Protein 7WO9 (pdb70)

Secondary structure (DSSP, 8-state):
------HHHHHHHHHHTTS-GGGS-HHHHHHHHHHHHH-SSTTTTTT----HHHHHHHHHHTS-TTT-HHHHH-SSHHHHHHHHHHHHHHHHHHHHHHHH-GGG-HHHHHHHHTTHHHHHHHHHHHHHHHHHTTTTTHHHHHH---S-SHHHHHHHHHHHHHHHHHHHHHHHHHHHHHHHTTTS---HHHHHHHHHHIIIIIHHHHHHHH------TT-SHHHHHHHHHHHHHHHHHHHHHHHHHTTEETTTTEE-TTSHHHH-TTHHHHHHHHHHHHHHT-TTSSS-SS-HHHHHHHHHHHHHHHHHSS----STTTHHHHHHHHHHTTHHHHHHHHHHHT-S-HHHHHHHHHHHHHHGGG----HHHHHHHHHHHTTS-HHHHHHHHT-HHHHHHHHHHHHT-SSTTTTHHHHHHHTTS-HHHHHHHHH-EEEEEEE-S-GGGS-EE---EEEESS-EEEPPTT--SS----EEE-SS-EEEEE-S--------EEEEEEEE-HHHHHHHHHHHHHHHHHHT-S---HHHHHHHHHHHHHHHHHT-TTS-HHHHHHHHHHHTSSS-S---SSSS--HHHHHHHHHHHHHHHT-HHHHHHHHHHHHHHTTT-HHHHHHHHHHSSSS--SS---HHHHHIIIIIHHH---HHHHHHHHHHHHHHHHHSSSTTTTS-HHHHHHHHHHHHHHHHHHHTTGGGS--SSHHHHHHHHHHHHHHHHHHHHHHHSB-TT-SS-STTHHHHHHHHHHHS--TT---HHHHHHHHHHTGGGSHHHHHHTSTTT-SHHHHHHHHHHHHHHHHHHHHHT-SSSPPPHHHHHHHHTTHHHHHHHT-TT--TTHHHHHHHHHHHHHS--SS----HHHHH-HHHHHHHHHHHHHHHS-SS--HHHHHHHHHHHHHHHHSS-HHHHHHHHHSS-TT-GGG-STT-S-GGG-HHHHHHHHHT-TTTS-HHHHHHHHHHHHHIIIII--S-STTSSTHHHHHHHHHHHH-GGGS-SSS---HHHHHHHHHHHHHHHHHHHHHHHHHHH-SSS-HHHHHHHTSTTHHHHHGGGG------HHHHHHHHHHHHHHSTT--GGGGBB----STT-TT-SSB-HHHHHHHTTT-HHHHS--TTS--HHHHHHHHHHHHHHHHHHHHHHHHHHHHHHHHHHH--SPP-HHHHHHHHHHHHHHHT-TTTT-S-THHHHHHHHHHHHHHHHHHHS-----HHHHHHHHHHHHHHHSSTT--STTSHHHHH-GGGTHHHHHHHHHHTTSS---STTHHHHHHHHHHHHHHHHHHHHHHHHHHHHHHHS-SSSS-----SS-SSTTTTHHHHTTTTHHHHHHHHHTT---HHHHHHHHHHHHHH--SHHHHHHHHHHHH--BTTB--THHHHHHHHHHHHTSHHHHHHHHTT-HHHHHHTSHHHHHHHT----TTTSHHHHHHHHHHHHHHHHHHHHHS-TTSHHHHHHHHHHTHHHHHHHHHHHHH------HHHHHHHHHHHHHTTHHHH----TTTSSHHHHHHHHHHHHHHTT-HHHHHHH----SHHHHHHHHTT-SHHHHHHHHHHHHHHHHHHHHHH-

B-factor: mean 76.67, std 68.31, range [7.1, 237.35]

Solvent-accessible surface area: 74498 Å² total; per-residue (Å²): 160,85,90,135,27,52,21,18,58,0,6,34,19,0,77,96,3,44,101,84,17,98,82,40,57,80,122,14,15,59,57,0,85,129,33,0,121,84,29,46,70,66,1,7,97,52,31,64,82,199,124,130,69,128,58,8,7,11,82,10,10,89,35,97,60,126,92,20,88,101,8,29,144,20,175,90,44,47,68,1,7,34,25,26,29,12,34,25,26,7,24,0,49,0,2,62,12,2,24,90,35,32,83,0,7,113,105,0,47,51,80,6,57,132,48,58,52,99,6,0,12,59,0,0,53,13,0,10,51,21,8,95,44,14,56,120,51,2,49,53,5,38,78,82,121,72,109,93,109,140,58,35,120,63,16,23,36,13,3,30,37,11,36,7,14,8,1,20,10,0,9,10,0,0,58,0,0,8,62,3,2,41,65,40,108,8,46,40,105,15,1,55,48,0,9,112,42,10,63,98,44,0,20,94,13,9,83,62,22,65,63,100,143,196,168,171,177,121,36,166,86,95,37,61,50,4,16,62,26,1,0,40,22,0,44,4,3,4,7,0,0,0,0,8,4,1,10,5,27,19,95,99,22,63,4,30,32,106,10,41,3,7,134,45,112,126,7,16,80,66,1,27,55,10,0,51,100,5,28,82,88,24,159,112,77,143,89,15,62,0,35,2,0,0,0,12,0,0,7,9,1,20,104,59,54,50,69,130,105,119,87,93,85,112,73,102,77,22,13,45,59,0,27,123,17,0,85,87,25,77,4,40,102,67,2,18,68,7,22,110,57,2,87,79,34,90,58,8,20,12,0,1,1,1,0,3,28,15,1,0,77,58,22,93,19,64,45,54,9,0,95,2,3,8,97,1,0,38,152,7,57,120,104,47,9,89,63,0,21,96,35,86,42,2,91,131,42,17,70,79,12,56,54,49,3,13,35,41,78,107,0,5,19,1,1,2,12,0,3,17,14,47,44,110,31,2,13,171,8,3,86,73,8,68,18,2,3,10,61,61,124,51,70,141,98,12,78,64,52,170,153,60,126,5,79,5,102,50,92,20,112,14,59,10,9,51,29,38,161,135,34,146,47,86,51,56,0,68,120,91,14,72,0,79,34,58,88,103,145,120,140,93,229,86,66,39,8,9,31,3,115,59,151,29,34,0,2,15,16,1,0,11,0,0,10,2,3,5,42,22,3,85,126,94,10,94,125,16,81,110,76,42,30,90,4,0,23,19,0,0,82,4,0,11,52,3,3,25,57,188,22,68,83,123,47,2,54,81,2,21,65,53,0,19,106,49,11,44,119,100,57,96,120,72,138,61,36,34,1,11,27,9,1,24,67,0,1,38,21,0,0,112,81,101,28,41,72,0,0,22,13,2,0,52,1,0,5,79,0,0,26,48,24,5,94,58,0,6,35,18,1,60,138,7,55,0,6,73,62,231,89,87,95,1,31,6,39,57,0,11,43,55,28,1,86,95,79,8,51,2,41,3,4,4,13,6,2,64,0,4,40,18,0,9,110,11,5,14,8,39,88,8,116,130,15,45,111,161,29,7,56,76,0,1,44,42,2,3,93,22,1,14,85,0,2,60,39,3,90,118,38,170,25,105,67,19,65,21,60,28,59,0,8,31,11,0,0,46,4,1,37,54,1,0,59,16,19,43,19,6,18,66,92,75,178,100,82,53,21,0,4,59,3,0,58,66,2,24,120,46,3,21,14,85,78,148,31,139,62,103,4,0,46,14,0,5,65,12,2,38,15,0,57,63,40,51,15,47,5,18,6,39,101,46,10,35,85,39,13,17,76,6,1,48,15,0,5,95,0,0,19,13,0,4,14,5,2,31,58,68,134,107,61,118,4,2,18,0,1,50,31,2,3,88,27,1,22,69,2,4,42,1,1,41,28,19,48,14,47,78,4,19,47,42,0,0,66,1,5,2,12,3,2,60,8,55,35,76,104,104,62,14,106,2,34,81,67,16,27,100,89,59,0,74,46,2,0,97,44,0,20,72,20,8,43,36,56,2,44,59,58,94,26,9,63,17,0,3,20,1,10,4,3,4,13,69,17,146,6,77,16,2,1,46,0,5,16,21,4,57,22,28,86,92,156,188,92,84,117,160,123,16,44,56,90,183,12,1,5,5,32,9,3,46,103,33,5,54,88,6,130,55,20,41,42,50,5,1,3,19,3,0,21,2,1,12,70,3,10,75,110,75,42,122,81,13,55,18,38,137,83,76,97,8,4,82,20,1,14,55,38,5,107,92,4,87,159,8,160,108,20,119,110,139,52,82,85,115,75,29,50,56,9,7,64,26,2,24,2,1,6,69,0,0,43,1,2,15,38,4,0,154,73,32,81,96,81,6,60,56,1,26,105,8,2,72,51,146,84,7,58,100,25,1,61,35,8,0,61,24,56,8,60,74,106,100,35,16,74,89,1,59,111,69,0,95,114,88,15,97,88,32,41,3,85,18,7,67,53,47,90,33,17,92,17,63,51,48,104,17,47,3,15,18,48,87,4,0,48,49,10,2,72,59,40,168,25,5,76,115,38,58,203,93,83,52,57,9,72,83,46,0,42,62,0,23,34,30,44,17,18,14,57,21,3,6,43,1,0,89,9,0,3,58,1,0,32,30,4,2,103,70,28,112,99,83,20,60,84,15,11,8,62,2,0,55,22,0,4,110,10,5,6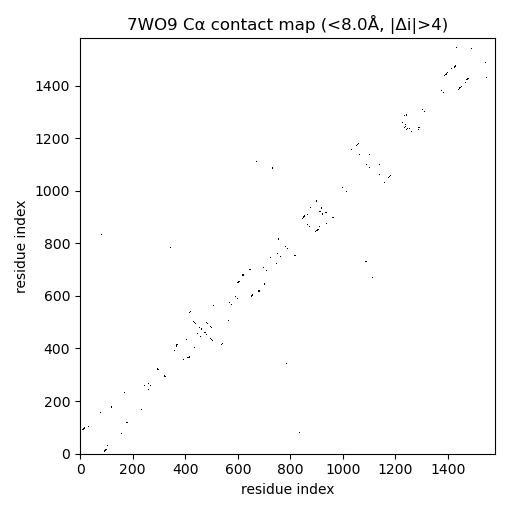2,77,102,22,6,81,79,112,30,98,49,61,3,11,61,34,10,4,60,4,5,19,41,0,8,85,18,4,54,144,23,61,25,176,9,132,51,98,28,3,15,90,3,24,40,35,3,14,71,10,3,108,61,40,63,11,28,18,56,142,20,116,4,13,48,146,67,38,81,32,7,49,10,6,7,76,3,6,26,16,4,34,83,31,81,63,26,25,112,177,96,96,119,98,25,32,72,60,27,29,105,9,12,42,18,1,8,9,72,13,44,104,49,14,12,28,59,26,32,19,36,21,58,105,49,82,121,202,20,114,74,69,88,110,114,45,80,130,108,32,57,11,18,65,47,12,12,51,94,16,14,25,33,9,41,92,58,8,71,123,37,138,34,67,119,104,21,4,85,74,16,7,46,22,24,84,151,57,14,49,18,131,14,20,39,51,28,41,44,0,3,29,96,19,65,67,137,131,68,43,55,23,22,49,34,9,28,48,41,30,29,50,34,12,79,34,94,33,22,1,31,92,17,15,124,81,22,17,17,59,64,38,17,138,16,97,54,8,83,53,25,32,107,1,81,40,50,4,124,137,26,20,110,18,9,8,62,61,5,19,7,26,8,40,20,5,24,51,12,1,94,80,16,43,141,137,1,19,82,50,1,32,67,10,12,60,127,19,11,112,4,14,49,16,32,29,136,24,69,57,114,67,164,18,12,32,12,74,24,17,29,105,17,54,62,20,19,21,106,9,12,31,66,6,48,110,70,160,95,18,122,9,13,60,55,70,126,17,11,124,146,34,45,41,30,3,78,138,29,36,92,105,55,170,72,11,46,84,87,17,97,53,32,15,97,110,16,75,92,65,42,140,99,169,35,11,64,106,120,20,23,143,27,17,36,151,46,21,86,38,23,16,92,44,12,144,162,87,139

Nearest PDB structures (foldseek):
  7wo9-assembly1_A  TM=1.001E+00  e=0.000E+00  Saccharomyces cerevisiae S288C
  7wot-assembly1_Q  TM=9.921E-01  e=0.000E+00  Saccharomyces cerevisiae
  8tj5-assembly1_P  TM=9.656E-01  e=0.000E+00  Saccharomyces cerevisiae
  8tj5-assembly1_N  TM=9.650E-01  e=0.000E+00  Saccharomyces cerevisiae
  7mvx-assembly1_A  TM=7.001E-01  e=2.450E-29  Thermochaetoides thermophila DSM 1495

Organism: Saccharomyces cerevisiae (strain ATCC 204508 / S288c) (NCBI:txid559292)

GO terms:
  GO:0005643 nuclear pore (C, IDA)
  GO:0044611 nuclear pore inner ring (C, IDA)
  GO:0017056 structural constituent of nuclear pore (F, IGI)
  GO:0006606 protein import into nucleus (P, IGI)
  GO:0006999 nuclear pore organization (P, IGI)
  GO:0000727 double-strand break repair via break-induced replication (P, IMP)
  GO:0031990 mRNA export from nucleus in response to heat stress (P, IMP)
  GO:0006999 nuclear pore organization (P, IMP)

Sequence (1581 aa):
SSPQLTFTHVANFMNDAAADVSAVDAKQLAQIRQFLKANKTNLIESLNTINKLRSTIANLLQINVDNDPFFAQSEDLSHAVEFFMSERSSRLHIVYSLLVNPDIDLETYSFIDNDRFNVVGKLISIISSVIQNYDIITASSLAHDYNNDQDMFTIVSLVQLKKFSDLKFILQILQILNLMILNTKVPVDIVNQWFLQYQNQFVEFCRNINSTDKYKFQNFQDLSYLSETLISRISSLFTITTILILGLNTSIAQFDIQSPLYMDTETFDTVNSALENDVATNIVNEDPIFHPMIHYSWSFILYYRRALQSSESFDDSDITKFALFAESHDVLQKLNTLSEILSFDPVYTTVITVFLEFSLNFIPITASTSRVFAKIISKAPEQFIENFLTNDTFEKKLSIIKAKLPLLNESLIPLINLALIDTEFANFELKDICSFAVTKSSLNDLDYDLPDLIELKSDLLVAPPLENENSNCLLSIPKSTKGKILTIKQQQQTSNLIIFLYKFNGWSLVGRILQNLLHSYMEKGTQLDDLQHELMISIIKLVTNVVDPKTSIEKSSEILSYLSNSLDTSASTINGASIIQVIFEIFEISLQRKDYTSIVQCCEFMTMLTPNYLHLVSSYLNKSDLLDKYGKTGLSNMILGSVELSTGDYTFTIQLLKLTKVFIRESLSLKNIHISKRSKIDIINKLILHAIHIFESYYNWKYNNFLQKFEIAFHLTLIFYDVLHDVFTINPHQKDQLIISSSANKLLQLFLTPMDSIDLAPNTLTNILISPLNTTTKILGDKILGNLYSKVMNNSFKLCTLLIAIRGSNRDLKPSNLEKLLFINSSKLVDVYTLPSYVHFKVQIIELLSYLVEAPWNDDYPFLLSFLGEAKSMAFLKEVLSDLSSPVQDWNLLRSLYIFFTTLLESKQDGLSILFLTGQFASNKKINDESSIDKKSSILTVLQKNSLLLDSTPEEVSCKLLETITYVLNTWTNSKIFIKDPKFVNSLLAKLKDSKKLFQKKENLTRDETVSLIKKYKLISRIVEIFALCIYNSTDSNSEILNFLNQEDLFELVHHFFQIDGFNKTFHDELNLKFKEKWPSLELQSFQKIPLSRINENENFGYDIPLLDIVLKADRSWNEPSKSQTNFKEEITDASLNLQYVNYEISTAKAWGALITTFVKRSTVPLNDGFVDLVEHFLKLNIDFGSDKQMFTQIYLERIELSFYILYSFKLSGKLLKEEKIIELMNKIFTIFKSGEIDFIKNIGKSLKNNFYRPLLRSVLVLLELVSSGDRFIELISDQLLEFFELVFSKGVYLILSEILCQINKCSTRGLSTDHTTQIVNLEDNTQDLLLLLSLFKKITNVNPSKNFNVILASSLNEVGTLKVILNLYSSAHLIRINDEPILGQITLTFISELCSIEPIAAKLINSGLYSVLLESPLSVAIQQGDIKPEFSPRLHNIWSNGLLSIVLLLLSQFGIKVLPETCLFVSYFGKQIKSTIYNWGDNKLAVSSSLIKETNQLVLLQKMLNLLNLVIGLDSEHDKKRLSAALSKFLTHPKYLNSRIIPTTLEEQQQLEDESSRLEFVKGISRDIKALQDSLFKDV

Foldseek 3Di:
DAPDDALLVLLVVLVVCLPPVVVDDPVLLVVSLVVCVVPQCCLQVVLDDPVVLLVLVCVVVVHDLVVDVCCNPPPDNVQSLLVVLSRNVSSLSVVVSCLVPVVSHVVSNVSCVVCVVVSLVSLLVSLQVLLVSLCPSLVVSLPDDDDDDVSNVVSVLSSLLSNLSSLLSLLSSLVSSCSRLAQDQHDLVSVVSLVVCLLVGPLVSLVCLCDVPVPDPPCPCLRSVSSNLSSLSSVLSSLVSNVSNQAQHLVVLERDCPHVCNVDPPSVVVVLVVVVVQLVPCPVDVATSHQLLVLCVVLVVVVVSQVVDDDDPDDCPRSCSSVVSSVVNPVLVVLLVSLVSPVFDQVVLSRSLSSVLHCLQVDQQFLSNLLSCLSRQLSHDPVSLVVSVPDPSNVVSLVVLLAAPQPQRRRPNSLLSNCSRDVVVVCVSFAWRFKYKDFDPDCVLADWACVFWIFFAAKDWAAGRLHDPPDPDTDIDGGRWIKGWDDDDDDPCDHTMIMTTHIDGRLQSLLQLLLSLLVCCVVVHPPDDPSSVVSNLSSLLSLLVLLAPVDDPVVSVVSQVSNFPNDDPPDVPDPGTGSLVSLLSQCQSCLVVVPPSSVLSSLSSLLRNCQNDPVVSLVSLVVAQQFDDPPRHGSVVVNCVPPCLPVQDDSNVLSLLSSLVSLLLNVLAAVPPVDDLVSSLVSNVRSLVVLVVCLLPVVPGHHPDPVVSLSSLLSSLVVLLVLLCLALWFQVPDHPPGSSRVSNVVSLDQCFDDQPDDRRNLVSLLCLQLVCVDPSCVSCVAPSNHPSSVSSNVSSLSSLLSSLLSQQLDPVRAHGNSLVSCLLCVLSLLVLCPRSSRPVCNLSSLSSLLSSQLRDHDPDDDASCVNNDDVSLLSSLVSLVSQLDHPDHDLSNLLSVLSSLLSCLPGPNVQSNCCQAAVDGCVPVVLPDPPRRDCVRHVVVSLLVVLLCCPVRDLSSNLSSLSSVLSCPPPPDPPCPNPPPVSNVVSLVVLLVVLCLCPCLDPPDDPVRLVVLLSSLSNLLSSLSVLLSVCQSDPCPPVVSVVQVQDPCVLVSCLVLLAQDLDDPVLVVVLQVVVCPVPVVDGQSRQFTDDSDCSPVVPRFFGDPVSVCSHCVPPCCQPPNDPPDDHSVVSRVVRRSSVSSSVSSVSSNVSSLSSLVSSLVSDQEDGDCSLLVSLLSLLVCVVVQSCPVPSVCVSVLSSLLSSLSSLQSCVSYPPDDDCVSLVVSLLSLLSSVPDGPQCQLVVPCVLPPVSNCPSSLSSNLSSCVPPQDCPDPVVVVLVSCLVSLLSRPLRVLVVLLLVLCCACAQRPVPGYNQDQDDDPDSSCCVPPVPVGSVSVLVSVVVSPDDPVSVVSVVVSCVVRDDPVSLLSVVVSLVRYADPNHSDPVLCSLVVVCSQCVDPPSVVVVVVVPPLVSVCPDPVNVVQLQAPDACLPPPPVVLSVLLSVLVSLVSCLVVDAPVCLVVSQVSCVSSLSRVVRVLVCVLVALGADDVSNVSSVLSVLVVPVSSVVRPHRPLPPDVVSVVSVVVVCVVPLVPLVVNQVSHDDSDPVQVVCCVPVGCSVVVSVSNVVSVVVSVVVVVVVD

Radius of gyration: 49.71 Å; Cα contacts (8 Å, |Δi|>4): 1632; chains: 1; bounding box: 59×87×171 Å

Structure (mmCIF, N/CA/C/O backbone):
data_7WO9
#
_entry.id   7WO9
#
_cell.length_a   1.00
_cell.length_b   1.00
_cell.length_c   1.00
_cell.angle_alpha   90.00
_cell.angle_beta   90.00
_cell.angle_gamma   90.00
#
_symmetry.space_group_name_H-M   'P 1'
#
loop_
_atom_site.group_PDB
_atom_site.id
_atom_site.type_symbol
_atom_site.label_atom_id
_atom_site.label_alt_id
_atom_site.label_comp_id
_atom_site.label_asym_id
_atom_site.label_entity_id
_atom_site.label_seq_id
_atom_site.pdbx_PDB_ins_code
_atom_site.Cartn_x
_atom_site.Cartn_y
_atom_site.Cartn_z
_atom_site.occupancy
_atom_site.B_iso_or_equiv
_atom_site.auth_seq_id
_atom_site.auth_comp_id
_atom_site.auth_asym_id
_atom_site.auth_atom_id
_atom_site.pdbx_PDB_model_num
ATOM 1 N N . SER A 1 9 ? 154.88600 123.44500 157.53300 1.000 141.15000 9 SER A N 1
ATOM 2 C CA . SER A 1 9 ? 153.94900 123.41600 158.65000 1.000 141.15000 9 SER A CA 1
ATOM 3 C C . SER A 1 9 ? 153.49000 124.82500 159.01600 1.000 141.15000 9 SER A C 1
ATOM 4 O O . SER A 1 9 ? 153.92700 125.80700 158.41500 1.000 141.15000 9 SER A O 1
ATOM 7 N N . SER A 1 10 ? 152.60800 124.91600 160.00400 1.000 128.58000 10 SER A N 1
ATOM 8 C CA . SER A 1 10 ? 152.10100 126.20700 160.44800 1.000 128.58000 10 SER A CA 1
ATOM 9 C C . SER A 1 10 ? 153.13600 126.89500 161.33000 1.000 128.58000 10 SER A C 1
ATOM 10 O O . SER A 1 10 ? 153.59100 126.29700 162.31200 1.000 128.58000 10 SER A O 1
ATOM 13 N N . PRO A 1 11 ? 153.54500 128.12900 161.01400 1.000 101.51000 11 PRO A N 1
ATOM 14 C CA . PRO A 1 11 ? 154.50300 128.82300 161.89100 1.000 101.51000 11 PRO A CA 1
ATOM 15 C C . PRO A 1 11 ? 153.99600 129.00400 163.31200 1.000 101.51000 11 PRO A C 1
ATOM 16 O O . PRO A 1 11 ? 154.79500 128.96500 164.25600 1.000 101.51000 11 PRO A O 1
ATOM 20 N N . GLN A 1 12 ? 152.68700 129.21800 163.48100 1.000 68.73000 12 GLN A N 1
ATOM 21 C CA . GLN A 1 12 ? 152.02300 129.32100 164.78000 1.000 68.73000 12 GLN A CA 1
ATOM 22 C C . GLN A 1 12 ? 152.42000 130.58800 165.53200 1.000 68.73000 12 GLN A C 1
ATOM 23 O O . GLN A 1 12 ? 153.54600 131.07800 165.40200 1.000 68.73000 12 GLN A O 1
ATOM 29 N N . LEU A 1 13 ? 151.49200 131.12700 166.31800 1.000 41.47000 13 LEU A N 1
ATOM 30 C CA . LEU A 1 13 ? 151.75100 132.33500 167.08500 1.000 41.47000 13 LEU A CA 1
ATOM 31 C C . LEU A 1 13 ? 152.58900 132.02700 168.32100 1.000 41.47000 13 LEU A C 1
ATOM 32 O O . LEU A 1 13 ? 152.54100 130.92600 168.87600 1.000 41.47000 13 LEU A O 1
ATOM 37 N N . THR A 1 14 ? 153.36300 133.02100 168.74900 1.000 26.28000 14 THR A N 1
ATOM 38 C CA . THR A 1 14 ? 154.13600 132.95300 169.97700 1.000 26.28000 14 THR A CA 1
ATOM 39 C C . THR A 1 14 ? 153.65100 134.02900 170.93800 1.000 26.28000 14 THR A C 1
ATOM 40 O O . THR A 1 14 ? 152.98400 134.98900 170.54100 1.000 26.28000 14 THR A O 1
ATOM 44 N N . PHE A 1 15 ? 153.99100 133.85800 172.21700 1.000 13.92000 15 PHE A N 1
ATOM 45 C CA . PHE A 1 15 ? 153.55100 134.81200 173.23000 1.000 13.92000 15 PHE A CA 1
ATOM 46 C C . PHE A 1 15 ? 154.17000 136.18700 173.02200 1.000 13.92000 15 PHE A C 1
ATOM 47 O O . PHE A 1 15 ? 153.54200 137.20000 173.34900 1.000 13.92000 15 PHE A O 1
ATOM 55 N N . THR A 1 16 ? 155.39300 136.24700 172.48700 1.000 18.22000 16 THR A N 1
ATOM 56 C CA . THR A 1 16 ? 156.05400 137.53200 172.28700 1.000 18.22000 16 THR A CA 1
ATOM 57 C C . THR A 1 16 ? 155.32900 138.37100 171.24200 1.000 18.22000 16 THR A C 1
ATOM 58 O O . THR A 1 16 ? 155.11100 139.57500 171.43700 1.000 18.22000 16 THR A O 1
ATOM 62 N N . HIS A 1 17 ? 154.94100 137.75400 170.12400 1.000 18.01000 17 HIS A N 1
ATOM 63 C CA . HIS A 1 17 ? 154.23900 138.49400 169.07900 1.000 18.01000 17 HIS A CA 1
ATOM 64 C C . HIS A 1 17 ? 152.86200 138.94300 169.55100 1.000 18.01000 17 HIS A C 1
ATOM 65 O O . HIS A 1 17 ? 152.42800 140.05800 169.23900 1.000 18.01000 17 HIS A O 1
ATOM 72 N N . VAL A 1 18 ? 152.16000 138.09000 170.29800 1.000 14.87000 18 VAL A N 1
ATOM 73 C CA . VAL A 1 18 ? 150.85400 138.46800 170.83000 1.000 14.87000 18 VAL A CA 1
ATOM 74 C C . VAL A 1 18 ? 150.99300 139.61400 171.82100 1.000 14.87000 18 VAL A C 1
ATOM 75 O O . VAL A 1 18 ? 150.17400 140.54200 171.83900 1.000 14.87000 18 VAL A O 1
ATOM 79 N N . ALA A 1 19 ? 152.02700 139.57100 172.66500 1.000 19.61000 19 ALA A N 1
ATOM 80 C CA . ALA A 1 19 ? 152.26500 140.66400 173.60200 1.000 19.61000 19 ALA A CA 1
ATOM 81 C C . ALA A 1 19 ? 152.56500 141.96300 172.86600 1.000 19.61000 19 ALA A C 1
ATOM 82 O O . ALA A 1 19 ? 152.07400 143.03000 173.25000 1.000 19.61000 19 ALA A O 1
ATOM 84 N N . ASN A 1 20 ? 153.37300 141.89400 171.80400 1.000 20.29000 20 ASN A N 1
ATOM 85 C CA . ASN A 1 20 ? 153.66000 143.08800 171.01300 1.000 20.29000 20 ASN A CA 1
ATOM 86 C C . ASN A 1 20 ? 152.39500 143.63900 170.36300 1.000 20.29000 20 ASN A C 1
ATOM 87 O O . ASN A 1 20 ? 152.17100 144.85700 170.35100 1.000 20.29000 20 ASN A O 1
ATOM 92 N N . PHE A 1 21 ? 151.55300 142.75700 169.81800 1.000 23.86000 21 PHE A N 1
ATOM 93 C CA . PHE A 1 21 ? 150.30300 143.19500 169.20600 1.000 23.86000 21 PHE A CA 1
ATOM 94 C C . PHE A 1 21 ? 149.39000 143.85600 170.23200 1.000 23.86000 21 PHE A C 1
ATOM 95 O O . PHE A 1 21 ? 148.78800 144.89900 169.95600 1.000 23.86000 21 PHE A O 1
ATOM 103 N N . MET A 1 22 ? 149.27400 143.26100 171.42100 1.000 24.43000 22 MET A N 1
ATOM 104 C CA . MET A 1 22 ? 148.42700 143.84200 172.45800 1.000 24.43000 22 MET A CA 1
ATOM 105 C C . MET A 1 22 ? 148.98400 145.16800 172.95600 1.000 24.43000 22 MET A C 1
ATOM 106 O O . MET A 1 22 ? 148.21300 146.06300 173.31800 1.000 24.43000 22 MET A O 1
ATOM 111 N N . ASN A 1 23 ? 150.31000 145.30800 172.99600 1.000 36.95000 23 ASN A N 1
ATOM 112 C CA . ASN A 1 23 ? 150.90700 146.60200 173.31000 1.000 36.95000 23 ASN A CA 1
ATOM 113 C C . ASN A 1 23 ? 150.55100 147.63600 172.25000 1.000 36.95000 23 ASN A C 1
ATOM 114 O O . ASN A 1 23 ? 150.24700 148.79000 172.57300 1.000 36.95000 23 ASN A O 1
ATOM 119 N N . ASP A 1 24 ? 150.59000 147.24000 170.97500 1.000 37.65000 24 ASP A N 1
ATOM 120 C CA . ASP A 1 24 ? 150.19900 148.15300 169.90400 1.000 37.65000 24 ASP A CA 1
ATOM 121 C C . ASP A 1 24 ? 148.72400 148.52600 170.00500 1.000 37.65000 24 ASP A C 1
ATOM 122 O O . ASP A 1 24 ? 148.35000 149.68100 169.77100 1.000 37.65000 24 ASP A O 1
ATOM 127 N N . ALA A 1 25 ? 147.87300 147.56300 170.34900 1.000 47.27000 25 ALA A N 1
ATOM 128 C CA . ALA A 1 25 ? 146.43300 147.76700 170.40900 1.000 47.27000 25 ALA A CA 1
ATOM 129 C C . ALA A 1 25 ? 145.94300 148.17900 171.79200 1.000 47.27000 25 ALA A C 1
ATOM 130 O O . ALA A 1 25 ? 144.73100 148.28000 172.00100 1.000 47.27000 25 ALA A O 1
ATOM 132 N N . ALA A 1 26 ? 146.85500 148.41300 172.74000 1.000 59.96000 26 ALA A N 1
ATOM 133 C CA . ALA A 1 26 ? 146.44600 148.78800 174.08800 1.000 59.96000 26 ALA A CA 1
ATOM 134 C C . ALA A 1 26 ? 145.81600 150.17400 174.14600 1.000 59.96000 26 ALA A C 1
ATOM 135 O O . ALA A 1 26 ? 145.02500 150.44100 175.05600 1.000 59.96000 26 ALA A O 1
ATOM 137 N N . ALA A 1 27 ? 146.14500 151.05700 173.20300 1.000 80.52000 27 ALA A N 1
ATOM 138 C CA . ALA A 1 27 ? 145.59200 152.40700 173.22400 1.000 80.52000 27 ALA A CA 1
ATOM 139 C C . ALA A 1 27 ? 144.15000 152.42200 172.72800 1.000 80.52000 27 ALA A C 1
ATOM 140 O O . ALA A 1 27 ? 143.23000 152.77900 173.47000 1.000 80.52000 27 ALA A O 1
ATOM 142 N N . ASP A 1 28 ? 143.93800 152.03200 171.47100 1.000 88.98000 28 ASP A N 1
ATOM 143 C CA . ASP A 1 28 ? 142.60800 151.98700 170.87000 1.000 88.98000 28 ASP A CA 1
ATOM 144 C C . ASP A 1 28 ? 142.40300 150.60100 170.27800 1.000 88.98000 28 ASP A C 1
ATOM 145 O O . ASP A 1 28 ? 143.01100 150.26300 169.25800 1.000 88.98000 28 ASP A O 1
ATOM 150 N N . VAL A 1 29 ? 141.54900 149.79900 170.91900 1.000 77.64000 29 VAL A N 1
ATOM 151 C CA . VAL A 1 29 ? 141.31500 148.43800 170.45000 1.000 77.64000 29 VAL A CA 1
ATOM 152 C C . VAL A 1 29 ? 140.59300 148.44200 169.10800 1.000 77.64000 29 VAL A C 1
ATOM 153 O O . VAL A 1 29 ? 140.88100 147.61000 168.23900 1.000 77.64000 29 VAL A O 1
ATOM 157 N N . SER A 1 30 ? 139.65600 149.37000 168.90900 1.000 89.50000 30 SER A N 1
ATOM 158 C CA . SER A 1 30 ? 138.90800 149.41800 167.65800 1.000 89.50000 30 SER A CA 1
ATOM 159 C C . SER A 1 30 ? 139.75600 149.89000 166.48400 1.000 89.50000 30 SER A C 1
ATOM 160 O O . SER A 1 30 ? 139.35500 149.69900 165.33100 1.000 89.50000 30 SER A O 1
ATOM 163 N N . ALA A 1 31 ? 140.91700 150.49500 166.74700 1.000 87.63000 31 ALA A N 1
ATOM 164 C CA . ALA A 1 31 ? 141.73100 151.03400 165.66100 1.000 87.63000 31 ALA A CA 1
ATOM 165 C C . ALA A 1 31 ? 142.44800 149.94000 164.88300 1.000 87.63000 31 ALA A C 1
ATOM 166 O O . ALA A 1 31 ? 142.85700 150.16500 163.73700 1.000 87.63000 31 ALA A O 1
ATOM 168 N N . VAL A 1 32 ? 142.61100 148.75800 165.47400 1.000 65.00000 32 VAL A N 1
ATOM 169 C CA . VAL A 1 32 ? 143.35300 147.69000 164.81300 1.000 65.00000 32 VAL A CA 1
ATOM 170 C C . VAL A 1 32 ? 142.41800 146.90700 163.89300 1.000 65.00000 32 VAL A C 1
ATOM 171 O O . VAL A 1 32 ? 141.19100 147.00300 163.97900 1.000 65.00000 32 VAL A O 1
ATOM 175 N N . ASP A 1 33 ? 143.01500 146.13400 162.98600 1.000 49.50000 33 ASP A N 1
ATOM 176 C CA . ASP A 1 33 ? 142.24800 145.34500 162.03200 1.000 49.50000 33 ASP A CA 1
ATOM 177 C C . ASP A 1 33 ? 141.32600 144.36700 162.75200 1.000 49.50000 33 ASP A C 1
ATOM 178 O O . ASP A 1 33 ? 141.70700 143.74100 163.74400 1.000 49.50000 33 ASP A O 1
ATOM 183 N N . ALA A 1 34 ? 140.10000 144.23900 162.23900 1.000 37.46000 34 ALA A N 1
ATOM 184 C CA . ALA A 1 34 ? 139.10300 143.39800 162.89200 1.000 37.46000 34 ALA A CA 1
ATOM 185 C C . ALA A 1 34 ? 139.44000 141.91900 162.76300 1.000 37.46000 34 ALA A C 1
ATOM 186 O O . ALA A 1 34 ? 139.24400 141.14900 163.71100 1.000 37.46000 34 ALA A O 1
ATOM 188 N N . LYS A 1 35 ? 139.93100 141.49600 161.59500 1.000 38.86000 35 LYS A N 1
ATOM 189 C CA . LYS A 1 35 ? 140.29700 140.09400 161.41600 1.000 38.86000 35 LYS A CA 1
ATOM 190 C C . LYS A 1 35 ? 141.46500 139.70800 162.31700 1.000 38.86000 35 LYS A C 1
ATOM 191 O O . LYS A 1 35 ? 141.45300 138.64000 162.94300 1.000 38.86000 35 LYS A O 1
ATOM 197 N N . GLN A 1 36 ? 142.48000 140.57100 162.39800 1.000 28.58000 36 GLN A N 1
ATOM 198 C CA . GLN A 1 36 ? 143.60800 140.30900 163.28600 1.000 28.58000 36 GLN A CA 1
ATOM 199 C C . GLN A 1 36 ? 143.16800 140.30000 164.74400 1.000 28.58000 36 GLN A C 1
ATOM 200 O O . GLN A 1 36 ? 143.63400 139.47300 165.53400 1.000 28.58000 36 GLN A O 1
ATOM 206 N N . LEU A 1 37 ? 142.27100 141.21500 165.11700 1.000 27.76000 37 LEU A N 1
ATOM 207 C CA . LEU A 1 37 ? 141.75700 141.23700 166.48400 1.000 27.76000 37 LEU A CA 1
ATOM 208 C C . LEU A 1 37 ? 140.99600 139.95900 166.81000 1.000 27.76000 37 LEU A C 1
ATOM 209 O O . LEU A 1 37 ? 141.14500 139.40000 167.90200 1.000 27.76000 37 LEU A O 1
ATOM 214 N N . ALA A 1 38 ? 140.17300 139.48300 165.87500 1.000 23.90000 38 ALA A N 1
ATOM 215 C CA . ALA A 1 38 ? 139.43500 138.24400 166.09500 1.000 23.90000 38 ALA A CA 1
ATOM 216 C C . ALA A 1 38 ? 140.37200 137.05100 166.21500 1.000 23.90000 38 ALA A C 1
ATOM 217 O O . ALA A 1 38 ? 140.15900 136.16700 167.05300 1.000 23.90000 38 ALA A O 1
ATOM 219 N N . GLN A 1 39 ? 141.42000 137.00500 165.38900 1.000 27.44000 39 GLN A N 1
ATOM 220 C CA . GLN A 1 39 ? 142.37800 135.90600 165.48500 1.000 27.44000 39 GLN A CA 1
ATOM 221 C C . GLN A 1 39 ? 143.15300 135.96100 166.79900 1.000 27.44000 39 GLN A C 1
ATOM 222 O O . GLN A 1 39 ? 143.44100 134.92200 167.40500 1.000 27.44000 39 GLN A O 1
ATOM 228 N N . ILE A 1 40 ? 143.48600 137.16800 167.26000 1.000 22.02000 40 ILE A N 1
ATOM 229 C CA . ILE A 1 40 ? 144.16700 137.31700 168.54300 1.000 22.02000 40 ILE A CA 1
ATOM 230 C C . ILE A 1 40 ? 143.26800 136.85700 169.68400 1.000 22.02000 40 ILE A C 1
ATOM 231 O O . ILE A 1 40 ? 143.72000 136.17300 170.61000 1.000 22.02000 40 ILE A O 1
ATOM 236 N N . ARG A 1 41 ? 141.98400 137.22200 169.64000 1.000 17.68000 41 ARG A N 1
ATOM 237 C CA . ARG A 1 41 ? 141.04700 136.75700 170.66000 1.000 17.68000 41 ARG A CA 1
ATOM 238 C C . ARG A 1 41 ? 140.86500 135.24500 170.61100 1.000 17.68000 41 ARG A C 1
ATOM 239 O O . ARG A 1 41 ? 140.68700 134.61000 171.65500 1.000 17.68000 41 ARG A O 1
ATOM 247 N N . GLN A 1 42 ? 140.89100 134.65500 169.41300 1.000 23.95000 42 GLN A N 1
ATOM 248 C CA . GLN A 1 42 ? 140.83700 133.20100 169.30200 1.000 23.95000 42 GLN A CA 1
ATOM 249 C C . GLN A 1 42 ? 142.06300 132.55500 169.93600 1.000 23.95000 42 GLN A C 1
ATOM 250 O O . GLN A 1 42 ? 141.95300 131.51800 170.60100 1.000 23.95000 42 GLN A O 1
ATOM 256 N N . PHE A 1 43 ? 143.24100 133.15000 169.73300 1.000 22.06000 43 PHE A N 1
ATOM 257 C CA . PHE A 1 43 ? 144.44400 132.65600 170.39700 1.000 22.06000 43 PHE A CA 1
ATOM 258 C C . PHE A 1 43 ? 144.32700 132.77800 171.91200 1.000 22.06000 43 PHE A C 1
ATOM 259 O O . PHE A 1 43 ? 144.70900 131.86100 172.64900 1.000 22.06000 43 PHE A O 1
ATOM 267 N N . LEU A 1 44 ? 143.80600 133.90900 172.39500 1.000 19.97000 44 LEU A N 1
ATOM 268 C CA . LEU A 1 44 ? 143.68200 134.12400 173.83600 1.000 19.97000 44 LEU A CA 1
ATOM 269 C C . LEU A 1 44 ? 142.70700 133.13800 174.46600 1.000 19.97000 44 LEU A C 1
ATOM 270 O O . LEU A 1 44 ? 142.96300 132.61300 175.55500 1.000 19.97000 44 LEU A O 1
ATOM 275 N N . LYS A 1 45 ? 141.57700 132.88200 173.80100 1.000 24.94000 45 LYS A N 1
ATOM 276 C CA . LYS A 1 45 ? 140.58700 131.96400 174.35400 1.000 24.94000 45 LYS A CA 1
ATOM 277 C C . LYS A 1 45 ? 141.14000 130.55100 174.48600 1.000 24.94000 45 LYS A C 1
ATOM 278 O O . LYS A 1 45 ? 140.74500 129.81400 175.39400 1.000 24.94000 45 LYS A O 1
ATOM 284 N N . ALA A 1 46 ? 142.04400 130.15400 173.59100 1.000 27.97000 46 ALA A N 1
ATOM 285 C CA . ALA A 1 46 ? 142.67300 128.84600 173.71300 1.000 27.97000 46 ALA A CA 1
ATOM 286 C C . ALA A 1 46 ? 143.70500 128.81100 174.83200 1.000 27.97000 46 ALA A C 1
ATOM 287 O O . ALA A 1 46 ? 143.82100 127.79900 175.53200 1.000 27.97000 46 ALA A O 1
ATOM 289 N N . ASN A 1 47 ? 144.46100 129.89200 175.01300 1.000 26.22000 47 ASN A N 1
ATOM 290 C CA . ASN A 1 47 ? 145.48000 129.98700 176.05400 1.000 26.22000 47 ASN A CA 1
ATOM 291 C C . ASN A 1 47 ? 144.92700 130.84500 177.18900 1.000 26.22000 47 ASN A C 1
ATOM 292 O O . ASN A 1 47 ? 145.20700 132.03900 177.29000 1.000 26.22000 47 ASN A O 1
ATOM 297 N N . LYS A 1 48 ? 144.13000 130.21800 178.05200 1.000 31.66000 48 LYS A N 1
ATOM 298 C CA . LYS A 1 48 ? 143.60700 130.86900 179.24500 1.000 31.66000 48 LYS A CA 1
ATOM 299 C C . LYS A 1 48 ? 144.29700 130.42800 180.52200 1.000 31.66000 48 LYS A C 1
ATOM 300 O O . LYS A 1 48 ? 144.51300 131.25300 181.41100 1.000 31.66000 48 LYS A O 1
ATOM 306 N N . THR A 1 49 ? 144.64300 129.14600 180.63300 1.000 39.30000 49 THR A N 1
ATOM 307 C CA . THR A 1 49 ? 145.35000 128.64000 181.79900 1.000 39.30000 49 THR A CA 1
ATOM 308 C C . THR A 1 49 ? 146.86200 128.71600 181.64600 1.000 39.30000 49 THR A C 1
ATOM 309 O O . THR A 1 49 ? 147.57500 128.81300 182.65100 1.000 39.30000 49 THR A O 1
ATOM 313 N N . ASN A 1 50 ? 147.36600 128.68500 180.41100 1.000 42.62000 50 ASN A N 1
ATOM 314 C CA . ASN A 1 50 ? 148.80400 128.70900 180.17100 1.000 42.62000 50 ASN A CA 1
ATOM 315 C C . ASN A 1 50 ? 149.44400 130.04400 180.52000 1.000 42.62000 50 ASN A C 1
ATOM 316 O O . ASN A 1 50 ? 150.67600 130.12700 180.55100 1.000 42.62000 50 ASN A O 1
ATOM 321 N N . LEU A 1 51 ? 148.64800 131.08600 180.76900 1.000 34.15000 51 LEU A N 1
ATOM 322 C CA . LEU A 1 51 ? 149.21800 132.39400 181.07300 1.000 34.15000 51 LEU A CA 1
ATOM 323 C C . LEU A 1 51 ? 149.98900 132.37700 182.38700 1.000 34.15000 51 LEU A C 1
ATOM 324 O O . LEU A 1 51 ? 151.08400 132.94200 182.47600 1.000 34.15000 51 LEU A O 1
ATOM 329 N N . ILE A 1 52 ? 149.43700 131.73500 183.41800 1.000 48.36000 52 ILE A N 1
ATOM 330 C CA . ILE A 1 52 ? 150.03000 131.72300 184.74700 1.000 48.36000 52 ILE A CA 1
ATOM 331 C C . ILE A 1 52 ? 150.36900 130.31300 185.20800 1.000 48.36000 52 ILE A C 1
ATOM 332 O O . ILE A 1 52 ? 151.43800 130.08500 185.78700 1.000 48.36000 52 ILE A O 1
ATOM 337 N N . GLU A 1 53 ? 149.48000 129.34700 184.96100 1.000 64.71000 53 GLU A N 1
ATOM 338 C CA . GLU A 1 53 ? 149.71000 127.98500 185.43300 1.000 64.71000 53 GLU A CA 1
ATOM 339 C C . GLU A 1 53 ? 150.94500 127.37100 184.78700 1.000 64.71000 53 GLU A C 1
ATOM 340 O O . GLU A 1 53 ? 151.69200 126.63100 185.43800 1.000 64.71000 53 GLU A O 1
ATOM 346 N N . SER A 1 54 ? 151.17500 127.65800 183.50300 1.000 75.76000 54 SER A N 1
ATOM 347 C CA . SER A 1 54 ? 152.35400 127.13200 182.82400 1.000 75.76000 54 SER A CA 1
ATOM 348 C C . SER A 1 54 ? 153.65000 127.68100 183.40500 1.000 75.76000 54 SER A C 1
ATOM 349 O O . SER A 1 54 ? 154.69300 127.03000 183.27900 1.000 75.76000 54 SER A O 1
ATOM 352 N N . LEU A 1 55 ? 153.61100 128.86300 184.02700 1.000 75.30000 55 LEU A N 1
ATOM 353 C CA . LEU A 1 55 ? 154.79800 129.38200 184.69800 1.000 75.30000 55 LEU A CA 1
ATOM 354 C C . LEU A 1 55 ? 155.19800 128.49200 185.87000 1.000 75.30000 55 LEU A C 1
ATOM 355 O O . LEU A 1 55 ? 156.38900 128.24400 186.09300 1.000 75.30000 55 LEU A O 1
ATOM 360 N N . ASN A 1 56 ? 154.21800 128.00800 186.62800 1.000 101.75000 56 ASN A N 1
ATOM 361 C CA . ASN A 1 56 ? 154.50000 127.12700 187.75200 1.000 101.75000 56 ASN A CA 1
ATOM 362 C C . ASN A 1 56 ? 155.04600 125.79000 187.26300 1.000 101.75000 56 ASN A C 1
ATOM 363 O O . ASN A 1 56 ? 154.55600 125.22000 186.28500 1.000 101.75000 56 ASN A O 1
ATOM 368 N N . THR A 1 57 ? 156.06700 125.29200 187.95600 1.000 128.16000 57 THR A N 1
ATOM 369 C CA . THR A 1 57 ? 156.68400 124.01300 187.61200 1.000 128.16000 57 THR A CA 1
ATOM 370 C C . THR A 1 57 ? 157.28600 123.43000 188.88300 1.000 128.16000 57 THR A C 1
ATOM 371 O O . THR A 1 57 ? 158.29900 123.93500 189.37800 1.000 128.16000 57 THR A O 1
ATOM 375 N N . ILE A 1 58 ? 156.66200 122.38300 189.41000 1.000 138.58000 58 ILE A N 1
ATOM 376 C CA . ILE A 1 58 ? 157.13500 121.74500 190.63200 1.000 138.58000 58 ILE A CA 1
ATOM 377 C C . ILE A 1 58 ? 157.70300 120.36600 190.31900 1.000 138.58000 58 ILE A C 1
ATOM 378 O O . ILE A 1 58 ? 156.95700 119.42500 190.04800 1.000 138.58000 58 ILE A O 1
ATOM 383 N N . ASN A 1 69 ? 177.88900 118.00800 176.25600 1.000 194.43000 69 ASN A N 1
ATOM 384 C CA . ASN A 1 69 ? 176.53900 117.75700 176.74700 1.000 194.43000 69 ASN A CA 1
ATOM 385 C C . ASN A 1 69 ? 176.42100 118.11700 178.22600 1.000 194.43000 69 ASN A C 1
ATOM 386 O O . ASN A 1 69 ? 175.32000 118.22100 178.76400 1.000 194.43000 69 ASN A O 1
ATOM 391 N N . LYS A 1 70 ? 177.57000 118.29300 178.88200 1.000 194.36000 70 LYS A N 1
ATOM 392 C CA . LYS A 1 70 ? 177.55900 118.70500 180.28100 1.000 194.36000 70 LYS A CA 1
ATOM 393 C C . LYS A 1 70 ? 177.03100 120.12700 180.43200 1.000 194.36000 70 LYS A C 1
ATOM 394 O O . LYS A 1 70 ? 176.27200 120.42100 181.36200 1.000 194.36000 70 LYS A O 1
ATOM 400 N N . LEU A 1 71 ? 177.42400 121.02400 179.52300 1.000 185.33000 71 LEU A N 1
ATOM 401 C CA . LEU A 1 71 ? 176.99300 122.41500 179.61800 1.000 185.33000 71 LEU A CA 1
ATOM 402 C C . LEU A 1 71 ? 175.49200 122.55400 179.39000 1.000 185.33000 71 LEU A C 1
ATOM 403 O O . LEU A 1 71 ? 174.82700 123.34700 180.06800 1.000 185.33000 71 LEU A O 1
ATOM 408 N N . ARG A 1 72 ? 174.93600 121.79500 178.44000 1.000 184.46000 72 ARG A N 1
ATOM 409 C CA . ARG A 1 72 ? 173.50100 121.88800 178.19100 1.000 184.46000 72 ARG A CA 1
ATOM 410 C C . ARG A 1 72 ? 172.70300 121.33300 179.36500 1.000 184.46000 72 ARG A C 1
ATOM 411 O O . ARG A 1 72 ? 171.65800 121.88400 179.72400 1.000 184.46000 72 ARG A O 1
ATOM 419 N N . SER A 1 73 ? 173.19000 120.26000 179.99300 1.000 184.11000 73 SER A N 1
ATOM 420 C CA . SER A 1 73 ? 172.53900 119.76000 181.20100 1.000 184.11000 73 SER A CA 1
ATOM 421 C C . SER A 1 73 ? 172.62600 120.77600 182.33300 1.000 184.11000 73 SER A C 1
ATOM 422 O O . SER A 1 73 ? 171.65600 120.97600 183.07600 1.000 184.11000 73 SER A O 1
ATOM 425 N N . THR A 1 74 ? 173.78400 121.42800 182.47800 1.000 181.22000 74 THR A N 1
ATOM 426 C CA . THR A 1 74 ? 173.94200 122.43800 183.51900 1.000 181.22000 74 THR A CA 1
ATOM 427 C C . THR A 1 74 ? 172.97700 123.59800 183.31700 1.000 181.22000 74 THR A C 1
ATOM 428 O O . THR A 1 74 ? 172.32900 124.05100 184.26800 1.000 181.22000 74 THR A O 1
ATOM 432 N N . ILE A 1 75 ? 172.84600 124.08200 182.08000 1.000 173.15000 75 ILE A N 1
ATOM 433 C CA . ILE A 1 75 ? 171.95100 125.21200 181.84600 1.000 173.15000 75 ILE A CA 1
ATOM 434 C C . ILE A 1 75 ? 170.48900 124.77700 181.90100 1.000 173.15000 75 ILE A C 1
ATOM 435 O O . ILE A 1 75 ? 169.60900 125.58200 182.22800 1.000 173.15000 75 ILE A O 1
ATOM 440 N N . ALA A 1 76 ? 170.19600 123.50800 181.59300 1.000 174.73000 76 ALA A N 1
ATOM 441 C CA . ALA A 1 76 ? 168.84000 123.00300 181.77200 1.000 174.73000 76 ALA A CA 1
ATOM 442 C C . ALA A 1 76 ? 168.46500 122.95800 183.24700 1.000 174.73000 76 ALA A C 1
ATOM 443 O O . ALA A 1 76 ? 167.33700 123.30600 183.61900 1.000 174.73000 76 ALA A O 1
ATOM 445 N N . ASN A 1 77 ? 169.39500 122.52700 184.10300 1.000 178.11000 77 ASN A N 1
ATOM 446 C CA . ASN A 1 77 ? 169.16200 122.60700 185.54200 1.000 178.11000 77 ASN A CA 1
ATOM 447 C C . ASN A 1 77 ? 169.07100 124.05400 186.00700 1.000 178.11000 77 ASN A C 1
ATOM 448 O O . ASN A 1 77 ? 168.33000 124.35700 186.95000 1.000 178.11000 77 ASN A O 1
ATOM 453 N N . LEU A 1 78 ? 169.82100 124.95200 185.36600 1.000 157.12000 78 LEU A N 1
ATOM 454 C CA . LEU A 1 78 ? 169.74100 126.37400 185.68700 1.000 157.12000 78 LEU A CA 1
ATOM 455 C C . LEU A 1 78 ? 168.34800 126.92300 185.40200 1.000 157.12000 78 LEU A C 1
ATOM 456 O O . LEU A 1 78 ? 167.78100 127.67000 186.20800 1.000 157.12000 78 LEU A O 1
ATOM 461 N N . LEU A 1 79 ? 167.77900 126.56200 184.25100 1.000 148.18000 79 LEU A N 1
ATOM 462 C CA . LEU A 1 79 ? 166.45100 127.02500 183.87000 1.000 148.18000 79 LEU A CA 1
ATOM 463 C C . LEU A 1 79 ? 165.33600 126.33100 184.64200 1.000 148.18000 79 LEU A C 1
ATOM 464 O O . LEU A 1 79 ? 164.19200 126.79700 184.58800 1.000 148.18000 79 LEU A O 1
ATOM 469 N N . GLN A 1 80 ? 165.64100 125.23700 185.34300 1.000 159.30000 80 GLN A N 1
ATOM 470 C CA . GLN A 1 80 ? 164.66300 124.49000 186.13700 1.000 159.30000 80 GLN A CA 1
ATOM 471 C C . GLN A 1 80 ? 163.50300 123.98500 185.28400 1.000 159.30000 80 GLN A C 1
ATOM 472 O O . GLN A 1 80 ? 162.38100 123.83000 185.77100 1.000 159.30000 80 GLN A O 1
ATOM 478 N N . ILE A 1 81 ? 163.76400 123.72300 184.00500 1.000 160.86000 81 ILE A N 1
ATOM 479 C CA . ILE A 1 81 ? 162.75500 123.21600 183.08300 1.000 160.86000 81 ILE A CA 1
ATOM 480 C C . ILE A 1 81 ? 163.37200 122.08500 182.27300 1.000 160.86000 81 ILE A C 1
ATOM 481 O O . ILE A 1 81 ? 164.54900 122.14100 181.90200 1.000 160.86000 81 ILE A O 1
ATOM 486 N N . ASN A 1 82 ? 162.58000 121.04500 182.01900 1.000 174.12000 82 ASN A N 1
ATOM 487 C CA . ASN A 1 82 ? 163.06800 119.90400 181.26200 1.000 174.12000 82 ASN A CA 1
ATOM 488 C C . ASN A 1 82 ? 163.27400 120.27900 179.79600 1.000 174.12000 82 ASN A C 1
ATOM 489 O O . ASN A 1 82 ? 162.69800 121.24200 179.28300 1.000 174.12000 82 ASN A O 1
ATOM 494 N N . VAL A 1 83 ? 164.12400 119.50100 179.12400 1.000 174.25000 83 VAL A N 1
ATOM 495 C CA . VAL A 1 83 ? 164.43400 119.76500 177.72200 1.000 174.25000 83 VAL A CA 1
ATOM 496 C C . VAL A 1 83 ? 163.19100 119.57900 176.85700 1.000 174.25000 83 VAL A C 1
ATOM 497 O O . VAL A 1 83 ? 162.82200 120.45700 176.06800 1.000 174.25000 83 VAL A O 1
ATOM 501 N N . ASP A 1 84 ? 162.51400 118.43700 177.01500 1.000 181.78000 84 ASP A N 1
ATOM 502 C CA . ASP A 1 84 ? 161.34800 118.13600 176.19300 1.000 181.78000 84 ASP A CA 1
ATOM 503 C C . ASP A 1 84 ? 160.20000 119.10700 176.43200 1.000 181.78000 84 ASP A C 1
ATOM 504 O O . ASP A 1 84 ? 159.30400 119.20700 175.58600 1.000 181.78000 84 ASP A O 1
ATOM 509 N N . ASN A 1 85 ? 160.20300 119.81900 177.56100 1.000 175.08000 85 ASN A N 1
ATOM 510 C CA . ASN A 1 85 ? 159.17900 120.82700 177.79900 1.000 175.08000 85 ASN A CA 1
ATOM 511 C C . ASN A 1 85 ? 159.33600 122.01800 176.86100 1.000 175.08000 85 ASN A C 1
ATOM 512 O O . ASN A 1 85 ? 158.35100 122.70200 176.56200 1.000 175.08000 85 ASN A O 1
ATOM 517 N N . ASP A 1 86 ? 160.55500 122.28100 176.39000 1.000 156.42000 86 ASP A N 1
ATOM 518 C CA . ASP A 1 86 ? 160.83300 123.40900 175.50200 1.000 156.42000 86 ASP A CA 1
ATOM 519 C C . ASP A 1 86 ? 161.56400 122.89300 174.27100 1.000 156.42000 86 ASP A C 1
ATOM 520 O O . ASP A 1 86 ? 162.80200 122.88100 174.23100 1.000 156.42000 86 ASP A O 1
ATOM 525 N N . PRO A 1 87 ? 160.82800 122.44100 173.25000 1.000 152.03000 87 PRO A N 1
ATOM 526 C CA . PRO A 1 87 ? 161.49800 121.96500 172.02700 1.000 152.03000 87 PRO A CA 1
ATOM 527 C C . PRO A 1 87 ? 162.35100 123.03000 171.35700 1.000 152.03000 87 PRO A C 1
ATOM 528 O O . PRO A 1 87 ? 163.41400 122.71000 170.80800 1.000 152.03000 87 PRO A O 1
ATOM 532 N N . PHE A 1 88 ? 161.91600 124.29300 171.39100 1.000 128.26000 88 PHE A N 1
ATOM 533 C CA . PHE A 1 88 ? 162.71600 125.36700 170.81200 1.000 128.26000 88 PHE A CA 1
ATOM 534 C C . PHE A 1 88 ? 164.06400 125.48100 171.51500 1.000 128.26000 88 PHE A C 1
ATOM 535 O O . PHE A 1 88 ? 165.10100 125.65200 170.86400 1.000 128.26000 88 PHE A O 1
ATOM 543 N N . PHE A 1 89 ? 164.06500 125.39000 172.84600 1.000 142.79000 89 PHE A N 1
ATOM 544 C CA . PHE A 1 89 ? 165.31900 125.34800 173.59000 1.000 142.79000 89 PHE A CA 1
ATOM 545 C C . PHE A 1 89 ? 166.08100 124.05600 173.32700 1.000 142.79000 89 PHE A C 1
ATOM 546 O O . PHE A 1 89 ? 167.31100 124.02500 173.46000 1.000 142.79000 89 PHE A O 1
ATOM 554 N N . ALA A 1 90 ? 165.37500 122.99000 172.94400 1.000 154.68000 90 ALA A N 1
ATOM 555 C CA . ALA A 1 90 ? 166.01300 121.68500 172.79700 1.000 154.68000 90 ALA A CA 1
ATOM 556 C C . ALA A 1 90 ? 166.97100 121.65600 171.61100 1.000 154.68000 90 ALA A C 1
ATOM 557 O O . ALA A 1 90 ? 168.11900 121.21500 171.73800 1.000 154.68000 90 ALA A O 1
ATOM 559 N N . GLN A 1 91 ? 166.51800 122.12400 170.44800 1.000 165.30000 91 GLN A N 1
ATOM 560 C CA . GLN A 1 91 ? 167.27100 121.98100 169.20700 1.000 165.30000 91 GLN A CA 1
ATOM 561 C C . GLN A 1 91 ? 167.88800 123.28700 168.72600 1.000 165.30000 91 GLN A C 1
ATOM 562 O O . GLN A 1 91 ? 168.36800 123.34800 167.58800 1.000 165.30000 91 GLN A O 1
ATOM 568 N N . SER A 1 92 ? 167.88700 124.33100 169.54900 1.000 164.12000 92 SER A N 1
ATOM 569 C CA . SER A 1 92 ? 168.49700 125.59100 169.14900 1.000 164.12000 92 SER A CA 1
ATOM 570 C C . SER A 1 92 ? 170.01200 125.44000 169.08100 1.000 164.12000 92 SER A C 1
ATOM 571 O O . SER A 1 92 ? 170.64700 124.99100 170.04100 1.000 164.12000 92 SER A O 1
ATOM 574 N N . GLU A 1 93 ? 170.59100 125.80900 167.93500 1.000 177.78000 93 GLU A N 1
ATOM 575 C CA . GLU A 1 93 ? 172.03600 125.68900 167.76700 1.000 177.78000 93 GLU A CA 1
ATOM 576 C C . GLU A 1 93 ? 172.78300 126.61600 168.71900 1.000 177.78000 93 GLU A C 1
ATOM 577 O O . GLU A 1 93 ? 173.78100 126.21800 169.33000 1.000 177.78000 93 GLU A O 1
ATOM 583 N N . ASP A 1 94 ? 172.31400 127.85400 168.85700 1.000 143.17000 94 ASP A N 1
ATOM 584 C CA . ASP A 1 94 ? 172.90300 128.82300 169.77300 1.000 143.17000 94 ASP A CA 1
ATOM 585 C C . ASP A 1 94 ? 172.10900 128.78600 171.07400 1.000 143.17000 94 ASP A C 1
ATOM 586 O O . ASP A 1 94 ? 170.93500 129.16800 171.10100 1.000 143.17000 94 ASP A O 1
ATOM 591 N N . LEU A 1 95 ? 172.75200 128.32200 172.14900 1.000 119.90000 95 LEU A N 1
ATOM 592 C CA . LEU A 1 95 ? 172.05500 128.19200 173.42400 1.000 119.90000 95 LEU A CA 1
ATOM 593 C C . LEU A 1 95 ? 171.68900 129.55000 174.00500 1.000 119.90000 95 LEU A C 1
ATOM 594 O O . LEU A 1 95 ? 170.69100 129.66700 174.72600 1.000 119.90000 95 LEU A O 1
ATOM 599 N N . SER A 1 96 ? 172.47800 130.58400 173.70200 1.000 89.20000 96 SER A N 1
ATOM 600 C CA . SER A 1 96 ? 172.13200 131.93200 174.14200 1.000 89.20000 96 SER A CA 1
ATOM 601 C C . SER A 1 96 ? 170.81600 132.38600 173.52600 1.000 89.20000 96 SER A C 1
ATOM 602 O O . SER A 1 96 ? 170.00200 133.03800 174.19100 1.000 89.20000 96 SER A O 1
ATOM 605 N N . HIS A 1 97 ? 170.58800 132.04600 172.25500 1.000 85.51000 97 HIS A N 1
ATOM 606 C CA . HIS A 1 97 ? 169.31800 132.36800 171.61600 1.000 85.51000 97 HIS A CA 1
ATOM 607 C C . HIS A 1 97 ? 168.15800 131.66200 172.30600 1.000 85.51000 97 HIS A C 1
ATOM 608 O O . HIS A 1 97 ? 167.09300 132.25600 172.51000 1.000 85.51000 97 HIS A O 1
ATOM 615 N N . ALA A 1 98 ? 168.34700 130.39300 172.67400 1.000 72.97000 98 ALA A N 1
ATOM 616 C CA . ALA A 1 98 ? 167.29800 129.65800 173.37300 1.000 72.97000 98 ALA A CA 1
ATOM 617 C C . ALA A 1 98 ? 167.00100 130.27600 174.73500 1.000 72.97000 98 ALA A C 1
ATOM 618 O O . ALA A 1 98 ? 165.83400 130.40400 175.12700 1.000 72.97000 98 ALA A O 1
ATOM 620 N N . VAL A 1 99 ? 168.04600 130.65900 175.47400 1.000 52.58000 99 VAL A N 1
ATOM 621 C CA . VAL A 1 99 ? 167.84200 131.28500 176.77800 1.000 52.58000 99 VAL A CA 1
ATOM 622 C C . VAL A 1 99 ? 167.10900 132.61300 176.62500 1.000 52.58000 99 VAL A C 1
ATOM 623 O O . VAL A 1 99 ? 166.18800 132.92300 177.39400 1.000 52.58000 99 VAL A O 1
ATOM 627 N N . GLU A 1 100 ? 167.50300 133.41500 175.63400 1.000 45.72000 100 GLU A N 1
ATOM 628 C CA . GLU A 1 100 ? 166.83100 134.69000 175.40100 1.000 45.72000 100 GLU A CA 1
ATOM 629 C C . GLU A 1 100 ? 165.37000 134.48000 175.02500 1.000 45.72000 100 GLU A C 1
ATOM 630 O O . GLU A 1 100 ? 164.49100 135.22300 175.48000 1.000 45.72000 100 GLU A O 1
ATOM 636 N N . PHE A 1 101 ? 165.09000 133.47000 174.20000 1.000 47.52000 101 PHE A N 1
ATOM 637 C CA . PHE A 1 101 ? 163.71100 133.16600 173.82800 1.000 47.52000 101 PHE A CA 1
ATOM 638 C C . PHE A 1 101 ? 162.89100 132.74000 175.03900 1.000 47.52000 101 PHE A C 1
ATOM 639 O O . PHE A 1 101 ? 161.72300 133.12500 175.17200 1.000 47.52000 101 PHE A O 1
ATOM 647 N N . PHE A 1 102 ? 163.47800 131.93300 175.92600 1.000 37.68000 102 PHE A N 1
ATOM 648 C CA . PHE A 1 102 ? 162.74700 131.48000 177.10700 1.000 37.68000 102 PHE A CA 1
ATOM 649 C C . PHE A 1 102 ? 162.45100 132.64600 178.05000 1.000 37.68000 102 PHE A C 1
ATOM 650 O O . PHE A 1 102 ? 161.33000 132.76700 178.56200 1.000 37.68000 102 PHE A O 1
ATOM 658 N N . MET A 1 103 ? 163.43700 133.52300 178.27400 1.000 27.36000 103 MET A N 1
ATOM 659 C CA . MET A 1 103 ? 163.18600 134.74100 179.04500 1.000 27.36000 103 MET A CA 1
ATOM 660 C C . MET A 1 103 ? 162.09500 135.59000 178.40500 1.000 27.36000 103 MET A C 1
ATOM 661 O O . MET A 1 103 ? 161.22400 136.12400 179.10300 1.000 27.36000 103 MET A O 1
ATOM 666 N N . SER A 1 104 ? 162.13300 135.73500 177.07800 1.000 22.25000 104 SER A N 1
ATOM 667 C CA . SER A 1 104 ? 161.14800 136.56500 176.39400 1.000 22.25000 104 SER A CA 1
ATOM 668 C C . SER A 1 104 ? 159.74400 135.99500 176.53900 1.000 22.25000 104 SER A C 1
ATOM 669 O O . SER A 1 104 ? 158.79100 136.74100 176.78100 1.000 22.25000 104 SER A O 1
ATOM 672 N N . GLU A 1 105 ? 159.59500 134.67800 176.39400 1.000 23.52000 105 GLU A N 1
ATOM 673 C CA . GLU A 1 105 ? 158.28000 134.05900 176.55600 1.000 23.52000 105 GLU A CA 1
ATOM 674 C C . GLU A 1 105 ? 157.77200 134.20400 177.98600 1.000 23.52000 105 GLU A C 1
ATOM 675 O O . GLU A 1 105 ? 156.59100 134.51300 178.21200 1.000 23.52000 105 GLU A O 1
ATOM 681 N N . ARG A 1 106 ? 158.65500 133.98300 178.96600 1.000 13.76000 106 ARG A N 1
ATOM 682 C CA . ARG A 1 106 ? 158.26100 134.11100 180.36600 1.000 13.76000 106 ARG A CA 1
ATOM 683 C C . ARG A 1 106 ? 157.80700 135.53000 180.68200 1.000 13.76000 106 ARG A C 1
ATOM 684 O O . ARG A 1 106 ? 156.82400 135.73000 181.40500 1.000 13.76000 106 ARG A O 1
ATOM 692 N N . SER A 1 107 ? 158.51100 136.53000 180.14800 1.000 13.82000 107 SER A N 1
ATOM 693 C CA . SER A 1 107 ? 158.10800 137.91600 180.36200 1.000 13.82000 107 SER A CA 1
ATOM 694 C C . SER A 1 107 ? 156.83400 138.26000 179.59400 1.000 13.82000 107 SER A C 1
ATOM 695 O O . SER A 1 107 ? 156.01100 139.05000 180.07700 1.000 13.82000 107 SER A O 1
ATOM 698 N N . SER A 1 108 ? 156.64800 137.67400 178.41000 1.000 14.53000 108 SER A N 1
ATOM 699 C CA . SER A 1 108 ? 155.51700 138.02000 177.56000 1.000 14.53000 108 SER A CA 1
ATOM 700 C C . SER A 1 108 ? 154.20400 137.46200 178.08700 1.000 14.53000 108 SER A C 1
ATOM 701 O O . SER A 1 108 ? 153.15200 138.06900 177.86900 1.000 14.53000 108 SER A O 1
ATOM 704 N N . ARG A 1 109 ? 154.23600 136.31600 178.77200 1.000 12.80000 109 ARG A N 1
ATOM 705 C CA . ARG A 1 109 ? 153.01300 135.82800 179.40600 1.000 12.80000 109 ARG A CA 1
ATOM 706 C C . ARG A 1 109 ? 152.47100 136.84800 180.40600 1.000 12.80000 109 ARG A C 1
ATOM 707 O O . ARG A 1 109 ? 151.27600 137.18100 180.39900 1.000 12.80000 109 ARG A O 1
ATOM 715 N N . LEU A 1 110 ? 153.34600 137.38300 181.26000 1.000 11.32000 110 LEU A N 1
ATOM 716 C CA . LEU A 1 110 ? 152.90100 138.39100 182.21600 1.000 11.32000 110 LEU A CA 1
ATOM 717 C C . LEU A 1 110 ? 152.59700 139.71800 181.54100 1.000 11.32000 110 LEU A C 1
ATOM 718 O O . LEU A 1 110 ? 151.75600 140.47300 182.03300 1.000 11.32000 110 LEU A O 1
ATOM 723 N N . HIS A 1 111 ? 153.26100 140.02800 180.42300 1.000 15.66000 111 HIS A N 1
ATOM 724 C CA . HIS A 1 111 ? 152.85800 141.20100 179.65000 1.000 15.66000 111 HIS A CA 1
ATOM 725 C C . HIS A 1 111 ? 151.42100 141.07100 179.16400 1.000 15.66000 111 HIS A C 1
ATOM 726 O O . HIS A 1 111 ? 150.64500 142.03200 179.23000 1.000 15.66000 111 HIS A O 1
ATOM 733 N N . ILE A 1 112 ? 151.05000 139.89000 178.66900 1.000 9.75000 112 ILE A N 1
ATOM 734 C CA . ILE A 1 112 ? 149.67900 139.66100 178.21900 1.000 9.75000 112 ILE A CA 1
ATOM 735 C C . ILE A 1 112 ? 148.70700 139.78200 179.38400 1.000 9.75000 112 ILE A C 1
ATOM 736 O O . ILE A 1 112 ? 147.63700 140.39400 179.26200 1.000 9.75000 112 ILE A O 1
ATOM 741 N N . VAL A 1 113 ? 149.06100 139.19900 180.53400 1.000 9.88000 113 VAL A N 1
ATOM 742 C CA . VAL A 1 113 ? 148.18600 139.28800 181.70500 1.000 9.88000 113 VAL A CA 1
ATOM 743 C C . VAL A 1 113 ? 147.99300 140.74300 182.12800 1.000 9.88000 113 VAL A C 1
ATOM 744 O O . VAL A 1 113 ? 146.87200 141.18000 182.41200 1.000 9.88000 113 VAL A O 1
ATOM 748 N N . TYR A 1 114 ? 149.08300 141.51300 182.16900 1.000 13.07000 114 TYR A N 1
ATOM 749 C CA . TYR A 1 114 ? 149.00000 142.91600 182.56200 1.000 13.07000 114 TYR A CA 1
ATOM 750 C C . TYR A 1 114 ? 148.18500 143.72700 181.56200 1.000 13.07000 114 TYR A C 1
ATOM 751 O O . TYR A 1 114 ? 147.41500 144.61100 181.95200 1.000 13.07000 114 TYR A O 1
ATOM 760 N N . SER A 1 115 ? 148.35000 143.44800 180.26500 1.000 14.49000 115 SER A N 1
ATOM 761 C CA . SER A 1 115 ? 147.57300 144.15500 179.25000 1.000 14.49000 115 SER A CA 1
ATOM 762 C C . SER A 1 115 ? 146.08700 143.85300 179.38500 1.000 14.49000 115 SER A C 1
ATOM 763 O O . SER A 1 115 ? 145.24800 144.75100 179.24500 1.000 14.49000 115 SER A O 1
ATOM 766 N N . LEU A 1 116 ? 145.74100 142.59100 179.64900 1.000 15.09000 116 LEU A N 1
ATOM 767 C CA . LEU A 1 116 ? 144.34000 142.24200 179.87000 1.000 15.09000 116 LEU A CA 1
ATOM 768 C C . LEU A 1 116 ? 143.79000 142.93700 181.11000 1.000 15.09000 116 LEU A C 1
ATOM 769 O O . LEU A 1 116 ? 142.65100 143.41700 181.10600 1.000 15.09000 116 LEU A O 1
ATOM 774 N N . LEU A 1 117 ? 144.58100 142.99400 182.18400 1.000 14.22000 117 LEU A N 1
ATOM 775 C CA . LEU A 1 117 ? 144.12300 143.64800 183.40500 1.000 14.22000 117 LEU A CA 1
ATOM 776 C C . LEU A 1 117 ? 143.90400 145.14100 183.19100 1.000 14.22000 117 LEU A C 1
ATOM 777 O O . LEU A 1 117 ? 142.91400 145.70500 183.67000 1.000 14.22000 117 LEU A O 1
ATOM 782 N N . VAL A 1 118 ? 144.82000 145.80100 182.48000 1.000 23.75000 118 VAL A N 1
ATOM 783 C CA . VAL A 1 118 ? 144.73600 147.24900 182.31400 1.000 23.75000 118 VAL A CA 1
ATOM 784 C C . VAL A 1 118 ? 143.56700 147.61900 181.40600 1.000 23.75000 118 VAL A C 1
ATOM 785 O O . VAL A 1 118 ? 142.79300 148.53500 181.70800 1.000 23.75000 118 VAL A O 1
ATOM 789 N N . ASN A 1 119 ? 143.42200 146.91600 180.28500 1.000 30.52000 119 ASN A N 1
ATOM 790 C CA . ASN A 1 119 ? 142.35700 147.18700 179.32100 1.000 30.52000 119 ASN A CA 1
ATOM 791 C C . ASN A 1 119 ? 141.60600 145.89600 179.02400 1.000 30.52000 119 ASN A C 1
ATOM 792 O O . ASN A 1 119 ? 142.04100 145.10300 178.16900 1.000 30.52000 119 ASN A O 1
ATOM 797 N N . PRO A 1 120 ? 140.48100 145.64600 179.70100 1.000 31.15000 120 PRO A N 1
ATOM 798 C CA . PRO A 1 120 ? 139.72800 144.40600 179.45800 1.000 31.15000 120 PRO A CA 1
ATOM 799 C C . PRO A 1 120 ? 139.06400 144.34300 178.09100 1.000 31.15000 120 PRO A C 1
ATOM 800 O O . PRO A 1 120 ? 138.62100 143.25900 177.69300 1.000 31.15000 120 PRO A O 1
ATOM 804 N N . ASP A 1 121 ? 138.97500 145.46100 177.36800 1.000 40.73000 121 ASP A N 1
ATOM 805 C CA . ASP A 1 121 ? 138.28900 145.49000 176.08100 1.000 40.73000 121 ASP A CA 1
ATOM 806 C C . ASP A 1 121 ? 138.99200 144.67300 175.00600 1.000 40.73000 121 ASP A C 1
ATOM 807 O O . ASP A 1 121 ? 138.37600 144.38800 173.97400 1.000 40.73000 121 ASP A O 1
ATOM 812 N N . ILE A 1 122 ? 140.25800 144.30100 175.20900 1.000 31.38000 122 ILE A N 1
ATOM 813 C CA . ILE A 1 122 ? 140.96300 143.49800 174.21500 1.000 31.38000 122 ILE A CA 1
ATOM 814 C C . ILE A 1 122 ? 140.31400 142.12600 174.07900 1.000 31.38000 122 ILE A C 1
ATOM 815 O O . ILE A 1 122 ? 140.12500 141.62200 172.96400 1.000 31.38000 122 ILE A O 1
ATOM 820 N N . ASP A 1 123 ? 139.96600 141.49700 175.20300 1.000 25.95000 123 ASP A N 1
ATOM 821 C CA . ASP A 1 123 ? 139.24100 140.22800 175.17500 1.000 25.95000 123 ASP A CA 1
ATOM 822 C C . ASP A 1 123 ? 138.48400 140.11200 176.49700 1.000 25.95000 123 ASP A C 1
ATOM 823 O O . ASP A 1 123 ? 139.07500 139.75200 177.51900 1.000 25.95000 123 ASP A O 1
ATOM 828 N N . LEU A 1 124 ? 137.18400 140.41400 176.46200 1.000 31.93000 124 LEU A N 1
ATOM 829 C CA . LEU A 1 124 ? 136.37700 140.38200 177.67500 1.000 31.93000 124 LEU A CA 1
ATOM 830 C C . LEU A 1 124 ? 136.12200 138.96300 178.16900 1.000 31.93000 124 LEU A C 1
ATOM 831 O O . LEU A 1 124 ? 135.78800 138.78300 179.34400 1.000 31.93000 124 LEU A O 1
ATOM 836 N N . GLU A 1 125 ? 136.26200 137.95900 177.30200 1.000 31.11000 125 GLU A N 1
ATOM 837 C CA . GLU A 1 125 ? 136.06800 136.58100 177.74000 1.000 31.11000 125 GLU A CA 1
ATOM 838 C C . GLU A 1 125 ? 137.24100 136.09500 178.58000 1.000 31.11000 125 GLU A C 1
ATOM 839 O O . GLU A 1 125 ? 137.04800 135.41100 179.59100 1.000 31.11000 125 GLU A O 1
ATOM 845 N N . THR A 1 126 ? 138.46900 136.43600 178.17600 1.000 28.12000 126 THR A N 1
ATOM 846 C CA . THR A 1 126 ? 139.63700 136.04600 178.95800 1.000 28.12000 126 THR A CA 1
ATOM 847 C C . THR A 1 126 ? 139.77300 136.88900 180.22000 1.000 28.12000 126 THR A C 1
ATOM 848 O O . THR A 1 126 ? 140.28700 136.40400 181.23400 1.000 28.12000 126 THR A O 1
ATOM 852 N N . TYR A 1 127 ? 139.32500 138.14500 180.17400 1.000 29.75000 127 TYR A N 1
ATOM 853 C CA . TYR A 1 127 ? 139.38400 138.99400 181.35800 1.000 29.75000 127 TYR A CA 1
ATOM 854 C C . TYR A 1 127 ? 138.51000 138.44100 182.47700 1.000 29.75000 127 TYR A C 1
ATOM 855 O O . TYR A 1 127 ? 138.90100 138.46700 183.65000 1.000 29.75000 127 TYR A O 1
ATOM 864 N N . SER A 1 128 ? 137.32000 137.94100 182.13600 1.000 28.64000 128 SER A N 1
ATOM 865 C CA . SER A 1 128 ? 136.43700 137.36000 183.14000 1.000 28.64000 128 SER A CA 1
ATOM 866 C C . SER A 1 128 ? 137.00900 136.08900 183.74700 1.000 28.64000 128 SER A C 1
ATOM 867 O O . SER A 1 128 ? 136.63100 135.72700 184.86600 1.000 28.64000 128 SER A O 1
ATOM 870 N N . PHE A 1 129 ? 137.90800 135.40200 183.04000 1.000 27.26000 129 PHE A N 1
ATOM 871 C CA . PHE A 1 129 ? 138.57500 134.23500 183.59900 1.000 27.26000 129 PHE A CA 1
ATOM 872 C C . PHE A 1 129 ? 139.52100 134.60200 184.73500 1.000 27.26000 129 PHE A C 1
ATOM 873 O O . PHE A 1 129 ? 139.93600 133.72000 185.49300 1.000 27.26000 129 PHE A O 1
ATOM 881 N N . ILE A 1 130 ? 139.86400 135.88200 184.87300 1.000 30.28000 130 ILE A N 1
ATOM 882 C CA . ILE A 1 130 ? 140.78100 136.34000 185.91000 1.000 30.28000 130 ILE A CA 1
ATOM 883 C C . ILE A 1 130 ? 139.98800 136.98200 187.04200 1.000 30.28000 130 ILE A C 1
ATOM 884 O O . ILE A 1 130 ? 140.37100 136.88800 188.21200 1.000 30.28000 130 ILE A O 1
ATOM 889 N N . ASP A 1 131 ? 138.88200 137.64800 186.69800 1.000 32.31000 131 ASP A N 1
ATOM 890 C CA . ASP A 1 131 ? 138.07000 138.31100 187.71400 1.000 32.31000 131 ASP A CA 1
ATOM 891 C C . ASP A 1 131 ? 137.42100 137.30700 188.65900 1.000 32.31000 131 ASP A C 1
ATOM 892 O O . ASP A 1 131 ? 137.36900 137.53700 189.87400 1.000 32.31000 131 ASP A O 1
ATOM 897 N N . ASN A 1 132 ? 136.91300 136.19500 188.12600 1.000 36.05000 132 ASN A N 1
ATOM 898 C CA . ASN A 1 132 ? 136.27600 135.18500 188.96300 1.000 36.05000 132 ASN A CA 1
ATOM 899 C C . ASN A 1 132 ? 137.27900 134.36000 189.75700 1.000 36.05000 132 ASN A C 1
ATOM 900 O O . ASN A 1 132 ? 136.91000 133.78000 190.78400 1.000 36.05000 132 ASN A O 1
ATOM 905 N N . ASP A 1 133 ? 138.52900 134.29400 189.31000 1.000 30.43000 133 ASP A N 1
ATOM 906 C CA . ASP A 1 133 ? 139.58400 133.54000 189.97300 1.000 30.43000 133 ASP A CA 1
ATOM 907 C C . ASP A 1 133 ? 140.68500 134.47500 190.45800 1.000 30.43000 133 ASP A C 1
ATOM 908 O O . ASP A 1 133 ? 141.87400 134.18800 190.32400 1.000 30.43000 133 ASP A O 1
ATOM 913 N N . ARG A 1 134 ? 140.29000 135.61400 191.03100 1.000 15.86000 134 ARG A N 1
ATOM 914 C CA . ARG A 1 134 ? 141.25200 136.66300 191.35600 1.000 15.86000 134 ARG A CA 1
ATOM 915 C C . ARG A 1 134 ? 142.22000 136.22500 192.44900 1.000 15.86000 134 ARG A C 1
ATOM 916 O O . ARG A 1 134 ? 143.44400 136.32600 192.28900 1.000 15.86000 134 ARG A O 1
ATOM 924 N N . PHE A 1 135 ? 141.69700 135.71900 193.56400 1.000 12.06000 135 PHE A N 1
ATOM 925 C CA . PHE A 1 135 ? 142.55200 135.45100 194.71100 1.000 12.06000 135 PHE A CA 1
ATOM 926 C C . PHE A 1 135 ? 143.28100 134.12200 194.60600 1.000 12.06000 135 PHE A C 1
ATOM 927 O O . PHE A 1 135 ? 144.35700 133.97300 195.19700 1.000 12.06000 135 PHE A O 1
ATOM 935 N N . ASN A 1 136 ? 142.75100 133.16600 193.84000 1.000 17.02000 136 ASN A N 1
ATOM 936 C CA . ASN A 1 136 ? 143.55000 131.99800 193.48700 1.000 17.02000 136 ASN A CA 1
ATOM 937 C C . ASN A 1 136 ? 144.76800 132.40700 192.66900 1.000 17.02000 136 ASN A C 1
ATOM 938 O O . ASN A 1 136 ? 145.87700 131.90500 192.89200 1.000 17.02000 136 ASN A O 1
ATOM 943 N N . VAL A 1 137 ? 144.58100 133.34200 191.73500 1.000 10.02000 137 VAL A N 1
ATOM 944 C CA . VAL A 1 137 ? 145.70000 133.86900 190.95900 1.000 10.02000 137 VAL A CA 1
ATOM 945 C C . VAL A 1 137 ? 146.67400 134.61300 191.86300 1.000 10.02000 137 VAL A C 1
ATOM 946 O O . VAL A 1 137 ? 147.89300 134.52900 191.68400 1.000 10.02000 137 VAL A O 1
ATOM 950 N N . VAL A 1 138 ? 146.15700 135.35100 192.84800 1.000 7.10000 138 VAL A N 1
ATOM 951 C CA . VAL A 1 138 ? 147.03400 136.07300 193.77200 1.000 7.10000 138 VAL A CA 1
ATOM 952 C C . VAL A 1 138 ? 147.88100 135.09800 194.59000 1.000 7.10000 138 VAL A C 1
ATOM 953 O O . VAL A 1 138 ? 149.09300 135.29700 194.76500 1.000 7.10000 138 VAL A O 1
ATOM 957 N N . GLY A 1 139 ? 147.25700 134.04000 195.10900 1.000 8.67000 139 GLY A N 1
ATOM 958 C CA . GLY A 1 139 ? 148.01400 133.02900 195.83000 1.000 8.67000 139 GLY A CA 1
ATOM 959 C C . GLY A 1 139 ? 149.04900 132.34700 194.95600 1.000 8.67000 139 GLY A C 1
ATOM 960 O O . GLY A 1 139 ? 150.16900 132.07400 195.39600 1.000 8.67000 139 GLY A O 1
ATOM 961 N N . LYS A 1 140 ? 148.68800 132.07300 193.69800 1.000 17.32000 140 LYS A N 1
ATOM 962 C CA . LYS A 1 140 ? 149.64800 131.49500 192.76300 1.000 17.32000 140 LYS A CA 1
ATOM 963 C C . LYS A 1 140 ? 150.81800 132.44200 192.52200 1.000 17.32000 140 LYS A C 1
ATOM 964 O O . LYS A 1 140 ? 151.96500 132.00300 192.41100 1.000 17.32000 140 LYS A O 1
ATOM 970 N N . LEU A 1 141 ? 150.54200 133.74400 192.43000 1.000 9.57000 141 LEU A N 1
ATOM 971 C CA . LEU A 1 141 ? 151.61000 134.72300 192.24300 1.000 9.57000 141 LEU A CA 1
ATOM 972 C C . LEU A 1 141 ? 152.55600 134.74500 193.43900 1.000 9.57000 141 LEU A C 1
ATOM 973 O O . LEU A 1 141 ? 153.78100 134.81000 193.27200 1.000 9.57000 141 LEU A O 1
ATOM 978 N N . ILE A 1 142 ? 152.00300 134.69500 194.65300 1.000 18.22000 142 ILE A N 1
ATOM 979 C CA . ILE A 1 142 ? 152.84900 134.66000 195.84700 1.000 18.22000 142 ILE A CA 1
ATOM 980 C C . ILE A 1 142 ? 153.70900 133.40100 195.85100 1.000 18.22000 142 ILE A C 1
ATOM 981 O O . ILE A 1 142 ? 154.90900 133.44700 196.16100 1.000 18.22000 142 ILE A O 1
ATOM 986 N N . SER A 1 143 ? 153.11200 132.25900 195.50300 1.000 14.72000 143 SER A N 1
ATOM 987 C CA . SER A 1 143 ? 153.86800 131.01100 195.45400 1.000 14.72000 143 SER A CA 1
ATOM 988 C C . SER A 1 143 ? 154.97000 131.06900 194.40300 1.000 14.72000 143 SER A C 1
ATOM 989 O O . SER A 1 143 ? 156.07100 130.54900 194.61700 1.000 14.72000 143 SER A O 1
ATOM 992 N N . ILE A 1 144 ? 154.69100 131.69200 193.25600 1.000 14.53000 144 ILE A N 1
ATOM 993 C CA . ILE A 1 144 ? 155.69700 131.81500 192.20500 1.000 14.53000 144 ILE A CA 1
ATOM 994 C C . ILE A 1 144 ? 156.84600 132.70400 192.66300 1.000 14.53000 144 ILE A C 1
ATOM 995 O O . ILE A 1 144 ? 158.01700 132.40900 192.39600 1.000 14.53000 144 ILE A O 1
ATOM 1000 N N . ILE A 1 145 ? 156.53800 133.80600 193.35300 1.000 8.67000 145 ILE A N 1
ATOM 1001 C CA . ILE A 1 145 ? 157.59500 134.66600 193.88500 1.000 8.67000 145 ILE A CA 1
ATOM 1002 C C . ILE A 1 145 ? 158.46700 133.88600 194.85900 1.000 8.67000 145 ILE A C 1
ATOM 1003 O O . ILE A 1 145 ? 159.70300 133.96200 194.81600 1.000 8.67000 145 ILE A O 1
ATOM 1008 N N . SER A 1 146 ? 157.83400 133.12200 195.75200 1.000 12.09000 146 SER A N 1
ATOM 1009 C CA . SER A 1 146 ? 158.59600 132.33800 196.71900 1.000 12.09000 146 SER A CA 1
ATOM 1010 C C . SER A 1 146 ? 159.47700 131.30400 196.02700 1.000 12.09000 146 SER A C 1
ATOM 1011 O O . SER A 1 146 ? 160.63400 131.10500 196.41600 1.000 12.09000 146 SER A O 1
ATOM 1014 N N . SER A 1 147 ? 158.94700 130.63900 194.99700 1.000 19.07000 147 SER A N 1
ATOM 1015 C CA . SER A 1 147 ? 159.72400 129.63300 194.28100 1.000 19.07000 147 SER A CA 1
ATOM 1016 C C . SER A 1 147 ? 160.89700 130.25600 193.53500 1.000 19.07000 147 SER A C 1
ATOM 1017 O O . SER A 1 147 ? 161.98900 129.67600 193.48600 1.000 19.07000 147 SER A O 1
ATOM 1020 N N . VAL A 1 148 ? 160.69100 131.42800 192.93000 1.000 17.79000 148 VAL A N 1
ATOM 1021 C CA . VAL A 1 148 ? 161.77900 132.10400 192.22800 1.000 17.79000 148 VAL A CA 1
ATOM 1022 C C . VAL A 1 148 ? 162.86600 132.52700 193.20800 1.000 17.79000 148 VAL A C 1
ATOM 1023 O O . VAL A 1 148 ? 164.06200 132.37400 192.93200 1.000 17.79000 148 VAL A O 1
ATOM 1027 N N . ILE A 1 149 ? 162.47200 133.06500 194.36600 1.000 16.39000 149 ILE A N 1
ATOM 1028 C CA . ILE A 1 149 ? 163.45500 133.45000 195.37600 1.000 16.39000 149 ILE A CA 1
ATOM 1029 C C . ILE A 1 149 ? 164.20900 132.22600 195.88300 1.000 16.39000 149 ILE A C 1
ATOM 1030 O O . ILE A 1 149 ? 165.41500 132.29000 196.15200 1.000 16.39000 149 ILE A O 1
ATOM 1035 N N . GLN A 1 150 ? 163.51600 131.09200 196.01100 1.000 39.42000 150 GLN A N 1
ATOM 1036 C CA . GLN A 1 150 ? 164.14700 129.88700 196.54100 1.000 39.42000 150 GLN A CA 1
ATOM 1037 C C . GLN A 1 150 ? 165.28000 129.39900 195.64300 1.000 39.42000 150 GLN A C 1
ATOM 1038 O O . GLN A 1 150 ? 166.34600 129.01200 196.13600 1.000 39.42000 150 GLN A O 1
ATOM 1044 N N . ASN A 1 151 ? 165.07300 129.40800 194.32800 1.000 54.13000 151 ASN A N 1
ATOM 1045 C CA . ASN A 1 151 ? 166.06000 128.90600 193.38000 1.000 54.13000 151 ASN A CA 1
ATOM 1046 C C . ASN A 1 151 ? 166.86700 130.01300 192.71500 1.000 54.13000 151 ASN A C 1
ATOM 1047 O O . ASN A 1 151 ? 167.52100 129.76100 191.70000 1.000 54.13000 151 ASN A O 1
ATOM 1052 N N . TYR A 1 152 ? 166.82900 131.23400 193.25700 1.000 51.59000 152 TYR A N 1
ATOM 1053 C CA . TYR A 1 152 ? 167.56000 132.33500 192.63900 1.000 51.59000 152 TYR A CA 1
ATOM 1054 C C . TYR A 1 152 ? 169.06400 132.09900 192.67700 1.000 51.59000 152 TYR A C 1
ATOM 1055 O O . TYR A 1 152 ? 169.76100 132.33800 191.68400 1.000 51.59000 152 TYR A O 1
ATOM 1064 N N . ASP A 1 153 ? 169.58400 131.63700 193.81400 1.000 90.25000 153 ASP A N 1
ATOM 1065 C CA . ASP A 1 153 ? 171.02100 131.46800 193.98200 1.000 90.25000 153 ASP A CA 1
ATOM 1066 C C . ASP A 1 153 ? 171.43400 130.10200 194.50500 1.000 90.25000 153 ASP A C 1
ATOM 1067 O O . ASP A 1 153 ? 172.63100 129.79300 194.47100 1.000 90.25000 153 ASP A O 1
ATOM 1072 N N . ILE A 1 154 ? 170.50100 129.28200 194.99100 1.000 120.50000 154 ILE A N 1
ATOM 1073 C CA . ILE A 1 154 ? 170.87200 127.99100 195.56500 1.000 120.50000 154 ILE A CA 1
ATOM 1074 C C . ILE A 1 154 ? 171.45500 127.07100 194.49800 1.000 120.50000 154 ILE A C 1
ATOM 1075 O O . ILE A 1 154 ? 172.47100 126.40400 194.72100 1.000 120.50000 154 ILE A O 1
ATOM 1080 N N . ILE A 1 155 ? 170.83100 127.02800 193.32200 1.000 138.31000 155 ILE A N 1
ATOM 1081 C CA . ILE A 1 155 ? 171.25200 126.10800 192.27200 1.000 138.31000 155 ILE A CA 1
ATOM 1082 C C . ILE A 1 155 ? 172.11100 126.83700 191.24700 1.000 138.31000 155 ILE A C 1
ATOM 1083 O O . ILE A 1 155 ? 173.01100 126.24400 190.64200 1.000 138.31000 155 ILE A O 1
ATOM 1088 N N . THR A 1 156 ? 171.85200 128.13400 191.05000 1.000 132.43000 156 THR A N 1
ATOM 1089 C CA . THR A 1 156 ? 172.59300 128.88800 190.04400 1.000 132.43000 156 THR A CA 1
ATOM 1090 C C . THR A 1 156 ? 174.05500 129.05900 190.43900 1.000 132.43000 156 THR A C 1
ATOM 1091 O O . THR A 1 156 ? 174.94800 128.95600 189.58900 1.000 132.43000 156 THR A O 1
ATOM 1095 N N . ALA A 1 157 ? 174.32100 129.32400 191.72000 1.000 146.41000 157 ALA A N 1
ATOM 1096 C CA . ALA A 1 157 ? 175.70100 129.45100 192.17500 1.000 146.41000 157 ALA A CA 1
ATOM 1097 C C . ALA A 1 157 ? 176.45200 128.13200 192.03000 1.000 146.41000 157 ALA A C 1
ATOM 1098 O O . ALA A 1 157 ? 177.62000 128.11500 191.62500 1.000 146.41000 157 ALA A O 1
ATOM 1100 N N . SER A 1 158 ? 175.79600 127.01700 192.36000 1.000 158.04000 158 SER A N 1
ATOM 1101 C CA . SER A 1 158 ? 176.42000 125.71100 192.18200 1.000 158.04000 158 SER A CA 1
ATOM 1102 C C . SER A 1 158 ? 176.69900 125.42900 190.71000 1.000 158.04000 158 SER A C 1
ATOM 1103 O O . SER A 1 158 ? 177.75200 124.88300 190.36300 1.000 158.04000 158 SER A O 1
ATOM 1106 N N . SER A 1 159 ? 175.76100 125.79400 189.83100 1.000 159.09000 159 SER A N 1
ATOM 1107 C CA . SER A 1 159 ? 175.97500 125.60800 188.39900 1.000 159.09000 159 SER A CA 1
ATOM 1108 C C . SER A 1 159 ? 177.15000 126.44200 187.90400 1.000 159.09000 159 SER A C 1
ATOM 1109 O O . SER A 1 159 ? 177.95300 125.97500 187.08700 1.000 159.09000 159 SER A O 1
ATOM 1112 N N . LEU A 1 160 ? 177.26400 127.68200 188.38500 1.000 155.04000 160 LEU A N 1
ATOM 1113 C CA . LEU A 1 160 ? 178.40100 128.51900 188.01500 1.000 155.04000 160 LEU A CA 1
ATOM 1114 C C . LEU A 1 160 ? 179.71200 127.95300 188.54800 1.000 155.04000 160 LEU A C 1
ATOM 1115 O O . LEU A 1 160 ? 180.74800 128.06000 187.88300 1.000 155.04000 160 LEU A O 1
ATOM 1120 N N . ALA A 1 161 ? 179.68600 127.34700 189.73800 1.000 167.94000 161 ALA A N 1
ATOM 1121 C CA . ALA A 1 161 ? 180.89700 126.80300 190.34200 1.000 167.94000 161 ALA A CA 1
ATOM 1122 C C . ALA A 1 161 ? 181.43900 125.58500 189.60400 1.000 167.94000 161 ALA A C 1
ATOM 1123 O O . ALA A 1 161 ? 182.56300 125.16200 189.89200 1.000 167.94000 161 ALA A O 1
ATOM 1125 N N . HIS A 1 162 ? 180.67700 125.01100 188.67600 1.000 181.86000 162 HIS A N 1
ATOM 1126 C CA . HIS A 1 162 ? 181.15200 123.86500 187.91600 1.000 181.86000 162 HIS A CA 1
ATOM 1127 C C . HIS A 1 162 ? 182.33400 124.25700 187.03500 1.000 181.86000 162 HIS A C 1
ATOM 1128 O O . HIS A 1 162 ? 182.41600 125.37700 186.52300 1.000 181.86000 162 HIS A O 1
ATOM 1135 N N . ASP A 1 163 ? 183.26000 123.31300 186.86300 1.000 205.29000 163 ASP A N 1
ATOM 1136 C CA . ASP A 1 163 ? 184.47500 123.56300 186.08500 1.000 205.29000 163 ASP A CA 1
ATOM 1137 C C . ASP A 1 163 ? 184.83200 122.27400 185.35000 1.000 205.29000 163 ASP A C 1
ATOM 1138 O O . ASP A 1 163 ? 185.36200 121.33900 185.95800 1.000 205.29000 163 ASP A O 1
ATOM 1143 N N . TYR A 1 164 ? 184.54100 122.23100 184.04800 1.000 205.46000 164 TYR A N 1
ATOM 1144 C CA . TYR A 1 164 ? 184.85400 121.07100 183.22200 1.000 205.46000 164 TYR A CA 1
ATOM 1145 C C . TYR A 1 164 ? 186.12500 121.27600 182.40000 1.000 205.46000 164 TYR A C 1
ATOM 1146 O O . TYR A 1 164 ? 187.09400 120.53000 182.56100 1.000 205.46000 164 TYR A O 1
ATOM 1155 N N . ASN A 1 165 ? 186.14200 122.29100 181.54000 1.000 200.37000 165 ASN A N 1
ATOM 1156 C CA . ASN A 1 165 ? 187.27400 122.56100 180.65700 1.000 200.37000 165 ASN A CA 1
ATOM 1157 C C . ASN A 1 165 ? 187.00700 123.87300 179.92700 1.000 200.37000 165 ASN A C 1
ATOM 1158 O O . ASN A 1 165 ? 185.95300 124.49500 180.09000 1.000 200.37000 165 ASN A O 1
ATOM 1163 N N . ASN A 1 166 ? 187.98900 124.29200 179.12100 1.000 184.85000 166 ASN A N 1
ATOM 1164 C CA . ASN A 1 166 ? 187.88900 125.44900 178.23600 1.000 184.85000 166 ASN A CA 1
ATOM 1165 C C . ASN A 1 166 ? 187.73700 126.75500 179.01300 1.000 184.85000 166 ASN A C 1
ATOM 1166 O O . ASN A 1 166 ? 187.59700 126.74600 180.24000 1.000 184.85000 166 ASN A O 1
ATOM 1171 N N . ASP A 1 167 ? 187.78400 127.88000 178.30700 1.000 181.13000 167 ASP A N 1
ATOM 1172 C CA . ASP A 1 167 ? 187.61800 129.20100 178.90700 1.000 181.13000 167 ASP A CA 1
ATOM 1173 C C . ASP A 1 167 ? 186.53300 130.02600 178.23600 1.000 181.13000 167 ASP A C 1
ATOM 1174 O O . ASP A 1 167 ? 185.82100 130.76500 178.92200 1.000 181.13000 167 ASP A O 1
ATOM 1179 N N . GLN A 1 168 ? 186.38900 129.92700 176.91200 1.000 179.51000 168 GLN A N 1
ATOM 1180 C CA . GLN A 1 168 ? 185.30800 130.63000 176.22900 1.000 179.51000 168 GLN A CA 1
ATOM 1181 C C . GLN A 1 168 ? 183.95000 130.11800 176.68900 1.000 179.51000 168 GLN A C 1
ATOM 1182 O O . GLN A 1 168 ? 183.01600 130.90500 176.89700 1.000 179.51000 168 GLN A O 1
ATOM 1188 N N . ASP A 1 169 ? 183.82300 128.80000 176.85800 1.000 177.87000 169 ASP A N 1
ATOM 1189 C CA . ASP A 1 169 ? 182.59000 128.23600 177.39000 1.000 177.87000 169 ASP A CA 1
ATOM 1190 C C . ASP A 1 169 ? 182.33100 128.73400 178.80500 1.000 177.87000 169 ASP A C 1
ATOM 1191 O O . ASP A 1 169 ? 181.18100 128.99900 179.17500 1.000 177.87000 169 ASP A O 1
ATOM 1196 N N . MET A 1 170 ? 183.38700 128.86800 179.60900 1.000 178.60000 170 MET A N 1
ATOM 1197 C CA . MET A 1 170 ? 183.22700 129.40000 180.95900 1.000 178.60000 170 MET A CA 1
ATOM 1198 C C . MET A 1 170 ? 182.72200 130.83700 180.93200 1.000 178.60000 170 MET A C 1
ATOM 1199 O O . MET A 1 170 ? 181.83700 131.20600 181.71200 1.000 178.60000 170 MET A O 1
ATOM 1204 N N . PHE A 1 171 ? 183.27500 131.66600 180.04200 1.000 167.26000 171 PHE A N 1
ATOM 1205 C CA . PHE A 1 171 ? 182.81400 133.04600 179.92800 1.000 167.26000 171 PHE A CA 1
ATOM 1206 C C . PHE A 1 171 ? 181.35900 133.10600 179.48100 1.000 167.26000 171 PHE A C 1
ATOM 1207 O O . PHE A 1 171 ? 180.56400 133.88900 180.02200 1.000 167.26000 171 PHE A O 1
ATOM 1215 N N . THR A 1 172 ? 180.99000 132.28100 178.49700 1.000 152.80000 172 THR A N 1
ATOM 1216 C CA . THR A 1 172 ? 179.60300 132.24900 178.04100 1.000 152.80000 172 THR A CA 1
ATOM 1217 C C . THR A 1 172 ? 178.66600 131.81600 179.16000 1.000 152.80000 172 THR A C 1
ATOM 1218 O O . THR A 1 172 ? 177.59300 132.40200 179.34500 1.000 152.80000 172 THR A O 1
ATOM 1222 N N . ILE A 1 173 ? 179.06100 130.79600 179.92600 1.000 137.99000 173 ILE A N 1
ATOM 1223 C CA . ILE A 1 173 ? 178.22800 130.30800 181.02000 1.000 137.99000 173 ILE A CA 1
ATOM 1224 C C . ILE A 1 173 ? 178.08100 131.37300 182.10100 1.000 137.99000 173 ILE A C 1
ATOM 1225 O O . ILE A 1 173 ? 176.99000 131.57200 182.64500 1.000 137.99000 173 ILE A O 1
ATOM 1230 N N . VAL A 1 174 ? 179.17000 132.07100 182.42900 1.000 124.89000 174 VAL A N 1
ATOM 1231 C CA . VAL A 1 174 ? 179.10400 133.11900 183.44600 1.000 124.89000 174 VAL A CA 1
ATOM 1232 C C . VAL A 1 174 ? 178.17900 134.24400 182.99700 1.000 124.89000 174 VAL A C 1
ATOM 1233 O O . VAL A 1 174 ? 177.34500 134.73500 183.77300 1.000 124.89000 174 VAL A O 1
ATOM 1237 N N . SER A 1 175 ? 178.30400 134.66700 181.73500 1.000 100.47000 175 SER A N 1
ATOM 1238 C CA . SER A 1 175 ? 177.43200 135.72100 181.22500 1.000 100.47000 175 SER A CA 1
ATOM 1239 C C . SER A 1 175 ? 175.97300 135.27900 181.23400 1.000 100.47000 175 SER A C 1
ATOM 1240 O O . SER A 1 175 ? 175.08300 136.05300 181.60800 1.000 100.47000 175 SER A O 1
ATOM 1243 N N . LEU A 1 176 ? 175.70900 134.03100 180.83300 1.000 88.98000 176 LEU A N 1
ATOM 1244 C CA . LEU A 1 176 ? 174.34000 133.52600 180.82900 1.000 88.98000 176 LEU A CA 1
ATOM 1245 C C . LEU A 1 176 ? 173.77300 133.44900 182.24100 1.000 88.98000 176 LEU A C 1
ATOM 1246 O O . LEU A 1 176 ? 172.59500 133.74700 182.45500 1.000 88.98000 176 LEU A O 1
ATOM 1251 N N . VAL A 1 177 ? 174.59300 133.04900 183.21500 1.000 78.51000 177 VAL A N 1
ATOM 1252 C CA . VAL A 1 177 ? 174.13000 132.97900 184.59800 1.000 78.51000 177 VAL A CA 1
ATOM 1253 C C . VAL A 1 177 ? 173.80300 134.37100 185.12700 1.000 78.51000 177 VAL A C 1
ATOM 1254 O O . VAL A 1 177 ? 172.79200 134.56800 185.81400 1.000 78.51000 177 VAL A O 1
ATOM 1258 N N . GLN A 1 178 ? 174.65300 135.35600 184.82700 1.000 65.98000 178 GLN A N 1
ATOM 1259 C CA . GLN A 1 178 ? 174.36400 136.72300 185.25400 1.000 65.98000 178 GLN A CA 1
ATOM 1260 C C . GLN A 1 178 ? 173.07800 137.23900 184.61500 1.000 65.98000 178 GLN A C 1
ATOM 1261 O O . GLN A 1 178 ? 172.24700 137.86800 185.28700 1.000 65.98000 178 GLN A O 1
ATOM 1267 N N . LEU A 1 179 ? 172.89300 136.97000 183.31900 1.000 50.50000 179 LEU A N 1
ATOM 1268 C CA . LEU A 1 179 ? 171.65300 137.36200 182.65400 1.000 50.50000 179 LEU A CA 1
ATOM 1269 C C . LEU A 1 179 ? 170.44900 136.68400 183.29000 1.000 50.50000 179 LEU A C 1
ATOM 1270 O O . LEU A 1 179 ? 169.40000 137.31100 183.46500 1.000 50.50000 179 LEU A O 1
ATOM 1275 N N . LYS A 1 180 ? 170.57900 135.40200 183.63600 1.000 38.49000 180 LYS A N 1
ATOM 1276 C CA . LYS A 1 180 ? 169.47400 134.68300 184.26000 1.000 38.49000 180 LYS A CA 1
ATOM 1277 C C . LYS A 1 180 ? 169.12500 135.27600 185.61800 1.000 38.49000 180 LYS A C 1
ATOM 1278 O O . LYS A 1 180 ? 167.94500 135.40800 185.95700 1.000 38.49000 180 LYS A O 1
ATOM 1284 N N . LYS A 1 181 ? 170.13500 135.63900 186.41100 1.000 35.15000 181 LYS A N 1
ATOM 1285 C CA . LYS A 1 181 ? 169.86500 136.23400 187.71700 1.000 35.15000 181 LYS A CA 1
ATOM 1286 C C . LYS A 1 181 ? 169.16700 137.58400 187.58300 1.000 35.15000 181 LYS A C 1
ATOM 1287 O O . LYS A 1 181 ? 168.18800 137.86700 188.29100 1.000 35.15000 181 LYS A O 1
ATOM 1293 N N . PHE A 1 182 ? 169.65200 138.43300 186.67400 1.000 25.40000 182 PHE A N 1
ATOM 1294 C CA . PHE A 1 182 ? 169.01100 139.73300 186.50300 1.000 25.40000 182 PHE A CA 1
ATOM 1295 C C . PHE A 1 182 ? 167.60700 139.59500 185.92400 1.000 25.40000 182 PHE A C 1
ATOM 1296 O O . PHE A 1 182 ? 166.70200 140.35500 186.29400 1.000 25.40000 182 PHE A O 1
ATOM 1304 N N . SER A 1 183 ? 167.39900 138.61700 185.03800 1.000 23.60000 183 SER A N 1
ATOM 1305 C CA . SER A 1 183 ? 166.06100 138.35200 184.52500 1.000 23.60000 183 SER A CA 1
ATOM 1306 C C . SER A 1 183 ? 165.14000 137.81500 185.61000 1.000 23.60000 183 SER A C 1
ATOM 1307 O O . SER A 1 183 ? 163.94200 138.10200 185.59200 1.000 23.60000 183 SER A O 1
ATOM 1310 N N . ASP A 1 184 ? 165.67100 137.03500 186.55600 1.000 21.00000 184 ASP A N 1
ATOM 1311 C CA . ASP A 1 184 ? 164.87100 136.59900 187.69600 1.000 21.00000 184 ASP A CA 1
ATOM 1312 C C . ASP A 1 184 ? 164.43700 137.78400 188.54700 1.000 21.00000 184 ASP A C 1
ATOM 1313 O O . ASP A 1 184 ? 163.29000 137.84600 189.00600 1.000 21.00000 184 ASP A O 1
ATOM 1318 N N . LEU A 1 185 ? 165.34800 138.73100 188.77800 1.000 18.22000 185 LEU A N 1
ATOM 1319 C CA . LEU A 1 185 ? 164.97500 139.92900 189.53000 1.000 18.22000 185 LEU A CA 1
ATOM 1320 C C . LEU A 1 185 ? 163.90400 140.73500 188.79600 1.000 18.22000 185 LEU A C 1
ATOM 1321 O O . LEU A 1 185 ? 162.94600 141.22700 189.41200 1.000 18.22000 185 LEU A O 1
ATOM 1326 N N . LYS A 1 186 ? 164.04300 140.87300 187.47500 1.000 18.22000 186 LYS A N 1
ATOM 1327 C CA . LYS A 1 186 ? 163.02800 141.58000 186.69500 1.000 18.22000 186 LYS A CA 1
ATOM 1328 C C . LYS A 1 186 ? 161.69600 140.83000 186.70500 1.000 18.22000 186 LYS A C 1
ATOM 1329 O O . LYS A 1 186 ? 160.62500 141.44600 186.71300 1.000 18.22000 186 LYS A O 1
ATOM 1335 N N . PHE A 1 187 ? 161.75300 139.49700 186.70300 1.000 18.22000 187 PHE A N 1
ATOM 1336 C CA . PHE A 1 187 ? 160.55400 138.67300 186.82500 1.000 18.22000 187 PHE A CA 1
ATOM 1337 C C . PHE A 1 187 ? 159.84600 138.93000 188.14700 1.000 18.22000 187 PHE A C 1
ATOM 1338 O O . PHE A 1 187 ? 158.61500 139.04600 188.19400 1.000 18.22000 187 PHE A O 1
ATOM 1346 N N . ILE A 1 188 ? 160.61300 139.01300 189.23600 1.000 18.22000 188 ILE A N 1
ATOM 1347 C CA . ILE A 1 188 ? 160.03400 139.32100 190.54200 1.000 18.22000 188 ILE A CA 1
ATOM 1348 C C . ILE A 1 188 ? 159.37900 140.69500 190.51900 1.000 18.22000 188 ILE A C 1
ATOM 1349 O O . ILE A 1 188 ? 158.28000 140.88400 191.05300 1.000 18.22000 188 ILE A O 1
ATOM 1354 N N . LEU A 1 189 ? 160.04100 141.67400 189.89700 1.000 18.22000 189 LEU A N 1
ATOM 1355 C CA . LEU A 1 189 ? 159.45100 143.00900 189.78900 1.000 18.22000 189 LEU A CA 1
ATOM 1356 C C . LEU A 1 189 ? 158.13200 142.97600 189.01700 1.000 18.22000 189 LEU A C 1
ATOM 1357 O O . LEU A 1 189 ? 157.15400 143.62700 189.40700 1.000 18.22000 189 LEU A O 1
ATOM 1362 N N . GLN A 1 190 ? 158.09300 142.21900 187.91800 1.000 18.22000 190 GLN A N 1
ATOM 1363 C CA . GLN A 1 190 ? 156.87700 142.10700 187.11400 1.000 18.22000 190 GLN A CA 1
ATOM 1364 C C . GLN A 1 190 ? 155.73900 141.47100 187.90800 1.000 18.22000 190 GLN A C 1
ATOM 1365 O O . GLN A 1 190 ? 154.59500 141.95200 187.88100 1.000 18.22000 190 GLN A O 1
ATOM 1371 N N . ILE A 1 191 ? 156.03500 140.37400 188.61100 1.000 18.22000 191 ILE A N 1
ATOM 1372 C CA . ILE A 1 191 ? 155.00800 139.70700 189.40600 1.000 18.22000 191 ILE A CA 1
ATOM 1373 C C . ILE A 1 191 ? 154.51100 140.62700 190.51000 1.000 18.22000 191 ILE A C 1
ATOM 1374 O O . ILE A 1 191 ? 153.31800 140.64600 190.83000 1.000 18.22000 191 ILE A O 1
ATOM 1379 N N . LEU A 1 192 ? 155.41800 141.39600 191.11800 1.000 18.22000 192 LEU A N 1
ATOM 1380 C CA . LEU A 1 192 ? 155.01100 142.33900 192.15300 1.000 18.22000 192 LEU A CA 1
ATOM 1381 C C . LEU A 1 192 ? 154.08100 143.40500 191.59200 1.000 18.22000 192 LEU A C 1
ATOM 1382 O O . LEU A 1 192 ? 153.08500 143.76700 192.22700 1.000 18.22000 192 LEU A O 1
ATOM 1387 N N . GLN A 1 193 ? 154.39100 143.91600 190.40000 1.000 18.22000 193 GLN A N 1
ATOM 1388 C CA . GLN A 1 193 ? 153.51800 144.89600 189.76000 1.000 18.22000 193 GLN A CA 1
ATOM 1389 C C . GLN A 1 193 ? 152.12700 144.32100 189.51800 1.000 18.22000 193 GLN A C 1
ATOM 1390 O O . GLN A 1 193 ? 151.11200 144.95700 189.83000 1.000 18.22000 193 GLN A O 1
ATOM 1396 N N . ILE A 1 194 ? 152.06400 143.10300 188.97400 1.000 18.22000 194 ILE A N 1
ATOM 1397 C CA . ILE A 1 194 ? 150.76900 142.48900 188.67800 1.000 18.22000 194 ILE A CA 1
ATOM 1398 C C . ILE A 1 194 ? 149.98600 142.23200 189.96200 1.000 18.22000 194 ILE A C 1
ATOM 1399 O O . ILE A 1 194 ? 148.77400 142.47700 190.02800 1.000 18.22000 194 ILE A O 1
ATOM 1404 N N . LEU A 1 195 ? 150.66200 141.73700 191.00000 1.000 13.95000 195 LEU A N 1
ATOM 1405 C CA . LEU A 1 195 ? 149.99100 141.44500 192.26300 1.000 13.95000 195 LEU A CA 1
ATOM 1406 C C . LEU A 1 195 ? 149.45700 142.71500 192.91300 1.000 13.95000 195 LEU A C 1
ATOM 1407 O O . LEU A 1 195 ? 148.33600 142.72500 193.44000 1.000 13.95000 195 LEU A O 1
ATOM 1412 N N . ASN A 1 196 ? 150.24500 143.79500 192.89300 1.000 13.75000 196 ASN A N 1
ATOM 1413 C CA . ASN A 1 196 ? 149.77600 145.06000 193.44800 1.000 13.75000 196 ASN A CA 1
ATOM 1414 C C . ASN A 1 196 ? 148.59100 145.59800 192.65900 1.000 13.75000 196 ASN A C 1
ATOM 1415 O O . ASN A 1 196 ? 147.66800 146.18200 193.23600 1.000 13.75000 196 ASN A O 1
ATOM 1420 N N . LEU A 1 197 ? 148.60500 145.41800 191.33600 1.000 17.46000 197 LEU A N 1
ATOM 1421 C CA . LEU A 1 197 ? 147.45100 145.80800 190.53200 1.000 17.46000 197 LEU A CA 1
ATOM 1422 C C . LEU A 1 197 ? 146.21400 145.00400 190.91500 1.000 17.46000 197 LEU A C 1
ATOM 1423 O O . LEU A 1 197 ? 145.10700 145.55100 190.99000 1.000 17.46000 197 LEU A O 1
ATOM 1428 N N . MET A 1 198 ? 146.38300 143.70400 191.15900 1.000 8.40000 198 MET A N 1
ATOM 1429 C CA . MET A 1 198 ? 145.23300 142.84400 191.42100 1.000 8.40000 198 MET A CA 1
ATOM 1430 C C . MET A 1 198 ? 144.63200 143.09000 192.80100 1.000 8.40000 198 MET A C 1
ATOM 1431 O O . MET A 1 198 ? 143.40600 143.14600 192.94300 1.000 8.40000 198 MET A O 1
ATOM 1436 N N . ILE A 1 199 ? 145.46700 143.23800 193.83000 1.000 10.47000 199 ILE A N 1
ATOM 1437 C CA . ILE A 1 199 ? 144.96100 143.26000 195.20300 1.000 10.47000 199 ILE A CA 1
ATOM 1438 C C . ILE A 1 199 ? 144.59800 144.67200 195.64900 1.000 10.47000 199 ILE A C 1
ATOM 1439 O O . ILE A 1 199 ? 144.30900 144.90200 196.82700 1.000 10.47000 199 ILE A O 1
ATOM 1444 N N . LEU A 1 200 ? 144.60000 145.62500 194.72400 1.000 11.07000 200 LEU A N 1
ATOM 1445 C CA . LEU A 1 200 ? 144.30600 147.00700 195.07900 1.000 11.07000 200 LEU A CA 1
ATOM 1446 C C . LEU A 1 200 ? 142.80000 147.22100 195.18200 1.000 11.07000 200 LEU A C 1
ATOM 1447 O O . LEU A 1 200 ? 142.05100 146.89200 194.25700 1.000 11.07000 200 LEU A O 1
ATOM 1452 N N . ASN A 1 201 ? 142.36500 147.77800 196.31500 1.000 18.22000 201 ASN A N 1
ATOM 1453 C CA . ASN A 1 201 ? 140.95600 148.08400 196.57400 1.000 18.22000 201 ASN A CA 1
ATOM 1454 C C . ASN A 1 201 ? 140.08000 146.83500 196.50800 1.000 18.22000 201 ASN A C 1
ATOM 1455 O O . ASN A 1 201 ? 138.97000 146.86000 195.97300 1.000 18.22000 201 ASN A O 1
ATOM 1460 N N . THR A 1 202 ? 140.58100 145.73100 197.05900 1.000 17.72000 202 THR A N 1
ATOM 1461 C CA . THR A 1 202 ? 139.83300 144.48400 197.14700 1.000 17.72000 202 THR A CA 1
ATOM 1462 C C . THR A 1 202 ? 139.90500 143.95300 198.57100 1.000 17.72000 202 THR A C 1
ATOM 1463 O O . THR A 1 202 ? 140.87800 144.19300 199.29200 1.000 17.72000 202 THR A O 1
ATOM 1467 N N . LYS A 1 203 ? 138.86500 143.22400 198.97100 1.000 18.22000 203 LYS A N 1
ATOM 1468 C CA . LYS A 1 203 ? 138.80500 142.63600 200.30600 1.000 18.22000 203 LYS A CA 1
ATOM 1469 C C . LYS A 1 203 ? 139.59200 141.33200 200.30500 1.000 18.22000 203 LYS A C 1
ATOM 1470 O O . LYS A 1 203 ? 139.15300 140.33200 199.73100 1.000 18.22000 203 LYS A O 1
ATOM 1476 N N . VAL A 1 204 ? 140.74900 141.34200 200.95300 1.000 18.22000 204 VAL A N 1
ATOM 1477 C CA . VAL A 1 204 ? 141.67000 140.20600 200.89600 1.000 18.22000 204 VAL A CA 1
ATOM 1478 C C . VAL A 1 204 ? 141.19500 139.13000 201.87000 1.000 18.22000 204 VAL A C 1
ATOM 1479 O O . VAL A 1 204 ? 140.94800 139.43600 203.04700 1.000 18.22000 204 VAL A O 1
ATOM 1483 N N . PRO A 1 205 ? 141.04800 137.88200 201.42500 1.000 18.22000 205 PRO A N 1
ATOM 1484 C CA . PRO A 1 205 ? 140.70200 136.80400 202.35600 1.000 18.22000 205 PRO A CA 1
ATOM 1485 C C . PRO A 1 205 ? 141.82300 136.54600 203.35000 1.000 18.22000 205 PRO A C 1
ATOM 1486 O O . PRO A 1 205 ? 142.99500 136.82600 203.09000 1.000 18.22000 205 PRO A O 1
ATOM 1490 N N . VAL A 1 206 ? 141.44400 135.99500 204.50600 1.000 18.03000 206 VAL A N 1
ATOM 1491 C CA . VAL A 1 206 ? 142.40700 135.77100 205.57800 1.000 18.03000 206 VAL A CA 1
ATOM 1492 C C . VAL A 1 206 ? 143.44700 134.71900 205.21300 1.000 18.03000 206 VAL A C 1
ATOM 1493 O O . VAL A 1 206 ? 144.50000 134.65200 205.85700 1.000 18.03000 206 VAL A O 1
ATOM 1497 N N . ASP A 1 207 ? 143.18400 133.88700 204.20200 1.000 18.22000 207 ASP A N 1
ATOM 1498 C CA . ASP A 1 207 ? 144.19000 132.92000 203.77400 1.000 18.22000 207 ASP A CA 1
ATOM 1499 C C . ASP A 1 207 ? 145.36000 133.61100 203.08300 1.000 18.22000 207 ASP A C 1
ATOM 1500 O O . ASP A 1 207 ? 146.52500 133.28000 203.34000 1.000 18.22000 207 ASP A O 1
ATOM 1505 N N . ILE A 1 208 ? 145.06600 134.57600 202.21100 1.000 15.36000 208 ILE A N 1
ATOM 1506 C CA . ILE A 1 208 ? 146.12300 135.32300 201.54000 1.000 15.36000 208 ILE A CA 1
ATOM 1507 C C . ILE A 1 208 ? 146.92200 136.13600 202.55100 1.000 15.36000 208 ILE A C 1
ATOM 1508 O O . ILE A 1 208 ? 148.15000 136.23600 202.45200 1.000 15.36000 208 ILE A O 1
ATOM 1513 N N . VAL A 1 209 ? 146.24100 136.71500 203.54300 1.000 10.51000 209 VAL A N 1
ATOM 1514 C CA . VAL A 1 209 ? 146.92900 137.48100 204.58000 1.000 10.51000 209 VAL A CA 1
ATOM 1515 C C . VAL A 1 209 ? 147.89900 136.58900 205.34700 1.000 10.51000 209 VAL A C 1
ATOM 1516 O O . VAL A 1 209 ? 149.05100 136.96200 205.59600 1.000 10.51000 209 VAL A O 1
ATOM 1520 N N . ASN A 1 210 ? 147.44200 135.39600 205.73400 1.000 10.49000 210 ASN A N 1
ATOM 1521 C CA . ASN A 1 210 ? 148.30100 134.47400 206.47000 1.000 10.49000 210 ASN A CA 1
ATOM 1522 C C . ASN A 1 210 ? 149.49500 134.04200 205.62800 1.000 10.49000 210 ASN A C 1
ATOM 1523 O O . ASN A 1 210 ? 150.63600 134.03100 206.10800 1.000 10.49000 210 ASN A O 1
ATOM 1528 N N . GLN A 1 211 ? 149.25200 133.69400 204.36100 1.000 8.96000 211 GLN A N 1
ATOM 1529 C CA . GLN A 1 211 ? 150.34700 133.26000 203.49800 1.000 8.96000 211 GLN A CA 1
ATOM 1530 C C . GLN A 1 211 ? 151.37000 134.36900 203.29900 1.000 8.96000 211 GLN A C 1
ATOM 1531 O O . GLN A 1 211 ? 152.58400 134.12500 203.35600 1.000 8.96000 211 GLN A O 1
ATOM 1537 N N . TRP A 1 212 ? 150.90200 135.59900 203.07300 1.000 8.51000 212 TRP A N 1
ATOM 1538 C CA . TRP A 1 212 ? 151.81900 136.71500 202.88200 1.000 8.51000 212 TRP A CA 1
ATOM 1539 C C . TRP A 1 212 ? 152.62700 136.98800 204.14000 1.000 8.51000 212 TRP A C 1
ATOM 1540 O O . TRP A 1 212 ? 153.85400 137.11500 204.08500 1.000 8.51000 212 TRP A O 1
ATOM 1551 N N . PHE A 1 213 ? 151.95500 137.09900 205.28900 1.000 8.89000 213 PHE A N 1
ATOM 1552 C CA . PHE A 1 213 ? 152.67300 137.41800 206.51700 1.000 8.89000 213 PHE A CA 1
ATOM 1553 C C . PHE A 1 213 ? 153.56000 136.27300 206.98200 1.000 8.89000 213 PHE A C 1
ATOM 1554 O O . PHE A 1 213 ? 154.44300 136.49400 207.81800 1.000 8.89000 213 PHE A O 1
ATOM 1562 N N . LEU A 1 214 ? 153.35300 135.06200 206.46500 1.000 12.15000 214 LEU A N 1
ATOM 1563 C CA . LEU A 1 214 ? 154.27100 133.97300 206.77600 1.000 12.15000 214 LEU A CA 1
ATOM 1564 C C . LEU A 1 214 ? 155.49800 134.01300 205.87300 1.000 12.15000 214 LEU A C 1
ATOM 1565 O O . LEU A 1 214 ? 156.63600 134.01900 206.36000 1.000 12.15000 214 LEU A O 1
ATOM 1570 N N . GLN A 1 215 ? 155.28700 134.05800 204.55500 1.000 15.11000 215 GLN A N 1
ATOM 1571 C CA . GLN A 1 215 ? 156.40800 133.98400 203.62800 1.000 15.11000 215 GLN A CA 1
ATOM 1572 C C . GLN A 1 215 ? 157.19600 135.28500 203.53100 1.000 15.11000 215 GLN A C 1
ATOM 1573 O O . GLN A 1 215 ? 158.32600 135.26900 203.03300 1.000 15.11000 215 GLN A O 1
ATOM 1579 N N . TYR A 1 216 ? 156.64000 136.40600 203.99500 1.000 9.34000 216 TYR A N 1
ATOM 1580 C CA . TYR A 1 216 ? 157.40500 137.64500 204.03900 1.000 9.34000 216 TYR A CA 1
ATOM 1581 C C . TYR A 1 216 ? 158.47800 137.58200 205.11800 1.000 9.34000 216 TYR A C 1
ATOM 1582 O O . TYR A 1 216 ? 159.63700 137.94000 204.88200 1.000 9.34000 216 TYR A O 1
ATOM 1591 N N . GLN A 1 217 ? 158.10600 137.12600 206.31500 1.000 14.84000 217 GLN A N 1
ATOM 1592 C CA . GLN A 1 217 ? 159.08400 136.99300 207.38900 1.000 14.84000 217 GLN A CA 1
ATOM 1593 C C . GLN A 1 217 ? 160.00900 135.80800 207.15100 1.000 14.84000 217 GLN A C 1
ATOM 1594 O O . GLN A 1 217 ? 161.19800 135.86600 207.48600 1.000 14.84000 217 GLN A O 1
ATOM 1600 N N . ASN A 1 218 ? 159.48600 134.72400 206.57300 1.000 18.77000 218 ASN A N 1
ATOM 1601 C CA . ASN A 1 218 ? 160.28500 133.51100 206.43600 1.000 18.77000 218 ASN A CA 1
ATOM 1602 C C . ASN A 1 218 ? 161.31100 133.59500 205.31100 1.000 18.77000 218 ASN A C 1
ATOM 1603 O O . ASN A 1 218 ? 162.41000 133.04900 205.44900 1.000 18.77000 218 ASN A O 1
ATOM 1608 N N . GLN A 1 219 ? 160.98700 134.26100 204.20200 1.000 15.79000 219 GLN A N 1
ATOM 1609 C CA . GLN A 1 219 ? 161.81100 134.11600 203.00600 1.000 15.79000 219 GLN A CA 1
ATOM 1610 C C . GLN A 1 219 ? 162.24400 135.43600 202.37400 1.000 15.79000 219 GLN A C 1
ATOM 1611 O O . GLN A 1 219 ? 163.32400 135.51100 201.78200 1.000 15.79000 219 GLN A O 1
ATOM 1617 N N . PHE A 1 220 ? 161.42500 136.48100 202.48900 1.000 10.21000 220 PHE A N 1
ATOM 1618 C CA . PHE A 1 220 ? 161.62600 137.65800 201.64700 1.000 10.21000 220 PHE A CA 1
ATOM 1619 C C . PHE A 1 220 ? 162.69100 138.59500 202.21000 1.000 10.21000 220 PHE A C 1
ATOM 1620 O O . PHE A 1 220 ? 163.63600 138.96600 201.50400 1.000 10.21000 220 PHE A O 1
ATOM 1628 N N . VAL A 1 221 ? 162.54800 138.99800 203.47600 1.000 21.12000 221 VAL A N 1
ATOM 1629 C CA . VAL A 1 221 ? 163.45200 139.99400 204.04600 1.000 21.12000 221 VAL A CA 1
ATOM 1630 C C . VAL A 1 221 ? 164.87500 139.45200 204.13600 1.000 21.12000 221 VAL A C 1
ATOM 1631 O O . VAL A 1 221 ? 165.84500 140.17700 203.88000 1.000 21.12000 221 VAL A O 1
ATOM 1635 N N . GLU A 1 222 ? 165.02700 138.17800 204.50600 1.000 27.60000 222 GLU A N 1
ATOM 1636 C CA . GLU A 1 222 ? 166.35900 137.59000 204.57600 1.000 27.60000 222 GLU A CA 1
ATOM 1637 C C . GLU A 1 222 ? 167.01200 137.54600 203.20100 1.000 27.60000 222 GLU A C 1
ATOM 1638 O O . GLU A 1 222 ? 168.20900 137.81900 203.06700 1.000 27.60000 222 GLU A O 1
ATOM 1644 N N . PHE A 1 223 ? 166.23700 137.21600 202.16400 1.000 23.42000 223 PHE A N 1
ATOM 1645 C CA . PHE A 1 223 ? 166.76900 137.21900 200.80500 1.000 23.42000 223 PHE A CA 1
ATOM 1646 C C . PHE A 1 223 ? 167.20700 138.61800 200.39100 1.000 23.42000 223 PHE A C 1
ATOM 1647 O O . PHE A 1 223 ? 168.28800 138.80100 199.82200 1.000 23.42000 223 PHE A O 1
ATOM 1655 N N . CYS A 1 224 ? 166.37300 139.62300 200.67600 1.000 29.39000 224 CYS A N 1
ATOM 1656 C CA . CYS A 1 224 ? 166.72600 140.99200 200.31100 1.000 29.39000 224 CYS A CA 1
ATOM 1657 C C . CYS A 1 224 ? 168.00300 141.43700 201.01000 1.000 29.39000 224 CYS A C 1
ATOM 1658 O O . CYS A 1 224 ? 168.89100 142.02700 200.38100 1.000 29.39000 224 CYS A O 1
ATOM 1661 N N . ARG A 1 225 ? 168.12200 141.14800 202.30800 1.000 42.97000 225 ARG A N 1
ATOM 1662 C CA . ARG A 1 225 ? 169.30900 141.56200 203.04900 1.000 42.97000 225 ARG A CA 1
ATOM 1663 C C . ARG A 1 225 ? 170.54900 140.80500 202.58900 1.000 42.97000 225 ARG A C 1
ATOM 1664 O O . ARG A 1 225 ? 171.63700 141.38400 202.50600 1.000 42.97000 225 ARG A O 1
ATOM 1672 N N . ASN A 1 226 ? 170.41000 139.51000 202.29300 1.000 49.75000 226 ASN A N 1
ATOM 1673 C CA . ASN A 1 226 ? 171.55300 138.73000 201.83100 1.000 49.75000 226 ASN A CA 1
ATOM 1674 C C . ASN A 1 226 ? 172.04600 139.21700 200.47500 1.000 49.75000 226 ASN A C 1
ATOM 1675 O O . ASN A 1 226 ? 173.25800 139.32400 200.25400 1.000 49.75000 226 ASN A O 1
ATOM 1680 N N . ILE A 1 227 ? 171.12900 139.51000 199.55100 1.000 48.86000 227 ILE A N 1
ATOM 1681 C CA . ILE A 1 227 ? 171.55600 139.99700 198.24300 1.000 48.86000 227 ILE A CA 1
ATOM 1682 C C . ILE A 1 227 ? 172.12000 141.40800 198.34900 1.000 48.86000 227 ILE A C 1
ATOM 1683 O O . ILE A 1 227 ? 173.06100 141.76100 197.62600 1.000 48.86000 227 ILE A O 1
ATOM 1688 N N . ASN A 1 228 ? 171.56800 142.23700 199.24200 1.000 56.62000 228 ASN A N 1
ATOM 1689 C CA . ASN A 1 228 ? 172.07700 143.59800 199.40000 1.000 56.62000 228 ASN A CA 1
ATOM 1690 C C . ASN A 1 228 ? 173.52700 143.60000 199.87200 1.000 56.62000 228 ASN A C 1
ATOM 1691 O O . ASN A 1 228 ? 174.34800 144.38100 199.37700 1.000 56.62000 228 ASN A O 1
ATOM 1696 N N . SER A 1 229 ? 173.86200 142.73800 200.82900 1.000 89.38000 229 SER A N 1
ATOM 1697 C CA . SER A 1 229 ? 175.21600 142.63900 201.36900 1.000 89.38000 229 SER A CA 1
ATOM 1698 C C . SER A 1 229 ? 175.77400 141.26700 201.00600 1.000 89.38000 229 SER A C 1
ATOM 1699 O O . SER A 1 229 ? 175.48400 140.27200 201.67700 1.000 89.38000 229 SER A O 1
ATOM 1702 N N . THR A 1 230 ? 176.58700 141.22000 199.94800 1.000 131.63000 230 THR A N 1
ATOM 1703 C CA . THR A 1 230 ? 177.18300 139.98000 199.46600 1.000 131.63000 230 THR A CA 1
ATOM 1704 C C . THR A 1 230 ? 178.52200 139.67500 200.12900 1.000 131.63000 230 THR A C 1
ATOM 1705 O O . THR A 1 230 ? 179.35700 138.97600 199.54200 1.000 131.63000 230 THR A O 1
ATOM 1709 N N . ASP A 1 231 ? 178.74900 140.18500 201.34100 1.000 154.20000 231 ASP A N 1
ATOM 1710 C CA . ASP A 1 231 ? 180.00100 139.94600 202.04800 1.000 154.20000 231 ASP A CA 1
ATOM 1711 C C . ASP A 1 231 ? 180.16200 138.50000 202.50000 1.000 154.20000 231 ASP A C 1
ATOM 1712 O O . ASP A 1 231 ? 181.25900 138.12500 202.92500 1.000 154.20000 231 ASP A O 1
ATOM 1717 N N . LYS A 1 232 ? 179.10800 137.69300 202.43000 1.000 146.47000 232 LYS A N 1
ATOM 1718 C CA . LYS A 1 232 ? 179.18200 136.29100 202.82400 1.000 146.47000 232 LYS A CA 1
ATOM 1719 C C . LYS A 1 232 ? 180.13100 135.51200 201.91600 1.000 146.47000 232 LYS A C 1
ATOM 1720 O O . LYS A 1 232 ? 180.35700 135.89100 200.76700 1.000 146.47000 232 LYS A O 1
ATOM 1726 N N . TYR A 1 242 ? 186.77700 134.73300 186.71100 1.000 199.25000 242 TYR A N 1
ATOM 1727 C CA . TYR A 1 242 ? 185.98900 135.84300 186.18500 1.000 199.25000 242 TYR A CA 1
ATOM 1728 C C . TYR A 1 242 ? 186.31200 137.14300 186.92300 1.000 199.25000 242 TYR A C 1
ATOM 1729 O O . TYR A 1 242 ? 186.11000 137.26200 188.13200 1.000 199.25000 242 TYR A O 1
ATOM 1738 N N . LYS A 1 243 ? 186.86700 138.10600 186.19000 1.000 198.89000 243 LYS A N 1
ATOM 1739 C CA . LYS A 1 243 ? 187.20000 139.41500 186.73700 1.000 198.89000 243 LYS A CA 1
ATOM 1740 C C . LYS A 1 243 ? 186.55400 140.55400 185.96600 1.000 198.89000 243 LYS A C 1
ATOM 1741 O O . LYS A 1 243 ? 185.95500 141.44900 186.57400 1.000 198.89000 243 LYS A O 1
ATOM 1747 N N . PHE A 1 244 ? 186.65800 140.54600 184.64000 1.000 189.63000 244 PHE A N 1
ATOM 1748 C CA . PHE A 1 244 ? 186.10300 141.62400 183.83600 1.000 189.63000 244 PHE A CA 1
ATOM 1749 C C . PHE A 1 244 ? 184.58400 141.52500 183.76800 1.000 189.63000 244 PHE A C 1
ATOM 1750 O O . PHE A 1 244 ? 184.00000 140.44700 183.90800 1.000 189.63000 244 PHE A O 1
ATOM 1758 N N . GLN A 1 245 ? 183.94700 142.67900 183.55500 1.000 168.30000 245 GLN A N 1
ATOM 1759 C CA . GLN A 1 245 ? 182.48800 142.79400 183.48800 1.000 168.30000 245 GLN A CA 1
ATOM 1760 C C . GLN A 1 245 ? 181.82300 142.30800 184.77300 1.000 168.30000 245 GLN A C 1
ATOM 1761 O O . GLN A 1 245 ? 180.68300 141.84300 184.75800 1.000 168.30000 245 GLN A O 1
ATOM 1767 N N . ASN A 1 246 ? 182.53800 142.41500 185.89500 1.000 167.28000 246 ASN A N 1
ATOM 1768 C CA . ASN A 1 246 ? 181.99700 142.08300 187.20700 1.000 167.28000 246 ASN A CA 1
ATOM 1769 C C . ASN A 1 246 ? 182.17500 143.23000 188.19300 1.000 167.28000 246 ASN A C 1
ATOM 1770 O O . ASN A 1 246 ? 181.90500 143.05500 189.38900 1.000 167.28000 246 ASN A O 1
ATOM 1775 N N . PHE A 1 247 ? 182.61900 144.39300 187.72100 1.000 146.62000 247 PHE A N 1
ATOM 1776 C CA . PHE A 1 247 ? 182.81800 145.57600 188.54700 1.000 146.62000 247 PHE A CA 1
ATOM 1777 C C . PHE A 1 247 ? 181.49400 146.29100 188.77800 1.000 146.62000 247 PHE A C 1
ATOM 1778 O O . PHE A 1 247 ? 180.42500 145.70100 188.58900 1.000 146.62000 247 PHE A O 1
ATOM 1786 N N . GLN A 1 248 ? 181.56100 147.55400 189.21200 1.000 119.01000 248 GLN A N 1
ATOM 1787 C CA . GLN A 1 248 ? 180.37200 148.36700 189.45600 1.000 119.01000 248 GLN A CA 1
ATOM 1788 C C . GLN A 1 248 ? 179.36200 148.30200 188.31400 1.000 119.01000 248 GLN A C 1
ATOM 1789 O O . GLN A 1 248 ? 178.17200 148.54800 188.53800 1.000 119.01000 248 GLN A O 1
ATOM 1795 N N . ASP A 1 249 ? 179.79900 147.96500 187.09800 1.000 120.68000 249 ASP A N 1
ATOM 1796 C CA . ASP A 1 249 ? 178.85400 147.74700 186.01000 1.000 120.68000 249 ASP A CA 1
ATOM 1797 C C . ASP A 1 249 ? 177.92200 146.57100 186.28000 1.000 120.68000 249 ASP A C 1
ATOM 1798 O O . ASP A 1 249 ? 176.87600 146.46200 185.63000 1.000 120.68000 249 ASP A O 1
ATOM 1803 N N . LEU A 1 250 ? 178.27200 145.69000 187.21800 1.000 87.12000 250 LEU A N 1
ATOM 1804 C CA . LEU A 1 250 ? 177.44500 144.54200 187.56900 1.000 87.12000 250 LEU A CA 1
ATOM 1805 C C . LEU A 1 250 ? 176.95500 144.57100 189.00700 1.000 87.12000 250 LEU A C 1
ATOM 1806 O O . LEU A 1 250 ? 175.78300 144.28000 189.25700 1.000 87.12000 250 LEU A O 1
ATOM 1811 N N . SER A 1 251 ? 177.82400 144.90300 189.96400 1.000 66.37000 251 SER A N 1
ATOM 1812 C CA . SER A 1 251 ? 177.41600 144.90600 191.36700 1.000 66.37000 251 SER A CA 1
ATOM 1813 C C . SER A 1 251 ? 176.37100 145.98200 191.64400 1.000 66.37000 251 SER A C 1
ATOM 1814 O O . SER A 1 251 ? 175.43000 145.75500 192.41200 1.000 66.37000 251 SER A O 1
ATOM 1817 N N . TYR A 1 252 ? 176.52100 147.15900 191.03500 1.000 44.29000 252 TYR A N 1
ATOM 1818 C CA . TYR A 1 252 ? 175.56800 148.24400 191.23800 1.000 44.29000 252 TYR A CA 1
ATOM 1819 C C . TYR A 1 252 ? 174.19300 147.92100 190.66700 1.000 44.29000 252 TYR A C 1
ATOM 1820 O O . TYR A 1 252 ? 173.20300 148.53900 191.07200 1.000 44.29000 252 TYR A O 1
ATOM 1829 N N . LEU A 1 253 ? 174.11000 146.95800 189.74500 1.000 39.76000 253 LEU A N 1
ATOM 1830 C CA . LEU A 1 253 ? 172.82300 146.57900 189.17300 1.000 39.76000 253 LEU A CA 1
ATOM 1831 C C . LEU A 1 253 ? 171.94800 145.88100 190.20800 1.000 39.76000 253 LEU A C 1
ATOM 1832 O O . LEU A 1 253 ? 170.76200 146.20800 190.36300 1.000 39.76000 253 LEU A O 1
ATOM 1837 N N . SER A 1 254 ? 172.52100 144.90800 190.92200 1.000 34.11000 254 SER A N 1
ATOM 1838 C CA . SER A 1 254 ? 171.75900 144.16400 191.91800 1.000 34.11000 254 SER A CA 1
ATOM 1839 C C . SER A 1 254 ? 171.29400 145.06700 193.05100 1.000 34.11000 254 SER A C 1
ATOM 1840 O O . SER A 1 254 ? 170.16400 144.93400 193.53400 1.000 34.11000 254 SER A O 1
ATOM 1843 N N . GLU A 1 255 ? 172.15900 145.97800 193.50300 1.000 34.78000 255 GLU A N 1
ATOM 1844 C CA . GLU A 1 255 ? 171.75600 146.91900 194.54300 1.000 34.78000 255 GLU A CA 1
ATOM 1845 C C . GLU A 1 255 ? 170.66200 147.85600 194.05100 1.000 34.78000 255 GLU A C 1
ATOM 1846 O O . GLU A 1 255 ? 169.86200 148.35000 194.85200 1.000 34.78000 255 GLU A O 1
ATOM 1852 N N . THR A 1 256 ? 170.61400 148.11500 192.74300 1.000 22.22000 256 THR A N 1
ATOM 1853 C CA . THR A 1 256 ? 169.55900 148.95400 192.19100 1.000 22.22000 256 THR A CA 1
ATOM 1854 C C . THR A 1 256 ? 168.23200 148.20600 192.13600 1.000 22.22000 256 THR A C 1
ATOM 1855 O O . THR A 1 256 ? 167.17700 148.78200 192.42300 1.000 22.22000 256 THR A O 1
ATOM 1859 N N . LEU A 1 257 ? 168.26600 146.92400 191.76600 1.000 17.67000 257 LEU A N 1
ATOM 1860 C CA . LEU A 1 257 ? 167.03100 146.15200 191.65300 1.000 17.67000 257 LEU A CA 1
ATOM 1861 C C . LEU A 1 257 ? 166.46600 145.76600 193.01900 1.000 17.67000 257 LEU A C 1
ATOM 1862 O O . LEU A 1 257 ? 165.24200 145.77000 193.21200 1.000 17.67000 257 LEU A O 1
ATOM 1867 N N . ILE A 1 258 ? 167.33800 145.42500 193.97300 1.000 19.30000 258 ILE A N 1
ATOM 1868 C CA . ILE A 1 258 ? 166.87700 144.95900 195.27600 1.000 19.30000 258 ILE A CA 1
ATOM 1869 C C . ILE A 1 258 ? 166.16800 146.06900 196.04200 1.000 19.30000 258 ILE A C 1
ATOM 1870 O O . ILE A 1 258 ? 165.21900 145.80600 196.78900 1.000 19.30000 258 ILE A O 1
ATOM 1875 N N . SER A 1 259 ? 166.60700 147.31900 195.88400 1.000 20.44000 259 SER A N 1
ATOM 1876 C CA . SER A 1 259 ? 165.91500 148.42600 196.54000 1.000 20.44000 259 SER A CA 1
ATOM 1877 C C . SER A 1 259 ? 164.48000 148.55100 196.04200 1.000 20.44000 259 SER A C 1
ATOM 1878 O O . SER A 1 259 ? 163.54800 148.73100 196.83700 1.000 20.44000 259 SER A O 1
ATOM 1881 N N . ARG A 1 260 ? 164.28400 148.44000 194.72500 1.000 14.11000 260 ARG A N 1
ATOM 1882 C CA . ARG A 1 260 ? 162.93600 148.45100 194.16600 1.000 14.11000 260 ARG A CA 1
ATOM 1883 C C . ARG A 1 260 ? 162.12000 147.27500 194.68200 1.000 14.11000 260 ARG A C 1
ATOM 1884 O O . ARG A 1 260 ? 160.93700 147.42400 195.00800 1.000 14.11000 260 ARG A O 1
ATOM 1892 N N . ILE A 1 261 ? 162.73700 146.09300 194.75600 1.000 18.22000 261 ILE A N 1
ATOM 1893 C CA . ILE A 1 261 ? 162.02100 144.90600 195.21600 1.000 18.22000 261 ILE A CA 1
ATOM 1894 C C . ILE A 1 261 ? 161.57200 145.07300 196.66600 1.000 18.22000 261 ILE A C 1
ATOM 1895 O O . ILE A 1 261 ? 160.44200 144.72200 197.02600 1.000 18.22000 261 ILE A O 1
ATOM 1900 N N . SER A 1 262 ? 162.44500 145.61300 197.51800 1.000 18.22000 262 SER A N 1
ATOM 1901 C CA . SER A 1 262 ? 162.08700 145.83700 198.91600 1.000 18.22000 262 SER A CA 1
ATOM 1902 C C . SER A 1 262 ? 160.99700 146.89500 199.05300 1.000 18.22000 262 SER A C 1
ATOM 1903 O O . SER A 1 262 ? 160.08200 146.75000 199.87400 1.000 18.22000 262 SER A O 1
ATOM 1906 N N . SER A 1 263 ? 161.07400 147.96600 198.25900 1.000 18.22000 263 SER A N 1
ATOM 1907 C CA . SER A 1 263 ? 160.01900 148.97400 198.28400 1.000 18.22000 263 SER A CA 1
ATOM 1908 C C . SER A 1 263 ? 158.68100 148.38000 197.85900 1.000 18.22000 263 SER A C 1
ATOM 1909 O O . SER A 1 263 ? 157.63200 148.70500 198.43200 1.000 18.22000 263 SER A O 1
ATOM 1912 N N . LEU A 1 264 ? 158.69900 147.50100 196.85600 1.000 18.22000 264 LEU A N 1
ATOM 1913 C CA . LEU A 1 264 ? 157.46200 146.88600 196.39000 1.000 18.22000 264 LEU A CA 1
ATOM 1914 C C . LEU A 1 264 ? 156.91000 145.89600 197.41000 1.000 18.22000 264 LEU A C 1
ATOM 1915 O O . LEU A 1 264 ? 155.69200 145.77900 197.56500 1.000 18.22000 264 LEU A O 1
ATOM 1920 N N . PHE A 1 265 ? 157.78800 145.17100 198.11400 1.000 18.22000 265 PHE A N 1
ATOM 1921 C CA . PHE A 1 265 ? 157.33200 144.36700 199.24800 1.000 18.22000 265 PHE A CA 1
ATOM 1922 C C . PHE A 1 265 ? 156.66800 145.22700 200.31400 1.000 18.22000 265 PHE A C 1
ATOM 1923 O O . PHE A 1 265 ? 155.63800 144.84000 200.88000 1.000 18.22000 265 PHE A O 1
ATOM 1931 N N . THR A 1 266 ? 157.24700 146.39000 200.61400 1.000 18.22000 266 THR A N 1
ATOM 1932 C CA . THR A 1 266 ? 156.63300 147.28200 201.59500 1.000 18.22000 266 THR A CA 1
ATOM 1933 C C . THR A 1 266 ? 155.24700 147.72700 201.14100 1.000 18.22000 266 THR A C 1
ATOM 1934 O O . THR A 1 266 ? 154.28900 147.71500 201.92700 1.000 18.22000 266 THR A O 1
ATOM 1938 N N . ILE A 1 267 ? 155.11700 148.10700 199.86900 1.000 18.22000 267 ILE A N 1
ATOM 1939 C CA . ILE A 1 267 ? 153.82500 148.55600 199.35800 1.000 18.22000 267 ILE A CA 1
ATOM 1940 C C . ILE A 1 267 ? 152.81100 147.41600 199.36700 1.000 18.22000 267 ILE A C 1
ATOM 1941 O O . ILE A 1 267 ? 151.63600 147.61800 199.69800 1.000 18.22000 267 ILE A O 1
ATOM 1946 N N . THR A 1 268 ? 153.24200 146.20500 199.00700 1.000 18.22000 268 THR A N 1
ATOM 1947 C CA . THR A 1 268 ? 152.34400 145.05600 199.04000 1.000 18.22000 268 THR A CA 1
ATOM 1948 C C . THR A 1 268 ? 151.86800 144.76300 200.45600 1.000 18.22000 268 THR A C 1
ATOM 1949 O O . THR A 1 268 ? 150.68800 144.46700 200.67500 1.000 18.22000 268 THR A O 1
ATOM 1953 N N . THR A 1 269 ? 152.77500 144.83600 201.43500 1.000 18.22000 269 THR A N 1
ATOM 1954 C CA . THR A 1 269 ? 152.37600 144.63200 202.82400 1.000 18.22000 269 THR A CA 1
ATOM 1955 C C . THR A 1 269 ? 151.38400 145.69700 203.26900 1.000 18.22000 269 THR A C 1
ATOM 1956 O O . THR A 1 269 ? 150.44100 145.40700 204.01300 1.000 18.22000 269 THR A O 1
ATOM 1960 N N . ILE A 1 270 ? 151.58500 146.93900 202.82600 1.000 18.22000 270 ILE A N 1
ATOM 1961 C CA . ILE A 1 270 ? 150.65500 148.00800 203.17900 1.000 18.22000 270 ILE A CA 1
ATOM 1962 C C . ILE A 1 270 ? 149.28300 147.75900 202.55700 1.000 18.22000 270 ILE A C 1
ATOM 1963 O O . ILE A 1 270 ? 148.24700 147.99600 203.19100 1.000 18.22000 270 ILE A O 1
ATOM 1968 N N . LEU A 1 271 ? 149.25300 147.27100 201.31300 1.000 18.22000 271 LEU A N 1
ATOM 1969 C CA . LEU A 1 271 ? 147.98000 147.07300 200.62200 1.000 18.22000 271 LEU A CA 1
ATOM 1970 C C . LEU A 1 271 ? 147.19200 145.91000 201.21300 1.000 18.22000 271 LEU A C 1
ATOM 1971 O O . LEU A 1 271 ? 145.95900 145.96700 201.29300 1.000 18.22000 271 LEU A O 1
ATOM 1976 N N . ILE A 1 272 ? 147.88100 144.84300 201.62100 1.000 12.24000 272 ILE A N 1
ATOM 1977 C CA . ILE A 1 272 ? 147.19600 143.68300 202.18000 1.000 12.24000 272 ILE A CA 1
ATOM 1978 C C . ILE A 1 272 ? 146.56600 144.01700 203.52600 1.000 12.24000 272 ILE A C 1
ATOM 1979 O O . ILE A 1 272 ? 145.51300 143.46900 203.88100 1.000 12.24000 272 ILE A O 1
ATOM 1984 N N . LEU A 1 273 ? 147.17100 144.93100 204.28700 1.000 12.08000 273 LEU A N 1
ATOM 1985 C CA . LEU A 1 273 ? 146.58800 145.34500 205.55900 1.000 12.08000 273 LEU A CA 1
ATOM 1986 C C . LEU A 1 273 ? 145.22500 146.00600 205.38300 1.000 12.08000 273 LEU A C 1
ATOM 1987 O O . LEU A 1 273 ? 144.46200 146.08800 206.35100 1.000 12.08000 273 LEU A O 1
ATOM 1992 N N . GLY A 1 274 ? 144.90600 146.48600 204.18300 1.000 12.50000 274 GLY A N 1
ATOM 1993 C CA . GLY A 1 274 ? 143.57400 146.98300 203.90400 1.000 12.50000 274 GLY A CA 1
ATOM 1994 C C . GLY A 1 274 ? 143.48000 148.45400 203.55800 1.000 12.50000 274 GLY A C 1
ATOM 1995 O O . GLY A 1 274 ? 142.45100 149.08500 203.81300 1.000 12.50000 274 GLY A O 1
ATOM 1996 N N . LEU A 1 275 ? 144.53400 149.01400 202.97200 1.000 10.87000 275 LEU A N 1
ATOM 1997 C CA . LEU A 1 275 ? 144.50200 150.41300 202.56500 1.000 10.87000 275 LEU A CA 1
ATOM 1998 C C . LEU A 1 275 ? 143.63100 150.58000 201.32500 1.000 10.87000 275 LEU A C 1
ATOM 1999 O O . LEU A 1 275 ? 143.76600 149.83200 200.35200 1.000 10.87000 275 LEU A O 1
ATOM 2004 N N . ASN A 1 276 ? 142.73800 151.56600 201.36300 1.000 14.66000 276 ASN A N 1
ATOM 2005 C CA . ASN A 1 276 ? 141.79100 151.82400 200.28500 1.000 14.66000 276 ASN A CA 1
ATOM 2006 C C . ASN A 1 276 ? 141.97800 153.25200 199.79600 1.000 14.66000 276 ASN A C 1
ATOM 2007 O O . ASN A 1 276 ? 141.91900 154.19600 200.59100 1.000 14.66000 276 ASN A O 1
ATOM 2012 N N . THR A 1 277 ? 142.19800 153.41000 198.49000 1.000 20.81000 277 THR A N 1
ATOM 2013 C CA . THR A 1 277 ? 142.35700 154.73700 197.90900 1.000 20.81000 277 THR A CA 1
ATOM 2014 C C . THR A 1 277 ? 141.03000 155.40000 197.56700 1.000 20.81000 277 THR A C 1
ATOM 2015 O O . THR A 1 277 ? 141.01400 156.6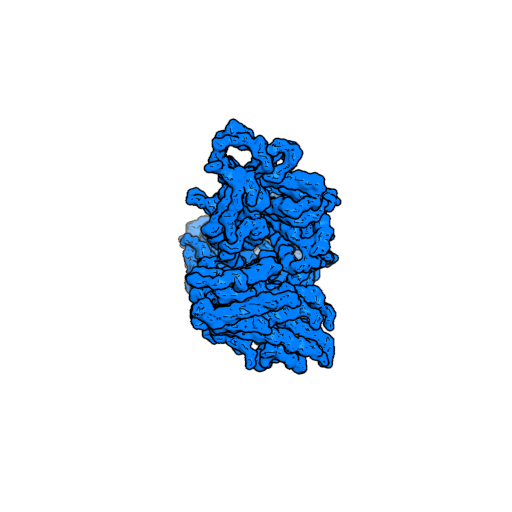0600 197.29500 1.000 20.81000 277 THR A O 1
ATOM 2019 N N . SER A 1 278 ? 139.92400 154.65400 197.57400 1.000 22.94000 278 SER A N 1
ATOM 2020 C CA . SER A 1 278 ? 138.62700 155.26200 197.29800 1.000 22.94000 278 SER A CA 1
ATOM 2021 C C . SER A 1 278 ? 138.14300 156.08900 198.48200 1.000 22.94000 278 SER A C 1
ATOM 2022 O O . SER A 1 278 ? 137.58500 157.17800 198.29800 1.000 22.94000 278 SER A O 1
ATOM 2025 N N . ILE A 1 279 ? 138.34700 155.59200 199.70400 1.000 21.62000 279 ILE A N 1
ATOM 2026 C CA . ILE A 1 279 ? 137.95100 156.30900 200.90800 1.000 21.62000 279 ILE A CA 1
ATOM 2027 C C . ILE A 1 279 ? 139.12900 156.96200 201.61300 1.000 21.62000 279 ILE A C 1
ATOM 2028 O O . ILE A 1 279 ? 138.92800 157.65500 202.62000 1.000 21.62000 279 ILE A O 1
ATOM 2033 N N . ALA A 1 280 ? 140.35100 156.76900 201.11100 1.000 19.13000 280 ALA A N 1
ATOM 2034 C CA . ALA A 1 280 ? 141.56100 157.33900 201.70900 1.000 19.13000 280 ALA A CA 1
ATOM 2035 C C . ALA A 1 280 ? 141.68000 156.96000 203.18200 1.000 19.13000 280 ALA A C 1
ATOM 2036 O O . ALA A 1 280 ? 142.00400 157.78600 204.03700 1.000 19.13000 280 ALA A O 1
ATOM 2038 N N . GLN A 1 281 ? 141.41600 155.69000 203.47700 1.000 17.84000 281 GLN A N 1
ATOM 2039 C CA . GLN A 1 281 ? 141.38100 155.20800 204.84900 1.000 17.84000 281 GLN A CA 1
ATOM 2040 C C . GLN A 1 281 ? 141.49300 153.69100 204.82600 1.000 17.84000 281 GLN A C 1
ATOM 2041 O O . GLN A 1 281 ? 141.13600 153.04100 203.84100 1.000 17.84000 281 GLN A O 1
ATOM 2047 N N . PHE A 1 282 ? 142.00700 153.13500 205.92100 1.000 14.03000 282 PHE A N 1
ATOM 2048 C CA . PHE A 1 282 ? 142.06600 151.68700 206.05600 1.000 14.03000 282 PHE A CA 1
ATOM 2049 C C . PHE A 1 282 ? 140.66300 151.11700 206.23000 1.000 14.03000 282 PHE A C 1
ATOM 2050 O O . PHE A 1 282 ? 139.82900 151.68200 206.94200 1.000 14.03000 282 PHE A O 1
ATOM 2058 N N . ASP A 1 283 ? 140.40500 149.98800 205.57300 1.000 26.14000 283 ASP A N 1
ATOM 2059 C CA . ASP A 1 283 ? 139.08700 149.35800 205.58700 1.000 26.14000 283 ASP A CA 1
ATOM 2060 C C . ASP A 1 283 ? 138.99200 148.45500 206.81100 1.000 26.14000 283 ASP A C 1
ATOM 2061 O O . ASP A 1 283 ? 139.56200 147.36200 206.83700 1.000 26.14000 283 ASP A O 1
ATOM 2066 N N . ILE A 1 284 ? 138.26500 148.91800 207.83000 1.000 33.63000 284 ILE A N 1
ATOM 2067 C CA . ILE A 1 284 ? 138.08700 148.13000 209.04600 1.000 33.63000 284 ILE A CA 1
ATOM 2068 C C . ILE A 1 284 ? 137.22600 146.90100 208.77800 1.000 33.63000 284 ILE A C 1
ATOM 2069 O O . ILE A 1 284 ? 137.45000 145.83600 209.36600 1.000 33.63000 284 ILE A O 1
ATOM 2074 N N . GLN A 1 285 ? 136.24500 147.01500 207.88600 1.000 34.96000 285 GLN A N 1
ATOM 2075 C CA . GLN A 1 285 ? 135.31300 145.92700 207.59500 1.000 34.96000 285 GLN A CA 1
ATOM 2076 C C . GLN A 1 285 ? 135.93300 144.80200 206.76900 1.000 34.96000 285 GLN A C 1
ATOM 2077 O O . GLN A 1 285 ? 135.18300 143.95100 206.27500 1.000 34.96000 285 GLN A O 1
ATOM 2083 N N . SER A 1 286 ? 137.25000 144.77300 206.59100 1.000 22.77000 286 SER A N 1
ATOM 2084 C CA . SER A 1 286 ? 137.89200 143.67900 205.88900 1.000 22.77000 286 SER A CA 1
ATOM 2085 C C . SER A 1 286 ? 137.84700 142.41000 206.73800 1.000 22.77000 286 SER A C 1
ATOM 2086 O O . SER A 1 286 ? 137.68200 142.47500 207.95800 1.000 22.77000 286 SER A O 1
ATOM 2089 N N . PRO A 1 287 ? 137.97800 141.23700 206.11100 1.000 21.51000 287 PRO A N 1
ATOM 2090 C CA . PRO A 1 287 ? 137.96700 139.98700 206.89000 1.000 21.51000 287 PRO A CA 1
ATOM 2091 C C . PRO A 1 287 ? 139.09000 139.88800 207.90700 1.000 21.51000 287 PRO A C 1
ATOM 2092 O O . PRO A 1 287 ? 138.97200 139.10600 208.85800 1.000 21.51000 287 PRO A O 1
ATOM 2096 N N . LEU A 1 288 ? 140.17800 140.64200 207.73200 1.000 20.70000 288 LEU A N 1
ATOM 2097 C CA . LEU A 1 288 ? 141.27000 140.61300 208.69900 1.000 20.70000 288 LEU A CA 1
ATOM 2098 C C . LEU A 1 288 ? 140.82200 141.10100 210.06900 1.000 20.70000 288 LEU A C 1
ATOM 2099 O O . LEU A 1 288 ? 141.12600 140.47100 211.08800 1.000 20.70000 288 LEU A O 1
ATOM 2104 N N . TYR A 1 289 ? 140.09500 142.21700 210.11500 1.000 27.22000 289 TYR A N 1
ATOM 2105 C CA . TYR A 1 289 ? 139.72300 142.82000 211.38900 1.000 27.22000 289 TYR A CA 1
ATOM 2106 C C . TYR A 1 289 ? 138.44900 142.22900 211.97600 1.000 27.22000 289 TYR A C 1
ATOM 2107 O O . TYR A 1 289 ? 138.18500 142.42700 213.16700 1.000 27.22000 289 TYR A O 1
ATOM 2116 N N . MET A 1 290 ? 137.65900 141.51100 211.18000 1.000 30.30000 290 MET A N 1
ATOM 2117 C CA . MET A 1 290 ? 136.51700 140.77500 211.70300 1.000 30.30000 290 MET A CA 1
ATOM 2118 C C . MET A 1 290 ? 136.89500 139.39200 212.21300 1.000 30.30000 290 MET A C 1
ATOM 2119 O O . MET A 1 290 ? 136.05800 138.72600 212.83100 1.000 30.30000 290 MET A O 1
ATOM 2124 N N . ASP A 1 291 ? 138.12400 138.95200 211.96900 1.000 31.76000 291 ASP A N 1
ATOM 2125 C CA . ASP A 1 291 ? 138.63600 137.69200 212.48800 1.000 31.76000 291 ASP A CA 1
ATOM 2126 C C . ASP A 1 291 ? 139.49800 137.98000 213.71000 1.000 31.76000 291 ASP A C 1
ATOM 2127 O O . ASP A 1 291 ? 140.36400 138.86000 213.66900 1.000 31.76000 291 ASP A O 1
ATOM 2132 N N . THR A 1 292 ? 139.25500 137.24600 214.79100 1.000 31.12000 292 THR A N 1
ATOM 2133 C CA . THR A 1 292 ? 139.98000 137.44200 216.03800 1.000 31.12000 292 THR A CA 1
ATOM 2134 C C . THR A 1 292 ? 141.23100 136.58000 216.14200 1.000 31.12000 292 THR A C 1
ATOM 2135 O O . THR A 1 292 ? 141.94600 136.67200 217.14400 1.000 31.12000 292 THR A O 1
ATOM 2139 N N . GLU A 1 293 ? 141.51100 135.75100 215.14000 1.000 26.76000 293 GLU A N 1
ATOM 2140 C CA . GLU A 1 293 ? 142.67800 134.87800 215.14800 1.000 26.76000 293 GLU A CA 1
ATOM 2141 C C . GLU A 1 293 ? 143.77300 135.32700 214.19700 1.000 26.76000 293 GLU A C 1
ATOM 2142 O O . GLU A 1 293 ? 144.95500 135.20400 214.52500 1.000 26.76000 293 GLU A O 1
ATOM 2148 N N . THR A 1 294 ? 143.41400 135.84200 213.02000 1.000 22.59000 294 THR A N 1
ATOM 2149 C CA . THR A 1 294 ? 144.42000 136.33800 212.08800 1.000 22.59000 294 THR A CA 1
ATOM 2150 C C . THR A 1 294 ? 144.96800 137.69000 212.52500 1.000 22.59000 294 THR A C 1
ATOM 2151 O O . THR A 1 294 ? 146.13700 137.99800 212.26500 1.000 22.59000 294 THR A O 1
ATOM 2155 N N . PHE A 1 295 ? 144.14300 138.50200 213.19100 1.000 24.79000 295 PHE A N 1
ATOM 2156 C CA . PHE A 1 295 ? 144.63300 139.73000 213.81100 1.000 24.79000 295 PHE A CA 1
ATOM 2157 C C . PHE A 1 295 ? 145.73900 139.42900 214.81600 1.000 24.79000 295 PHE A C 1
ATOM 2158 O O . PHE A 1 295 ? 146.72200 140.17500 214.92100 1.000 24.79000 295 PHE A O 1
ATOM 2166 N N . ASP A 1 296 ? 145.59500 138.32500 215.55500 1.000 28.38000 296 ASP A N 1
ATOM 2167 C CA . ASP A 1 296 ? 146.58300 137.96000 216.56200 1.000 28.38000 296 ASP A CA 1
ATOM 2168 C C . ASP A 1 296 ? 147.93900 137.66900 215.93500 1.000 28.38000 296 ASP A C 1
ATOM 2169 O O . ASP A 1 296 ? 148.97600 138.04800 216.48600 1.000 28.38000 296 ASP A O 1
ATOM 2174 N N . THR A 1 297 ? 147.95500 136.98600 214.78800 1.000 22.85000 297 THR A N 1
ATOM 2175 C CA . THR A 1 297 ? 149.22700 136.66200 214.14600 1.000 22.85000 297 THR A CA 1
ATOM 2176 C C . THR A 1 297 ? 149.96100 137.92200 213.69600 1.000 22.85000 297 THR A C 1
ATOM 2177 O O . THR A 1 297 ? 151.17600 138.04100 213.89300 1.000 22.85000 297 THR A O 1
ATOM 2181 N N . VAL A 1 298 ? 149.24200 138.87200 213.09600 1.000 19.17000 298 VAL A N 1
ATOM 2182 C CA . VAL A 1 298 ? 149.87100 140.11800 212.66000 1.000 19.17000 298 VAL A CA 1
ATOM 2183 C C . VAL A 1 298 ? 150.37800 140.90900 213.85800 1.000 19.17000 298 VAL A C 1
ATOM 2184 O O . VAL A 1 298 ? 151.50100 141.44000 213.84600 1.000 19.17000 298 VAL A O 1
ATOM 2188 N N . ASN A 1 299 ? 149.56200 141.00200 214.91200 1.000 25.37000 299 ASN A N 1
ATOM 2189 C CA . ASN A 1 299 ? 149.98600 141.72400 216.10700 1.000 25.37000 299 ASN A CA 1
ATOM 2190 C C . ASN A 1 299 ? 151.22400 141.08500 216.72300 1.000 25.37000 299 ASN A C 1
ATOM 2191 O O . ASN A 1 299 ? 152.15700 141.78700 217.12800 1.000 25.37000 299 ASN A O 1
ATOM 2196 N N . SER A 1 300 ? 151.25600 139.75200 216.79000 1.000 26.62000 300 SER A N 1
ATOM 2197 C CA . SER A 1 300 ? 152.40700 139.05400 217.34700 1.000 26.62000 300 SER A CA 1
ATOM 2198 C C . SER A 1 300 ? 153.64800 139.25300 216.48900 1.000 26.62000 300 SER A C 1
ATOM 2199 O O . SER A 1 300 ? 154.75300 139.40600 217.01900 1.000 26.62000 300 SER A O 1
ATOM 2202 N N . ALA A 1 301 ? 153.49400 139.24100 215.16300 1.000 23.66000 301 ALA A N 1
ATOM 2203 C CA . ALA A 1 301 ? 154.64000 139.45900 214.28500 1.000 23.66000 301 ALA A CA 1
ATOM 2204 C C . ALA A 1 301 ? 155.22800 140.85000 214.48700 1.000 23.66000 301 ALA A C 1
ATOM 2205 O O . ALA A 1 301 ? 156.45100 141.01400 214.59600 1.000 23.66000 301 ALA A O 1
ATOM 2207 N N . LEU A 1 302 ? 154.36600 141.86700 214.55800 1.000 24.17000 302 LEU A N 1
ATOM 2208 C CA . LEU A 1 302 ? 154.86500 143.22100 214.77100 1.000 24.17000 302 LEU A CA 1
ATOM 2209 C C . LEU A 1 302 ? 155.48900 143.37400 216.15700 1.000 24.17000 302 LEU A C 1
ATOM 2210 O O . LEU A 1 302 ? 156.50800 144.05900 216.31200 1.000 24.17000 302 LEU A O 1
ATOM 2215 N N . GLU A 1 303 ? 154.89900 142.73700 217.17200 1.000 31.74000 303 GLU A N 1
ATOM 2216 C CA . GLU A 1 303 ? 155.47400 142.79200 218.51300 1.000 31.74000 303 GLU A CA 1
ATOM 2217 C C . GLU A 1 303 ? 156.84000 142.12100 218.55700 1.000 31.74000 303 GLU A C 1
ATOM 2218 O O . GLU A 1 303 ? 157.76200 142.61500 219.21500 1.000 31.74000 303 GLU A O 1
ATOM 2224 N N . ASN A 1 304 ? 156.98400 140.98400 217.87300 1.000 39.44000 304 ASN A N 1
ATOM 2225 C CA . ASN A 1 304 ? 158.27200 140.30200 217.82100 1.000 39.44000 304 ASN A CA 1
ATOM 2226 C C . ASN A 1 304 ? 159.31000 141.14700 217.09600 1.000 39.44000 304 ASN A C 1
ATOM 2227 O O . ASN A 1 304 ? 160.48200 141.17200 217.49000 1.000 39.44000 304 ASN A O 1
ATOM 2232 N N . ASP A 1 305 ? 158.90200 141.83500 216.02700 1.000 33.21000 305 ASP A N 1
ATOM 2233 C CA . ASP A 1 305 ? 159.82200 142.74400 215.35000 1.000 33.21000 305 ASP A CA 1
ATOM 2234 C C . ASP A 1 305 ? 160.25200 143.88100 216.27100 1.000 33.21000 305 ASP A C 1
ATOM 2235 O O . ASP A 1 305 ? 161.42600 144.26600 216.28700 1.000 33.21000 305 ASP A O 1
ATOM 2240 N N . VAL A 1 306 ? 159.31300 144.43000 217.04300 1.000 34.02000 306 VAL A N 1
ATOM 2241 C CA . VAL A 1 306 ? 159.63800 145.54600 217.92900 1.000 34.02000 306 VAL A CA 1
ATOM 2242 C C . VAL A 1 306 ? 160.57200 145.09800 219.05100 1.000 34.02000 306 VAL A C 1
ATOM 2243 O O . VAL A 1 306 ? 161.54600 145.78700 219.37800 1.000 34.02000 306 VAL A O 1
ATOM 2247 N N . ALA A 1 307 ? 160.30200 143.93600 219.64700 1.000 44.27000 307 ALA A N 1
ATOM 2248 C CA . ALA A 1 307 ? 161.00900 143.50500 220.84700 1.000 44.27000 307 ALA A CA 1
ATOM 2249 C C . ALA A 1 307 ? 162.41500 142.97900 220.57700 1.000 44.27000 307 ALA A C 1
ATOM 2250 O O . ALA A 1 307 ? 163.19600 142.85200 221.52600 1.000 44.27000 307 ALA A O 1
ATOM 2252 N N . THR A 1 308 ? 162.75500 142.66900 219.33000 1.000 57.15000 308 THR A N 1
ATOM 2253 C CA . THR A 1 308 ? 164.06300 142.11900 218.97600 1.000 57.15000 308 THR A CA 1
ATOM 2254 C C . THR A 1 308 ? 164.71600 142.96600 217.89200 1.000 57.15000 308 THR A C 1
ATOM 2255 O O . THR A 1 308 ? 165.21900 142.46100 216.88600 1.000 57.15000 308 THR A O 1
ATOM 2259 N N . ASN A 1 309 ? 164.71300 144.28400 218.09000 1.000 73.97000 309 ASN A N 1
ATOM 2260 C CA . ASN A 1 309 ? 165.19500 145.21100 217.07500 1.000 73.97000 309 ASN A CA 1
ATOM 2261 C C . ASN A 1 309 ? 166.68500 145.51100 217.20600 1.000 73.97000 309 ASN A C 1
ATOM 2262 O O . ASN A 1 309 ? 167.40800 145.49300 216.20700 1.000 73.97000 309 ASN A O 1
ATOM 2267 N N . ILE A 1 310 ? 167.15600 145.78300 218.42600 1.000 102.95000 310 ILE A N 1
ATOM 2268 C CA . ILE A 1 310 ? 168.48900 146.33700 218.64000 1.000 102.95000 310 ILE A CA 1
ATOM 2269 C C . ILE A 1 310 ? 169.60000 145.47700 218.04600 1.000 102.95000 310 ILE A C 1
ATOM 2270 O O . ILE A 1 310 ? 170.70000 145.98400 217.80200 1.000 102.95000 310 ILE A O 1
ATOM 2275 N N . VAL A 1 311 ? 169.33900 144.19400 217.78900 1.000 111.33000 311 VAL A N 1
ATOM 2276 C CA . VAL A 1 311 ? 170.36400 143.33300 217.20500 1.000 111.33000 311 VAL A CA 1
ATOM 2277 C C . VAL A 1 311 ? 170.71700 143.79000 215.79200 1.000 111.33000 311 VAL A C 1
ATOM 2278 O O . VAL A 1 311 ? 171.88600 143.76000 215.39100 1.000 111.33000 311 VAL A O 1
ATOM 2282 N N . ASN A 1 312 ? 169.72100 144.21700 215.01700 1.000 108.92000 312 ASN A N 1
ATOM 2283 C CA . ASN A 1 312 ? 169.93000 144.69500 213.65600 1.000 108.92000 312 ASN A CA 1
ATOM 2284 C C . ASN A 1 312 ? 169.30200 146.07300 213.50900 1.000 108.92000 312 ASN A C 1
ATOM 2285 O O . ASN A 1 312 ? 168.10400 146.23900 213.75900 1.000 108.92000 312 ASN A O 1
ATOM 2290 N N . GLU A 1 313 ? 170.10200 147.05000 213.07600 1.000 98.13000 313 GLU A N 1
ATOM 2291 C CA . GLU A 1 313 ? 169.62700 148.42800 213.02300 1.000 98.13000 313 GLU A CA 1
ATOM 2292 C C . GLU A 1 313 ? 168.47900 148.61800 212.03800 1.000 98.13000 313 GLU A C 1
ATOM 2293 O O . GLU A 1 313 ? 167.74700 149.60700 212.14200 1.000 98.13000 313 GLU A O 1
ATOM 2299 N N . ASP A 1 314 ? 168.30100 147.69800 211.09000 1.000 71.21000 314 ASP A N 1
ATOM 2300 C CA . ASP A 1 314 ? 167.18700 147.76700 210.15600 1.000 71.21000 314 ASP A CA 1
ATOM 2301 C C . ASP A 1 314 ? 166.07700 146.84600 210.62600 1.000 71.21000 314 ASP A C 1
ATOM 2302 O O . ASP A 1 314 ? 166.29800 145.62900 210.72600 1.000 71.21000 314 ASP A O 1
ATOM 2307 N N . PRO A 1 315 ? 164.88700 147.36100 210.92900 1.000 41.44000 315 PRO A N 1
ATOM 2308 C CA . PRO A 1 315 ? 163.79500 146.49000 211.37400 1.000 41.44000 315 PRO A CA 1
ATOM 2309 C C . PRO A 1 315 ? 163.33300 145.55800 210.26300 1.000 41.44000 315 PRO A C 1
ATOM 2310 O O . PRO A 1 315 ? 163.51200 145.82100 209.07300 1.000 41.44000 315 PRO A O 1
ATOM 2314 N N . ILE A 1 316 ? 162.73600 144.43900 210.68300 1.000 29.53000 316 ILE A N 1
ATOM 2315 C CA . ILE A 1 316 ? 162.21800 143.46600 209.72500 1.000 29.53000 316 ILE A CA 1
ATOM 2316 C C . ILE A 1 316 ? 161.11900 144.09400 208.87500 1.000 29.53000 316 ILE A C 1
ATOM 2317 O O . ILE A 1 316 ? 161.08700 143.93500 207.65000 1.000 29.53000 316 ILE A O 1
ATOM 2322 N N . PHE A 1 317 ? 160.21000 144.82100 209.51400 1.000 15.79000 317 PHE A N 1
ATOM 2323 C CA . PHE A 1 317 ? 159.15600 145.54100 208.81700 1.000 15.79000 317 PHE A CA 1
ATOM 2324 C C . PHE A 1 317 ? 159.53500 147.00900 208.69900 1.000 15.79000 317 PHE A C 1
ATOM 2325 O O . PHE A 1 317 ? 160.15300 147.57800 209.60500 1.000 15.79000 317 PHE A O 1
ATOM 2333 N N . HIS A 1 318 ? 159.17100 147.61300 207.57400 1.000 10.58000 318 HIS A N 1
ATOM 2334 C CA . HIS A 1 318 ? 159.44500 149.02500 207.36200 1.000 10.58000 318 HIS A CA 1
ATOM 2335 C C . HIS A 1 318 ? 158.75100 149.84600 208.44700 1.000 10.58000 318 HIS A C 1
ATOM 2336 O O . HIS A 1 318 ? 157.67400 149.46200 208.92000 1.000 10.58000 318 HIS A O 1
ATOM 2343 N N . PRO A 1 319 ? 159.34200 150.96300 208.88000 1.000 18.08000 319 PRO A N 1
ATOM 2344 C CA . PRO A 1 319 ? 158.67300 151.79600 209.89300 1.000 18.08000 319 PRO A CA 1
ATOM 2345 C C . PRO A 1 319 ? 157.30700 152.29000 209.45600 1.000 18.08000 319 PRO A C 1
ATOM 2346 O O . PRO A 1 319 ? 156.49600 152.66200 210.31200 1.000 18.08000 319 PRO A O 1
ATOM 2350 N N . MET A 1 320 ? 157.02800 152.29900 208.15100 1.000 18.73000 320 MET A N 1
ATOM 2351 C CA . MET A 1 320 ? 155.68600 152.61000 207.67300 1.000 18.73000 320 MET A CA 1
ATOM 2352 C C . MET A 1 320 ? 154.66400 151.62200 208.22000 1.000 18.73000 320 MET A C 1
ATOM 2353 O O . MET A 1 320 ? 153.55600 152.01300 208.60400 1.000 18.73000 320 MET A O 1
ATOM 2358 N N . ILE A 1 321 ? 155.02600 150.34000 208.27800 1.000 13.11000 321 ILE A N 1
ATOM 2359 C CA . ILE A 1 321 ? 154.08300 149.31100 208.70700 1.000 13.11000 321 ILE A CA 1
ATOM 2360 C C . ILE A 1 321 ? 153.73900 149.47000 210.18500 1.000 13.11000 321 ILE A C 1
ATOM 2361 O O . ILE A 1 321 ? 152.56500 149.47000 210.56400 1.000 13.11000 321 ILE A O 1
ATOM 2366 N N . HIS A 1 322 ? 154.75800 149.61800 211.04100 1.000 16.43000 322 HIS A N 1
ATOM 2367 C CA . HIS A 1 322 ? 154.50600 149.85000 212.46300 1.000 16.43000 322 HIS A CA 1
ATOM 2368 C C . HIS A 1 322 ? 153.74500 151.15200 212.67500 1.000 16.43000 322 HIS A C 1
ATOM 2369 O O . HIS A 1 322 ? 152.81000 151.22300 213.48800 1.000 16.43000 322 HIS A O 1
ATOM 2376 N N . TYR A 1 323 ? 154.14400 152.19300 211.94900 1.000 25.25000 323 TYR A N 1
ATOM 2377 C CA . TYR A 1 323 ? 153.56300 153.51500 212.10500 1.000 25.25000 323 TYR A CA 1
ATOM 2378 C C . TYR A 1 323 ? 152.08400 153.51900 211.73800 1.000 25.25000 323 TYR A C 1
ATOM 2379 O O . TYR A 1 323 ? 151.28000 154.16400 212.42200 1.000 25.25000 323 TYR A O 1
ATOM 2388 N N . SER A 1 324 ? 151.70100 152.79100 210.68500 1.000 21.00000 324 SER A N 1
ATOM 2389 C CA . SER A 1 324 ? 150.29400 152.67200 210.31600 1.000 21.00000 324 SER A CA 1
ATOM 2390 C C . SER A 1 324 ? 149.53400 151.71200 211.22500 1.000 21.00000 324 SER A C 1
ATOM 2391 O O . SER A 1 324 ? 148.34100 151.91700 211.47600 1.000 21.00000 324 SER A O 1
ATOM 2394 N N . TRP A 1 325 ? 150.19600 150.65800 211.71400 1.000 18.90000 325 TRP A N 1
ATOM 2395 C CA . TRP A 1 325 ? 149.54600 149.75000 212.65000 1.000 18.90000 325 TRP A CA 1
ATOM 2396 C C . TRP A 1 325 ? 149.17400 150.45900 213.94000 1.000 18.90000 325 TRP A C 1
ATOM 2397 O O . TRP A 1 325 ? 148.17500 150.10600 214.57400 1.000 18.90000 325 TRP A O 1
ATOM 2408 N N . SER A 1 326 ? 149.96600 151.45000 214.34800 1.000 26.36000 326 SER A N 1
ATOM 2409 C CA . SER A 1 326 ? 149.60500 152.24100 215.52200 1.000 26.36000 326 SER A CA 1
ATOM 2410 C C . SER A 1 326 ? 148.24100 152.90200 215.33900 1.000 26.36000 326 SER A C 1
ATOM 2411 O O . SER A 1 326 ? 147.36500 152.80100 216.20800 1.000 26.36000 326 SER A O 1
ATOM 2414 N N . PHE A 1 327 ? 148.03300 153.57000 214.19800 1.000 24.28000 327 PHE A N 1
ATOM 2415 C CA . PHE A 1 327 ? 146.74400 154.21100 213.94900 1.000 24.28000 327 PHE A CA 1
ATOM 2416 C C . PHE A 1 327 ? 145.62900 153.19000 213.77000 1.000 24.28000 327 PHE A C 1
ATOM 2417 O O . PHE A 1 327 ? 144.49200 153.44100 214.18600 1.000 24.28000 327 PHE A O 1
ATOM 2425 N N . ILE A 1 328 ? 145.92500 152.05000 213.13900 1.000 20.88000 328 ILE A N 1
ATOM 2426 C CA . ILE A 1 328 ? 144.91100 151.01100 212.97400 1.000 20.88000 328 ILE A CA 1
ATOM 2427 C C . ILE A 1 328 ? 144.42900 150.52700 214.33500 1.000 20.88000 328 ILE A C 1
ATOM 2428 O O . ILE A 1 328 ? 143.22200 150.40400 214.58100 1.000 20.88000 328 ILE A O 1
ATOM 2433 N N . LEU A 1 329 ? 145.36900 150.25800 215.24400 1.000 26.86000 329 LEU A N 1
ATOM 2434 C CA . LEU A 1 329 ? 145.00800 149.83400 216.59200 1.000 26.86000 329 LEU A CA 1
ATOM 2435 C C . LEU A 1 329 ? 144.23400 150.92000 217.32500 1.000 26.86000 329 LEU A C 1
ATOM 2436 O O . LEU A 1 329 ? 143.26700 150.62800 218.03800 1.000 26.86000 329 LEU A O 1
ATOM 2441 N N . TYR A 1 330 ? 144.65100 152.18000 217.17000 1.000 42.60000 330 TYR A N 1
ATOM 2442 C CA . TYR A 1 330 ? 143.95300 153.26800 217.85100 1.000 42.60000 330 TYR A CA 1
ATOM 2443 C C . TYR A 1 330 ? 142.50200 153.35800 217.38900 1.000 42.60000 330 TYR A C 1
ATOM 2444 O O . TYR A 1 330 ? 141.58500 153.46800 218.21100 1.000 42.60000 330 TYR A O 1
ATOM 2453 N N . TYR A 1 331 ? 142.27600 153.30700 216.07500 1.000 49.29000 331 TYR A N 1
ATOM 2454 C CA . TYR A 1 331 ? 140.91000 153.37100 215.55900 1.000 49.29000 331 TYR A CA 1
ATOM 2455 C C . TYR A 1 331 ? 140.09500 152.15200 215.97200 1.000 49.29000 331 TYR A C 1
ATOM 2456 O O . TYR A 1 331 ? 138.91500 152.27900 216.32000 1.000 49.29000 331 TYR A O 1
ATOM 2465 N N . ARG A 1 332 ? 140.70100 150.96200 215.93800 1.000 51.46000 332 ARG A N 1
ATOM 2466 C CA . ARG A 1 332 ? 139.97700 149.75900 216.33600 1.000 51.46000 332 ARG A CA 1
ATOM 2467 C C . ARG A 1 332 ? 139.55700 149.83000 217.79800 1.000 51.46000 332 ARG A C 1
ATOM 2468 O O . ARG A 1 332 ? 138.44000 149.43700 218.15300 1.000 51.46000 332 ARG A O 1
ATOM 2476 N N . ARG A 1 333 ? 140.44200 150.33000 218.66400 1.000 83.51000 333 ARG A N 1
ATOM 2477 C CA . ARG A 1 333 ? 140.09200 150.48700 220.07200 1.000 83.51000 333 ARG A CA 1
ATOM 2478 C C . ARG A 1 333 ? 139.02400 151.55900 220.26300 1.000 83.51000 333 ARG A C 1
ATOM 2479 O O . ARG A 1 333 ? 138.10100 151.38300 221.06700 1.000 83.51000 333 ARG A O 1
ATOM 2487 N N . ALA A 1 334 ? 139.13000 152.67300 219.53300 1.000 83.43000 334 ALA A N 1
ATOM 2488 C CA . ALA A 1 334 ? 138.15700 153.75000 219.68000 1.000 83.43000 334 ALA A CA 1
ATOM 2489 C C . ALA A 1 334 ? 136.77300 153.33100 219.20600 1.000 83.43000 334 ALA A C 1
ATOM 2490 O O . ALA A 1 334 ? 135.76700 153.81700 219.73600 1.000 83.43000 334 ALA A O 1
ATOM 2492 N N . LEU A 1 335 ? 136.69900 152.44600 218.20900 1.000 89.52000 335 LEU A N 1
ATOM 2493 C CA . LEU A 1 335 ? 135.40000 151.94400 217.76700 1.000 89.52000 335 LEU A CA 1
ATOM 2494 C C . LEU A 1 335 ? 134.70000 151.17400 218.88000 1.000 89.52000 335 LEU A C 1
ATOM 2495 O O . LEU A 1 335 ? 133.48700 151.31300 219.07400 1.000 89.52000 335 LEU A O 1
ATOM 2500 N N . GLN A 1 336 ? 135.44700 150.35900 219.61900 1.000 107.12000 336 GLN A N 1
ATOM 2501 C CA . GLN A 1 336 ? 134.89200 149.63100 220.74700 1.000 107.12000 336 GLN A CA 1
ATOM 2502 C C . GLN A 1 336 ? 134.81900 150.53100 221.98000 1.000 107.12000 336 GLN A C 1
ATOM 2503 O O . GLN A 1 336 ? 135.36800 151.63600 222.01300 1.000 107.12000 336 GLN A O 1
ATOM 2509 N N . SER A 1 337 ? 134.12600 150.04100 223.00700 1.000 134.06000 337 SER A N 1
ATOM 2510 C CA . SER A 1 337 ? 133.92800 150.83100 224.22000 1.000 134.06000 337 SER A CA 1
ATOM 2511 C C . SER A 1 337 ? 135.13700 150.74900 225.14600 1.000 134.06000 337 SER A C 1
ATOM 2512 O O . SER A 1 337 ? 135.76400 151.76700 225.45800 1.000 134.06000 337 SER A O 1
ATOM 2515 N N . SER A 1 338 ? 135.47600 149.54400 225.59600 1.000 145.29000 338 SER A N 1
ATOM 2516 C CA . SER A 1 338 ? 136.56800 149.37400 226.54200 1.000 145.29000 338 SER A CA 1
ATOM 2517 C C . SER A 1 338 ? 137.91600 149.63800 225.87800 1.000 145.29000 338 SER A C 1
ATOM 2518 O O . SER A 1 338 ? 138.11900 149.35700 224.69300 1.000 145.29000 338 SER A O 1
ATOM 2521 N N . GLU A 1 339 ? 138.84300 150.18800 226.66000 1.000 152.60000 339 GLU A N 1
ATOM 2522 C CA . GLU A 1 339 ? 140.19300 150.47400 226.19500 1.000 152.60000 339 GLU A CA 1
ATOM 2523 C C . GLU A 1 339 ? 141.28000 149.79000 227.00800 1.000 152.60000 339 GLU A C 1
ATOM 2524 O O . GLU A 1 339 ? 142.30000 149.40100 226.43300 1.000 152.60000 339 GLU A O 1
ATOM 2530 N N . SER A 1 340 ? 141.09300 149.63200 228.31800 1.000 167.07000 340 SER A N 1
ATOM 2531 C CA . SER A 1 340 ? 142.05400 148.97000 229.21400 1.000 167.07000 340 SER A CA 1
ATOM 2532 C C . SER A 1 340 ? 143.38100 149.72100 229.11600 1.000 167.07000 340 SER A C 1
ATOM 2533 O O . SER A 1 340 ? 143.38500 150.95700 229.22600 1.000 167.07000 340 SER A O 1
ATOM 2536 N N . PHE A 1 341 ? 144.50800 149.04100 228.92200 1.000 156.15000 341 PHE A N 1
ATOM 2537 C CA . PHE A 1 341 ? 145.79200 149.71900 228.81000 1.000 156.15000 341 PHE A CA 1
ATOM 2538 C C . PHE A 1 341 ? 145.83300 150.58300 227.55600 1.000 156.15000 341 PHE A C 1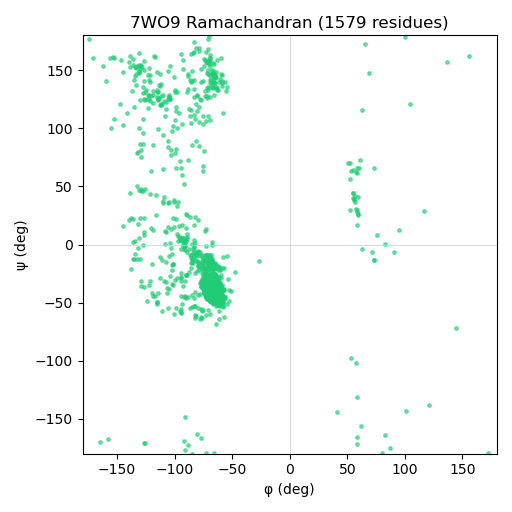
ATOM 2539 O O . PHE A 1 341 ? 145.34100 150.19100 226.49500 1.000 156.15000 341 PHE A O 1
ATOM 2547 N N . ASP A 1 342 ? 146.42400 151.76900 227.68200 1.000 146.10000 342 ASP A N 1
ATOM 2548 C CA . ASP A 1 342 ? 146.49400 152.73100 226.58800 1.000 146.10000 342 ASP A CA 1
ATOM 2549 C C . ASP A 1 342 ? 147.87800 152.82000 225.96300 1.000 146.10000 342 ASP A C 1
ATOM 2550 O O . ASP A 1 342 ? 148.01700 152.65600 224.74600 1.000 146.10000 342 ASP A O 1
ATOM 2555 N N . ASP A 1 343 ? 148.90900 153.07900 226.76200 1.000 134.13000 343 ASP A N 1
ATOM 2556 C CA . ASP A 1 343 ? 150.26600 153.22900 226.25600 1.000 134.13000 343 ASP A CA 1
ATOM 2557 C C . ASP A 1 343 ? 151.04900 151.92300 226.24300 1.000 134.13000 343 ASP A C 1
ATOM 2558 O O . ASP A 1 343 ? 152.18600 151.90600 225.76000 1.000 134.13000 343 ASP A O 1
ATOM 2563 N N . SER A 1 344 ? 150.47400 150.83500 226.76300 1.000 125.35000 344 SER A N 1
ATOM 2564 C CA . SER A 1 344 ? 151.20300 149.57200 226.81900 1.000 125.35000 344 SER A CA 1
ATOM 2565 C C . SER A 1 344 ? 151.45600 149.00900 225.42600 1.000 125.35000 344 SER A C 1
ATOM 2566 O O . SER A 1 344 ? 152.55400 148.51700 225.14000 1.000 125.35000 344 SER A O 1
ATOM 2569 N N . ASP A 1 345 ? 150.45900 149.07100 224.54700 1.000 76.25000 345 ASP A N 1
ATOM 2570 C CA . ASP A 1 345 ? 150.55100 148.45700 223.23000 1.000 76.25000 345 ASP A CA 1
ATOM 2571 C C . ASP A 1 345 ? 150.37000 149.42700 222.07400 1.000 76.25000 345 ASP A C 1
ATOM 2572 O O . ASP A 1 345 ? 150.95500 149.20800 221.01200 1.000 76.25000 345 ASP A O 1
ATOM 2577 N N . ILE A 1 346 ? 149.57000 150.48100 222.23900 1.000 60.69000 346 ILE A N 1
ATOM 2578 C CA . ILE A 1 346 ? 149.33300 151.40600 221.13500 1.000 60.69000 346 ILE A CA 1
ATOM 2579 C C . ILE A 1 346 ? 150.57800 152.24000 220.85100 1.000 60.69000 346 ILE A C 1
ATOM 2580 O O . ILE A 1 346 ? 150.97800 152.41500 219.69600 1.000 60.69000 346 ILE A O 1
ATOM 2585 N N . THR A 1 347 ? 151.21500 152.75800 221.90300 1.000 61.86000 347 THR A N 1
ATOM 2586 C CA . THR A 1 347 ? 152.27200 153.74500 221.72400 1.000 61.86000 347 THR A CA 1
ATOM 2587 C C . THR A 1 347 ? 153.64100 153.13400 221.45000 1.000 61.86000 347 THR A C 1
ATOM 2588 O O . THR A 1 347 ? 154.54100 153.85700 221.01100 1.000 61.86000 347 THR A O 1
ATOM 2592 N N . LYS A 1 348 ? 153.82700 151.83500 221.69700 1.000 43.21000 348 LYS A N 1
ATOM 2593 C CA . LYS A 1 348 ? 155.14200 151.24100 221.47100 1.000 43.21000 348 LYS A CA 1
ATOM 2594 C C . LYS A 1 348 ? 155.50300 151.23600 219.98900 1.000 43.21000 348 LYS A C 1
ATOM 2595 O O . LYS A 1 348 ? 156.64800 151.52300 219.62400 1.000 43.21000 348 LYS A O 1
ATOM 2601 N N . PHE A 1 349 ? 154.53800 150.92200 219.12000 1.000 29.25000 349 PHE A N 1
ATOM 2602 C CA . PHE A 1 349 ? 154.79900 150.94200 217.68400 1.000 29.25000 349 PHE A CA 1
ATOM 2603 C C . PHE A 1 349 ? 155.11200 152.35300 217.20000 1.000 29.25000 349 PHE A C 1
ATOM 2604 O O . PHE A 1 349 ? 156.00700 152.55000 216.36800 1.000 29.25000 349 PHE A O 1
ATOM 2612 N N . ALA A 1 350 ? 154.37600 153.34700 217.70500 1.000 30.63000 350 ALA A N 1
ATOM 2613 C CA . ALA A 1 350 ? 154.64400 154.73100 217.33000 1.000 30.63000 350 ALA A CA 1
ATOM 2614 C C . ALA A 1 350 ? 156.02800 155.17100 217.78500 1.000 30.63000 350 ALA A C 1
ATOM 2615 O O . ALA A 1 350 ? 156.75000 155.84100 217.03800 1.000 30.63000 350 ALA A O 1
ATOM 2617 N N . LEU A 1 351 ? 156.41600 154.80600 219.01000 1.000 32.77000 351 LEU A N 1
ATOM 2618 C CA . LEU A 1 351 ? 157.75000 155.14300 219.49500 1.000 32.77000 351 LEU A CA 1
ATOM 2619 C C . LEU A 1 351 ? 158.82600 154.46300 218.66000 1.000 32.77000 351 LEU A C 1
ATOM 2620 O O . LEU A 1 351 ? 159.85600 155.07200 218.34900 1.000 32.77000 351 LEU A O 1
ATOM 2625 N N . PHE A 1 352 ? 158.60400 153.20000 218.29400 1.000 30.12000 352 PHE A N 1
ATOM 2626 C CA . PHE A 1 352 ? 159.53700 152.48400 217.42900 1.000 30.12000 352 PHE A CA 1
ATOM 2627 C C . PHE A 1 352 ? 159.71600 153.20700 216.09900 1.000 30.12000 352 PHE A C 1
ATOM 2628 O O . PHE A 1 352 ? 160.84500 153.46600 215.65700 1.000 30.12000 352 PHE A O 1
ATOM 2636 N N . ALA A 1 353 ? 158.60000 153.55800 215.45400 1.000 28.23000 353 ALA A N 1
ATOM 2637 C CA . ALA A 1 353 ? 158.66800 154.22800 214.16000 1.000 28.23000 353 ALA A CA 1
ATOM 2638 C C . ALA A 1 353 ? 159.34900 155.58700 214.27000 1.000 28.23000 353 ALA A C 1
ATOM 2639 O O . ALA A 1 353 ? 160.17700 155.94300 213.42200 1.000 28.23000 353 ALA A O 1
ATOM 2641 N N . GLU A 1 354 ? 159.01600 156.36200 215.30500 1.000 35.00000 354 GLU A N 1
ATOM 2642 C CA . GLU A 1 354 ? 159.62700 157.67900 215.46500 1.000 35.00000 354 GLU A CA 1
ATOM 2643 C C . GLU A 1 354 ? 161.12100 157.57000 215.74300 1.000 35.00000 354 GLU A C 1
ATOM 2644 O O . GLU A 1 354 ? 161.91300 158.36200 215.21800 1.000 35.00000 354 GLU A O 1
ATOM 2650 N N . SER A 1 355 ? 161.52800 156.60100 216.56600 1.000 30.59000 355 SER A N 1
ATOM 2651 C CA . SER A 1 355 ? 162.94500 156.40400 216.83600 1.000 30.59000 355 SER A CA 1
ATOM 2652 C C . SER A 1 355 ? 163.69300 155.87700 215.62300 1.000 30.59000 355 SER A C 1
ATOM 2653 O O . SER A 1 355 ? 164.91700 156.02900 215.55400 1.000 30.59000 355 SER A O 1
ATOM 2656 N N . HIS A 1 356 ? 162.99500 155.26400 214.66700 1.000 34.07000 356 HIS A N 1
ATOM 2657 C CA . HIS A 1 356 ? 163.62900 154.78400 213.44600 1.000 34.07000 356 HIS A CA 1
ATOM 2658 C C . HIS A 1 356 ? 163.50500 155.77100 212.28700 1.000 34.07000 356 HIS A C 1
ATOM 2659 O O . HIS A 1 356 ? 163.72700 155.38900 211.13400 1.000 34.07000 356 HIS A O 1
ATOM 2666 N N . ASP A 1 357 ? 163.15900 157.02900 212.57200 1.000 35.59000 357 ASP A N 1
ATOM 2667 C CA . ASP A 1 357 ? 163.15000 158.11200 211.58400 1.000 35.59000 357 ASP A CA 1
ATOM 2668 C C . ASP A 1 357 ? 162.22400 157.77800 210.40900 1.000 35.59000 357 ASP A C 1
ATOM 2669 O O . ASP A 1 357 ? 162.65000 157.59400 209.26700 1.000 35.59000 357 ASP A O 1
ATOM 2674 N N . VAL A 1 358 ? 160.93200 157.70600 210.73300 1.000 28.68000 358 VAL A N 1
ATOM 2675 C CA . VAL A 1 358 ? 159.93600 157.26600 209.76100 1.000 28.68000 358 VAL A CA 1
ATOM 2676 C C . VAL A 1 358 ? 159.81200 158.24700 208.59300 1.000 28.68000 358 VAL A C 1
ATOM 2677 O O . VAL A 1 358 ? 159.58600 157.82700 207.45200 1.000 28.68000 358 VAL A O 1
ATOM 2681 N N . LEU A 1 359 ? 159.96600 159.55000 208.84200 1.000 28.45000 359 LEU A N 1
ATOM 2682 C CA . LEU A 1 359 ? 159.68600 160.54200 207.80400 1.000 28.45000 359 LEU A CA 1
ATOM 2683 C C . LEU A 1 359 ? 160.70400 160.48000 206.66600 1.000 28.45000 359 LEU A C 1
ATOM 2684 O O . LEU A 1 359 ? 160.33100 160.47900 205.48700 1.000 28.45000 359 LEU A O 1
ATOM 2689 N N . GLN A 1 360 ? 161.99800 160.44200 206.99500 1.000 27.11000 360 GLN A N 1
ATOM 2690 C CA . GLN A 1 360 ? 163.00000 160.39300 205.93400 1.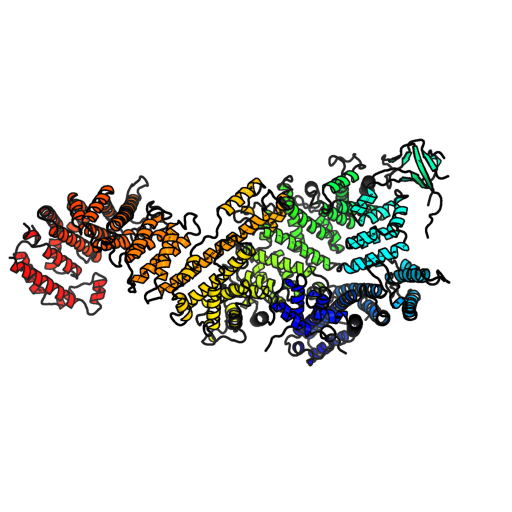000 27.11000 360 GLN A CA 1
ATOM 2691 C C . GLN A 1 360 ? 162.97200 159.05800 205.20100 1.000 27.11000 360 GLN A C 1
ATOM 2692 O O . GLN A 1 360 ? 163.21600 159.01200 203.98800 1.000 27.11000 360 GLN A O 1
ATOM 2698 N N . LYS A 1 361 ? 162.67100 157.96700 205.90900 1.000 20.12000 361 LYS A N 1
ATOM 2699 C CA . LYS A 1 361 ? 162.49200 156.68300 205.24500 1.000 20.12000 361 LYS A CA 1
ATOM 2700 C C . LYS A 1 361 ? 161.31100 156.73200 204.28200 1.000 20.12000 361 LYS A C 1
ATOM 2701 O O . LYS A 1 361 ? 161.36900 156.15800 203.18900 1.000 20.12000 361 LYS A O 1
ATOM 2707 N N . LEU A 1 362 ? 160.23400 157.41500 204.67400 1.000 16.51000 362 LEU A N 1
ATOM 2708 C CA . LEU A 1 362 ? 159.09000 157.58900 203.78400 1.000 16.51000 362 LEU A CA 1
ATOM 2709 C C . LEU A 1 362 ? 159.47000 158.39200 202.54700 1.000 16.51000 362 LEU A C 1
ATOM 2710 O O . LEU A 1 362 ? 159.04900 158.06700 201.43100 1.000 16.51000 362 LEU A O 1
ATOM 2715 N N . ASN A 1 363 ? 160.25300 159.45600 202.73100 1.000 16.59000 363 ASN A N 1
ATOM 2716 C CA . ASN A 1 363 ? 160.68700 160.26000 201.59000 1.000 16.59000 363 ASN A CA 1
ATOM 2717 C C . ASN A 1 363 ? 161.55400 159.43800 200.64100 1.000 16.59000 363 ASN A C 1
ATOM 2718 O O . ASN A 1 363 ? 161.39600 159.51100 199.41700 1.000 16.59000 363 ASN A O 1
ATOM 2723 N N . THR A 1 364 ? 162.47300 158.64000 201.19300 1.000 15.72000 364 THR A N 1
ATOM 2724 C CA . THR A 1 364 ? 163.29700 157.76800 200.36100 1.000 15.72000 364 THR A CA 1
ATOM 2725 C C . THR A 1 364 ? 162.44500 156.73900 199.62600 1.000 15.72000 364 THR A C 1
ATOM 2726 O O . THR A 1 364 ? 162.68000 156.45500 198.44500 1.000 15.72000 364 THR A O 1
ATOM 2730 N N . LEU A 1 365 ? 161.45000 156.16900 200.31300 1.000 12.15000 365 LEU A N 1
ATOM 2731 C CA . LEU A 1 365 ? 160.54700 155.21300 199.68300 1.000 12.15000 365 LEU A CA 1
ATOM 2732 C C . LEU A 1 365 ? 159.79600 155.85100 198.52200 1.000 12.15000 365 LEU A C 1
ATOM 2733 O O . LEU A 1 365 ? 159.64300 155.23900 197.45900 1.000 12.15000 365 LEU A O 1
ATOM 2738 N N . SER A 1 366 ? 159.32300 157.08300 198.71200 1.000 17.02000 366 SER A N 1
ATOM 2739 C CA . SER A 1 366 ? 158.63900 157.79300 197.63500 1.000 17.02000 366 SER A CA 1
ATOM 2740 C C . SER A 1 366 ? 159.58000 158.07100 196.47100 1.000 17.02000 366 SER A C 1
ATOM 2741 O O . SER A 1 366 ? 159.17200 158.01600 195.30600 1.000 17.02000 366 SER A O 1
ATOM 2744 N N . GLU A 1 367 ? 160.84400 158.38500 196.76600 1.000 18.22000 367 GLU A N 1
ATOM 2745 C CA . GLU A 1 367 ? 161.80100 158.66300 195.69900 1.000 18.22000 367 GLU A CA 1
ATOM 2746 C C . GLU A 1 367 ? 162.13200 157.40900 194.89400 1.000 18.22000 367 GLU A C 1
ATOM 2747 O O . GLU A 1 367 ? 162.28000 157.47600 193.66900 1.000 18.22000 367 GLU A O 1
ATOM 2753 N N . ILE A 1 368 ? 162.26200 156.26000 195.56200 1.000 13.84000 368 ILE A N 1
ATOM 2754 C CA . ILE A 1 368 ? 162.61500 155.03100 194.85400 1.000 13.84000 368 ILE A CA 1
ATOM 2755 C C . ILE A 1 368 ? 161.48400 154.57600 193.93500 1.000 13.84000 368 ILE A C 1
ATOM 2756 O O . ILE A 1 368 ? 161.73600 154.02600 192.85500 1.000 13.84000 368 ILE A O 1
ATOM 2761 N N . LEU A 1 369 ? 160.23300 154.80000 194.33000 1.000 11.24000 369 LEU A N 1
ATOM 2762 C CA . LEU A 1 369 ? 159.06500 154.30400 193.60200 1.000 11.24000 369 LEU A CA 1
ATOM 2763 C C . LEU A 1 369 ? 158.46800 155.36200 192.68300 1.000 11.24000 369 LEU A C 1
ATOM 2764 O O . LEU A 1 369 ? 157.24700 155.44400 192.52800 1.000 11.24000 369 LEU A O 1
ATOM 2769 N N . SER A 1 370 ? 159.30800 156.18900 192.06400 1.000 13.46000 370 SER A N 1
ATOM 2770 C CA . SER A 1 370 ? 158.82800 157.27700 191.22500 1.000 13.46000 370 SER A CA 1
ATOM 2771 C C . SER A 1 370 ? 158.44500 156.83800 189.81700 1.000 13.46000 370 SER A C 1
ATOM 2772 O O . SER A 1 370 ? 157.87300 157.64200 189.07300 1.000 13.46000 370 SER A O 1
ATOM 2775 N N . PHE A 1 371 ? 158.74200 155.59400 189.42900 1.000 18.22000 371 PHE A N 1
ATOM 2776 C CA . PHE A 1 371 ? 158.44500 155.16600 188.06500 1.000 18.22000 371 PHE A CA 1
ATOM 2777 C C . PHE A 1 371 ? 156.94700 155.00200 187.83000 1.000 18.22000 371 PHE A C 1
ATOM 2778 O O . PHE A 1 371 ? 156.46400 155.27600 186.72600 1.000 18.22000 371 PHE A O 1
ATOM 2786 N N . ASP A 1 372 ? 156.19600 154.56300 188.84500 1.000 19.35000 372 ASP A N 1
ATOM 2787 C CA . ASP A 1 372 ? 154.76500 154.36000 188.67400 1.000 19.35000 372 ASP A CA 1
ATOM 2788 C C . ASP A 1 372 ? 153.97300 155.37900 189.48500 1.000 19.35000 372 ASP A C 1
ATOM 2789 O O . ASP A 1 372 ? 154.33300 155.67500 190.63000 1.000 19.35000 372 ASP A O 1
ATOM 2794 N N . PRO A 1 373 ? 152.89600 155.93500 188.92000 1.000 18.22000 373 PRO A N 1
ATOM 2795 C CA . PRO A 1 373 ? 152.10900 156.94200 189.64800 1.000 18.22000 373 PRO A CA 1
ATOM 2796 C C . PRO A 1 373 ? 151.12900 156.37200 190.66100 1.000 18.22000 373 PRO A C 1
ATOM 2797 O O . PRO A 1 373 ? 150.55100 157.14900 191.43300 1.000 18.22000 373 PRO A O 1
ATOM 2801 N N . VAL A 1 374 ? 150.91100 155.05600 190.68200 1.000 18.22000 374 VAL A N 1
ATOM 2802 C CA . VAL A 1 374 ? 149.97200 154.47400 191.63900 1.000 18.22000 374 VAL A CA 1
ATOM 2803 C C . VAL A 1 374 ? 150.53000 154.55300 193.05400 1.000 18.22000 374 VAL A C 1
ATOM 2804 O O . VAL A 1 374 ? 149.80400 154.85700 194.01100 1.000 18.22000 374 VAL A O 1
ATOM 2808 N N . TYR A 1 375 ? 151.82600 154.27600 193.21200 1.000 18.22000 375 TYR A N 1
ATOM 2809 C CA . TYR A 1 375 ? 152.43400 154.29900 194.53700 1.000 18.22000 375 TYR A CA 1
ATOM 2810 C C . TYR A 1 375 ? 152.43100 155.70100 195.13000 1.000 18.22000 375 TYR A C 1
ATOM 2811 O O . TYR A 1 375 ? 152.33900 155.85600 196.35300 1.000 18.22000 375 TYR A O 1
ATOM 2820 N N . THR A 1 376 ? 152.51200 156.73100 194.28600 1.000 18.22000 376 THR A N 1
ATOM 2821 C CA . THR A 1 376 ? 152.34700 158.09500 194.77300 1.000 18.22000 376 THR A CA 1
ATOM 2822 C C . THR A 1 376 ? 150.96000 158.28800 195.37500 1.000 18.22000 376 THR A C 1
ATOM 2823 O O . THR A 1 376 ? 150.81400 158.91800 196.42900 1.000 18.22000 376 THR A O 1
ATOM 2827 N N . THR A 1 377 ? 149.93400 157.73500 194.72600 1.000 16.16000 377 THR A N 1
ATOM 2828 C CA . THR A 1 377 ? 148.58100 157.79200 195.26900 1.000 16.16000 377 THR A CA 1
ATOM 2829 C C . THR A 1 377 ? 148.48500 157.04900 196.59700 1.000 16.16000 377 THR A C 1
ATOM 2830 O O . THR A 1 377 ? 147.83400 157.52100 197.53900 1.000 16.16000 377 THR A O 1
ATOM 2834 N N . VAL A 1 378 ? 149.12800 155.88300 196.68900 1.000 11.09000 378 VAL A N 1
ATOM 2835 C CA . VAL A 1 378 ? 149.09800 155.10800 197.92900 1.000 11.09000 378 VAL A CA 1
ATOM 2836 C C . VAL A 1 378 ? 149.73100 155.90000 199.06900 1.000 11.09000 378 VAL A C 1
ATOM 2837 O O . VAL A 1 378 ? 149.17400 155.99600 200.17100 1.000 11.09000 378 VAL A O 1
ATOM 2841 N N . ILE A 1 379 ? 150.90200 156.48800 198.81900 1.000 10.04000 379 ILE A N 1
ATOM 2842 C CA . ILE A 1 379 ? 151.58000 157.24900 199.86500 1.000 10.04000 379 ILE A CA 1
ATOM 2843 C C . ILE A 1 379 ? 150.78800 158.50200 200.22000 1.000 10.04000 379 ILE A C 1
ATOM 2844 O O . ILE A 1 379 ? 150.74200 158.91300 201.38700 1.000 10.04000 379 ILE A O 1
ATOM 2849 N N . THR A 1 380 ? 150.14100 159.12500 199.23100 1.000 13.61000 380 THR A N 1
ATOM 2850 C CA . THR A 1 380 ? 149.33700 160.31200 199.50300 1.000 13.61000 380 THR A CA 1
ATOM 2851 C C . THR A 1 380 ? 148.14200 159.98900 200.39200 1.000 13.61000 380 THR A C 1
ATOM 2852 O O . THR A 1 380 ? 147.85300 160.72500 201.34600 1.000 13.61000 380 THR A O 1
ATOM 2856 N N . VAL A 1 381 ? 147.42900 158.89900 200.09800 1.000 23.31000 381 VAL A N 1
ATOM 2857 C CA . VAL A 1 381 ? 146.29100 158.54200 200.93900 1.000 23.31000 381 VAL A CA 1
ATOM 2858 C C . VAL A 1 381 ? 146.76400 158.09800 202.31900 1.000 23.31000 381 VAL A C 1
ATOM 2859 O O . VAL A 1 381 ? 146.08100 158.34000 203.32100 1.000 23.31000 381 VAL A O 1
ATOM 2863 N N . PHE A 1 382 ? 147.94200 157.46900 202.40500 1.000 18.22000 382 PHE A N 1
ATOM 2864 C CA . PHE A 1 382 ? 148.49800 157.14000 203.71400 1.000 18.22000 382 PHE A CA 1
ATOM 2865 C C . PHE A 1 382 ? 148.78500 158.39800 204.52700 1.000 18.22000 382 PHE A C 1
ATOM 2866 O O . PHE A 1 382 ? 148.49600 158.45000 205.72800 1.000 18.22000 382 PHE A O 1
ATOM 2874 N N . LEU A 1 383 ? 149.36300 159.42000 203.89100 1.000 15.85000 383 LEU A N 1
ATOM 2875 C CA . LEU A 1 383 ? 149.64000 160.67100 204.59400 1.000 15.85000 383 LEU A CA 1
ATOM 2876 C C . LEU A 1 383 ? 148.35000 161.35500 205.03200 1.000 15.85000 383 LEU A C 1
ATOM 2877 O O . LEU A 1 383 ? 148.26700 161.89600 206.14200 1.000 15.85000 383 LEU A O 1
ATOM 2882 N N . GLU A 1 384 ? 147.33400 161.34600 204.16700 1.000 21.11000 384 GLU A N 1
ATOM 2883 C CA . GLU A 1 384 ? 146.04900 161.93200 204.54000 1.000 21.11000 384 GLU A CA 1
ATOM 2884 C C . GLU A 1 384 ? 145.43200 161.19100 205.72000 1.000 21.11000 384 GLU A C 1
ATOM 2885 O O . GLU A 1 384 ? 144.84000 161.81100 206.61100 1.000 21.11000 384 GLU A O 1
ATOM 2891 N N . PHE A 1 385 ? 145.55200 159.86200 205.73800 1.000 19.42000 385 PHE A N 1
ATOM 2892 C CA . PHE A 1 385 ? 145.06500 159.08600 206.87400 1.000 19.42000 385 PHE A CA 1
ATOM 2893 C C . PHE A 1 385 ? 145.82800 159.43100 208.14900 1.000 19.42000 385 PHE A C 1
ATOM 2894 O O . PHE A 1 385 ? 145.22800 159.58600 209.21800 1.000 19.42000 385 PHE A O 1
ATOM 2902 N N . SER A 1 386 ? 147.15000 159.56200 208.05200 1.000 22.53000 386 SER A N 1
ATOM 2903 C CA . SER A 1 386 ? 147.99900 159.83200 209.20600 1.000 22.53000 386 SER A CA 1
ATOM 2904 C C . SER A 1 386 ? 147.93700 161.28100 209.67400 1.000 22.53000 386 SER A C 1
ATOM 2905 O O . SER A 1 386 ? 148.49800 161.59400 210.73000 1.000 22.53000 386 SER A O 1
ATOM 2908 N N . LEU A 1 387 ? 147.29600 162.16500 208.90800 1.000 27.59000 387 LEU A N 1
ATOM 2909 C CA . LEU A 1 387 ? 147.16100 163.56600 209.30300 1.000 27.59000 387 LEU A CA 1
ATOM 2910 C C . LEU A 1 387 ? 146.62100 163.75500 210.71600 1.000 27.59000 387 LEU A C 1
ATOM 2911 O O . LEU A 1 387 ? 147.09000 164.65500 211.42200 1.000 27.59000 387 LEU A O 1
ATOM 2916 N N . ASN A 1 388 ? 145.65100 162.95000 211.13900 1.000 35.80000 388 ASN A N 1
ATOM 2917 C CA . ASN A 1 388 ? 144.98700 163.12700 212.42300 1.000 35.80000 388 ASN A CA 1
ATOM 2918 C C . ASN A 1 388 ? 145.93700 162.94500 213.60500 1.000 35.80000 388 ASN A C 1
ATOM 2919 O O . ASN A 1 388 ? 145.71900 163.54600 214.65900 1.000 35.80000 388 ASN A O 1
ATOM 2924 N N . PHE A 1 389 ? 147.00700 162.16500 213.44200 1.000 32.86000 389 PHE A N 1
ATOM 2925 C CA . PHE A 1 389 ? 147.91600 161.87100 214.53900 1.000 32.86000 389 PHE A CA 1
ATOM 2926 C C . PHE A 1 389 ? 149.24600 162.60600 214.45200 1.000 32.86000 389 PHE A C 1
ATOM 2927 O O . PHE A 1 389 ? 150.18600 162.22700 215.15800 1.000 32.86000 389 PHE A O 1
ATOM 2935 N N . ILE A 1 390 ? 149.35900 163.62900 213.61400 1.000 35.01000 390 ILE A N 1
ATOM 2936 C CA . ILE A 1 390 ? 150.61500 164.34400 213.40200 1.000 35.01000 390 ILE A CA 1
ATOM 2937 C C . ILE A 1 390 ? 150.35200 165.83900 213.53300 1.000 35.01000 390 ILE A C 1
ATOM 2938 O O . ILE A 1 390 ? 149.47400 166.36400 212.83100 1.000 35.01000 390 ILE A O 1
ATOM 2943 N N . PRO A 1 391 ? 151.06500 166.55200 214.40700 1.000 35.07000 391 PRO A N 1
ATOM 2944 C CA . PRO A 1 391 ? 151.05400 168.02100 214.36000 1.000 35.07000 391 PRO A CA 1
ATOM 2945 C C . PRO A 1 391 ? 151.94600 168.49500 213.22200 1.000 35.07000 391 PRO A C 1
ATOM 2946 O O . PRO A 1 391 ? 153.01900 167.93300 212.98900 1.000 35.07000 391 PRO A O 1
ATOM 2950 N N . ILE A 1 392 ? 151.50400 169.52600 212.50800 1.000 32.31000 392 ILE A N 1
ATOM 2951 C CA . ILE A 1 392 ? 152.25300 169.99300 211.34700 1.000 32.31000 392 ILE A CA 1
ATOM 2952 C C . ILE A 1 392 ? 153.42100 170.84400 211.82100 1.000 32.31000 392 ILE A C 1
ATOM 2953 O O . ILE A 1 392 ? 153.23300 171.89200 212.44900 1.000 32.31000 392 ILE A O 1
ATOM 2958 N N . THR A 1 393 ? 154.64000 170.39400 211.51900 1.000 31.62000 393 THR A N 1
ATOM 2959 C CA . THR A 1 393 ? 155.84800 171.13000 211.87200 1.000 31.62000 393 THR A CA 1
ATOM 2960 C C . THR A 1 393 ? 156.69700 171.35500 210.62900 1.000 31.62000 393 THR A C 1
ATOM 2961 O O . THR A 1 393 ? 156.24700 171.08700 209.51100 1.000 31.62000 393 THR A O 1
ATOM 2965 N N . ALA A 1 394 ? 157.92200 171.85300 210.80900 1.000 32.67000 394 ALA A N 1
ATOM 2966 C CA . ALA A 1 394 ? 158.77300 172.16000 209.66300 1.000 32.67000 394 ALA A CA 1
ATOM 2967 C C . ALA A 1 394 ? 159.12800 170.90100 208.88200 1.000 32.67000 394 ALA A C 1
ATOM 2968 O O . ALA A 1 394 ? 158.96200 170.84900 207.65800 1.000 32.67000 394 ALA A O 1
ATOM 2970 N N . SER A 1 395 ? 159.61300 169.86900 209.57600 1.000 34.09000 395 SER A N 1
ATOM 2971 C CA . SER A 1 395 ? 160.03500 168.64900 208.89400 1.000 34.09000 395 SER A CA 1
ATOM 2972 C C . SER A 1 395 ? 158.85100 167.91300 208.27900 1.000 34.09000 395 SER A C 1
ATOM 2973 O O . SER A 1 395 ? 158.94100 167.41300 207.14900 1.000 34.09000 395 SER A O 1
ATOM 2976 N N . THR A 1 396 ? 157.73400 167.83200 209.00600 1.000 30.58000 396 THR A N 1
ATOM 2977 C CA . THR A 1 396 ? 156.55500 167.15900 208.46900 1.000 30.58000 396 THR A CA 1
ATOM 2978 C C . THR A 1 396 ? 156.01200 167.89000 207.24800 1.000 30.58000 396 THR A C 1
ATOM 2979 O O . THR A 1 396 ? 155.63800 167.25800 206.25500 1.000 30.58000 396 THR A O 1
ATOM 2983 N N . SER A 1 397 ? 155.96200 169.22400 207.30200 1.000 22.86000 397 SER A N 1
ATOM 2984 C CA . SER A 1 397 ? 155.49700 169.99100 206.15000 1.000 22.86000 397 SER A CA 1
ATOM 2985 C C . SER A 1 397 ? 156.44200 169.83200 204.96500 1.000 22.86000 397 SER A C 1
ATOM 2986 O O . SER A 1 397 ? 155.99700 169.75100 203.81500 1.000 22.86000 397 SER A O 1
ATOM 2989 N N . ARG A 1 398 ? 157.75000 169.78700 205.22600 1.000 30.77000 398 ARG A N 1
ATOM 2990 C CA . ARG A 1 398 ? 158.71700 169.56200 204.15700 1.000 30.77000 398 ARG A CA 1
ATOM 2991 C C . ARG A 1 398 ? 158.49300 168.21200 203.48600 1.000 30.77000 398 ARG A C 1
ATOM 2992 O O . ARG A 1 398 ? 158.47600 168.11100 202.25200 1.000 30.77000 398 ARG A O 1
ATOM 3000 N N . VAL A 1 399 ? 158.30300 167.16100 204.28800 1.000 27.14000 399 VAL A N 1
ATOM 3001 C CA . VAL A 1 399 ? 158.06000 165.83100 203.73100 1.000 27.14000 399 VAL A CA 1
ATOM 3002 C C . VAL A 1 399 ? 156.75800 165.81200 202.93800 1.000 27.14000 399 VAL A C 1
ATOM 3003 O O . VAL A 1 399 ? 156.68900 165.24100 201.83900 1.000 27.14000 399 VAL A O 1
ATOM 3007 N N . PHE A 1 400 ? 155.70700 166.43600 203.47800 1.000 22.69000 400 PHE A N 1
ATOM 3008 C CA . PHE A 1 400 ? 154.42000 166.46700 202.79000 1.000 22.69000 400 PHE A CA 1
ATOM 3009 C C . PHE A 1 400 ? 154.53700 167.17200 201.44600 1.000 22.69000 400 PHE A C 1
ATOM 3010 O O . PHE A 1 400 ? 154.01000 166.69700 200.43400 1.000 22.69000 400 PHE A O 1
ATOM 3018 N N . ALA A 1 401 ? 155.23000 168.31300 201.41800 1.000 19.46000 401 ALA A N 1
ATOM 3019 C CA . ALA A 1 401 ? 155.40900 169.04500 200.16800 1.000 19.46000 401 ALA A CA 1
ATOM 3020 C C . ALA A 1 401 ? 156.21600 168.23400 199.16600 1.000 19.46000 401 ALA A C 1
ATOM 3021 O O . ALA A 1 401 ? 155.91300 168.23700 197.96900 1.000 19.46000 401 ALA A O 1
ATOM 3023 N N . LYS A 1 402 ? 157.25400 167.54100 199.63600 1.000 21.29000 402 LYS A N 1
ATOM 3024 C CA . LYS A 1 402 ? 158.06100 166.72900 198.73100 1.000 21.29000 402 LYS A CA 1
ATOM 3025 C C . LYS A 1 402 ? 157.24600 165.59300 198.12500 1.000 21.29000 402 LYS A C 1
ATOM 3026 O O . LYS A 1 402 ? 157.37400 165.29900 196.93000 1.000 21.29000 402 LYS A O 1
ATOM 3032 N N . ILE A 1 403 ? 156.40200 164.94400 198.92600 1.000 18.51000 403 ILE A N 1
ATOM 3033 C CA . ILE A 1 403 ? 155.71400 163.73500 198.47800 1.000 18.51000 403 ILE A CA 1
ATOM 3034 C C . ILE A 1 403 ? 154.42300 164.06500 197.73600 1.000 18.51000 403 ILE A C 1
ATOM 3035 O O . ILE A 1 403 ? 154.22400 163.63400 196.59500 1.000 18.51000 403 ILE A O 1
ATOM 3040 N N . ILE A 1 404 ? 153.53900 164.82900 198.37900 1.000 17.63000 404 ILE A N 1
ATOM 3041 C CA . ILE A 1 404 ? 152.17200 164.97600 197.88500 1.000 17.63000 404 ILE A CA 1
ATOM 3042 C C . ILE A 1 404 ? 152.12800 165.75900 196.57700 1.000 17.63000 404 ILE A C 1
ATOM 3043 O O . ILE A 1 404 ? 151.23300 165.54600 195.75000 1.000 17.63000 404 ILE A O 1
ATOM 3048 N N . SER A 1 405 ? 153.09600 166.64900 196.34600 1.000 20.24000 405 SER A N 1
ATOM 3049 C CA . SER A 1 405 ? 153.04300 167.53500 195.18700 1.000 20.24000 405 SER A CA 1
ATOM 3050 C C . SER A 1 405 ? 153.05500 166.78600 193.85900 1.000 20.24000 405 SER A C 1
ATOM 3051 O O . SER A 1 405 ? 152.66300 167.36000 192.83700 1.000 20.24000 405 SER A O 1
ATOM 3054 N N . LYS A 1 406 ? 153.49300 165.52900 193.84300 1.000 21.74000 406 LYS A N 1
ATOM 3055 C CA . LYS A 1 406 ? 153.52400 164.73800 192.62000 1.000 21.74000 406 LYS A CA 1
ATOM 3056 C C . LYS A 1 406 ? 152.26500 163.90600 192.41200 1.000 21.74000 406 LYS A C 1
ATOM 3057 O O . LYS A 1 406 ? 152.16500 163.20500 191.39900 1.000 21.74000 406 LYS A O 1
ATOM 3063 N N . ALA A 1 407 ? 151.30800 163.96100 193.33500 1.000 23.43000 407 ALA A N 1
ATOM 3064 C CA . ALA A 1 407 ? 150.10100 163.16400 193.22300 1.000 23.43000 407 ALA A CA 1
ATOM 3065 C C . ALA A 1 407 ? 149.18000 163.72400 192.14000 1.000 23.43000 407 ALA A C 1
ATOM 3066 O O . ALA A 1 407 ? 149.29600 164.88700 191.75300 1.000 23.43000 407 ALA A O 1
ATOM 3068 N N . PRO A 1 408 ? 148.26600 162.90100 191.62200 1.000 28.77000 408 PRO A N 1
ATOM 3069 C CA . PRO A 1 408 ? 147.27100 163.40800 190.67000 1.000 28.77000 408 PRO A CA 1
ATOM 3070 C C . PRO A 1 408 ? 146.42000 164.51400 191.27800 1.000 28.77000 408 PRO A C 1
ATOM 3071 O O . PRO A 1 408 ? 146.32800 164.66900 192.49700 1.000 28.77000 408 PRO A O 1
ATOM 3075 N N . GLU A 1 409 ? 145.78500 165.28800 190.39500 1.000 34.88000 409 GLU A N 1
ATOM 3076 C CA . GLU A 1 409 ? 145.06800 166.48400 190.82600 1.000 34.88000 409 GLU A CA 1
ATOM 3077 C C . GLU A 1 409 ? 143.91000 166.14500 191.75700 1.000 34.88000 409 GLU A C 1
ATOM 3078 O O . GLU A 1 409 ? 143.65800 166.86600 192.73000 1.000 34.88000 409 GLU A O 1
ATOM 3084 N N . GLN A 1 410 ? 143.18500 165.06100 191.47000 1.000 29.79000 410 GLN A N 1
ATOM 3085 C CA . GLN A 1 410 ? 142.04300 164.69800 192.30200 1.000 29.79000 410 GLN A CA 1
ATOM 3086 C C . GLN A 1 410 ? 142.47400 164.37400 193.72700 1.000 29.79000 410 GLN A C 1
ATOM 3087 O O . GLN A 1 410 ? 141.83100 164.80500 194.69200 1.000 29.79000 410 GLN A O 1
ATOM 3093 N N . PHE A 1 411 ? 143.56900 163.62800 193.88200 1.000 25.01000 411 PHE A N 1
ATOM 3094 C CA . PHE A 1 411 ? 144.03800 163.28200 195.21900 1.000 25.01000 411 PHE A CA 1
ATOM 3095 C C . PHE A 1 411 ? 144.61000 164.49000 195.94900 1.000 25.01000 411 PHE A C 1
ATOM 3096 O O . PHE A 1 411 ? 144.45800 164.60300 197.17000 1.000 25.01000 411 PHE A O 1
ATOM 3104 N N . ILE A 1 412 ? 145.25700 165.40700 195.22600 1.000 22.95000 412 ILE A N 1
ATOM 3105 C CA . ILE A 1 412 ? 145.72000 166.64500 195.84300 1.000 22.95000 412 ILE A CA 1
ATOM 3106 C C . ILE A 1 412 ? 144.53900 167.46000 196.35100 1.000 22.95000 412 ILE A C 1
ATOM 3107 O O . ILE A 1 412 ? 144.57500 168.01400 197.45800 1.000 22.95000 412 ILE A O 1
ATOM 3112 N N . GLU A 1 413 ? 143.47200 167.55300 195.55000 1.000 28.88000 413 GLU A N 1
ATOM 3113 C CA . GLU A 1 413 ? 142.27500 168.26400 195.99000 1.000 28.88000 413 GLU A CA 1
ATOM 3114 C C . GLU A 1 413 ? 141.64100 167.58300 197.19600 1.000 28.88000 413 GLU A C 1
ATOM 3115 O O . GLU A 1 413 ? 141.16900 168.25700 198.12000 1.000 28.88000 413 GLU A O 1
ATOM 3121 N N . ASN A 1 414 ? 141.61200 166.24800 197.19900 1.000 29.54000 414 ASN A N 1
ATOM 3122 C CA . ASN A 1 414 ? 141.07500 165.52300 198.34600 1.000 29.54000 414 ASN A CA 1
ATOM 3123 C C . ASN A 1 414 ? 141.88100 165.80900 199.60700 1.000 29.54000 414 ASN A C 1
ATOM 3124 O O . ASN A 1 414 ? 141.30800 166.01400 200.68400 1.000 29.54000 414 ASN A O 1
ATOM 3129 N N . PHE A 1 415 ? 143.21200 165.82000 199.49400 1.000 22.60000 415 PHE A N 1
ATOM 3130 C CA . PHE A 1 415 ? 144.04900 166.13300 200.64800 1.000 22.60000 415 PHE A CA 1
ATOM 3131 C C . PHE A 1 415 ? 143.81900 167.56000 201.13000 1.000 22.60000 415 PHE A C 1
ATOM 3132 O O . PHE A 1 415 ? 143.70000 167.80300 202.33700 1.000 22.60000 415 PHE A O 1
ATOM 3140 N N . LEU A 1 416 ? 143.75500 168.51700 200.20300 1.000 25.01000 416 LEU A N 1
ATOM 3141 C CA . LEU A 1 416 ? 143.62600 169.91800 200.58600 1.000 25.01000 416 LEU A CA 1
ATOM 3142 C C . LEU A 1 416 ? 142.24200 170.25400 201.12300 1.000 25.01000 416 LEU A C 1
ATOM 3143 O O . LEU A 1 416 ? 142.10700 171.21300 201.89100 1.000 25.01000 416 LEU A O 1
ATOM 3148 N N . THR A 1 417 ? 141.21800 169.49600 200.74200 1.000 32.05000 417 THR A N 1
ATOM 3149 C CA . THR A 1 417 ? 139.85600 169.75000 201.19200 1.000 32.05000 417 THR A CA 1
ATOM 3150 C C . THR A 1 417 ? 139.48800 168.97500 202.44900 1.000 32.05000 417 THR A C 1
ATOM 3151 O O . THR A 1 417 ? 138.34000 169.06000 202.89800 1.000 32.05000 417 THR A O 1
ATOM 3155 N N . ASN A 1 418 ? 140.42400 168.22300 203.02500 1.000 35.59000 418 ASN A N 1
ATOM 3156 C CA . ASN A 1 418 ? 140.13900 167.47500 204.24100 1.000 35.59000 418 ASN A CA 1
ATOM 3157 C C . ASN A 1 418 ? 139.86500 168.42600 205.40000 1.000 35.59000 418 ASN A C 1
ATOM 3158 O O . ASN A 1 418 ? 140.46900 169.49800 205.50300 1.000 35.59000 418 ASN A O 1
ATOM 3163 N N . ASP A 1 419 ? 138.94100 168.02800 206.27600 1.000 37.62000 419 ASP A N 1
ATOM 3164 C CA . ASP A 1 419 ? 138.58700 168.87300 207.41300 1.000 37.62000 419 ASP A CA 1
ATOM 3165 C C . ASP A 1 419 ? 139.69600 168.89100 208.45900 1.000 37.62000 419 ASP A C 1
ATOM 3166 O O . ASP A 1 419 ? 139.96300 169.93200 209.07000 1.000 37.62000 419 ASP A O 1
ATOM 3171 N N . THR A 1 420 ? 140.34700 167.74600 208.68300 1.000 35.18000 420 THR A N 1
ATOM 3172 C CA . THR A 1 420 ? 141.45200 167.69900 209.63700 1.000 35.18000 420 THR A CA 1
ATOM 3173 C C . THR A 1 420 ? 142.60500 168.58500 209.18300 1.000 35.18000 420 THR A C 1
ATOM 3174 O O . THR A 1 420 ? 143.19900 169.30900 209.99300 1.000 35.18000 420 THR A O 1
ATOM 3178 N N . PHE A 1 421 ? 142.93300 168.54300 207.89000 1.000 29.66000 421 PHE A N 1
ATOM 3179 C CA . PHE A 1 421 ? 143.99800 169.39100 207.36800 1.000 29.66000 421 PHE A CA 1
ATOM 3180 C C . PHE A 1 421 ? 143.65100 170.86400 207.52200 1.000 29.66000 421 PHE A C 1
ATOM 3181 O O . PHE A 1 421 ? 144.51000 171.67600 207.88200 1.000 29.66000 421 PHE A O 1
ATOM 3189 N N . GLU A 1 422 ? 142.39600 171.23300 207.25100 1.000 36.31000 422 GLU A N 1
ATOM 3190 C CA . GLU A 1 422 ? 141.98100 172.62200 207.41700 1.000 36.31000 422 GLU A CA 1
ATOM 3191 C C . GLU A 1 422 ? 142.07600 173.05800 208.87400 1.000 36.31000 422 GLU A C 1
ATOM 3192 O O . GLU A 1 422 ? 142.53300 174.17100 209.17100 1.000 36.31000 422 GLU A O 1
ATOM 3198 N N . LYS A 1 423 ? 141.64400 172.19700 209.79800 1.000 35.15000 423 LYS A N 1
ATOM 3199 C CA . LYS A 1 423 ? 141.71000 172.54000 211.21500 1.000 35.15000 423 LYS A CA 1
ATOM 3200 C C . LYS A 1 423 ? 143.15200 172.70500 211.67600 1.000 35.15000 423 LYS A C 1
ATOM 3201 O O . LYS A 1 423 ? 143.46000 173.60800 212.46300 1.000 35.15000 423 LYS A O 1
ATOM 3207 N N . LYS A 1 424 ? 144.05200 171.84300 211.19800 1.000 34.09000 424 LYS A N 1
ATOM 3208 C CA . LYS A 1 424 ? 145.45600 171.97000 211.57500 1.000 34.09000 424 LYS A CA 1
ATOM 3209 C C . LYS A 1 424 ? 146.10700 173.18400 210.92200 1.000 34.09000 424 LYS A C 1
ATOM 3210 O O . LYS A 1 424 ? 147.02400 173.78000 211.50100 1.000 34.09000 424 LYS A O 1
ATOM 3216 N N . LEU A 1 425 ? 145.65500 173.56100 209.72400 1.000 39.73000 425 LEU A N 1
ATOM 3217 C CA . LEU A 1 425 ? 146.20000 174.73700 209.05300 1.000 39.73000 425 LEU A CA 1
ATOM 3218 C C . LEU A 1 425 ? 145.72700 176.03000 209.70300 1.000 39.73000 425 LEU A C 1
ATOM 3219 O O . LEU A 1 425 ? 146.44700 177.03500 209.67200 1.000 39.73000 425 LEU A O 1
ATOM 3224 N N . SER A 1 426 ? 144.51900 176.03100 210.27100 1.000 42.95000 426 SER A N 1
ATOM 3225 C CA . SER A 1 426 ? 144.01900 177.23300 210.93200 1.000 42.95000 426 SER A CA 1
ATOM 3226 C C . SER A 1 426 ? 144.88400 177.61100 212.12900 1.000 42.95000 426 SER A C 1
ATOM 3227 O O . SER A 1 426 ? 145.13000 178.79700 212.38100 1.000 42.95000 426 SER A O 1
ATOM 3230 N N . ILE A 1 427 ? 145.35800 176.61300 212.87900 1.000 50.30000 427 ILE A N 1
ATOM 3231 C CA . ILE A 1 427 ? 146.22800 176.88300 214.02100 1.000 50.30000 427 ILE A CA 1
ATOM 3232 C C . ILE A 1 427 ? 147.51800 177.54900 213.56000 1.000 50.30000 427 ILE A C 1
ATOM 3233 O O . ILE A 1 427 ? 148.00200 178.50000 214.18500 1.000 50.30000 427 ILE A O 1
ATOM 3238 N N . ILE A 1 428 ? 148.09700 177.05400 212.46300 1.000 49.93000 428 ILE A N 1
ATOM 3239 C CA . ILE A 1 428 ? 149.30700 177.66300 211.91400 1.000 49.93000 428 ILE A CA 1
ATOM 3240 C C . ILE A 1 428 ? 149.02700 179.09200 211.46700 1.000 49.93000 428 ILE A C 1
ATOM 3241 O O . ILE A 1 428 ? 149.79300 180.01800 211.76300 1.000 49.93000 428 ILE A O 1
ATOM 3246 N N . LYS A 1 429 ? 147.91800 179.29600 210.75400 1.000 54.93000 429 LYS A N 1
ATOM 3247 C CA . LYS A 1 429 ? 147.60600 180.61600 210.22200 1.000 54.93000 429 LYS A CA 1
ATOM 3248 C C . LYS A 1 429 ? 147.22800 181.61600 211.30800 1.000 54.93000 429 LYS A C 1
ATOM 3249 O O . LYS A 1 429 ? 147.25500 182.82500 211.05100 1.000 54.93000 429 LYS A O 1
ATOM 3255 N N . ALA A 1 430 ? 146.86500 181.14500 212.50300 1.000 69.50000 430 ALA A N 1
ATOM 3256 C CA . ALA A 1 430 ? 146.51100 182.06400 213.58200 1.000 69.50000 430 ALA A CA 1
ATOM 3257 C C . ALA A 1 430 ? 147.68500 182.96600 213.95000 1.000 69.50000 430 ALA A C 1
ATOM 3258 O O . ALA A 1 430 ? 147.62400 184.18800 213.78400 1.000 69.50000 430 ALA A O 1
ATOM 3260 N N . LYS A 1 431 ? 148.77000 182.37600 214.45300 1.000 80.42000 431 LYS A N 1
ATOM 3261 C CA . LYS A 1 431 ? 149.97700 183.12200 214.81000 1.000 80.42000 431 LYS A CA 1
ATOM 3262 C C . LYS A 1 431 ? 151.01600 182.89900 213.71500 1.000 80.42000 431 LYS A C 1
ATOM 3263 O O . LYS A 1 431 ? 151.96800 182.13300 213.86400 1.000 80.42000 431 LYS A O 1
ATOM 3269 N N . LEU A 1 432 ? 150.82500 183.59300 212.59700 1.000 78.45000 432 LEU A N 1
ATOM 3270 C CA . LEU A 1 432 ? 151.61300 183.33000 211.39700 1.000 78.45000 432 LEU A CA 1
ATOM 3271 C C . LEU A 1 432 ? 153.02900 183.90900 211.45500 1.000 78.45000 432 LEU A C 1
ATOM 3272 O O . LEU A 1 432 ? 153.99400 183.15500 211.27500 1.000 78.45000 432 LEU A O 1
ATOM 3277 N N . PRO A 1 433 ? 153.22000 185.22400 211.69900 1.000 99.86000 433 PRO A N 1
ATOM 3278 C CA . PRO A 1 433 ? 154.57500 185.79700 211.56200 1.000 99.86000 433 PRO A CA 1
ATOM 3279 C C . PRO A 1 433 ? 155.49700 185.42200 212.71900 1.000 99.86000 433 PRO A C 1
ATOM 3280 O O . PRO A 1 433 ? 155.96600 186.27500 213.47900 1.000 99.86000 433 PRO A O 1
ATOM 3284 N N . LEU A 1 434 ? 155.77200 184.12200 212.86000 1.000 89.36000 434 LEU A N 1
ATOM 3285 C CA . LEU A 1 434 ? 156.64100 183.63100 213.92400 1.000 89.36000 434 LEU A CA 1
ATOM 3286 C C . LEU A 1 434 ? 157.77800 182.76600 213.38800 1.000 89.36000 434 LEU A C 1
ATOM 3287 O O . LEU A 1 434 ? 158.32800 181.95200 214.13600 1.000 89.36000 434 LEU A O 1
ATOM 3292 N N . LEU A 1 435 ? 158.13600 182.92700 212.11300 1.000 65.55000 435 LEU A N 1
ATOM 3293 C CA . LEU A 1 435 ? 159.25200 182.21000 211.50200 1.000 65.55000 435 LEU A CA 1
ATOM 3294 C C . LEU A 1 435 ? 159.08900 180.69800 211.60200 1.000 65.55000 435 LEU A C 1
ATOM 3295 O O . LEU A 1 435 ? 158.33500 180.09300 210.83200 1.000 65.55000 435 LEU A O 1
ATOM 3300 N N . ASN A 1 436 ? 159.80000 180.08300 212.55200 1.000 66.59000 436 ASN A N 1
ATOM 3301 C CA . ASN A 1 436 ? 159.81000 178.62700 212.65700 1.000 66.59000 436 ASN A CA 1
ATOM 3302 C C . ASN A 1 436 ? 158.44000 178.07400 213.02800 1.000 66.59000 436 ASN A C 1
ATOM 3303 O O . ASN A 1 436 ? 158.08800 176.96500 212.61200 1.000 66.59000 436 ASN A O 1
ATOM 3308 N N . GLU A 1 437 ? 157.66400 178.82100 213.81400 1.000 69.25000 437 GLU A N 1
ATOM 3309 C CA . GLU A 1 437 ? 156.38800 178.30600 214.30000 1.000 69.25000 437 GLU A CA 1
ATOM 3310 C C . GLU A 1 437 ? 155.39000 178.11800 213.16400 1.000 69.25000 437 GLU A C 1
ATOM 3311 O O . GLU A 1 437 ? 154.78500 177.04700 213.03000 1.000 69.25000 437 GLU A O 1
ATOM 3317 N N . SER A 1 438 ? 155.20400 179.14300 212.33200 1.000 56.41000 438 SER A N 1
ATOM 3318 C CA . SER A 1 438 ? 154.14500 179.09300 211.33100 1.000 56.41000 438 SER A CA 1
ATOM 3319 C C . SER A 1 438 ? 154.62700 179.42500 209.92400 1.000 56.41000 438 SER A C 1
ATOM 3320 O O . SER A 1 438 ? 154.13400 178.85400 208.94700 1.000 56.41000 438 SER A O 1
ATOM 3323 N N . LEU A 1 439 ? 155.58100 180.35200 209.80700 1.000 43.44000 439 LEU A N 1
ATOM 3324 C CA . LEU A 1 439 ? 155.94900 180.87600 208.49400 1.000 43.44000 439 LEU A CA 1
ATOM 3325 C C . LEU A 1 439 ? 156.59400 179.80600 207.62100 1.000 43.44000 439 LEU A C 1
ATOM 3326 O O . LEU A 1 439 ? 156.20700 179.62100 206.46100 1.000 43.44000 439 LEU A O 1
ATOM 3331 N N . ILE A 1 440 ? 157.58900 179.09800 208.15700 1.000 30.14000 440 ILE A N 1
ATOM 3332 C CA . ILE A 1 440 ? 158.22800 178.02500 207.39200 1.000 30.14000 440 ILE A CA 1
ATOM 3333 C C . ILE A 1 440 ? 157.25700 176.89400 207.06600 1.000 30.14000 440 ILE A C 1
ATOM 3334 O O . ILE A 1 440 ? 157.25100 176.43000 205.91300 1.000 30.14000 440 ILE A O 1
ATOM 3339 N N . PRO A 1 441 ? 156.44800 176.38400 208.00800 1.000 28.37000 441 PRO A N 1
ATOM 3340 C CA . PRO A 1 441 ? 155.45800 175.36400 207.61800 1.000 28.37000 441 PRO A CA 1
ATOM 3341 C C . PRO A 1 441 ? 154.46100 175.84600 206.57800 1.000 28.37000 441 PRO A C 1
ATOM 3342 O O . PRO A 1 441 ? 154.07000 175.06300 205.70400 1.000 28.37000 441 PRO A O 1
ATOM 3346 N N . LEU A 1 442 ? 154.03300 177.11000 206.64100 1.000 21.58000 442 LEU A N 1
ATOM 3347 C CA . LEU A 1 442 ? 153.09800 177.61000 205.63700 1.000 21.58000 442 LEU A CA 1
ATOM 3348 C C . LEU A 1 442 ? 153.76100 177.73300 204.27200 1.000 21.58000 442 LEU A C 1
ATOM 3349 O O . LEU A 1 442 ? 153.13100 177.46100 203.24400 1.000 21.58000 442 LEU A O 1
ATOM 3354 N N . ILE A 1 443 ? 155.02700 178.15400 204.23900 1.000 18.72000 443 ILE A N 1
ATOM 3355 C CA . ILE A 1 443 ? 155.74900 178.22400 202.97300 1.000 18.72000 443 ILE A CA 1
ATOM 3356 C C . ILE A 1 443 ? 155.91500 176.82900 202.38300 1.000 18.72000 443 ILE A C 1
ATOM 3357 O O . ILE A 1 443 ? 155.76200 176.62700 201.17300 1.000 18.72000 443 ILE A O 1
ATOM 3362 N N . ASN A 1 444 ? 156.22500 175.84500 203.23000 1.000 16.67000 444 ASN A N 1
ATOM 3363 C CA . ASN A 1 444 ? 156.34400 174.47100 202.75100 1.000 16.67000 444 ASN A CA 1
ATOM 3364 C C . ASN A 1 444 ? 155.00800 173.93900 202.24600 1.000 16.67000 444 ASN A C 1
ATOM 3365 O O . ASN A 1 444 ? 154.95900 173.22900 201.23600 1.000 16.67000 444 ASN A O 1
ATOM 3370 N N . LEU A 1 445 ? 153.91400 174.26800 202.93700 1.000 15.49000 445 LEU A N 1
ATOM 3371 C CA . LEU A 1 445 ? 152.59800 173.80800 202.50400 1.000 15.49000 445 LEU A CA 1
ATOM 3372 C C . LEU A 1 445 ? 152.14800 174.50800 201.23000 1.000 15.49000 445 LEU A C 1
ATOM 3373 O O . LEU A 1 445 ? 151.35400 173.95100 200.46600 1.000 15.49000 445 LEU A O 1
ATOM 3378 N N . ALA A 1 446 ? 152.63900 175.72600 200.98400 1.000 13.34000 446 ALA A N 1
ATOM 3379 C CA . ALA A 1 446 ? 152.28500 176.45300 199.77200 1.000 13.34000 446 ALA A CA 1
ATOM 3380 C C . ALA A 1 446 ? 152.84500 175.80000 198.51800 1.000 13.34000 446 ALA A C 1
ATOM 3381 O O . ALA A 1 446 ? 152.40300 176.13000 197.41300 1.000 13.34000 446 ALA A O 1
ATOM 3383 N N . LEU A 1 447 ? 153.79900 174.88500 198.66000 1.000 18.22000 447 LEU A N 1
ATOM 3384 C CA . LEU A 1 447 ? 154.40100 174.19400 197.52900 1.000 18.22000 447 LEU A CA 1
ATOM 3385 C C . LEU A 1 447 ? 153.58000 173.00200 197.05700 1.000 18.22000 447 LEU A C 1
ATOM 3386 O O . LEU A 1 447 ? 154.10300 172.15400 196.32700 1.000 18.22000 447 LEU A O 1
ATOM 3391 N N . ILE A 1 448 ? 152.31200 172.92100 197.45500 1.000 15.16000 448 ILE A N 1
ATOM 3392 C CA . ILE A 1 448 ? 151.44200 171.81200 197.07800 1.000 15.16000 448 ILE A CA 1
ATOM 3393 C C . ILE A 1 448 ? 150.65000 172.19100 195.83400 1.000 15.16000 448 ILE A C 1
ATOM 3394 O O . ILE A 1 448 ? 150.69000 171.48700 194.81900 1.000 15.16000 448 ILE A O 1
ATOM 3399 N N . ASP A 1 449 ? 149.92700 173.30500 195.90500 1.000 23.81000 449 ASP A N 1
ATOM 3400 C CA . ASP A 1 449 ? 149.10800 173.78300 194.80200 1.000 23.81000 449 ASP A CA 1
ATOM 3401 C C . ASP A 1 449 ? 149.34000 175.27600 194.62900 1.000 23.81000 449 ASP A C 1
ATOM 3402 O O . ASP A 1 449 ? 149.55300 175.99800 195.60800 1.000 23.81000 449 ASP A O 1
ATOM 3407 N N . THR A 1 450 ? 149.30000 175.73600 193.37700 1.000 18.22000 450 THR A N 1
ATOM 3408 C CA . THR A 1 450 ? 149.53800 177.15000 193.10600 1.000 18.22000 450 THR A CA 1
ATOM 3409 C C . THR A 1 450 ? 148.34300 178.00000 193.51800 1.000 18.22000 450 THR A C 1
ATOM 3410 O O . THR A 1 450 ? 148.51200 179.07400 194.10700 1.000 18.22000 450 THR A O 1
ATOM 3414 N N . GLU A 1 451 ? 147.12700 177.53300 193.22900 1.000 18.22000 451 GLU A N 1
ATOM 3415 C CA . GLU A 1 451 ? 145.93700 178.28700 193.60900 1.000 18.22000 451 GLU A CA 1
ATOM 3416 C C . GLU A 1 451 ? 145.73100 178.27000 195.11900 1.000 18.22000 451 GLU A C 1
ATOM 3417 O O . GLU A 1 451 ? 145.29300 179.26800 195.70100 1.000 18.22000 451 GLU A O 1
ATOM 3423 N N . PHE A 1 452 ? 146.04500 177.14700 195.77000 1.000 16.84000 452 PHE A N 1
ATOM 3424 C CA . PHE A 1 452 ? 145.97800 177.09300 197.22700 1.000 16.84000 452 PHE A CA 1
ATOM 3425 C C . PHE A 1 452 ? 146.97700 178.05700 197.85900 1.000 16.84000 452 PHE A C 1
ATOM 3426 O O . PHE A 1 452 ? 146.64700 178.76400 198.82100 1.000 16.84000 452 PHE A O 1
ATOM 3434 N N . ALA A 1 453 ? 148.20100 178.09600 197.32700 1.000 15.83000 453 ALA A N 1
ATOM 3435 C CA . ALA A 1 453 ? 149.20100 179.03600 197.81900 1.000 15.83000 453 ALA A CA 1
ATOM 3436 C C . ALA A 1 453 ? 148.74500 180.47300 197.61900 1.000 15.83000 453 ALA A C 1
ATOM 3437 O O . ALA A 1 453 ? 148.90600 181.31500 198.51000 1.000 15.83000 453 ALA A O 1
ATOM 3439 N N . ASN A 1 454 ? 148.17100 180.76900 196.45300 1.000 17.10000 454 ASN A N 1
ATOM 3440 C CA . ASN A 1 454 ? 147.65300 182.10700 196.19300 1.000 17.10000 454 ASN A CA 1
ATOM 3441 C C . ASN A 1 454 ? 146.56400 182.47500 197.19200 1.000 17.10000 454 ASN A C 1
ATOM 3442 O O . ASN A 1 454 ? 146.56700 183.58000 197.74900 1.000 17.10000 454 ASN A O 1
ATOM 3447 N N . PHE A 1 455 ? 145.62900 181.55400 197.44000 1.000 29.62000 455 PHE A N 1
ATOM 3448 C CA . PHE A 1 455 ? 144.53200 181.83000 198.36000 1.000 29.62000 455 PHE A CA 1
ATOM 3449 C C . PHE A 1 455 ? 145.03900 182.07300 199.77500 1.000 29.62000 455 PHE A C 1
ATOM 3450 O O . PHE A 1 455 ? 144.56800 182.98900 200.46100 1.000 29.62000 455 PHE A O 1
ATOM 3458 N N . GLU A 1 456 ? 145.99700 181.26600 200.23400 1.000 20.72000 456 GLU A N 1
ATOM 3459 C CA . GLU A 1 456 ? 146.45700 181.40700 201.61200 1.000 20.72000 456 GLU A CA 1
ATOM 3460 C C . GLU A 1 456 ? 147.43300 182.56400 201.79600 1.000 20.72000 456 GLU A C 1
ATOM 3461 O O . GLU A 1 456 ? 147.58700 183.05400 202.92000 1.000 20.72000 456 GLU A O 1
ATOM 3467 N N . LEU A 1 457 ? 148.09600 183.01700 200.73000 1.000 19.44000 457 LEU A N 1
ATOM 3468 C CA . LEU A 1 457 ? 149.08700 184.07500 200.86600 1.000 19.44000 457 LEU A CA 1
ATOM 3469 C C . LEU A 1 457 ? 148.58600 185.45000 200.45000 1.000 19.44000 457 LEU A C 1
ATOM 3470 O O . LEU A 1 457 ? 149.21700 186.45000 200.80600 1.000 19.44000 457 LEU A O 1
ATOM 3475 N N . LYS A 1 458 ? 147.47600 185.53300 199.71400 1.000 35.31000 458 LYS A N 1
ATOM 3476 C CA . LYS A 1 458 ? 147.06500 186.82200 199.16800 1.000 35.31000 458 LYS A CA 1
ATOM 3477 C C . LYS A 1 458 ? 146.46500 187.74100 200.22900 1.000 35.31000 458 LYS A C 1
ATOM 3478 O O . LYS A 1 458 ? 146.71000 188.95300 200.20500 1.000 35.31000 458 LYS A O 1
ATOM 3484 N N . ASP A 1 459 ? 145.68900 187.20000 201.16200 1.000 66.91000 459 ASP A N 1
ATOM 3485 C CA . ASP A 1 459 ? 144.85300 188.01700 202.04000 1.000 66.91000 459 ASP A CA 1
ATOM 3486 C C . ASP A 1 459 ? 145.00800 187.59300 203.49600 1.000 66.91000 459 ASP A C 1
ATOM 3487 O O . ASP A 1 459 ? 144.03100 187.34600 204.20600 1.000 66.91000 459 ASP A O 1
ATOM 3492 N N . ILE A 1 460 ? 146.25600 187.48600 203.96100 1.000 74.24000 460 ILE A N 1
ATOM 3493 C CA . ILE A 1 460 ? 146.49800 187.21500 205.37400 1.000 74.24000 460 ILE A CA 1
ATOM 3494 C C . ILE A 1 460 ? 145.94200 188.36100 206.20700 1.000 74.24000 460 ILE A C 1
ATOM 3495 O O . ILE A 1 460 ? 146.17800 189.53900 205.91000 1.000 74.24000 460 ILE A O 1
ATOM 3500 N N . CYS A 1 461 ? 145.20300 188.02100 207.26000 1.000 101.88000 461 CYS A N 1
ATOM 3501 C CA . CYS A 1 461 ? 144.48700 189.00000 208.07500 1.000 101.88000 461 CYS A CA 1
ATOM 3502 C C . CYS A 1 461 ? 144.75800 188.77300 209.55800 1.000 101.88000 461 CYS A C 1
ATOM 3503 O O . CYS A 1 461 ? 143.84700 188.76600 210.38800 1.000 101.88000 461 CYS A O 1
ATOM 3506 N N . SER A 1 462 ? 146.02800 188.58800 209.91300 1.000 115.77000 462 SER A N 1
ATOM 3507 C CA . SER A 1 462 ? 146.40600 188.40300 211.30500 1.000 115.77000 462 SER A CA 1
ATOM 3508 C C . SER A 1 462 ? 147.88600 188.71300 211.46500 1.000 115.77000 462 SER A C 1
ATOM 3509 O O . SER A 1 462 ? 148.69300 188.36700 210.59900 1.000 115.77000 462 SER A O 1
ATOM 3512 N N . PHE A 1 463 ? 148.23400 189.36600 212.57300 1.000 132.91000 463 PHE A N 1
ATOM 3513 C CA . PHE A 1 463 ? 149.62100 189.68500 212.89300 1.000 132.91000 463 PHE A CA 1
ATOM 3514 C C . PHE A 1 463 ? 149.87000 189.36700 214.35800 1.000 132.91000 463 PHE A C 1
ATOM 3515 O O . PHE A 1 463 ? 149.25000 189.97000 215.23900 1.000 132.91000 463 PHE A O 1
ATOM 3523 N N . ALA A 1 464 ? 150.78200 188.43600 214.61900 1.000 132.05000 464 ALA A N 1
ATOM 3524 C CA . ALA A 1 464 ? 151.10400 188.00200 215.97200 1.000 132.05000 464 ALA A CA 1
ATOM 3525 C C . ALA A 1 464 ? 152.50200 188.47800 216.34100 1.000 132.05000 464 ALA A C 1
ATOM 3526 O O . ALA A 1 464 ? 153.45800 188.25200 215.59200 1.000 132.05000 464 ALA A O 1
ATOM 3528 N N . VAL A 1 465 ? 152.61500 189.13500 217.49500 1.000 148.45000 465 VAL A N 1
ATOM 3529 C CA . VAL A 1 465 ? 153.87200 189.69500 217.97400 1.000 148.45000 465 VAL A CA 1
ATOM 3530 C C . VAL A 1 465 ? 154.11800 189.19400 219.39000 1.000 148.45000 465 VAL A C 1
ATOM 3531 O O . VAL A 1 465 ? 153.19900 189.17900 220.21800 1.000 148.45000 465 VAL A O 1
ATOM 3535 N N . THR A 1 466 ? 155.35100 188.77700 219.66500 1.000 157.14000 466 THR A N 1
ATOM 3536 C CA . THR A 1 466 ? 155.77400 188.39600 221.00500 1.000 157.14000 466 THR A CA 1
ATOM 3537 C C . THR A 1 466 ? 156.80700 189.39800 221.50500 1.000 157.14000 466 THR A C 1
ATOM 3538 O O . THR A 1 466 ? 157.68500 189.82600 220.74800 1.000 157.14000 466 THR A O 1
ATOM 3542 N N . LYS A 1 467 ? 156.67700 189.79900 222.76800 1.000 161.19000 467 LYS A N 1
ATOM 3543 C CA . LYS A 1 467 ? 157.56600 190.78100 223.37200 1.000 161.19000 467 LYS A CA 1
ATOM 3544 C C . LYS A 1 467 ? 157.95000 190.32200 224.77100 1.000 161.19000 467 LYS A C 1
ATOM 3545 O O . LYS A 1 467 ? 157.08400 189.92800 225.55700 1.000 161.19000 467 LYS A O 1
ATOM 3551 N N . SER A 1 468 ? 159.25000 190.36900 225.07200 1.000 152.87000 468 SER A N 1
ATOM 3552 C CA . SER A 1 468 ? 159.71600 189.99500 226.40300 1.000 152.87000 468 SER A CA 1
ATOM 3553 C C . SER A 1 468 ? 159.19700 190.95900 227.46300 1.000 152.87000 468 SER A C 1
ATOM 3554 O O . SER A 1 468 ? 158.80100 190.53700 228.55500 1.000 152.87000 468 SER A O 1
ATOM 3557 N N . SER A 1 469 ? 159.19400 192.25400 227.16000 1.000 160.16000 469 SER A N 1
ATOM 3558 C CA . SER A 1 469 ? 158.73700 193.28400 228.08300 1.000 160.16000 469 SER A CA 1
ATOM 3559 C C . SER A 1 469 ? 157.48800 193.94900 227.52200 1.000 160.16000 469 SER A C 1
ATOM 3560 O O . SER A 1 469 ? 157.46000 194.34000 226.35000 1.000 160.16000 469 SER A O 1
ATOM 3563 N N . LEU A 1 470 ? 156.45900 194.07600 228.36000 1.000 169.10000 470 LEU A N 1
ATOM 3564 C CA . LEU A 1 470 ? 155.20300 194.68500 227.94000 1.000 169.10000 470 LEU A CA 1
ATOM 3565 C C . LEU A 1 470 ? 155.22900 196.20600 227.99600 1.000 169.10000 470 LEU A C 1
ATOM 3566 O O . LEU A 1 470 ? 154.28400 196.84000 227.51400 1.000 169.10000 470 LEU A O 1
ATOM 3571 N N . ASN A 1 471 ? 156.27700 196.80300 228.56800 1.000 173.01000 471 ASN A N 1
ATOM 3572 C CA . ASN A 1 471 ? 156.35900 198.25900 228.62100 1.000 173.01000 471 ASN A CA 1
ATOM 3573 C C . ASN A 1 471 ? 156.57800 198.86100 227.23900 1.000 173.01000 471 ASN A C 1
ATOM 3574 O O . ASN A 1 471 ? 156.16600 200.00000 226.98900 1.000 173.01000 471 ASN A O 1
ATOM 3579 N N . ASP A 1 472 ? 157.22300 198.12000 226.33500 1.000 181.06000 472 ASP A N 1
ATOM 3580 C CA . ASP A 1 472 ? 157.46000 198.62300 224.98700 1.000 181.06000 472 ASP A CA 1
ATOM 3581 C C . ASP A 1 472 ? 156.17600 198.75000 224.18000 1.000 181.06000 472 ASP A C 1
ATOM 3582 O O . ASP A 1 472 ? 156.15500 199.47800 223.18100 1.000 181.06000 472 ASP A O 1
ATOM 3587 N N . LEU A 1 473 ? 155.10900 198.06700 224.58500 1.000 193.42000 473 LEU A N 1
ATOM 3588 C CA . LEU A 1 473 ? 153.82400 198.12300 223.90400 1.000 193.42000 473 LEU A CA 1
ATOM 3589 C C . LEU A 1 473 ? 152.85700 198.96600 224.72300 1.000 193.42000 473 LEU A C 1
ATOM 3590 O O . LEU A 1 473 ? 152.67000 198.71900 225.91900 1.000 193.42000 473 LEU A O 1
ATOM 3595 N N . ASP A 1 474 ? 152.24800 199.96100 224.07600 1.000 210.84000 474 ASP A N 1
ATOM 3596 C CA . ASP A 1 474 ? 151.30500 200.86100 224.73700 1.000 210.84000 474 ASP A CA 1
ATOM 3597 C C . ASP A 1 474 ? 149.88800 200.38700 224.41400 1.000 210.84000 474 ASP A C 1
ATOM 3598 O O . ASP A 1 474 ? 149.21800 200.89400 223.51500 1.000 210.84000 474 ASP A O 1
ATOM 3603 N N . TYR A 1 475 ? 149.43400 199.39800 225.17700 1.000 203.57000 475 TYR A N 1
ATOM 3604 C CA . TYR A 1 475 ? 148.12300 198.79600 224.99100 1.000 203.57000 475 TYR A CA 1
ATOM 3605 C C . TYR A 1 475 ? 147.22900 199.11800 226.18000 1.000 203.57000 475 TYR A C 1
ATOM 3606 O O . TYR A 1 475 ? 147.69600 199.23400 227.31700 1.000 203.57000 475 TYR A O 1
ATOM 3615 N N . ASP A 1 476 ? 145.93600 199.26300 225.90600 1.000 200.48000 476 ASP A N 1
ATOM 3616 C CA . ASP A 1 476 ? 144.94300 199.58400 226.91900 1.000 200.48000 476 ASP A CA 1
ATOM 3617 C C . ASP A 1 476 ? 144.00300 198.40400 227.11900 1.000 200.48000 476 ASP A C 1
ATOM 3618 O O . ASP A 1 476 ? 143.55600 197.78200 226.15100 1.000 200.48000 476 ASP A O 1
ATOM 3623 N N . LEU A 1 477 ? 143.70800 198.10100 228.38000 1.000 195.94000 477 LEU A N 1
ATOM 3624 C CA . LEU A 1 477 ? 142.81500 196.99800 228.71400 1.000 195.94000 477 LEU A CA 1
ATOM 3625 C C . LEU A 1 477 ? 141.36700 197.34900 228.39000 1.000 195.94000 477 LEU A C 1
ATOM 3626 O O . LEU A 1 477 ? 141.04300 198.50600 228.12300 1.000 195.94000 477 LEU A O 1
ATOM 3631 N N . PRO A 1 494 ? 138.75100 189.21500 229.05000 1.000 160.82000 494 PRO A N 1
ATOM 3632 C CA . PRO A 1 494 ? 140.00500 189.72800 229.61000 1.000 160.82000 494 PRO A CA 1
ATOM 3633 C C . PRO A 1 494 ? 141.10100 189.86300 228.55900 1.000 160.82000 494 PRO A C 1
ATOM 3634 O O . PRO A 1 494 ? 142.10000 190.54300 228.79300 1.000 160.82000 494 PRO A O 1
ATOM 3638 N N . ASP A 1 495 ? 140.90900 189.21700 227.41200 1.000 157.91000 495 ASP A N 1
ATOM 3639 C CA . ASP A 1 495 ? 141.88400 189.23600 226.33200 1.000 157.91000 495 ASP A CA 1
ATOM 3640 C C . ASP A 1 495 ? 141.62900 190.34100 225.31600 1.000 157.91000 495 ASP A C 1
ATOM 3641 O O . ASP A 1 495 ? 142.38500 190.45400 224.34600 1.000 157.91000 495 ASP A O 1
ATOM 3646 N N . LEU A 1 496 ? 140.59500 191.15500 225.51100 1.000 158.99000 496 LEU A N 1
ATOM 3647 C CA . LEU A 1 496 ? 140.26300 192.22400 224.57700 1.000 158.99000 496 LEU A CA 1
ATOM 3648 C C . LEU A 1 496 ? 141.03900 193.48100 224.95600 1.000 158.99000 496 LEU A C 1
ATOM 3649 O O . LEU A 1 496 ? 140.83800 194.03800 226.04000 1.000 158.99000 496 LEU A O 1
ATOM 3654 N N . ILE A 1 497 ? 141.92400 193.92200 224.06100 1.000 164.72000 497 ILE A N 1
ATOM 3655 C CA . ILE A 1 497 ? 142.74000 195.11000 224.27600 1.000 164.72000 497 ILE A CA 1
ATOM 3656 C C . ILE A 1 497 ? 142.64500 196.00000 223.04400 1.000 164.72000 497 ILE A C 1
ATOM 3657 O O . ILE A 1 497 ? 142.20600 195.57900 221.97300 1.000 164.72000 497 ILE A O 1
ATOM 3662 N N . GLU A 1 498 ? 143.06900 197.25100 223.21500 1.000 176.04000 498 GLU A N 1
ATOM 3663 C CA . GLU A 1 498 ? 143.04300 198.23900 222.14700 1.000 176.04000 498 GLU A CA 1
ATOM 3664 C C . GLU A 1 498 ? 144.36900 198.98500 222.10400 1.000 176.04000 498 GLU A C 1
ATOM 3665 O O . GLU A 1 498 ? 145.06200 199.11200 223.11800 1.000 176.04000 498 GLU A O 1
ATOM 3671 N N . LEU A 1 499 ? 144.71300 199.47900 220.91800 1.000 187.21000 499 LEU A N 1
ATOM 3672 C CA . LEU A 1 499 ? 145.93600 200.24000 220.69800 1.000 187.21000 499 LEU A CA 1
ATOM 3673 C C . LEU A 1 499 ? 145.57100 201.70500 220.50200 1.000 187.21000 499 LEU A C 1
ATOM 3674 O O . LEU A 1 499 ? 144.79200 202.03900 219.60400 1.000 187.21000 499 LEU A O 1
ATOM 3679 N N . LYS A 1 500 ? 146.13200 202.57400 221.34000 1.000 202.88000 500 LYS A N 1
ATOM 3680 C CA . LYS A 1 500 ? 145.87500 204.00500 221.26600 1.000 202.88000 500 LYS A CA 1
ATOM 3681 C C . LYS A 1 500 ? 146.95000 204.76600 220.50200 1.000 202.88000 500 LYS A C 1
ATOM 3682 O O . LYS A 1 500 ? 146.87600 205.99600 220.41600 1.000 202.88000 500 LYS A O 1
ATOM 3688 N N . SER A 1 501 ? 147.94200 204.07200 219.94800 1.000 206.92000 501 SER A N 1
ATOM 3689 C CA . SER A 1 501 ? 149.01000 204.72600 219.20800 1.000 206.92000 501 SER A CA 1
ATOM 3690 C C . SER A 1 501 ? 149.56700 203.75800 218.17500 1.000 206.92000 501 SER A C 1
ATOM 3691 O O . SER A 1 501 ? 149.38500 202.54200 218.27200 1.000 206.92000 501 SER A O 1
ATOM 3694 N N . ASP A 1 502 ? 150.25000 204.31900 217.17900 1.000 206.57000 502 ASP A N 1
ATOM 3695 C CA . ASP A 1 502 ? 150.87200 203.50800 216.14400 1.000 206.57000 502 ASP A CA 1
ATOM 3696 C C . ASP A 1 502 ? 152.00800 202.67400 216.72900 1.000 206.57000 502 ASP A C 1
ATOM 3697 O O . ASP A 1 502 ? 152.71200 203.10000 217.64700 1.000 206.57000 502 ASP A O 1
ATOM 3702 N N . LEU A 1 503 ? 152.18000 201.47300 216.18400 1.000 193.83000 503 LEU A N 1
ATOM 3703 C CA . LEU A 1 503 ? 153.17600 200.52900 216.67000 1.000 193.83000 503 LEU A CA 1
ATOM 3704 C C . LEU A 1 503 ? 154.12800 200.15300 215.54300 1.000 193.83000 503 LEU A C 1
ATOM 3705 O O . LEU A 1 503 ? 153.71200 199.99300 214.39200 1.000 193.83000 503 LEU A O 1
ATOM 3710 N N . LEU A 1 504 ? 155.40900 200.02000 215.87700 1.000 173.75000 504 LEU A N 1
ATOM 3711 C CA . LEU A 1 504 ? 156.43600 199.61100 214.92700 1.000 173.75000 504 LEU A CA 1
ATOM 3712 C C . LEU A 1 504 ? 156.92200 198.21800 215.30200 1.000 173.75000 504 LEU A C 1
ATOM 3713 O O . LEU A 1 504 ? 157.41500 198.00800 216.41500 1.000 173.75000 504 LEU A O 1
ATOM 3718 N N . VAL A 1 505 ? 156.78200 197.27300 214.37500 1.000 152.48000 505 VAL A N 1
ATOM 3719 C CA . VAL A 1 505 ? 157.18500 195.88900 214.58700 1.000 152.48000 505 VAL A CA 1
ATOM 3720 C C . VAL A 1 505 ? 158.09800 195.47400 213.44300 1.000 152.48000 505 VAL A C 1
ATOM 3721 O O . VAL A 1 505 ? 157.77100 195.69200 212.27200 1.000 152.48000 505 VAL A O 1
ATOM 3725 N N . ALA A 1 506 ? 159.24400 194.89000 213.78300 1.000 124.23000 506 ALA A N 1
ATOM 3726 C CA . ALA A 1 506 ? 160.16800 194.42500 212.76300 1.000 124.23000 506 ALA A CA 1
ATOM 3727 C C . ALA A 1 506 ? 159.56700 193.24200 212.00800 1.000 124.23000 506 ALA A C 1
ATOM 3728 O O . ALA A 1 506 ? 158.99800 192.33500 212.62500 1.000 124.23000 506 ALA A O 1
ATOM 3730 N N . PRO A 1 507 ? 159.67300 193.22100 210.68300 1.000 101.29000 507 PRO A N 1
ATOM 3731 C CA . PRO A 1 507 ? 159.13800 192.09500 209.91000 1.000 101.29000 507 PRO A CA 1
ATOM 3732 C C . PRO A 1 507 ? 159.94600 190.83600 210.15600 1.000 101.29000 507 PRO A C 1
ATOM 3733 O O . PRO A 1 507 ? 161.08000 190.90500 210.65100 1.000 101.29000 507 PRO A O 1
ATOM 3737 N N . PRO A 1 508 ? 159.38200 189.66600 209.85800 1.000 70.79000 508 PRO A N 1
ATOM 3738 C CA . PRO A 1 508 ? 160.10700 188.41000 210.07600 1.000 70.79000 508 PRO A CA 1
ATOM 3739 C C . PRO A 1 508 ? 161.46400 188.39700 209.38600 1.000 70.79000 508 PRO A C 1
ATOM 3740 O O . PRO A 1 508 ? 161.59700 188.79900 208.22700 1.000 70.79000 508 PRO A O 1
ATOM 3744 N N . LEU A 1 509 ? 162.47700 187.92200 210.11500 1.000 73.86000 509 LEU A N 1
ATOM 3745 C CA . LEU A 1 509 ? 163.83500 187.75500 209.59300 1.000 73.86000 509 LEU A CA 1
ATOM 3746 C C . LEU A 1 509 ? 164.38200 189.05600 209.01200 1.000 73.86000 509 LEU A C 1
ATOM 3747 O O . LEU A 1 509 ? 165.04800 189.06500 207.97400 1.000 73.86000 509 LEU A O 1
ATOM 3752 N N . GLU A 1 510 ? 164.10200 190.16800 209.68500 1.000 98.85000 510 GLU A N 1
ATOM 3753 C CA . GLU A 1 510 ? 164.58100 191.46900 209.23900 1.000 98.85000 510 GLU A CA 1
ATOM 3754 C C . GLU A 1 510 ? 165.98700 191.72600 209.76400 1.000 98.85000 510 GLU A C 1
ATOM 3755 O O . GLU A 1 510 ? 166.30600 191.39900 210.91100 1.000 98.85000 510 GLU A O 1
ATOM 3761 N N . ASN A 1 511 ? 166.83000 192.30600 208.91200 1.000 122.14000 511 ASN A N 1
ATOM 3762 C CA . ASN A 1 511 ? 168.18300 192.65600 209.32100 1.000 122.14000 511 ASN A CA 1
ATOM 3763 C C . ASN A 1 511 ? 168.14900 193.67100 210.45700 1.000 122.14000 511 ASN A C 1
ATOM 3764 O O . ASN A 1 511 ? 167.33200 194.59700 210.46300 1.000 122.14000 511 ASN A O 1
ATOM 3769 N N . GLU A 1 512 ? 169.04200 193.48600 211.43100 1.000 157.46000 512 GLU A N 1
ATOM 3770 C CA . GLU A 1 512 ? 169.04900 194.35300 212.60700 1.000 157.46000 512 GLU A CA 1
ATOM 3771 C C . GLU A 1 512 ? 169.41100 195.79000 212.24300 1.000 157.46000 512 GLU A C 1
ATOM 3772 O O . GLU A 1 512 ? 168.84200 196.73800 212.79400 1.000 157.46000 512 GLU A O 1
ATOM 3778 N N . ASN A 1 513 ? 170.35700 195.97300 211.31800 1.000 160.98000 513 ASN A N 1
ATOM 3779 C CA . ASN A 1 513 ? 170.77400 197.31400 210.93100 1.000 160.98000 513 ASN A CA 1
ATOM 3780 C C . ASN A 1 513 ? 169.81500 197.97000 209.94500 1.000 160.98000 513 ASN A C 1
ATOM 3781 O O . ASN A 1 513 ? 169.89100 199.18900 209.75000 1.000 160.98000 513 ASN A O 1
ATOM 3786 N N . SER A 1 514 ? 168.92500 197.20100 209.32700 1.000 148.61000 514 SER A N 1
ATOM 3787 C CA . SER A 1 514 ? 167.99600 197.76100 208.35400 1.000 148.61000 514 SER A CA 1
ATOM 3788 C C . SER A 1 514 ? 166.96700 198.65400 209.03900 1.000 148.61000 514 SER A C 1
ATOM 3789 O O . SER A 1 514 ? 166.54300 198.39000 210.16800 1.000 148.61000 514 SER A O 1
ATOM 3792 N N . ASN A 1 515 ? 166.56600 199.71600 208.34500 1.000 152.25000 515 ASN A N 1
ATOM 3793 C CA . ASN A 1 515 ? 165.58500 200.66200 208.85700 1.000 152.25000 515 ASN A CA 1
ATOM 3794 C C . ASN A 1 515 ? 164.15400 200.30400 208.47400 1.000 152.25000 515 ASN A C 1
ATOM 3795 O O . ASN A 1 515 ? 163.22800 201.02200 208.86300 1.000 152.25000 515 ASN A O 1
ATOM 3800 N N . CYS A 1 516 ? 163.95200 199.22300 207.72400 1.000 135.83000 516 CYS A N 1
ATOM 3801 C CA . CYS A 1 516 ? 162.61000 198.84200 207.30700 1.000 135.83000 516 CYS A CA 1
ATOM 3802 C C . CYS A 1 516 ? 161.83300 198.26000 208.48300 1.000 135.83000 516 CYS A C 1
ATOM 3803 O O . CYS A 1 516 ? 162.30100 197.33700 209.15500 1.000 135.83000 516 CYS A O 1
ATOM 3806 N N . LEU A 1 517 ? 160.64200 198.80300 208.72600 1.000 151.12000 517 LEU A N 1
ATOM 3807 C CA . LEU A 1 517 ? 159.78900 198.35500 209.81600 1.000 151.12000 517 LEU A CA 1
ATOM 3808 C C . LEU A 1 517 ? 158.34400 198.32200 209.34200 1.000 151.12000 517 LEU A C 1
ATOM 3809 O O . LEU A 1 517 ? 157.96500 199.00300 208.38600 1.000 151.12000 517 LEU A O 1
ATOM 3814 N N . LEU A 1 518 ? 157.53600 197.51600 210.02600 1.000 165.66000 518 LEU A N 1
ATOM 3815 C CA . LEU A 1 518 ? 156.11600 197.38800 209.72900 1.000 165.66000 518 LEU A CA 1
ATOM 3816 C C . LEU A 1 518 ? 155.31600 198.24100 210.70200 1.000 165.66000 518 LEU A C 1
ATOM 3817 O O . LEU A 1 518 ? 155.55200 198.19800 211.91400 1.000 165.66000 518 LEU A O 1
ATOM 3822 N N . SER A 1 519 ? 154.37400 199.01600 210.17100 1.000 184.05000 519 SER A N 1
ATOM 3823 C CA . SER A 1 519 ? 153.58400 199.95400 210.95700 1.000 184.05000 519 SER A CA 1
ATOM 3824 C C . SER A 1 519 ? 152.17300 199.41500 211.14800 1.000 184.05000 519 SER A C 1
ATOM 3825 O O . SER A 1 519 ? 151.49000 199.09100 210.17000 1.000 184.05000 519 SER A O 1
ATOM 3828 N N . ILE A 1 520 ? 151.74400 199.32600 212.39900 1.000 196.05000 520 ILE A N 1
ATOM 3829 C CA . ILE A 1 520 ? 150.38600 198.94100 212.77000 1.000 196.05000 520 ILE A CA 1
ATOM 3830 C C . ILE A 1 520 ? 149.66900 200.19300 213.26200 1.000 196.05000 520 ILE A C 1
ATOM 3831 O O . ILE A 1 520 ? 150.08500 200.78300 214.26900 1.000 196.05000 520 ILE A O 1
ATOM 3836 N N . PRO A 1 521 ? 148.60800 200.63800 212.59200 1.000 201.99000 521 PRO A N 1
ATOM 3837 C CA . PRO A 1 521 ? 147.91700 201.85800 213.01900 1.000 201.99000 521 PRO A CA 1
ATOM 3838 C C . PRO A 1 521 ? 147.18200 201.66000 214.33600 1.000 201.99000 521 PRO A C 1
ATOM 3839 O O . PRO A 1 521 ? 146.92900 200.54000 214.78500 1.000 201.99000 521 PRO A O 1
ATOM 3843 N N . LYS A 1 522 ? 146.83800 202.78700 214.95600 1.000 199.29000 522 LYS A N 1
ATOM 3844 C CA . LYS A 1 522 ? 146.14100 202.77600 216.23300 1.000 199.29000 522 LYS A CA 1
ATOM 3845 C C . LYS A 1 522 ? 144.70400 202.28500 216.05100 1.000 199.29000 522 LYS A C 1
ATOM 3846 O O . LYS A 1 522 ? 144.25300 201.98200 214.94100 1.000 199.29000 522 LYS A O 1
ATOM 3852 N N . SER A 1 523 ? 143.97700 202.21700 217.16900 1.000 188.12000 523 SER A N 1
ATOM 3853 C CA . SER A 1 523 ? 142.59500 201.73300 217.19300 1.000 188.12000 523 SER A CA 1
ATOM 3854 C C . SER A 1 523 ? 142.48900 200.32500 216.61200 1.000 188.12000 523 SER A C 1
ATOM 3855 O O . SER A 1 523 ? 141.56200 200.01000 215.86300 1.000 188.12000 523 SER A O 1
ATOM 3858 N N . THR A 1 524 ? 143.44800 199.47300 216.95800 1.000 174.72000 524 THR A N 1
ATOM 3859 C CA . THR A 1 524 ? 143.50200 198.09800 216.47600 1.000 174.72000 524 THR A CA 1
ATOM 3860 C C . THR A 1 524 ? 143.16800 197.15700 217.62600 1.000 174.72000 524 THR A C 1
ATOM 3861 O O . THR A 1 524 ? 143.82200 197.19600 218.67500 1.000 174.72000 524 THR A O 1
ATOM 3865 N N . LYS A 1 525 ? 142.15500 196.31900 217.42700 1.000 157.65000 525 LYS A N 1
ATOM 3866 C CA . LYS A 1 525 ? 141.76300 195.35600 218.44600 1.000 157.65000 525 LYS A CA 1
ATOM 3867 C C . LYS A 1 525 ? 142.79800 194.24100 218.54400 1.000 157.65000 525 LYS A C 1
ATOM 3868 O O . LYS A 1 525 ? 143.25000 193.71000 217.52500 1.000 157.65000 525 LYS A O 1
ATOM 3874 N N . GLY A 1 526 ? 143.17200 193.88900 219.76600 1.000 149.89000 526 GLY A N 1
ATOM 3875 C CA . GLY A 1 526 ? 144.17200 192.86500 219.98700 1.000 149.89000 526 GLY A CA 1
ATOM 3876 C C . GLY A 1 526 ? 143.69400 191.81700 220.96800 1.000 149.89000 526 GLY A C 1
ATOM 3877 O O . GLY A 1 526 ? 142.83300 192.06800 221.81100 1.000 149.89000 526 GLY A O 1
ATOM 3878 N N . LYS A 1 527 ? 144.27100 190.62500 220.84100 1.000 148.35000 527 LYS A N 1
ATOM 3879 C CA . LYS A 1 527 ? 143.98300 189.50200 221.72300 1.000 148.35000 527 LYS A CA 1
ATOM 3880 C C . LYS A 1 527 ? 145.28700 189.00100 222.32600 1.000 148.35000 527 LYS A C 1
ATOM 3881 O O . LYS A 1 527 ? 146.27200 188.80400 221.60800 1.000 148.35000 527 LYS A O 1
ATOM 3887 N N . ILE A 1 528 ? 145.29100 188.78900 223.64000 1.000 151.19000 528 ILE A N 1
ATOM 3888 C CA . ILE A 1 528 ? 146.48000 188.37900 224.37600 1.000 151.19000 528 ILE A CA 1
ATOM 3889 C C . ILE A 1 528 ? 146.35500 186.90100 224.71600 1.000 151.19000 528 ILE A C 1
ATOM 3890 O O . ILE A 1 528 ? 145.35000 186.47200 225.29700 1.000 151.19000 528 ILE A O 1
ATOM 3895 N N . LEU A 1 529 ? 147.37500 186.12300 224.35200 1.000 151.30000 529 LEU A N 1
ATOM 3896 C CA . LEU A 1 529 ? 147.42300 184.69400 224.63200 1.000 151.30000 529 LEU A CA 1
ATOM 3897 C C . LEU A 1 529 ? 148.67300 184.40700 225.45200 1.000 151.30000 529 LEU A C 1
ATOM 3898 O O . LEU A 1 529 ? 149.78800 184.73200 225.02700 1.000 151.30000 529 LEU A O 1
ATOM 3903 N N . THR A 1 530 ? 148.48100 183.80100 226.63100 1.000 151.15000 530 THR A N 1
ATOM 3904 C CA . THR A 1 530 ? 149.58700 183.47600 227.52400 1.000 151.15000 530 THR A CA 1
ATOM 3905 C C . THR A 1 530 ? 149.44400 182.08700 228.13900 1.000 151.15000 530 THR A C 1
ATOM 3906 O O . THR A 1 530 ? 150.03100 181.82600 229.19600 1.000 151.15000 530 THR A O 1
ATOM 3910 N N . ILE A 1 531 ? 148.68300 181.19300 227.51100 1.000 163.25000 531 ILE A N 1
ATOM 3911 C CA . ILE A 1 531 ? 148.40900 179.87400 228.06500 1.000 163.25000 531 ILE A CA 1
ATOM 3912 C C . ILE A 1 531 ? 148.98200 178.81400 227.13200 1.000 163.25000 531 ILE A C 1
ATOM 3913 O O . ILE A 1 531 ? 149.27200 179.06900 225.96000 1.000 163.25000 531 ILE A O 1
ATOM 3918 N N . LYS A 1 532 ? 149.15500 177.61400 227.67700 1.000 180.29000 532 LYS A N 1
ATOM 3919 C CA . LYS A 1 532 ? 149.67500 176.49700 226.90200 1.000 180.29000 532 LYS A CA 1
ATOM 3920 C C . LYS A 1 532 ? 148.70000 176.10400 225.79900 1.000 180.29000 532 LYS A C 1
ATOM 3921 O O . LYS A 1 532 ? 147.48000 176.22600 225.94200 1.000 180.29000 532 LYS A O 1
ATOM 3927 N N . GLN A 1 533 ? 149.25500 175.63200 224.68400 1.000 193.59000 533 GLN A N 1
ATOM 3928 C CA . GLN A 1 533 ? 148.43000 175.21900 223.55600 1.000 193.59000 533 GLN A CA 1
ATOM 3929 C C . GLN A 1 533 ? 147.57300 174.01800 223.93000 1.000 193.59000 533 GLN A C 1
ATOM 3930 O O . GLN A 1 533 ? 148.02400 173.09700 224.61700 1.000 193.59000 533 GLN A O 1
ATOM 3936 N N . GLN A 1 534 ? 146.32000 174.03400 223.47700 1.000 190.32000 534 GLN A N 1
ATOM 3937 C CA . GLN A 1 534 ? 145.35900 172.98500 223.81200 1.000 190.32000 534 GLN A CA 1
ATOM 3938 C C . GLN A 1 534 ? 145.33400 171.92900 222.70700 1.000 190.32000 534 GLN A C 1
ATOM 3939 O O . GLN A 1 534 ? 144.38700 171.80700 221.93000 1.000 190.32000 534 GLN A O 1
ATOM 3945 N N . GLN A 1 535 ? 146.41700 171.15500 222.65300 1.000 184.16000 535 GLN A N 1
ATOM 3946 C CA . GLN A 1 535 ? 146.53700 170.06100 221.70300 1.000 184.16000 535 GLN A CA 1
ATOM 3947 C C . GLN A 1 535 ? 147.11600 168.84500 222.40900 1.000 184.16000 535 GLN A C 1
ATOM 3948 O O . GLN A 1 535 ? 147.81700 168.96100 223.41700 1.000 184.16000 535 GLN A O 1
ATOM 3954 N N . GLN A 1 536 ? 146.81200 167.67100 221.86600 1.000 178.07000 536 GLN A N 1
ATOM 3955 C CA . GLN A 1 536 ? 147.29700 166.41700 222.43000 1.000 178.07000 536 GLN A CA 1
ATOM 3956 C C . GLN A 1 536 ? 148.14000 165.65000 221.41500 1.000 178.07000 536 GLN A C 1
ATOM 3957 O O . GLN A 1 536 ? 147.60800 165.01800 220.50300 1.000 178.07000 536 GLN A O 1
ATOM 3963 N N . THR A 1 549 ? 154.29400 178.26300 224.66200 1.000 157.22000 549 THR A N 1
ATOM 3964 C CA . THR A 1 549 ? 154.31600 179.51300 223.91000 1.000 157.22000 549 THR A CA 1
ATOM 3965 C C . THR A 1 549 ? 154.53900 180.70200 224.84000 1.000 157.22000 549 THR A C 1
ATOM 3966 O O . THR A 1 549 ? 154.35300 180.60000 226.05300 1.000 157.22000 549 THR A O 1
ATOM 3970 N N . SER A 1 550 ? 154.94200 181.83100 224.26300 1.000 162.01000 550 SER A N 1
ATOM 3971 C CA . SER A 1 550 ? 155.22800 183.03400 225.02800 1.000 162.01000 550 SER A CA 1
ATOM 3972 C C . SER A 1 550 ? 153.97100 183.90100 225.11900 1.000 162.01000 550 SER A C 1
ATOM 3973 O O . SER A 1 550 ? 152.86600 183.47700 224.77100 1.000 162.01000 550 SER A O 1
ATOM 3976 N N . ASN A 1 551 ? 154.13300 185.13300 225.59600 1.000 165.55000 551 ASN A N 1
ATOM 3977 C CA . ASN A 1 551 ? 153.02700 186.08200 225.71900 1.000 165.55000 551 ASN A CA 1
ATOM 3978 C C . ASN A 1 551 ? 152.78300 186.72700 224.36000 1.000 165.55000 551 ASN A C 1
ATOM 3979 O O . ASN A 1 551 ? 153.33800 187.77500 224.02900 1.000 165.55000 551 ASN A O 1
ATOM 3984 N N . LEU A 1 552 ? 151.92800 186.09200 223.56000 1.000 159.24000 552 LEU A N 1
ATOM 3985 C CA . LEU A 1 552 ? 151.64800 186.56300 222.21100 1.000 159.24000 552 LEU A CA 1
ATOM 3986 C C . LEU A 1 552 ? 150.50100 187.56300 222.21700 1.000 159.24000 552 LEU A C 1
ATOM 3987 O O . LEU A 1 552 ? 149.56400 187.45100 223.01100 1.000 159.24000 552 LEU A O 1
ATOM 3992 N N . ILE A 1 553 ? 150.58700 188.55200 221.33100 1.000 153.67000 553 ILE A N 1
ATOM 3993 C CA . ILE A 1 553 ? 149.51100 189.50900 221.10500 1.000 153.67000 553 ILE A CA 1
ATOM 3994 C C . ILE A 1 553 ? 149.19200 189.48700 219.61800 1.000 153.67000 553 ILE A C 1
ATOM 3995 O O . ILE A 1 553 ? 150.08200 189.69900 218.78500 1.000 153.67000 553 ILE A O 1
ATOM 4000 N N . ILE A 1 554 ? 147.93200 189.22800 219.28800 1.000 146.86000 554 ILE A N 1
ATOM 4001 C CA . ILE A 1 554 ? 147.48800 189.08800 217.90700 1.000 146.86000 554 ILE A CA 1
ATOM 4002 C C . ILE A 1 554 ? 146.56300 190.25000 217.58300 1.000 146.86000 554 ILE A C 1
ATOM 4003 O O . ILE A 1 554 ? 145.52800 190.43200 218.23700 1.000 146.86000 554 ILE A O 1
ATOM 4008 N N . PHE A 1 555 ? 146.94200 191.04100 216.58600 1.000 148.40000 555 PHE A N 1
ATOM 4009 C CA . PHE A 1 555 ? 146.10200 192.10200 216.05000 1.000 148.40000 555 PHE A CA 1
ATOM 4010 C C . PHE A 1 555 ? 145.55400 191.68300 214.69300 1.000 148.40000 555 PHE A C 1
ATOM 4011 O O . PHE A 1 555 ? 146.19500 190.93900 213.94700 1.000 148.40000 555 PHE A O 1
ATOM 4019 N N . LEU A 1 556 ? 144.35700 192.17000 214.37900 1.000 148.84000 556 LEU A N 1
ATOM 4020 C CA . LEU A 1 556 ? 143.76700 191.94700 213.06200 1.000 148.84000 556 LEU A CA 1
ATOM 4021 C C . LEU A 1 556 ? 144.34200 192.99000 212.11100 1.000 148.84000 556 LEU A C 1
ATOM 4022 O O . LEU A 1 556 ? 144.08800 194.18900 212.24400 1.000 148.84000 556 LEU A O 1
ATOM 4027 N N . TYR A 1 557 ? 145.16400 192.53600 211.16700 1.000 136.90000 557 TYR A N 1
ATOM 4028 C CA . TYR A 1 557 ? 145.83200 193.41700 210.21900 1.000 136.90000 557 TYR A CA 1
ATOM 4029 C C . TYR A 1 557 ? 145.85800 192.73700 208.86000 1.000 136.90000 557 TYR A C 1
ATOM 4030 O O . TYR A 1 557 ? 146.53400 191.71800 208.68700 1.000 136.90000 557 TYR A O 1
ATOM 4039 N N . LYS A 1 558 ? 145.12800 193.29800 207.90300 1.000 107.74000 558 LYS A N 1
ATOM 4040 C CA . LYS A 1 558 ? 145.05600 192.74400 206.55700 1.000 107.74000 558 LYS A CA 1
ATOM 4041 C C . LYS A 1 558 ? 146.29500 193.17000 205.78000 1.000 107.74000 558 LYS A C 1
ATOM 4042 O O . LYS A 1 558 ? 146.49200 194.36300 205.52100 1.000 107.74000 558 LYS A O 1
ATOM 4048 N N . PHE A 1 559 ? 147.12800 192.19900 205.41500 1.000 76.05000 559 PHE A N 1
ATOM 4049 C CA . PHE A 1 559 ? 148.35300 192.48000 204.68300 1.000 76.05000 559 PHE A CA 1
ATOM 4050 C C . PHE A 1 559 ? 148.64400 191.32600 203.73600 1.000 76.05000 559 PHE A C 1
ATOM 4051 O O . PHE A 1 559 ? 148.16200 190.20700 203.92200 1.000 76.05000 559 PHE A O 1
ATOM 4059 N N . ASN A 1 560 ? 149.44100 191.61800 202.71200 1.000 29.01000 560 ASN A N 1
ATOM 4060 C CA . ASN A 1 560 ? 149.79400 190.63600 201.69700 1.000 29.01000 560 ASN A CA 1
ATOM 4061 C C . ASN A 1 560 ? 150.98300 189.80200 202.15600 1.000 29.01000 560 ASN A C 1
ATOM 4062 O O . ASN A 1 560 ? 151.92000 190.32000 202.76900 1.000 29.01000 560 ASN A O 1
ATOM 4067 N N . GLY A 1 561 ? 150.93700 188.50700 201.85500 1.000 15.42000 561 GLY A N 1
ATOM 4068 C CA . GLY A 1 561 ? 152.00700 187.60700 202.23700 1.000 15.42000 561 GLY A CA 1
ATOM 4069 C C . GLY A 1 561 ? 153.09500 187.48400 201.19300 1.000 15.42000 561 GLY A C 1
ATOM 4070 O O . GLY A 1 561 ? 154.24600 187.17300 201.51900 1.000 15.42000 561 GLY A O 1
ATOM 4071 N N . TRP A 1 562 ? 152.74200 187.72700 199.92800 1.000 8.33000 562 TRP A N 1
ATOM 4072 C CA . TRP A 1 562 ? 153.73400 187.66900 198.85800 1.000 8.33000 562 TRP A CA 1
ATOM 4073 C C . TRP A 1 562 ? 154.81200 188.72800 199.05400 1.000 8.33000 562 TRP A C 1
ATOM 4074 O O . TRP A 1 562 ? 156.00300 188.45700 198.85700 1.000 8.33000 562 TRP A O 1
ATOM 4085 N N . SER A 1 563 ? 154.41100 189.93900 199.44400 1.000 19.38000 563 SER A N 1
ATOM 4086 C CA . SER A 1 563 ? 155.38200 190.99700 199.70400 1.000 19.38000 563 SER A CA 1
ATOM 4087 C C . SER A 1 563 ? 156.29800 190.63100 200.86500 1.000 19.38000 563 SER A C 1
ATOM 4088 O O . SER A 1 563 ? 157.50500 190.89500 200.82100 1.000 19.38000 563 SER A O 1
ATOM 4091 N N . LEU A 1 564 ? 155.73700 190.02800 201.91500 1.000 18.22000 564 LEU A N 1
ATOM 4092 C CA . LEU A 1 564 ? 156.55100 189.60100 203.04700 1.000 18.22000 564 LEU A CA 1
ATOM 4093 C C . LEU A 1 564 ? 157.56600 188.54500 202.62900 1.000 18.22000 564 LEU A C 1
ATOM 4094 O O . LEU A 1 564 ? 158.73500 188.60200 203.02900 1.000 18.22000 564 LEU A O 1
ATOM 4099 N N . VAL A 1 565 ? 157.14000 187.57600 201.81500 1.000 11.33000 565 VAL A N 1
ATOM 4100 C CA . VAL A 1 565 ? 158.05600 186.53800 201.35600 1.000 11.33000 565 VAL A CA 1
ATOM 4101 C C . VAL A 1 565 ? 159.15100 187.13500 200.47700 1.000 11.33000 565 VAL A C 1
ATOM 4102 O O . VAL A 1 565 ? 160.32200 186.74600 200.57000 1.000 11.33000 565 VAL A O 1
ATOM 4106 N N . GLY A 1 566 ? 158.79800 188.09000 199.61600 1.000 16.83000 566 GLY A N 1
ATOM 4107 C CA . GLY A 1 566 ? 159.80700 188.73600 198.78800 1.000 16.83000 566 GLY A CA 1
ATOM 4108 C C . GLY A 1 566 ? 160.81600 189.52800 199.59900 1.000 16.83000 566 GLY A C 1
ATOM 4109 O O . GLY A 1 566 ? 162.02100 189.48600 199.32400 1.000 16.83000 566 GLY A O 1
ATOM 4110 N N . ARG A 1 567 ? 160.34100 190.26200 200.60800 1.000 23.05000 567 ARG A N 1
ATOM 4111 C CA . ARG A 1 567 ? 161.24900 190.99100 201.48700 1.000 23.05000 567 ARG A CA 1
ATOM 4112 C C . ARG A 1 567 ? 162.16800 190.03600 202.23900 1.000 23.05000 567 ARG A C 1
ATOM 4113 O O . ARG A 1 567 ? 163.36200 190.31100 202.40700 1.000 23.05000 567 ARG A O 1
ATOM 4121 N N . ILE A 1 568 ? 161.62600 188.90500 202.69900 1.000 15.77000 568 ILE A N 1
ATOM 4122 C CA . ILE A 1 568 ? 162.44300 187.90700 203.38300 1.000 15.77000 568 ILE A CA 1
ATOM 4123 C C . ILE A 1 568 ? 163.50500 187.35100 202.44300 1.000 15.77000 568 ILE A C 1
ATOM 4124 O O . ILE A 1 568 ? 164.65400 187.13100 202.84300 1.000 15.77000 568 ILE A O 1
ATOM 4129 N N . LEU A 1 569 ? 163.13900 187.11100 201.18200 1.000 12.30000 569 LEU A N 1
ATOM 4130 C CA . LEU A 1 569 ? 164.11100 186.60900 200.21400 1.000 12.30000 569 LEU A CA 1
ATOM 4131 C C . LEU A 1 569 ? 165.22200 187.62300 199.96800 1.000 12.30000 569 LEU A C 1
ATOM 4132 O O . LEU A 1 569 ? 166.39800 187.25500 199.86500 1.000 12.30000 569 LEU A O 1
ATOM 4137 N N . GLN A 1 570 ? 164.87000 188.90600 199.86200 1.000 20.34000 570 GLN A N 1
ATOM 4138 C CA . GLN A 1 570 ? 165.90200 189.92700 199.69700 1.000 20.34000 570 GLN A CA 1
ATOM 4139 C C . GLN A 1 570 ? 166.82000 189.98600 200.91400 1.000 20.34000 570 GLN A C 1
ATOM 4140 O O . GLN A 1 570 ? 168.04100 190.12700 200.77500 1.000 20.34000 570 GLN A O 1
ATOM 4146 N N . ASN A 1 571 ? 166.24600 189.88500 202.11700 1.000 26.60000 571 ASN A N 1
ATOM 4147 C CA . ASN A 1 571 ? 167.06300 189.87800 203.32700 1.000 26.60000 571 ASN A CA 1
ATOM 4148 C C . ASN A 1 571 ? 168.01200 188.68600 203.34500 1.000 26.60000 571 ASN A C 1
ATOM 4149 O O . ASN A 1 571 ? 169.17500 188.81200 203.74400 1.000 26.60000 571 ASN A O 1
ATOM 4154 N N . LEU A 1 572 ? 167.52900 187.51500 202.92700 1.000 15.67000 572 LEU A N 1
ATOM 4155 C CA . LEU A 1 572 ? 168.39000 186.34100 202.85900 1.000 15.67000 572 LEU A CA 1
ATOM 4156 C C . LEU A 1 572 ? 169.49600 186.53100 201.82900 1.000 15.67000 572 LEU A C 1
ATOM 4157 O O . LEU A 1 572 ? 170.62000 186.05600 202.02300 1.000 15.67000 572 LEU A O 1
ATOM 4162 N N . LEU A 1 573 ? 169.19300 187.20700 200.71700 1.000 18.11000 573 LEU A N 1
ATOM 4163 C CA . LEU A 1 573 ? 170.23200 187.52300 199.74200 1.000 18.11000 573 LEU A CA 1
ATOM 4164 C C . LEU A 1 573 ? 171.29000 188.44000 200.34200 1.000 18.11000 573 LEU A C 1
ATOM 4165 O O . LEU A 1 573 ? 172.48900 188.25700 200.10200 1.000 18.11000 573 LEU A O 1
ATOM 4170 N N . HIS A 1 574 ? 170.86500 189.43500 201.12500 1.000 33.14000 574 HIS A N 1
ATOM 4171 C CA . HIS A 1 574 ? 171.82100 190.35500 201.73400 1.000 33.14000 574 HIS A CA 1
ATOM 4172 C C . HIS A 1 574 ? 172.77700 189.62500 202.66900 1.000 33.14000 574 HIS A C 1
ATOM 4173 O O . HIS A 1 574 ? 173.98500 189.88700 202.65800 1.000 33.14000 574 HIS A O 1
ATOM 4180 N N . SER A 1 575 ? 172.25900 188.70600 203.48600 1.000 37.80000 575 SER A N 1
ATOM 4181 C CA . SER A 1 575 ? 173.12100 187.91700 204.35800 1.000 37.80000 575 SER A CA 1
ATOM 4182 C C . SER A 1 575 ? 173.89700 186.85200 203.59500 1.000 37.80000 575 SER A C 1
ATOM 4183 O O . SER A 1 575 ? 174.92500 186.37900 204.09000 1.000 37.80000 575 SER A O 1
ATOM 4186 N N . TYR A 1 576 ? 173.42700 186.46200 202.41000 1.000 29.03000 576 TYR A N 1
ATOM 4187 C CA . TYR A 1 576 ? 174.13600 185.45900 201.62300 1.000 29.03000 576 TYR A CA 1
ATOM 4188 C C . TYR A 1 576 ? 175.43900 186.01400 201.06300 1.000 29.03000 576 TYR A C 1
ATOM 4189 O O . TYR A 1 576 ? 176.44900 185.30300 201.00500 1.000 29.03000 576 TYR A O 1
ATOM 4198 N N . MET A 1 577 ? 175.43700 187.27500 200.63900 1.000 41.57000 577 MET A N 1
ATOM 4199 C CA . MET A 1 577 ? 176.62900 187.90800 200.09200 1.000 41.57000 577 MET A CA 1
ATOM 4200 C C . MET A 1 577 ? 177.42100 188.69100 201.13100 1.000 41.57000 577 MET A C 1
ATOM 4201 O O . MET A 1 577 ? 178.49100 189.21400 200.80700 1.000 41.57000 577 MET A O 1
ATOM 4206 N N . GLU A 1 578 ? 176.92700 188.78500 202.36600 1.000 58.99000 578 GLU A N 1
ATOM 4207 C CA . GLU A 1 578 ? 177.66500 189.44900 203.43600 1.000 58.99000 578 GLU A CA 1
ATOM 4208 C C . GLU A 1 578 ? 178.47600 188.44500 204.25100 1.000 58.99000 578 GLU A C 1
ATOM 4209 O O . GLU A 1 578 ? 179.70200 188.55400 204.34400 1.000 58.99000 578 GLU A O 1
ATOM 4215 N N . LYS A 1 579 ? 177.79800 187.46400 204.85000 1.000 77.13000 579 LYS A N 1
ATOM 4216 C CA . LYS A 1 579 ? 178.49700 186.44600 205.62700 1.000 77.13000 579 LYS A CA 1
ATOM 4217 C C . LYS A 1 579 ? 179.33800 185.55000 204.72700 1.000 77.13000 579 LYS A C 1
ATOM 4218 O O . LYS A 1 579 ? 180.49500 185.24500 205.04000 1.000 77.13000 579 LYS A O 1
ATOM 4224 N N . GLY A 1 580 ? 178.77200 185.12300 203.59600 1.000 77.30000 580 GLY A N 1
ATOM 4225 C CA . GLY A 1 580 ? 179.45100 184.24100 202.66700 1.000 77.30000 580 GLY A CA 1
ATOM 4226 C C . GLY A 1 580 ? 178.67100 182.94800 202.47100 1.000 77.30000 580 GLY A C 1
ATOM 4227 O O . GLY A 1 580 ? 177.44100 182.95900 202.35700 1.000 77.30000 580 GLY A O 1
ATOM 4228 N N . THR A 1 581 ? 179.39900 181.83600 202.43500 1.000 105.96000 581 THR A N 1
ATOM 4229 C CA . THR A 1 581 ? 178.80300 180.52000 202.25500 1.000 105.96000 581 THR A CA 1
ATOM 4230 C C . THR A 1 581 ? 178.53200 179.80500 203.57300 1.000 105.96000 581 THR A C 1
ATOM 4231 O O . THR A 1 581 ? 178.09700 178.65000 203.55500 1.000 105.96000 581 THR A O 1
ATOM 4235 N N . GLN A 1 582 ? 178.77400 180.46200 204.70800 1.000 106.89000 582 GLN A N 1
ATOM 4236 C CA . GLN A 1 582 ? 178.55000 179.87300 206.02000 1.000 106.89000 582 GLN A CA 1
ATOM 4237 C C . GLN A 1 582 ? 177.14100 180.12900 206.54800 1.000 106.89000 582 GLN A C 1
ATOM 4238 O O . GLN A 1 582 ? 176.93800 180.13700 207.76800 1.000 106.89000 582 GLN A O 1
ATOM 4244 N N . LEU A 1 583 ? 176.18800 180.32700 205.63100 1.000 81.12000 583 LEU A N 1
ATOM 4245 C CA . LEU A 1 583 ? 174.77100 180.59200 206.00400 1.000 81.12000 583 LEU A CA 1
ATOM 4246 C C . LEU A 1 583 ? 174.18600 179.36300 206.71000 1.000 81.12000 583 LEU A C 1
ATOM 4247 O O . LEU A 1 583 ? 174.55100 178.23100 206.33400 1.000 81.12000 583 LEU A O 1
ATOM 4252 N N . ASP A 1 584 ? 173.30200 179.59000 207.68800 1.000 71.95000 584 ASP A N 1
ATOM 4253 C CA . ASP A 1 584 ? 172.66100 178.48700 208.45200 1.000 71.95000 584 ASP A CA 1
ATOM 4254 C C . ASP A 1 584 ? 171.78900 177.65100 207.50900 1.000 71.95000 584 ASP A C 1
ATOM 4255 O O . ASP A 1 584 ? 171.17300 178.23600 206.59500 1.000 71.95000 584 ASP A O 1
ATOM 4260 N N . ASP A 1 585 ? 171.73700 176.33400 207.73700 1.000 61.26000 585 ASP A N 1
ATOM 4261 C CA . ASP A 1 585 ? 170.93100 175.41000 206.89200 1.000 61.26000 585 ASP A CA 1
ATOM 4262 C C . ASP A 1 585 ? 169.46900 175.87200 206.87700 1.000 61.26000 585 ASP A C 1
ATOM 4263 O O . ASP A 1 585 ? 168.87200 175.90500 205.78200 1.000 61.26000 585 ASP A O 1
ATOM 4268 N N . LEU A 1 586 ? 168.92600 176.21400 208.04900 1.000 50.11000 586 LEU A N 1
ATOM 4269 C CA . LEU A 1 586 ? 167.51600 176.67400 208.16900 1.000 50.11000 586 LEU A CA 1
ATOM 4270 C C . LEU A 1 586 ? 167.26700 177.83400 207.19600 1.000 50.11000 586 LEU A C 1
ATOM 4271 O O . LEU A 1 586 ? 166.25300 177.78900 206.47200 1.000 50.11000 586 LEU A O 1
ATOM 4276 N N . GLN A 1 587 ? 168.16000 178.82800 207.18900 1.000 35.33000 587 GLN A N 1
ATOM 4277 C CA . GLN A 1 587 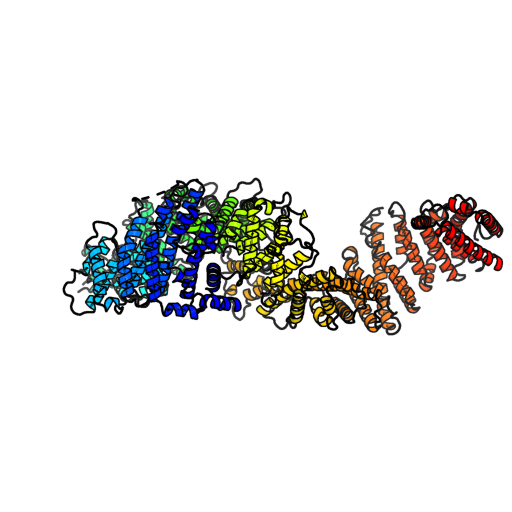? 168.02200 180.00800 206.29300 1.000 35.33000 587 GLN A CA 1
ATOM 4278 C C . GLN A 1 587 ? 168.23000 179.57900 204.83600 1.000 35.33000 587 GLN A C 1
ATOM 4279 O O . GLN A 1 587 ? 167.40700 179.97200 203.98500 1.000 35.33000 587 GLN A O 1
ATOM 4285 N N . HIS A 1 588 ? 169.28600 178.80500 204.56700 1.000 28.06000 588 HIS A N 1
ATOM 4286 C CA . HIS A 1 588 ? 169.57800 178.35200 203.21000 1.000 28.06000 588 HIS A CA 1
ATOM 4287 C C . HIS A 1 588 ? 168.39900 177.58600 202.62200 1.000 28.06000 588 HIS A C 1
ATOM 4288 O O . HIS A 1 588 ? 168.00700 177.81400 201.46700 1.000 28.06000 588 HIS A O 1
ATOM 4295 N N . GLU A 1 589 ? 167.79900 176.69000 203.41000 1.000 25.24000 589 GLU A N 1
ATOM 4296 C CA . GLU A 1 589 ? 166.64500 175.94700 202.91500 1.000 25.24000 589 GLU A CA 1
ATOM 4297 C C . GLU A 1 589 ? 165.41600 176.83500 202.77800 1.000 25.24000 589 GLU A C 1
ATOM 4298 O O . GLU A 1 589 ? 164.59700 176.61000 201.88300 1.000 25.24000 589 GLU A O 1
ATOM 4304 N N . LEU A 1 590 ? 165.27200 177.84900 203.63300 1.000 13.89000 590 LEU A N 1
ATOM 4305 C CA . LEU A 1 590 ? 164.18600 178.80700 203.44300 1.000 13.89000 590 LEU A CA 1
ATOM 4306 C C . LEU A 1 590 ? 164.35100 179.56700 202.13200 1.000 13.89000 590 LEU A C 1
ATOM 4307 O O . LEU A 1 590 ? 163.37500 179.78900 201.40200 1.000 13.89000 590 LEU A O 1
ATOM 4312 N N . MET A 1 591 ? 165.58400 179.96800 201.81400 1.000 13.27000 591 MET A N 1
ATOM 4313 C CA . MET A 1 591 ? 165.85800 180.64100 200.54800 1.000 13.27000 591 MET A CA 1
ATOM 4314 C C . MET A 1 591 ? 165.52400 179.74100 199.36300 1.000 13.27000 591 MET A C 1
ATOM 4315 O O . MET A 1 591 ? 164.89100 180.17400 198.39100 1.000 13.27000 591 MET A O 1
ATOM 4320 N N . ILE A 1 592 ? 165.94300 178.47500 199.43500 1.000 16.33000 592 ILE A N 1
ATOM 4321 C CA . ILE A 1 592 ? 165.66300 177.53900 198.34900 1.000 16.33000 592 ILE A CA 1
ATOM 4322 C C . ILE A 1 592 ? 164.16100 177.32600 198.19600 1.000 16.33000 592 ILE A C 1
ATOM 4323 O O . ILE A 1 592 ? 163.63800 177.25900 197.07500 1.000 16.33000 592 ILE A O 1
ATOM 4328 N N . SER A 1 593 ? 163.44200 177.21600 199.31600 1.000 18.44000 593 SER A N 1
ATOM 4329 C CA . SER A 1 593 ? 161.99600 177.02400 199.26200 1.000 18.44000 593 SER A CA 1
ATOM 4330 C C . SER A 1 593 ? 161.29500 178.23100 198.65100 1.000 18.44000 593 SER A C 1
ATOM 4331 O O . SER A 1 593 ? 160.34700 178.07500 197.87400 1.000 18.44000 593 SER A O 1
ATOM 4334 N N . ILE A 1 594 ? 161.73700 179.44200 198.99700 1.000 18.22000 594 ILE A N 1
ATOM 4335 C CA . ILE A 1 594 ? 161.13800 180.63800 198.40500 1.000 18.22000 594 ILE A CA 1
ATOM 4336 C C . ILE A 1 594 ? 161.40000 180.68100 196.90500 1.000 18.22000 594 ILE A C 1
ATOM 4337 O O . ILE A 1 594 ? 160.51600 181.03400 196.11100 1.000 18.22000 594 ILE A O 1
ATOM 4342 N N . ILE A 1 595 ? 162.61800 180.32200 196.48900 1.000 18.22000 595 ILE A N 1
ATOM 4343 C CA . ILE A 1 595 ? 162.92600 180.29900 195.06100 1.000 18.22000 595 ILE A CA 1
ATOM 4344 C C . ILE A 1 595 ? 162.04500 179.28200 194.34200 1.000 18.22000 595 ILE A C 1
ATOM 4345 O O . ILE A 1 595 ? 161.54200 179.54600 193.24300 1.000 18.22000 595 ILE A O 1
ATOM 4350 N N . LYS A 1 596 ? 161.83300 178.11400 194.95100 1.000 18.22000 596 LYS A N 1
ATOM 4351 C CA . LYS A 1 596 ? 160.97200 177.10100 194.33800 1.000 18.22000 596 LYS A CA 1
ATOM 4352 C C . LYS A 1 596 ? 159.52000 177.56700 194.27100 1.000 18.22000 596 LYS A C 1
ATOM 4353 O O . LYS A 1 596 ? 158.81000 177.27000 193.30100 1.000 18.22000 596 LYS A O 1
ATOM 4359 N N . LEU A 1 597 ? 159.05700 178.28400 195.29400 1.000 18.22000 597 LEU A N 1
ATOM 4360 C CA . LEU A 1 597 ? 157.70300 178.82300 195.26500 1.000 18.22000 597 LEU A CA 1
ATOM 4361 C C . LEU A 1 597 ? 157.53100 179.81800 194.12300 1.000 18.22000 597 LEU A C 1
ATOM 4362 O O . LEU A 1 597 ? 156.52200 179.78500 193.40700 1.000 18.22000 597 LEU A O 1
ATOM 4367 N N . VAL A 1 598 ? 158.51400 180.69900 193.92500 1.000 18.22000 598 VAL A N 1
ATOM 4368 C CA . VAL A 1 598 ? 158.43400 181.62900 192.79900 1.000 18.22000 598 VAL A CA 1
ATOM 4369 C C . VAL A 1 598 ? 158.52600 180.88500 191.46900 1.000 18.22000 598 VAL A C 1
ATOM 4370 O O . VAL A 1 598 ? 157.88400 181.27400 190.48400 1.000 18.22000 598 VAL A O 1
ATOM 4374 N N . THR A 1 599 ? 159.31900 179.80900 191.41300 1.000 18.22000 599 THR A N 1
ATOM 4375 C CA . THR A 1 599 ? 159.37800 178.98900 190.20700 1.000 18.22000 599 THR A CA 1
ATOM 4376 C C . THR A 1 599 ? 158.01000 178.41700 189.86500 1.000 18.22000 599 THR A C 1
ATOM 4377 O O . THR A 1 599 ? 157.59200 178.43300 188.70100 1.000 18.22000 599 THR A O 1
ATOM 4381 N N . ASN A 1 600 ? 157.30000 177.90300 190.86900 1.000 18.22000 600 ASN A N 1
ATOM 4382 C CA . ASN A 1 600 ? 155.94600 177.40400 190.63900 1.000 18.22000 600 ASN A CA 1
ATOM 4383 C C . ASN A 1 600 ? 155.00700 178.53300 190.23500 1.000 18.22000 600 ASN A C 1
ATOM 4384 O O . ASN A 1 600 ? 154.08200 178.32800 189.44300 1.000 18.22000 600 ASN A O 1
ATOM 4389 N N . VAL A 1 601 ? 155.22600 179.73000 190.78200 1.000 18.22000 601 VAL A N 1
ATOM 4390 C CA . VAL A 1 601 ? 154.39500 180.87800 190.42900 1.000 18.22000 601 VAL A CA 1
ATOM 4391 C C . VAL A 1 601 ? 154.53800 181.21100 188.94800 1.000 18.22000 601 VAL A C 1
ATOM 4392 O O . VAL A 1 601 ? 153.54600 181.44800 188.24800 1.000 18.22000 601 VAL A O 1
ATOM 4396 N N . VAL A 1 602 ? 155.77100 181.22000 188.44600 1.000 18.31000 602 VAL A N 1
ATOM 4397 C CA . VAL A 1 602 ? 156.04600 181.75700 187.11600 1.000 18.31000 602 VAL A CA 1
ATOM 4398 C C . VAL A 1 602 ? 155.91600 180.64500 186.07800 1.000 18.31000 602 VAL A C 1
ATOM 4399 O O . VAL A 1 602 ? 156.33200 180.79700 184.92300 1.000 18.31000 602 VAL A O 1
ATOM 4403 N N . ASP A 1 603 ? 155.32300 179.52700 186.48100 1.000 20.07000 603 ASP A N 1
ATOM 4404 C CA . ASP A 1 603 ? 155.13100 178.40600 185.57300 1.000 20.07000 603 ASP A CA 1
ATOM 4405 C C . ASP A 1 603 ? 154.26000 178.83000 184.39200 1.000 20.07000 603 ASP A C 1
ATOM 4406 O O . ASP A 1 603 ? 153.32300 179.62000 184.56600 1.000 20.07000 603 ASP A O 1
ATOM 4411 N N . PRO A 1 604 ? 154.54100 178.34100 183.18000 1.000 22.99000 604 PRO A N 1
ATOM 4412 C CA . PRO A 1 604 ? 153.68400 178.69500 182.03300 1.000 22.99000 604 PRO A CA 1
ATOM 4413 C C . PRO A 1 604 ? 152.25500 178.20200 182.16400 1.000 22.99000 604 PRO A C 1
ATOM 4414 O O . PRO A 1 604 ? 151.37100 178.72700 181.47800 1.000 22.99000 604 PRO A O 1
ATOM 4418 N N . LYS A 1 605 ? 151.99700 177.20500 183.01800 1.000 23.43000 605 LYS A N 1
ATOM 4419 C CA . LYS A 1 605 ? 150.63100 176.74500 183.24100 1.000 23.43000 605 LYS A CA 1
ATOM 4420 C C . LYS A 1 605 ? 149.74700 177.83300 183.83500 1.000 23.43000 605 LYS A C 1
ATOM 4421 O O . LYS A 1 605 ? 148.52000 177.75700 183.71200 1.000 23.43000 605 LYS A O 1
ATOM 4427 N N . THR A 1 606 ? 150.34200 178.83500 184.47400 1.000 24.90000 606 THR A N 1
ATOM 4428 C CA . THR A 1 606 ? 149.59300 179.97300 184.98200 1.000 24.90000 606 THR A CA 1
ATOM 4429 C C . THR A 1 606 ? 149.41000 181.01300 183.88200 1.000 24.90000 606 THR A C 1
ATOM 4430 O O . THR A 1 606 ? 150.24500 181.15600 182.98500 1.000 24.90000 606 THR A O 1
ATOM 4434 N N . SER A 1 607 ? 148.29400 181.73300 183.94900 1.000 28.19000 607 SER A N 1
ATOM 4435 C CA . SER A 1 607 ? 148.04500 182.81200 183.00300 1.000 28.19000 607 SER A CA 1
ATOM 4436 C C . SER A 1 607 ? 149.07200 183.92100 183.18900 1.000 28.19000 607 SER A C 1
ATOM 4437 O O . SER A 1 607 ? 149.48700 184.22300 184.31100 1.000 28.19000 607 SER A O 1
ATOM 4440 N N . ILE A 1 608 ? 149.48300 184.53000 182.07400 1.000 25.78000 608 ILE A N 1
ATOM 4441 C CA . ILE A 1 608 ? 150.50600 185.57000 182.12800 1.000 25.78000 608 ILE A CA 1
ATOM 4442 C C . ILE A 1 608 ? 150.02000 186.77700 182.91900 1.000 25.78000 608 ILE A C 1
ATOM 4443 O O . ILE A 1 608 ? 150.82500 187.51100 183.50300 1.000 25.78000 608 ILE A O 1
ATOM 4448 N N . GLU A 1 609 ? 148.70500 187.00400 182.95900 1.000 28.36000 609 GLU A N 1
ATOM 4449 C CA . GLU A 1 609 ? 148.17200 188.13100 183.71500 1.000 28.36000 609 GLU A CA 1
ATOM 4450 C C . GLU A 1 609 ? 148.34300 187.91800 185.21500 1.000 28.36000 609 GLU A C 1
ATOM 4451 O O . GLU A 1 609 ? 148.82400 188.80600 185.93100 1.000 28.36000 609 GLU A O 1
ATOM 4457 N N . LYS A 1 610 ? 147.96500 186.73900 185.71000 1.000 20.20000 610 LYS A N 1
ATOM 4458 C CA . LYS A 1 610 ? 148.02600 186.50000 187.14600 1.000 20.20000 610 LYS A CA 1
ATOM 4459 C C . LYS A 1 610 ? 149.45800 186.27000 187.61400 1.000 20.20000 610 LYS A C 1
ATOM 4460 O O . LYS A 1 610 ? 149.80600 186.65100 188.73700 1.000 20.20000 610 LYS A O 1
ATOM 4466 N N . SER A 1 611 ? 150.30100 185.66300 186.77500 1.000 18.92000 611 SER A N 1
ATOM 4467 C CA . SER A 1 611 ? 151.72000 185.57400 187.10000 1.000 18.92000 611 SER A CA 1
ATOM 4468 C C . SER A 1 611 ? 152.33300 186.96100 187.22900 1.000 18.92000 611 SER A C 1
ATOM 4469 O O . SER A 1 611 ? 153.10700 187.22300 188.15700 1.000 18.92000 611 SER A O 1
ATOM 4472 N N . SER A 1 612 ? 151.98900 187.86500 186.30900 1.000 19.90000 612 SER A N 1
ATOM 4473 C CA . SER A 1 612 ? 152.47700 189.23600 186.40000 1.000 19.90000 612 SER A CA 1
ATOM 4474 C C . SER A 1 612 ? 151.97000 189.92000 187.66100 1.000 19.90000 612 SER A C 1
ATOM 4475 O O . SER A 1 612 ? 152.72000 190.64200 188.32700 1.000 19.90000 612 SER A O 1
ATOM 4478 N N . GLU A 1 613 ? 150.69900 189.70000 188.01100 1.000 23.11000 613 GLU A N 1
ATOM 4479 C CA . GLU A 1 613 ? 150.16000 190.30100 189.22900 1.000 23.11000 613 GLU A CA 1
ATOM 4480 C C . GLU A 1 613 ? 150.88500 189.79300 190.47200 1.000 23.11000 613 GLU A C 1
ATOM 4481 O O . GLU A 1 613 ? 151.23100 190.57800 191.36300 1.000 23.11000 613 GLU A O 1
ATOM 4487 N N . ILE A 1 614 ? 151.12100 188.48200 190.55000 1.000 17.88000 614 ILE A N 1
ATOM 4488 C CA . ILE A 1 614 ? 151.80200 187.92500 191.71500 1.000 17.88000 614 ILE A CA 1
ATOM 4489 C C . ILE A 1 614 ? 153.23100 188.44500 191.79800 1.000 17.88000 614 ILE A C 1
ATOM 4490 O O . ILE A 1 614 ? 153.69700 188.84000 192.87500 1.000 17.88000 614 ILE A O 1
ATOM 4495 N N . LEU A 1 615 ? 153.94900 188.46100 190.67000 1.000 9.61000 615 LEU A N 1
ATOM 4496 C CA . LEU A 1 615 ? 155.30200 189.00700 190.66900 1.000 9.61000 615 LEU A CA 1
ATOM 4497 C C . LEU A 1 615 ? 155.30800 190.48000 191.05600 1.000 9.61000 615 LEU A C 1
ATOM 4498 O O . LEU A 1 615 ? 156.27200 190.95900 191.66000 1.000 9.61000 615 LEU A O 1
ATOM 4503 N N . SER A 1 616 ? 154.24700 191.21100 190.71300 1.000 17.33000 616 SER A N 1
ATOM 4504 C CA . SER A 1 616 ? 154.11100 192.58300 191.18900 1.000 17.33000 616 SER A CA 1
ATOM 4505 C C . SER A 1 616 ? 153.95900 192.62400 192.70300 1.000 17.33000 616 SER A C 1
ATOM 4506 O O . SER A 1 616 ? 154.53500 193.49000 193.37000 1.000 17.33000 616 SER A O 1
ATOM 4509 N N . TYR A 1 617 ? 153.18200 191.69300 193.26500 1.000 17.05000 617 TYR A N 1
ATOM 4510 C CA . TYR A 1 617 ? 153.02800 191.63900 194.71700 1.000 17.05000 617 TYR A CA 1
ATOM 4511 C C . TYR A 1 617 ? 154.34600 191.30600 195.40500 1.000 17.05000 617 TYR A C 1
ATOM 4512 O O . TYR A 1 617 ? 154.65400 191.85700 196.46800 1.000 17.05000 617 TYR A O 1
ATOM 4521 N N . LEU A 1 618 ? 155.13600 190.40500 194.81600 1.000 18.22000 618 LEU A N 1
ATOM 4522 C CA . LEU A 1 618 ? 156.37900 189.94500 195.42200 1.000 18.22000 618 LEU A CA 1
ATOM 4523 C C . LEU A 1 618 ? 157.45200 191.02500 195.49500 1.000 18.22000 618 LEU A C 1
ATOM 4524 O O . LEU A 1 618 ? 158.45000 190.82800 196.19600 1.000 18.22000 618 LEU A O 1
ATOM 4529 N N . SER A 1 619 ? 157.28000 192.15000 194.80000 1.000 17.38000 619 SER A N 1
ATOM 4530 C CA . SER A 1 619 ? 158.33200 193.15000 194.66900 1.000 17.38000 619 SER A CA 1
ATOM 4531 C C . SER A 1 619 ? 157.94100 194.49900 195.26200 1.000 17.38000 619 SER A C 1
ATOM 4532 O O . SER A 1 619 ? 158.62300 195.49900 195.01900 1.000 17.38000 619 SER A O 1
ATOM 4535 N N . ASN A 1 620 ? 156.85700 194.55400 196.03800 1.000 23.25000 620 ASN A N 1
ATOM 4536 C CA . ASN A 1 620 ? 156.41700 195.82500 196.60700 1.000 23.25000 620 ASN A CA 1
ATOM 4537 C C . ASN A 1 620 ? 157.33600 196.30500 197.72500 1.000 23.25000 620 ASN A C 1
ATOM 4538 O O . ASN A 1 620 ? 157.63400 197.50100 197.81100 1.000 23.25000 620 ASN A O 1
ATOM 4543 N N . SER A 1 621 ? 157.79100 195.39900 198.58800 1.000 26.27000 621 SER A N 1
ATOM 4544 C CA . SER A 1 621 ? 158.55800 195.76700 199.76900 1.000 26.27000 621 SER A CA 1
ATOM 4545 C C . SER A 1 621 ? 160.06300 195.67800 199.55600 1.000 26.27000 621 SER A C 1
ATOM 4546 O O . SER A 1 621 ? 160.82500 195.87900 200.50800 1.000 26.27000 621 SER A O 1
ATOM 4549 N N . LEU A 1 622 ? 160.51100 195.37800 198.34000 1.000 23.00000 622 LEU A N 1
ATOM 4550 C CA . LEU A 1 622 ? 161.94000 195.30900 198.06700 1.000 23.00000 622 LEU A CA 1
ATOM 4551 C C . LEU A 1 622 ? 162.57500 196.69100 198.16700 1.000 23.00000 622 LEU A C 1
ATOM 4552 O O . LEU A 1 622 ? 161.93700 197.71500 197.90800 1.000 23.00000 622 LEU A O 1
ATOM 4557 N N . ASP A 1 623 ? 163.85000 196.71300 198.55200 1.000 63.05000 623 ASP A N 1
ATOM 4558 C CA . ASP A 1 623 ? 164.57400 197.97000 198.68300 1.000 63.05000 623 ASP A CA 1
ATOM 4559 C C . ASP A 1 623 ? 164.81600 198.60600 197.32100 1.000 63.05000 623 ASP A C 1
ATOM 4560 O O . ASP A 1 623 ? 165.09500 197.92100 196.33400 1.000 63.05000 623 ASP A O 1
ATOM 4565 N N . THR A 1 624 ? 164.70900 199.93200 197.27400 1.000 108.52000 624 THR A N 1
ATOM 4566 C CA . THR A 1 624 ? 164.97600 200.69800 196.06500 1.000 108.52000 624 THR A CA 1
ATOM 4567 C C . THR A 1 624 ? 166.42100 201.17200 195.97500 1.000 108.52000 624 THR A C 1
ATOM 4568 O O . THR A 1 624 ? 166.76100 201.89500 195.03300 1.000 108.52000 624 THR A O 1
ATOM 4572 N N . SER A 1 625 ? 167.27000 200.79200 196.93200 1.000 137.32000 625 SER A N 1
ATOM 4573 C CA . SER A 1 625 ? 168.66600 201.22100 196.90200 1.000 137.32000 625 SER A CA 1
ATOM 4574 C C . SER A 1 625 ? 169.39500 200.65400 195.68900 1.000 137.32000 625 SER A C 1
ATOM 4575 O O . SER A 1 625 ? 170.21300 201.34500 195.07000 1.000 137.32000 625 SER A O 1
ATOM 4578 N N . ALA A 1 626 ? 169.12000 199.39900 195.34300 1.000 144.82000 626 ALA A N 1
ATOM 4579 C CA . ALA A 1 626 ? 169.73700 198.79700 194.16900 1.000 144.82000 626 ALA A CA 1
ATOM 4580 C C . ALA A 1 626 ? 169.29800 199.52400 192.90500 1.000 144.82000 626 ALA A C 1
ATOM 4581 O O . ALA A 1 626 ? 168.11900 199.83800 192.72600 1.000 144.82000 626 ALA A O 1
ATOM 4583 N N . SER A 1 627 ? 170.26300 199.79600 192.02100 1.000 145.53000 627 SER A N 1
ATOM 4584 C CA . SER A 1 627 ? 169.97000 200.54900 190.80800 1.000 145.53000 627 SER A CA 1
ATOM 4585 C C . SER A 1 627 ? 170.63100 199.95000 189.56900 1.000 145.53000 627 SER A C 1
ATOM 4586 O O . SER A 1 627 ? 170.83000 200.66600 188.57900 1.000 145.53000 627 SER A O 1
ATOM 4589 N N . THR A 1 628 ? 170.98100 198.66100 189.59400 1.000 135.81000 628 THR A N 1
ATOM 4590 C CA . THR A 1 628 ? 171.51000 198.02100 188.39200 1.000 135.81000 628 THR A CA 1
ATOM 4591 C C . THR A 1 628 ? 170.46700 197.99900 187.28200 1.000 135.81000 628 THR A C 1
ATOM 4592 O O . THR A 1 628 ? 170.78600 198.24300 186.11200 1.000 135.81000 628 THR A O 1
ATOM 4596 N N . ILE A 1 629 ? 169.21700 197.70800 187.63200 1.000 120.72000 629 ILE A N 1
ATOM 4597 C CA . ILE A 1 629 ? 168.09500 197.75200 186.70500 1.000 120.72000 629 ILE A CA 1
ATOM 4598 C C . ILE A 1 629 ? 167.02100 198.64100 187.31500 1.000 120.72000 629 ILE A C 1
ATOM 4599 O O . ILE A 1 629 ? 166.79800 198.61200 188.53100 1.000 120.72000 629 ILE A O 1
ATOM 4604 N N . ASN A 1 630 ? 166.37100 199.44500 186.47400 1.000 126.96000 630 ASN A N 1
ATOM 4605 C CA . ASN A 1 630 ? 165.35900 200.37600 186.95700 1.000 126.96000 630 ASN A CA 1
ATOM 4606 C C . ASN A 1 630 ? 164.23200 199.63600 187.66800 1.000 126.96000 630 ASN A C 1
ATOM 4607 O O . ASN A 1 630 ? 163.76000 198.59300 187.20200 1.000 126.96000 630 ASN A O 1
ATOM 4612 N N . GLY A 1 631 ? 163.80800 200.17700 188.80900 1.000 82.47000 631 GLY A N 1
ATOM 4613 C CA . GLY A 1 631 ? 162.79200 199.53900 189.61900 1.000 82.47000 631 GLY A CA 1
ATOM 4614 C C . GLY A 1 631 ? 163.35600 198.41300 190.46300 1.000 82.47000 631 GLY A C 1
ATOM 4615 O O . GLY A 1 631 ? 164.54900 198.10400 190.44900 1.000 82.47000 631 GLY A O 1
ATOM 4616 N N . ALA A 1 632 ? 162.46200 197.78500 191.22100 1.000 47.53000 632 ALA A N 1
ATOM 4617 C CA . ALA A 1 632 ? 162.79900 196.65500 192.07800 1.000 47.53000 632 ALA A CA 1
ATOM 4618 C C . ALA A 1 632 ? 162.00800 195.43800 191.62600 1.000 47.53000 632 ALA A C 1
ATOM 4619 O O . ALA A 1 632 ? 160.78400 195.51000 191.47200 1.000 47.53000 632 ALA A O 1
ATOM 4621 N N . SER A 1 633 ? 162.70600 194.32500 191.41400 1.000 18.12000 633 SER A N 1
ATOM 4622 C CA . SER A 1 633 ? 162.08400 193.10300 190.93000 1.000 18.12000 633 SER A CA 1
ATOM 4623 C C . SER A 1 633 ? 162.66300 191.90700 191.67100 1.000 18.12000 633 SER A C 1
ATOM 4624 O O . SER A 1 633 ? 163.80300 191.94100 192.14100 1.000 18.12000 633 SER A O 1
ATOM 4627 N N . ILE A 1 634 ? 161.85900 190.84800 191.77000 1.000 15.40000 634 ILE A N 1
ATOM 4628 C CA . ILE A 1 634 ? 162.32400 189.61300 192.39300 1.000 15.40000 634 ILE A CA 1
ATOM 4629 C C . ILE A 1 634 ? 163.16600 188.78800 191.42800 1.000 15.40000 634 ILE A C 1
ATOM 4630 O O . ILE A 1 634 ? 163.99100 187.97500 191.87000 1.000 15.40000 634 ILE A O 1
ATOM 4635 N N . ILE A 1 635 ? 162.99500 188.99200 190.11900 1.000 12.25000 635 ILE A N 1
ATOM 4636 C CA . ILE A 1 635 ? 163.80900 188.29000 189.13200 1.000 12.25000 635 ILE A CA 1
ATOM 4637 C C . ILE A 1 635 ? 165.26900 188.69400 189.26900 1.000 12.25000 635 ILE A C 1
ATOM 4638 O O . ILE A 1 635 ? 166.17400 187.85700 189.17100 1.000 12.25000 635 ILE A O 1
ATOM 4643 N N . GLN A 1 636 ? 165.52300 189.98600 189.49600 1.000 22.08000 636 GLN A N 1
ATOM 4644 C CA . GLN A 1 636 ? 166.88900 190.44800 189.71800 1.000 22.08000 636 GLN A CA 1
ATOM 4645 C C . GLN A 1 636 ? 167.47800 189.84100 190.98300 1.000 22.08000 636 GLN A C 1
ATOM 4646 O O . GLN A 1 636 ? 168.66400 189.49000 191.01700 1.000 22.08000 636 GLN A O 1
ATOM 4652 N N . VAL A 1 637 ? 166.66900 189.71600 192.03700 1.000 15.33000 637 VAL A N 1
ATOM 4653 C CA . VAL A 1 637 ? 167.14200 189.10500 193.27700 1.000 15.33000 637 VAL A CA 1
ATOM 4654 C C . VAL A 1 637 ? 167.55000 187.65700 193.03200 1.000 15.33000 637 VAL A C 1
ATOM 4655 O O . VAL A 1 637 ? 168.61400 187.20600 193.47800 1.000 15.33000 637 VAL A O 1
ATOM 4659 N N . ILE A 1 638 ? 166.71600 186.90900 192.30600 1.000 18.22000 638 ILE A N 1
ATOM 4660 C CA . ILE A 1 638 ? 167.03300 185.51200 192.03400 1.000 18.22000 638 ILE A CA 1
ATOM 4661 C C . ILE A 1 638 ? 168.25800 185.40200 191.13000 1.000 18.22000 638 ILE A C 1
ATOM 4662 O O . ILE A 1 638 ? 169.07300 184.48700 191.28000 1.000 18.22000 638 ILE A O 1
ATOM 4667 N N . PHE A 1 639 ? 168.41600 186.33400 190.18500 1.000 18.22000 639 PHE A N 1
ATOM 4668 C CA . PHE A 1 639 ? 169.60200 186.32800 189.32800 1.000 18.22000 639 PHE A CA 1
ATOM 4669 C C . PHE A 1 639 ? 170.87600 186.61100 190.11900 1.000 18.22000 639 PHE A C 1
ATOM 4670 O O . PHE A 1 639 ? 171.91700 185.98900 189.87300 1.000 18.22000 639 PHE A O 1
ATOM 4678 N N . GLU A 1 640 ? 170.82000 187.55400 191.06300 1.000 19.58000 640 GLU A N 1
ATOM 4679 C CA . GLU A 1 640 ? 171.97400 187.81300 191.91800 1.000 19.58000 640 GLU A CA 1
ATOM 4680 C C . GLU A 1 640 ? 172.29900 186.60300 192.78600 1.000 19.58000 640 GLU A C 1
ATOM 4681 O O . GLU A 1 640 ? 173.47400 186.26200 192.97800 1.000 19.58000 640 GLU A O 1
ATOM 4687 N N . ILE A 1 641 ? 171.26800 185.94600 193.32300 1.000 13.20000 641 ILE A N 1
ATOM 4688 C CA . ILE A 1 641 ? 171.48400 184.71800 194.08400 1.000 13.20000 641 ILE A CA 1
ATOM 4689 C C . ILE A 1 641 ? 172.15300 183.66700 193.21100 1.000 13.20000 641 ILE A C 1
ATOM 4690 O O . ILE A 1 641 ? 173.07500 182.96900 193.64800 1.000 13.20000 641 ILE A O 1
ATOM 4695 N N . PHE A 1 642 ? 171.69900 183.53800 191.96300 1.000 10.99000 642 PHE A N 1
ATOM 4696 C CA . PHE A 1 642 ? 172.28400 182.56600 191.04400 1.000 10.99000 642 PHE A CA 1
ATOM 4697 C C . PHE A 1 642 ? 173.74700 182.87400 190.76800 1.000 10.99000 642 PHE A C 1
ATOM 4698 O O . PHE A 1 642 ? 174.58300 181.96600 190.75100 1.000 10.99000 642 PHE A O 1
ATOM 4706 N N . GLU A 1 643 ? 174.07800 184.15000 190.55000 1.000 19.42000 643 GLU A N 1
ATOM 4707 C CA . GLU A 1 643 ? 175.46900 184.52000 190.29600 1.000 19.42000 643 GLU A CA 1
ATOM 4708 C C . GLU A 1 643 ? 176.35000 184.21500 191.50300 1.000 19.42000 643 GLU A C 1
ATOM 4709 O O . GLU A 1 643 ? 177.44300 183.64800 191.36600 1.000 19.42000 643 GLU A O 1
ATOM 4715 N N . ILE A 1 644 ? 175.87900 184.56800 192.70400 1.000 15.10000 644 ILE A N 1
ATOM 4716 C CA . ILE A 1 644 ? 176.65900 184.30800 193.91000 1.000 15.10000 644 ILE A CA 1
ATOM 4717 C C . ILE A 1 644 ? 176.85500 182.81000 194.10600 1.000 15.10000 644 ILE A C 1
ATOM 4718 O O . ILE A 1 644 ? 177.95100 182.35100 194.44400 1.000 15.10000 644 ILE A O 1
ATOM 4723 N N . SER A 1 645 ? 175.79700 182.02300 193.89200 1.000 11.15000 645 SER A N 1
ATOM 4724 C CA . SER A 1 645 ? 175.90400 180.57600 194.04200 1.000 11.15000 645 SER A CA 1
ATOM 4725 C C . SER A 1 645 ? 176.85200 179.98000 193.00900 1.000 11.15000 645 SER A C 1
ATOM 4726 O O . SER A 1 645 ? 177.57800 179.02400 193.30300 1.000 11.15000 645 SER A O 1
ATOM 4729 N N . LEU A 1 646 ? 176.84700 180.52100 191.78800 1.000 12.35000 646 LEU A N 1
ATOM 4730 C CA . LEU A 1 646 ? 177.78400 180.06100 190.77100 1.000 12.35000 646 LEU A CA 1
ATOM 4731 C C . LEU A 1 646 ? 179.22000 180.35100 191.18300 1.000 12.35000 646 LEU A C 1
ATOM 4732 O O . LEU A 1 646 ? 180.12000 179.53600 190.94800 1.000 12.35000 646 LEU A O 1
ATOM 4737 N N . GLN A 1 647 ? 179.45500 181.51400 191.79600 1.000 21.07000 647 GLN A N 1
ATOM 4738 C CA . GLN A 1 647 ? 180.80600 181.85100 192.23500 1.000 21.07000 647 GLN A CA 1
ATOM 4739 C C . GLN A 1 647 ? 181.27300 180.96800 193.38900 1.000 21.07000 647 GLN A C 1
ATOM 4740 O O . GLN A 1 647 ? 182.45700 180.62000 193.45600 1.000 21.07000 647 GLN A O 1
ATOM 4746 N N . ARG A 1 648 ? 180.37300 180.59700 194.29800 1.000 32.43000 648 ARG A N 1
ATOM 4747 C CA . ARG A 1 648 ? 180.73200 179.83100 195.48600 1.000 32.43000 648 ARG A CA 1
ATOM 4748 C C . ARG A 1 648 ? 180.63100 178.32300 195.29300 1.000 32.43000 648 ARG A C 1
ATOM 4749 O O . ARG A 1 648 ? 180.97200 177.57600 196.21500 1.000 32.43000 648 ARG A O 1
ATOM 4757 N N . LYS A 1 649 ? 180.17200 177.86100 194.12800 1.000 21.30000 649 LYS A N 1
ATOM 4758 C CA . LYS A 1 649 ? 179.99800 176.43600 193.83800 1.000 21.30000 649 LYS A CA 1
ATOM 4759 C C . LYS A 1 649 ? 179.05000 175.77800 194.84500 1.000 21.30000 649 LYS A C 1
ATOM 4760 O O . LYS A 1 649 ? 179.41800 174.86400 195.58600 1.000 21.30000 649 LYS A O 1
ATOM 4766 N N . ASP A 1 650 ? 177.80900 176.26200 194.85200 1.000 20.11000 650 ASP A N 1
ATOM 4767 C CA . ASP A 1 650 ? 176.74200 175.73000 195.69700 1.000 20.11000 650 ASP A CA 1
ATOM 4768 C C . ASP A 1 650 ? 175.76000 174.99100 194.79500 1.000 20.11000 650 ASP A C 1
ATOM 4769 O O . ASP A 1 650 ? 175.04500 175.61500 194.00800 1.000 20.11000 650 ASP A O 1
ATOM 4774 N N . TYR A 1 651 ? 175.71900 173.66200 194.91800 1.000 14.97000 651 TYR A N 1
ATOM 4775 C CA . TYR A 1 651 ? 175.02400 172.84400 193.92800 1.000 14.97000 651 TYR A CA 1
ATOM 4776 C C . TYR A 1 651 ? 173.50800 173.00800 194.01300 1.000 14.97000 651 TYR A C 1
ATOM 4777 O O . TYR A 1 651 ? 172.83400 173.17100 192.98800 1.000 14.97000 651 TYR A O 1
ATOM 4786 N N . THR A 1 652 ? 172.95000 172.94900 195.22200 1.000 12.01000 652 THR A N 1
ATOM 4787 C CA . THR A 1 652 ? 171.49700 173.00500 195.36100 1.000 12.01000 652 THR A CA 1
ATOM 4788 C C . THR A 1 652 ? 170.94400 174.34000 194.87300 1.000 12.01000 652 THR A C 1
ATOM 4789 O O . THR A 1 652 ? 169.92200 174.38100 194.17200 1.000 12.01000 652 THR A O 1
ATOM 4793 N N . SER A 1 653 ? 171.61100 175.43900 195.22800 1.000 11.79000 653 SER A N 1
ATOM 4794 C CA . SER A 1 653 ? 171.13500 176.75900 194.82900 1.000 11.79000 653 SER A CA 1
ATOM 4795 C C . SER A 1 653 ? 171.17800 176.93300 193.31800 1.000 11.79000 653 SER A C 1
ATOM 4796 O O . SER A 1 653 ? 170.22800 177.45500 192.72300 1.000 11.79000 653 SER A O 1
ATOM 4799 N N . ILE A 1 654 ? 172.26900 176.50600 192.67700 1.000 15.62000 654 ILE A N 1
ATOM 4800 C CA . ILE A 1 654 ? 172.36400 176.65700 191.22900 1.000 15.62000 654 ILE A CA 1
ATOM 4801 C C . ILE A 1 654 ? 171.35100 175.76100 190.53100 1.000 15.62000 654 ILE A C 1
ATOM 4802 O O . ILE A 1 654 ? 170.78000 176.14100 189.50500 1.000 15.62000 654 ILE A O 1
ATOM 4807 N N . VAL A 1 655 ? 171.09300 174.56800 191.07600 1.000 18.81000 655 VAL A N 1
ATOM 4808 C CA . VAL A 1 655 ? 170.09000 173.68700 190.47600 1.000 18.81000 655 VAL A CA 1
ATOM 4809 C C . VAL A 1 655 ? 168.70900 174.33000 190.53800 1.000 18.81000 655 VAL A C 1
ATOM 4810 O O . VAL A 1 655 ? 167.97200 174.36900 189.54200 1.000 18.81000 655 VAL A O 1
ATOM 4814 N N . GLN A 1 656 ? 168.34500 174.86400 191.70600 1.000 19.28000 656 GLN A N 1
ATOM 4815 C CA . GLN A 1 656 ? 167.03100 175.48700 191.85200 1.000 19.28000 656 GLN A CA 1
ATOM 4816 C C . GLN A 1 656 ? 166.90100 176.72900 190.97500 1.000 19.28000 656 GLN A C 1
ATOM 4817 O O . GLN A 1 656 ? 165.85400 176.95300 190.35200 1.000 19.28000 656 GLN A O 1
ATOM 4823 N N . CYS A 1 657 ? 167.95400 177.54400 190.90100 1.000 18.22000 657 CYS A N 1
ATOM 4824 C CA . CYS A 1 657 ? 167.89200 178.74900 190.07900 1.000 18.22000 657 CYS A CA 1
ATOM 4825 C C . CYS A 1 657 ? 167.87100 178.41900 188.59300 1.000 18.22000 657 CYS A C 1
ATOM 4826 O O . CYS A 1 657 ? 167.23400 179.13200 187.80800 1.000 18.22000 657 CYS A O 1
ATOM 4829 N N . CYS A 1 658 ? 168.55000 177.34500 188.18100 1.000 18.22000 658 CYS A N 1
ATOM 4830 C CA . CYS A 1 658 ? 168.48400 176.92600 186.78800 1.000 18.22000 658 CYS A CA 1
ATOM 4831 C C . CYS A 1 658 ? 167.09500 176.41200 186.44000 1.000 18.22000 658 CYS A C 1
ATOM 4832 O O . CYS A 1 658 ? 166.60600 176.64500 185.33200 1.000 18.22000 658 CYS A O 1
ATOM 4835 N N . GLU A 1 659 ? 166.43900 175.72000 187.37800 1.000 18.22000 659 GLU A N 1
ATOM 4836 C CA . GLU A 1 659 ? 165.04500 175.33800 187.15700 1.000 18.22000 659 GLU A CA 1
ATOM 4837 C C . GLU A 1 659 ? 164.14800 176.56600 187.03100 1.000 18.22000 659 GLU A C 1
ATOM 4838 O O . GLU A 1 659 ? 163.26200 176.61600 186.16500 1.000 18.22000 659 GLU A O 1
ATOM 4844 N N . PHE A 1 660 ? 164.36500 177.56600 187.88900 1.000 18.22000 660 PHE A N 1
ATOM 4845 C CA . PHE A 1 660 ? 163.58600 178.80000 187.80300 1.000 18.22000 660 PHE A CA 1
ATOM 4846 C C . PHE A 1 660 ? 163.75700 179.46400 186.44300 1.000 18.22000 660 PHE A C 1
ATOM 4847 O O . PHE A 1 660 ? 162.78000 179.88300 185.81500 1.000 18.22000 660 PHE A O 1
ATOM 4855 N N . MET A 1 661 ? 165.00100 179.57300 185.97700 1.000 18.22000 661 MET A N 1
ATOM 4856 C CA . MET A 1 661 ? 165.25700 180.24700 184.70900 1.000 18.22000 661 MET A CA 1
ATOM 4857 C C . MET A 1 661 ? 164.79800 179.41100 183.51900 1.000 18.22000 661 MET A C 1
ATOM 4858 O O . MET A 1 661 ? 164.45600 179.96700 182.47000 1.000 18.22000 661 MET A O 1
ATOM 4863 N N . THR A 1 662 ? 164.77300 178.08400 183.66100 1.000 18.22000 662 THR A N 1
ATOM 4864 C CA . THR A 1 662 ? 164.19400 177.23800 182.62300 1.000 18.22000 662 THR A CA 1
ATOM 4865 C C . THR A 1 662 ? 162.68900 177.44300 182.51700 1.000 18.22000 662 THR A C 1
ATOM 4866 O O . THR A 1 662 ? 162.13700 177.48000 181.41300 1.000 18.22000 662 THR A O 1
ATOM 4870 N N . MET A 1 663 ? 162.00500 177.57600 183.65200 1.000 18.22000 663 MET A N 1
ATOM 4871 C CA . MET A 1 663 ? 160.56200 177.77000 183.62900 1.000 18.22000 663 MET A CA 1
ATOM 4872 C C . MET A 1 663 ? 160.15300 179.21600 183.37500 1.000 18.22000 663 MET A C 1
ATOM 4873 O O . MET A 1 663 ? 158.97900 179.46900 183.08600 1.000 18.22000 663 MET A O 1
ATOM 4878 N N . LEU A 1 664 ? 161.08700 180.16300 183.47500 1.000 18.22000 664 LEU A N 1
ATOM 4879 C CA . LEU A 1 664 ? 160.80500 181.56700 183.19100 1.000 18.22000 664 LEU A CA 1
ATOM 4880 C C . LEU A 1 664 ? 160.77500 181.86900 181.69600 1.000 18.22000 664 LEU A C 1
ATOM 4881 O O . LEU A 1 664 ? 160.20400 182.88800 181.29500 1.000 18.22000 664 LEU A O 1
ATOM 4886 N N . THR A 1 665 ? 161.36000 181.00200 180.87300 1.000 18.82000 665 THR A N 1
ATOM 4887 C CA . THR A 1 665 ? 161.55300 181.30900 179.45500 1.000 18.82000 665 THR A CA 1
ATOM 4888 C C . THR A 1 665 ? 160.25800 181.50200 178.67000 1.000 18.82000 665 THR A C 1
ATOM 4889 O O . THR A 1 665 ? 160.15800 182.50300 177.94100 1.000 18.82000 665 THR A O 1
ATOM 4893 N N . PRO A 1 666 ? 159.25300 180.61200 178.74500 1.000 18.22000 666 PRO A N 1
ATOM 4894 C CA . PRO A 1 666 ? 158.13700 180.70300 177.78100 1.000 18.22000 666 PRO A CA 1
ATOM 4895 C C . PRO A 1 666 ? 157.40500 182.03500 177.76500 1.000 18.22000 666 PRO A C 1
ATOM 4896 O O . PRO A 1 666 ? 157.03000 182.50800 176.68500 1.000 18.22000 666 PRO A O 1
ATOM 4900 N N . ASN A 1 667 ? 157.19000 182.66200 178.92000 1.000 18.03000 667 ASN A N 1
ATOM 4901 C CA . ASN A 1 667 ? 156.43900 183.91000 178.96700 1.000 18.03000 667 ASN A CA 1
ATOM 4902 C C . ASN A 1 667 ? 157.31400 185.14700 179.11100 1.000 18.03000 667 ASN A C 1
ATOM 4903 O O . ASN A 1 667 ? 156.86000 186.24600 178.77200 1.000 18.03000 667 ASN A O 1
ATOM 4908 N N . TYR A 1 668 ? 158.54200 185.00300 179.60500 1.000 18.22000 668 TYR A N 1
ATOM 4909 C CA . TYR A 1 668 ? 159.45800 186.12700 179.81200 1.000 18.22000 668 TYR A CA 1
ATOM 4910 C C . TYR A 1 668 ? 160.79400 185.76400 179.17100 1.000 18.22000 668 TYR A C 1
ATOM 4911 O O . TYR A 1 668 ? 161.69000 185.24200 179.84000 1.000 18.22000 668 TYR A O 1
ATOM 4920 N N . LEU A 1 669 ? 160.92700 186.04200 177.87600 1.000 18.22000 669 LEU A N 1
ATOM 4921 C CA . LEU A 1 669 ? 162.16400 185.76300 177.15800 1.000 18.22000 669 LEU A CA 1
ATOM 4922 C C . LEU A 1 669 ? 163.08700 186.97200 177.09800 1.000 18.22000 669 LEU A C 1
ATOM 4923 O O . LEU A 1 669 ? 164.31100 186.80700 177.02800 1.000 18.22000 669 LEU A O 1
ATOM 4928 N N . HIS A 1 670 ? 162.52600 188.18300 177.14200 1.000 18.22000 670 HIS A N 1
ATOM 4929 C CA . HIS A 1 670 ? 163.32700 189.40000 177.14900 1.000 18.22000 670 HIS A CA 1
ATOM 4930 C C . HIS A 1 670 ? 164.14000 189.56300 178.42500 1.000 18.22000 670 HIS A C 1
ATOM 4931 O O . HIS A 1 670 ? 165.03700 190.41100 178.46200 1.000 18.22000 670 HIS A O 1
ATOM 4938 N N . LEU A 1 671 ? 163.84800 188.78300 179.46700 1.000 18.22000 671 LEU A N 1
ATOM 4939 C CA . LEU A 1 671 ? 164.65400 188.76700 180.68100 1.000 18.22000 671 LEU A CA 1
ATOM 4940 C C . LEU A 1 671 ? 165.70400 187.66500 180.65000 1.000 18.22000 671 LEU A C 1
ATOM 4941 O O . LEU A 1 671 ? 166.86400 187.90300 181.01300 1.000 18.22000 671 LEU A O 1
ATOM 4946 N N . VAL A 1 672 ? 165.31700 186.46400 180.22000 1.000 18.22000 672 VAL A N 1
ATOM 4947 C CA . VAL A 1 672 ? 166.25800 185.35000 180.14700 1.000 18.22000 672 VAL A CA 1
ATOM 4948 C C . VAL A 1 672 ? 167.36600 185.65000 179.14900 1.000 18.22000 672 VAL A C 1
ATOM 4949 O O . VAL A 1 672 ? 168.54700 185.40000 179.41700 1.000 18.22000 672 VAL A O 1
ATOM 4953 N N . SER A 1 673 ? 167.00700 186.18400 177.97800 1.000 25.38000 673 SER A N 1
ATOM 4954 C CA . SER A 1 673 ? 168.01800 186.51300 176.97900 1.000 25.38000 673 SER A CA 1
ATOM 4955 C C . SER A 1 673 ? 168.95600 187.60300 177.47800 1.000 25.38000 673 SER A C 1
ATOM 4956 O O . SER A 1 673 ? 170.17400 187.52700 177.27800 1.000 25.38000 673 SER A O 1
ATOM 4959 N N . SER A 1 674 ? 168.40700 188.62700 178.13800 1.000 19.78000 674 SER A N 1
ATOM 4960 C CA . SER A 1 674 ? 169.24300 189.69700 178.66900 1.000 19.78000 674 SER A CA 1
ATOM 4961 C C . SER A 1 674 ? 170.21200 189.17300 179.71900 1.000 19.78000 674 SER A C 1
ATOM 4962 O O . SER A 1 674 ? 171.39600 189.54000 179.72200 1.000 19.78000 674 SER A O 1
ATOM 4965 N N . TYR A 1 675 ? 169.73500 188.30900 180.61800 1.000 18.22000 675 TYR A N 1
ATOM 4966 C CA . TYR A 1 675 ? 170.62100 187.73500 181.62500 1.000 18.22000 675 TYR A CA 1
ATOM 4967 C C . TYR A 1 675 ? 171.70300 186.87900 180.98100 1.000 18.22000 675 TYR A C 1
ATOM 4968 O O . TYR A 1 675 ? 172.88300 186.98400 181.33400 1.000 18.22000 675 TYR A O 1
ATOM 4977 N N . LEU A 1 676 ? 171.32300 186.02700 180.02400 1.000 20.29000 676 LEU A N 1
ATOM 4978 C CA . LEU A 1 676 ? 172.30300 185.16100 179.38000 1.000 20.29000 676 LEU A CA 1
ATOM 4979 C C . LEU A 1 676 ? 173.32700 185.96700 178.59400 1.000 20.29000 676 LEU A C 1
ATOM 4980 O O . LEU A 1 676 ? 174.46300 185.51900 178.41200 1.000 20.29000 676 LEU A O 1
ATOM 4985 N N . ASN A 1 677 ? 172.94300 187.15100 178.11500 1.000 19.87000 677 ASN A N 1
ATOM 4986 C CA . ASN A 1 677 ? 173.91800 188.04900 177.50700 1.000 19.87000 677 ASN A CA 1
ATOM 4987 C C . ASN A 1 677 ? 174.85400 188.63300 178.55900 1.000 19.87000 677 ASN A C 1
ATOM 4988 O O . ASN A 1 677 ? 176.07500 188.65700 178.37500 1.000 19.87000 677 ASN A O 1
ATOM 4993 N N . LYS A 1 678 ? 174.29500 189.10400 179.67900 1.000 27.50000 678 LYS A N 1
ATOM 4994 C CA . LYS A 1 678 ? 175.10800 189.77200 180.69200 1.000 27.50000 678 LYS A CA 1
ATOM 4995 C C . LYS A 1 678 ? 175.91800 188.78900 181.53100 1.000 27.50000 678 LYS A C 1
ATOM 4996 O O . LYS A 1 678 ? 177.05700 189.08700 181.90600 1.000 27.50000 678 LYS A O 1
ATOM 5002 N N . SER A 1 679 ? 175.35500 187.62300 181.83800 1.000 25.74000 679 SER A N 1
ATOM 5003 C CA . SER A 1 679 ? 175.98200 186.71400 182.78700 1.000 25.74000 679 SER A CA 1
ATOM 5004 C C . SER A 1 679 ? 177.23600 186.07300 182.19100 1.000 25.74000 679 SER A C 1
ATOM 5005 O O . SER A 1 679 ? 177.50400 186.14800 180.98800 1.000 25.74000 679 SER A O 1
ATOM 5008 N N . ASP A 1 680 ? 178.00900 185.43000 183.06400 1.000 42.14000 680 ASP A N 1
ATOM 5009 C CA . ASP A 1 680 ? 179.23200 184.73800 182.68800 1.000 42.14000 680 ASP A CA 1
ATOM 5010 C C . ASP A 1 680 ? 179.05800 183.22600 182.61900 1.000 42.14000 680 ASP A C 1
ATOM 5011 O O . ASP A 1 680 ? 180.05500 182.50000 182.56200 1.000 42.14000 680 ASP A O 1
ATOM 5016 N N . LEU A 1 681 ? 177.81500 182.73600 182.63400 1.000 23.23000 681 LEU A N 1
ATOM 5017 C CA . LEU A 1 681 ? 177.58500 181.29700 182.56300 1.000 23.23000 681 LEU A CA 1
ATOM 5018 C C . LEU A 1 681 ? 178.01900 180.72000 181.22300 1.000 23.23000 681 LEU A C 1
ATOM 5019 O O . LEU A 1 681 ? 178.44800 179.56300 181.15600 1.000 23.23000 681 LEU A O 1
ATOM 5024 N N . LEU A 1 682 ? 177.91700 181.50000 180.15200 1.000 29.84000 682 LEU A N 1
ATOM 5025 C CA . LEU A 1 682 ? 178.32400 181.07500 178.82300 1.000 29.84000 682 LEU A CA 1
ATOM 5026 C C . LEU A 1 682 ? 179.65000 181.72500 178.44100 1.000 29.84000 682 LEU A C 1
ATOM 5027 O O . LEU A 1 682 ? 180.00800 182.79700 178.93500 1.000 29.84000 682 LEU A O 1
ATOM 5032 N N . ASP A 1 683 ? 180.38200 181.05100 177.55700 1.000 49.31000 683 ASP A N 1
ATOM 5033 C CA . ASP A 1 683 ? 181.69000 181.54200 177.14000 1.000 49.31000 683 ASP A CA 1
ATOM 5034 C C . ASP A 1 683 ? 181.56500 182.88100 176.42500 1.000 49.31000 683 ASP A C 1
ATOM 5035 O O . ASP A 1 683 ? 180.70100 183.06800 175.56500 1.000 49.31000 683 ASP A O 1
ATOM 5040 N N . LYS A 1 684 ? 182.44100 183.81800 176.78400 1.000 72.00000 684 LYS A N 1
ATOM 5041 C CA . LYS A 1 684 ? 182.43800 185.16900 176.22200 1.000 72.00000 684 LYS A CA 1
ATOM 5042 C C . LYS A 1 684 ? 183.85600 185.51700 175.77700 1.000 72.00000 684 LYS A C 1
ATOM 5043 O O . LYS A 1 684 ? 184.69600 185.88700 176.60300 1.000 72.00000 684 LYS A O 1
ATOM 5049 N N . TYR A 1 685 ? 184.11100 185.40000 174.47300 1.000 117.75000 685 TYR A N 1
ATOM 5050 C CA . TYR A 1 685 ? 185.36900 185.81700 173.85500 1.000 117.75000 685 TYR A CA 1
ATOM 5051 C C . TYR A 1 685 ? 186.56900 185.10300 174.48700 1.000 117.75000 685 TYR A C 1
ATOM 5052 O O . TYR A 1 685 ? 187.45500 185.71800 175.08200 1.000 117.75000 685 TYR A O 1
ATOM 5061 N N . GLY A 1 686 ? 186.57600 183.77900 174.34500 1.000 119.83000 686 GLY A N 1
ATOM 5062 C CA . GLY A 1 686 ? 187.70300 182.98700 174.79700 1.000 119.83000 686 GLY A CA 1
ATOM 5063 C C . GLY A 1 686 ? 187.79400 182.77700 176.29000 1.000 119.83000 686 GLY A C 1
ATOM 5064 O O . GLY A 1 686 ? 188.80300 182.24400 176.76300 1.000 119.83000 686 GLY A O 1
ATOM 5065 N N . LYS A 1 687 ? 186.77900 183.17600 177.04900 1.000 79.49000 687 LYS A N 1
ATOM 5066 C CA . LYS A 1 687 ? 186.77000 183.01300 178.49600 1.000 79.49000 687 LYS A CA 1
ATOM 5067 C C . LYS A 1 687 ? 185.84300 181.86400 178.86800 1.000 79.49000 687 LYS A C 1
ATOM 5068 O O . LYS A 1 687 ? 184.68100 181.83800 178.45000 1.000 79.49000 687 LYS A O 1
ATOM 5074 N N . THR A 1 688 ? 186.36100 180.91800 179.64600 1.000 56.86000 688 THR A N 1
ATOM 5075 C CA . THR A 1 688 ? 185.58000 179.75200 180.03600 1.000 56.86000 688 THR A CA 1
ATOM 5076 C C . THR A 1 688 ? 184.42600 180.16700 180.94200 1.000 56.86000 688 THR A C 1
ATOM 5077 O O . THR A 1 688 ? 184.60500 180.96100 181.87000 1.000 56.86000 688 THR A O 1
ATOM 5081 N N . GLY A 1 689 ? 183.23800 179.62900 180.66700 1.000 37.11000 689 GLY A N 1
ATOM 5082 C CA . GLY A 1 689 ? 182.06700 179.96800 181.44600 1.000 37.11000 689 GLY A CA 1
ATOM 5083 C C . GLY A 1 689 ? 182.01100 179.24100 182.77500 1.000 37.11000 689 GLY A C 1
ATOM 5084 O O . GLY A 1 689 ? 182.76400 178.30700 183.04400 1.000 37.11000 689 GLY A O 1
ATOM 5085 N N . LEU A 1 690 ? 181.08200 179.69300 183.62200 1.000 21.07000 690 LEU A N 1
ATOM 5086 C CA . LEU A 1 690 ? 180.92800 179.09000 184.94100 1.000 21.07000 690 LEU A CA 1
ATOM 5087 C C . LEU A 1 690 ? 180.35400 177.68100 184.85700 1.000 21.07000 690 LEU A C 1
ATOM 5088 O O . LEU A 1 690 ? 180.60600 176.85800 185.74400 1.000 21.07000 690 LEU A O 1
ATOM 5093 N N . SER A 1 691 ? 179.58400 177.38800 183.80600 1.000 18.91000 691 SER A N 1
ATOM 5094 C CA . SER A 1 691 ? 179.01800 176.05200 183.65300 1.000 18.91000 691 SER A CA 1
ATOM 5095 C C . SER A 1 691 ? 180.11200 175.00500 183.48100 1.000 18.91000 691 SER A C 1
ATOM 5096 O O . SER A 1 691 ? 180.05200 173.93000 184.09000 1.000 18.91000 691 SER A O 1
ATOM 5099 N N . ASN A 1 692 ? 181.12200 175.30200 182.66200 1.000 19.85000 692 ASN A N 1
ATOM 5100 C CA . ASN A 1 692 ? 182.23000 174.36800 182.48800 1.000 19.85000 692 ASN A CA 1
ATOM 5101 C C . ASN A 1 692 ? 183.05800 174.25300 183.76000 1.000 19.85000 692 ASN A C 1
ATOM 5102 O O . ASN A 1 692 ? 183.55900 173.17100 184.08800 1.000 19.85000 692 ASN A O 1
ATOM 5107 N N . MET A 1 693 ? 183.20900 175.36200 184.48900 1.000 18.22000 693 MET A N 1
ATOM 5108 C CA . MET A 1 693 ? 183.92000 175.32700 185.76200 1.000 18.22000 693 MET A CA 1
ATOM 5109 C C . MET A 1 693 ? 183.22200 174.40700 186.75600 1.000 18.22000 693 MET A C 1
ATOM 5110 O O . MET A 1 693 ? 183.87700 173.64300 187.47500 1.000 18.22000 693 MET A O 1
ATOM 5115 N N . ILE A 1 694 ? 181.89000 174.47000 186.81300 1.000 14.81000 694 ILE A N 1
ATOM 5116 C CA . ILE A 1 694 ? 181.14600 173.60400 187.72200 1.000 14.81000 694 ILE A CA 1
ATOM 5117 C C . ILE A 1 694 ? 181.19500 172.15400 187.25500 1.000 14.81000 694 ILE A C 1
ATOM 5118 O O . ILE A 1 694 ? 181.38400 171.23800 188.06200 1.000 14.81000 694 ILE A O 1
ATOM 5123 N N . LEU A 1 695 ? 181.02500 171.91900 185.95300 1.000 13.22000 695 LEU A N 1
ATOM 5124 C CA . LEU A 1 695 ? 181.02300 170.54900 185.45100 1.000 13.22000 695 LEU A CA 1
ATOM 5125 C C . LEU A 1 695 ? 182.36600 169.87200 185.69500 1.000 13.22000 695 LEU A C 1
ATOM 5126 O O . LEU A 1 695 ? 182.42200 168.72900 186.15900 1.000 13.22000 695 LEU A O 1
ATOM 5131 N N . GLY A 1 696 ? 183.46400 170.57200 185.40500 1.000 17.34000 696 GLY A N 1
ATOM 5132 C CA . GLY A 1 696 ? 184.77600 169.96400 185.55500 1.000 17.34000 696 GLY A CA 1
ATOM 5133 C C . GLY A 1 696 ? 185.13600 169.66500 187.00000 1.000 17.34000 696 GLY A C 1
ATOM 5134 O O . GLY A 1 696 ? 185.77000 168.64700 187.29100 1.000 17.34000 696 GLY A O 1
ATOM 5135 N N . SER A 1 697 ? 184.74200 170.54200 187.92000 1.000 16.96000 697 SER A N 1
ATOM 5136 C CA . SER A 1 697 ? 185.14000 170.41600 189.31900 1.000 16.96000 697 SER A CA 1
ATOM 5137 C C . SER A 1 697 ? 184.08600 169.69500 190.15700 1.000 16.96000 697 SER A C 1
ATOM 5138 O O . SER A 1 697 ? 184.37700 168.67000 190.78200 1.000 16.96000 697 SER A O 1
ATOM 5141 N N . VAL A 1 698 ? 182.86200 170.21900 190.18100 1.000 12.14000 698 VAL A N 1
ATOM 5142 C CA . VAL A 1 698 ? 181.85000 169.71500 191.10300 1.000 12.14000 698 VAL A CA 1
ATOM 5143 C C . VAL A 1 698 ? 181.22500 168.42600 190.58100 1.000 12.14000 698 VAL A C 1
ATOM 5144 O O . VAL A 1 698 ? 181.20000 167.40200 191.27600 1.000 12.14000 698 VAL A O 1
ATOM 5148 N N . GLU A 1 699 ? 180.70500 168.45800 189.35300 1.000 12.03000 699 GLU A N 1
ATOM 5149 C CA . GLU A 1 699 ? 179.90700 167.34000 188.85900 1.000 12.03000 699 GLU A CA 1
ATOM 5150 C C . GLU A 1 699 ? 180.77600 166.14400 188.49200 1.000 12.03000 699 GLU A C 1
ATOM 5151 O O . GLU A 1 699 ? 180.36800 164.99300 188.69000 1.000 12.03000 699 GLU A O 1
ATOM 5157 N N . LEU A 1 700 ? 181.97200 166.38600 187.95400 1.000 16.98000 700 LEU A N 1
ATOM 5158 C CA . LEU A 1 700 ? 182.84700 165.28100 187.58500 1.000 16.98000 700 LEU A CA 1
ATOM 5159 C C . LEU A 1 700 ? 183.45100 164.57700 188.79100 1.000 16.98000 700 LEU A C 1
ATOM 5160 O O . LEU A 1 700 ? 184.06800 163.52000 188.62400 1.000 16.98000 700 LEU A O 1
ATOM 5165 N N . SER A 1 701 ? 183.29200 165.13000 189.99000 1.000 18.22000 701 SER A N 1
ATOM 5166 C CA . SER A 1 701 ? 183.75200 164.49900 191.22000 1.000 18.22000 701 SER A CA 1
ATOM 5167 C C . SER A 1 701 ? 182.62200 163.93300 192.06200 1.000 18.22000 701 SER A C 1
ATOM 5168 O O . SER A 1 701 ? 182.76000 162.83600 192.60800 1.000 18.22000 701 SER A O 1
ATOM 5171 N N . THR A 1 702 ? 181.50300 164.65000 192.18300 1.000 18.29000 702 THR A N 1
ATOM 5172 C CA . THR A 1 702 ? 180.38600 164.14200 192.97400 1.000 18.29000 702 THR A CA 1
ATOM 5173 C C . THR A 1 702 ? 179.63300 163.04400 192.23400 1.000 18.29000 702 THR A C 1
ATOM 5174 O O . THR A 1 702 ? 179.17500 162.07600 192.85000 1.000 18.29000 702 THR A O 1
ATOM 5178 N N . GLY A 1 703 ? 179.49500 163.17300 190.91600 1.000 11.43000 703 GLY A N 1
ATOM 5179 C CA . GLY A 1 703 ? 178.76000 162.20600 190.12800 1.000 11.43000 703 GLY A CA 1
ATOM 5180 C C . GLY A 1 703 ? 177.31100 162.54700 189.86700 1.000 11.43000 703 GLY A C 1
ATOM 5181 O O . GLY A 1 703 ? 176.56100 161.67500 189.41400 1.000 11.43000 703 GLY A O 1
ATOM 5182 N N . ASP A 1 704 ? 176.89100 163.78100 190.13500 1.000 16.05000 704 ASP A N 1
ATOM 5183 C CA . ASP A 1 704 ? 175.52000 164.22200 189.92000 1.000 16.05000 704 ASP A CA 1
ATOM 5184 C C . ASP A 1 704 ? 175.51600 165.29500 188.84200 1.000 16.05000 704 ASP A C 1
ATOM 5185 O O . ASP A 1 704 ? 176.32400 166.22900 188.89000 1.000 16.05000 704 ASP A O 1
ATOM 5190 N N . TYR A 1 705 ? 174.61200 165.16300 187.87400 1.000 18.22000 705 TYR A N 1
ATOM 5191 C CA . TYR A 1 705 ? 174.54500 166.05400 186.71900 1.000 18.22000 705 TYR A CA 1
ATOM 5192 C C . TYR A 1 705 ? 173.14100 166.62000 186.55300 1.000 18.22000 705 TYR A C 1
ATOM 5193 O O . TYR A 1 705 ? 172.57700 166.64400 185.45900 1.000 18.22000 705 TYR A O 1
ATOM 5202 N N . THR A 1 706 ? 172.55200 167.08500 187.65600 1.000 18.22000 706 THR A N 1
ATOM 5203 C CA . THR A 1 706 ? 171.25600 167.75300 187.57300 1.000 18.22000 706 THR A CA 1
ATOM 5204 C C . THR A 1 706 ? 171.36800 169.08000 186.82900 1.000 18.22000 706 THR A C 1
ATOM 5205 O O . THR A 1 706 ? 170.47500 169.44300 186.05200 1.000 18.22000 706 THR A O 1
ATOM 5209 N N . PHE A 1 707 ? 172.46100 169.81300 187.05700 1.000 18.22000 707 PHE A N 1
ATOM 5210 C CA . PHE A 1 707 ? 172.65100 171.11000 186.41600 1.000 18.22000 707 PHE A CA 1
ATOM 5211 C C . PHE A 1 707 ? 172.79000 170.97200 184.90300 1.000 18.22000 707 PHE A C 1
ATOM 5212 O O . PHE A 1 707 ? 172.25100 171.79000 184.14900 1.000 18.22000 707 PHE A O 1
ATOM 5220 N N . THR A 1 708 ? 173.50600 169.94500 184.44000 1.000 18.22000 708 THR A N 1
ATOM 5221 C CA . THR A 1 708 ? 173.66300 169.73400 183.00500 1.000 18.22000 708 THR A CA 1
ATOM 5222 C C . THR A 1 708 ? 172.32700 169.43600 182.33300 1.000 18.22000 708 THR A C 1
ATOM 5223 O O . THR A 1 708 ? 172.02400 169.97700 181.26000 1.000 18.22000 708 THR A O 1
ATOM 5227 N N . ILE A 1 709 ? 171.50800 168.58500 182.95400 1.000 18.22000 709 ILE A N 1
ATOM 5228 C CA . ILE A 1 709 ? 170.20700 168.25300 182.37700 1.000 18.22000 709 ILE A CA 1
ATOM 5229 C C . ILE A 1 709 ? 169.28800 169.46800 182.39700 1.000 18.22000 709 ILE A C 1
ATOM 5230 O O . ILE A 1 709 ? 168.51600 169.69600 181.45800 1.000 18.22000 709 ILE A O 1
ATOM 5235 N N . GLN A 1 710 ? 169.36200 170.27300 183.45900 1.000 18.22000 710 GLN A N 1
ATOM 5236 C CA . GLN A 1 710 ? 168.58700 171.50800 183.49700 1.000 18.22000 710 GLN A CA 1
ATOM 5237 C C . GLN A 1 710 ? 169.01600 172.46200 182.38900 1.000 18.22000 710 GLN A C 1
ATOM 5238 O O . GLN A 1 710 ? 168.17900 173.13000 181.77200 1.000 18.22000 710 GLN A O 1
ATOM 5244 N N . LEU A 1 711 ? 170.32200 172.53700 182.11800 1.000 18.22000 711 LEU A N 1
ATOM 5245 C CA . LEU A 1 711 ? 170.81500 173.38000 181.03300 1.000 18.22000 711 LEU A CA 1
ATOM 5246 C C . LEU A 1 711 ? 170.32600 172.88500 179.67600 1.000 18.22000 711 LEU A C 1
ATOM 5247 O O . LEU A 1 711 ? 169.97700 173.68800 178.80300 1.000 18.22000 711 LEU A O 1
ATOM 5252 N N . LEU A 1 712 ? 170.30700 171.56600 179.47400 1.000 18.22000 712 LEU A N 1
ATOM 5253 C CA . LEU A 1 712 ? 169.77900 171.02200 178.22300 1.000 18.22000 712 LEU A CA 1
ATOM 5254 C C . LEU A 1 712 ? 168.29400 171.34200 178.06200 1.000 18.22000 712 LEU A C 1
ATOM 5255 O O . LEU A 1 712 ? 167.83800 171.69400 176.96300 1.000 18.22000 712 LEU A O 1
ATOM 5260 N N . LYS A 1 713 ? 167.52400 171.22500 179.14700 1.000 18.22000 713 LYS A N 1
ATOM 5261 C CA . LYS A 1 713 ? 166.11400 171.59700 179.09600 1.000 18.22000 713 LYS A CA 1
ATOM 5262 C C . LYS A 1 713 ? 165.94600 173.07200 178.75300 1.000 18.22000 713 LYS A C 1
ATOM 5263 O O . LYS A 1 713 ? 165.06300 173.44100 177.96300 1.000 18.22000 713 LYS A O 1
ATOM 5269 N N . LEU A 1 714 ? 166.77800 173.93000 179.34700 1.000 18.22000 714 LEU A N 1
ATOM 5270 C CA . LEU A 1 714 ? 166.75700 175.34700 179.00300 1.000 18.22000 714 LEU A CA 1
ATOM 5271 C C . LEU A 1 714 ? 167.05400 175.56300 177.52800 1.000 18.22000 714 LEU A C 1
ATOM 5272 O O . LEU A 1 714 ? 166.43900 176.41800 176.88700 1.000 18.22000 714 LEU A O 1
ATOM 5277 N N . THR A 1 715 ? 168.01500 174.81900 176.98100 1.000 18.22000 715 THR A N 1
ATOM 5278 C CA . THR A 1 715 ? 168.33400 174.94800 175.56200 1.000 18.22000 715 THR A CA 1
ATOM 5279 C C . THR A 1 715 ? 167.12300 174.61600 174.69700 1.000 18.22000 715 THR A C 1
ATOM 5280 O O . THR A 1 715 ? 166.78800 175.35800 173.76200 1.000 18.22000 715 THR A O 1
ATOM 5284 N N . LYS A 1 716 ? 166.43800 173.52300 175.04300 1.000 15.83000 716 LYS A N 1
ATOM 5285 C CA . LYS A 1 716 ? 165.24000 173.06600 174.28600 1.000 15.83000 716 LYS A CA 1
ATOM 5286 C C . LYS A 1 716 ? 164.13100 174.12400 174.35000 1.000 15.83000 716 LYS A C 1
ATOM 5287 O O . LYS A 1 716 ? 163.52000 174.39500 173.29800 1.000 15.83000 716 LYS A O 1
ATOM 5293 N N . VAL A 1 717 ? 163.88200 174.69300 175.53500 1.000 16.31000 717 VAL A N 1
ATOM 5294 C CA . VAL A 1 717 ? 162.82800 175.69000 175.70500 1.000 16.31000 717 VAL A CA 1
ATOM 5295 C C . VAL A 1 717 ? 163.19600 176.98800 174.99800 1.000 16.31000 717 VAL A C 1
ATOM 5296 O O . VAL A 1 717 ? 162.34900 177.62300 174.35600 1.000 16.31000 717 VAL A O 1
ATOM 5300 N N . PHE A 1 718 ? 164.46000 177.40300 175.10500 1.000 18.22000 718 PHE A N 1
ATOM 5301 C CA . PHE A 1 718 ? 164.89800 178.64200 174.47100 1.000 18.22000 718 PHE A CA 1
ATOM 5302 C C . PHE A 1 718 ? 164.77800 178.55800 172.95700 1.000 18.22000 718 PHE A C 1
ATOM 5303 O O . PHE A 1 718 ? 164.31300 179.50700 172.31600 1.000 18.22000 718 PHE A O 1
ATOM 5311 N N . ILE A 1 719 ? 165.17800 177.43100 172.36500 1.000 12.93000 719 ILE A N 1
ATOM 5312 C CA . ILE A 1 719 ? 165.07600 177.29600 170.91400 1.000 12.93000 719 ILE A CA 1
ATOM 5313 C C . ILE A 1 719 ? 163.61400 177.33500 170.47800 1.000 12.93000 719 ILE A C 1
ATOM 5314 O O . ILE A 1 719 ? 163.24700 178.05200 169.53500 1.000 12.93000 719 ILE A O 1
ATOM 5319 N N . ARG A 1 720 ? 162.75200 176.58300 171.17300 1.000 18.72000 720 ARG A N 1
ATOM 5320 C CA . ARG A 1 720 ? 161.34500 176.54900 170.77500 1.000 18.72000 720 ARG A CA 1
ATOM 5321 C C . ARG A 1 720 ? 160.68900 177.91700 170.91600 1.000 18.72000 720 ARG A C 1
ATOM 5322 O O . ARG A 1 720 ? 159.89400 178.31900 170.06000 1.000 18.72000 720 ARG A O 1
ATOM 5330 N N . GLU A 1 721 ? 161.00000 178.65000 171.98800 1.000 17.13000 721 GLU A N 1
ATOM 5331 C CA . GLU A 1 721 ? 160.41900 179.97600 172.16000 1.000 17.13000 721 GLU A CA 1
ATOM 5332 C C . GLU A 1 721 ? 161.02200 181.00500 171.21100 1.000 17.13000 721 GLU A C 1
ATOM 5333 O O . GLU A 1 721 ? 160.36200 182.00100 170.90000 1.000 17.13000 721 GLU A O 1
ATOM 5339 N N . SER A 1 722 ? 162.26000 180.79600 170.75500 1.000 10.89000 722 SER A N 1
ATOM 5340 C CA . SER A 1 722 ? 162.85200 181.70600 169.78300 1.000 10.89000 722 SER A CA 1
ATOM 5341 C C . SER A 1 722 ? 162.26700 181.49800 168.39400 1.000 10.89000 722 SER A C 1
ATOM 5342 O O . SER A 1 722 ? 162.14800 182.45700 167.62500 1.000 10.89000 722 SER A O 1
ATOM 5345 N N . LEU A 1 723 ? 161.89700 180.26000 168.05700 1.000 8.78000 723 LEU A N 1
ATOM 5346 C CA . LEU A 1 723 ? 161.26900 180.00100 166.76700 1.000 8.78000 723 LEU A CA 1
ATOM 5347 C C . LEU A 1 723 ? 159.86100 180.57800 166.66100 1.000 8.78000 723 LEU A C 1
ATOM 5348 O O . LEU A 1 723 ? 159.30500 180.59900 165.55900 1.000 8.78000 723 LEU A O 1
ATOM 5353 N N . SER A 1 724 ? 159.27900 181.04400 167.76300 1.000 10.24000 724 SER A N 1
ATOM 5354 C CA . SER A 1 724 ? 157.90800 181.53300 167.76100 1.000 10.24000 724 SER A CA 1
ATOM 5355 C C . SER A 1 724 ? 157.80600 182.86200 167.01700 1.000 10.24000 724 SER A C 1
ATOM 5356 O O . SER A 1 724 ? 158.79800 183.43600 166.56000 1.000 10.24000 724 SER A O 1
ATOM 5359 N N . LEU A 1 725 ? 156.57300 183.35900 166.90000 1.000 14.47000 725 LEU A N 1
ATOM 5360 C CA . LEU A 1 725 ? 156.29000 184.61200 166.21800 1.000 14.47000 725 LEU A CA 1
ATOM 5361 C C . LEU A 1 725 ? 155.92700 185.74600 167.16900 1.000 14.47000 725 LEU A C 1
ATOM 5362 O O . LEU A 1 725 ? 155.94400 186.90800 166.75400 1.000 14.47000 725 LEU A O 1
ATOM 5367 N N . LYS A 1 726 ? 155.60600 185.44500 168.42600 1.000 19.75000 726 LYS A N 1
ATOM 5368 C CA . LYS A 1 726 ? 155.30100 186.48800 169.39600 1.000 19.75000 726 LYS A CA 1
ATOM 5369 C C . LYS A 1 726 ? 156.54900 187.15000 169.96500 1.000 19.75000 726 LYS A C 1
ATOM 5370 O O . LYS A 1 726 ? 156.42800 188.13400 170.70100 1.000 19.75000 726 LYS A O 1
ATOM 5376 N N . ASN A 1 727 ? 157.73600 186.63900 169.64100 1.000 17.97000 727 ASN A N 1
ATOM 5377 C CA . ASN A 1 727 ? 159.00100 187.16200 170.15100 1.000 17.97000 727 ASN A CA 1
ATOM 5378 C C . ASN A 1 727 ? 159.75100 187.97000 169.10000 1.000 17.97000 727 ASN A C 1
ATOM 5379 O O . ASN A 1 727 ? 160.98100 187.91500 169.02500 1.000 17.97000 727 ASN A O 1
ATOM 5384 N N . ILE A 1 728 ? 159.03100 188.72300 168.26400 1.000 19.91000 728 ILE A N 1
ATOM 5385 C CA . ILE A 1 728 ? 159.69200 189.57600 167.28300 1.000 19.91000 728 ILE A CA 1
ATOM 5386 C C . ILE A 1 728 ? 160.30000 190.80100 167.95600 1.000 19.91000 728 ILE A C 1
ATOM 5387 O O . ILE A 1 728 ? 161.28000 191.37000 167.46200 1.000 19.91000 728 ILE A O 1
ATOM 5392 N N . HIS A 1 729 ? 159.75300 191.21200 169.10300 1.000 27.19000 729 HIS A N 1
ATOM 5393 C CA . HIS A 1 729 ? 160.27600 192.37800 169.80500 1.000 27.19000 729 HIS A CA 1
ATOM 5394 C C . HIS A 1 729 ? 161.69900 192.16300 170.30700 1.000 27.19000 729 HIS A C 1
ATOM 5395 O O . HIS A 1 729 ? 162.38300 193.14000 170.63300 1.000 27.19000 729 HIS A O 1
ATOM 5402 N N . ILE A 1 730 ? 162.15700 190.91900 170.37900 1.000 21.79000 730 ILE A N 1
ATOM 5403 C CA . ILE A 1 730 ? 163.53300 190.60500 170.74300 1.000 21.79000 730 ILE A CA 1
ATOM 5404 C C . ILE A 1 730 ? 164.38000 190.58900 169.48000 1.000 21.79000 730 ILE A C 1
ATOM 5405 O O . ILE A 1 730 ? 163.99100 190.00100 168.46400 1.000 21.79000 730 ILE A O 1
ATOM 5410 N N . SER A 1 731 ? 165.53800 191.24200 169.54000 1.000 27.54000 731 SER A N 1
ATOM 5411 C CA . SER A 1 731 ? 166.39800 191.35700 168.37100 1.000 27.54000 731 SER A CA 1
ATOM 5412 C C . SER A 1 731 ? 166.91100 189.98900 167.93400 1.000 27.54000 731 SER A C 1
ATOM 5413 O O . SER A 1 731 ? 167.10900 189.08300 168.74700 1.000 27.54000 731 SER A O 1
ATOM 5416 N N . LYS A 1 732 ? 167.11900 189.84600 166.62400 1.000 29.71000 732 LYS A N 1
ATOM 5417 C CA . LYS A 1 732 ? 167.58300 188.57500 166.07900 1.000 29.71000 732 LYS A CA 1
ATOM 5418 C C . LYS A 1 732 ? 169.01200 188.26300 166.49800 1.000 29.71000 732 LYS A C 1
ATOM 5419 O O . LYS A 1 732 ? 169.34600 187.09500 166.72100 1.000 29.71000 732 LYS A O 1
ATOM 5425 N N . ARG A 1 733 ? 169.86700 189.28300 166.60500 1.000 28.04000 733 ARG A N 1
ATOM 5426 C CA . ARG A 1 733 ? 171.28400 189.04600 166.87200 1.000 28.04000 733 ARG A CA 1
ATOM 5427 C C . ARG A 1 733 ? 171.49900 188.41000 168.24000 1.000 28.04000 733 ARG A C 1
ATOM 5428 O O . ARG A 1 733 ? 172.30100 187.47600 168.37500 1.000 28.04000 733 ARG A O 1
ATOM 5436 N N . SER A 1 734 ? 170.80200 188.90300 169.26500 1.000 23.01000 734 SER A N 1
ATOM 5437 C CA . SER A 1 734 ? 170.95100 188.34000 170.60400 1.000 23.01000 734 SER A CA 1
ATOM 5438 C C . SER A 1 734 ? 170.50900 186.88400 170.63700 1.000 23.01000 734 SER A C 1
ATOM 5439 O O . SER A 1 734 ? 171.18700 186.02700 171.21800 1.000 23.01000 734 SER A O 1
ATOM 5442 N N . LYS A 1 735 ? 169.37100 186.58700 170.00600 1.000 10.20000 735 LYS A N 1
ATOM 5443 C CA . LYS A 1 735 ? 168.88400 185.21400 169.96500 1.000 10.20000 735 LYS A CA 1
ATOM 5444 C C . LYS A 1 735 ? 169.85700 184.30900 169.22500 1.000 10.20000 735 LYS A C 1
ATOM 5445 O O . LYS A 1 735 ? 170.11400 183.18200 169.65700 1.000 10.20000 735 LYS A O 1
ATOM 5451 N N . ILE A 1 736 ? 170.41500 184.78700 168.11000 1.000 23.06000 736 ILE A N 1
ATOM 5452 C CA . ILE A 1 736 ? 171.37000 183.98200 167.35000 1.000 23.06000 736 ILE A CA 1
ATOM 5453 C C . ILE A 1 736 ? 172.61100 183.69600 168.18300 1.000 23.06000 736 ILE A C 1
ATOM 5454 O O . ILE A 1 736 ? 173.10500 182.56200 168.21700 1.000 23.06000 736 ILE A O 1
ATOM 5459 N N . ASP A 1 737 ? 173.13500 184.71400 168.87500 1.000 23.89000 737 ASP A N 1
ATOM 5460 C CA . ASP A 1 737 ? 174.32600 184.51300 169.69500 1.000 23.89000 737 ASP A CA 1
ATOM 5461 C C . ASP A 1 737 ? 174.06700 183.52000 170.82300 1.000 23.89000 737 ASP A C 1
ATOM 5462 O O . ASP A 1 737 ? 174.88000 182.61700 171.06900 1.000 23.89000 737 ASP A O 1
ATOM 5467 N N . ILE A 1 738 ? 172.93200 183.66200 171.51300 1.000 18.22000 738 ILE A N 1
ATOM 5468 C CA . ILE A 1 738 ? 172.62800 182.76400 172.62400 1.000 18.22000 738 ILE A CA 1
ATOM 5469 C C . ILE A 1 738 ? 172.40800 181.34100 172.12500 1.000 18.22000 738 ILE A C 1
ATOM 5470 O O . ILE A 1 738 ? 172.86800 180.37600 172.74700 1.000 18.22000 738 ILE A O 1
ATOM 5475 N N . ILE A 1 739 ? 171.70800 181.18600 170.99800 1.000 18.22000 739 ILE A N 1
ATOM 5476 C CA . ILE A 1 739 ? 171.47600 179.85500 170.44600 1.000 18.22000 739 ILE A CA 1
ATOM 5477 C C . ILE A 1 739 ? 172.79100 179.21400 170.02900 1.000 18.22000 739 ILE A C 1
ATOM 5478 O O . ILE A 1 739 ? 173.00900 178.01800 170.24800 1.000 18.22000 739 ILE A O 1
ATOM 5483 N N . ASN A 1 740 ? 173.69200 179.99500 169.42700 1.000 19.83000 740 ASN A N 1
ATOM 5484 C CA . ASN A 1 740 ? 174.99000 179.45400 169.03700 1.000 19.83000 740 ASN A CA 1
ATOM 5485 C C . ASN A 1 740 ? 175.78700 178.99500 170.25100 1.000 19.83000 740 ASN A C 1
ATOM 5486 O O . ASN A 1 740 ? 176.39600 177.92000 170.23300 1.000 19.83000 740 ASN A O 1
ATOM 5491 N N . LYS A 1 741 ? 175.79000 179.79700 171.32100 1.000 20.11000 741 LYS A N 1
ATOM 5492 C CA . LYS A 1 741 ? 176.51600 179.40200 172.52800 1.000 20.11000 741 LYS A CA 1
ATOM 5493 C C . LYS A 1 741 ? 175.91300 178.15000 173.15700 1.000 20.11000 741 LYS A C 1
ATOM 5494 O O . LYS A 1 741 ? 176.64200 177.25000 173.59800 1.000 20.11000 741 LYS A O 1
ATOM 5500 N N . LEU A 1 742 ? 174.58000 178.06900 173.20000 1.000 18.22000 742 LEU A N 1
ATOM 5501 C CA . LEU A 1 742 ? 173.92500 176.89200 173.76100 1.000 18.22000 742 LEU A CA 1
ATOM 5502 C C . LEU A 1 742 ? 174.20700 175.64600 172.93000 1.000 18.22000 742 LEU A C 1
ATOM 5503 O O . LEU A 1 742 ? 174.40500 174.55900 173.48100 1.000 18.22000 742 LEU A O 1
ATOM 5508 N N . ILE A 1 743 ? 174.22800 175.78000 171.60100 1.000 19.55000 743 ILE A N 1
ATOM 5509 C CA . ILE A 1 743 ? 174.52800 174.63600 170.74700 1.000 19.55000 743 ILE A CA 1
ATOM 5510 C C . ILE A 1 743 ? 175.98200 174.20900 170.90900 1.000 19.55000 743 ILE A C 1
ATOM 5511 O O . ILE A 1 743 ? 176.29400 173.01400 170.89300 1.000 19.55000 743 ILE A O 1
ATOM 5516 N N . LEU A 1 744 ? 176.89300 175.17400 171.07700 1.000 18.22000 744 LEU A N 1
ATOM 5517 C CA . LEU A 1 744 ? 178.28300 174.83000 171.36700 1.000 18.22000 744 LEU A CA 1
ATOM 5518 C C . LEU A 1 744 ? 178.39300 174.04000 172.66400 1.000 18.22000 744 LEU A C 1
ATOM 5519 O O . LEU A 1 744 ? 179.11000 173.03300 172.73100 1.000 18.22000 744 LEU A O 1
ATOM 5524 N N . HIS A 1 745 ? 177.68500 174.48200 173.70700 1.000 17.69000 745 HIS A N 1
ATOM 5525 C CA . HIS A 1 745 ? 177.70100 173.75600 174.97400 1.000 17.69000 745 HIS A CA 1
ATOM 5526 C C . HIS A 1 745 ? 177.12200 172.35500 174.81700 1.000 17.69000 745 HIS A C 1
ATOM 5527 O O . HIS A 1 745 ? 177.65600 171.38700 175.36900 1.000 17.69000 745 HIS A O 1
ATOM 5534 N N . ALA A 1 746 ? 176.02300 172.23200 174.06900 1.000 18.22000 746 ALA A N 1
ATOM 5535 C CA . ALA A 1 746 ? 175.40400 170.92700 173.85800 1.000 18.22000 746 ALA A CA 1
ATOM 5536 C C . ALA A 1 746 ? 176.33600 169.98300 173.10900 1.000 18.22000 746 ALA A C 1
ATOM 5537 O O . ALA A 1 746 ? 176.40800 168.79100 173.42400 1.000 18.22000 746 ALA A O 1
ATOM 5539 N N . ILE A 1 747 ? 177.04800 170.49400 172.10300 1.000 19.49000 747 ILE A N 1
ATOM 5540 C CA . ILE A 1 747 ? 177.99700 169.66400 171.36400 1.000 19.49000 747 ILE A CA 1
ATOM 5541 C C . ILE A 1 747 ? 179.16900 169.26400 172.25000 1.000 19.49000 747 ILE A C 1
ATOM 5542 O O . ILE A 1 747 ? 179.67900 168.14100 172.15700 1.000 19.49000 747 ILE A O 1
ATOM 5547 N N . HIS A 1 748 ? 179.62200 170.17200 173.11800 1.000 18.22000 748 HIS A N 1
ATOM 5548 C CA . HIS A 1 748 ? 180.68000 169.81600 174.05700 1.000 18.22000 748 HIS A CA 1
ATOM 5549 C C . HIS A 1 748 ? 180.22600 168.70800 175.00100 1.000 18.22000 748 HIS A C 1
ATOM 5550 O O . HIS A 1 748 ? 180.99400 167.78900 175.30700 1.000 18.22000 748 HIS A O 1
ATOM 5557 N N . ILE A 1 749 ? 178.98100 168.78100 175.46900 1.000 12.61000 749 ILE A N 1
ATOM 5558 C CA . ILE A 1 749 ? 178.44800 167.74900 176.35600 1.000 12.61000 749 ILE A CA 1
ATOM 5559 C C . ILE A 1 749 ? 178.28600 166.42400 175.61400 1.000 12.61000 749 ILE A C 1
ATOM 5560 O O . ILE A 1 749 ? 178.53500 165.34900 176.17200 1.000 12.61000 749 ILE A O 1
ATOM 5565 N N . PHE A 1 750 ? 177.87300 166.48300 174.34400 1.000 11.89000 750 PHE A N 1
ATOM 5566 C CA . PHE A 1 750 ? 177.54800 165.27100 173.59700 1.000 11.89000 750 PHE A CA 1
ATOM 5567 C C . PHE A 1 750 ? 178.77200 164.39100 173.37700 1.000 11.89000 750 PHE A C 1
ATOM 5568 O O . PHE A 1 750 ? 178.67000 163.16000 173.39100 1.000 11.89000 750 PHE A O 1
ATOM 5576 N N . GLU A 1 751 ? 179.93500 165.00100 173.16900 1.000 14.69000 751 GLU A N 1
ATOM 5577 C CA . GLU A 1 751 ? 181.13100 164.25300 172.79900 1.000 14.69000 751 GLU A CA 1
ATOM 5578 C C . GLU A 1 751 ? 181.85900 163.64000 173.99000 1.000 14.69000 751 GLU A C 1
ATOM 5579 O O . GLU A 1 751 ? 182.87800 162.97400 173.78700 1.000 14.69000 751 GLU A O 1
ATOM 5585 N N . SER A 1 752 ? 181.37600 163.84400 175.21600 1.000 14.13000 752 SER A N 1
ATOM 5586 C CA . SER A 1 752 ? 182.10100 163.35900 176.38300 1.000 14.13000 752 SER A CA 1
ATOM 5587 C C . SER A 1 752 ? 181.25000 162.66900 177.44100 1.000 14.13000 752 SER A C 1
ATOM 5588 O O . SER A 1 752 ? 181.82900 162.03300 178.32700 1.000 14.13000 752 SER A O 1
ATOM 5591 N N . TYR A 1 753 ? 179.91800 162.75400 177.39200 1.000 11.87000 753 TYR A N 1
ATOM 5592 C CA . TYR A 1 753 ? 179.10100 162.24000 178.48800 1.000 11.87000 753 TYR A CA 1
ATOM 5593 C C . TYR A 1 753 ? 179.17700 160.72300 178.60400 1.000 11.87000 753 TYR A C 1
ATOM 5594 O O . TYR A 1 753 ? 178.92500 160.18200 179.68500 1.000 11.87000 753 TYR A O 1
ATOM 5603 N N . TYR A 1 754 ? 179.50500 160.02800 177.51200 1.000 21.36000 754 TYR A N 1
ATOM 5604 C CA . TYR A 1 754 ? 179.41500 158.57500 177.48800 1.000 21.36000 754 TYR A CA 1
ATOM 5605 C C . TYR A 1 754 ? 180.48600 157.91100 178.34600 1.000 21.36000 754 TYR A C 1
ATOM 5606 O O . TYR A 1 754 ? 180.35200 156.72900 178.67900 1.000 21.36000 754 TYR A O 1
ATOM 5615 N N . ASN A 1 755 ? 181.53600 158.64100 178.71700 1.000 23.73000 755 ASN A N 1
ATOM 5616 C CA . ASN A 1 755 ? 182.62500 158.09700 179.51800 1.000 23.73000 755 ASN A CA 1
ATOM 5617 C C . ASN A 1 755 ? 182.62700 158.62900 180.94500 1.000 23.73000 755 ASN A C 1
ATOM 5618 O O . ASN A 1 755 ? 183.60600 158.42500 181.66900 1.000 23.73000 755 ASN A O 1
ATOM 5623 N N . TRP A 1 756 ? 181.56300 159.30700 181.36600 1.000 18.22000 756 TRP A N 1
ATOM 5624 C CA . TRP A 1 756 ? 181.47900 159.79000 182.73300 1.000 18.22000 756 TRP A CA 1
ATOM 5625 C C . TRP A 1 756 ? 181.08300 158.65700 183.67800 1.000 18.22000 756 TRP A C 1
ATOM 5626 O O . TRP A 1 756 ? 180.64100 157.58400 183.26100 1.000 18.22000 756 TRP A O 1
ATOM 5637 N N . LYS A 1 757 ? 181.24900 158.91000 184.97200 1.000 30.03000 757 LYS A N 1
ATOM 5638 C CA . LYS A 1 757 ? 180.83900 157.98300 186.01800 1.000 30.03000 757 LYS A CA 1
ATOM 5639 C C . LYS A 1 757 ? 179.55800 158.49900 186.65800 1.000 30.03000 757 LYS A C 1
ATOM 5640 O O . LYS A 1 757 ? 179.50900 159.64200 187.12400 1.000 30.03000 757 LYS A O 1
ATOM 5646 N N . TYR A 1 758 ? 178.52800 157.65900 186.67600 1.000 18.22000 758 TYR A N 1
ATOM 5647 C CA . TYR A 1 758 ? 177.19500 158.05700 187.11100 1.000 18.22000 758 TYR A CA 1
ATOM 5648 C C . TYR A 1 758 ? 176.82900 157.30200 188.37800 1.000 18.22000 758 TYR A C 1
ATOM 5649 O O . TYR A 1 758 ? 176.87600 156.06800 188.40500 1.000 18.22000 758 TYR A O 1
ATOM 5658 N N . ASN A 1 759 ? 176.46700 158.04400 189.42700 1.000 15.01000 759 ASN A N 1
ATOM 5659 C CA . ASN A 1 759 ? 175.88300 157.41600 190.60700 1.000 15.01000 759 ASN A CA 1
ATOM 5660 C C . ASN A 1 759 ? 174.47500 156.91600 190.32100 1.000 15.01000 759 ASN A C 1
ATOM 5661 O O . ASN A 1 759 ? 174.06100 155.88400 190.86200 1.000 15.01000 759 ASN A O 1
ATOM 5666 N N . ASN A 1 760 ? 173.73000 157.63500 189.48700 1.000 13.38000 760 ASN A N 1
ATOM 5667 C CA . ASN A 1 760 ? 172.40700 157.22900 189.03100 1.000 13.38000 760 ASN A CA 1
ATOM 5668 C C . ASN A 1 760 ? 172.49000 156.90400 187.54500 1.000 13.38000 760 ASN A C 1
ATOM 5669 O O . ASN A 1 760 ? 172.85700 157.76600 186.73900 1.000 13.38000 760 ASN A O 1
ATOM 5674 N N . PHE A 1 761 ? 172.15900 155.66100 187.18800 1.000 11.55000 761 PHE A N 1
ATOM 5675 C CA . PHE A 1 761 ? 172.24500 155.24300 185.79200 1.000 11.55000 761 PHE A CA 1
ATOM 5676 C C . PHE A 1 761 ? 171.22200 155.96900 184.92800 1.000 11.55000 761 PHE A C 1
ATOM 5677 O O . PHE A 1 761 ? 171.50900 156.32400 183.77800 1.000 11.55000 761 PHE A O 1
ATOM 5685 N N . LEU A 1 762 ? 170.02300 156.20800 185.47100 1.000 9.04000 762 LEU A N 1
ATOM 5686 C CA . LEU A 1 762 ? 168.96100 156.83800 184.69400 1.000 9.04000 762 LEU A CA 1
ATOM 5687 C C . LEU A 1 762 ? 169.37100 158.21200 184.18600 1.000 9.04000 762 LEU A C 1
ATOM 5688 O O . LEU A 1 762 ? 168.90300 158.64400 183.12600 1.000 9.04000 762 LEU A O 1
ATOM 5693 N N . GLN A 1 763 ? 170.25000 158.90300 184.91500 1.000 10.36000 763 GLN A N 1
ATOM 5694 C CA . GLN A 1 763 ? 170.71500 160.21400 184.47100 1.000 10.36000 763 GLN A CA 1
ATOM 5695 C C . GLN A 1 763 ? 171.42900 160.11600 183.13000 1.000 10.36000 763 GLN A C 1
ATOM 5696 O O . GLN A 1 763 ? 171.29400 161.00600 182.28300 1.000 10.36000 763 GLN A O 1
ATOM 5702 N N . LYS A 1 764 ? 172.18600 159.03600 182.91100 1.000 18.22000 764 LYS A N 1
ATOM 5703 C CA . LYS A 1 764 ? 172.82000 158.84700 181.61200 1.000 18.22000 764 LYS A CA 1
ATOM 5704 C C . LYS A 1 764 ? 171.78400 158.71400 180.50600 1.000 18.22000 764 LYS A C 1
ATOM 5705 O O . LYS A 1 764 ? 172.03300 159.13000 179.37000 1.000 18.22000 764 LYS A O 1
ATOM 5711 N N . PHE A 1 765 ? 170.62100 158.13700 180.81500 1.000 14.66000 765 PHE A N 1
ATOM 5712 C CA . PHE A 1 765 ? 169.53600 158.10900 179.84300 1.000 14.66000 765 PHE A CA 1
ATOM 5713 C C . PHE A 1 765 ? 168.88000 159.47600 179.70700 1.000 14.66000 765 PHE A C 1
ATOM 5714 O O . PHE A 1 765 ? 168.35800 159.80800 178.63700 1.000 14.66000 765 PHE A O 1
ATOM 5722 N N . GLU A 1 766 ? 168.89600 160.28000 180.77300 1.000 17.68000 766 GLU A N 1
ATOM 5723 C CA . GLU A 1 766 ? 168.26600 161.59400 180.72800 1.000 17.68000 766 GLU A CA 1
ATOM 5724 C C . GLU A 1 766 ? 169.09500 162.60700 179.95100 1.000 17.68000 766 GLU A C 1
ATOM 5725 O O . GLU A 1 766 ? 168.56000 163.63800 179.53300 1.000 17.68000 766 GLU A O 1
ATOM 5731 N N . ILE A 1 767 ? 170.38200 162.33800 179.75400 1.000 14.66000 767 ILE A N 1
ATOM 5732 C CA . ILE A 1 767 ? 171.23600 163.21600 178.96300 1.000 14.66000 767 ILE A CA 1
ATOM 5733 C C . ILE A 1 767 ? 171.12700 162.89500 177.48000 1.000 14.66000 767 ILE A C 1
ATOM 5734 O O . ILE A 1 767 ? 170.82000 163.76900 176.66500 1.000 14.66000 767 ILE A O 1
ATOM 5739 N N . ALA A 1 768 ? 171.35100 161.62900 177.11500 1.000 11.53000 768 ALA A N 1
ATOM 5740 C CA . ALA A 1 768 ? 171.29200 161.22900 175.71400 1.000 11.53000 768 ALA A CA 1
ATOM 5741 C C . ALA A 1 768 ? 169.90700 161.44400 175.12300 1.000 11.53000 768 ALA A C 1
ATOM 5742 O O . ALA A 1 768 ? 169.77600 161.65700 173.91300 1.000 11.53000 768 ALA A O 1
ATOM 5744 N N . PHE A 1 769 ? 168.86200 161.37700 175.95000 1.000 10.68000 769 PHE A N 1
ATOM 5745 C CA . PHE A 1 769 ? 167.52400 161.70300 175.47000 1.000 10.68000 769 PHE A CA 1
ATOM 5746 C C . PHE A 1 769 ? 167.42300 163.16900 175.07400 1.000 10.68000 769 PHE A C 1
ATOM 5747 O O . PHE A 1 769 ? 166.81500 163.50100 174.05000 1.000 10.68000 769 PHE A O 1
ATOM 5755 N N . HIS A 1 770 ? 168.01300 164.06100 175.86900 1.000 17.21000 770 HIS A N 1
ATOM 5756 C CA . HIS A 1 770 ? 167.90000 165.48700 175.58800 1.000 17.21000 770 HIS A CA 1
ATOM 5757 C C . HIS A 1 770 ? 168.81000 165.92500 174.44900 1.000 17.21000 770 HIS A C 1
ATOM 5758 O O . HIS A 1 770 ? 168.46600 166.85300 173.71200 1.000 17.21000 770 HIS A O 1
ATOM 5765 N N . LEU A 1 771 ? 169.96600 165.27900 174.29000 1.000 18.22000 771 LEU A N 1
ATOM 5766 C CA . LEU A 1 771 ? 170.89100 165.66900 173.23200 1.000 18.22000 771 LEU A CA 1
ATOM 5767 C C . LEU A 1 771 ? 170.34400 165.30800 171.85600 1.000 18.22000 771 LEU A C 1
ATOM 5768 O O . LEU A 1 771 ? 170.34100 166.13800 170.94200 1.000 18.22000 771 LEU A O 1
ATOM 5773 N N . THR A 1 772 ? 169.86500 164.07100 171.69200 1.000 18.22000 772 THR A N 1
ATOM 5774 C CA . THR A 1 772 ? 169.34800 163.63200 170.40100 1.000 18.22000 772 THR A CA 1
ATOM 5775 C C . THR A 1 772 ? 168.01600 164.27800 170.04500 1.000 18.22000 772 THR A C 1
ATOM 5776 O O . THR A 1 772 ? 167.58300 164.16200 168.89300 1.000 18.22000 772 THR A O 1
ATOM 5780 N N . LEU A 1 773 ? 167.40100 164.96500 171.01400 1.000 17.08000 773 LEU A N 1
ATOM 5781 C CA . LEU A 1 773 ? 166.08900 165.63400 170.79900 1.000 17.08000 773 LEU A CA 1
ATOM 5782 C C . LEU A 1 773 ? 166.31000 167.06100 170.28200 1.000 17.08000 773 LEU A C 1
ATOM 5783 O O . LEU A 1 773 ? 165.40600 167.58400 169.60300 1.000 17.08000 773 LEU A O 1
ATOM 5788 N N . ILE A 1 774 ? 167.46300 167.66100 170.59700 1.000 18.12000 774 ILE A N 1
ATOM 5789 C CA . ILE A 1 774 ? 167.76400 169.02100 170.15900 1.000 18.12000 774 ILE A CA 1
ATOM 5790 C C . ILE A 1 774 ? 168.34700 169.02900 168.75400 1.000 18.12000 774 ILE A C 1
ATOM 5791 O O . ILE A 1 774 ? 167.97100 169.86100 167.92500 1.000 18.12000 774 ILE A O 1
ATOM 5796 N N . PHE A 1 775 ? 169.27300 168.11000 168.47500 1.000 12.13000 775 PHE A N 1
ATOM 5797 C CA . PHE A 1 775 ? 169.89800 168.05800 167.15700 1.000 12.13000 775 PHE A CA 1
ATOM 5798 C C . PHE A 1 775 ? 168.87600 167.74100 166.07500 1.000 12.13000 775 PHE A C 1
ATOM 5799 O O . PHE A 1 775 ? 168.88300 168.35900 165.00000 1.000 12.13000 775 PHE A O 1
ATOM 5807 N N . TYR A 1 776 ? 167.98500 166.78100 166.34000 1.000 10.21000 776 TYR A N 1
ATOM 5808 C CA . TYR A 1 776 ? 167.02400 166.36400 165.32500 1.000 10.21000 776 TYR A CA 1
ATOM 5809 C C . TYR A 1 776 ? 166.07400 167.49500 164.95800 1.000 10.21000 776 TYR A C 1
ATOM 5810 O O . TYR A 1 776 ? 165.78800 167.70600 163.77600 1.000 10.21000 776 TYR A O 1
ATOM 5819 N N . ASP A 1 777 ? 165.57000 168.22700 165.95000 1.000 17.86000 777 ASP A N 1
ATOM 5820 C CA . ASP A 1 777 ? 164.64300 169.31700 165.65800 1.000 17.86000 777 ASP A CA 1
ATOM 5821 C C . ASP A 1 777 ? 165.31600 170.39900 164.82300 1.000 17.86000 777 ASP A C 1
ATOM 5822 O O . ASP A 1 777 ? 164.74800 170.88200 163.83400 1.000 17.86000 777 ASP A O 1
ATOM 5827 N N . VAL A 1 778 ? 166.53900 170.77700 165.19900 1.000 18.22000 778 VAL A N 1
ATOM 5828 C CA . VAL A 1 778 ? 167.24900 171.83700 164.49100 1.000 18.22000 778 VAL A CA 1
ATOM 5829 C C . VAL A 1 778 ? 167.54100 171.42000 163.05600 1.000 18.22000 778 VAL A C 1
ATOM 5830 O O . VAL A 1 778 ? 167.34500 172.19900 162.11700 1.000 18.22000 778 VAL A O 1
ATOM 5834 N N . LEU A 1 779 ? 168.00800 170.18500 162.86100 1.000 12.17000 779 LEU A N 1
ATOM 5835 C CA . LEU A 1 779 ? 168.30400 169.72300 161.50800 1.000 12.17000 779 LEU A CA 1
ATOM 5836 C C . LEU A 1 779 ? 167.03500 169.58800 160.67100 1.000 12.17000 779 LEU A C 1
ATOM 5837 O O . LEU A 1 779 ? 167.02200 169.94900 159.48700 1.000 12.17000 779 LEU A O 1
ATOM 5842 N N . HIS A 1 780 ? 165.95700 169.07100 161.26900 1.000 11.44000 780 HIS A N 1
ATOM 5843 C CA . HIS A 1 780 ? 164.72000 168.83300 160.53600 1.000 11.44000 780 HIS A CA 1
ATOM 5844 C C . HIS A 1 780 ? 164.06100 170.13900 160.10800 1.000 11.44000 780 HIS A C 1
ATOM 5845 O O . HIS A 1 780 ? 163.57700 170.25000 158.97700 1.000 11.44000 780 HIS A O 1
ATOM 5852 N N . ASP A 1 781 ? 164.03300 171.13700 160.99300 1.000 13.44000 781 ASP A N 1
ATOM 5853 C CA . ASP A 1 781 ? 163.35600 172.38700 160.67000 1.000 13.44000 781 ASP A CA 1
ATOM 5854 C C . ASP A 1 781 ? 164.06100 173.18600 159.58200 1.000 13.44000 781 ASP A C 1
ATOM 5855 O O . ASP A 1 781 ? 163.46900 174.13600 159.06000 1.000 13.44000 781 ASP A O 1
ATOM 5860 N N . VAL A 1 782 ? 165.28900 172.82500 159.22100 1.000 14.41000 782 VAL A N 1
ATOM 5861 C CA . VAL A 1 782 ? 166.09000 173.60500 158.29200 1.000 14.41000 782 VAL A CA 1
ATOM 5862 C C . VAL A 1 782 ? 166.34700 172.85500 156.99000 1.000 14.41000 782 VAL A C 1
ATOM 5863 O O . VAL A 1 782 ? 166.26100 173.44300 155.90900 1.000 14.41000 782 VAL A O 1
ATOM 5867 N N . PHE A 1 783 ? 166.64100 171.55800 157.06100 1.000 18.22000 783 PHE A N 1
ATOM 5868 C CA . PHE A 1 783 ? 167.06800 170.81000 155.88600 1.000 18.22000 783 PHE A CA 1
ATOM 5869 C C . PHE A 1 783 ? 165.94300 170.01600 155.23100 1.000 18.22000 783 PHE A C 1
ATOM 5870 O O . PHE A 1 783 ? 166.21200 169.20700 154.33900 1.000 18.22000 783 PHE A O 1
ATOM 5878 N N . THR A 1 784 ? 164.69600 170.22400 155.65000 1.000 15.83000 784 THR A N 1
ATOM 5879 C CA . THR A 1 784 ? 163.55900 169.55700 155.03400 1.000 15.83000 784 THR A CA 1
ATOM 5880 C C . THR A 1 784 ? 162.42900 170.51000 154.67400 1.000 15.83000 784 THR A C 1
ATOM 5881 O O . THR A 1 784 ? 161.36600 170.04800 154.24700 1.000 15.83000 784 THR A O 1
ATOM 5885 N N . ILE A 1 785 ? 162.62300 171.82000 154.83700 1.000 15.63000 785 ILE A N 1
ATOM 5886 C CA . ILE A 1 785 ? 161.58200 172.81700 154.63000 1.000 15.63000 785 ILE A CA 1
ATOM 5887 C C . ILE A 1 785 ? 162.20500 173.97700 153.85700 1.000 15.63000 785 ILE A C 1
ATOM 5888 O O . ILE A 1 785 ? 163.42700 174.13900 153.82600 1.000 15.63000 785 ILE A O 1
ATOM 5893 N N . ASN A 1 786 ? 161.34700 174.78700 153.21500 1.000 20.55000 786 ASN A N 1
ATOM 5894 C CA . ASN A 1 786 ? 161.75900 175.96900 152.46100 1.000 20.55000 786 ASN A CA 1
ATOM 5895 C C . ASN A 1 786 ? 162.68700 175.60000 151.30800 1.000 20.55000 786 ASN A C 1
ATOM 5896 O O . ASN A 1 786 ? 163.89600 175.84900 151.38000 1.000 20.55000 786 ASN A O 1
ATOM 5901 N N . PRO A 1 787 ? 162.16000 174.99300 150.24100 1.000 25.67000 787 PRO A N 1
ATOM 5902 C CA . PRO A 1 787 ? 163.03900 174.49600 149.16500 1.000 25.67000 787 PRO A CA 1
ATOM 5903 C C . PRO A 1 787 ? 163.87300 175.56800 148.48600 1.000 25.67000 787 PRO A C 1
ATOM 5904 O O . PRO A 1 787 ? 165.00100 175.28200 148.06700 1.000 25.67000 787 PRO A O 1
ATOM 5908 N N . HIS A 1 788 ? 163.36100 176.79100 148.35800 1.000 42.03000 788 HIS A N 1
ATOM 5909 C CA . HIS A 1 788 ? 164.03000 177.83200 147.59300 1.000 42.03000 788 HIS A CA 1
ATOM 5910 C C . HIS A 1 788 ? 164.90100 178.74600 148.45000 1.000 42.03000 788 HIS A C 1
ATOM 5911 O O . HIS A 1 788 ? 165.45500 179.71800 147.92900 1.000 42.03000 788 HIS A O 1
ATOM 5918 N N . GLN A 1 789 ? 165.03500 178.46100 149.74400 1.000 47.93000 789 GLN A N 1
ATOM 5919 C CA . GLN A 1 789 ? 165.88600 179.25300 150.62200 1.000 47.93000 789 GLN A CA 1
ATOM 5920 C C . GLN A 1 789 ? 166.64500 178.32800 151.56200 1.000 47.93000 789 GLN A C 1
ATOM 5921 O O . GLN A 1 789 ? 166.29100 177.16100 151.74300 1.000 47.93000 789 GLN A O 1
ATOM 5927 N N . LYS A 1 790 ? 167.71000 178.86500 152.15900 1.000 67.47000 790 LYS A N 1
ATOM 5928 C CA . LYS A 1 790 ? 168.57700 178.06700 153.01400 1.000 67.47000 790 LYS A CA 1
ATOM 5929 C C . LYS A 1 790 ? 168.91300 178.71400 154.35100 1.000 67.47000 790 LYS A C 1
ATOM 5930 O O . LYS A 1 790 ? 169.43700 178.02100 155.22800 1.000 67.47000 790 LYS A O 1
ATOM 5936 N N . ASP A 1 791 ? 168.63300 180.00800 154.54400 1.000 64.27000 791 ASP A N 1
ATOM 5937 C CA . ASP A 1 791 ? 169.12700 180.69600 155.72900 1.000 64.27000 791 ASP A CA 1
ATOM 5938 C C . ASP A 1 791 ? 168.10600 181.65200 156.34300 1.000 64.27000 791 ASP A C 1
ATOM 5939 O O . ASP A 1 791 ? 168.50200 182.56300 157.08300 1.000 64.27000 791 ASP A O 1
ATOM 5944 N N . GLN A 1 792 ? 166.80800 181.48800 156.07500 1.000 42.90000 792 GLN A N 1
ATOM 5945 C CA . GLN A 1 792 ? 165.83400 182.39500 156.67300 1.000 42.90000 792 GLN A CA 1
ATOM 5946 C C . GLN A 1 792 ? 165.61300 182.09200 158.15000 1.000 42.90000 792 GLN A C 1
ATOM 5947 O O . GLN A 1 792 ? 165.48700 183.01800 158.96100 1.000 42.90000 792 GLN A O 1
ATOM 5953 N N . LEU A 1 793 ? 165.55100 180.81700 158.52200 1.000 28.53000 793 LEU A N 1
ATOM 5954 C CA . LEU A 1 793 ? 165.29300 180.47200 159.91300 1.000 28.53000 793 LEU A CA 1
ATOM 5955 C C . LEU A 1 793 ? 166.44900 180.89800 160.80900 1.000 28.53000 793 LEU A C 1
ATOM 5956 O O . LEU A 1 793 ? 167.61700 180.88300 160.41300 1.000 28.53000 793 LEU A O 1
ATOM 5961 N N . ILE A 1 794 ? 166.10200 181.28000 162.03900 1.000 21.54000 794 ILE A N 1
ATOM 5962 C CA . ILE A 1 794 ? 167.07600 181.80800 162.98600 1.000 21.54000 794 ILE A CA 1
ATOM 5963 C C . ILE A 1 794 ? 168.05300 180.73200 163.45000 1.000 21.54000 794 ILE A C 1
ATOM 5964 O O . ILE A 1 794 ? 169.11800 181.05400 163.99000 1.000 21.54000 794 ILE A O 1
ATOM 5969 N N . ILE A 1 795 ? 167.73100 179.46100 163.23100 1.000 14.65000 795 ILE A N 1
ATOM 5970 C CA . ILE A 1 795 ? 168.57300 178.35600 163.66400 1.000 14.65000 795 ILE A CA 1
ATOM 5971 C C . ILE A 1 795 ? 169.39900 177.79000 162.50600 1.000 14.65000 795 ILE A C 1
ATOM 5972 O O . ILE A 1 795 ? 169.82300 176.63700 162.55500 1.000 14.65000 795 ILE A O 1
ATOM 5977 N N . SER A 1 796 ? 169.63300 178.58900 161.46200 1.000 20.62000 796 SER A N 1
ATOM 5978 C CA . SER A 1 796 ? 170.29800 178.07600 160.26700 1.000 20.62000 796 SER A CA 1
ATOM 5979 C C . SER A 1 796 ? 171.79100 177.87000 160.49300 1.000 20.62000 796 SER A C 1
ATOM 5980 O O . SER A 1 796 ? 172.36100 176.88100 160.01900 1.000 20.62000 796 SER A O 1
ATOM 5983 N N . SER A 1 797 ? 172.44500 178.79800 161.19700 1.000 18.22000 797 SER A N 1
ATOM 5984 C CA . SER A 1 797 ? 173.88000 178.66000 161.44100 1.000 18.22000 797 SER A CA 1
ATOM 5985 C C . SER A 1 797 ? 174.18000 177.44500 162.31100 1.000 18.22000 797 SER A C 1
ATOM 5986 O O . SER A 1 797 ? 175.12900 176.69500 162.04200 1.000 18.22000 797 SER A O 1
ATOM 5989 N N . SER A 1 798 ? 173.38400 177.23600 163.36000 1.000 13.98000 798 SER A N 1
ATOM 5990 C CA . SER A 1 798 ? 173.57000 176.06700 164.21200 1.000 13.98000 798 SER A CA 1
ATOM 5991 C C . SER A 1 798 ? 173.33300 174.78000 163.43600 1.000 13.98000 798 SER A C 1
ATOM 5992 O O . SER A 1 798 ? 174.05800 173.79400 163.61500 1.000 13.98000 798 SER A O 1
ATOM 5995 N N . ALA A 1 799 ? 172.31900 174.77000 162.56600 1.000 12.62000 799 ALA A N 1
ATOM 5996 C CA . ALA A 1 799 ? 172.06300 173.59600 161.74100 1.000 12.62000 799 ALA A CA 1
ATOM 5997 C C . ALA A 1 799 ? 173.22700 173.31800 160.80100 1.000 12.62000 799 ALA A C 1
ATOM 5998 O O . ALA A 1 799 ? 173.62200 172.16300 160.61400 1.000 12.62000 799 ALA A O 1
ATOM 6000 N N . ASN A 1 800 ? 173.79100 174.36900 160.19800 1.000 13.39000 800 ASN A N 1
ATOM 6001 C CA . ASN A 1 800 ? 174.93300 174.18600 159.30900 1.000 13.39000 800 ASN A CA 1
ATOM 6002 C C . ASN A 1 800 ? 176.13600 173.63300 160.06000 1.000 13.39000 800 ASN A C 1
ATOM 6003 O O . ASN A 1 800 ? 176.83000 172.73600 159.56500 1.000 13.39000 800 ASN A O 1
ATOM 6008 N N . LYS A 1 801 ? 176.40000 174.15400 161.26100 1.000 12.89000 801 LYS A N 1
ATOM 6009 C CA . LYS A 1 801 ? 177.54100 173.66100 162.02600 1.000 12.89000 801 LYS A CA 1
ATOM 6010 C C . LYS A 1 801 ? 177.32600 172.21700 162.47000 1.000 12.89000 801 LYS A C 1
ATOM 6011 O O . LYS A 1 801 ? 178.26100 171.40700 162.44400 1.000 12.89000 801 LYS A O 1
ATOM 6017 N N . LEU A 1 802 ? 176.10000 171.87400 162.87500 1.000 9.94000 802 LEU A N 1
ATOM 6018 C CA . LEU A 1 802 ? 175.79500 170.49200 163.23400 1.000 9.94000 802 LEU A CA 1
ATOM 6019 C C . LEU A 1 802 ? 175.96800 169.56300 162.04100 1.000 9.94000 802 LEU A C 1
ATOM 6020 O O . LEU A 1 802 ? 176.47000 168.44300 162.18500 1.000 9.94000 802 LEU A O 1
ATOM 6025 N N . LEU A 1 803 ? 175.54600 170.00800 160.85600 1.000 11.43000 803 LEU A N 1
ATOM 6026 C CA . LEU A 1 803 ? 175.72000 169.19600 159.65500 1.000 11.43000 803 LEU A CA 1
ATOM 6027 C C . LEU A 1 803 ? 177.19500 169.00000 159.33500 1.000 11.43000 803 LEU A C 1
ATOM 6028 O O . LEU A 1 803 ? 177.61300 167.90500 158.94300 1.000 11.43000 803 LEU A O 1
ATOM 6033 N N . GLN A 1 804 ? 177.99600 170.05800 159.48200 1.000 14.98000 804 GLN A N 1
ATOM 6034 C CA . GLN A 1 804 ? 179.43100 169.93500 159.24200 1.000 14.98000 804 GLN A CA 1
ATOM 6035 C C . GLN A 1 804 ? 180.07300 168.96700 160.22600 1.000 14.98000 804 GLN A C 1
ATOM 6036 O O . GLN A 1 804 ? 180.94700 168.17700 159.85300 1.000 14.98000 804 GLN A O 1
ATOM 6042 N N . LEU A 1 805 ? 179.66200 169.02300 161.49500 1.000 11.94000 805 LEU A N 1
ATOM 6043 C CA . LEU A 1 805 ? 180.26700 168.16000 162.50300 1.000 11.94000 805 LEU A CA 1
ATOM 6044 C C . LEU A 1 805 ? 179.85400 166.70300 162.32400 1.000 11.94000 805 LEU A C 1
ATOM 6045 O O . LEU A 1 805 ? 180.68600 165.79800 162.45200 1.000 11.94000 805 LEU A O 1
ATOM 6050 N N . PHE A 1 806 ? 178.57600 166.45100 162.03200 1.000 18.22000 806 PHE A N 1
ATOM 6051 C CA . PHE A 1 806 ? 178.10600 165.07600 161.90200 1.000 18.22000 806 PHE A CA 1
ATOM 6052 C C . PHE A 1 806 ? 178.56900 164.43200 160.60200 1.000 18.22000 806 PHE A C 1
ATOM 6053 O O . PHE A 1 806 ? 178.94400 163.25400 160.59100 1.000 18.22000 806 PHE A O 1
ATOM 6061 N N . LEU A 1 807 ? 178.55400 165.17900 159.49900 1.000 18.30000 807 LEU A N 1
ATOM 6062 C CA . LEU A 1 807 ? 178.98000 164.67000 158.20100 1.000 18.30000 807 LEU A CA 1
ATOM 6063 C C . LEU A 1 807 ? 180.40400 165.14300 157.94000 1.000 18.30000 807 LEU A C 1
ATOM 6064 O O . LEU A 1 807 ? 180.63200 166.32600 157.66200 1.000 18.30000 807 LEU A O 1
ATOM 6069 N N . THR A 1 808 ? 181.35600 164.22200 158.02500 1.000 36.54000 808 THR A N 1
ATOM 6070 C CA . THR A 1 808 ? 182.76800 164.51500 157.86000 1.000 36.54000 808 THR A CA 1
ATOM 6071 C C . THR A 1 808 ? 183.38100 163.53800 156.86900 1.000 36.54000 808 THR A C 1
ATOM 6072 O O . THR A 1 808 ? 182.88700 162.41900 156.71400 1.000 36.54000 808 THR A O 1
ATOM 6076 N N . PRO A 1 809 ? 184.46400 163.93200 156.18800 1.000 59.64000 809 PRO A N 1
ATOM 6077 C CA . PRO A 1 809 ? 185.04400 163.05700 155.15600 1.000 59.64000 809 PRO A CA 1
ATOM 6078 C C . PRO A 1 809 ? 185.62300 161.76000 155.69900 1.000 59.64000 809 PRO A C 1
ATOM 6079 O O . PRO A 1 809 ? 185.58000 161.49500 156.90500 1.000 59.64000 809 PRO A O 1
ATOM 6083 N N . MET A 1 810 ? 186.17200 160.94500 154.79400 1.000 74.25000 810 MET A N 1
ATOM 6084 C CA . MET A 1 810 ? 186.60500 159.59700 155.15000 1.000 74.25000 810 MET A CA 1
ATOM 6085 C C . MET A 1 810 ? 187.72200 159.61600 156.18800 1.000 74.25000 810 MET A C 1
ATOM 6086 O O . MET A 1 810 ? 187.71100 158.82300 157.13800 1.000 74.25000 810 MET A O 1
ATOM 6091 N N . ASP A 1 811 ? 188.69500 160.51300 156.02400 1.000 117.27000 811 ASP A N 1
ATOM 6092 C CA . ASP A 1 811 ? 189.86000 160.54200 156.90100 1.000 117.27000 811 ASP A CA 1
ATOM 6093 C C . ASP A 1 811 ? 189.55400 161.08800 158.29000 1.000 117.27000 811 ASP A C 1
ATOM 6094 O O . ASP A 1 811 ? 190.42100 161.01100 159.16700 1.000 117.27000 811 ASP A O 1
ATOM 6099 N N . SER A 1 812 ? 188.36100 161.63100 158.50900 1.000 84.98000 812 SER A N 1
ATOM 6100 C CA . SER A 1 812 ? 188.04200 162.24900 159.78700 1.000 84.98000 812 SER A CA 1
ATOM 6101 C C . SER A 1 812 ? 187.92900 161.20100 160.89200 1.000 84.98000 812 SER A C 1
ATOM 6102 O O . SER A 1 812 ? 187.70200 160.01300 160.64600 1.000 84.98000 812 SER A O 1
ATOM 6105 N N . ILE A 1 813 ? 188.10400 161.66400 162.12900 1.000 72.22000 813 ILE A N 1
ATOM 6106 C CA . ILE A 1 813 ? 188.04600 160.80900 163.30800 1.000 72.22000 813 ILE A CA 1
ATOM 6107 C C . ILE A 1 813 ? 187.14700 161.46300 164.35300 1.000 72.22000 813 ILE A C 1
ATOM 6108 O O . ILE A 1 813 ? 187.17700 161.10200 165.53600 1.000 72.22000 813 ILE A O 1
ATOM 6113 N N . ASP A 1 814 ? 186.32600 162.42000 163.91700 1.000 57.23000 814 ASP A N 1
ATOM 6114 C CA . ASP A 1 814 ? 185.51000 163.20200 164.83800 1.000 57.23000 814 ASP A CA 1
ATOM 6115 C C . ASP A 1 814 ? 184.58300 162.30300 165.65000 1.000 57.23000 814 ASP A C 1
ATOM 6116 O O . ASP A 1 814 ? 184.09700 161.27500 165.17100 1.000 57.23000 814 ASP A O 1
ATOM 6121 N N . LEU A 1 815 ? 184.34600 162.70600 166.90000 1.000 28.32000 815 LEU A N 1
ATOM 6122 C CA . LEU A 1 815 ? 183.72200 161.82800 167.88000 1.000 28.32000 815 LEU A CA 1
ATOM 6123 C C . LEU A 1 815 ? 182.19900 161.80600 167.81000 1.000 28.32000 815 LEU A C 1
ATOM 6124 O O . LEU A 1 815 ? 181.59100 160.90700 168.39600 1.000 28.32000 815 LEU A O 1
ATOM 6129 N N . ALA A 1 816 ? 181.56700 162.77300 167.13900 1.000 16.43000 816 ALA A N 1
ATOM 6130 C CA . ALA A 1 816 ? 180.10400 162.76300 167.06800 1.000 16.43000 816 ALA A CA 1
ATOM 6131 C C . ALA A 1 816 ? 179.56400 161.56000 166.29900 1.000 16.43000 816 ALA A C 1
ATOM 6132 O O . ALA A 1 816 ? 178.64000 160.89500 166.80700 1.000 16.43000 816 ALA A O 1
ATOM 6134 N N . PRO A 1 817 ? 180.05200 161.23200 165.09300 1.000 12.94000 817 PRO A N 1
ATOM 6135 C CA . PRO A 1 817 ? 179.56900 160.00200 164.44200 1.000 12.94000 817 PRO A CA 1
ATOM 6136 C C . PRO A 1 817 ? 179.86200 158.75000 165.24500 1.000 12.94000 817 PRO A C 1
ATOM 6137 O O . PRO A 1 817 ? 179.05000 157.81700 165.25100 1.000 12.94000 817 PRO A O 1
ATOM 6141 N N . ASN A 1 818 ? 181.00500 158.70800 165.93000 1.000 17.01000 818 ASN A N 1
ATOM 6142 C CA . ASN A 1 818 ? 181.33300 157.55200 166.75700 1.000 17.01000 818 ASN A CA 1
ATOM 6143 C C . ASN A 1 818 ? 180.35100 157.40400 167.91100 1.000 17.01000 818 ASN A C 1
ATOM 6144 O O . ASN A 1 818 ? 179.90500 156.29300 168.21200 1.000 17.01000 818 ASN A O 1
ATOM 6149 N N . THR A 1 819 ? 180.00200 158.51300 168.56400 1.000 15.62000 819 THR A N 1
ATOM 6150 C CA . THR A 1 819 ? 179.02500 158.46000 169.64600 1.000 15.62000 819 THR A CA 1
ATOM 6151 C C . THR A 1 819 ? 177.66200 158.01500 169.13300 1.000 15.62000 819 THR A C 1
ATOM 6152 O O . THR A 1 819 ? 176.98200 157.20600 169.77800 1.000 15.62000 819 THR A O 1
ATOM 6156 N N . LEU A 1 820 ? 177.24500 158.53100 167.97400 1.000 18.22000 820 LEU A N 1
ATOM 6157 C CA . LEU A 1 820 ? 175.95500 158.12800 167.41600 1.000 18.22000 820 LEU A CA 1
ATOM 6158 C C . LEU A 1 820 ? 175.93700 156.63600 167.09200 1.000 18.22000 820 LEU A C 1
ATOM 6159 O O . LEU A 1 820 ? 174.97400 155.92600 167.41100 1.000 18.22000 820 LEU A O 1
ATOM 6164 N N . THR A 1 821 ? 177.01000 156.14100 166.47000 1.000 18.89000 821 THR A N 1
ATOM 6165 C CA . THR A 1 821 ? 177.09300 154.72000 166.15000 1.000 18.89000 821 THR A CA 1
ATOM 6166 C C . THR A 1 821 ? 177.10200 153.87100 167.41400 1.000 18.89000 821 THR A C 1
ATOM 6167 O O . THR A 1 821 ? 176.47300 152.80800 167.46200 1.000 18.89000 821 THR A O 1
ATOM 6171 N N . ASN A 1 822 ? 177.80300 154.32900 168.45500 1.000 18.22000 822 ASN A N 1
ATOM 6172 C CA . ASN A 1 822 ? 177.83100 153.59900 169.71800 1.000 18.22000 822 ASN A CA 1
ATOM 6173 C C . ASN A 1 822 ? 176.44800 153.54200 170.35200 1.000 18.22000 822 ASN A C 1
ATOM 6174 O O . ASN A 1 822 ? 176.07300 152.52800 170.95200 1.000 18.22000 822 ASN A O 1
ATOM 6179 N N . ILE A 1 823 ? 175.68100 154.62900 170.24400 1.000 18.22000 823 ILE A N 1
ATOM 6180 C CA . ILE A 1 823 ? 174.29900 154.60700 170.71600 1.000 18.22000 823 ILE A CA 1
ATOM 6181 C C . ILE A 1 823 ? 173.48300 153.59300 169.92400 1.000 18.22000 823 ILE A C 1
ATOM 6182 O O . ILE A 1 823 ? 172.65200 152.86800 170.48500 1.000 18.22000 823 ILE A O 1
ATOM 6187 N N . LEU A 1 824 ? 173.70800 153.52500 168.60900 1.000 18.22000 824 LEU A N 1
ATOM 6188 C CA . LEU A 1 824 ? 172.87900 152.67200 167.76000 1.000 18.22000 824 LEU A CA 1
ATOM 6189 C C . LEU A 1 824 ? 173.01800 151.19500 168.11900 1.000 18.22000 824 LEU A C 1
ATOM 6190 O O . LEU A 1 824 ? 172.03000 150.45100 168.09200 1.000 18.22000 824 LEU A O 1
ATOM 6195 N N . ILE A 1 825 ? 174.22500 150.74700 168.45200 1.000 21.17000 825 ILE A N 1
ATOM 6196 C CA . ILE A 1 825 ? 174.47400 149.33700 168.73600 1.000 21.17000 825 ILE A CA 1
ATOM 6197 C C . ILE A 1 825 ? 174.48200 149.05600 170.24100 1.000 21.17000 825 ILE A C 1
ATOM 6198 O O . ILE A 1 825 ? 175.05300 148.06000 170.68100 1.000 21.17000 825 ILE A O 1
ATOM 6203 N N . SER A 1 826 ? 173.85900 149.92500 171.03500 1.000 21.12000 826 SER A N 1
ATOM 6204 C CA . SER A 1 826 ? 173.80200 149.71300 172.47900 1.000 21.12000 826 SER A CA 1
ATOM 6205 C C . SER A 1 826 ? 173.09300 148.42800 172.91600 1.000 21.12000 826 SER A C 1
ATOM 6206 O O . SER A 1 826 ? 173.57900 147.79800 173.87200 1.000 21.12000 826 SER A O 1
ATOM 6209 N N . PRO A 1 827 ? 171.97700 147.98800 172.31400 1.000 18.22000 827 PRO A N 1
ATOM 6210 C CA . PRO A 1 827 ? 171.23700 146.84600 172.88600 1.000 18.22000 827 PRO A CA 1
ATOM 6211 C C . PRO A 1 827 ? 172.04200 145.56600 173.04000 1.000 18.22000 827 PRO A C 1
ATOM 6212 O O . PRO A 1 827 ? 171.55200 144.63300 173.68600 1.000 18.22000 827 PRO A O 1
ATOM 6216 N N . LEU A 1 828 ? 173.23800 145.47700 172.47100 1.000 19.74000 828 LEU A N 1
ATOM 6217 C CA . LEU A 1 828 ? 174.05700 144.28200 172.60800 1.000 19.74000 828 LEU A CA 1
ATOM 6218 C C . LEU A 1 828 ? 174.88100 144.27400 173.88900 1.000 19.74000 828 LEU A C 1
ATOM 6219 O O . LEU A 1 828 ? 175.62400 143.31700 174.12500 1.000 19.74000 828 LEU A O 1
ATOM 6224 N N . ASN A 1 829 ? 174.76800 145.31000 174.71400 1.000 18.22000 829 ASN A N 1
ATOM 6225 C CA . ASN A 1 829 ? 175.46700 145.37600 175.98700 1.000 18.22000 829 ASN A CA 1
ATOM 6226 C C . ASN A 1 829 ? 174.62800 144.73700 177.08700 1.000 18.22000 829 ASN A C 1
ATOM 6227 O O . ASN A 1 829 ? 173.39700 144.79600 177.06900 1.000 18.22000 829 ASN A O 1
ATOM 6232 N N . THR A 1 830 ? 175.31400 144.12200 178.05100 1.000 25.14000 830 THR A N 1
ATOM 6233 C CA . THR A 1 830 ? 174.62000 143.46800 179.15700 1.000 25.14000 830 THR A CA 1
ATOM 6234 C C . THR A 1 830 ? 173.93200 144.48900 180.05600 1.000 25.14000 830 THR A C 1
ATOM 6235 O O . THR A 1 830 ? 172.75100 144.33900 180.39600 1.000 25.14000 830 THR A O 1
ATOM 6239 N N . THR A 1 831 ? 174.65800 145.53800 180.45200 1.000 15.63000 831 THR A N 1
ATOM 6240 C CA . THR A 1 831 ? 174.05900 146.57400 181.28600 1.000 15.63000 831 THR A CA 1
ATOM 6241 C C . THR A 1 831 ? 172.95100 147.31300 180.54900 1.000 15.63000 831 THR A C 1
ATOM 6242 O O . THR A 1 831 ? 171.96200 147.72000 181.16800 1.000 15.63000 831 THR A O 1
ATOM 6246 N N . THR A 1 832 ? 173.09000 147.49000 179.23300 1.000 18.03000 832 THR A N 1
ATOM 6247 C CA . THR A 1 832 ? 172.02200 148.09900 178.45300 1.000 18.03000 832 THR A CA 1
ATOM 6248 C C . THR A 1 832 ? 170.82400 147.16600 178.32200 1.000 18.03000 832 THR A C 1
ATOM 6249 O O . THR A 1 832 ? 169.67800 147.62700 178.33700 1.000 18.03000 832 THR A O 1
ATOM 6253 N N . LYS A 1 833 ? 171.07000 145.86000 178.19600 1.000 13.18000 833 LYS A N 1
ATOM 6254 C CA . LYS A 1 833 ? 169.97400 144.90000 178.14400 1.000 13.18000 833 LYS A CA 1
ATOM 6255 C C . LYS A 1 833 ? 169.18700 144.88800 179.44900 1.000 13.18000 833 LYS A C 1
ATOM 6256 O O . LYS A 1 833 ? 167.95400 144.80600 179.44000 1.000 13.18000 833 LYS A O 1
ATOM 6262 N N . ILE A 1 834 ? 169.88200 144.96800 180.58300 1.000 15.57000 834 ILE A N 1
ATOM 6263 C CA . ILE A 1 834 ? 169.20600 144.90900 181.87700 1.000 15.57000 834 ILE A CA 1
ATOM 6264 C C . ILE A 1 834 ? 168.52300 146.23600 182.19600 1.000 15.57000 834 ILE A C 1
ATOM 6265 O O . ILE A 1 834 ? 167.31000 146.28500 182.43300 1.000 15.57000 834 ILE A O 1
ATOM 6270 N N . LEU A 1 835 ? 169.29100 147.32900 182.20600 1.000 18.55000 835 LEU A N 1
ATOM 6271 C CA . LEU A 1 835 ? 168.73500 148.62500 182.59200 1.000 18.55000 835 LEU A CA 1
ATOM 6272 C C . LEU A 1 835 ? 167.76600 149.17100 181.55400 1.000 18.55000 835 LEU A C 1
ATOM 6273 O O . LEU A 1 835 ? 166.80600 149.86600 181.91100 1.000 18.55000 835 LEU A O 1
ATOM 6278 N N . GLY A 1 836 ? 167.99600 148.88400 180.27800 1.000 20.60000 836 GLY A N 1
ATOM 6279 C CA . GLY A 1 836 ? 167.15400 149.40200 179.22400 1.000 20.60000 836 GLY A CA 1
ATOM 6280 C C . GLY A 1 836 ? 165.87400 148.64200 178.97700 1.000 20.60000 836 GLY A C 1
ATOM 6281 O O . GLY A 1 836 ? 165.11900 149.00400 178.07000 1.000 20.60000 836 GLY A O 1
ATOM 6282 N N . ASP A 1 837 ? 165.60600 147.59300 179.75300 1.000 26.41000 837 ASP A N 1
ATOM 6283 C CA . ASP A 1 837 ? 164.40800 146.79500 179.55200 1.000 26.41000 837 ASP A CA 1
ATOM 6284 C C . ASP A 1 837 ? 163.16300 147.61100 179.88900 1.000 26.41000 837 ASP A C 1
ATOM 6285 O O . ASP A 1 837 ? 163.17600 148.47600 180.76700 1.000 26.41000 837 ASP A O 1
ATOM 6290 N N . LYS A 1 838 ? 162.07400 147.31700 179.17200 1.000 20.53000 838 LYS A N 1
ATOM 6291 C CA . LYS A 1 838 ? 160.84500 148.09100 179.30100 1.000 20.53000 838 LYS A CA 1
ATOM 6292 C C . LYS A 1 838 ? 160.21100 147.94800 180.68000 1.000 20.53000 838 LYS A C 1
ATOM 6293 O O . LYS A 1 838 ? 159.41600 148.80700 181.07700 1.000 20.53000 838 LYS A O 1
ATOM 6299 N N . ILE A 1 839 ? 160.55300 146.89100 181.42100 1.000 21.58000 839 ILE A N 1
ATOM 6300 C CA . ILE A 1 839 ? 160.01400 146.71600 182.76900 1.000 21.58000 839 ILE A CA 1
ATOM 6301 C C . ILE A 1 839 ? 160.43900 147.87000 183.66900 1.000 21.58000 839 ILE A C 1
ATOM 6302 O O . ILE A 1 839 ? 159.62400 148.43300 184.40900 1.000 21.58000 839 ILE A O 1
ATOM 6307 N N . LEU A 1 840 ? 161.72000 148.24400 183.61600 1.000 16.06000 840 LEU A N 1
ATOM 6308 C CA . LEU A 1 840 ? 162.20600 149.34900 184.43500 1.000 16.06000 840 LEU A CA 1
ATOM 6309 C C . LEU A 1 840 ? 161.66700 150.69200 183.95700 1.000 16.06000 840 LEU A C 1
ATOM 6310 O O . LEU A 1 840 ? 161.39200 151.57300 184.77800 1.000 16.06000 840 LEU A O 1
ATOM 6315 N N . GLY A 1 841 ? 161.51700 150.87000 182.65200 1.000 21.83000 841 GLY A N 1
ATOM 6316 C CA . GLY A 1 841 ? 161.02700 152.12500 182.11900 1.000 21.83000 841 GLY A CA 1
ATOM 6317 C C . GLY A 1 841 ? 161.13300 152.14000 180.60900 1.000 21.83000 841 GLY A C 1
ATOM 6318 O O . GLY A 1 841 ? 161.58400 151.17700 179.98300 1.000 21.83000 841 GLY A O 1
ATOM 6319 N N . ASN A 1 842 ? 160.71100 153.26700 180.03400 1.000 18.22000 842 ASN A N 1
ATOM 6320 C CA . ASN A 1 842 ? 160.66300 153.42700 178.58500 1.000 18.22000 842 ASN A CA 1
ATOM 6321 C C . ASN A 1 842 ? 161.52600 154.58500 178.09300 1.000 18.22000 842 ASN A C 1
ATOM 6322 O O . ASN A 1 842 ? 161.38100 155.01600 176.94500 1.000 18.22000 842 ASN A O 1
ATOM 6327 N N . LEU A 1 843 ? 162.42200 155.10300 178.93600 1.000 12.21000 843 LEU A N 1
ATOM 6328 C CA . LEU A 1 843 ? 163.28900 156.19800 178.51300 1.000 12.21000 843 LEU A CA 1
ATOM 6329 C C . LEU A 1 843 ? 164.30400 155.73300 177.47600 1.000 12.21000 843 LEU A C 1
ATOM 6330 O O . LEU A 1 843 ? 164.62500 156.47100 176.53400 1.000 12.21000 843 LEU A O 1
ATOM 6335 N N . TYR A 1 844 ? 164.82000 154.51300 177.63200 1.000 11.60000 844 TYR A N 1
ATOM 6336 C CA . TYR A 1 844 ? 165.80200 153.98900 176.69000 1.000 11.60000 844 TYR A CA 1
ATOM 6337 C C . TYR A 1 844 ? 165.20200 153.79600 175.30100 1.000 11.60000 844 TYR A C 1
ATOM 6338 O O . TYR A 1 844 ? 165.87100 154.04200 174.29100 1.000 11.60000 844 TYR A O 1
ATOM 6347 N N . SER A 1 845 ? 163.94600 153.34900 175.22700 1.000 8.78000 845 SER A N 1
ATOM 6348 C CA . SER A 1 845 ? 163.29500 153.19100 173.93100 1.000 8.78000 845 SER A CA 1
ATOM 6349 C C . SER A 1 845 ? 163.11400 154.53400 173.23200 1.000 8.78000 845 SER A C 1
ATOM 6350 O O . SER A 1 845 ? 163.28400 154.63400 172.00900 1.000 8.78000 845 SER A O 1
ATOM 6353 N N . LYS A 1 846 ? 162.76100 155.57400 173.99100 1.000 9.25000 846 LYS A N 1
ATOM 6354 C CA . LYS A 1 846 ? 162.67700 156.91300 173.41900 1.000 9.25000 846 LYS A CA 1
ATOM 6355 C C . LYS A 1 846 ? 164.03700 157.38600 172.92700 1.000 9.25000 846 LYS A C 1
ATOM 6356 O O . LYS A 1 846 ? 164.14600 157.96700 171.84000 1.000 9.25000 846 LYS A O 1
ATOM 6362 N N . VAL A 1 847 ? 165.08800 157.13600 173.71300 1.000 8.69000 847 VAL A N 1
ATOM 6363 C CA . VAL A 1 847 ? 166.44400 157.47100 173.28600 1.000 8.69000 847 VAL A CA 1
ATOM 6364 C C . VAL A 1 847 ? 166.75700 156.80000 171.95500 1.000 8.69000 847 VAL A C 1
ATOM 6365 O O . VAL A 1 847 ? 167.27800 157.42700 171.02300 1.000 8.69000 847 VAL A O 1
ATOM 6369 N N . MET A 1 848 ? 166.43000 155.51100 171.84600 1.000 11.57000 848 MET A N 1
ATOM 6370 C CA . MET A 1 848 ? 166.77900 154.75700 170.64800 1.000 11.57000 848 MET A CA 1
ATOM 6371 C C . MET A 1 848 ? 165.99300 155.22100 169.42900 1.000 11.57000 848 MET A C 1
ATOM 6372 O O . MET A 1 848 ? 166.54800 155.30900 168.32800 1.000 11.57000 848 MET A O 1
ATOM 6377 N N . ASN A 1 849 ? 164.69800 155.50800 169.58800 1.000 13.60000 849 ASN A N 1
ATOM 6378 C CA . ASN A 1 849 ? 163.94400 155.96400 168.42500 1.000 13.60000 849 ASN A CA 1
ATOM 6379 C C . ASN A 1 849 ? 164.39400 157.35700 167.99200 1.000 13.60000 849 ASN A C 1
ATOM 6380 O O . ASN A 1 849 ? 164.45200 157.65000 166.79100 1.000 13.60000 849 ASN A O 1
ATOM 6385 N N . ASN A 1 850 ? 164.75600 158.21700 168.95300 1.000 11.09000 850 ASN A N 1
ATOM 6386 C CA . ASN A 1 850 ? 165.33100 159.51200 168.59900 1.000 11.09000 850 ASN A CA 1
ATOM 6387 C C . ASN A 1 850 ? 166.63500 159.34400 167.82700 1.000 11.09000 850 ASN A C 1
ATOM 6388 O O . ASN A 1 850 ? 166.87100 160.04000 166.83100 1.000 11.09000 850 ASN A O 1
ATOM 6393 N N . SER A 1 851 ? 167.49600 158.42800 168.27400 1.000 11.95000 851 SER A N 1
ATOM 6394 C CA . SER A 1 851 ? 168.76900 158.21200 167.59300 1.000 11.95000 851 SER A CA 1
ATOM 6395 C C . SER A 1 851 ? 168.56300 157.67300 166.18100 1.000 11.95000 851 SER A C 1
ATOM 6396 O O . SER A 1 851 ? 169.24800 158.09300 165.23900 1.000 11.95000 851 SER A O 1
ATOM 6399 N N . PHE A 1 852 ? 167.62600 156.73400 166.01800 1.000 18.22000 852 PHE A N 1
ATOM 6400 C CA . PHE A 1 852 ? 167.33400 156.20100 164.69000 1.000 18.22000 852 PHE A CA 1
ATOM 6401 C C . PHE A 1 852 ? 166.80900 157.29000 163.76600 1.000 18.22000 852 PHE A C 1
ATOM 6402 O O . PHE A 1 852 ? 167.22000 157.38100 162.60000 1.000 18.22000 852 PHE A O 1
ATOM 6410 N N . LYS A 1 853 ? 165.90600 158.13600 164.27200 1.000 18.22000 853 LYS A N 1
ATOM 6411 C CA . LYS A 1 853 ? 165.39700 159.24300 163.47100 1.000 18.22000 853 LYS A CA 1
ATOM 6412 C C . LYS A 1 853 ? 166.51900 160.18800 163.05800 1.000 18.22000 853 LYS A C 1
ATOM 6413 O O . LYS A 1 853 ? 166.58400 160.61900 161.90100 1.000 18.22000 853 LYS A O 1
ATOM 6419 N N . LEU A 1 854 ? 167.41400 160.51500 163.99300 1.000 14.37000 854 LEU A N 1
ATOM 6420 C CA . LEU A 1 854 ? 168.50900 161.43100 163.68800 1.000 14.37000 854 LEU A CA 1
ATOM 6421 C C . LEU A 1 854 ? 169.43500 160.85300 162.62300 1.000 14.37000 854 LEU A C 1
ATOM 6422 O O . LEU A 1 854 ? 169.82700 161.55200 161.68100 1.000 14.37000 854 LEU A O 1
ATOM 6427 N N . CYS A 1 855 ? 169.79300 159.57400 162.75500 1.000 17.88000 855 CYS A N 1
ATOM 6428 C CA . CYS A 1 855 ? 170.68900 158.95900 161.77900 1.000 17.88000 855 CYS A CA 1
ATOM 6429 C C . CYS A 1 855 ? 170.04400 158.88900 160.39700 1.000 17.88000 855 CYS A C 1
ATOM 6430 O O . CYS A 1 855 ? 170.69800 159.17700 159.38200 1.000 17.88000 855 CYS A O 1
ATOM 6433 N N . THR A 1 856 ? 168.76400 158.51200 160.34000 1.000 16.57000 856 THR A N 1
ATOM 6434 C CA . THR A 1 856 ? 168.06000 158.47300 159.06200 1.000 16.57000 856 THR A CA 1
ATOM 6435 C C . THR A 1 856 ? 167.99900 159.85200 158.41900 1.000 16.57000 856 THR A C 1
ATOM 6436 O O . THR A 1 856 ? 168.22300 159.99400 157.20900 1.000 16.57000 856 THR A O 1
ATOM 6440 N N . LEU A 1 857 ? 167.70700 160.88400 159.21500 1.000 14.23000 857 LEU A N 1
ATOM 6441 C CA . LEU A 1 857 ? 167.64100 162.23700 158.67600 1.000 14.23000 857 LEU A CA 1
ATOM 6442 C C . LEU A 1 857 ? 169.00100 162.69700 158.16600 1.000 14.23000 857 LEU A C 1
ATOM 6443 O O . LEU A 1 857 ? 169.08700 163.36300 157.12800 1.000 14.23000 857 LEU A O 1
ATOM 6448 N N . LEU A 1 858 ? 170.07600 162.35300 158.88000 1.000 13.63000 858 LEU A N 1
ATOM 6449 C CA . LEU A 1 858 ? 171.41200 162.73400 158.42800 1.000 13.63000 858 LEU A CA 1
ATOM 6450 C C . LEU A 1 858 ? 171.76100 162.06700 157.10400 1.000 13.63000 858 LEU A C 1
ATOM 6451 O O . LEU A 1 858 ? 172.30500 162.71400 156.19700 1.000 13.63000 858 LEU A O 1
ATOM 6456 N N . ILE A 1 859 ? 171.46000 160.77100 156.97400 1.000 18.22000 859 ILE A N 1
ATOM 6457 C CA . ILE A 1 859 ? 171.73100 160.07900 155.71200 1.000 18.22000 859 ILE A CA 1
ATOM 6458 C C . ILE A 1 859 ? 170.91300 160.69400 154.58200 1.000 18.22000 859 ILE A C 1
ATOM 6459 O O . ILE A 1 859 ? 171.41500 160.89700 153.46800 1.000 18.22000 859 ILE A O 1
ATOM 6464 N N . ALA A 1 860 ? 169.64300 161.00900 154.85300 1.000 15.59000 860 ALA A N 1
ATOM 6465 C CA . ALA A 1 860 ? 168.79500 161.62700 153.83800 1.000 15.59000 860 ALA A CA 1
ATOM 6466 C C . ALA A 1 860 ? 169.35600 162.97200 153.39700 1.000 15.59000 860 ALA A C 1
ATOM 6467 O O . ALA A 1 860 ? 169.39500 163.28000 152.20000 1.000 15.59000 860 ALA A O 1
ATOM 6469 N N . ILE A 1 861 ? 169.79100 163.79200 154.35700 1.000 16.49000 861 ILE A N 1
ATOM 6470 C CA . ILE A 1 861 ? 170.32200 165.11100 154.03000 1.000 16.49000 861 ILE A CA 1
ATOM 6471 C C . ILE A 1 861 ? 171.58300 164.98500 153.18700 1.000 16.49000 861 ILE A C 1
ATOM 6472 O O . ILE A 1 861 ? 171.75400 165.69700 152.19100 1.000 16.49000 861 ILE A O 1
ATOM 6477 N N . ARG A 1 862 ? 172.49000 164.08300 153.57300 1.000 18.67000 862 ARG A N 1
ATOM 6478 C CA . ARG A 1 862 ? 173.71700 163.92300 152.79800 1.000 18.67000 862 ARG A CA 1
ATOM 6479 C C . ARG A 1 862 ? 173.41300 163.43900 151.38500 1.000 18.67000 862 ARG A C 1
ATOM 6480 O O . ARG A 1 862 ? 174.02600 163.90600 150.41700 1.000 18.67000 862 ARG A O 1
ATOM 6488 N N . GLY A 1 863 ? 172.47000 162.50300 151.24300 1.000 19.95000 863 GLY A N 1
ATOM 6489 C CA . GLY A 1 863 ? 172.17200 161.96300 149.92600 1.000 19.95000 863 GLY A CA 1
ATOM 6490 C C . GLY A 1 863 ? 171.57600 162.98000 148.97300 1.000 19.95000 863 GLY A C 1
ATOM 6491 O O . GLY A 1 863 ? 171.63100 162.79900 147.75300 1.000 19.95000 863 GLY A O 1
ATOM 6492 N N . SER A 1 864 ? 171.00200 164.06000 149.50500 1.000 23.96000 864 SER A N 1
ATOM 6493 C CA . SER A 1 864 ? 170.36800 165.07200 148.66800 1.000 23.96000 864 SER A CA 1
ATOM 6494 C C . SER A 1 864 ? 171.35800 166.06300 148.07100 1.000 23.96000 864 SER A C 1
ATOM 6495 O O . SER A 1 864 ? 170.95400 166.89100 147.24900 1.000 23.96000 864 SER A O 1
ATOM 6498 N N . ASN A 1 865 ? 172.62900 166.01000 148.46100 1.000 33.89000 865 ASN A N 1
ATOM 6499 C CA . ASN A 1 865 ? 173.64400 166.93300 147.97100 1.000 33.89000 865 ASN A CA 1
ATOM 6500 C C . ASN A 1 865 ? 174.72300 166.14600 147.24500 1.000 33.89000 865 ASN A C 1
ATOM 6501 O O . ASN A 1 865 ? 175.34700 165.25500 147.83100 1.000 33.89000 865 ASN A O 1
ATOM 6506 N N . ARG A 1 866 ? 174.94200 166.47600 145.97100 1.000 42.24000 866 ARG A N 1
ATOM 6507 C CA . ARG A 1 866 ? 175.98300 165.82000 145.19100 1.000 42.24000 866 ARG A CA 1
ATOM 6508 C C . ARG A 1 866 ? 177.37400 166.32900 145.55300 1.000 42.24000 866 ARG A C 1
ATOM 6509 O O . ARG A 1 866 ? 178.35200 165.58100 145.44300 1.000 42.24000 866 ARG A O 1
ATOM 6517 N N . ASP A 1 867 ? 177.48000 167.58700 145.98600 1.000 36.33000 867 ASP A N 1
ATOM 6518 C CA . ASP A 1 867 ? 178.78500 168.14800 146.32400 1.000 36.33000 867 ASP A CA 1
ATOM 6519 C C . ASP A 1 867 ? 179.39600 167.48000 147.55000 1.000 36.33000 867 ASP A C 1
ATOM 6520 O O . ASP A 1 867 ? 180.62300 167.35400 147.63600 1.000 36.33000 867 ASP A O 1
ATOM 6525 N N . LEU A 1 868 ? 178.57100 167.05400 148.50400 1.000 28.50000 868 LEU A N 1
ATOM 6526 C CA . LEU A 1 868 ? 179.08600 166.41600 149.70800 1.000 28.50000 868 LEU A CA 1
ATOM 6527 C C . LEU A 1 868 ? 179.61000 165.02100 149.38800 1.000 28.50000 868 LEU A C 1
ATOM 6528 O O . LEU A 1 868 ? 178.90500 164.20300 148.79000 1.000 28.50000 868 LEU A O 1
ATOM 6533 N N . LYS A 1 869 ? 180.84800 164.75600 149.78700 1.000 28.67000 869 LYS A N 1
ATOM 6534 C CA . LYS A 1 869 ? 181.44700 163.44300 149.62900 1.000 28.67000 869 LYS A CA 1
ATOM 6535 C C . LYS A 1 869 ? 180.86300 162.47300 150.65100 1.000 28.67000 869 LYS A C 1
ATOM 6536 O O . LYS A 1 869 ? 180.29400 162.89300 151.66100 1.000 28.67000 869 LYS A O 1
ATOM 6542 N N . PRO A 1 870 ? 180.96900 161.16500 150.40100 1.000 28.25000 870 PRO A N 1
ATOM 6543 C CA . PRO A 1 870 ? 180.47800 160.19300 151.38500 1.000 28.25000 870 PRO A CA 1
ATOM 6544 C C . PRO A 1 870 ? 181.11400 160.41300 152.75000 1.000 28.25000 870 PRO A C 1
ATOM 6545 O O . PRO A 1 870 ? 182.33100 160.55900 152.87500 1.000 28.25000 870 PRO A O 1
ATOM 6549 N N . SER A 1 871 ? 180.27000 160.43500 153.77500 1.000 19.63000 871 SER A N 1
ATOM 6550 C CA . SER A 1 871 ? 180.69700 160.75400 155.12800 1.000 19.63000 871 SER A CA 1
ATOM 6551 C C . SER A 1 871 ? 181.26500 159.52200 155.82600 1.000 19.63000 871 SER A C 1
ATOM 6552 O O . SER A 1 871 ? 181.11200 158.38600 155.37300 1.000 19.63000 871 SER A O 1
ATOM 6555 N N . ASN A 1 872 ? 181.94400 159.76500 156.94900 1.000 20.88000 872 ASN A N 1
ATOM 6556 C CA . ASN A 1 872 ? 182.48300 158.68000 157.75700 1.000 20.88000 872 ASN A CA 1
ATOM 6557 C C . ASN A 1 872 ? 181.41400 157.98100 158.58400 1.000 20.88000 872 ASN A C 1
ATOM 6558 O O . ASN A 1 872 ? 181.62000 156.83500 158.99300 1.000 20.88000 872 ASN A O 1
ATOM 6563 N N . LEU A 1 873 ? 180.28200 158.64200 158.83700 1.000 15.29000 873 LEU A N 1
ATOM 6564 C CA . LEU A 1 873 ? 179.19300 157.99400 159.56000 1.000 15.29000 873 LEU A CA 1
ATOM 6565 C C . LEU A 1 873 ? 178.62500 156.82200 158.76900 1.000 15.29000 873 LEU A C 1
ATOM 6566 O O . LEU A 1 873 ? 178.32600 155.76400 159.33700 1.000 15.29000 873 LEU A O 1
ATOM 6571 N N . GLU A 1 874 ? 178.47300 156.98800 157.45500 1.000 18.61000 874 GLU A N 1
ATOM 6572 C CA . GLU A 1 874 ? 177.97300 155.89800 156.62600 1.000 18.61000 874 GLU A CA 1
ATOM 6573 C C . GLU A 1 874 ? 178.96800 154.74600 156.56100 1.000 18.61000 874 GLU A C 1
ATOM 6574 O O . GLU A 1 874 ? 178.56800 153.57700 156.55000 1.000 18.61000 874 GLU A O 1
ATOM 6580 N N . LYS A 1 875 ? 180.26500 155.05100 156.52300 1.000 20.11000 875 LYS A N 1
ATOM 6581 C CA . LYS A 1 875 ? 181.26600 153.99000 156.56700 1.000 20.11000 875 LYS A CA 1
ATOM 6582 C C . LYS A 1 875 ? 181.23900 153.26200 157.90700 1.000 20.11000 875 LYS A C 1
ATOM 6583 O O . LYS A 1 875 ? 181.41500 152.04000 157.96300 1.000 20.11000 875 LYS A O 1
ATOM 6589 N N . LEU A 1 876 ? 181.02800 154.00100 158.99800 1.000 18.22000 876 LEU A N 1
ATOM 6590 C CA . LEU A 1 876 ? 180.88800 153.37100 160.30700 1.000 18.22000 876 LEU A CA 1
ATOM 6591 C C . LEU A 1 876 ? 179.67400 152.45400 160.34400 1.000 18.22000 876 LEU A C 1
ATOM 6592 O O . LEU A 1 876 ? 179.73400 151.35000 160.89700 1.000 18.22000 876 LEU A O 1
ATOM 6597 N N . LEU A 1 877 ? 178.55800 152.90400 159.76600 1.000 12.00000 877 LEU A N 1
ATOM 6598 C CA . LEU A 1 877 ? 177.36200 152.07000 159.70200 1.000 12.00000 877 LEU A CA 1
ATOM 6599 C C . LEU A 1 877 ? 177.60300 150.81900 158.86700 1.000 12.00000 877 LEU A C 1
ATOM 6600 O O . LEU A 1 877 ? 177.12400 149.73200 159.21100 1.000 12.00000 877 LEU A O 1
ATOM 6605 N N . PHE A 1 878 ? 178.33000 150.95500 157.75600 1.000 15.20000 878 PHE A N 1
ATOM 6606 C CA . PHE A 1 878 ? 178.65000 149.79000 156.93500 1.000 15.20000 878 PHE A CA 1
ATOM 6607 C C . PHE A 1 878 ? 179.53400 148.80400 157.68800 1.000 15.20000 878 PHE A C 1
ATOM 6608 O O . PHE A 1 878 ? 179.33200 147.58800 157.59800 1.000 15.20000 878 PHE A O 1
ATOM 6616 N N . ILE A 1 879 ? 180.52600 149.30500 158.42600 1.000 18.22000 879 ILE A N 1
ATOM 6617 C CA . ILE A 1 879 ? 181.36900 148.41900 159.22800 1.000 18.22000 879 ILE A CA 1
ATOM 6618 C C . ILE A 1 879 ? 180.54300 147.75700 160.32600 1.000 18.22000 879 ILE A C 1
ATOM 6619 O O . ILE A 1 879 ? 180.64500 146.54800 160.56100 1.000 18.22000 879 ILE A O 1
ATOM 6624 N N . ASN A 1 880 ? 179.71200 148.53900 161.00800 1.000 19.48000 880 ASN A N 1
ATOM 6625 C CA . ASN A 1 880 ? 178.83400 148.02000 162.05500 1.000 19.48000 880 ASN A CA 1
ATOM 6626 C C . ASN A 1 880 ? 177.47000 147.62500 161.49400 1.000 19.48000 880 ASN A C 1
ATOM 6627 O O . ASN A 1 880 ? 176.42600 148.04000 161.99300 1.000 19.48000 880 ASN A O 1
ATOM 6632 N N . SER A 1 881 ? 177.47700 146.81100 160.44100 1.000 17.90000 881 SER A N 1
ATOM 6633 C CA . SER A 1 881 ? 176.24700 146.32200 159.83300 1.000 17.90000 881 SER A CA 1
ATOM 6634 C C . SER A 1 881 ? 175.87200 144.92500 160.29700 1.000 17.90000 881 SER A C 1
ATOM 6635 O O . SER A 1 881 ? 174.68300 144.59400 160.33000 1.000 17.90000 881 SER A O 1
ATOM 6638 N N . SER A 1 882 ? 176.85500 144.09700 160.65600 1.000 18.22000 882 SER A N 1
ATOM 6639 C CA . SER A 1 882 ? 176.55200 142.80000 161.24300 1.000 18.22000 882 SER A CA 1
ATOM 6640 C C . SER A 1 882 ? 176.07100 142.92400 162.68100 1.000 18.22000 882 SER A C 1
ATOM 6641 O O . SER A 1 882 ? 175.48200 141.97600 163.21000 1.000 18.22000 882 SER A O 1
ATOM 6644 N N . LYS A 1 883 ? 176.31200 144.06600 163.32200 1.000 18.62000 883 LYS A N 1
ATOM 6645 C CA . LYS A 1 883 ? 175.81600 144.32600 164.66600 1.000 18.62000 883 LYS A CA 1
ATOM 6646 C C . LYS A 1 883 ? 174.38700 144.84700 164.67700 1.000 18.62000 883 LYS A C 1
ATOM 6647 O O . LYS A 1 883 ? 173.76900 144.89200 165.74400 1.000 18.62000 883 LYS A O 1
ATOM 6653 N N . LEU A 1 884 ? 173.85100 145.24400 163.52200 1.000 15.83000 884 LEU A N 1
ATOM 6654 C CA . LEU A 1 884 ? 172.45200 145.64000 163.42300 1.000 15.83000 884 LEU A CA 1
ATOM 6655 C C . LEU A 1 884 ? 171.54800 144.46700 163.07600 1.000 15.83000 884 LEU A C 1
ATOM 6656 O O . LEU A 1 884 ? 170.38800 144.43900 163.50200 1.000 15.83000 884 LEU A O 1
ATOM 6661 N N . VAL A 1 885 ? 172.06100 143.49600 162.31900 1.000 15.96000 885 VAL A N 1
ATOM 6662 C CA . VAL A 1 885 ? 171.32700 142.25700 162.09300 1.000 15.96000 885 VAL A CA 1
ATOM 6663 C C . VAL A 1 885 ? 171.15600 141.50100 163.40300 1.000 15.96000 885 VAL A C 1
ATOM 6664 O O . VAL A 1 885 ? 170.12300 140.86000 163.63100 1.000 15.96000 885 VAL A O 1
ATOM 6668 N N . ASP A 1 886 ? 172.15500 141.57000 164.28600 1.000 14.61000 886 ASP A N 1
ATOM 6669 C CA . ASP A 1 886 ? 172.03100 140.94700 165.60000 1.000 14.61000 886 ASP A CA 1
ATOM 6670 C C . ASP A 1 886 ? 170.89300 141.56800 166.40100 1.000 14.61000 886 ASP A C 1
ATOM 6671 O O . ASP A 1 886 ? 170.13400 140.85600 167.06600 1.000 14.61000 886 ASP A O 1
ATOM 6676 N N . VAL A 1 887 ? 170.76600 142.89500 166.35700 1.000 9.57000 887 VAL A N 1
ATOM 6677 C CA . VAL A 1 887 ? 169.64300 143.55200 167.01600 1.000 9.57000 887 VAL A CA 1
ATOM 6678 C C . VAL A 1 887 ? 168.33200 143.17900 166.33700 1.000 9.57000 887 VAL A C 1
ATOM 6679 O O . VAL A 1 887 ? 167.29400 143.05100 167.00000 1.000 9.57000 887 VAL A O 1
ATOM 6683 N N . TYR A 1 888 ? 168.35100 143.00400 165.01200 1.000 18.22000 888 TYR A N 1
ATOM 6684 C CA . TYR A 1 888 ? 167.13400 142.64800 164.28900 1.000 18.22000 888 TYR A CA 1
ATOM 6685 C C . TYR A 1 888 ? 166.61200 141.27800 164.71000 1.000 18.22000 888 TYR A C 1
ATOM 6686 O O . TYR A 1 888 ? 165.39800 141.08000 164.83200 1.000 18.22000 888 TYR A O 1
ATOM 6695 N N . THR A 1 889 ? 167.50900 140.32300 164.93900 1.000 12.88000 889 THR A N 1
ATOM 6696 C CA . THR A 1 889 ? 167.13000 138.95000 165.24300 1.000 12.88000 889 THR A CA 1
ATOM 6697 C C . THR A 1 889 ? 167.00500 138.67700 166.73800 1.000 12.88000 889 THR A C 1
ATOM 6698 O O . THR A 1 889 ? 166.80000 137.52200 167.12500 1.000 12.88000 889 THR A O 1
ATOM 6702 N N . LEU A 1 890 ? 167.12300 139.69600 167.58100 1.000 12.82000 890 LEU A N 1
ATOM 6703 C CA . LEU A 1 890 ? 167.00200 139.49800 169.02100 1.000 12.82000 890 LEU A CA 1
ATOM 6704 C C . LEU A 1 890 ? 165.53500 139.34000 169.40200 1.000 12.82000 890 LEU A C 1
ATOM 6705 O O . LEU A 1 890 ? 164.72700 140.22000 169.08600 1.000 12.82000 890 LEU A O 1
ATOM 6710 N N . PRO A 1 891 ? 165.15000 138.24800 170.06900 1.000 11.72000 891 PRO A N 1
ATOM 6711 C CA . PRO A 1 891 ? 163.73100 138.06200 170.42100 1.000 11.72000 891 PRO A CA 1
ATOM 6712 C C . PRO A 1 891 ? 163.17700 139.14800 171.32200 1.000 11.72000 891 PRO A C 1
ATOM 6713 O O . PRO A 1 891 ? 161.99400 139.49600 171.20400 1.000 11.72000 891 PRO A O 1
ATOM 6717 N N . SER A 1 892 ? 163.99100 139.69600 172.22400 1.000 12.60000 892 SER A N 1
ATOM 6718 C CA . SER A 1 892 ? 163.51500 140.71300 173.15300 1.000 12.60000 892 SER A CA 1
ATOM 6719 C C . SER A 1 892 ? 163.32300 142.07400 172.50100 1.000 12.60000 892 SER A C 1
ATOM 6720 O O . SER A 1 892 ? 162.70800 142.95100 173.11500 1.000 12.60000 892 SER A O 1
ATOM 6723 N N . TYR A 1 893 ? 163.83100 142.27500 171.28800 1.000 14.59000 893 TYR A N 1
ATOM 6724 C CA . TYR A 1 893 ? 163.69700 143.53900 170.56700 1.000 14.59000 893 TYR A CA 1
ATOM 6725 C C . TYR A 1 893 ? 162.93700 143.27100 169.27200 1.000 14.59000 893 TYR A C 1
ATOM 6726 O O . TYR A 1 893 ? 163.53100 143.05400 168.21600 1.000 14.59000 893 TYR A O 1
ATOM 6735 N N . VAL A 1 894 ? 161.60900 143.28900 169.36500 1.000 17.53000 894 VAL A N 1
ATOM 6736 C CA . VAL A 1 894 ? 160.74500 143.20500 168.19200 1.000 17.53000 894 VAL A CA 1
ATOM 6737 C C . VAL A 1 894 ? 160.12000 144.54100 167.84300 1.000 17.53000 894 VAL A C 1
ATOM 6738 O O . VAL A 1 894 ? 159.50600 144.65900 166.77000 1.000 17.53000 894 VAL A O 1
ATOM 6742 N N . HIS A 1 895 ? 160.25200 145.54600 168.70500 1.000 11.81000 895 HIS A N 1
ATOM 6743 C CA . HIS A 1 895 ? 159.81500 146.90400 168.42100 1.000 11.81000 895 HIS A CA 1
ATOM 6744 C C . HIS A 1 895 ? 160.90500 147.73400 167.75200 1.000 11.81000 895 HIS A C 1
ATOM 6745 O O . HIS A 1 895 ? 160.71200 148.93400 167.54000 1.000 11.81000 895 HIS A O 1
ATOM 6752 N N . PHE A 1 896 ? 162.04100 147.11800 167.42300 1.000 18.22000 896 PHE A N 1
ATOM 6753 C CA . PHE A 1 896 ? 163.14000 147.79300 166.74600 1.000 18.22000 896 PHE A CA 1
ATOM 6754 C C . PHE A 1 896 ? 163.40800 147.22600 165.35700 1.000 18.22000 896 PHE A C 1
ATOM 6755 O O . PHE A 1 896 ? 164.53700 147.32700 164.86600 1.000 18.22000 896 PHE A O 1
ATOM 6763 N N . LYS A 1 897 ? 162.40500 146.62700 164.71100 1.000 18.22000 897 LYS A N 1
ATOM 6764 C CA . LYS A 1 897 ? 162.63000 146.00600 163.40800 1.000 18.22000 897 LYS A CA 1
ATOM 6765 C C . LYS A 1 897 ? 162.36800 146.98500 162.27000 1.000 18.22000 897 LYS A C 1
ATOM 6766 O O . LYS A 1 897 ? 163.14800 147.05700 161.31200 1.000 18.22000 897 LYS A O 1
ATOM 6772 N N . VAL A 1 898 ? 161.26900 147.73800 162.35500 1.000 18.22000 898 VAL A N 1
ATOM 6773 C CA . VAL A 1 898 ? 160.92000 148.68600 161.30200 1.000 18.22000 898 VAL A CA 1
ATOM 6774 C C . VAL A 1 898 ? 162.00200 149.74500 161.15800 1.000 18.22000 898 VAL A C 1
ATOM 6775 O O . VAL A 1 898 ? 162.40100 150.10200 160.04100 1.000 18.22000 898 VAL A O 1
ATOM 6779 N N . GLN A 1 899 ? 162.50000 150.26200 162.28400 1.000 18.22000 899 GLN A N 1
ATOM 6780 C CA . GLN A 1 899 ? 163.53300 151.29300 162.24400 1.000 18.22000 899 GLN A CA 1
ATOM 6781 C C . GLN A 1 899 ? 164.83300 150.76100 161.65000 1.000 18.22000 899 GLN A C 1
ATOM 6782 O O . GLN A 1 899 ? 165.48800 151.45500 160.86500 1.000 18.22000 899 GLN A O 1
ATOM 6788 N N . ILE A 1 900 ? 165.21700 149.53300 162.00600 1.000 18.22000 900 ILE A N 1
ATOM 6789 C CA . ILE A 1 900 ? 166.43500 148.94800 161.44800 1.000 18.22000 900 ILE A CA 1
ATOM 6790 C C . ILE A 1 900 ? 166.29500 148.74400 159.94500 1.000 18.22000 900 ILE A C 1
ATOM 6791 O O . ILE A 1 900 ? 167.22300 149.02500 159.17600 1.000 18.22000 900 ILE A O 1
ATOM 6796 N N . ILE A 1 901 ? 165.13700 148.24900 159.50100 1.000 18.22000 901 ILE A N 1
ATOM 6797 C CA . ILE A 1 901 ? 164.93300 148.02300 158.07200 1.000 18.22000 901 ILE A CA 1
ATOM 6798 C C . ILE A 1 901 ? 164.94900 149.34500 157.31100 1.000 18.22000 901 ILE A C 1
ATOM 6799 O O . ILE A 1 901 ? 165.53800 149.44600 156.22400 1.000 18.22000 901 ILE A O 1
ATOM 6804 N N . GLU A 1 902 ? 164.31400 150.37900 157.86600 1.000 18.22000 902 GLU A N 1
ATOM 6805 C CA . GLU A 1 902 ? 164.32900 151.69100 157.22900 1.000 18.22000 902 GLU A CA 1
ATOM 6806 C C . GLU A 1 902 ? 165.74400 152.25500 157.15400 1.000 18.22000 902 GLU A C 1
ATOM 6807 O O . GLU A 1 902 ? 166.13700 152.83500 156.13200 1.000 18.22000 902 GLU A O 1
ATOM 6813 N N . LEU A 1 903 ? 166.52300 152.09400 158.22700 1.000 18.22000 903 LEU A N 1
ATOM 6814 C CA . LEU A 1 903 ? 167.90900 152.55100 158.21400 1.000 18.22000 903 LEU A CA 1
ATOM 6815 C C . LEU A 1 903 ? 168.71800 151.82400 157.15000 1.000 18.22000 903 LEU A C 1
ATOM 6816 O O . LEU A 1 903 ? 169.51000 152.44600 156.43400 1.000 18.22000 903 LEU A O 1
ATOM 6821 N N . LEU A 1 904 ? 168.53700 150.50800 157.03600 1.000 18.22000 904 LEU A N 1
ATOM 6822 C CA . LEU A 1 904 ? 169.26800 149.74300 156.03100 1.000 18.22000 904 LEU A CA 1
ATOM 6823 C C . LEU A 1 904 ? 168.89300 150.18100 154.62100 1.000 18.22000 904 LEU A C 1
ATOM 6824 O O . LEU A 1 904 ? 169.76100 150.29900 153.74700 1.000 18.22000 904 LEU A O 1
ATOM 6829 N N . SER A 1 905 ? 167.60200 150.42500 154.37900 1.000 18.22000 905 SER A N 1
ATOM 6830 C CA . SER A 1 905 ? 167.17400 150.87800 153.05900 1.000 18.22000 905 SER A CA 1
ATOM 6831 C C . SER A 1 905 ? 167.75900 152.24700 152.72600 1.000 18.22000 905 SER A C 1
ATOM 6832 O O . SER A 1 905 ? 168.23000 152.47400 151.60400 1.000 18.22000 905 SER A O 1
ATOM 6835 N N . TYR A 1 906 ? 167.74700 153.16900 153.69200 1.000 15.91000 906 TYR A N 1
ATOM 6836 C CA . TYR A 1 906 ? 168.33200 154.48800 153.46100 1.000 15.91000 906 TYR A CA 1
ATOM 6837 C C . TYR A 1 906 ? 169.82900 154.39100 153.20400 1.000 15.91000 906 TYR A C 1
ATOM 6838 O O . TYR A 1 906 ? 170.36800 155.09600 152.34200 1.000 15.91000 906 TYR A O 1
ATOM 6847 N N . LEU A 1 907 ? 170.52300 153.53100 153.95200 1.000 12.61000 907 LEU A N 1
ATOM 6848 C CA . LEU A 1 907 ? 171.95700 153.35300 153.75600 1.000 12.61000 907 LEU A CA 1
ATOM 6849 C C . LEU A 1 907 ? 172.25900 152.78700 152.37500 1.000 12.61000 907 LEU A C 1
ATOM 6850 O O . LEU A 1 907 ? 173.21600 153.21100 151.71800 1.000 12.61000 907 LEU A O 1
ATOM 6855 N N . VAL A 1 908 ? 171.45500 151.82300 151.91900 1.000 17.29000 908 VAL A N 1
ATOM 6856 C CA . VAL A 1 908 ? 171.67800 151.22300 150.60700 1.000 17.29000 908 VAL A CA 1
ATOM 6857 C C . VAL A 1 908 ? 171.38800 152.23000 149.49800 1.000 17.29000 908 VAL A C 1
ATOM 6858 O O . VAL A 1 908 ? 172.09300 152.27700 148.48300 1.000 17.29000 908 VAL A O 1
ATOM 6862 N N . GLU A 1 909 ? 170.35800 153.06200 149.67700 1.000 18.24000 909 GLU A N 1
ATOM 6863 C CA . GLU A 1 909 ? 169.96900 154.00900 148.63800 1.000 18.24000 909 GLU A CA 1
ATOM 6864 C C . GLU A 1 909 ? 171.00100 155.11000 148.41300 1.000 18.24000 909 GLU A C 1
ATOM 6865 O O . GLU A 1 909 ? 170.99600 155.73200 147.34500 1.000 18.24000 909 GLU A O 1
ATOM 6871 N N . ALA A 1 910 ? 171.88200 155.36300 149.37900 1.000 21.20000 910 ALA A N 1
ATOM 6872 C CA . ALA A 1 910 ? 172.79100 156.49900 149.28500 1.000 21.20000 910 ALA A CA 1
ATOM 6873 C C . ALA A 1 910 ? 173.78000 156.31000 148.13500 1.000 21.20000 910 ALA A C 1
ATOM 6874 O O . ALA A 1 910 ? 174.27800 155.20100 147.91600 1.000 21.20000 910 ALA A O 1
ATOM 6876 N N . PRO A 1 911 ? 174.08600 157.37500 147.38200 1.000 28.28000 911 PRO A N 1
ATOM 6877 C CA . PRO A 1 911 ? 175.00000 157.24300 146.24000 1.000 28.28000 911 PRO A CA 1
ATOM 6878 C C . PRO A 1 911 ? 176.46300 157.45600 146.59800 1.000 28.28000 911 PRO A C 1
ATOM 6879 O O . PRO A 1 911 ? 176.81300 158.43600 147.26300 1.000 28.28000 911 PRO A O 1
ATOM 6883 N N . TRP A 1 912 ? 177.32600 156.54600 146.15400 1.000 33.36000 912 TRP A N 1
ATOM 6884 C CA . TRP A 1 912 ? 178.76600 156.66100 146.33000 1.000 33.36000 912 TRP A CA 1
ATOM 6885 C C . TRP A 1 912 ? 179.41900 156.80700 144.96300 1.000 33.36000 912 TRP A C 1
ATOM 6886 O O . TRP A 1 912 ? 179.12800 156.02900 144.04700 1.000 33.36000 912 TRP A O 1
ATOM 6897 N N . ASN A 1 913 ? 180.29900 157.79700 144.82800 1.000 51.89000 913 ASN A N 1
ATOM 6898 C CA . ASN A 1 913 ? 180.87000 158.13300 143.52800 1.000 51.89000 913 ASN A CA 1
ATOM 6899 C C . ASN A 1 913 ? 182.19400 157.42500 143.26100 1.000 51.89000 913 ASN A C 1
ATOM 6900 O O . ASN A 1 913 ? 182.36300 156.80100 142.20900 1.000 51.89000 913 ASN A O 1
ATOM 6905 N N . ASP A 1 914 ? 183.14400 157.50800 144.19400 1.000 56.01000 914 ASP A N 1
ATOM 6906 C CA . ASP A 1 914 ? 184.47200 156.95500 143.94900 1.000 56.01000 914 ASP A CA 1
ATOM 6907 C C . ASP A 1 914 ? 184.51000 155.45000 144.20100 1.000 56.01000 914 ASP A C 1
ATOM 6908 O O . ASP A 1 914 ? 184.78100 154.66300 143.28900 1.000 56.01000 914 ASP A O 1
ATOM 6913 N N . ASP A 1 915 ? 184.23800 155.03200 145.43400 1.000 54.20000 915 ASP A N 1
ATOM 6914 C CA . ASP A 1 915 ? 184.25200 153.62900 145.81300 1.000 54.20000 915 ASP A CA 1
ATOM 6915 C C . ASP A 1 915 ? 182.88700 153.23200 146.35500 1.000 54.20000 915 ASP A C 1
ATOM 6916 O O . ASP A 1 915 ? 182.20300 154.03000 147.00100 1.000 54.20000 915 ASP A O 1
ATOM 6921 N N . TYR A 1 916 ? 182.49300 151.99000 146.08300 1.000 36.23000 916 TYR A N 1
ATOM 6922 C CA . TYR A 1 916 ? 181.20300 151.48200 146.52900 1.000 36.23000 916 TYR A CA 1
ATOM 6923 C C . TYR A 1 916 ? 181.40800 150.36100 147.53500 1.000 36.23000 916 TYR A C 1
ATOM 6924 O O . TYR A 1 916 ? 182.09900 149.37900 147.22500 1.000 36.23000 916 TYR A O 1
ATOM 6933 N N . PRO A 1 917 ? 180.84400 150.46200 148.73700 1.000 27.52000 917 PRO A N 1
ATOM 6934 C CA . PRO A 1 917 ? 180.92600 149.35500 149.69500 1.000 27.52000 917 PRO A CA 1
ATOM 6935 C C . PRO A 1 917 ? 179.80500 148.34900 149.49500 1.000 27.52000 917 PRO A C 1
ATOM 6936 O O . PRO A 1 917 ? 178.65800 148.69900 149.20300 1.000 27.52000 917 PRO A O 1
ATOM 6940 N N . PHE A 1 918 ? 180.14500 147.07500 149.65800 1.000 25.08000 918 PHE A N 1
ATOM 6941 C CA . PHE A 1 918 ? 179.21200 145.98000 149.44000 1.000 25.08000 918 PHE A CA 1
ATOM 6942 C C . PHE A 1 918 ? 178.74900 145.41900 150.77800 1.000 25.08000 918 PHE A C 1
ATOM 6943 O O . PHE A 1 918 ? 179.57300 145.03900 151.61600 1.000 25.08000 918 PHE A O 1
ATOM 6951 N N . LEU A 1 919 ? 177.42800 145.36700 150.96900 1.000 17.87000 919 LEU A N 1
ATOM 6952 C CA . LEU A 1 919 ? 176.87600 144.87200 152.22700 1.000 17.87000 919 LEU A CA 1
ATOM 6953 C C . LEU A 1 919 ? 177.19400 143.39900 152.43500 1.000 17.87000 919 LEU A C 1
ATOM 6954 O O . LEU A 1 919 ? 177.42300 142.96000 153.56600 1.000 17.87000 919 LEU A O 1
ATOM 6959 N N . LEU A 1 920 ? 177.18800 142.61300 151.35500 1.000 17.78000 920 LEU A N 1
ATOM 6960 C CA . LEU A 1 920 ? 177.48800 141.19000 151.47500 1.000 17.78000 920 LEU A CA 1
ATOM 6961 C C . LEU A 1 920 ? 178.92400 140.95300 151.92100 1.000 17.78000 920 LEU A C 1
ATOM 6962 O O . LEU A 1 920 ? 179.21100 139.94700 152.58000 1.000 17.78000 920 LEU A O 1
ATOM 6967 N N . SER A 1 921 ? 179.84000 141.85700 151.56900 1.000 24.89000 921 SER A N 1
ATOM 6968 C CA . SER A 1 921 ? 181.22800 141.71500 151.99400 1.000 24.89000 921 SER A CA 1
ATOM 6969 C C . SER A 1 921 ? 181.41000 142.05000 153.46900 1.000 24.89000 921 SER A C 1
ATOM 6970 O O . SER A 1 921 ? 182.31300 141.50700 154.11500 1.000 24.89000 921 SER A O 1
ATOM 6973 N N . PHE A 1 922 ? 180.57400 142.93500 154.01400 1.000 22.74000 922 PHE A N 1
ATOM 6974 C CA . PHE A 1 922 ? 180.67600 143.28500 155.42600 1.000 22.74000 922 PHE A CA 1
ATOM 6975 C C . PHE A 1 922 ? 179.95700 142.26800 156.30400 1.000 22.74000 922 PHE A C 1
ATOM 6976 O O . PHE A 1 922 ? 180.49700 141.82500 157.32300 1.000 22.74000 922 PHE A O 1
ATOM 6984 N N . LEU A 1 923 ? 178.73400 141.88700 155.92300 1.000 13.82000 923 LEU A N 1
ATOM 6985 C CA . LEU A 1 923 ? 177.96300 140.94500 156.72600 1.000 13.82000 923 LEU A CA 1
ATOM 6986 C C . LEU A 1 923 ? 178.62600 139.57500 156.76200 1.000 13.82000 923 LEU A C 1
ATOM 6987 O O . LEU A 1 923 ? 178.79800 138.98500 157.83400 1.000 13.82000 923 LEU A O 1
ATOM 6992 N N . GLY A 1 924 ? 179.01400 139.05800 155.60400 1.000 25.95000 924 GLY A N 1
ATOM 6993 C CA . GLY A 1 924 ? 179.58900 137.73000 155.50500 1.000 25.95000 924 GLY A CA 1
ATOM 6994 C C . GLY A 1 924 ? 178.57200 136.70900 155.03200 1.000 25.95000 924 GLY A C 1
ATOM 6995 O O . GLY A 1 924 ? 177.39600 137.00200 154.79500 1.000 25.95000 924 GLY A O 1
ATOM 6996 N N . GLU A 1 925 ? 179.05500 135.47400 154.89200 1.000 37.63000 925 GLU A N 1
ATOM 6997 C CA . GLU A 1 925 ? 178.20000 134.39200 154.41700 1.000 37.63000 925 GLU A CA 1
ATOM 6998 C C . GLU A 1 925 ? 177.25400 133.89600 155.50400 1.000 37.63000 925 GLU A C 1
ATOM 6999 O O . GLU A 1 925 ? 176.12200 133.49600 155.20800 1.000 37.63000 925 GLU A O 1
ATOM 7005 N N . ALA A 1 926 ? 177.69400 133.91300 156.76200 1.000 30.99000 926 ALA A N 1
ATOM 7006 C CA . ALA A 1 926 ? 176.86400 133.38800 157.84100 1.000 30.99000 926 ALA A CA 1
ATOM 7007 C C . ALA A 1 926 ? 175.83500 134.40700 158.31400 1.000 30.99000 926 ALA A C 1
ATOM 7008 O O . ALA A 1 926 ? 174.68300 134.04900 158.58400 1.000 30.99000 926 ALA A O 1
ATOM 7010 N N . LYS A 1 927 ? 176.22800 135.67700 158.42500 1.000 17.68000 927 LYS A N 1
ATOM 7011 C CA . LYS A 1 927 ? 175.30800 136.70100 158.90200 1.000 17.68000 927 LYS A CA 1
ATOM 7012 C C . LYS A 1 927 ? 174.25000 137.05800 157.86700 1.000 17.68000 927 LYS A C 1
ATOM 7013 O O . LYS A 1 927 ? 173.16300 137.51000 158.23900 1.000 17.68000 927 LYS A O 1
ATOM 7019 N N . SER A 1 928 ? 174.53900 136.86100 156.57800 1.000 21.84000 928 SER A N 1
ATOM 7020 C CA . SER A 1 928 ? 173.55400 137.17200 155.54700 1.000 21.84000 928 SER A CA 1
ATOM 7021 C C . SER A 1 928 ? 172.43600 136.13700 155.51600 1.000 21.84000 928 SER A C 1
ATOM 7022 O O . SER A 1 928 ? 171.26800 136.48300 155.30800 1.000 21.84000 928 SER A O 1
ATOM 7025 N N . MET A 1 929 ? 172.77700 134.86100 155.71200 1.000 26.88000 929 MET A N 1
ATOM 7026 C CA . MET A 1 929 ? 171.76000 133.81400 155.69600 1.000 26.88000 929 MET A CA 1
ATOM 7027 C C . MET A 1 929 ? 170.80700 133.94600 156.87900 1.000 26.88000 929 MET A C 1
ATOM 7028 O O . MET A 1 929 ? 169.60300 133.70000 156.74100 1.000 26.88000 929 MET A O 1
ATOM 7033 N N . ALA A 1 930 ? 171.32600 134.32200 158.04900 1.000 19.98000 930 ALA A N 1
ATOM 7034 C CA . ALA A 1 930 ? 170.46200 134.53500 159.20700 1.000 19.98000 930 ALA A CA 1
ATOM 7035 C C . ALA A 1 930 ? 169.48200 135.67600 158.96100 1.000 19.98000 930 ALA A C 1
ATOM 7036 O O . ALA A 1 930 ? 168.30900 135.59400 159.34300 1.000 19.98000 930 ALA A O 1
ATOM 7038 N N . PHE A 1 931 ? 169.95200 136.75100 158.32500 1.000 16.19000 931 PHE A N 1
ATOM 7039 C CA . PHE A 1 931 ? 169.06800 137.85500 157.97300 1.000 16.19000 931 PHE A CA 1
ATOM 7040 C C . PHE A 1 931 ? 167.97000 137.39400 157.02200 1.000 16.19000 931 PHE A C 1
ATOM 7041 O O . PHE A 1 931 ? 166.80400 137.77500 157.17700 1.000 16.19000 931 PHE A O 1
ATOM 7049 N N . LEU A 1 932 ? 168.32500 136.57000 156.03300 1.000 16.41000 932 LEU A N 1
ATOM 7050 C CA . LEU A 1 932 ? 167.33100 136.05600 155.09700 1.000 16.41000 932 LEU A CA 1
ATOM 7051 C C . LEU A 1 932 ? 166.30800 135.17300 155.80300 1.000 16.41000 932 LEU A C 1
ATOM 7052 O O . LEU A 1 932 ? 165.10500 135.27000 155.53200 1.000 16.41000 932 LEU A O 1
ATOM 7057 N N . LYS A 1 933 ? 166.76700 134.30800 156.71100 1.000 17.01000 933 LYS A N 1
ATOM 7058 C CA . LYS A 1 933 ? 165.84000 133.46200 157.45900 1.000 17.01000 933 LYS A CA 1
ATOM 7059 C C . LYS A 1 933 ? 164.89100 134.29400 158.31100 1.000 17.01000 933 LYS A C 1
ATOM 7060 O O . LYS A 1 933 ? 163.68600 134.01700 158.36000 1.000 17.01000 933 LYS A O 1
ATOM 7066 N N . GLU A 1 934 ? 165.41400 135.31600 158.99200 1.000 13.05000 934 GLU A N 1
ATOM 7067 C CA . GLU A 1 934 ? 164.55700 136.15800 159.82100 1.000 13.05000 934 GLU A CA 1
ATOM 7068 C C . GLU A 1 934 ? 163.55300 136.93000 158.97500 1.000 13.05000 934 GLU A C 1
ATOM 7069 O O . GLU A 1 934 ? 162.38700 137.07400 159.36100 1.000 13.05000 934 GLU A O 1
ATOM 7075 N N . VAL A 1 935 ? 163.98400 137.43200 157.81500 1.000 18.16000 935 VAL A N 1
ATOM 7076 C CA . VAL A 1 935 ? 163.07600 138.15600 156.93100 1.000 18.16000 935 VAL A CA 1
ATOM 7077 C C . VAL A 1 935 ? 161.98400 137.22900 156.41100 1.000 18.16000 935 VAL A C 1
ATOM 7078 O O . VAL A 1 935 ? 160.80900 137.60900 156.34500 1.000 18.16000 935 VAL A O 1
ATOM 7082 N N . LEU A 1 936 ? 162.34900 136.00100 156.03400 1.000 12.63000 936 LEU A N 1
ATOM 7083 C CA . LEU A 1 936 ? 161.35400 135.04100 155.57100 1.000 12.63000 936 LEU A CA 1
ATOM 7084 C C . LEU A 1 936 ? 160.36300 134.69300 156.67300 1.000 12.63000 936 LEU A C 1
ATOM 7085 O O . LEU A 1 936 ? 159.16100 134.56800 156.41800 1.000 12.63000 936 LEU A O 1
ATOM 7090 N N . SER A 1 937 ? 160.85100 134.52300 157.90500 1.000 19.86000 937 SER A N 1
ATOM 7091 C CA . SER A 1 937 ? 159.95500 134.24900 159.02200 1.000 19.86000 937 SER A CA 1
ATOM 7092 C C . SER A 1 937 ? 159.00200 135.41200 159.26500 1.000 19.86000 937 SER A C 1
ATOM 7093 O O . SER A 1 937 ? 157.81600 135.20400 159.54900 1.000 19.86000 937 SER A O 1
ATOM 7096 N N . ASP A 1 938 ? 159.50400 136.64500 159.16900 1.000 18.92000 938 ASP A N 1
ATOM 7097 C CA . ASP A 1 938 ? 158.64100 137.80900 159.33900 1.000 18.92000 938 ASP A CA 1
ATOM 7098 C C . ASP A 1 938 ? 157.59500 137.89200 158.23300 1.000 18.92000 938 ASP A C 1
ATOM 7099 O O . ASP A 1 938 ? 156.43700 138.24200 158.48800 1.000 18.92000 938 ASP A O 1
ATOM 7104 N N . LEU A 1 939 ? 157.98900 137.58600 156.99400 1.000 17.40000 939 LEU A N 1
ATOM 7105 C CA . LEU A 1 939 ? 157.07000 137.70500 155.86600 1.000 17.40000 939 LEU A CA 1
ATOM 7106 C C . LEU A 1 939 ? 155.90400 136.73100 155.98400 1.000 17.40000 939 LEU A C 1
ATOM 7107 O O . LEU A 1 939 ? 154.75100 137.10000 155.73100 1.000 17.40000 939 LEU A O 1
ATOM 7112 N N . SER A 1 940 ? 156.18000 135.48600 156.36700 1.000 18.22000 940 SER A N 1
ATOM 7113 C CA . SER A 1 940 ? 155.16400 134.43800 156.43400 1.000 18.22000 940 SER A CA 1
ATOM 7114 C C . SER A 1 940 ? 154.82100 134.18700 157.89700 1.000 18.22000 940 SER A C 1
ATOM 7115 O O . SER A 1 940 ? 155.42000 133.34100 158.56100 1.000 18.22000 940 SER A O 1
ATOM 7118 N N . SER A 1 941 ? 153.84400 134.93400 158.40200 1.000 24.10000 941 SER A N 1
ATOM 7119 C CA . SER A 1 941 ? 153.33200 134.75200 159.74900 1.000 24.10000 941 SER A CA 1
ATOM 7120 C C . SER A 1 941 ? 151.81100 134.75500 159.72100 1.000 24.10000 941 SER A C 1
ATOM 7121 O O . SER A 1 941 ? 151.20400 135.43600 158.88900 1.000 24.10000 941 SER A O 1
ATOM 7124 N N . PRO A 1 942 ? 151.16900 133.98500 160.60700 1.000 27.66000 942 PRO A N 1
ATOM 7125 C CA . PRO A 1 942 ? 149.69600 134.00100 160.64500 1.000 27.66000 942 PRO A CA 1
ATOM 7126 C C . PRO A 1 942 ? 149.12000 135.37700 160.92300 1.000 27.66000 942 PRO A C 1
ATOM 7127 O O . PRO A 1 942 ? 148.10200 135.75200 160.32900 1.000 27.66000 942 PRO A O 1
ATOM 7131 N N . VAL A 1 943 ? 149.74900 136.14200 161.81000 1.000 25.36000 943 VAL A N 1
ATOM 7132 C CA . VAL A 1 943 ? 149.39600 137.53300 162.06100 1.000 25.36000 943 VAL A CA 1
ATOM 7133 C C . VAL A 1 943 ? 150.64500 138.37100 161.83000 1.000 25.36000 943 VAL A C 1
ATOM 7134 O O . VAL A 1 943 ? 151.70700 138.07300 162.38600 1.000 25.36000 943 VAL A O 1
ATOM 7138 N N . GLN A 1 944 ? 150.51700 139.41000 161.01000 1.000 25.03000 944 GLN A N 1
ATOM 7139 C CA . GLN A 1 944 ? 151.65800 140.21000 160.59700 1.000 25.03000 944 GLN A CA 1
ATOM 7140 C C . GLN A 1 944 ? 151.35800 141.68900 160.78300 1.000 25.03000 944 GLN A C 1
ATOM 7141 O O . GLN A 1 944 ? 150.20800 142.12800 160.68500 1.000 25.03000 944 GLN A O 1
ATOM 7147 N N . ASP A 1 945 ? 152.41000 142.45400 161.06000 1.000 23.25000 945 ASP A N 1
ATOM 7148 C CA . ASP A 1 945 ? 152.29600 143.90000 161.15800 1.000 23.25000 945 ASP A CA 1
ATOM 7149 C C . ASP A 1 945 ? 152.36600 144.51900 159.77000 1.000 23.25000 945 ASP A C 1
ATOM 7150 O O . ASP A 1 945 ? 153.21900 144.15800 158.95500 1.000 23.25000 945 ASP A O 1
ATOM 7155 N N . TRP A 1 946 ? 151.45400 145.45400 159.49900 1.000 18.98000 946 TRP A N 1
ATOM 7156 C CA . TRP A 1 946 ? 151.42100 146.08900 158.18700 1.000 18.98000 946 TRP A CA 1
ATOM 7157 C C . TRP A 1 946 ? 152.64000 146.97700 157.96900 1.000 18.98000 946 TRP A C 1
ATOM 7158 O O . TRP A 1 946 ? 153.17800 147.04000 156.85600 1.000 18.98000 946 TRP A O 1
ATOM 7169 N N . ASN A 1 947 ? 153.08700 147.67100 159.01900 1.000 19.25000 947 ASN A N 1
ATOM 7170 C CA . ASN A 1 947 ? 154.25400 148.53800 158.89600 1.000 19.25000 947 ASN A CA 1
ATOM 7171 C C . ASN A 1 947 ? 155.50400 147.73600 158.55500 1.000 19.25000 947 ASN A C 1
ATOM 7172 O O . ASN A 1 947 ? 156.31400 148.16400 157.72400 1.000 19.25000 947 ASN A O 1
ATOM 7177 N N . LEU A 1 948 ? 155.67700 146.57200 159.18300 1.000 17.47000 948 LEU A N 1
ATOM 7178 C CA . LEU A 1 948 ? 156.83400 145.73700 158.88400 1.000 17.47000 948 LEU A CA 1
ATOM 7179 C C . LEU A 1 948 ? 156.79800 145.23500 157.44700 1.000 17.47000 948 LEU A C 1
ATOM 7180 O O . LEU A 1 948 ? 157.82800 145.21400 156.76400 1.000 17.47000 948 LEU A O 1
ATOM 7185 N N . LEU A 1 949 ? 155.62000 144.82500 156.96700 1.000 18.22000 949 LEU A N 1
ATOM 7186 C CA . LEU A 1 949 ? 155.50000 144.37600 155.58200 1.000 18.22000 949 LEU A CA 1
ATOM 7187 C C . LEU A 1 949 ? 155.82200 145.49900 154.60800 1.000 18.22000 949 LEU A C 1
ATOM 7188 O O . LEU A 1 949 ? 156.54500 145.29200 153.62500 1.000 18.22000 949 LEU A O 1
ATOM 7193 N N . ARG A 1 950 ? 155.28900 146.69500 154.86200 1.000 18.22000 950 ARG A N 1
ATOM 7194 C CA . ARG A 1 950 ? 155.56300 147.83300 153.99500 1.000 18.22000 950 ARG A CA 1
ATOM 7195 C C . ARG A 1 950 ? 157.04900 148.17100 153.98200 1.000 18.22000 950 ARG A C 1
ATOM 7196 O O . ARG A 1 950 ? 157.62900 148.42900 152.91800 1.000 18.22000 950 ARG A O 1
ATOM 7204 N N . SER A 1 951 ? 157.68500 148.16000 155.15700 1.000 18.22000 951 SER A N 1
ATOM 7205 C CA . SER A 1 951 ? 159.11300 148.45000 155.23400 1.000 18.22000 951 SER A CA 1
ATOM 7206 C C . SER A 1 951 ? 159.93300 147.39900 154.49800 1.000 18.22000 951 SER A C 1
ATOM 7207 O O . SER A 1 951 ? 160.90700 147.73100 153.81800 1.000 18.22000 951 SER A O 1
ATOM 7210 N N . LEU A 1 952 ? 159.55800 146.12400 154.62800 1.000 18.22000 952 LEU A N 1
ATOM 7211 C CA . LEU A 1 952 ? 160.29400 145.07000 153.93700 1.000 18.22000 952 LEU A CA 1
ATOM 7212 C C . LEU A 1 952 ? 160.14000 145.18400 152.42400 1.000 18.22000 952 LEU A C 1
ATOM 7213 O O . LEU A 1 952 ? 161.10000 144.95800 151.67900 1.000 18.22000 952 LEU A O 1
ATOM 7218 N N . TYR A 1 953 ? 158.94200 145.53200 151.95000 1.000 18.22000 953 TYR A N 1
ATOM 7219 C CA . TYR A 1 953 ? 158.75000 145.73100 150.51600 1.000 18.22000 953 TYR A CA 1
ATOM 7220 C C . TYR A 1 953 ? 159.56900 146.91000 150.00400 1.000 18.22000 953 TYR A C 1
ATOM 7221 O O . TYR A 1 953 ? 160.18200 146.82900 148.93300 1.000 18.22000 953 TYR A O 1
ATOM 7230 N N . ILE A 1 954 ? 159.59400 148.01300 150.75700 1.000 18.22000 954 ILE A N 1
ATOM 7231 C CA . ILE A 1 954 ? 160.41000 149.16200 150.36300 1.000 18.22000 954 ILE A CA 1
ATOM 7232 C C . ILE A 1 954 ? 161.88700 148.78600 150.34600 1.000 18.22000 954 ILE A C 1
ATOM 7233 O O . ILE A 1 954 ? 162.63700 149.19700 149.45400 1.000 18.22000 954 ILE A O 1
ATOM 7238 N N . PHE A 1 955 ? 162.32800 148.00700 151.33700 1.000 18.22000 955 PHE A N 1
ATOM 7239 C CA . PHE A 1 955 ? 163.71900 147.57400 151.38400 1.000 18.22000 955 PHE A CA 1
ATOM 7240 C C . PHE A 1 955 ? 164.06800 146.70200 150.18700 1.000 18.22000 955 PHE A C 1
ATOM 7241 O O . PHE A 1 955 ? 165.14500 146.85000 149.59900 1.000 18.22000 955 PHE A O 1
ATOM 7249 N N . PHE A 1 956 ? 163.17400 145.78200 149.81500 1.000 18.22000 956 PHE A N 1
ATOM 7250 C CA . PHE A 1 956 ? 163.41600 144.95100 148.63900 1.000 18.22000 956 PHE A CA 1
ATOM 7251 C C . PHE A 1 956 ? 163.49300 145.79600 147.37400 1.000 18.22000 956 PHE A C 1
ATOM 7252 O O . PHE A 1 956 ? 164.37300 145.58700 146.52900 1.000 18.22000 956 PHE A O 1
ATOM 7260 N N . THR A 1 957 ? 162.58100 146.76100 147.23100 1.000 18.22000 957 THR A N 1
ATOM 7261 C CA . THR A 1 957 ? 162.60400 147.63400 146.06200 1.000 18.22000 957 THR A CA 1
ATOM 7262 C C . THR A 1 957 ? 163.90800 148.41800 145.98700 1.000 18.22000 957 THR A C 1
ATOM 7263 O O . THR A 1 957 ? 164.53700 148.49800 144.92600 1.000 18.22000 957 THR A O 1
ATOM 7267 N N . THR A 1 958 ? 164.33600 148.99500 147.11200 1.000 16.89000 958 THR A N 1
ATOM 7268 C CA . THR A 1 958 ? 165.57900 149.76300 147.13400 1.000 16.89000 958 THR A CA 1
ATOM 7269 C C . THR A 1 958 ? 166.78300 148.88100 146.83200 1.000 16.89000 958 THR A C 1
ATOM 7270 O O . THR A 1 958 ? 167.68800 149.28400 146.09200 1.000 16.89000 958 THR A O 1
ATOM 7274 N N . LEU A 1 959 ? 166.81400 147.67300 147.39600 1.000 14.10000 959 LEU A N 1
ATOM 7275 C CA . LEU A 1 959 ? 167.92900 146.76600 147.15500 1.000 14.10000 959 LEU A CA 1
ATOM 7276 C C . LEU A 1 959 ? 167.97300 146.30200 145.70700 1.000 14.10000 959 LEU A C 1
ATOM 7277 O O . LEU A 1 959 ? 169.05100 145.98200 145.19400 1.000 14.10000 959 LEU A O 1
ATOM 7282 N N . LEU A 1 960 ? 166.82000 146.25500 145.03300 1.000 16.20000 960 LEU A N 1
ATOM 7283 C CA . LEU A 1 960 ? 166.80600 145.83200 143.63500 1.000 16.20000 960 LEU A CA 1
ATOM 7284 C C . LEU A 1 960 ? 167.40000 146.89000 142.71300 1.000 16.20000 960 LEU A C 1
ATOM 7285 O O . LEU A 1 960 ? 168.06400 146.54600 141.72800 1.000 16.20000 960 LEU A O 1
ATOM 7290 N N . GLU A 1 961 ? 167.17400 148.17400 143.00500 1.000 18.12000 961 GLU A N 1
ATOM 7291 C CA . GLU A 1 961 ? 167.71000 149.23600 142.15800 1.000 18.12000 961 GLU A CA 1
ATOM 7292 C C . GLU A 1 961 ? 169.21100 149.41500 142.34600 1.000 18.12000 961 GLU A C 1
ATOM 7293 O O . GLU A 1 961 ? 169.91600 149.76200 141.39200 1.000 18.12000 961 GLU A O 1
ATOM 7299 N N . SER A 1 962 ? 169.71400 149.18800 143.55600 1.000 16.91000 962 SER A N 1
ATOM 7300 C CA . SER A 1 962 ? 171.08400 149.52800 143.90400 1.000 16.91000 962 SER A CA 1
ATOM 7301 C C . SER A 1 962 ? 172.07300 148.57000 143.24100 1.000 16.91000 962 SER A C 1
ATOM 7302 O O . SER A 1 962 ? 171.70200 147.64700 142.51200 1.000 16.91000 962 SER A O 1
ATOM 7305 N N . LYS A 1 963 ? 173.35800 148.80000 143.50500 1.000 26.38000 963 LYS A N 1
ATOM 7306 C CA . LYS A 1 963 ? 174.43800 147.99900 142.94700 1.000 26.38000 963 LYS A CA 1
ATOM 7307 C C . LYS A 1 963 ? 174.83000 146.83000 143.83800 1.000 26.38000 963 LYS A C 1
ATOM 7308 O O . LYS A 1 963 ? 175.77800 146.10900 143.50700 1.000 26.38000 963 LYS A O 1
ATOM 7314 N N . GLN A 1 964 ? 174.13400 146.62400 144.95700 1.000 21.71000 964 GLN A N 1
ATOM 7315 C CA . GLN A 1 964 ? 174.39500 145.48600 145.83600 1.000 21.71000 964 GLN A CA 1
ATOM 7316 C C . GLN A 1 964 ? 173.83700 144.23500 145.16400 1.000 21.71000 964 GLN A C 1
ATOM 7317 O O . GLN A 1 964 ? 172.74400 143.75400 145.46900 1.000 21.71000 964 GLN A O 1
ATOM 7323 N N . ASP A 1 965 ? 174.61600 143.70300 144.22000 1.000 18.22000 965 ASP A N 1
ATOM 7324 C CA . ASP A 1 965 ? 174.14700 142.57500 143.42600 1.000 18.22000 965 ASP A CA 1
ATOM 7325 C C . ASP A 1 965 ? 174.16100 141.27300 144.21600 1.000 18.22000 965 ASP A C 1
ATOM 7326 O O . ASP A 1 965 ? 173.28200 140.42600 144.01900 1.000 18.22000 965 ASP A O 1
ATOM 7331 N N . GLY A 1 966 ? 175.14200 141.08800 145.10000 1.000 19.54000 966 GLY A N 1
ATOM 7332 C CA . GLY A 1 966 ? 175.22200 139.84200 145.84900 1.000 19.54000 966 GLY A CA 1
ATOM 7333 C C . GLY A 1 966 ? 174.03900 139.63800 146.77400 1.000 19.54000 966 GLY A C 1
ATOM 7334 O O . GLY A 1 966 ? 173.44000 138.55900 146.80900 1.000 19.54000 966 GLY A O 1
ATOM 7335 N N . LEU A 1 967 ? 173.67800 140.67600 147.53000 1.000 16.93000 967 LEU A N 1
ATOM 7336 C CA . LEU A 1 967 ? 172.53900 140.57200 148.43600 1.000 16.93000 967 LEU A CA 1
ATOM 7337 C C . LEU A 1 967 ? 171.23600 140.38400 147.66800 1.000 16.93000 967 LEU A C 1
ATOM 7338 O O . LEU A 1 967 ? 170.37600 139.59500 148.07800 1.000 16.93000 967 LEU A O 1
ATOM 7343 N N . SER A 1 968 ? 171.07200 141.10100 146.55400 1.000 23.56000 968 SER A N 1
ATOM 7344 C CA . SER A 1 968 ? 169.86500 140.95400 145.74700 1.000 23.56000 968 SER A CA 1
ATOM 7345 C C . SER A 1 968 ? 169.75000 139.54500 145.17800 1.000 23.56000 968 SER A C 1
ATOM 7346 O O . SER A 1 968 ? 168.66400 138.95300 145.18200 1.000 23.56000 968 SER A O 1
ATOM 7349 N N . ILE A 1 969 ? 170.86000 138.99200 144.68600 1.000 24.14000 969 ILE A N 1
ATOM 7350 C CA . ILE A 1 969 ? 170.84500 137.63300 144.15100 1.000 24.14000 969 ILE A CA 1
ATOM 7351 C C . ILE A 1 969 ? 170.53200 136.62900 145.25300 1.000 24.14000 969 ILE A C 1
ATOM 7352 O O . ILE A 1 969 ? 169.74700 135.69400 145.05500 1.000 24.14000 969 ILE A O 1
ATOM 7357 N N . LEU A 1 970 ? 171.13400 136.81000 146.43200 1.000 24.62000 970 LEU A N 1
ATOM 7358 C CA . LEU A 1 970 ? 170.85500 135.91600 147.55100 1.000 24.62000 970 LEU A CA 1
ATOM 7359 C C . LEU A 1 970 ? 169.38400 135.95700 147.94000 1.000 24.62000 970 LEU A C 1
ATOM 7360 O O . LEU A 1 970 ? 168.77600 134.91600 148.21300 1.000 24.62000 970 LEU A O 1
ATOM 7365 N N . PHE A 1 971 ? 168.79500 137.15300 147.98100 1.000 20.95000 971 PHE A N 1
ATOM 7366 C CA . PHE A 1 971 ? 167.39000 137.26500 148.35100 1.000 20.95000 971 PHE A CA 1
ATOM 7367 C C . PHE A 1 971 ? 166.48100 136.66200 147.28600 1.000 20.95000 971 PHE A C 1
ATOM 7368 O O . PHE A 1 971 ? 165.50400 135.97900 147.61300 1.000 20.95000 971 PHE A O 1
ATOM 7376 N N . LEU A 1 972 ? 166.78700 136.89400 146.00800 1.000 24.84000 972 LEU A N 1
ATOM 7377 C CA . LEU A 1 972 ? 165.91500 136.41600 144.93900 1.000 24.84000 972 LEU A CA 1
ATOM 7378 C C . LEU A 1 972 ? 165.98400 134.90000 144.79400 1.000 24.84000 972 LEU A C 1
ATOM 7379 O O . LEU A 1 972 ? 164.94900 134.22900 144.70100 1.000 24.84000 972 LEU A O 1
ATOM 7384 N N . THR A 1 973 ? 167.19200 134.33800 144.77300 1.000 36.24000 973 THR A N 1
ATOM 7385 C CA . THR A 1 973 ? 167.36800 132.92900 144.44900 1.000 36.24000 973 THR A CA 1
ATOM 7386 C C . THR A 1 973 ? 167.58100 132.03700 145.66400 1.000 36.24000 973 THR A C 1
ATOM 7387 O O . THR A 1 973 ? 167.43100 130.81600 145.54500 1.000 36.24000 973 THR A O 1
ATOM 7391 N N . GLY A 1 974 ? 167.92000 132.60300 146.81900 1.000 36.48000 974 GLY A N 1
ATOM 7392 C CA . GLY A 1 974 ? 168.20600 131.80800 147.99200 1.000 36.48000 974 GLY A CA 1
ATOM 7393 C C . GLY A 1 974 ? 169.61300 131.26300 148.07100 1.000 36.48000 974 GLY A C 1
ATOM 7394 O O . GLY A 1 974 ? 169.93400 130.56200 149.03800 1.000 36.48000 974 GLY A O 1
ATOM 7395 N N . GLN A 1 975 ? 170.46100 131.55900 147.09000 1.000 46.76000 975 GLN A N 1
ATOM 7396 C CA . GLN A 1 975 ? 171.84800 131.11900 147.08600 1.000 46.76000 975 GLN A CA 1
ATOM 7397 C C . GLN A 1 975 ? 172.74900 132.30800 146.78700 1.000 46.76000 975 GLN A C 1
ATOM 7398 O O . GLN A 1 975 ? 172.33200 133.27900 146.14900 1.000 46.76000 975 GLN A O 1
ATOM 7404 N N . PHE A 1 976 ? 173.98900 132.22300 147.25700 1.000 48.48000 976 PHE A N 1
ATOM 7405 C CA . PHE A 1 976 ? 174.92000 133.33400 147.12000 1.000 48.48000 976 PHE A CA 1
ATOM 7406 C C . PHE A 1 976 ? 175.35800 133.51200 145.67100 1.000 48.48000 976 PHE A C 1
ATOM 7407 O O . PHE A 1 976 ? 175.42600 132.55500 144.89400 1.000 48.48000 976 PHE A O 1
ATOM 7415 N N . ALA A 1 977 ? 175.65900 134.76200 145.31300 1.000 75.13000 977 ALA A N 1
ATOM 7416 C CA . ALA A 1 977 ? 176.07000 135.08300 143.95300 1.000 75.13000 977 ALA A CA 1
ATOM 7417 C C . ALA A 1 977 ? 177.44200 134.51900 143.60700 1.000 75.13000 977 ALA A C 1
ATOM 7418 O O . ALA A 1 977 ? 177.80700 134.49600 142.42700 1.000 75.13000 977 ALA A O 1
ATOM 7420 N N . SER A 1 978 ? 178.21000 134.07400 144.60500 1.000 97.79000 978 SER A N 1
ATOM 7421 C CA . SER A 1 978 ? 179.51600 133.48600 144.32600 1.000 97.79000 978 SER A CA 1
ATOM 7422 C C . SER A 1 978 ? 179.39300 132.22000 143.49000 1.000 97.79000 978 SER A C 1
ATOM 7423 O O . SER A 1 978 ? 180.28400 131.91500 142.68800 1.000 97.79000 978 SER A O 1
ATOM 7426 N N . ASN A 1 979 ? 178.30500 131.47300 143.66100 1.000 112.80000 979 ASN A N 1
ATOM 7427 C CA . ASN A 1 979 ? 178.04300 130.28100 142.85300 1.000 112.80000 979 ASN A CA 1
ATOM 7428 C C . ASN A 1 979 ? 177.17400 130.64000 141.64600 1.000 112.80000 979 ASN A C 1
ATOM 7429 O O . ASN A 1 979 ? 176.06700 130.13600 141.45900 1.000 112.80000 979 ASN A O 1
ATOM 7434 N N . LYS A 1 980 ? 177.70500 131.54100 140.81800 1.000 128.73000 980 LYS A N 1
ATOM 7435 C CA . LYS A 1 980 ? 176.97700 132.00900 139.64300 1.000 128.73000 980 LYS A CA 1
ATOM 7436 C C . LYS A 1 980 ? 176.81600 130.93400 138.57900 1.000 128.73000 980 LYS A C 1
ATOM 7437 O O . LYS A 1 980 ? 175.98100 131.09900 137.68200 1.000 128.73000 980 LYS A O 1
ATOM 7443 N N . LYS A 1 981 ? 177.58900 129.84800 138.64800 1.000 137.72000 981 LYS A N 1
ATOM 7444 C CA . LYS A 1 981 ? 177.41700 128.75500 137.69600 1.000 137.72000 981 LYS A CA 1
ATOM 7445 C C . LYS A 1 981 ? 176.08600 128.04200 137.89900 1.000 137.72000 981 LYS A C 1
ATOM 7446 O O . LYS A 1 981 ? 175.53900 127.46900 136.95000 1.000 137.72000 981 LYS A O 1
ATOM 7452 N N . ILE A 1 982 ? 175.55000 128.07100 139.12300 1.000 131.83000 982 ILE A N 1
ATOM 7453 C CA . ILE A 1 982 ? 174.28600 127.40800 139.41200 1.000 131.83000 982 ILE A CA 1
ATOM 7454 C C . ILE A 1 982 ? 173.12500 128.04300 138.65400 1.000 131.83000 982 ILE A C 1
ATOM 7455 O O . ILE A 1 982 ? 172.12500 127.36800 138.38300 1.000 131.83000 982 ILE A O 1
ATOM 7460 N N . ASN A 1 983 ? 173.23300 129.32400 138.29700 1.000 138.10000 983 ASN A N 1
ATOM 7461 C CA . ASN A 1 983 ? 172.16500 130.02500 137.59400 1.000 138.10000 983 ASN A CA 1
ATOM 7462 C C . ASN A 1 983 ? 171.80800 129.33000 136.28400 1.000 138.10000 983 ASN A C 1
ATOM 7463 O O . ASN A 1 983 ? 172.61600 129.29000 135.35100 1.000 138.10000 983 ASN A O 1
ATOM 7468 N N . ASP A 1 984 ? 170.60100 128.78600 136.21600 1.000 140.67000 984 ASP A N 1
ATOM 7469 C CA . ASP A 1 984 ? 170.10900 128.04100 135.06000 1.000 140.67000 984 ASP A CA 1
ATOM 7470 C C . ASP A 1 984 ? 168.59600 127.91800 135.21100 1.000 140.67000 984 ASP A C 1
ATOM 7471 O O . ASP A 1 984 ? 167.98900 128.57500 136.06700 1.000 140.67000 984 ASP A O 1
ATOM 7476 N N . GLU A 1 985 ? 167.98200 127.09200 134.37200 1.000 138.34000 985 GLU A N 1
ATOM 7477 C CA . GLU A 1 985 ? 166.55200 126.84300 134.48700 1.000 138.34000 985 GLU A CA 1
ATOM 7478 C C . GLU A 1 985 ? 166.24200 126.13700 135.80200 1.000 138.34000 985 GLU A C 1
ATOM 7479 O O . GLU A 1 985 ? 166.92800 125.18900 136.19300 1.000 138.34000 985 GLU A O 1
ATOM 7485 N N . SER A 1 986 ? 165.19500 126.61100 136.48300 1.000 131.32000 986 SER A N 1
ATOM 7486 C CA . SER A 1 986 ? 164.77800 126.07100 137.77900 1.000 131.32000 986 SER A CA 1
ATOM 7487 C C . SER A 1 986 ? 165.92400 126.08900 138.78800 1.000 131.32000 986 SER A C 1
ATOM 7488 O O . SER A 1 986 ? 166.15400 125.11800 139.51400 1.000 131.32000 986 SER A O 1
ATOM 7491 N N . SER A 1 987 ? 166.65300 127.20400 138.83300 1.000 119.18000 987 SER A N 1
ATOM 7492 C CA . SER A 1 987 ? 167.77300 127.37900 139.74900 1.000 119.18000 987 SER A CA 1
ATOM 7493 C C . SER A 1 987 ? 167.43700 128.31500 140.90600 1.000 119.18000 987 SER A C 1
ATOM 7494 O O . SER A 1 987 ? 168.29700 129.08100 141.35600 1.000 119.18000 987 SER A O 1
ATOM 7497 N N . ILE A 1 988 ? 166.20100 128.27400 141.39300 1.000 85.39000 988 ILE A N 1
ATOM 7498 C CA . ILE A 1 988 ? 165.76000 129.09600 142.51400 1.000 85.39000 988 ILE A CA 1
ATOM 7499 C C . ILE A 1 988 ? 165.28800 128.17000 143.62500 1.000 85.39000 988 ILE A C 1
ATOM 7500 O O . ILE A 1 988 ? 164.46100 127.28200 143.39200 1.000 85.39000 988 ILE A O 1
ATOM 7505 N N . ASP A 1 989 ? 165.81700 128.37700 144.82900 1.000 74.39000 989 ASP A N 1
ATOM 7506 C CA . ASP A 1 989 ? 165.42600 127.58900 145.99500 1.000 74.39000 989 ASP A CA 1
ATOM 7507 C C . ASP A 1 989 ? 164.05300 128.06700 146.45100 1.000 74.39000 989 ASP A C 1
ATOM 7508 O O . ASP A 1 989 ? 163.92300 129.12700 147.06700 1.000 74.39000 989 ASP A O 1
ATOM 7513 N N . LYS A 1 990 ? 163.01800 127.27900 146.14200 1.000 75.04000 990 LYS A N 1
ATOM 7514 C CA . LYS A 1 990 ? 161.65400 127.66800 146.48700 1.000 75.04000 990 LYS A CA 1
ATOM 7515 C C . LYS A 1 990 ? 161.46800 127.80400 147.99200 1.000 75.04000 990 LYS A C 1
ATOM 7516 O O . LYS A 1 990 ? 160.61100 128.57000 148.44600 1.000 75.04000 990 LYS A O 1
ATOM 7522 N N . LYS A 1 991 ? 162.25200 127.07000 148.78100 1.000 70.03000 991 LYS A N 1
ATOM 7523 C CA . LYS A 1 991 ? 162.09000 127.09300 150.22900 1.000 70.03000 991 LYS A CA 1
ATOM 7524 C C . LYS A 1 991 ? 162.63500 128.36800 150.85700 1.000 70.03000 991 LYS A C 1
ATOM 7525 O O . LYS A 1 991 ? 162.11500 128.81600 151.88500 1.000 70.03000 991 LYS A O 1
ATOM 7531 N N . SER A 1 992 ? 163.66800 128.96500 150.26800 1.000 51.85000 992 SER A N 1
ATOM 7532 C CA . SER A 1 992 ? 164.39300 130.07500 150.88200 1.000 51.85000 992 SER A CA 1
ATOM 7533 C C . SER A 1 992 ? 164.52700 131.24300 149.91400 1.000 51.85000 992 SER A C 1
ATOM 7534 O O . SER A 1 992 ? 165.60300 131.82000 149.74500 1.000 51.85000 992 SER A O 1
ATOM 7537 N N . SER A 1 993 ? 163.42900 131.62400 149.26800 1.000 33.02000 993 SER A N 1
ATOM 7538 C CA . SER A 1 993 ? 163.43700 132.73600 148.33100 1.000 33.02000 993 SER A CA 1
ATOM 7539 C C . SER A 1 993 ? 162.29200 133.69100 148.63800 1.000 33.02000 993 SER A C 1
ATOM 7540 O O . SER A 1 993 ? 161.22700 133.28200 149.10800 1.000 33.02000 993 SER A O 1
ATOM 7543 N N . ILE A 1 994 ? 162.53000 134.97600 148.37000 1.000 27.11000 994 ILE A N 1
ATOM 7544 C CA . ILE A 1 994 ? 161.48400 135.97900 148.52700 1.000 27.11000 994 ILE A CA 1
ATOM 7545 C C . ILE A 1 994 ? 160.43100 135.85600 147.43400 1.000 27.11000 994 ILE A C 1
ATOM 7546 O O . ILE A 1 994 ? 159.29500 136.30600 147.62000 1.000 27.11000 994 ILE A O 1
ATOM 7551 N N . LEU A 1 995 ? 160.77800 135.24800 146.29800 1.000 28.65000 995 LEU A N 1
ATOM 7552 C CA . LEU A 1 995 ? 159.83500 135.15000 145.18700 1.000 28.65000 995 LEU A CA 1
ATOM 7553 C C . LEU A 1 995 ? 158.62600 134.30000 145.55300 1.000 28.65000 995 LEU A C 1
ATOM 7554 O O . LEU A 1 995 ? 157.49900 134.60800 145.14900 1.000 28.65000 995 LEU A O 1
ATOM 7559 N N . THR A 1 996 ? 158.83800 133.21800 146.30600 1.000 27.71000 996 THR A N 1
ATOM 7560 C CA . THR A 1 996 ? 157.72400 132.37100 146.72000 1.000 27.71000 996 THR A CA 1
ATOM 7561 C C . THR A 1 996 ? 156.73900 133.14300 147.59100 1.000 27.71000 996 THR A C 1
ATOM 7562 O O . THR A 1 996 ? 155.51900 133.05800 147.40100 1.000 27.71000 996 THR A O 1
ATOM 7566 N N . VAL A 1 997 ? 157.25400 133.91700 148.54800 1.000 23.94000 997 VAL A N 1
ATOM 7567 C CA . VAL A 1 997 ? 156.38700 134.70300 149.41800 1.000 23.94000 997 VAL A CA 1
ATOM 7568 C C . VAL A 1 997 ? 155.69700 135.80800 148.62800 1.000 23.94000 997 VAL A C 1
ATOM 7569 O O . VAL A 1 997 ? 154.53800 136.14500 148.89200 1.000 23.94000 997 VAL A O 1
ATOM 7573 N N . LEU A 1 998 ? 156.39900 136.39800 147.65600 1.000 26.46000 998 LEU A N 1
ATOM 7574 C CA . LEU A 1 998 ? 155.77800 137.40300 146.79800 1.000 26.46000 998 LEU A CA 1
ATOM 7575 C C . LEU A 1 998 ? 154.60700 136.80700 146.02800 1.000 26.46000 998 LEU A C 1
ATOM 7576 O O . LEU A 1 998 ? 153.53100 137.41100 145.94200 1.000 26.46000 998 LEU A O 1
ATOM 7581 N N . GLN A 1 999 ? 154.80000 135.60800 145.47000 1.000 32.94000 999 GLN A N 1
ATOM 7582 C CA . GLN A 1 999 ? 153.71700 134.93300 144.75900 1.000 32.94000 999 GLN A CA 1
ATOM 7583 C C . GLN A 1 999 ? 152.55200 134.63000 145.69100 1.000 32.94000 999 GLN A C 1
ATOM 7584 O O . GLN A 1 999 ? 151.38800 134.81600 145.32000 1.000 32.94000 999 GLN A O 1
ATOM 7590 N N . LYS A 1 1000 ? 152.84700 134.15700 146.90300 1.000 28.08000 1000 LYS A N 1
ATOM 7591 C CA . LYS A 1 1000 ? 151.78400 133.84000 147.85200 1.000 28.08000 1000 LYS A CA 1
ATOM 7592 C C . LYS A 1 1000 ? 150.98300 135.08000 148.23000 1.000 28.08000 1000 LYS A C 1
ATOM 7593 O O . LYS A 1 1000 ? 149.74800 135.04000 148.27000 1.000 28.08000 1000 LYS A O 1
ATOM 7599 N N . ASN A 1 1001 ? 151.66500 136.19100 148.50900 1.000 24.02000 1001 ASN A N 1
ATOM 7600 C CA . ASN A 1 1001 ? 150.98500 137.39800 148.96500 1.000 24.02000 1001 ASN A CA 1
ATOM 7601 C C . ASN A 1 1001 ? 150.36900 138.20900 147.83400 1.000 24.02000 1001 ASN A C 1
ATOM 7602 O O . ASN A 1 1001 ? 149.56100 139.10100 148.10800 1.000 24.02000 1001 ASN A O 1
ATOM 7607 N N . SER A 1 1002 ? 150.72900 137.93100 146.57800 1.000 28.89000 1002 SER A N 1
ATOM 7608 C CA . SER A 1 1002 ? 150.13700 138.66700 145.46700 1.000 28.89000 1002 SER A CA 1
ATOM 7609 C C . SER A 1 1002 ? 148.67400 138.31100 145.23600 1.000 28.89000 1002 SER A C 1
ATOM 7610 O O . SER A 1 1002 ? 147.96000 139.08000 144.58600 1.000 28.89000 1002 SER A O 1
ATOM 7613 N N . LEU A 1 1003 ? 148.21500 137.17200 145.74400 1.000 30.53000 1003 LEU A N 1
ATOM 7614 C CA . LEU A 1 1003 ? 146.83900 136.73100 145.54200 1.000 30.53000 1003 LEU A CA 1
ATOM 7615 C C . LEU A 1 1003 ? 145.88500 137.23800 146.61700 1.000 30.53000 1003 LEU A C 1
ATOM 7616 O O . LEU A 1 1003 ? 144.67200 137.03800 146.49000 1.000 30.53000 1003 LEU A O 1
ATOM 7621 N N . LEU A 1 1004 ? 146.39300 137.88800 147.66100 1.000 27.27000 1004 LEU A N 1
ATOM 7622 C CA . LEU A 1 1004 ? 145.57500 138.39100 148.76500 1.000 27.27000 1004 LEU A CA 1
ATOM 7623 C C . LEU A 1 1004 ? 145.30300 139.88300 148.63200 1.000 27.27000 1004 LEU A C 1
ATOM 7624 O O . LEU A 1 1004 ? 145.25900 140.60500 149.63300 1.000 27.27000 1004 LEU A O 1
ATOM 7629 N N . LEU A 1 1005 ? 145.11600 140.37200 147.40500 1.000 30.13000 1005 LEU A N 1
ATOM 7630 C CA . LEU A 1 1005 ? 144.95300 141.80600 147.18800 1.000 30.13000 1005 LEU A CA 1
ATOM 7631 C C . LEU A 1 1005 ? 143.68500 142.34500 147.83900 1.000 30.13000 1005 LEU A C 1
ATOM 7632 O O . LEU A 1 1005 ? 143.64200 143.52000 148.22200 1.000 30.13000 1005 LEU A O 1
ATOM 7637 N N . ASP A 1 1006 ? 142.64600 141.51700 147.96900 1.000 34.62000 1006 ASP A N 1
ATOM 7638 C CA . ASP A 1 1006 ? 141.40400 141.98900 148.57400 1.000 34.62000 1006 ASP A CA 1
ATOM 7639 C C . ASP A 1 1006 ? 141.55400 142.18700 150.07900 1.000 34.62000 1006 ASP A C 1
ATOM 7640 O O . ASP A 1 1006 ? 141.08100 143.19000 150.62700 1.000 34.62000 1006 ASP A O 1
ATOM 7645 N N . SER A 1 1007 ? 142.20700 141.24600 150.76200 1.000 33.31000 1007 SER A N 1
ATOM 7646 C CA . SER A 1 1007 ? 142.38700 141.35400 152.20500 1.000 33.31000 1007 SER A CA 1
ATOM 7647 C C . SER A 1 1007 ? 143.47900 142.35500 152.57100 1.000 33.31000 1007 SER A C 1
ATOM 7648 O O . SER A 1 1007 ? 143.36500 143.06100 153.57900 1.000 33.31000 1007 SER A O 1
ATOM 7651 N N . THR A 1 1008 ? 144.53700 142.42400 151.77000 1.000 29.52000 1008 THR A N 1
ATOM 7652 C CA . THR A 1 1008 ? 145.67400 143.27200 152.09300 1.000 29.52000 1008 THR A CA 1
ATOM 7653 C C . THR A 1 1008 ? 145.28100 144.74700 152.00200 1.000 29.52000 1008 THR A C 1
ATOM 7654 O O . THR A 1 1008 ? 144.50400 145.12900 151.12200 1.000 29.52000 1008 THR A O 1
ATOM 7658 N N . PRO A 1 1009 ? 145.78500 145.59300 152.90200 1.000 24.76000 1009 PRO A N 1
ATOM 7659 C CA . PRO A 1 1009 ? 145.58000 147.03700 152.74700 1.000 24.76000 1009 PRO A CA 1
ATOM 7660 C C . PRO A 1 1009 ? 146.23500 147.55500 151.47600 1.000 24.76000 1009 PRO A C 1
ATOM 7661 O O . PRO A 1 1009 ? 147.14200 146.93700 150.91200 1.000 24.76000 1009 PRO A O 1
ATOM 7665 N N . GLU A 1 1010 ? 145.75700 148.71500 151.02400 1.000 28.76000 1010 GLU A N 1
ATOM 7666 C CA . GLU A 1 1010 ? 146.10500 149.18600 149.68700 1.000 28.76000 1010 GLU A CA 1
ATOM 7667 C C . GLU A 1 1010 ? 147.55400 149.65800 149.60200 1.000 28.76000 1010 GLU A C 1
ATOM 7668 O O . GLU A 1 1010 ? 148.19500 149.50700 148.55600 1.000 28.76000 1010 GLU A O 1
ATOM 7674 N N . GLU A 1 1011 ? 148.09500 150.22600 150.68400 1.000 26.00000 1011 GLU A N 1
ATOM 7675 C CA . GLU A 1 1011 ? 149.49800 150.63800 150.67100 1.000 26.00000 1011 GLU A CA 1
ATOM 7676 C C . GLU A 1 1011 ? 150.42300 149.43300 150.54100 1.000 26.00000 1011 GLU A C 1
ATOM 7677 O O . GLU A 1 1011 ? 151.36000 149.43400 149.73000 1.000 26.00000 1011 GLU A O 1
ATOM 7683 N N . VAL A 1 1012 ? 150.17400 148.39300 151.33800 1.000 18.90000 1012 VAL A N 1
ATOM 7684 C CA . VAL A 1 1012 ? 151.01500 147.20400 151.29600 1.000 18.90000 1012 VAL A CA 1
ATOM 7685 C C . VAL A 1 1012 ? 150.93300 146.54400 149.92600 1.000 18.90000 1012 VAL A C 1
ATOM 7686 O O . VAL A 1 1012 ? 151.95100 146.12900 149.35900 1.000 18.90000 1012 VAL A O 1
ATOM 7690 N N . SER A 1 1013 ? 149.72400 146.45000 149.36400 1.000 18.67000 1013 SER A N 1
ATOM 7691 C CA . SER A 1 1013 ? 149.56500 145.82700 148.05400 1.000 18.67000 1013 SER A CA 1
ATOM 7692 C C . SER A 1 1013 ? 150.22200 146.65700 146.95600 1.000 18.67000 1013 SER A C 1
ATOM 7693 O O . SER A 1 1013 ? 150.82300 146.09900 146.03100 1.000 18.67000 1013 SER A O 1
ATOM 7696 N N . CYS A 1 1014 ? 150.11900 147.98600 147.03100 1.000 17.64000 1014 CYS A N 1
ATOM 7697 C CA . CYS A 1 1014 ? 150.73500 148.81500 145.99900 1.000 17.64000 1014 CYS A CA 1
ATOM 7698 C C . CYS A 1 1014 ? 152.25500 148.71100 146.04600 1.000 17.64000 1014 CYS A C 1
ATOM 7699 O O . CYS A 1 1014 ? 152.90800 148.64700 144.99900 1.000 17.64000 1014 CYS A O 1
ATOM 7702 N N . LYS A 1 1015 ? 152.83900 148.66200 147.24700 1.000 18.22000 1015 LYS A N 1
ATOM 7703 C CA . LYS A 1 1015 ? 154.28800 148.49600 147.32800 1.000 18.22000 1015 LYS A CA 1
ATOM 7704 C C . LYS A 1 1015 ? 154.72700 147.08500 146.94900 1.000 18.22000 1015 LYS A C 1
ATOM 7705 O O . LYS A 1 1015 ? 155.82000 146.90500 146.39000 1.000 18.22000 1015 LYS A O 1
ATOM 7711 N N . LEU A 1 1016 ? 153.88700 146.08400 147.21100 1.000 18.22000 1016 LEU A N 1
ATOM 7712 C CA . LEU A 1 1016 ? 154.13200 144.74700 146.68100 1.000 18.22000 1016 LEU A CA 1
ATOM 7713 C C . LEU A 1 1016 ? 154.15600 144.76500 145.15800 1.000 18.22000 1016 LEU A C 1
ATOM 7714 O O . LEU A 1 1016 ? 154.99500 144.10600 144.53200 1.000 18.22000 1016 LEU A O 1
ATOM 7719 N N . LEU A 1 1017 ? 153.24100 145.51900 144.54700 1.000 14.03000 1017 LEU A N 1
ATOM 7720 C CA . LEU A 1 1017 ? 153.22000 145.63200 143.09300 1.000 14.03000 1017 LEU A CA 1
ATOM 7721 C C . LEU A 1 1017 ? 154.44600 146.37500 142.57400 1.000 14.03000 1017 LEU A C 1
ATOM 7722 O O . LEU A 1 1017 ? 154.95800 146.05400 141.49700 1.000 14.03000 1017 LEU A O 1
ATOM 7727 N N . GLU A 1 1018 ? 154.92500 147.37600 143.31600 1.000 11.58000 1018 GLU A N 1
ATOM 7728 C CA . GLU A 1 1018 ? 156.17700 148.03600 142.94100 1.000 11.58000 1018 GLU A CA 1
ATOM 7729 C C . GLU A 1 1018 ? 157.33900 147.05100 142.94500 1.000 11.58000 1018 GLU A C 1
ATOM 7730 O O . GLU A 1 1018 ? 158.15600 147.02500 142.01500 1.000 11.58000 1018 GLU A O 1
ATOM 7736 N N . THR A 1 1019 ? 157.43100 146.23000 143.99300 1.000 15.50000 1019 THR A N 1
ATOM 7737 C CA . THR A 1 1019 ? 158.48500 145.22200 144.04800 1.000 15.50000 1019 THR A CA 1
ATOM 7738 C C . THR A 1 1019 ? 158.36000 144.23000 142.89700 1.000 15.50000 1019 THR A C 1
ATOM 7739 O O . THR A 1 1019 ? 159.36600 143.83300 142.29300 1.000 15.50000 1019 THR A O 1
ATOM 7743 N N . ILE A 1 1020 ? 157.13000 143.82200 142.57600 1.000 20.89000 1020 ILE A N 1
ATOM 7744 C CA . ILE A 1 1020 ? 156.90800 142.88700 141.47400 1.000 20.89000 1020 ILE A CA 1
ATOM 7745 C C . ILE A 1 1020 ? 157.33500 143.50600 140.14900 1.000 20.89000 1020 ILE A C 1
ATOM 7746 O O . ILE A 1 1020 ? 157.96700 142.84600 139.31400 1.000 20.89000 1020 ILE A O 1
ATOM 7751 N N . THR A 1 1021 ? 156.99600 144.77900 139.93200 1.000 16.22000 1021 THR A N 1
ATOM 7752 C CA . THR A 1 1021 ? 157.39200 145.45600 138.70000 1.000 16.22000 1021 THR A CA 1
ATOM 7753 C C . THR A 1 1021 ? 158.90700 145.55500 138.58800 1.000 16.22000 1021 THR A C 1
ATOM 7754 O O . THR A 1 1021 ? 159.47400 145.33300 137.51200 1.000 16.22000 1021 THR A O 1
ATOM 7758 N N . TYR A 1 1022 ? 159.58200 145.89000 139.69200 1.000 15.79000 1022 TYR A N 1
ATOM 7759 C CA . TYR A 1 1022 ? 161.04000 145.97900 139.66000 1.000 15.79000 1022 TYR A CA 1
ATOM 7760 C C . TYR A 1 1022 ? 161.68400 144.61700 139.42600 1.000 15.79000 1022 TYR A C 1
ATOM 7761 O O . TYR A 1 1022 ? 162.73500 144.53600 138.78000 1.000 15.79000 1022 TYR A O 1
ATOM 7770 N N . VAL A 1 1023 ? 161.08800 143.54700 139.95000 1.000 19.90000 1023 VAL A N 1
ATOM 7771 C CA . VAL A 1 1023 ? 161.58100 142.20400 139.64700 1.000 19.90000 1023 VAL A CA 1
ATOM 7772 C C . VAL A 1 1023 ? 161.39600 141.89200 138.16800 1.000 19.90000 1023 VAL A C 1
ATOM 7773 O O . VAL A 1 1023 ? 162.29300 141.34200 137.51500 1.000 19.90000 1023 VAL A O 1
ATOM 7777 N N . LEU A 1 1024 ? 160.23400 142.24300 137.61600 1.000 26.67000 1024 LEU A N 1
ATOM 7778 C CA . LEU A 1 1024 ? 159.89200 141.83100 136.25800 1.000 26.67000 1024 LEU A CA 1
ATOM 7779 C C . LEU A 1 1024 ? 160.71500 142.57600 135.21400 1.000 26.67000 1024 LEU A C 1
ATOM 7780 O O . LEU A 1 1024 ? 161.23900 141.96500 134.27400 1.000 26.67000 1024 LEU A O 1
ATOM 7785 N N . ASN A 1 1025 ? 160.83500 143.90000 135.35200 1.000 34.06000 1025 ASN A N 1
ATOM 7786 C CA . ASN A 1 1025 ? 161.32500 144.71000 134.23900 1.000 34.06000 1025 ASN A CA 1
ATOM 7787 C C . ASN A 1 1025 ? 162.78200 144.40500 133.90000 1.000 34.06000 1025 ASN A C 1
ATOM 7788 O O . ASN A 1 1025 ? 163.13500 144.28800 132.72100 1.000 34.06000 1025 ASN A O 1
ATOM 7793 N N . THR A 1 1026 ? 163.64100 144.26900 134.90800 1.000 40.67000 1026 THR A N 1
ATOM 7794 C CA . THR A 1 1026 ? 165.07500 144.17300 134.66300 1.000 40.67000 1026 THR A CA 1
ATOM 7795 C C . THR A 1 1026 ? 165.68800 142.86800 135.14300 1.000 40.67000 1026 THR A C 1
ATOM 7796 O O . THR A 1 1026 ? 166.49700 142.27000 134.42400 1.000 40.67000 1026 THR A O 1
ATOM 7800 N N . TRP A 1 1027 ? 165.33200 142.40500 136.34200 1.000 47.07000 1027 TRP A N 1
ATOM 7801 C CA . TRP A 1 1027 ? 166.11400 141.34900 136.97900 1.000 47.07000 1027 TRP A CA 1
ATOM 7802 C C . TRP A 1 1027 ? 165.88200 139.99000 136.33000 1.000 47.07000 1027 TRP A C 1
ATOM 7803 O O . TRP A 1 1027 ? 166.83200 139.22200 136.14200 1.000 47.07000 1027 TRP A O 1
ATOM 7814 N N . THR A 1 1028 ? 164.64100 139.66800 135.98000 1.000 65.21000 1028 THR A N 1
ATOM 7815 C CA . THR A 1 1028 ? 164.32500 138.34700 135.46100 1.000 65.21000 1028 THR A CA 1
ATOM 7816 C C . THR A 1 1028 ? 163.44700 138.45000 134.22200 1.000 65.21000 1028 THR A C 1
ATOM 7817 O O . THR A 1 1028 ? 162.68500 139.40600 134.05200 1.000 65.21000 1028 THR A O 1
ATOM 7821 N N . ASN A 1 1029 ? 163.57000 137.44400 133.35700 1.000 106.93000 1029 ASN A N 1
ATOM 7822 C CA . ASN A 1 1029 ? 162.74000 137.31100 132.16800 1.000 106.93000 1029 ASN A CA 1
ATOM 7823 C C . ASN A 1 1029 ? 161.74200 136.16700 132.25700 1.000 106.93000 1029 ASN A C 1
ATOM 7824 O O . ASN A 1 1029 ? 160.65800 136.26500 131.67900 1.000 106.93000 1029 ASN A O 1
ATOM 7829 N N . SER A 1 1030 ? 162.07900 135.09300 132.96600 1.000 108.46000 1030 SER A N 1
ATOM 7830 C CA . SER A 1 1030 ? 161.15700 133.97900 133.15800 1.000 108.46000 1030 SER A CA 1
ATOM 7831 C C . SER A 1 1030 ? 160.04300 134.41400 134.10200 1.000 108.46000 1030 SER A C 1
ATOM 7832 O O . SER A 1 1030 ? 160.27600 134.62000 135.29700 1.000 108.46000 1030 SER A O 1
ATOM 7835 N N . LYS A 1 1031 ? 158.83000 134.55300 133.56900 1.000 83.56000 1031 LYS A N 1
ATOM 7836 C CA . LYS A 1 1031 ? 157.69500 135.06500 134.33600 1.000 83.56000 1031 LYS A CA 1
ATOM 7837 C C . LYS A 1 1031 ? 157.05800 133.91700 135.10600 1.000 83.56000 1031 LYS A C 1
ATOM 7838 O O . LYS A 1 1031 ? 156.10200 133.28700 134.65300 1.000 83.56000 1031 LYS A O 1
ATOM 7844 N N . ILE A 1 1032 ? 157.59900 133.64500 136.29600 1.000 74.63000 1032 ILE A N 1
ATOM 7845 C CA . ILE A 1 1032 ? 157.00500 132.65300 137.18200 1.000 74.63000 1032 ILE A CA 1
ATOM 7846 C C . ILE A 1 1032 ? 155.67600 133.14700 137.74000 1.000 74.63000 1032 ILE A C 1
ATOM 7847 O O . ILE A 1 1032 ? 154.86500 132.34400 138.21900 1.000 74.63000 1032 ILE A O 1
ATOM 7852 N N . PHE A 1 1033 ? 155.42500 134.45600 137.68000 1.000 63.24000 1033 PHE A N 1
ATOM 7853 C CA . PHE A 1 1033 ? 154.20000 135.02000 138.23300 1.000 63.24000 1033 PHE A CA 1
ATOM 7854 C C . PHE A 1 1033 ? 152.96700 134.63400 137.42500 1.000 63.24000 1033 PHE A C 1
ATOM 7855 O O . PHE A 1 1033 ? 151.89000 134.44300 138.00000 1.000 63.24000 1033 PHE A O 1
ATOM 7863 N N . ILE A 1 1034 ? 153.09700 134.51800 136.09700 1.000 75.29000 1034 ILE A N 1
ATOM 7864 C CA . ILE A 1 1034 ? 151.94100 134.28300 135.23600 1.000 75.29000 1034 ILE A CA 1
ATOM 7865 C C . ILE A 1 1034 ? 151.66600 132.80500 135.00000 1.000 75.29000 1034 ILE A C 1
ATOM 7866 O O . ILE A 1 1034 ? 150.74900 132.47400 134.23600 1.000 75.29000 1034 ILE A O 1
ATOM 7871 N N . LYS A 1 1035 ? 152.43700 131.90500 135.61500 1.000 77.65000 1035 LYS A N 1
ATOM 7872 C CA . LYS A 1 1035 ? 152.16000 130.47900 135.46500 1.000 77.65000 1035 LYS A CA 1
ATOM 7873 C C . LYS A 1 1035 ? 150.79300 130.12500 136.03400 1.000 77.65000 1035 LYS A C 1
ATOM 7874 O O . LYS A 1 1035 ? 150.05400 129.32600 135.44700 1.000 77.65000 1035 LYS A O 1
ATOM 7880 N N . ASP A 1 1036 ? 150.44000 130.70800 137.17700 1.000 72.88000 1036 ASP A N 1
ATOM 7881 C CA . ASP A 1 1036 ? 149.10500 130.56000 137.73500 1.000 72.88000 1036 ASP A CA 1
ATOM 7882 C C . ASP A 1 1036 ? 148.28600 131.78500 137.36500 1.000 72.88000 1036 ASP A C 1
ATOM 7883 O O . ASP A 1 1036 ? 148.61500 132.89300 137.81900 1.000 72.88000 1036 ASP A O 1
ATOM 7888 N N . PRO A 1 1037 ? 147.23100 131.65000 136.55600 1.000 60.32000 1037 PRO A N 1
ATOM 7889 C CA . PRO A 1 1037 ? 146.46200 132.83000 136.13200 1.000 60.32000 1037 PRO A CA 1
ATOM 7890 C C . PRO A 1 1037 ? 145.69300 133.50900 137.25300 1.000 60.32000 1037 PRO A C 1
ATOM 7891 O O . PRO A 1 1037 ? 144.98000 134.48500 136.98600 1.000 60.32000 1037 PRO A O 1
ATOM 7895 N N . LYS A 1 1038 ? 145.81000 133.02800 138.49300 1.000 49.39000 1038 LYS A N 1
ATOM 7896 C CA . LYS A 1 1038 ? 145.10600 133.65400 139.60500 1.000 49.39000 1038 LYS A CA 1
ATOM 7897 C C . LYS A 1 1038 ? 145.58000 135.08700 139.82300 1.000 49.39000 1038 LYS A C 1
ATOM 7898 O O . LYS A 1 1038 ? 144.77300 135.97400 140.11600 1.000 49.39000 1038 LYS A O 1
ATOM 7904 N N . PHE A 1 1039 ? 146.88500 135.33200 139.68200 1.000 38.92000 1039 PHE A N 1
ATOM 7905 C CA . PHE A 1 1039 ? 147.41600 136.68000 139.87200 1.000 38.92000 1039 PHE A CA 1
ATOM 7906 C C . PHE A 1 1039 ? 146.83700 137.65100 138.84900 1.000 38.92000 1039 PHE A C 1
ATOM 7907 O O . PHE A 1 1039 ? 146.37900 138.74700 139.20100 1.000 38.92000 1039 PHE A O 1
ATOM 7915 N N . VAL A 1 1040 ? 146.84400 137.26100 137.57300 1.000 43.76000 1040 VAL A N 1
ATOM 7916 C CA . VAL A 1 1040 ? 146.33200 138.14100 136.52900 1.000 43.76000 1040 VAL A CA 1
ATOM 7917 C C . VAL A 1 1040 ? 144.82800 138.32700 136.67500 1.000 43.76000 1040 VAL A C 1
ATOM 7918 O O . VAL A 1 1040 ? 144.30000 139.42000 136.44000 1.000 43.76000 1040 VAL A O 1
ATOM 7922 N N . ASN A 1 1041 ? 144.11300 137.26700 137.06100 1.000 41.17000 1041 ASN A N 1
ATOM 7923 C CA . ASN A 1 1041 ? 142.67600 137.39400 137.28000 1.000 41.17000 1041 ASN A CA 1
ATOM 7924 C C . ASN A 1 1041 ? 142.37400 138.34100 138.43500 1.000 41.17000 1041 ASN A C 1
ATOM 7925 O O . ASN A 1 1041 ? 141.43800 139.14300 138.36000 1.000 41.17000 1041 ASN A O 1
ATOM 7930 N N . SER A 1 1042 ? 143.15500 138.26200 139.51500 1.000 36.89000 1042 SER A N 1
ATOM 7931 C CA . SER A 1 1042 ? 142.97600 139.17800 140.63600 1.000 36.89000 1042 SER A CA 1
ATOM 7932 C C . SER A 1 1042 ? 143.26000 140.61600 140.22200 1.000 36.89000 1042 SER A C 1
ATOM 7933 O O . SER A 1 1042 ? 142.53400 141.53900 140.61400 1.000 36.89000 1042 SER A O 1
ATOM 7936 N N . LEU A 1 1043 ? 144.31700 140.82500 139.43300 1.000 31.81000 1043 LEU A N 1
ATOM 7937 C CA . LEU A 1 1043 ? 144.62600 142.16600 138.94500 1.000 31.81000 1043 LEU A CA 1
ATOM 7938 C C . LEU A 1 1043 ? 143.49100 142.71400 138.09000 1.000 31.81000 1043 LEU A C 1
ATOM 7939 O O . LEU A 1 1043 ? 143.08000 143.87200 138.24500 1.000 31.81000 1043 LEU A O 1
ATOM 7944 N N . LEU A 1 1044 ? 142.96300 141.88700 137.18500 1.000 36.86000 1044 LEU A N 1
ATOM 7945 C CA . LEU A 1 1044 ? 141.86600 142.32200 136.32700 1.000 36.86000 1044 LEU A CA 1
ATOM 7946 C C . LEU A 1 1044 ? 140.61100 142.61300 137.13800 1.000 36.86000 1044 LEU A C 1
ATOM 7947 O O . LEU A 1 1044 ? 139.89200 143.57700 136.85600 1.000 36.86000 1044 LEU A O 1
ATOM 7952 N N . ALA A 1 1045 ? 140.32600 141.78700 138.14800 1.000 41.02000 1045 ALA A N 1
ATOM 7953 C CA . ALA A 1 1045 ? 139.16100 142.02200 138.99400 1.000 41.02000 1045 ALA A CA 1
ATOM 7954 C C . ALA A 1 1045 ? 139.29700 143.32500 139.76900 1.000 41.02000 1045 ALA A C 1
ATOM 7955 O O . ALA A 1 1045 ? 138.32700 144.08500 139.89300 1.000 41.02000 1045 ALA A O 1
ATOM 7957 N N . LYS A 1 1046 ? 140.48800 143.59700 140.30600 1.000 40.54000 1046 LYS A N 1
ATOM 7958 C CA . LYS A 1 1046 ? 140.71300 144.85800 141.00600 1.000 40.54000 1046 LYS A CA 1
ATOM 7959 C C . LYS A 1 1046 ? 140.54600 146.04300 140.06300 1.000 40.54000 1046 LYS A C 1
ATOM 7960 O O . LYS A 1 1046 ? 139.92300 147.05100 140.42100 1.000 40.54000 1046 LYS A O 1
ATOM 7966 N N . LEU A 1 1047 ? 141.08200 145.93000 138.84600 1.000 40.93000 1047 LEU A N 1
ATOM 7967 C CA . LEU A 1 1047 ? 140.93200 147.00400 137.86900 1.000 40.93000 1047 LEU A CA 1
ATOM 7968 C C . LEU A 1 1047 ? 139.46700 147.22900 137.51100 1.000 40.93000 1047 LEU A C 1
ATOM 7969 O O . LEU A 1 1047 ? 139.02500 148.37300 137.36000 1.000 40.93000 1047 LEU A O 1
ATOM 7974 N N . LYS A 1 1048 ? 138.69800 146.14600 137.37600 1.000 52.00000 1048 LYS A N 1
ATOM 7975 C CA . LYS A 1 1048 ? 137.30800 146.27300 136.94800 1.000 52.00000 1048 LYS A CA 1
ATOM 7976 C C . LYS A 1 1048 ? 136.42200 146.82000 138.06100 1.000 52.00000 1048 LYS A C 1
ATOM 7977 O O . LYS A 1 1048 ? 135.54400 147.65200 137.80400 1.000 52.00000 1048 LYS A O 1
ATOM 7983 N N . ASP A 1 1049 ? 136.62600 146.37400 139.30000 1.000 54.19000 1049 ASP A N 1
ATOM 7984 C CA . ASP A 1 1049 ? 135.81900 146.85300 140.41500 1.000 54.19000 1049 ASP A CA 1
ATOM 7985 C C . ASP A 1 1049 ? 136.40800 148.09400 141.07600 1.000 54.19000 1049 ASP A C 1
ATOM 7986 O O . ASP A 1 1049 ? 135.89700 148.53300 142.11100 1.000 54.19000 1049 ASP A O 1
ATOM 7991 N N . SER A 1 1050 ? 137.46900 148.66400 140.50100 1.000 63.78000 1050 SER A N 1
ATOM 7992 C CA . SER A 1 1050 ? 138.03700 149.92400 140.95900 1.000 63.78000 1050 SER A CA 1
ATOM 7993 C C . SER A 1 1050 ? 137.29700 151.14000 140.40700 1.000 63.78000 1050 SER A C 1
ATOM 7994 O O . SER A 1 1050 ? 137.88000 152.22600 140.33000 1.000 63.78000 1050 SER A O 1
ATOM 7997 N N . LYS A 1 1051 ? 136.02800 150.97800 140.03100 1.000 77.09000 1051 LYS A N 1
ATOM 7998 C CA . LYS A 1 1051 ? 135.17800 151.99700 139.41900 1.000 77.09000 1051 LYS A CA 1
ATOM 7999 C C . LYS A 1 1051 ? 134.72600 153.07500 140.40600 1.000 77.09000 1051 LYS A C 1
ATOM 8000 O O . LYS A 1 1051 ? 133.80900 153.84500 140.08700 1.000 77.09000 1051 LYS A O 1
ATOM 8006 N N . LYS A 1 1052 ? 135.32700 153.15800 141.59400 1.000 79.64000 1052 LYS A N 1
ATOM 8007 C CA . LYS A 1 1052 ? 135.01500 154.21300 142.55200 1.000 79.64000 1052 LYS A CA 1
ATOM 8008 C C . LYS A 1 1052 ? 135.46800 155.57800 142.04300 1.000 79.64000 1052 LYS A C 1
ATOM 8009 O O . LYS A 1 1052 ? 135.27300 156.59600 142.71500 1.000 79.64000 1052 LYS A O 1
ATOM 8015 N N . LEU A 1 1053 ? 136.07200 155.60600 140.85600 1.000 66.44000 1053 LEU A N 1
ATOM 8016 C CA . LEU A 1 1053 ? 136.54700 156.82300 140.21200 1.000 66.44000 1053 LEU A CA 1
ATOM 8017 C C . LEU A 1 1053 ? 135.46900 157.51900 139.39400 1.000 66.44000 1053 LEU A C 1
ATOM 8018 O O . LEU A 1 1053 ? 135.79800 158.25900 138.46100 1.000 66.44000 1053 LEU A O 1
ATOM 8023 N N . PHE A 1 1054 ? 134.19200 157.29500 139.70600 1.000 92.51000 1054 PHE A N 1
ATOM 8024 C CA . PHE A 1 1054 ? 133.12300 157.83600 138.87500 1.000 92.51000 1054 PHE A CA 1
ATOM 8025 C C . PHE A 1 1054 ? 132.92100 159.32800 139.11800 1.000 92.51000 1054 PHE A C 1
ATOM 8026 O O . PHE A 1 1054 ? 133.09900 160.14300 138.20500 1.000 92.51000 1054 PHE A O 1
ATOM 8034 N N . GLN A 1 1055 ? 132.53900 159.70200 140.33800 1.000 107.25000 1055 GLN A N 1
ATOM 8035 C CA . GLN A 1 1055 ? 132.23300 161.09500 140.63800 1.000 107.25000 1055 GLN A CA 1
ATOM 8036 C C . GLN A 1 1055 ? 133.45700 161.99300 140.49600 1.000 107.25000 1055 GLN A C 1
ATOM 8037 O O . GLN A 1 1055 ? 133.51200 162.83800 139.59600 1.000 107.25000 1055 GLN A O 1
ATOM 8043 N N . LYS A 1 1056 ? 134.42900 161.82300 141.39400 1.000 86.69000 1056 LYS A N 1
ATOM 8044 C CA . LYS A 1 1056 ? 135.71100 162.52500 141.36400 1.000 86.69000 1056 LYS A CA 1
ATOM 8045 C C . LYS A 1 1056 ? 135.57000 164.03700 141.52000 1.000 86.69000 1056 LYS A C 1
ATOM 8046 O O . LYS A 1 1056 ? 136.57600 164.75000 141.58500 1.000 86.69000 1056 LYS A O 1
ATOM 8052 N N . LYS A 1 1057 ? 134.33600 164.54000 141.57600 1.000 105.38000 1057 LYS A N 1
ATOM 8053 C CA . LYS A 1 1057 ? 134.10400 165.97700 141.69200 1.000 105.38000 1057 LYS A CA 1
ATOM 8054 C C . LYS A 1 1057 ? 133.00300 166.36200 142.66700 1.000 105.38000 1057 LYS A C 1
ATOM 8055 O O . LYS A 1 1057 ? 133.00600 167.50300 143.14300 1.000 105.38000 1057 LYS A O 1
ATOM 8061 N N . GLU A 1 1058 ? 132.07100 165.46700 142.99900 1.000 121.40000 1058 GLU A N 1
ATOM 8062 C CA . GLU A 1 1058 ? 130.86100 165.82800 143.73900 1.000 121.40000 1058 GLU A CA 1
ATOM 8063 C C . GLU A 1 1058 ? 131.19100 166.07000 145.21400 1.000 121.40000 1058 GLU A C 1
ATOM 8064 O O . GLU A 1 1058 ? 130.78000 165.33500 146.11300 1.000 121.40000 1058 GLU A O 1
ATOM 8070 N N . ASN A 1 1059 ? 131.94300 167.14500 145.44600 1.000 113.37000 1059 ASN A N 1
ATOM 8071 C CA . ASN A 1 1059 ? 132.26100 167.63600 146.78700 1.000 113.37000 1059 ASN A CA 1
ATOM 8072 C C . ASN A 1 1059 ? 132.86800 166.53200 147.65300 1.000 113.37000 1059 ASN A C 1
ATOM 8073 O O . ASN A 1 1059 ? 132.30600 166.11300 148.66700 1.000 113.37000 1059 ASN A O 1
ATOM 8078 N N . LEU A 1 1060 ? 134.03600 166.06200 147.22600 1.000 71.35000 1060 LEU A N 1
ATOM 8079 C CA . LEU A 1 1060 ? 134.71800 164.99300 147.94300 1.000 71.35000 1060 LEU A CA 1
ATOM 8080 C C . LEU A 1 1060 ? 135.15200 165.46100 149.32700 1.000 71.35000 1060 LEU A C 1
ATOM 8081 O O . LEU A 1 1060 ? 135.54100 166.61500 149.51900 1.000 71.35000 1060 LEU A O 1
ATOM 8086 N N . THR A 1 1061 ? 135.08000 164.55200 150.29400 1.000 49.14000 1061 THR A N 1
ATOM 8087 C CA . THR A 1 1061 ? 135.54300 164.82100 151.64500 1.000 49.14000 1061 THR A CA 1
ATOM 8088 C C . THR A 1 1061 ? 137.02900 164.47700 151.74500 1.000 49.14000 1061 THR A C 1
ATOM 8089 O O . THR A 1 1061 ? 137.68800 164.18500 150.74500 1.000 49.14000 1061 THR A O 1
ATOM 8093 N N . ARG A 1 1062 ? 137.57600 164.51200 152.96000 1.000 38.18000 1062 ARG A N 1
ATOM 8094 C CA . ARG A 1 1062 ? 138.98400 164.17500 153.14400 1.000 38.18000 1062 ARG A CA 1
ATOM 8095 C C . ARG A 1 1062 ? 139.22500 162.68600 152.92500 1.000 38.18000 1062 ARG A C 1
ATOM 8096 O O . ARG A 1 1062 ? 140.14600 162.29300 152.19700 1.000 38.18000 1062 ARG A O 1
ATOM 8104 N N . ASP A 1 1063 ? 138.39500 161.84000 153.54200 1.000 37.74000 1063 ASP A N 1
ATOM 8105 C CA . ASP A 1 1063 ? 138.57100 160.39700 153.41600 1.000 37.74000 1063 ASP A CA 1
ATOM 8106 C C . ASP A 1 1063 ? 138.35200 159.93400 151.98100 1.000 37.74000 1063 ASP A C 1
ATOM 8107 O O . ASP A 1 1063 ? 139.04400 159.02700 151.50300 1.000 37.74000 1063 ASP A O 1
ATOM 8112 N N . GLU A 1 1064 ? 137.39200 160.54300 151.28100 1.000 41.11000 1064 GLU A N 1
ATOM 8113 C CA . GLU A 1 1064 ? 137.17000 160.19600 149.88200 1.000 41.11000 1064 GLU A CA 1
ATOM 8114 C C . GLU A 1 1064 ? 138.38400 160.53900 149.03000 1.000 41.11000 1064 GLU A C 1
ATOM 8115 O O . GLU A 1 1064 ? 138.77800 159.76000 148.15400 1.000 41.11000 1064 GLU A O 1
ATOM 8121 N N . THR A 1 1065 ? 139.00200 161.69800 149.27600 1.000 33.50000 1065 THR A N 1
ATOM 8122 C CA . THR A 1 1065 ? 140.20700 162.06400 148.53900 1.000 33.50000 1065 THR A CA 1
ATOM 8123 C C . THR A 1 1065 ? 141.36200 161.11900 148.85100 1.000 33.50000 1065 THR A C 1
ATOM 8124 O O . THR A 1 1065 ? 142.12700 160.75000 147.95300 1.000 33.50000 1065 THR A O 1
ATOM 8128 N N . VAL A 1 1066 ? 141.50900 160.72000 150.11700 1.000 28.87000 1066 VAL A N 1
ATOM 8129 C CA . VAL A 1 1066 ? 142.57300 159.78200 150.47500 1.000 28.87000 1066 VAL A CA 1
ATOM 8130 C C . VAL A 1 1066 ? 142.35700 158.44000 149.78300 1.000 28.87000 1066 VAL A C 1
ATOM 8131 O O . VAL A 1 1066 ? 143.30400 157.82400 149.26800 1.000 28.87000 1066 VAL A O 1
ATOM 8135 N N . SER A 1 1067 ? 141.11000 157.96400 149.76100 1.000 28.06000 1067 SER A N 1
ATOM 8136 C CA . SER A 1 1067 ? 140.80100 156.71600 149.07300 1.000 28.06000 1067 SER A CA 1
ATOM 8137 C C . SER A 1 1067 ? 141.07100 156.82900 147.57800 1.000 28.06000 1067 SER A C 1
ATOM 8138 O O . SER A 1 1067 ? 141.57300 155.88400 146.95800 1.000 28.06000 1067 SER A O 1
ATOM 8141 N N . LEU A 1 1068 ? 140.74300 157.97800 146.98300 1.000 28.91000 1068 LEU A N 1
ATOM 8142 C CA . LEU A 1 1068 ? 141.03600 158.19400 145.57000 1.000 28.91000 1068 LEU A CA 1
ATOM 8143 C C . LEU A 1 1068 ? 142.53600 158.16100 145.30800 1.000 28.91000 1068 LEU A C 1
ATOM 8144 O O . LEU A 1 1068 ? 142.98800 157.60200 144.30200 1.000 28.91000 1068 LEU A O 1
ATOM 8149 N N . ILE A 1 1069 ? 143.32100 158.76900 146.20000 1.000 19.05000 1069 ILE A N 1
ATOM 8150 C CA . ILE A 1 1069 ? 144.77600 158.76800 146.05200 1.000 19.05000 1069 ILE A CA 1
ATOM 8151 C C . ILE A 1 1069 ? 145.31100 157.34100 146.09100 1.000 19.05000 1069 ILE A C 1
ATOM 8152 O O . ILE A 1 1069 ? 146.13200 156.94000 145.25500 1.000 19.05000 1069 ILE A O 1
ATOM 8157 N N . LYS A 1 1070 ? 144.84700 156.55300 147.06100 1.000 22.52000 1070 LYS A N 1
ATOM 8158 C CA . LYS A 1 1070 ? 145.29700 155.16600 147.15500 1.000 22.52000 1070 LYS A CA 1
ATOM 8159 C C . LYS A 1 1070 ? 144.88300 154.36200 145.92700 1.000 22.52000 1070 LYS A C 1
ATOM 8160 O O . LYS A 1 1070 ? 145.65100 153.52700 145.42800 1.000 22.52000 1070 LYS A O 1
ATOM 8166 N N . LYS A 1 1071 ? 143.66600 154.59600 145.42900 1.000 24.60000 1071 LYS A N 1
ATOM 8167 C CA . LYS A 1 1071 ? 143.19500 153.88200 144.24600 1.000 24.60000 1071 LYS A CA 1
ATOM 8168 C C . LYS A 1 1071 ? 144.03600 154.22700 143.02300 1.000 24.60000 1071 LYS A C 1
ATOM 8169 O O . LYS A 1 1071 ? 144.36200 153.34700 142.22000 1.000 24.60000 1071 LYS A O 1
ATOM 8175 N N . TYR A 1 1072 ? 144.39200 155.50300 142.86300 1.000 15.99000 1072 TYR A N 1
ATOM 8176 C CA . TYR A 1 1072 ? 145.26600 155.89600 141.76200 1.000 15.99000 1072 TYR A CA 1
ATOM 8177 C C . TYR A 1 1072 ? 146.63100 155.23400 141.88000 1.000 15.99000 1072 TYR A C 1
ATOM 8178 O O . TYR A 1 1072 ? 147.18400 154.74500 140.88500 1.000 15.99000 1072 TYR A O 1
ATOM 8187 N N . LYS A 1 1073 ? 147.18600 155.20300 143.09600 1.000 13.09000 1073 LYS A N 1
ATOM 8188 C CA . LYS A 1 1073 ? 148.48200 154.56200 143.30200 1.000 13.09000 1073 LYS A CA 1
ATOM 8189 C C . LYS A 1 1073 ? 148.43200 153.08300 142.94200 1.000 13.09000 1073 LYS A C 1
ATOM 8190 O O . LYS A 1 1073 ? 149.38800 152.54200 142.37500 1.000 13.09000 1073 LYS A O 1
ATOM 8196 N N . LEU A 1 1074 ? 147.33000 152.40700 143.27400 1.000 10.69000 1074 LEU A N 1
ATOM 8197 C CA . LEU A 1 1074 ? 147.21300 150.98900 142.94700 1.000 10.69000 1074 LEU A CA 1
ATOM 8198 C C . LEU A 1 1074 ? 147.02600 150.77000 141.44700 1.000 10.69000 1074 LEU A C 1
ATOM 8199 O O . LEU A 1 1074 ? 147.64600 149.87100 140.86000 1.000 10.69000 1074 LEU A O 1
ATOM 8204 N N . ILE A 1 1075 ? 146.17900 151.58200 140.81200 1.000 12.69000 1075 ILE A N 1
ATOM 8205 C CA . ILE A 1 1075 ? 145.87200 151.38900 139.39900 1.000 12.69000 1075 ILE A CA 1
ATOM 8206 C C . ILE A 1 1075 ? 147.09800 151.66100 138.53800 1.000 12.69000 1075 ILE A C 1
ATOM 8207 O O . ILE A 1 1075 ? 147.31800 150.98900 137.52300 1.000 12.69000 1075 ILE A O 1
ATOM 8212 N N . SER A 1 1076 ? 147.91600 152.64600 138.92200 1.000 12.76000 1076 SER A N 1
ATOM 8213 C CA . SER A 1 1076 ? 149.13300 152.92600 138.16300 1.000 12.76000 1076 SER A CA 1
ATOM 8214 C C . SER A 1 1076 ? 150.04500 151.70500 138.11800 1.000 12.76000 1076 SER A C 1
ATOM 8215 O O . SER A 1 1076 ? 150.53400 151.31500 137.04900 1.000 12.76000 1076 SER A O 1
ATOM 8218 N N . ARG A 1 1077 ? 150.26500 151.07100 139.27000 1.000 11.34000 1077 ARG A N 1
ATOM 8219 C CA . ARG A 1 1077 ? 151.11400 149.88700 139.31300 1.000 11.34000 1077 ARG A CA 1
ATOM 8220 C C . ARG A 1 1077 ? 150.48200 148.72200 138.56200 1.000 11.34000 1077 ARG A C 1
ATOM 8221 O O . ARG A 1 1077 ? 151.18500 147.95100 137.89600 1.000 11.34000 1077 ARG A O 1
ATOM 8229 N N . ILE A 1 1078 ? 149.15600 148.57900 138.65300 1.000 10.20000 1078 ILE A N 1
ATOM 8230 C CA . ILE A 1 1078 ? 148.48200 147.48800 137.94900 1.000 10.20000 1078 ILE A CA 1
ATOM 8231 C C . ILE A 1 1078 ? 148.67200 147.62800 136.44300 1.000 10.20000 1078 ILE A C 1
ATOM 8232 O O . ILE A 1 1078 ? 149.01200 146.66200 135.74600 1.000 10.20000 1078 ILE A O 1
ATOM 8237 N N . VAL A 1 1079 ? 148.46200 148.83700 135.91300 1.000 9.71000 1079 VAL A N 1
ATOM 8238 C CA . VAL A 1 1079 ? 148.58300 149.01700 134.46900 1.000 9.71000 1079 VAL A CA 1
ATOM 8239 C C . VAL A 1 1079 ? 150.04200 148.94200 134.03100 1.000 9.71000 1079 VAL A C 1
ATOM 8240 O O . VAL A 1 1079 ? 150.32800 148.51400 132.90900 1.000 9.71000 1079 VAL A O 1
ATOM 8244 N N . GLU A 1 1080 ? 150.98800 149.33600 134.89000 1.000 14.41000 1080 GLU A N 1
ATOM 8245 C CA . GLU A 1 1080 ? 152.39600 149.12400 134.55600 1.000 14.41000 1080 GLU A CA 1
ATOM 8246 C C . GLU A 1 1080 ? 152.71800 147.63800 134.43500 1.000 14.41000 1080 GLU A C 1
ATOM 8247 O O . GLU A 1 1080 ? 153.40900 147.21400 133.49700 1.000 14.41000 1080 GLU A O 1
ATOM 8253 N N . ILE A 1 1081 ? 152.21900 146.82900 135.37400 1.000 16.58000 1081 ILE A N 1
ATOM 8254 C CA . ILE A 1 1081 ? 152.43100 145.38500 135.29900 1.000 16.58000 1081 ILE A CA 1
ATOM 8255 C C . ILE A 1 1081 ? 151.80500 144.82100 134.03000 1.000 16.58000 1081 ILE A C 1
ATOM 8256 O O . ILE A 1 1081 ? 152.39700 143.97200 133.34900 1.000 16.58000 1081 ILE A O 1
ATOM 8261 N N . PHE A 1 1082 ? 150.59800 145.28300 133.69200 1.000 20.23000 1082 PHE A N 1
ATOM 8262 C CA . PHE A 1 1082 ? 149.94600 144.82700 132.46900 1.000 20.23000 1082 PHE A CA 1
ATOM 8263 C C . PHE A 1 1082 ? 150.75400 145.20500 131.23400 1.000 20.23000 1082 PHE A C 1
ATOM 8264 O O . PHE A 1 1082 ? 150.86000 144.41600 130.28700 1.000 20.23000 1082 PHE A O 1
ATOM 8272 N N . ALA A 1 1083 ? 151.31600 146.41700 131.21600 1.000 24.15000 1083 ALA A N 1
ATOM 8273 C CA . ALA A 1 1083 ? 152.12800 146.85000 130.08400 1.000 24.15000 1083 ALA A CA 1
ATOM 8274 C C . ALA A 1 1083 ? 153.35200 145.96200 129.91400 1.000 24.15000 1083 ALA A C 1
ATOM 8275 O O . ALA A 1 1083 ? 153.67100 145.53100 128.80000 1.000 24.15000 1083 ALA A O 1
ATOM 8277 N N . LEU A 1 1084 ? 154.04500 145.66400 131.01500 1.000 38.66000 1084 LEU A N 1
ATOM 8278 C CA . LEU A 1 1084 ? 155.18600 144.75200 130.92900 1.000 38.66000 1084 LEU A CA 1
ATOM 8279 C C . LEU A 1 1084 ? 154.76000 143.37500 130.42900 1.000 38.66000 1084 LEU A C 1
ATOM 8280 O O . LEU A 1 1084 ? 155.40300 142.79800 129.54100 1.000 38.66000 1084 LEU A O 1
ATOM 8285 N N . CYS A 1 1085 ? 153.66500 142.83900 130.97400 1.000 54.45000 1085 CYS A N 1
ATOM 8286 C CA . CYS A 1 1085 ? 153.22900 141.49900 130.58900 1.000 54.45000 1085 CYS A CA 1
ATOM 8287 C C . CYS A 1 1085 ? 152.86000 141.43400 129.11200 1.000 54.45000 1085 CYS A C 1
ATOM 8288 O O . CYS A 1 1085 ? 153.21000 140.46800 128.42300 1.000 54.45000 1085 CYS A O 1
ATOM 8291 N N . ILE A 1 1086 ? 152.15100 142.44600 128.61000 1.000 53.24000 1086 ILE A N 1
ATOM 8292 C CA . ILE A 1 1086 ? 151.76200 142.44200 127.20300 1.000 53.24000 1086 ILE A CA 1
ATOM 8293 C C . ILE A 1 1086 ? 152.97000 142.68000 126.30200 1.000 53.24000 1086 ILE A C 1
ATOM 8294 O O . ILE A 1 1086 ? 153.02400 142.15900 125.18300 1.000 53.24000 1086 ILE A O 1
ATOM 8299 N N . TYR A 1 1087 ? 153.95600 143.45800 126.76100 1.000 60.37000 1087 TYR A N 1
ATOM 8300 C CA . TYR A 1 1087 ? 155.11100 143.74400 125.91600 1.000 60.37000 1087 TYR A CA 1
ATOM 8301 C C . TYR A 1 1087 ? 156.01900 142.52800 125.78100 1.000 60.37000 1087 TYR A C 1
ATOM 8302 O O . TYR A 1 1087 ? 156.46300 142.19800 124.67400 1.000 60.37000 1087 TYR A O 1
ATOM 8311 N N . ASN A 1 1088 ? 156.31900 141.85100 126.89500 1.000 77.18000 1088 ASN A N 1
ATOM 8312 C CA . ASN A 1 1088 ? 157.28200 140.75500 126.83600 1.000 77.18000 1088 ASN A CA 1
ATOM 8313 C C . ASN A 1 1088 ? 156.77400 139.59500 125.98700 1.000 77.18000 1088 ASN A C 1
ATOM 8314 O O . ASN A 1 1088 ? 157.52800 139.02700 125.18800 1.000 77.18000 1088 ASN A O 1
ATOM 8319 N N . SER A 1 1089 ? 155.50400 139.22600 126.13900 1.000 112.43000 1089 SER A N 1
ATOM 8320 C CA . SER A 1 1089 ? 154.93100 138.10100 125.41400 1.000 112.43000 1089 SER A CA 1
ATOM 8321 C C . SER A 1 1089 ? 153.78700 138.58800 124.53800 1.000 112.43000 1089 SER A C 1
ATOM 8322 O O . SER A 1 1089 ? 152.91400 139.32900 125.00300 1.000 112.43000 1089 SER A O 1
ATOM 8325 N N . THR A 1 1090 ? 153.79300 138.16300 123.27300 1.000 132.49000 1090 THR A N 1
ATOM 8326 C CA . THR A 1 1090 ? 152.81600 138.67100 122.31300 1.000 132.49000 1090 THR A CA 1
ATOM 8327 C C . THR A 1 1090 ? 151.41900 138.12200 122.58200 1.000 132.49000 1090 THR A C 1
ATOM 8328 O O . THR A 1 1090 ? 150.44000 138.87500 122.59200 1.000 132.49000 1090 THR A O 1
ATOM 8332 N N . ASP A 1 1091 ? 151.30400 136.81000 122.80700 1.000 148.75000 1091 ASP A N 1
ATOM 8333 C CA . ASP A 1 1091 ? 149.99800 136.16800 122.85800 1.000 148.75000 1091 ASP A CA 1
ATOM 8334 C C . ASP A 1 1091 ? 149.78200 135.25100 124.05700 1.000 148.75000 1091 ASP A C 1
ATOM 8335 O O . ASP A 1 1091 ? 148.68200 134.70600 124.19800 1.000 148.75000 1091 ASP A O 1
ATOM 8340 N N . SER A 1 1092 ? 150.78500 135.06000 124.91700 1.000 148.87000 1092 SER A N 1
ATOM 8341 C CA . SER A 1 1092 ? 150.59300 134.19500 126.07700 1.000 148.87000 1092 SER A CA 1
ATOM 8342 C C . SER A 1 1092 ? 149.55000 134.77300 127.02800 1.000 148.87000 1092 SER A C 1
ATOM 8343 O O . SER A 1 1092 ? 148.73400 134.03300 127.58900 1.000 148.87000 1092 SER A O 1
ATOM 8346 N N . ASN A 1 1093 ? 149.56400 136.09000 127.22000 1.000 112.27000 1093 ASN A N 1
ATOM 8347 C CA . ASN A 1 1093 ? 148.58200 136.75900 128.07500 1.000 112.27000 1093 ASN A CA 1
ATOM 8348 C C . ASN A 1 1093 ? 147.35300 137.12400 127.24100 1.000 112.27000 1093 ASN A C 1
ATOM 8349 O O . ASN A 1 1093 ? 147.08900 138.28300 126.91700 1.000 112.27000 1093 ASN A O 1
ATOM 8354 N N . SER A 1 1094 ? 146.59000 136.08500 126.89400 1.000 102.04000 1094 SER A N 1
ATOM 8355 C CA . SER A 1 1094 ? 145.40200 136.27700 126.06900 1.000 102.04000 1094 SER A CA 1
ATOM 8356 C C . SER A 1 1094 ? 144.30100 137.01500 126.82200 1.000 102.04000 1094 SER A C 1
ATOM 8357 O O . SER A 1 1094 ? 143.45300 137.65900 126.19600 1.000 102.04000 1094 SER A O 1
ATOM 8360 N N . GLU A 1 1095 ? 144.29600 136.93400 128.15200 1.000 76.97000 1095 GLU A N 1
ATOM 8361 C CA . GLU A 1 1095 ? 143.25400 137.58700 128.93500 1.000 76.97000 1095 GLU A CA 1
ATOM 8362 C C . GLU A 1 1095 ? 143.42400 139.10300 128.98700 1.000 76.97000 1095 GLU A C 1
ATOM 8363 O O . GLU A 1 1095 ? 142.42800 139.83400 128.92300 1.000 76.97000 1095 GLU A O 1
ATOM 8369 N N . ILE A 1 1096 ? 144.66000 139.59400 129.07900 1.000 68.50000 1096 ILE A N 1
ATOM 8370 C CA . ILE A 1 1096 ? 144.88700 141.03400 128.97900 1.000 68.50000 1096 ILE A CA 1
ATOM 8371 C C . ILE A 1 1096 ? 144.48900 141.53600 127.59700 1.000 68.50000 1096 ILE A C 1
ATOM 8372 O O . ILE A 1 1096 ? 143.89300 142.61000 127.45400 1.000 68.50000 1096 ILE A O 1
ATOM 8377 N N . LEU A 1 1097 ? 144.81400 140.76200 126.55700 1.000 74.49000 1097 LEU A N 1
ATOM 8378 C CA . LEU A 1 1097 ? 144.41200 141.12200 125.20200 1.000 74.49000 1097 LEU A CA 1
ATOM 8379 C C . LEU A 1 1097 ? 142.89400 141.17700 125.07400 1.000 74.49000 1097 LEU A C 1
ATOM 8380 O O . LEU A 1 1097 ? 142.34800 142.09100 124.44600 1.000 74.49000 1097 LEU A O 1
ATOM 8385 N N . ASN A 1 1098 ? 142.19800 140.20100 125.66200 1.000 67.17000 1098 ASN A N 1
ATOM 8386 C CA . ASN A 1 1098 ? 140.73900 140.20100 125.62800 1.000 67.17000 1098 ASN A CA 1
ATOM 8387 C C . ASN A 1 1098 ? 140.17100 141.40700 126.36300 1.000 67.17000 1098 ASN A C 1
ATOM 8388 O O . ASN A 1 1098 ? 139.19100 142.01100 125.91300 1.000 67.17000 1098 ASN A O 1
ATOM 8393 N N . PHE A 1 1099 ? 140.76400 141.76300 127.50400 1.000 55.24000 1099 PHE A N 1
ATOM 8394 C CA . PHE A 1 1099 ? 140.31100 142.94300 128.23300 1.000 55.24000 1099 PHE A CA 1
ATOM 8395 C C . PHE A 1 1099 ? 140.51400 144.20900 127.40900 1.000 55.24000 1099 PHE A C 1
ATOM 8396 O O . PHE A 1 1099 ? 139.66200 145.10600 127.41700 1.000 55.24000 1099 PHE A O 1
ATOM 8404 N N . LEU A 1 1100 ? 141.63800 144.30400 126.69600 1.000 54.53000 1100 LEU A N 1
ATOM 8405 C CA . LEU A 1 1100 ? 141.90100 145.47500 125.87100 1.000 54.53000 1100 LEU A CA 1
ATOM 8406 C C . LEU A 1 1100 ? 141.10200 145.47700 124.57500 1.000 54.53000 1100 LEU A C 1
ATOM 8407 O O . LEU A 1 1100 ? 140.95800 146.53600 123.95500 1.000 54.53000 1100 LEU A O 1
ATOM 8412 N N . ASN A 1 1101 ? 140.58100 144.32600 124.15400 1.000 68.08000 1101 ASN A N 1
ATOM 8413 C CA . ASN A 1 1101 ? 139.81400 144.22100 122.92000 1.000 68.08000 1101 ASN A CA 1
ATOM 8414 C C . ASN A 1 1101 ? 138.30900 144.31300 123.13800 1.000 68.08000 1101 ASN A C 1
ATOM 8415 O O . ASN A 1 1101 ? 137.55000 144.14000 122.18000 1.000 68.08000 1101 ASN A O 1
ATOM 8420 N N . GLN A 1 1102 ? 137.86000 144.57800 124.36200 1.000 78.41000 1102 GLN A N 1
ATOM 8421 C CA . GLN A 1 1102 ? 136.43100 144.63500 124.62900 1.000 78.41000 1102 GLN A CA 1
ATOM 8422 C C . GLN A 1 1102 ? 135.81600 145.89300 124.02000 1.000 78.41000 1102 GLN A C 1
ATOM 8423 O O . GLN A 1 1102 ? 136.49300 146.89500 123.77100 1.000 78.41000 1102 GLN A O 1
ATOM 8429 N N . GLU A 1 1103 ? 134.50700 145.82100 123.77300 1.000 97.71000 1103 GLU A N 1
ATOM 8430 C CA . GLU A 1 1103 ? 133.80700 146.91700 123.10900 1.000 97.71000 1103 GLU A CA 1
ATOM 8431 C C . GLU A 1 1103 ? 133.79600 148.18000 123.96200 1.000 97.71000 1103 GLU A C 1
ATOM 8432 O O . GLU A 1 1103 ? 133.97000 149.28800 123.43900 1.000 97.71000 1103 GLU A O 1
ATOM 8438 N N . ASP A 1 1104 ? 133.59400 148.03900 125.27300 1.000 83.96000 1104 ASP A N 1
ATOM 8439 C CA . ASP A 1 1104 ? 133.41300 149.17800 126.16500 1.000 83.96000 1104 ASP A CA 1
ATOM 8440 C C . ASP A 1 1104 ? 134.69600 149.55800 126.90000 1.000 83.96000 1104 ASP A C 1
ATOM 8441 O O . ASP A 1 1104 ? 134.64000 150.00700 128.05100 1.000 83.96000 1104 ASP A O 1
ATOM 8446 N N . LEU A 1 1105 ? 135.85400 149.38300 126.26000 1.000 57.96000 1105 LEU A N 1
ATOM 8447 C CA . LEU A 1 1105 ? 137.10400 149.82900 126.86800 1.000 57.96000 1105 LEU A CA 1
ATOM 8448 C C . LEU A 1 1105 ? 137.18500 151.35000 126.91300 1.000 57.96000 1105 LEU A C 1
ATOM 8449 O O . LEU A 1 1105 ? 137.68000 151.92300 127.89200 1.000 57.96000 1105 LEU A O 1
ATOM 8454 N N . PHE A 1 1106 ? 136.69800 152.01700 125.86100 1.000 50.55000 1106 PHE A N 1
ATOM 8455 C CA . PHE A 1 1106 ? 136.84800 153.46400 125.75100 1.000 50.55000 1106 PHE A CA 1
ATOM 8456 C C . PHE A 1 1106 ? 136.17200 154.18400 126.91100 1.000 50.55000 1106 PHE A C 1
ATOM 8457 O O . PHE A 1 1106 ? 136.74300 155.10900 127.49800 1.000 50.55000 1106 PHE A O 1
ATOM 8465 N N . GLU A 1 1107 ? 134.95100 153.76900 127.25900 1.000 50.12000 1107 GLU A N 1
ATOM 8466 C CA . GLU A 1 1107 ? 134.24400 154.41300 128.36200 1.000 50.12000 1107 GLU A CA 1
ATOM 8467 C C . GLU A 1 1107 ? 134.99200 154.24200 129.67700 1.000 50.12000 1107 GLU A C 1
ATOM 8468 O O . GLU A 1 1107 ? 134.93700 155.12200 130.54500 1.000 50.12000 1107 GLU A O 1
ATOM 8474 N N . LEU A 1 1108 ? 135.70200 153.12500 129.84000 1.000 47.46000 1108 LEU A N 1
ATOM 8475 C CA . LEU A 1 1108 ? 136.44700 152.88500 131.06900 1.000 47.46000 1108 LEU A CA 1
ATOM 8476 C C . LEU A 1 1108 ? 137.75900 153.66300 131.10900 1.000 47.46000 1108 LEU A C 1
ATOM 8477 O O . LEU A 1 1108 ? 138.18500 154.08400 132.19000 1.000 47.46000 1108 LEU A O 1
ATOM 8482 N N . VAL A 1 1109 ? 138.41100 153.86900 129.96400 1.000 40.01000 1109 VAL A N 1
ATOM 8483 C CA . VAL A 1 1109 ? 139.75700 154.43600 129.94000 1.000 40.01000 1109 VAL A CA 1
ATOM 8484 C C . VAL A 1 1109 ? 139.77700 155.90500 129.55500 1.000 40.01000 1109 VAL A C 1
ATOM 8485 O O . VAL A 1 1109 ? 140.83900 156.53800 129.65000 1.000 40.01000 1109 VAL A O 1
ATOM 8489 N N . HIS A 1 1110 ? 138.65100 156.47600 129.12200 1.000 43.74000 1110 HIS A N 1
ATOM 8490 C CA . HIS A 1 1110 ? 138.69200 157.82400 128.56300 1.000 43.74000 1110 HIS A CA 1
ATOM 8491 C C . HIS A 1 1110 ? 138.93800 158.88500 129.62900 1.000 43.74000 1110 HIS A C 1
ATOM 8492 O O . HIS A 1 1110 ? 139.45800 159.96000 129.31700 1.000 43.74000 1110 HIS A O 1
ATOM 8499 N N . HIS A 1 1111 ? 138.57800 158.61100 130.88300 1.000 36.91000 1111 HIS A N 1
ATOM 8500 C CA . HIS A 1 1111 ? 138.73100 159.59800 131.94200 1.000 36.91000 1111 HIS A CA 1
ATOM 8501 C C . HIS A 1 1111 ? 140.11400 159.59100 132.57800 1.000 36.91000 1111 HIS A C 1
ATOM 8502 O O . HIS A 1 1111 ? 140.43400 160.51400 133.33300 1.000 36.91000 1111 HIS A O 1
ATOM 8509 N N . PHE A 1 1112 ? 140.93700 158.58000 132.29400 1.000 24.62000 1112 PHE A N 1
ATOM 8510 C CA . PHE A 1 1112 ? 142.27000 158.51000 132.87500 1.000 24.62000 1112 PHE A CA 1
ATOM 8511 C C . PHE A 1 1112 ? 143.26500 159.43800 132.19300 1.000 24.62000 1112 PHE A C 1
ATOM 8512 O O . PHE A 1 1112 ? 144.32300 159.71900 132.76600 1.000 24.62000 1112 PHE A O 1
ATOM 8520 N N . PHE A 1 1113 ? 142.95400 159.91700 130.99000 1.000 25.34000 1113 PHE A N 1
ATOM 8521 C CA . PHE A 1 1113 ? 143.85600 160.76900 130.22900 1.000 25.34000 1113 PHE A CA 1
ATOM 8522 C C . PHE A 1 1113 ? 143.57400 162.25200 130.41500 1.000 25.34000 1113 PHE A C 1
ATOM 8523 O O . PHE A 1 1113 ? 144.21900 163.07800 129.76300 1.000 25.34000 1113 PHE A O 1
ATOM 8531 N N . GLN A 1 1114 ? 142.63400 162.61300 131.28200 1.000 36.90000 1114 GLN A N 1
ATOM 8532 C CA . GLN A 1 1114 ? 142.29000 164.00200 131.54000 1.000 36.90000 1114 GLN A CA 1
ATOM 8533 C C . GLN A 1 1114 ? 142.64700 164.35200 132.97800 1.000 36.90000 1114 GLN A C 1
ATOM 8534 O O . GLN A 1 1114 ? 142.20900 163.67400 133.91200 1.000 36.90000 1114 GLN A O 1
ATOM 8540 N N . ILE A 1 1115 ? 143.44000 165.40600 133.14900 1.000 33.78000 1115 ILE A N 1
ATOM 8541 C CA . ILE A 1 1115 ? 143.87300 165.86600 134.46300 1.000 33.78000 1115 ILE A CA 1
ATOM 8542 C C . ILE A 1 1115 ? 143.00600 167.06800 134.81900 1.000 33.78000 1115 ILE A C 1
ATOM 8543 O O . ILE A 1 1115 ? 143.23000 168.17800 134.33000 1.000 33.78000 1115 ILE A O 1
ATOM 8548 N N . ASP A 1 1116 ? 142.01000 166.84800 135.67800 1.000 47.25000 1116 ASP A N 1
ATOM 8549 C CA . ASP A 1 1116 ? 141.07400 167.89900 136.05900 1.000 47.25000 1116 ASP A CA 1
ATOM 8550 C C . ASP A 1 1116 ? 140.90300 168.02300 137.56800 1.000 47.25000 1116 ASP A C 1
ATOM 8551 O O . ASP A 1 1116 ? 139.87400 168.53600 138.02000 1.000 47.25000 1116 ASP A O 1
ATOM 8556 N N . GLY A 1 1117 ? 141.87600 167.57400 138.35600 1.000 42.29000 1117 GLY A N 1
ATOM 8557 C CA . GLY A 1 1117 ? 141.74800 167.62300 139.79900 1.000 42.29000 1117 GLY A CA 1
ATOM 8558 C C . GLY A 1 1117 ? 142.66100 168.63000 140.46500 1.000 42.29000 1117 GLY A C 1
ATOM 8559 O O . GLY A 1 1117 ? 143.19300 168.37000 141.55000 1.000 42.29000 1117 GLY A O 1
ATOM 8560 N N . PHE A 1 1118 ? 142.85400 169.78300 139.83000 1.000 54.94000 1118 PHE A N 1
ATOM 8561 C CA . PHE A 1 1118 ? 143.68500 170.85000 140.37200 1.000 54.94000 1118 PHE A CA 1
ATOM 8562 C C . PHE A 1 1118 ? 142.87400 172.13500 140.41500 1.000 54.94000 1118 PHE A C 1
ATOM 8563 O O . PHE A 1 1118 ? 142.24100 172.50700 139.42300 1.000 54.94000 1118 PHE A O 1
ATOM 8571 N N . ASN A 1 1119 ? 142.89900 172.81000 141.56000 1.000 57.09000 1119 ASN A N 1
ATOM 8572 C CA . ASN A 1 1119 ? 142.16700 174.05700 141.76700 1.000 57.09000 1119 ASN A CA 1
ATOM 8573 C C . ASN A 1 1119 ? 143.19100 175.18500 141.87000 1.000 57.09000 1119 ASN A C 1
ATOM 8574 O O . ASN A 1 1119 ? 143.73200 175.45500 142.94400 1.000 57.09000 1119 ASN A O 1
ATOM 8579 N N . LYS A 1 1120 ? 143.45700 175.83900 140.73800 1.000 62.26000 1120 LYS A N 1
ATOM 8580 C CA . LYS A 1 1120 ? 144.41400 176.94000 140.72600 1.000 62.26000 1120 LYS A CA 1
ATOM 8581 C C . LYS A 1 1120 ? 143.92200 178.11300 141.56600 1.000 62.26000 1120 LYS A C 1
ATOM 8582 O O . LYS A 1 1120 ? 144.70700 178.73900 142.28900 1.000 62.26000 1120 LYS A O 1
ATOM 8588 N N . THR A 1 1121 ? 142.62700 178.42700 141.47900 1.000 62.14000 1121 THR A N 1
ATOM 8589 C CA . THR A 1 1121 ? 142.08300 179.53900 142.25200 1.000 62.14000 1121 THR A CA 1
ATOM 8590 C C . THR A 1 1121 ? 142.19400 179.27600 143.74800 1.000 62.14000 1121 THR A C 1
ATOM 8591 O O . THR A 1 1121 ? 142.53100 180.18000 144.52100 1.000 62.14000 1121 THR A O 1
ATOM 8595 N N . PHE A 1 1122 ? 141.90700 178.04400 144.17700 1.000 47.95000 1122 PHE A N 1
ATOM 8596 C CA . PHE A 1 1122 ? 142.03100 177.70500 145.59100 1.000 47.95000 1122 PHE A CA 1
ATOM 8597 C C . PHE A 1 1122 ? 143.47900 177.79100 146.05500 1.000 47.95000 1122 PHE A C 1
ATOM 8598 O O . PHE A 1 1122 ? 143.76100 178.31300 147.14000 1.000 47.95000 1122 PHE A O 1
ATOM 8606 N N . HIS A 1 1123 ? 144.41300 177.28700 145.24600 1.000 41.67000 1123 HIS A N 1
ATOM 8607 C CA . HIS A 1 1123 ? 145.82100 177.31200 145.62100 1.000 41.67000 1123 HIS A CA 1
ATOM 8608 C C . HIS A 1 1123 ? 146.41600 178.71200 145.56700 1.000 41.67000 1123 HIS A C 1
ATOM 8609 O O . HIS A 1 1123 ? 147.45200 178.95400 146.19300 1.000 41.67000 1123 HIS A O 1
ATOM 8616 N N . ASP A 1 1124 ? 145.79400 179.63300 144.83200 1.000 51.23000 1124 ASP A N 1
ATOM 8617 C CA . ASP A 1 1124 ? 146.29000 181.00100 144.74800 1.000 51.23000 1124 ASP A CA 1
ATOM 8618 C C . ASP A 1 1124 ? 145.63700 181.94600 145.74400 1.000 51.23000 1124 ASP A C 1
ATOM 8619 O O . ASP A 1 1124 ? 146.28500 182.89900 146.18700 1.000 51.23000 1124 ASP A O 1
ATOM 8624 N N . GLU A 1 1125 ? 144.37300 181.71800 146.10300 1.000 50.09000 1125 GLU A N 1
ATOM 8625 C CA . GLU A 1 1125 ? 143.74600 182.55200 147.12100 1.000 50.09000 1125 GLU A CA 1
ATOM 8626 C C . GLU A 1 1125 ? 144.21700 182.18300 148.52000 1.000 50.09000 1125 GLU A C 1
ATOM 8627 O O . GLU A 1 1125 ? 144.16800 183.02100 149.42600 1.000 50.09000 1125 GLU A O 1
ATOM 8633 N N . LEU A 1 1126 ? 144.67000 180.94200 148.71600 1.000 34.77000 1126 LEU A N 1
ATOM 8634 C CA . LEU A 1 1126 ? 145.20800 180.55300 150.01500 1.000 34.77000 1126 LEU A CA 1
ATOM 8635 C C . LEU A 1 1126 ? 146.56900 181.19000 150.25800 1.000 34.77000 1126 LEU A C 1
ATOM 8636 O O . LEU A 1 1126 ? 146.84300 181.68000 151.35900 1.000 34.77000 1126 LEU A O 1
ATOM 8641 N N . ASN A 1 1127 ? 147.43400 181.19200 149.24100 1.000 31.36000 1127 ASN A N 1
ATOM 8642 C CA . ASN A 1 1127 ? 148.73400 181.84000 149.37700 1.000 31.36000 1127 ASN A CA 1
ATOM 8643 C C . ASN A 1 1127 ? 148.57800 183.33700 149.60600 1.000 31.36000 1127 ASN A C 1
ATOM 8644 O O . ASN A 1 1127 ? 149.30300 183.92700 150.41500 1.000 31.36000 1127 ASN A O 1
ATOM 8649 N N . LEU A 1 1128 ? 147.64300 183.96800 148.89500 1.000 34.97000 1128 LEU A N 1
ATOM 8650 C CA . LEU A 1 1128 ? 147.41000 185.39500 149.08100 1.000 34.97000 1128 LEU A CA 1
ATOM 8651 C C . LEU A 1 1128 ? 146.90700 185.68700 150.48700 1.000 34.97000 1128 LEU A C 1
ATOM 8652 O O . LEU A 1 1128 ? 147.48500 186.50900 151.20400 1.000 34.97000 1128 LEU A O 1
ATOM 8657 N N . LYS A 1 1129 ? 145.84700 184.99200 150.91400 1.000 35.49000 1129 LYS A N 1
ATOM 8658 C CA . LYS A 1 1129 ? 145.22100 185.27900 152.20200 1.000 35.49000 1129 LYS A CA 1
ATOM 8659 C C . LYS A 1 1129 ? 146.12800 184.96600 153.38400 1.000 35.49000 1129 LYS A C 1
ATOM 8660 O O . LYS A 1 1129 ? 145.86000 185.43800 154.49300 1.000 35.49000 1129 LYS A O 1
ATOM 8666 N N . PHE A 1 1130 ? 147.18300 184.18000 153.17800 1.000 23.61000 1130 PHE A N 1
ATOM 8667 C CA . PHE A 1 1130 ? 148.14700 183.90400 154.23300 1.000 23.61000 1130 PHE A CA 1
ATOM 8668 C C . PHE A 1 1130 ? 149.09200 185.07200 154.48500 1.000 23.61000 1130 PHE A C 1
ATOM 8669 O O . PHE A 1 1130 ? 149.81000 185.06000 155.49000 1.000 23.61000 1130 PHE A O 1
ATOM 8677 N N . LYS A 1 1131 ? 149.10000 186.08200 153.61500 1.000 26.17000 1131 LYS A N 1
ATOM 8678 C CA . LYS A 1 1131 ? 150.05200 187.17900 153.71000 1.000 26.17000 1131 LYS A CA 1
ATOM 8679 C C . LYS A 1 1131 ? 149.42800 188.49600 154.15300 1.000 26.17000 1131 LYS A C 1
ATOM 8680 O O . LYS A 1 1131 ? 150.14400 189.49800 154.24100 1.000 26.17000 1131 LYS A O 1
ATOM 8686 N N . GLU A 1 1132 ? 148.12300 188.53700 154.42100 1.000 32.84000 1132 GLU A N 1
ATOM 8687 C CA . GLU A 1 1132 ? 147.54300 189.68200 155.11400 1.000 32.84000 1132 GLU A CA 1
ATOM 8688 C C . GLU A 1 1132 ? 147.28300 189.41000 156.58500 1.000 32.84000 1132 GLU A C 1
ATOM 8689 O O . GLU A 1 1132 ? 147.41200 190.32500 157.40400 1.000 32.84000 1132 GLU A O 1
ATOM 8695 N N . LYS A 1 1133 ? 146.91000 188.17800 156.93700 1.000 28.27000 1133 LYS A N 1
ATOM 8696 C CA . LYS A 1 1133 ? 146.79000 187.82400 158.34600 1.000 28.27000 1133 LYS A CA 1
ATOM 8697 C C . LYS A 1 1133 ? 148.14400 187.87700 159.03800 1.000 28.27000 1133 LYS A C 1
ATOM 8698 O O . LYS A 1 1133 ? 148.25900 188.39600 160.15400 1.000 28.27000 1133 LYS A O 1
ATOM 8704 N N . TRP A 1 1134 ? 149.18200 187.35300 158.38800 1.000 19.70000 1134 TRP A N 1
ATOM 8705 C CA . TRP A 1 1134 ? 150.54000 187.32000 158.92900 1.000 19.70000 1134 TRP A CA 1
ATOM 8706 C C . TRP A 1 1134 ? 151.49100 187.82800 157.85500 1.000 19.70000 1134 TRP A C 1
ATOM 8707 O O . TRP A 1 1134 ? 152.15700 187.03700 157.17300 1.000 19.70000 1134 TRP A O 1
ATOM 8718 N N . PRO A 1 1135 ? 151.57700 189.14900 157.67600 1.000 21.20000 1135 PRO A N 1
ATOM 8719 C CA . PRO A 1 1135 ? 152.38200 189.69200 156.56800 1.000 21.20000 1135 PRO A CA 1
ATOM 8720 C C . PRO A 1 1135 ? 153.86500 189.38700 156.66600 1.000 21.20000 1135 PRO A C 1
ATOM 8721 O O . PRO A 1 1135 ? 154.56300 189.46500 155.64700 1.000 21.20000 1135 PRO A O 1
ATOM 8725 N N . SER A 1 1136 ? 154.37400 189.04800 157.84900 1.000 22.43000 1136 SER A N 1
ATOM 8726 C CA . SER A 1 1136 ? 155.79200 188.75100 158.00100 1.000 22.43000 1136 SER A CA 1
ATOM 8727 C C . SER A 1 1136 ? 156.16400 187.35900 157.50900 1.000 22.43000 1136 SER A C 1
ATOM 8728 O O . SER A 1 1136 ? 157.35800 187.04800 157.43000 1.000 22.43000 1136 SER A O 1
ATOM 8731 N N . LEU A 1 1137 ? 155.18500 186.52300 157.17700 1.000 19.70000 1137 LEU A N 1
ATOM 8732 C CA . LEU A 1 1137 ? 155.42800 185.15900 156.73700 1.000 19.70000 1137 LEU A CA 1
ATOM 8733 C C . LEU A 1 1137 ? 154.83000 184.93800 155.35400 1.000 19.70000 1137 LEU A C 1
ATOM 8734 O O . LEU A 1 1137 ? 153.84800 185.58200 154.97400 1.000 19.70000 1137 LEU A O 1
ATOM 8739 N N . GLU A 1 1138 ? 155.43500 184.02100 154.60500 1.000 18.70000 1138 GLU A N 1
ATOM 8740 C CA . GLU A 1 1138 ? 154.91000 183.57200 153.32600 1.000 18.70000 1138 GLU A CA 1
ATOM 8741 C C . GLU A 1 1138 ? 154.67200 182.07000 153.38800 1.000 18.70000 1138 GLU A C 1
ATOM 8742 O O . GLU A 1 1138 ? 155.46300 181.33000 153.98100 1.000 18.70000 1138 GLU A O 1
ATOM 8748 N N . LEU A 1 1139 ? 153.56500 181.62600 152.79200 1.000 14.58000 1139 LEU A N 1
ATOM 8749 C CA . LEU A 1 1139 ? 153.17100 180.22600 152.89200 1.000 14.58000 1139 LEU A CA 1
ATOM 8750 C C . LEU A 1 1139 ? 154.15900 179.28800 152.21200 1.000 14.58000 1139 LEU A C 1
ATOM 8751 O O . LEU A 1 1139 ? 154.24200 178.11600 152.59400 1.000 14.58000 1139 LEU A O 1
ATOM 8756 N N . GLN A 1 1140 ? 154.91400 179.77000 151.22500 1.000 18.48000 1140 GLN A N 1
ATOM 8757 C CA . GLN A 1 1140 ? 155.88300 178.92800 150.53600 1.000 18.48000 1140 GLN A CA 1
ATOM 8758 C C . GLN A 1 1140 ? 157.11900 178.63300 151.37300 1.000 18.48000 1140 GLN A C 1
ATOM 8759 O O . GLN A 1 1140 ? 157.89300 177.74200 151.01000 1.000 18.48000 1140 GLN A O 1
ATOM 8765 N N . SER A 1 1141 ? 157.32300 179.35600 152.47700 1.000 13.41000 1141 SER A N 1
ATOM 8766 C CA . SER A 1 1141 ? 158.45400 179.06900 153.35400 1.000 13.41000 1141 SER A CA 1
ATOM 8767 C C . SER A 1 1141 ? 158.30100 177.72500 154.05100 1.000 13.41000 1141 SER A C 1
ATOM 8768 O O . SER A 1 1141 ? 159.30200 177.10500 154.42400 1.000 13.41000 1141 SER A O 1
ATOM 8771 N N . PHE A 1 1142 ? 157.06700 177.26300 154.23600 1.000 9.82000 1142 PHE A N 1
ATOM 8772 C CA . PHE A 1 1142 ? 156.78500 176.02900 154.95400 1.000 9.82000 1142 PHE A CA 1
ATOM 8773 C C . PHE A 1 1142 ? 156.59800 174.83700 154.02500 1.000 9.82000 1142 PHE A C 1
ATOM 8774 O O . PHE A 1 1142 ? 156.22000 173.75800 154.49000 1.000 9.82000 1142 PHE A O 1
ATOM 8782 N N . GLN A 1 1143 ? 156.85300 175.00800 152.73200 1.000 14.72000 1143 GLN A N 1
ATOM 8783 C CA . GLN A 1 1143 ? 156.72100 173.91100 151.78700 1.000 14.72000 1143 GLN A CA 1
ATOM 8784 C C . GLN A 1 1143 ? 157.77800 172.84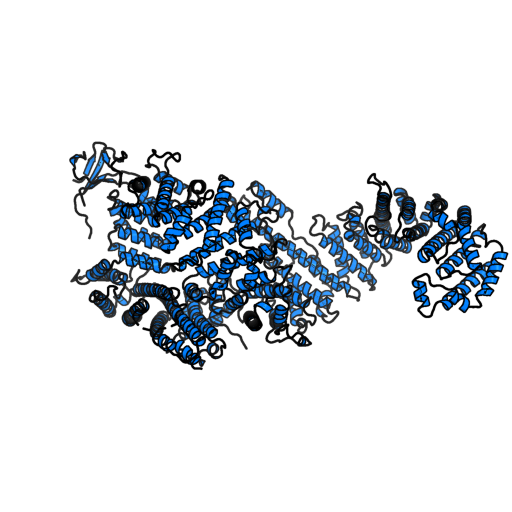400 152.05200 1.000 14.72000 1143 GLN A C 1
ATOM 8785 O O . GLN A 1 1143 ? 158.93600 173.15200 152.34100 1.000 14.72000 1143 GLN A O 1
ATOM 8791 N N . LYS A 1 1144 ? 157.36900 171.58300 151.94500 1.000 14.76000 1144 LYS A N 1
ATOM 8792 C CA . LYS A 1 1144 ? 158.26600 170.47200 152.21700 1.000 14.76000 1144 LYS A CA 1
ATOM 8793 C C . LYS A 1 1144 ? 159.29500 170.31400 151.10100 1.000 14.76000 1144 LYS A C 1
ATOM 8794 O O . LYS A 1 1144 ? 159.09600 170.74900 149.96300 1.000 14.76000 1144 LYS A O 1
ATOM 8800 N N . ILE A 1 1145 ? 160.40900 169.68100 151.44500 1.000 16.22000 1145 ILE A N 1
ATOM 8801 C CA . ILE A 1 1145 ? 161.48000 169.35700 150.50800 1.000 16.22000 1145 ILE A CA 1
ATOM 8802 C C . ILE A 1 1145 ? 161.50600 167.84200 150.33700 1.000 16.22000 1145 ILE A C 1
ATOM 8803 O O . ILE A 1 1145 ? 161.66200 167.11800 151.32900 1.000 16.22000 1145 ILE A O 1
ATOM 8808 N N . PRO A 1 1146 ? 161.33700 167.31900 149.12400 1.000 18.22000 1146 PRO A N 1
ATOM 8809 C CA . PRO A 1 1146 ? 161.50100 165.87300 148.92100 1.000 18.22000 1146 PRO A CA 1
ATOM 8810 C C . PRO A 1 1146 ? 162.96500 165.46100 148.91400 1.000 18.22000 1146 PRO A C 1
ATOM 8811 O O . PRO A 1 1146 ? 163.69900 165.79200 147.97800 1.000 18.22000 1146 PRO A O 1
ATOM 8815 N N . LEU A 1 1147 ? 163.40400 164.74300 149.94800 1.000 19.75000 1147 LEU A N 1
ATOM 8816 C CA . LEU A 1 1147 ? 164.79100 164.29800 150.02100 1.000 19.75000 1147 LEU A CA 1
ATOM 8817 C C . LEU A 1 1147 ? 165.00200 162.89400 149.47600 1.000 19.75000 1147 LEU A C 1
ATOM 8818 O O . LEU A 1 1147 ? 166.09700 162.58900 148.99100 1.000 19.75000 1147 LEU A O 1
ATOM 8823 N N . SER A 1 1148 ? 163.99100 162.03100 149.54200 1.000 26.98000 1148 SER A N 1
ATOM 8824 C CA . SER A 1 1148 ? 164.16300 160.65100 149.11100 1.000 26.98000 1148 SER A CA 1
ATOM 8825 C C . SER A 1 1148 ? 162.81300 160.06800 148.72800 1.000 26.98000 1148 SER A C 1
ATOM 8826 O O . SER A 1 1148 ? 161.75900 160.57300 149.12500 1.000 26.98000 1148 SER A O 1
ATOM 8829 N N . ARG A 1 1149 ? 162.86500 158.99000 147.94400 1.000 31.70000 1149 ARG A N 1
ATOM 8830 C CA . ARG A 1 1149 ? 161.66100 158.26300 147.56000 1.000 31.70000 1149 ARG A CA 1
ATOM 8831 C C . ARG A 1 1149 ? 161.16800 157.32600 148.65400 1.000 31.70000 1149 ARG A C 1
ATOM 8832 O O . ARG A 1 1149 ? 160.00600 156.91000 148.61400 1.000 31.70000 1149 ARG A O 1
ATOM 8840 N N . ILE A 1 1150 ? 162.02400 156.97700 149.61700 1.000 21.99000 1150 ILE A N 1
ATOM 8841 C CA . ILE A 1 1150 ? 161.59900 156.11700 150.71900 1.000 21.99000 1150 ILE A CA 1
ATOM 8842 C C . ILE A 1 1150 ? 160.54900 156.81500 151.57200 1.000 21.99000 1150 ILE A C 1
ATOM 8843 O O . ILE A 1 1150 ? 159.71900 156.15800 152.21200 1.000 21.99000 1150 ILE A O 1
ATOM 8848 N N . ASN A 1 1151 ? 160.55300 158.14600 151.58800 1.000 30.08000 1151 ASN A N 1
ATOM 8849 C CA . ASN A 1 1151 ? 159.56600 158.94700 152.30900 1.000 30.08000 1151 ASN A CA 1
ATOM 8850 C C . ASN A 1 1151 ? 158.62400 159.64300 151.33100 1.000 30.08000 1151 ASN A C 1
ATOM 8851 O O . ASN A 1 1151 ? 158.28100 160.81600 151.49000 1.000 30.08000 1151 ASN A O 1
ATOM 8856 N N . GLU A 1 1152 ? 158.21200 158.92600 150.28200 1.000 34.36000 1152 GLU A N 1
ATOM 8857 C CA . GLU A 1 1152 ? 157.46800 159.54200 149.18800 1.000 34.36000 1152 GLU A CA 1
ATOM 8858 C C . GLU A 1 1152 ? 156.09300 160.03000 149.63100 1.000 34.36000 1152 GLU A C 1
ATOM 8859 O O . GLU A 1 1152 ? 155.59700 161.03100 149.10500 1.000 34.36000 1152 GLU A O 1
ATOM 8865 N N . ASN A 1 1153 ? 155.46600 159.34300 150.58700 1.000 31.73000 1153 ASN A N 1
ATOM 8866 C CA . ASN A 1 1153 ? 154.13300 159.74000 151.03000 1.000 31.73000 1153 ASN A CA 1
ATOM 8867 C C . ASN A 1 1153 ? 154.15400 161.11600 151.68700 1.000 31.73000 1153 ASN A C 1
ATOM 8868 O O . ASN A 1 1153 ? 153.28100 161.95200 151.42400 1.000 31.73000 1153 ASN A O 1
ATOM 8873 N N . GLU A 1 1154 ? 155.13800 161.36800 152.54500 1.000 33.89000 1154 GLU A N 1
ATOM 8874 C CA . GLU A 1 1154 ? 155.23900 162.64200 153.25700 1.000 33.89000 1154 GLU A CA 1
ATOM 8875 C C . GLU A 1 1154 ? 156.24200 163.55600 152.55300 1.000 33.89000 1154 GLU A C 1
ATOM 8876 O O . GLU A 1 1154 ? 157.29500 163.90900 153.08300 1.000 33.89000 1154 GLU A O 1
ATOM 8882 N N . ASN A 1 1155 ? 155.88200 163.94600 151.33000 1.000 19.28000 1155 ASN A N 1
ATOM 8883 C CA . ASN A 1 1155 ? 156.72400 164.81000 150.51700 1.000 19.28000 1155 ASN A CA 1
ATOM 8884 C C . ASN A 1 1155 ? 155.96700 165.94700 149.84700 1.000 19.28000 1155 ASN A C 1
ATOM 8885 O O . ASN A 1 1155 ? 156.57800 166.70800 149.08800 1.000 19.28000 1155 ASN A O 1
ATOM 8890 N N . PHE A 1 1156 ? 154.66900 166.08800 150.09800 1.000 14.90000 1156 PHE A N 1
ATOM 8891 C CA . PHE A 1 1156 ? 153.84900 167.10300 149.45400 1.000 14.90000 1156 PHE A CA 1
ATOM 8892 C C . PHE A 1 1156 ? 153.17600 167.97800 150.50200 1.000 14.90000 1156 PHE A C 1
ATOM 8893 O O . PHE A 1 1156 ? 152.80600 167.51000 151.58200 1.000 14.90000 1156 PHE A O 1
ATOM 8901 N N . GLY A 1 1157 ? 153.02000 169.25600 150.17000 1.000 12.83000 1157 GLY A N 1
ATOM 8902 C CA . GLY A 1 1157 ? 152.26600 170.16200 151.00900 1.000 12.83000 1157 GLY A CA 1
ATOM 8903 C C . GLY A 1 1157 ? 153.10400 171.06500 151.88800 1.000 12.83000 1157 GLY A C 1
ATOM 8904 O O . GLY A 1 1157 ? 154.17400 171.52700 151.48400 1.000 12.83000 1157 GLY A O 1
ATOM 8905 N N . TYR A 1 1158 ? 152.61700 171.32300 153.09700 1.000 14.54000 1158 TYR A N 1
ATOM 8906 C CA . TYR A 1 1158 ? 153.26300 172.22300 154.03700 1.000 14.54000 1158 TYR A CA 1
ATOM 8907 C C . TYR A 1 1158 ? 153.45900 171.51000 155.36500 1.000 14.54000 1158 TYR A C 1
ATOM 8908 O O . TYR A 1 1158 ? 152.76800 170.53800 155.68100 1.000 14.54000 1158 TYR A O 1
ATOM 8917 N N . ASP A 1 1159 ? 154.41600 172.00400 156.14600 1.000 14.72000 1159 ASP A N 1
ATOM 8918 C CA . ASP A 1 1159 ? 154.73700 171.41900 157.44200 1.000 14.72000 1159 ASP A CA 1
ATOM 8919 C C . ASP A 1 1159 ? 153.81600 172.00700 158.50300 1.000 14.72000 1159 ASP A C 1
ATOM 8920 O O . ASP A 1 1159 ? 153.86200 173.21000 158.77900 1.000 14.72000 1159 ASP A O 1
ATOM 8925 N N . ILE A 1 1160 ? 152.98300 171.15500 159.09400 1.000 18.60000 1160 ILE A N 1
ATOM 8926 C CA . ILE A 1 1160 ? 152.04100 171.55700 160.13600 1.000 18.60000 1160 ILE A CA 1
ATOM 8927 C C . ILE A 1 1160 ? 152.74400 171.72300 161.48100 1.000 18.60000 1160 ILE A C 1
ATOM 8928 O O . ILE A 1 1160 ? 152.43800 172.68400 162.19900 1.000 18.60000 1160 ILE A O 1
ATOM 8933 N N . PRO A 1 1161 ? 153.65700 170.82700 161.89400 1.000 14.77000 1161 PRO A N 1
ATOM 8934 C CA . PRO A 1 1161 ? 154.35900 171.06600 163.16900 1.000 14.77000 1161 PRO A CA 1
ATOM 8935 C C . PRO A 1 1161 ? 155.11100 172.38700 163.22500 1.000 14.77000 1161 PRO A C 1
ATOM 8936 O O . PRO A 1 1161 ? 155.09100 173.05900 164.26300 1.000 14.77000 1161 PRO A O 1
ATOM 8940 N N . LEU A 1 1162 ? 155.77300 172.78400 162.13600 1.000 9.55000 1162 LEU A N 1
ATOM 8941 C CA . LEU A 1 1162 ? 156.50600 174.04800 162.14700 1.000 9.55000 1162 LEU A CA 1
ATOM 8942 C C . LEU A 1 1162 ? 155.55600 175.23500 162.23500 1.000 9.55000 1162 LEU A C 1
ATOM 8943 O O . LEU A 1 1162 ? 155.84500 176.21900 162.92700 1.000 9.55000 1162 LEU A O 1
ATOM 8948 N N . LEU A 1 1163 ? 154.41900 175.16300 161.54000 1.000 18.22000 1163 LEU A N 1
ATOM 8949 C CA . LEU A 1 1163 ? 153.41800 176.21700 161.64800 1.000 18.22000 1163 LEU A CA 1
ATOM 8950 C C . LEU A 1 1163 ? 152.85100 176.29000 163.05900 1.000 18.22000 1163 LEU A C 1
ATOM 8951 O O . LEU A 1 1163 ? 152.56600 177.38000 163.56800 1.000 18.22000 1163 LEU A O 1
ATOM 8956 N N . ASP A 1 1164 ? 152.67100 175.13400 163.70200 1.000 21.24000 1164 ASP A N 1
ATOM 8957 C CA . ASP A 1 1164 ? 152.22100 175.11500 165.09000 1.000 21.24000 1164 ASP A CA 1
ATOM 8958 C C . ASP A 1 1164 ? 153.24500 175.76800 166.00900 1.000 21.24000 1164 ASP A C 1
ATOM 8959 O O . ASP A 1 1164 ? 152.88400 176.52500 166.91700 1.000 21.24000 1164 ASP A O 1
ATOM 8964 N N . ILE A 1 1165 ? 154.53000 175.47800 165.79200 1.000 9.46000 1165 ILE A N 1
ATOM 8965 C CA . ILE A 1 1165 ? 155.58300 176.08100 166.60800 1.000 9.46000 1165 ILE A CA 1
ATOM 8966 C C . ILE A 1 1165 ? 155.60500 177.59300 166.42000 1.000 9.46000 1165 ILE A C 1
ATOM 8967 O O . ILE A 1 1165 ? 155.71000 178.35700 167.38700 1.000 9.46000 1165 ILE A O 1
ATOM 8972 N N . VAL A 1 1166 ? 155.50700 178.04800 165.17000 1.000 7.37000 1166 VAL A N 1
ATOM 8973 C CA . VAL A 1 1166 ? 155.61600 179.47600 164.88800 1.000 7.37000 1166 VAL A CA 1
ATOM 8974 C C . VAL A 1 1166 ? 154.39200 180.23200 165.39900 1.000 7.37000 1166 VAL A C 1
ATOM 8975 O O . VAL A 1 1166 ? 154.51700 181.31800 165.97700 1.000 7.37000 1166 VAL A O 1
ATOM 8979 N N . LEU A 1 1167 ? 153.19600 179.67200 165.21000 1.000 12.96000 1167 LEU A N 1
ATOM 8980 C CA . LEU A 1 1167 ? 151.94900 180.36100 165.52200 1.000 12.96000 1167 LEU A CA 1
ATOM 8981 C C . LEU A 1 1167 ? 151.22900 179.75200 166.72200 1.000 12.96000 1167 LEU A C 1
ATOM 8982 O O . LEU A 1 1167 ? 149.99800 179.71300 166.75900 1.000 12.96000 1167 LEU A O 1
ATOM 8987 N N . LYS A 1 1168 ? 151.98400 179.28000 167.71800 1.000 21.93000 1168 LYS A N 1
ATOM 8988 C CA . LYS A 1 1168 ? 151.37000 178.64600 168.88000 1.000 21.93000 1168 LYS A CA 1
ATOM 8989 C C . LYS A 1 1168 ? 150.58800 179.64000 169.73100 1.000 21.93000 1168 LYS A C 1
ATOM 8990 O O . LYS A 1 1168 ? 149.59500 179.26300 170.36300 1.000 21.93000 1168 LYS A O 1
ATOM 8996 N N . ALA A 1 1169 ? 151.01400 180.89900 169.76700 1.000 30.65000 1169 ALA A N 1
ATOM 8997 C CA . ALA A 1 1169 ? 150.41000 181.90200 170.63300 1.000 30.65000 1169 ALA A CA 1
ATOM 8998 C C . ALA A 1 1169 ? 149.34400 182.73500 169.93500 1.000 30.65000 1169 ALA A C 1
ATOM 8999 O O . ALA A 1 1169 ? 148.84600 183.69800 170.52600 1.000 30.65000 1169 ALA A O 1
ATOM 9001 N N . ASP A 1 1170 ? 148.98000 182.39300 168.70200 1.000 35.24000 1170 ASP A N 1
ATOM 9002 C CA . ASP A 1 1170 ? 148.01300 183.16300 167.93400 1.000 35.24000 1170 ASP A CA 1
ATOM 9003 C C . ASP A 1 1170 ? 146.63200 182.52900 168.03800 1.000 35.24000 1170 ASP A C 1
ATOM 9004 O O . ASP A 1 1170 ? 146.47800 181.31600 167.85700 1.000 35.24000 1170 ASP A O 1
ATOM 9009 N N . ARG A 1 1171 ? 145.62700 183.35600 168.33700 1.000 45.31000 1171 ARG A N 1
ATOM 9010 C CA . ARG A 1 1171 ? 144.27200 182.84300 168.50500 1.000 45.31000 1171 ARG A CA 1
ATOM 9011 C C . ARG A 1 1171 ? 143.62600 182.50900 167.16400 1.000 45.31000 1171 ARG A C 1
ATOM 9012 O O . ARG A 1 1171 ? 142.85100 181.55200 167.06700 1.000 45.31000 1171 ARG A O 1
ATOM 9020 N N . SER A 1 1172 ? 143.92900 183.28800 166.12300 1.000 36.74000 1172 SER A N 1
ATOM 9021 C CA . SER A 1 1172 ? 143.34600 183.02400 164.81200 1.000 36.74000 1172 SER A CA 1
ATOM 9022 C C . SER A 1 1172 ? 143.77600 181.66900 164.27200 1.000 36.74000 1172 SER A C 1
ATOM 9023 O O . SER A 1 1172 ? 143.01000 181.01000 163.55900 1.000 36.74000 1172 SER A O 1
ATOM 9026 N N . TRP A 1 1173 ? 144.99600 181.23800 164.59000 1.000 17.56000 1173 TRP A N 1
ATOM 9027 C CA . TRP A 1 1173 ? 145.47000 179.93100 164.14900 1.000 17.56000 1173 TRP A CA 1
ATOM 9028 C C . TRP A 1 1173 ? 144.85900 178.80200 164.97300 1.000 17.56000 1173 TRP A C 1
ATOM 9029 O O . TRP A 1 1173 ? 144.56800 177.72800 164.43500 1.000 17.56000 1173 TRP A O 1
ATOM 9040 N N . ASN A 1 1174 ? 144.65600 179.02600 166.27100 1.000 42.52000 1174 ASN A N 1
ATOM 9041 C CA . ASN A 1 1174 ? 144.23600 177.96000 167.17300 1.000 42.52000 1174 ASN A CA 1
ATOM 9042 C C . ASN A 1 1174 ? 142.72100 177.87400 167.31400 1.000 42.52000 1174 ASN A C 1
ATOM 9043 O O . ASN A 1 1174 ? 142.15500 176.77800 167.26800 1.000 42.52000 1174 ASN A O 1
ATOM 9048 N N . GLU A 1 1175 ? 142.04900 179.01000 167.48800 1.000 67.59000 1175 GLU A N 1
ATOM 9049 C CA . GLU A 1 1175 ? 140.60100 179.05300 167.68900 1.000 67.59000 1175 GLU A CA 1
ATOM 9050 C C . GLU A 1 1175 ? 139.98700 180.04700 166.71300 1.000 67.59000 1175 GLU A C 1
ATOM 9051 O O . GLU A 1 1175 ? 139.61600 181.16400 167.09600 1.000 67.59000 1175 GLU A O 1
ATOM 9057 N N . PRO A 1 1176 ? 139.87000 179.67500 165.44000 1.000 79.98000 1176 PRO A N 1
ATOM 9058 C CA . PRO A 1 1176 ? 139.21700 180.56500 164.47400 1.000 79.98000 1176 PRO A CA 1
ATOM 9059 C C . PRO A 1 1176 ? 137.73700 180.72500 164.78100 1.000 79.98000 1176 PRO A C 1
ATOM 9060 O O . PRO A 1 1176 ? 137.08600 179.82400 165.31400 1.000 79.98000 1176 PRO A O 1
ATOM 9064 N N . SER A 1 1177 ? 137.21000 181.89600 164.43500 1.000 124.37000 1177 SER A N 1
ATOM 9065 C CA . SER A 1 1177 ? 135.80000 182.18400 164.64900 1.000 124.37000 1177 SER A CA 1
ATOM 9066 C C . SER A 1 1177 ? 134.96900 181.64600 163.48500 1.000 124.37000 1177 SER A C 1
ATOM 9067 O O . SER A 1 1177 ? 135.48700 181.05600 162.53300 1.000 124.37000 1177 SER A O 1
ATOM 9070 N N . LYS A 1 1178 ? 133.65300 181.85200 163.56400 1.000 139.00000 1178 LYS A N 1
ATOM 9071 C CA . LYS A 1 1178 ? 132.77100 181.38000 162.50300 1.000 139.00000 1178 LYS A CA 1
ATOM 9072 C C . LYS A 1 1178 ? 132.87100 182.25100 161.25600 1.000 139.00000 1178 LYS A C 1
ATOM 9073 O O . LYS A 1 1178 ? 132.68100 181.75500 160.13900 1.000 139.00000 1178 LYS A O 1
ATOM 9079 N N . SER A 1 1179 ? 133.16700 183.53800 161.42000 1.000 134.25000 1179 SER A N 1
ATOM 9080 C CA . SER A 1 1179 ? 133.27500 184.46400 160.30100 1.000 134.25000 1179 SER A CA 1
ATOM 9081 C C . SER A 1 1179 ? 134.68900 184.56000 159.74600 1.000 134.25000 1179 SER A C 1
ATOM 9082 O O . SER A 1 1179 ? 134.92500 185.35000 158.82500 1.000 134.25000 1179 SER A O 1
ATOM 9085 N N . GLN A 1 1180 ? 135.62900 183.78400 160.27700 1.000 103.41000 1180 GLN A N 1
ATOM 9086 C CA . GLN A 1 1180 ? 137.01100 183.79800 159.83000 1.000 103.41000 1180 GLN A CA 1
ATOM 9087 C C . GLN A 1 1180 ? 137.37200 182.44700 159.22500 1.000 103.41000 1180 GLN A C 1
ATOM 9088 O O . GLN A 1 1180 ? 136.84400 181.40800 159.62700 1.000 103.41000 1180 GLN A O 1
ATOM 9094 N N . THR A 1 1181 ? 138.27500 182.47800 158.25000 1.000 55.48000 1181 THR A N 1
ATOM 9095 C CA . THR A 1 1181 ? 138.71600 181.25300 157.60000 1.000 55.48000 1181 THR A CA 1
ATOM 9096 C C . THR A 1 1181 ? 139.54200 180.39800 158.55500 1.000 55.48000 1181 THR A C 1
ATOM 9097 O O . THR A 1 1181 ? 140.16700 180.89900 159.49600 1.000 55.48000 1181 THR A O 1
ATOM 9101 N N . ASN A 1 1182 ? 139.52800 179.09100 158.31200 1.000 35.54000 1182 ASN A N 1
ATOM 9102 C CA . ASN A 1 1182 ? 140.27900 178.12700 159.11200 1.000 35.54000 1182 ASN A CA 1
ATOM 9103 C C . ASN A 1 1182 ? 141.52400 177.74600 158.32000 1.000 35.54000 1182 ASN A C 1
ATOM 9104 O O . ASN A 1 1182 ? 141.47400 176.88300 157.44100 1.000 35.54000 1182 ASN A O 1
ATOM 9109 N N . PHE A 1 1183 ? 142.64800 178.39300 158.63900 1.000 20.71000 1183 PHE A N 1
ATOM 9110 C CA . PHE A 1 1183 ? 143.86900 178.18600 157.87000 1.000 20.71000 1183 PHE A CA 1
ATOM 9111 C C . PHE A 1 1183 ? 144.41700 176.77400 158.03300 1.000 20.71000 1183 PHE A C 1
ATOM 9112 O O . PHE A 1 1183 ? 145.01300 176.23500 157.09600 1.000 20.71000 1183 PHE A O 1
ATOM 9120 N N . LYS A 1 1184 ? 144.23500 176.16600 159.20600 1.000 21.91000 1184 LYS A N 1
ATOM 9121 C CA . LYS A 1 1184 ? 144.73900 174.81300 159.42600 1.000 21.91000 1184 LYS A CA 1
ATOM 9122 C C . LYS A 1 1184 ? 144.07500 173.81800 158.48200 1.000 21.91000 1184 LYS A C 1
ATOM 9123 O O . LYS A 1 1184 ? 144.75300 173.02700 157.81300 1.000 21.91000 1184 LYS A O 1
ATOM 9129 N N . GLU A 1 1185 ? 142.74200 173.85600 158.40300 1.000 25.55000 1185 GLU A N 1
ATOM 9130 C CA . GLU A 1 1185 ? 142.02200 172.92200 157.54600 1.000 25.55000 1185 GLU A CA 1
ATOM 9131 C C . GLU A 1 1185 ? 142.28300 173.20400 156.07200 1.000 25.55000 1185 GLU A C 1
ATOM 9132 O O . GLU A 1 1185 ? 142.38200 172.27200 155.26600 1.000 25.55000 1185 GLU A O 1
ATOM 9138 N N . GLU A 1 1186 ? 142.38700 174.48100 155.69600 1.000 21.82000 1186 GLU A N 1
ATOM 9139 C CA . GLU A 1 1186 ? 142.68300 174.81900 154.30800 1.000 21.82000 1186 GLU A CA 1
ATOM 9140 C C . GLU A 1 1186 ? 144.07100 174.34000 153.90100 1.000 21.82000 1186 GLU A C 1
ATOM 9141 O O . GLU A 1 1186 ? 144.25600 173.83400 152.78900 1.000 21.82000 1186 GLU A O 1
ATOM 9147 N N . ILE A 1 1187 ? 145.06000 174.49900 154.78400 1.000 18.37000 1187 ILE A N 1
ATOM 9148 C CA . ILE A 1 1187 ? 146.40800 174.03000 154.48100 1.000 18.37000 1187 ILE A CA 1
ATOM 9149 C C . ILE A 1 1187 ? 146.45100 172.50900 154.43800 1.000 18.37000 1187 ILE A C 1
ATOM 9150 O O . ILE A 1 1187 ? 147.17600 171.92400 153.62300 1.000 18.37000 1187 ILE A O 1
ATOM 9155 N N . THR A 1 1188 ? 145.68200 171.83900 155.30000 1.000 21.32000 1188 THR A N 1
ATOM 9156 C CA . THR A 1 1188 ? 145.59400 170.38300 155.22400 1.000 21.32000 1188 THR A CA 1
ATOM 9157 C C . THR A 1 1188 ? 144.96200 169.93700 153.91100 1.000 21.32000 1188 THR A C 1
ATOM 9158 O O . THR A 1 1188 ? 145.39000 168.94300 153.31200 1.000 21.32000 1188 THR A O 1
ATOM 9162 N N . ASP A 1 1189 ? 143.93400 170.65700 153.45300 1.000 23.79000 1189 ASP A N 1
ATOM 9163 C CA . ASP A 1 1189 ? 143.30300 170.33600 152.17500 1.000 23.79000 1189 ASP A CA 1
ATOM 9164 C C . ASP A 1 1189 ? 144.24900 170.58600 151.00800 1.000 23.79000 1189 ASP A C 1
ATOM 9165 O O . ASP A 1 1189 ? 144.30800 169.78300 150.07000 1.000 23.79000 1189 ASP A O 1
ATOM 9170 N N . ALA A 1 1190 ? 144.98600 171.69800 151.04400 1.000 18.22000 1190 ALA A N 1
ATOM 9171 C CA . ALA A 1 1190 ? 145.87500 172.03900 149.93900 1.000 18.22000 1190 ALA A CA 1
ATOM 9172 C C . ALA A 1 1190 ? 147.01300 171.03800 149.79100 1.000 18.22000 1190 ALA A C 1
ATOM 9173 O O . ALA A 1 1190 ? 147.56000 170.88400 148.69500 1.000 18.22000 1190 ALA A O 1
ATOM 9175 N N . SER A 1 1191 ? 147.38600 170.35700 150.87500 1.000 16.48000 1191 SER A N 1
ATOM 9176 C CA . SER A 1 1191 ? 148.44900 169.36200 150.80500 1.000 16.48000 1191 SER A CA 1
ATOM 9177 C C . SER A 1 1191 ? 147.98700 168.07800 150.12800 1.000 16.48000 1191 SER A C 1
ATOM 9178 O O . SER A 1 1191 ? 148.80000 167.37700 149.51700 1.000 16.48000 1191 SER A O 1
ATOM 9181 N N . LEU A 1 1192 ? 146.69800 167.75100 150.23600 1.000 18.21000 1192 LEU A N 1
ATOM 9182 C CA . LEU A 1 1192 ? 146.16200 166.56300 149.58200 1.000 18.21000 1192 LEU A CA 1
ATOM 9183 C C . LEU A 1 1192 ? 145.96500 166.77300 148.08700 1.000 18.21000 1192 LEU A C 1
ATOM 9184 O O . LEU A 1 1192 ? 146.09600 165.82100 147.31000 1.000 18.21000 1192 LEU A O 1
ATOM 9189 N N . ASN A 1 1193 ? 145.64700 168.00100 147.67200 1.000 19.75000 1193 ASN A N 1
ATOM 9190 C CA . ASN A 1 1193 ? 145.43200 168.27800 146.25600 1.000 19.75000 1193 ASN A CA 1
ATOM 9191 C C . ASN A 1 1193 ? 146.70100 168.05000 145.44500 1.000 19.75000 1193 ASN A C 1
ATOM 9192 O O . ASN A 1 1193 ? 146.64100 167.56600 144.31000 1.000 19.75000 1193 ASN A O 1
ATOM 9197 N N . LEU A 1 1194 ? 147.85900 168.40400 146.00500 1.000 18.22000 1194 LEU A N 1
ATOM 9198 C CA . LEU A 1 1194 ? 149.11600 168.20500 145.29100 1.000 18.22000 1194 LEU A CA 1
ATOM 9199 C C . LEU A 1 1194 ? 149.39500 166.72300 145.06600 1.000 18.22000 1194 LEU A C 1
ATOM 9200 O O . LEU A 1 1194 ? 149.79400 166.31900 143.96600 1.000 18.22000 1194 LEU A O 1
ATOM 9205 N N . GLN A 1 1195 ? 149.17800 165.89800 146.09300 1.000 18.78000 1195 GLN A N 1
ATOM 9206 C CA . GLN A 1 1195 ? 149.33700 164.45400 145.94000 1.000 18.78000 1195 GLN A CA 1
ATOM 9207 C C . GLN A 1 1195 ? 148.34000 163.89300 144.93400 1.000 18.78000 1195 GLN A C 1
ATOM 9208 O O . GLN A 1 1195 ? 148.68300 163.02400 144.11900 1.000 18.78000 1195 GLN A O 1
ATOM 9214 N N . TYR A 1 1196 ? 147.09900 164.38100 144.98300 1.000 21.27000 1196 TYR A N 1
ATOM 9215 C CA . TYR A 1 1196 ? 146.07100 163.93900 144.04600 1.000 21.27000 1196 TYR A CA 1
ATOM 9216 C C . TYR A 1 1196 ? 146.48000 164.23500 142.60800 1.000 21.27000 1196 TYR A C 1
ATOM 9217 O O . TYR A 1 1196 ? 146.37600 163.37100 141.73000 1.000 21.27000 1196 TYR A O 1
ATOM 9226 N N . VAL A 1 1197 ? 146.96800 165.45100 142.35500 1.000 22.99000 1197 VAL A N 1
ATOM 9227 C CA . VAL A 1 1197 ? 147.39500 165.82900 141.01000 1.000 22.99000 1197 VAL A CA 1
ATOM 9228 C C . VAL A 1 1197 ? 148.59700 165.00000 140.57000 1.000 22.99000 1197 VAL A C 1
ATOM 9229 O O . VAL A 1 1197 ? 148.66900 164.54600 139.42000 1.000 22.99000 1197 VAL A O 1
ATOM 9233 N N . ASN A 1 1198 ? 149.56000 164.79300 141.47400 1.000 18.22000 1198 ASN A N 1
ATOM 9234 C CA . ASN A 1 1198 ? 150.74200 164.00500 141.13800 1.000 18.22000 1198 ASN A CA 1
ATOM 9235 C C . ASN A 1 1198 ? 150.35900 162.59200 140.71300 1.000 18.22000 1198 ASN A C 1
ATOM 9236 O O . ASN A 1 1198 ? 150.82800 162.08600 139.68200 1.000 18.22000 1198 ASN A O 1
ATOM 9241 N N . TYR A 1 1199 ? 149.48500 161.94300 141.48600 1.000 18.32000 1199 TYR A N 1
ATOM 9242 C CA . TYR A 1 1199 ? 149.11200 160.57200 141.15300 1.000 18.32000 1199 TYR A CA 1
ATOM 9243 C C . TYR A 1 1199 ? 148.19600 160.50900 139.93800 1.000 18.32000 1199 TYR A C 1
ATOM 9244 O O . TYR A 1 1199 ? 148.24000 159.52900 139.18800 1.000 18.32000 1199 TYR A O 1
ATOM 9253 N N . GLU A 1 1200 ? 147.38100 161.54100 139.71000 1.000 19.45000 1200 GLU A N 1
ATOM 9254 C CA . GLU A 1 1200 ? 146.58600 161.59500 138.48900 1.000 19.45000 1200 GLU A CA 1
ATOM 9255 C C . GLU A 1 1200 ? 147.48600 161.65100 137.25900 1.000 19.45000 1200 GLU A C 1
ATOM 9256 O O . GLU A 1 1200 ? 147.25700 160.94200 136.27000 1.000 19.45000 1200 GLU A O 1
ATOM 9262 N N . ILE A 1 1201 ? 148.53000 162.47900 137.31300 1.000 18.17000 1201 ILE A N 1
ATOM 9263 C CA . ILE A 1 1201 ? 149.46700 162.57100 136.19700 1.000 18.17000 1201 ILE A CA 1
ATOM 9264 C C . ILE A 1 1201 ? 150.21200 161.25400 136.00800 1.000 18.17000 1201 ILE A C 1
ATOM 9265 O O . ILE A 1 1201 ? 150.41900 160.79900 134.87300 1.000 18.17000 1201 ILE A O 1
ATOM 9270 N N . SER A 1 1202 ? 150.62600 160.61800 137.10700 1.000 14.01000 1202 SER A N 1
ATOM 9271 C CA . SER A 1 1202 ? 151.32000 159.33700 136.99500 1.000 14.01000 1202 SER A CA 1
ATOM 9272 C C . SER A 1 1202 ? 150.42800 158.27300 136.36300 1.000 14.01000 1202 SER A C 1
ATOM 9273 O O . SER A 1 1202 ? 150.87700 157.49300 135.51300 1.000 14.01000 1202 SER A O 1
ATOM 9276 N N . THR A 1 1203 ? 149.15600 158.22100 136.77200 1.000 18.61000 1203 THR A N 1
ATOM 9277 C CA . THR A 1 1203 ? 148.22800 157.25300 136.19800 1.000 18.61000 1203 THR A CA 1
ATOM 9278 C C . THR A 1 1203 ? 147.99000 157.52900 134.71800 1.000 18.61000 1203 THR A C 1
ATOM 9279 O O . THR A 1 1203 ? 147.90600 156.59400 133.91500 1.000 18.61000 1203 THR A O 1
ATOM 9283 N N . ALA A 1 1204 ? 147.87700 158.80600 134.34200 1.000 18.22000 1204 ALA A N 1
ATOM 9284 C CA . ALA A 1 1204 ? 147.72200 159.14300 132.92900 1.000 18.22000 1204 ALA A CA 1
ATOM 9285 C C . ALA A 1 1204 ? 148.92600 158.68100 132.12000 1.000 18.22000 1204 ALA A C 1
ATOM 9286 O O . ALA A 1 1204 ? 148.77300 158.12300 131.02700 1.000 18.22000 1204 ALA A O 1
ATOM 9288 N N . LYS A 1 1205 ? 150.13400 158.89800 132.64800 1.000 15.64000 1205 LYS A N 1
ATOM 9289 C CA . LYS A 1 1205 ? 151.34000 158.45200 131.95600 1.000 15.64000 1205 LYS A CA 1
ATOM 9290 C C . LYS A 1 1205 ? 151.35400 156.93700 131.78900 1.000 15.64000 1205 LYS A C 1
ATOM 9291 O O . LYS A 1 1205 ? 151.67300 156.41900 130.71100 1.000 15.64000 1205 LYS A O 1
ATOM 9297 N N . ALA A 1 1206 ? 151.01400 156.20900 132.85500 1.000 13.80000 1206 ALA A N 1
ATOM 9298 C CA . ALA A 1 1206 ? 151.04000 154.75000 132.78900 1.000 13.80000 1206 ALA A CA 1
ATOM 9299 C C . ALA A 1 1206 ? 150.00300 154.21400 131.80700 1.000 13.80000 1206 ALA A C 1
ATOM 9300 O O . ALA A 1 1206 ? 150.28500 153.28300 131.04000 1.000 13.80000 1206 ALA A O 1
ATOM 9302 N N . TRP A 1 1207 ? 148.79800 154.78900 131.81400 1.000 17.01000 1207 TRP A N 1
ATOM 9303 C CA . TRP A 1 1207 ? 147.76900 154.36100 130.87200 1.000 17.01000 1207 TRP A CA 1
ATOM 9304 C C . TRP A 1 1207 ? 148.17800 154.66400 129.43800 1.000 17.01000 1207 TRP A C 1
ATOM 9305 O O . TRP A 1 1207 ? 147.95100 153.84700 128.53600 1.000 17.01000 1207 TRP A O 1
ATOM 9316 N N . GLY A 1 1208 ? 148.77400 155.83400 129.20200 1.000 15.96000 1208 GLY A N 1
ATOM 9317 C CA . GLY A 1 1208 ? 149.26000 156.14500 127.87100 1.000 15.96000 1208 GLY A CA 1
ATOM 9318 C C . GLY A 1 1208 ? 150.32200 155.17200 127.40200 1.000 15.96000 1208 GLY A C 1
ATOM 9319 O O . GLY A 1 1208 ? 150.31200 154.74100 126.24800 1.000 15.96000 1208 GLY A O 1
ATOM 9320 N N . ALA A 1 1209 ? 151.24400 154.80300 128.29500 1.000 15.99000 1209 ALA A N 1
ATOM 9321 C CA . ALA A 1 1209 ? 152.27600 153.83500 127.93400 1.000 15.99000 1209 ALA A CA 1
ATOM 9322 C C . ALA A 1 1209 ? 151.67300 152.47500 127.60200 1.000 15.99000 1209 ALA A C 1
ATOM 9323 O O . ALA A 1 1209 ? 152.07900 151.82800 126.62600 1.000 15.99000 1209 ALA A O 1
ATOM 9325 N N . LEU A 1 1210 ? 150.70500 152.02000 128.40200 1.000 17.52000 1210 LEU A N 1
ATOM 9326 C CA . LEU A 1 1210 ? 150.07600 150.73000 128.13100 1.000 17.52000 1210 LEU A CA 1
ATOM 9327 C C . LEU A 1 1210 ? 149.32300 150.74200 126.80500 1.000 17.52000 1210 LEU A C 1
ATOM 9328 O O . LEU A 1 1210 ? 149.42900 149.79900 126.01300 1.000 17.52000 1210 LEU A O 1
ATOM 9333 N N . ILE A 1 1211 ? 148.56100 151.80600 126.54200 1.000 24.75000 1211 ILE A N 1
ATOM 9334 C CA . ILE A 1 1211 ? 147.82000 151.88400 125.28600 1.000 24.75000 1211 ILE A CA 1
ATOM 9335 C C . ILE A 1 1211 ? 148.77900 151.95400 124.10500 1.000 24.75000 1211 ILE A C 1
ATOM 9336 O O . ILE A 1 1211 ? 148.54700 151.33000 123.06100 1.000 24.75000 1211 ILE A O 1
ATOM 9341 N N . THR A 1 1212 ? 149.87400 152.70400 124.24600 1.000 25.90000 1212 THR A N 1
ATOM 9342 C CA . THR A 1 1212 ? 150.85600 152.79700 123.17400 1.000 25.90000 1212 THR A CA 1
ATOM 9343 C C . THR A 1 1212 ? 151.46900 151.43600 122.87000 1.000 25.90000 1212 THR A C 1
ATOM 9344 O O . THR A 1 1212 ? 151.54400 151.02800 121.70600 1.000 25.90000 1212 THR A O 1
ATOM 9348 N N . THR A 1 1213 ? 151.91100 150.71500 123.90500 1.000 33.58000 1213 THR A N 1
ATOM 9349 C CA . THR A 1 1213 ? 152.52500 149.41400 123.67100 1.000 33.58000 1213 THR A CA 1
ATOM 9350 C C . THR A 1 1213 ? 151.51600 148.37700 123.19800 1.000 33.58000 1213 THR A C 1
ATOM 9351 O O . THR A 1 1213 ? 151.91100 147.38700 122.57500 1.000 33.58000 1213 THR A O 1
ATOM 9355 N N . PHE A 1 1214 ? 150.22400 148.57600 123.47900 1.000 42.17000 1214 PHE A N 1
ATOM 9356 C CA . PHE A 1 1214 ? 149.21000 147.69700 122.91100 1.000 42.17000 1214 PHE A CA 1
ATOM 9357 C C . PHE A 1 1214 ? 149.01000 147.97700 121.42600 1.000 42.17000 1214 PHE A C 1
ATOM 9358 O O . PHE A 1 1214 ? 148.89800 147.04500 120.62100 1.000 42.17000 1214 PHE A O 1
ATOM 9366 N N . VAL A 1 1215 ? 148.96400 149.25600 121.04600 1.000 46.73000 1215 VAL A N 1
ATOM 9367 C CA . VAL A 1 1215 ? 148.71200 149.61300 119.65400 1.000 46.73000 1215 VAL A CA 1
ATOM 9368 C C . VAL A 1 1215 ? 149.91500 149.27700 118.77800 1.000 46.73000 1215 VAL A C 1
ATOM 9369 O O . VAL A 1 1215 ? 149.76100 148.91900 117.60400 1.000 46.73000 1215 VAL A O 1
ATOM 9373 N N . LYS A 1 1216 ? 151.13000 149.37900 119.32900 1.000 56.93000 1216 LYS A N 1
ATOM 9374 C CA . LYS A 1 1216 ? 152.33000 149.09400 118.54000 1.000 56.93000 1216 LYS A CA 1
ATOM 9375 C C . LYS A 1 1216 ? 152.31200 147.67100 117.99300 1.000 56.93000 1216 LYS A C 1
ATOM 9376 O O . LYS A 1 1216 ? 152.61100 147.44300 116.81600 1.000 56.93000 1216 LYS A O 1
ATOM 9382 N N . ARG A 1 1217 ? 151.95900 146.70000 118.83400 1.000 70.72000 1217 ARG A N 1
ATOM 9383 C CA . ARG A 1 1217 ? 152.08100 145.29400 118.47400 1.000 70.72000 1217 ARG A CA 1
ATOM 9384 C C . ARG A 1 1217 ? 150.86400 144.73900 117.74700 1.000 70.72000 1217 ARG A C 1
ATOM 9385 O O . ARG A 1 1217 ? 150.99700 143.74800 117.01900 1.000 70.72000 1217 ARG A O 1
ATOM 9393 N N . SER A 1 1218 ? 149.69100 145.34100 117.92300 1.000 68.29000 1218 SER A N 1
ATOM 9394 C CA . SER A 1 1218 ? 148.47400 144.80200 117.32500 1.000 68.29000 1218 SER A CA 1
ATOM 9395 C C . SER A 1 1218 ? 148.52800 144.91000 115.80500 1.000 68.29000 1218 SER A C 1
ATOM 9396 O O . SER A 1 1218 ? 148.91500 145.94500 115.25600 1.000 68.29000 1218 SER A O 1
ATOM 9399 N N . THR A 1 1219 ? 148.13400 143.83100 115.12700 1.000 96.51000 1219 THR A N 1
ATOM 9400 C CA . THR A 1 1219 ? 148.11300 143.78100 113.67100 1.000 96.51000 1219 THR A CA 1
ATOM 9401 C C . THR A 1 1219 ? 146.71400 143.69700 113.08300 1.000 96.51000 1219 THR A C 1
ATOM 9402 O O . THR A 1 1219 ? 146.50400 144.16000 111.96000 1.000 96.51000 1219 THR A O 1
ATOM 9406 N N . VAL A 1 1220 ? 145.76100 143.11500 113.80600 1.000 112.95000 1220 VAL A N 1
ATOM 9407 C CA . VAL A 1 1220 ? 144.38200 142.99600 113.33900 1.000 112.95000 1220 VAL A CA 1
ATOM 9408 C C . VAL A 1 1220 ? 143.74400 144.38200 113.33900 1.000 112.95000 1220 VAL A C 1
ATOM 9409 O O . VAL A 1 1220 ? 144.19800 145.26600 114.08000 1.000 112.95000 1220 VAL A O 1
ATOM 9413 N N . PRO A 1 1221 ? 142.71800 144.62400 112.52200 1.000 123.50000 1221 PRO A N 1
ATOM 9414 C CA . PRO A 1 1221 ? 142.06900 145.94200 112.53100 1.000 123.50000 1221 PRO A CA 1
ATOM 9415 C C . PRO A 1 1221 ? 141.50700 146.27900 113.90400 1.000 123.50000 1221 PRO A C 1
ATOM 9416 O O . PRO A 1 1221 ? 140.94800 145.42600 114.59600 1.000 123.50000 1221 PRO A O 1
ATOM 9420 N N . LEU A 1 1222 ? 141.65800 147.54200 114.28900 1.000 109.59000 1222 LEU A N 1
ATOM 9421 C CA . LEU A 1 1222 ? 141.20700 148.00300 115.59100 1.000 109.59000 1222 LEU A CA 1
ATOM 9422 C C . LEU A 1 1222 ? 139.72300 148.35400 115.55400 1.000 109.59000 1222 LEU A C 1
ATOM 9423 O O . LEU A 1 1222 ? 139.11800 148.51600 114.49000 1.000 109.59000 1222 LEU A O 1
ATOM 9428 N N . ASN A 1 1223 ? 139.13900 148.47500 116.74300 1.000 94.50000 1223 ASN A N 1
ATOM 9429 C CA . ASN A 1 1223 ? 137.71900 148.75800 116.87700 1.000 94.50000 1223 ASN A CA 1
ATOM 9430 C C . ASN A 1 1223 ? 137.46100 150.25800 116.74900 1.000 94.50000 1223 ASN A C 1
ATOM 9431 O O . ASN A 1 1223 ? 138.38200 151.07200 116.65400 1.000 94.50000 1223 ASN A O 1
ATOM 9436 N N . ASP A 1 1224 ? 136.17800 150.62900 116.74400 1.000 83.49000 1224 ASP A N 1
ATOM 9437 C CA . ASP A 1 1224 ? 135.79400 152.03600 116.71500 1.000 83.49000 1224 ASP A CA 1
ATOM 9438 C C . ASP A 1 1224 ? 136.07200 152.74400 118.03400 1.000 83.49000 1224 ASP A C 1
ATOM 9439 O O . ASP A 1 1224 ? 136.05000 153.98300 118.07300 1.000 83.49000 1224 ASP A O 1
ATOM 9444 N N . GLY A 1 1225 ? 136.32700 151.99300 119.10700 1.000 65.96000 1225 GLY A N 1
ATOM 9445 C CA . GLY A 1 1225 ? 136.66500 152.61200 120.37400 1.000 65.96000 1225 GLY A CA 1
ATOM 9446 C C . GLY A 1 1225 ? 137.92100 153.45400 120.30000 1.000 65.96000 1225 GLY A C 1
ATOM 9447 O O . GLY A 1 1225 ? 138.00800 154.50200 120.94000 1.000 65.96000 1225 GLY A O 1
ATOM 9448 N N . PHE A 1 1226 ? 138.90300 153.02600 119.50500 1.000 59.38000 1226 PHE A N 1
ATOM 9449 C CA . PHE A 1 1226 ? 140.11500 153.82400 119.35400 1.000 59.38000 1226 PHE A CA 1
ATOM 9450 C C . PHE A 1 1226 ? 139.87400 155.06700 118.50500 1.000 59.38000 1226 PHE A C 1
ATOM 9451 O O . PHE A 1 1226 ? 140.51600 156.09800 118.73000 1.000 59.38000 1226 PHE A O 1
ATOM 9459 N N . VAL A 1 1227 ? 138.95800 155.00000 117.53800 1.000 58.51000 1227 VAL A N 1
ATOM 9460 C CA . VAL A 1 1227 ? 138.56100 156.20900 116.82000 1.000 58.51000 1227 VAL A CA 1
ATOM 9461 C C . VAL A 1 1227 ? 137.91200 157.20000 117.77800 1.000 58.51000 1227 VAL A C 1
ATOM 9462 O O . VAL A 1 1227 ? 138.19700 158.40600 117.74600 1.000 58.51000 1227 VAL A O 1
ATOM 9466 N N . ASP A 1 1228 ? 137.04200 156.70200 118.66200 1.000 59.73000 1228 ASP A N 1
ATOM 9467 C CA . ASP A 1 1228 ? 136.44900 157.56400 119.68000 1.000 59.73000 1228 ASP A CA 1
ATOM 9468 C C . ASP A 1 1228 ? 137.51500 158.13100 120.61100 1.000 59.73000 1228 ASP A C 1
ATOM 9469 O O . ASP A 1 1228 ? 137.43900 159.29400 121.02000 1.000 59.73000 1228 ASP A O 1
ATOM 9474 N N . LEU A 1 1229 ? 138.51400 157.31700 120.96200 1.000 46.53000 1229 LEU A N 1
ATOM 9475 C CA . LEU A 1 1229 ? 139.60100 157.78200 121.81900 1.000 46.53000 1229 LEU A CA 1
ATOM 9476 C C . LEU A 1 1229 ? 140.40900 158.88700 121.15000 1.000 46.53000 1229 LEU A C 1
ATOM 9477 O O . LEU A 1 1229 ? 140.79700 159.86400 121.80000 1.000 46.53000 1229 LEU A O 1
ATOM 9482 N N . VAL A 1 1230 ? 140.68800 158.74200 119.85200 1.000 50.13000 1230 VAL A N 1
ATOM 9483 C CA . VAL A 1 1230 ? 141.41400 159.77700 119.12200 1.000 50.13000 1230 VAL A CA 1
ATOM 9484 C C . VAL A 1 1230 ? 140.59700 161.06000 119.06300 1.000 50.13000 1230 VAL A C 1
ATOM 9485 O O . VAL A 1 1230 ? 141.13400 162.16300 119.23000 1.000 50.13000 1230 VAL A O 1
ATOM 9489 N N . GLU A 1 1231 ? 139.28800 160.93900 118.82300 1.000 54.46000 1231 GLU A N 1
ATOM 9490 C CA . GLU A 1 1231 ? 138.42700 162.11800 118.84600 1.000 54.46000 1231 GLU A CA 1
ATOM 9491 C C . GLU A 1 1231 ? 138.44900 162.78700 120.21700 1.000 54.46000 1231 GLU A C 1
ATOM 9492 O O . GLU A 1 1231 ? 138.49800 164.01900 120.31900 1.000 54.46000 1231 GLU A O 1
ATOM 9498 N N . HIS A 1 1232 ? 138.41900 161.98300 121.28200 1.000 46.17000 1232 HIS A N 1
ATOM 9499 C CA . HIS A 1 1232 ? 138.47200 162.52200 122.63800 1.000 46.17000 1232 HIS A CA 1
ATOM 9500 C C . HIS A 1 1232 ? 139.78500 163.25200 122.89300 1.000 46.17000 1232 HIS A C 1
ATOM 9501 O O . HIS A 1 1232 ? 139.79200 164.33900 123.48100 1.000 46.17000 1232 HIS A O 1
ATOM 9508 N N . PHE A 1 1233 ? 140.90600 162.66900 122.46000 1.000 38.34000 1233 PHE A N 1
ATOM 9509 C CA . PHE A 1 1233 ? 142.20400 163.31500 122.64100 1.000 38.34000 1233 PHE A CA 1
ATOM 9510 C C . PHE A 1 1233 ? 142.27300 164.63300 121.88200 1.000 38.34000 1233 PHE A C 1
ATOM 9511 O O . PHE A 1 1233 ? 142.75900 165.64400 122.41000 1.000 38.34000 1233 PHE A O 1
ATOM 9519 N N . LEU A 1 1234 ? 141.79000 164.64200 120.63700 1.000 51.38000 1234 LEU A N 1
ATOM 9520 C CA . LEU A 1 1234 ? 141.81800 165.87300 119.85600 1.000 51.38000 1234 LEU A CA 1
ATOM 9521 C C . LEU A 1 1234 ? 140.93700 166.94500 120.48000 1.000 51.38000 1234 LEU A C 1
ATOM 9522 O O . LEU A 1 1234 ? 141.32900 168.11300 120.53100 1.000 51.38000 1234 LEU A O 1
ATOM 9527 N N . LYS A 1 1235 ? 139.75500 166.57500 120.98100 1.000 56.27000 1235 LYS A N 1
ATOM 9528 C CA . LYS A 1 1235 ? 138.90600 167.55800 121.65200 1.000 56.27000 1235 LYS A CA 1
ATOM 9529 C C . LYS A 1 1235 ? 139.55300 168.06700 122.93700 1.000 56.27000 1235 LYS A C 1
ATOM 9530 O O . LYS A 1 1235 ? 139.45200 169.25700 123.26800 1.000 56.27000 1235 LYS A O 1
ATOM 9536 N N . LEU A 1 1236 ? 140.21400 167.17500 123.68000 1.000 53.87000 1236 LEU A N 1
ATOM 9537 C CA . LEU A 1 1236 ? 140.93100 167.58700 124.88100 1.000 53.87000 1236 LEU A CA 1
ATOM 9538 C C . LEU A 1 1236 ? 142.00600 168.61000 124.54700 1.000 53.87000 1236 LEU A C 1
ATOM 9539 O O . LEU A 1 1236 ? 142.23200 169.55900 125.30500 1.000 53.87000 1236 LEU A O 1
ATOM 9544 N N . ASN A 1 1237 ? 142.68800 168.42600 123.41700 1.000 58.75000 1237 ASN A N 1
ATOM 9545 C CA . ASN A 1 1237 ? 143.65000 169.43100 122.98100 1.000 58.75000 1237 ASN A CA 1
ATOM 9546 C C . ASN A 1 1237 ? 142.95700 170.69100 122.46200 1.000 58.75000 1237 ASN A C 1
ATOM 9547 O O . ASN A 1 1237 ? 143.53700 171.78100 122.52300 1.000 58.75000 1237 ASN A O 1
ATOM 9552 N N . ILE A 1 1238 ? 141.73300 170.56100 121.94500 1.000 76.96000 1238 ILE A N 1
ATOM 9553 C CA . ILE A 1 1238 ? 140.95500 171.73500 121.55000 1.000 76.96000 1238 ILE A CA 1
ATOM 9554 C C . ILE A 1 1238 ? 140.68200 172.62500 122.75500 1.000 76.96000 1238 ILE A C 1
ATOM 9555 O O . ILE A 1 1238 ? 140.81800 173.85200 122.67800 1.000 76.96000 1238 ILE A O 1
ATOM 9560 N N . ASP A 1 1239 ? 140.31000 172.02800 123.88600 1.000 86.27000 1239 ASP A N 1
ATOM 9561 C CA . ASP A 1 1239 ? 139.92400 172.82300 125.04700 1.000 86.27000 1239 ASP A CA 1
ATOM 9562 C C . ASP A 1 1239 ? 141.12100 173.35600 125.83200 1.000 86.27000 1239 ASP A C 1
ATOM 9563 O O . ASP A 1 1239 ? 140.96800 173.68800 127.01500 1.000 86.27000 1239 ASP A O 1
ATOM 9568 N N . PHE A 1 1240 ? 142.29200 173.44000 125.20000 1.000 108.95000 1240 PHE A N 1
ATOM 9569 C CA . PHE A 1 1240 ? 143.49000 174.04400 125.78200 1.000 108.95000 1240 PHE A CA 1
ATOM 9570 C C . PHE A 1 1240 ? 143.91200 173.30900 127.05900 1.000 108.95000 1240 PHE A C 1
ATOM 9571 O O . PHE A 1 1240 ? 143.86700 173.83700 128.17100 1.000 108.95000 1240 PHE A O 1
ATOM 9579 N N . GLY A 1 1241 ? 144.32000 172.05900 126.86000 1.000 112.21000 1241 GLY A N 1
ATOM 9580 C CA . GLY A 1 1241 ? 144.86600 171.27400 127.94800 1.000 112.21000 1241 GLY A CA 1
ATOM 9581 C C . GLY A 1 1241 ? 146.25500 171.67600 128.39000 1.000 112.21000 1241 GLY A C 1
ATOM 9582 O O . GLY A 1 1241 ? 146.79000 171.07500 129.32700 1.000 112.21000 1241 GLY A O 1
ATOM 9583 N N . SER A 1 1242 ? 146.85900 172.67600 127.74000 1.000 124.85000 1242 SER A N 1
ATOM 9584 C CA . SER A 1 1242 ? 148.17000 173.17700 128.12600 1.000 124.85000 1242 SER A CA 1
ATOM 9585 C C . SER A 1 1242 ? 148.17700 174.68600 128.34500 1.000 124.85000 1242 SER A C 1
ATOM 9586 O O . SER A 1 1242 ? 149.25900 175.27500 128.46500 1.000 124.85000 1242 SER A O 1
ATOM 9589 N N . ASP A 1 1243 ? 147.00600 175.32800 128.39100 1.000 130.23000 1243 ASP A N 1
ATOM 9590 C CA . ASP A 1 1243 ? 146.96100 176.76700 128.63700 1.000 130.23000 1243 ASP A CA 1
ATOM 9591 C C . ASP A 1 1243 ? 147.49300 177.10400 130.02500 1.000 130.23000 1243 ASP A C 1
ATOM 9592 O O . ASP A 1 1243 ? 148.18300 178.11400 130.20700 1.000 130.23000 1243 ASP A O 1
ATOM 9597 N N . LYS A 1 1244 ? 147.18400 176.26900 131.01400 1.000 122.81000 1244 LYS A N 1
ATOM 9598 C CA . LYS A 1 1244 ? 147.69600 176.43200 132.36700 1.000 122.81000 1244 LYS A CA 1
ATOM 9599 C C . LYS A 1 1244 ? 149.09000 175.84300 132.53900 1.000 122.81000 1244 LYS A C 1
ATOM 9600 O O . LYS A 1 1244 ? 149.61200 175.85200 133.65900 1.000 122.81000 1244 LYS A O 1
ATOM 9606 N N . GLN A 1 1245 ? 149.69400 175.33800 131.46000 1.000 124.72000 1245 GLN A N 1
ATOM 9607 C CA . GLN A 1 1245 ? 150.99100 174.66000 131.51300 1.000 124.72000 1245 GLN A CA 1
ATOM 9608 C C . GLN A 1 1245 ? 150.95900 173.49600 132.49800 1.000 124.72000 1245 GLN A C 1
ATOM 9609 O O . GLN A 1 1245 ? 151.92600 173.23800 133.21800 1.000 124.72000 1245 GLN A O 1
ATOM 9615 N N . MET A 1 1246 ? 149.83100 172.78400 132.52800 1.000 98.57000 1246 MET A N 1
ATOM 9616 C CA . MET A 1 1246 ? 149.66000 171.64000 133.42000 1.000 98.57000 1246 MET A CA 1
ATOM 9617 C C . MET A 1 1246 ? 150.39200 170.45400 132.79800 1.000 98.57000 1246 MET A C 1
ATOM 9618 O O . MET A 1 1246 ? 149.82900 169.63600 132.06500 1.000 98.57000 1246 MET A O 1
ATOM 9623 N N . PHE A 1 1247 ? 151.69600 170.39600 133.07100 1.000 82.79000 1247 PHE A N 1
ATOM 9624 C CA . PHE A 1 1247 ? 152.54600 169.26500 132.69500 1.000 82.79000 1247 PHE A CA 1
ATOM 9625 C C . PHE A 1 1247 ? 152.37600 168.91800 131.21300 1.000 82.79000 1247 PHE A C 1
ATOM 9626 O O . PHE A 1 1247 ? 151.79900 167.89900 130.83700 1.000 82.79000 1247 PHE A O 1
ATOM 9634 N N . THR A 1 1248 ? 152.89400 169.82100 130.38100 1.000 76.71000 1248 THR A N 1
ATOM 9635 C CA . THR A 1 1248 ? 152.70200 169.77600 128.93500 1.000 76.71000 1248 THR A CA 1
ATOM 9636 C C . THR A 1 1248 ? 153.10000 168.45300 128.28200 1.000 76.71000 1248 THR A C 1
ATOM 9637 O O . THR A 1 1248 ? 152.81900 168.25300 127.09500 1.000 76.71000 1248 THR A O 1
ATOM 9641 N N . GLN A 1 1249 ? 153.75700 167.54600 129.01200 1.000 62.53000 1249 GLN A N 1
ATOM 9642 C CA . GLN A 1 1249 ? 153.96400 166.22300 128.42900 1.000 62.53000 1249 GLN A CA 1
ATOM 9643 C C . GLN A 1 1249 ? 152.67700 165.41300 128.33700 1.000 62.53000 1249 GLN A C 1
ATOM 9644 O O . GLN A 1 1249 ? 152.64600 164.42600 127.59600 1.000 62.53000 1249 GLN A O 1
ATOM 9650 N N . ILE A 1 1250 ? 151.61800 165.79800 129.05300 1.000 52.40000 1250 ILE A N 1
ATOM 9651 C CA . ILE A 1 1250 ? 150.30200 165.21500 128.79300 1.000 52.40000 1250 ILE A CA 1
ATOM 9652 C C . ILE A 1 1250 ? 149.82700 165.59500 127.39700 1.000 52.40000 1250 ILE A C 1
ATOM 9653 O O . ILE A 1 1250 ? 149.29200 164.76000 126.65500 1.000 52.40000 1250 ILE A O 1
ATOM 9658 N N . TYR A 1 1251 ? 150.01700 166.85900 127.02000 1.000 59.47000 1251 TYR A N 1
ATOM 9659 C CA . TYR A 1 1251 ? 149.72000 167.30200 125.66100 1.000 59.47000 1251 TYR A CA 1
ATOM 9660 C C . TYR A 1 1251 ? 150.50400 166.48500 124.63900 1.000 59.47000 1251 TYR A C 1
ATOM 9661 O O . TYR A 1 1251 ? 149.94900 166.00500 123.64100 1.000 59.47000 1251 TYR A O 1
ATOM 9670 N N . LEU A 1 1252 ? 151.80200 166.30000 124.89000 1.000 51.87000 1252 LEU A N 1
ATOM 9671 C CA . LEU A 1 1252 ? 152.64900 165.56700 123.95700 1.000 51.87000 1252 LEU A CA 1
ATOM 9672 C C . LEU A 1 1252 ? 152.22800 164.10600 123.84900 1.000 51.87000 1252 LEU A C 1
ATOM 967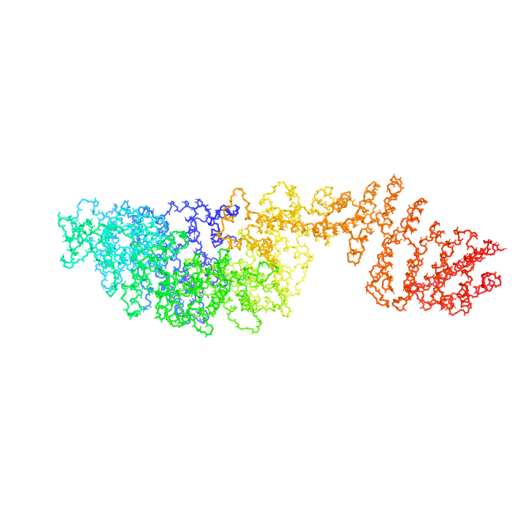3 O O . LEU A 1 1252 ? 152.20400 163.54600 122.74700 1.000 51.87000 1252 LEU A O 1
ATOM 9678 N N . GLU A 1 1253 ? 151.90300 163.46800 124.97700 1.000 46.83000 1253 GLU A N 1
ATOM 9679 C CA . GLU A 1 1253 ? 151.50600 162.06700 124.92100 1.000 46.83000 1253 GLU A CA 1
ATOM 9680 C C . GLU A 1 1253 ? 150.15300 161.89800 124.24300 1.000 46.83000 1253 GLU A C 1
ATOM 9681 O O . GLU A 1 1253 ? 149.94900 160.91900 123.52100 1.000 46.83000 1253 GLU A O 1
ATOM 9687 N N . ARG A 1 1254 ? 149.22800 162.84300 124.44200 1.000 36.79000 1254 ARG A N 1
ATOM 9688 C CA . ARG A 1 1254 ? 147.96800 162.78700 123.71000 1.000 36.79000 1254 ARG A CA 1
ATOM 9689 C C . ARG A 1 1254 ? 148.20000 162.91800 122.21000 1.000 36.79000 1254 ARG A C 1
ATOM 9690 O O . ARG A 1 1254 ? 147.60500 162.17900 121.41400 1.000 36.79000 1254 ARG A O 1
ATOM 9698 N N . ILE A 1 1255 ? 149.07300 163.84700 121.80700 1.000 52.60000 1255 ILE A N 1
ATOM 9699 C CA . ILE A 1 1255 ? 149.36000 164.02300 120.38400 1.000 52.60000 1255 ILE A CA 1
ATOM 9700 C C . ILE A 1 1255 ? 149.98600 162.76100 119.80400 1.000 52.60000 1255 ILE A C 1
ATOM 9701 O O . ILE A 1 1255 ? 149.60600 162.30300 118.71900 1.000 52.60000 1255 ILE A O 1
ATOM 9706 N N . GLU A 1 1256 ? 150.95400 162.17800 120.51700 1.000 59.19000 1256 GLU A N 1
ATOM 9707 C CA . GLU A 1 1256 ? 151.61700 160.97200 120.02700 1.000 59.19000 1256 GLU A CA 1
ATOM 9708 C C . GLU A 1 1256 ? 150.64600 159.80000 119.93900 1.000 59.19000 1256 GLU A C 1
ATOM 9709 O O . GLU A 1 1256 ? 150.68500 159.02400 118.97500 1.000 59.19000 1256 GLU A O 1
ATOM 9715 N N . LEU A 1 1257 ? 149.77200 159.65000 120.93800 1.000 48.07000 1257 LEU A N 1
ATOM 9716 C CA . LEU A 1 1257 ? 148.78800 158.57400 120.91000 1.000 48.07000 1257 LEU A CA 1
ATOM 9717 C C . LEU A 1 1257 ? 147.84200 158.73100 119.73000 1.000 48.07000 1257 LEU A C 1
ATOM 9718 O O . LEU A 1 1257 ? 147.56500 157.76600 119.01000 1.000 48.07000 1257 LEU A O 1
ATOM 9723 N N . SER A 1 1258 ? 147.34100 159.94900 119.50800 1.000 47.69000 1258 SER A N 1
ATOM 9724 C CA . SER A 1 1258 ? 146.45700 160.18300 118.37100 1.000 47.69000 1258 SER A CA 1
ATOM 9725 C C . SER A 1 1258 ? 147.16800 159.87400 117.06300 1.000 47.69000 1258 SER A C 1
ATOM 9726 O O . SER A 1 1258 ? 146.62000 159.19000 116.18600 1.000 47.69000 1258 SER A O 1
ATOM 9729 N N . PHE A 1 1259 ? 148.41300 160.34300 116.92900 1.000 61.60000 1259 PHE A N 1
ATOM 9730 C CA . PHE A 1 1259 ? 149.16300 160.12100 115.70000 1.000 61.60000 1259 PHE A CA 1
ATOM 9731 C C . PHE A 1 1259 ? 149.35700 158.63600 115.43300 1.000 61.60000 1259 PHE A C 1
ATOM 9732 O O . PHE A 1 1259 ? 149.13400 158.16600 114.31300 1.000 61.60000 1259 PHE A O 1
ATOM 9740 N N . TYR A 1 1260 ? 149.76200 157.87300 116.45000 1.000 66.85000 1260 TYR A N 1
ATOM 9741 C CA . TYR A 1 1260 ? 150.06600 156.47400 116.17800 1.000 66.85000 1260 TYR A CA 1
ATOM 9742 C C . TYR A 1 1260 ? 148.81000 155.63000 116.01000 1.000 66.85000 1260 TYR A C 1
ATOM 9743 O O . TYR A 1 1260 ? 148.81900 154.67500 115.22400 1.000 66.85000 1260 TYR A O 1
ATOM 9752 N N . ILE A 1 1261 ? 147.72400 155.94900 116.71900 1.000 62.62000 1261 ILE A N 1
ATOM 9753 C CA . ILE A 1 1261 ? 146.47200 155.23600 116.47800 1.000 62.62000 1261 ILE A CA 1
ATOM 9754 C C . ILE A 1 1261 ? 145.98200 155.50000 115.06000 1.000 62.62000 1261 ILE A C 1
ATOM 9755 O O . ILE A 1 1261 ? 145.50700 154.58700 114.37400 1.000 62.62000 1261 ILE A O 1
ATOM 9760 N N . LEU A 1 1262 ? 146.09600 156.74800 114.59000 1.000 66.73000 1262 LEU A N 1
ATOM 9761 C CA . LEU A 1 1262 ? 145.72200 157.04000 113.21100 1.000 66.73000 1262 LEU A CA 1
ATOM 9762 C C . LEU A 1 1262 ? 146.63600 156.32600 112.22100 1.000 66.73000 1262 LEU A C 1
ATOM 9763 O O . LEU A 1 1262 ? 146.18000 155.84000 111.18100 1.000 66.73000 1262 LEU A O 1
ATOM 9768 N N . TYR A 1 1263 ? 147.93400 156.25500 112.52900 1.000 79.98000 1263 TYR A N 1
ATOM 9769 C CA . TYR A 1 1263 ? 148.88800 155.61900 111.62700 1.000 79.98000 1263 TYR A CA 1
ATOM 9770 C C . TYR A 1 1263 ? 148.67000 154.11500 111.53400 1.000 79.98000 1263 TYR A C 1
ATOM 9771 O O . TYR A 1 1263 ? 148.86700 153.52800 110.46300 1.000 79.98000 1263 TYR A O 1
ATOM 9780 N N . SER A 1 1264 ? 148.27400 153.47400 112.63500 1.000 88.79000 1264 SER A N 1
ATOM 9781 C CA . SER A 1 1264 ? 148.06600 152.02900 112.62700 1.000 88.79000 1264 SER A CA 1
ATOM 9782 C C . SER A 1 1264 ? 146.97300 151.60400 111.65700 1.000 88.79000 1264 SER A C 1
ATOM 9783 O O . SER A 1 1264 ? 146.92500 150.43100 111.27200 1.000 88.79000 1264 SER A O 1
ATOM 9786 N N . PHE A 1 1265 ? 146.09400 152.52600 111.25600 1.000 98.93000 1265 PHE A N 1
ATOM 9787 C CA . PHE A 1 1265 ? 145.04000 152.18900 110.30800 1.000 98.93000 1265 PHE A CA 1
ATOM 9788 C C . PHE A 1 1265 ? 145.58000 151.94600 108.90400 1.000 98.93000 1265 PHE A C 1
ATOM 9789 O O . PHE A 1 1265 ? 144.86400 151.38700 108.06700 1.000 98.93000 1265 PHE A O 1
ATOM 9797 N N . LYS A 1 1266 ? 146.81800 152.36000 108.62600 1.000 104.67000 1266 LYS A N 1
ATOM 9798 C CA . LYS A 1 1266 ? 147.40900 152.10400 107.31600 1.000 104.67000 1266 LYS A CA 1
ATOM 9799 C C . LYS A 1 1266 ? 147.77200 150.63400 107.14400 1.000 104.67000 1266 LYS A C 1
ATOM 9800 O O . LYS A 1 1266 ? 147.55300 150.05800 106.07200 1.000 104.67000 1266 LYS A O 1
ATOM 9806 N N . LEU A 1 1267 ? 148.33600 150.01500 108.18300 1.000 108.16000 1267 LEU A N 1
ATOM 9807 C CA . LEU A 1 1267 ? 148.73900 148.61500 108.08000 1.000 108.16000 1267 LEU A CA 1
ATOM 9808 C C . LEU A 1 1267 ? 147.53400 147.70600 107.87400 1.000 108.16000 1267 LEU A C 1
ATOM 9809 O O . LEU A 1 1267 ? 147.58800 146.76100 107.08000 1.000 108.16000 1267 LEU A O 1
ATOM 9814 N N . SER A 1 1268 ? 146.43900 147.97500 108.57900 1.000 114.71000 1268 SER A N 1
ATOM 9815 C CA . SER A 1 1268 ? 145.20800 147.22400 108.40500 1.000 114.71000 1268 SER A CA 1
ATOM 9816 C C . SER A 1 1268 ? 144.33100 147.90500 107.35500 1.000 114.71000 1268 SER A C 1
ATOM 9817 O O . SER A 1 1268 ? 144.71500 148.89900 106.73400 1.000 114.71000 1268 SER A O 1
ATOM 9820 N N . GLY A 1 1269 ? 143.13700 147.36000 107.14500 1.000 130.24000 1269 GLY A N 1
ATOM 9821 C CA . GLY A 1 1269 ? 142.20400 147.95400 106.20800 1.000 130.24000 1269 GLY A CA 1
ATOM 9822 C C . GLY A 1 1269 ? 141.50300 149.16800 106.78100 1.000 130.24000 1269 GLY A C 1
ATOM 9823 O O . GLY A 1 1269 ? 141.68500 150.28700 106.29200 1.000 130.24000 1269 GLY A O 1
ATOM 9824 N N . LYS A 1 1270 ? 140.70600 148.95200 107.82800 1.000 134.88000 1270 LYS A N 1
ATOM 9825 C CA . LYS A 1 1270 ? 140.00100 150.01700 108.54400 1.000 134.88000 1270 LYS A CA 1
ATOM 9826 C C . LYS A 1 1270 ? 139.14700 150.85600 107.58800 1.000 134.88000 1270 LYS A C 1
ATOM 9827 O O . LYS A 1 1270 ? 139.38200 152.04900 107.37800 1.000 134.88000 1270 LYS A O 1
ATOM 9833 N N . LEU A 1 1271 ? 138.15100 150.20300 106.99800 1.000 166.01000 1271 LEU A N 1
ATOM 9834 C CA . LEU A 1 1271 ? 137.18500 150.89900 106.15300 1.000 166.01000 1271 LEU A CA 1
AT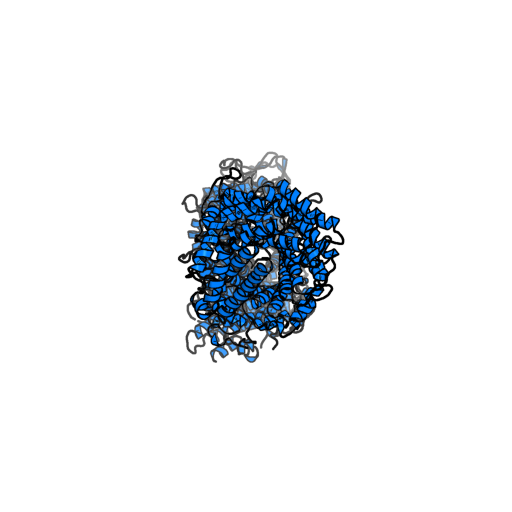OM 9835 C C . LEU A 1 1271 ? 136.31600 151.79200 107.02900 1.000 166.01000 1271 LEU A C 1
ATOM 9836 O O . LEU A 1 1271 ? 135.45400 151.30300 107.76600 1.000 166.01000 1271 LEU A O 1
ATOM 9841 N N . LEU A 1 1272 ? 136.54100 153.10200 106.95500 1.000 170.47000 1272 LEU A N 1
ATOM 9842 C CA . LEU A 1 1272 ? 135.86400 154.05500 107.82000 1.000 170.47000 1272 LEU A CA 1
ATOM 9843 C C . LEU A 1 1272 ? 135.20200 155.13400 106.97700 1.000 170.47000 1272 LEU A C 1
ATOM 9844 O O . LEU A 1 1272 ? 135.67400 155.47200 105.88800 1.000 170.47000 1272 LEU A O 1
ATOM 9849 N N . LYS A 1 1273 ? 134.10000 155.66900 107.49500 1.000 174.08000 1273 LYS A N 1
ATOM 9850 C CA . LYS A 1 1273 ? 133.33600 156.67800 106.78000 1.000 174.08000 1273 LYS A CA 1
ATOM 9851 C C . LYS A 1 1273 ? 134.10700 157.99300 106.70600 1.000 174.08000 1273 LYS A C 1
ATOM 9852 O O . LYS A 1 1273 ? 135.03900 158.24500 107.47300 1.000 174.08000 1273 LYS A O 1
ATOM 9858 N N . GLU A 1 1274 ? 133.70200 158.83700 105.75600 1.000 163.92000 1274 GLU A N 1
ATOM 9859 C CA . GLU A 1 1274 ? 134.39400 160.09700 105.51900 1.000 163.92000 1274 GLU A CA 1
ATOM 9860 C C . GLU A 1 1274 ? 134.02100 161.18500 106.51900 1.000 163.92000 1274 GLU A C 1
ATOM 9861 O O . GLU A 1 1274 ? 134.76600 162.16100 106.64500 1.000 163.92000 1274 GLU A O 1
ATOM 9867 N N . GLU A 1 1275 ? 132.89500 161.04900 107.22400 1.000 155.84000 1275 GLU A N 1
ATOM 9868 C CA . GLU A 1 1275 ? 132.48100 162.10400 108.14600 1.000 155.84000 1275 GLU A CA 1
ATOM 9869 C C . GLU A 1 1275 ? 133.43000 162.21400 109.33500 1.000 155.84000 1275 GLU A C 1
ATOM 9870 O O . GLU A 1 1275 ? 133.81000 163.32300 109.73300 1.000 155.84000 1275 GLU A O 1
ATOM 9876 N N . LYS A 1 1276 ? 133.84300 161.07900 109.90700 1.000 150.46000 1276 LYS A N 1
ATOM 9877 C CA . LYS A 1 1276 ? 134.81700 161.12600 110.98900 1.000 150.46000 1276 LYS A CA 1
ATOM 9878 C C . LYS A 1 1276 ? 136.18000 161.58800 110.48900 1.000 150.46000 1276 LYS A C 1
ATOM 9879 O O . LYS A 1 1276 ? 136.91000 162.26300 111.22300 1.000 150.46000 1276 LYS A O 1
ATOM 9885 N N . ILE A 1 1277 ? 136.52800 161.24900 109.24500 1.000 141.27000 1277 ILE A N 1
ATOM 9886 C CA . ILE A 1 1277 ? 137.75600 161.76400 108.64600 1.000 141.27000 1277 ILE A CA 1
ATOM 9887 C C . ILE A 1 1277 ? 137.71500 163.28400 108.56900 1.000 141.27000 1277 ILE A C 1
ATOM 9888 O O . ILE A 1 1277 ? 138.69200 163.96400 108.90000 1.000 141.27000 1277 ILE A O 1
ATOM 9893 N N . ILE A 1 1278 ? 136.58000 163.83900 108.13700 1.000 134.30000 1278 ILE A N 1
ATOM 9894 C CA . ILE A 1 1278 ? 136.43400 165.29100 108.06500 1.000 134.30000 1278 ILE A CA 1
ATOM 9895 C C . ILE A 1 1278 ? 136.52400 165.90900 109.45100 1.000 134.30000 1278 ILE A C 1
ATOM 9896 O O . ILE A 1 1278 ? 137.15800 166.95400 109.64100 1.000 134.30000 1278 ILE A O 1
ATOM 9901 N N . GLU A 1 1279 ? 135.87600 165.28700 110.43900 1.000 123.39000 1279 GLU A N 1
ATOM 9902 C CA . GLU A 1 1279 ? 135.93000 165.81500 111.80000 1.000 123.39000 1279 GLU A CA 1
ATOM 9903 C C . GLU A 1 1279 ? 137.36300 165.85100 112.31600 1.000 123.39000 1279 GLU A C 1
ATOM 9904 O O . GLU A 1 1279 ? 137.81700 166.86600 112.86300 1.000 123.39000 1279 GLU A O 1
ATOM 9910 N N . LEU A 1 1280 ? 138.10000 164.75100 112.13400 1.000 106.33000 1280 LEU A N 1
ATOM 9911 C CA . LEU A 1 1280 ? 139.48500 164.69900 112.59100 1.000 106.33000 1280 LEU A CA 1
ATOM 9912 C C . LEU A 1 1280 ? 140.34900 165.71200 111.85000 1.000 106.33000 1280 LEU A C 1
ATOM 9913 O O . LEU A 1 1280 ? 141.21100 166.36100 112.45300 1.000 106.33000 1280 LEU A O 1
ATOM 9918 N N . MET A 1 1281 ? 140.13200 165.86000 110.54100 1.000 111.86000 1281 MET A N 1
ATOM 9919 C CA . MET A 1 1281 ? 140.92300 166.80200 109.75600 1.000 111.86000 1281 MET A CA 1
ATOM 9920 C C . MET A 1 1281 ? 140.67700 168.23600 110.21000 1.000 111.86000 1281 MET A C 1
ATOM 9921 O O . MET A 1 1281 ? 141.61900 169.02500 110.36600 1.000 111.86000 1281 MET A O 1
ATOM 9926 N N . ASN A 1 1282 ? 139.41000 168.59000 110.44200 1.000 106.20000 1282 ASN A N 1
ATOM 9927 C CA . ASN A 1 1282 ? 139.09100 169.93200 110.91400 1.000 106.20000 1282 ASN A CA 1
ATOM 9928 C C . ASN A 1 1282 ? 139.67100 170.18300 112.29700 1.000 106.20000 1282 ASN A C 1
ATOM 9929 O O . ASN A 1 1282 ? 140.19600 171.27200 112.56700 1.000 106.20000 1282 ASN A O 1
ATOM 9934 N N . LYS A 1 1283 ? 139.59200 169.19300 113.18600 1.000 93.58000 1283 LYS A N 1
ATOM 9935 C CA . LYS A 1 1283 ? 140.14200 169.38000 114.52400 1.000 93.58000 1283 LYS A CA 1
ATOM 9936 C C . LYS A 1 1283 ? 141.65900 169.51500 114.48800 1.000 93.58000 1283 LYS A C 1
ATOM 9937 O O . LYS A 1 1283 ? 142.23300 170.28900 115.26200 1.000 93.58000 1283 LYS A O 1
ATOM 9943 N N . ILE A 1 1284 ? 142.33200 168.78100 113.59900 1.000 101.27000 1284 ILE A N 1
ATOM 9944 C CA . ILE A 1 1284 ? 143.78300 168.91100 113.52500 1.000 101.27000 1284 ILE A CA 1
ATOM 9945 C C . ILE A 1 1284 ? 144.17600 170.25600 112.91500 1.000 101.27000 1284 ILE A C 1
ATOM 9946 O O . ILE A 1 1284 ? 145.19100 170.84400 113.30700 1.000 101.27000 1284 ILE A O 1
ATOM 9951 N N . PHE A 1 1285 ? 143.38500 170.77900 111.97100 1.000 108.36000 1285 PHE A N 1
ATOM 9952 C CA . PHE A 1 1285 ? 143.61800 172.14700 111.50600 1.000 108.36000 1285 PHE A CA 1
ATOM 9953 C C . PHE A 1 1285 ? 143.44000 173.16000 112.63300 1.000 108.36000 1285 PHE A C 1
ATOM 9954 O O . PHE A 1 1285 ? 144.25100 174.08000 112.78600 1.000 108.36000 1285 PHE A O 1
ATOM 9962 N N . THR A 1 1286 ? 142.38300 173.01000 113.43300 1.000 102.14000 1286 THR A N 1
ATOM 9963 C CA . THR A 1 1286 ? 142.16300 173.94900 114.53000 1.000 102.14000 1286 THR A CA 1
ATOM 9964 C C . THR A 1 1286 ? 143.25700 173.85700 115.58900 1.000 102.14000 1286 THR A C 1
ATOM 9965 O O . THR A 1 1286 ? 143.60700 174.87100 116.20300 1.000 102.14000 1286 THR A O 1
ATOM 9969 N N . ILE A 1 1287 ? 143.79200 172.65900 115.83200 1.000 99.34000 1287 ILE A N 1
ATOM 9970 C CA . ILE A 1 1287 ? 144.95300 172.52900 116.71100 1.000 99.34000 1287 ILE A CA 1
ATOM 9971 C C . ILE A 1 1287 ? 146.16300 173.23100 116.11000 1.000 99.34000 1287 ILE A C 1
ATOM 9972 O O . ILE A 1 1287 ? 146.86800 173.98300 116.79400 1.000 99.34000 1287 ILE A O 1
ATOM 9977 N N . PHE A 1 1288 ? 146.42000 173.00200 114.82200 1.000 121.39000 1288 PHE A N 1
ATOM 9978 C CA . PHE A 1 1288 ? 147.63000 173.52100 114.20300 1.000 121.39000 1288 PHE A CA 1
ATOM 9979 C C . PHE A 1 1288 ? 147.59900 175.03700 114.04500 1.000 121.39000 1288 PHE A C 1
ATOM 9980 O O . PHE A 1 1288 ? 148.65800 175.65600 113.90900 1.000 121.39000 1288 PHE A O 1
ATOM 9988 N N . LYS A 1 1289 ? 146.41600 175.64600 114.07700 1.000 119.04000 1289 LYS A N 1
ATOM 9989 C CA . LYS A 1 1289 ? 146.26700 177.08900 113.95600 1.000 119.04000 1289 LYS A CA 1
ATOM 9990 C C . LYS A 1 1289 ? 145.98000 177.67300 115.33500 1.000 119.04000 1289 LYS A C 1
ATOM 9991 O O . LYS A 1 1289 ? 145.03200 177.24900 116.00600 1.000 119.04000 1289 LYS A O 1
ATOM 9997 N N . SER A 1 1290 ? 146.80300 178.63800 115.75200 1.000 124.58000 1290 SER A N 1
ATOM 9998 C CA . SER A 1 1290 ? 146.66700 179.30000 117.04800 1.000 124.58000 1290 SER A CA 1
ATOM 9999 C C . SER A 1 1290 ? 146.75200 178.30400 118.19900 1.000 124.58000 1290 SER A C 1
ATOM 10000 O O . SER A 1 1290 ? 147.16200 177.15600 118.00800 1.000 124.58000 1290 SER A O 1
ATOM 10003 N N . GLY A 1 1291 ? 146.36100 178.73200 119.39500 1.000 134.40000 1291 GLY A N 1
ATOM 10004 C CA . GLY A 1 1291 ? 146.43100 177.86400 120.55300 1.000 134.40000 1291 GLY A CA 1
ATOM 10005 C C . GLY A 1 1291 ? 147.81700 177.84000 121.17600 1.000 134.40000 1291 GLY A C 1
ATOM 10006 O O . GLY A 1 1291 ? 148.67100 178.69500 120.91900 1.000 134.40000 1291 GLY A O 1
ATOM 10007 N N . GLU A 1 1292 ? 148.03500 176.82600 122.01700 1.000 139.36000 1292 GLU A N 1
ATOM 10008 C CA . GLU A 1 1292 ? 149.30100 176.68500 122.72600 1.000 139.36000 1292 GLU A CA 1
ATOM 10009 C C . GLU A 1 1292 ? 150.46500 176.34400 121.80700 1.000 139.36000 1292 GLU A C 1
ATOM 10010 O O . GLU A 1 1292 ? 151.61800 176.52100 122.21100 1.000 139.36000 1292 GLU A O 1
ATOM 10016 N N . ILE A 1 1293 ? 150.20100 175.86100 120.59800 1.000 145.26000 1293 ILE A N 1
ATOM 10017 C CA . ILE A 1 1293 ? 151.26500 175.56700 119.64700 1.000 145.26000 1293 ILE A CA 1
ATOM 10018 C C . ILE A 1 1293 ? 151.83700 176.87900 119.12800 1.000 145.26000 1293 ILE A C 1
ATOM 10019 O O . ILE A 1 1293 ? 151.12500 177.88600 119.01400 1.000 145.26000 1293 ILE A O 1
ATOM 10024 N N . ASP A 1 1294 ? 153.13400 176.88200 118.82900 1.000 160.53000 1294 ASP A N 1
ATOM 10025 C CA . ASP A 1 1294 ? 153.85100 178.09100 118.43900 1.000 160.53000 1294 ASP A CA 1
ATOM 10026 C C . ASP A 1 1294 ? 154.47900 177.95300 117.05400 1.000 160.53000 1294 ASP A C 1
ATOM 10027 O O . ASP A 1 1294 ? 155.62600 178.34200 116.83000 1.000 160.53000 1294 ASP A O 1
ATOM 10032 N N . PHE A 1 1295 ? 153.73000 177.38700 116.10500 1.000 152.97000 1295 PHE A N 1
ATOM 10033 C CA . PHE A 1 1295 ? 154.25400 177.23500 114.75100 1.000 152.97000 1295 PHE A CA 1
ATOM 10034 C C . PHE A 1 1295 ? 154.31300 178.57400 114.02600 1.000 152.97000 1295 PHE A C 1
ATOM 10035 O O . PHE A 1 1295 ? 155.30800 178.88200 113.35900 1.000 152.97000 1295 PHE A O 1
ATOM 10043 N N . ILE A 1 1296 ? 153.25500 179.38000 114.14100 1.000 166.24000 1296 ILE A N 1
ATOM 10044 C CA . ILE A 1 1296 ? 153.19400 180.64800 113.41900 1.000 166.24000 1296 ILE A CA 1
ATOM 10045 C C . ILE A 1 1296 ? 154.26800 181.60800 113.91600 1.000 166.24000 1296 ILE A C 1
ATOM 10046 O O . ILE A 1 1296 ? 154.95600 182.25800 113.12000 1.000 166.24000 1296 ILE A O 1
ATOM 10051 N N . LYS A 1 1297 ? 154.43500 181.70900 115.23700 1.000 170.04000 1297 LYS A N 1
ATOM 10052 C CA . LYS A 1 1297 ? 155.38600 182.65100 115.81500 1.000 170.04000 1297 LYS A CA 1
ATOM 10053 C C . LYS A 1 1297 ? 156.83600 182.29600 115.51200 1.000 170.04000 1297 LYS A C 1
ATOM 10054 O O . LYS A 1 1297 ? 157.71700 183.12900 115.75400 1.000 170.04000 1297 LYS A O 1
ATOM 10060 N N . ASN A 1 1298 ? 157.10000 181.07700 115.03400 1.000 168.37000 1298 ASN A N 1
ATOM 10061 C CA . ASN A 1 1298 ? 158.41500 180.63100 114.57800 1.000 168.37000 1298 ASN A CA 1
ATOM 10062 C C . ASN A 1 1298 ? 159.39000 180.43100 115.73300 1.000 168.37000 1298 ASN A C 1
ATOM 10063 O O . ASN A 1 1298 ? 160.51000 179.95300 115.52500 1.000 168.37000 1298 ASN A O 1
ATOM 10068 N N . ILE A 1 1299 ? 158.98400 180.79600 116.94800 1.000 166.90000 1299 ILE A N 1
ATOM 10069 C CA . ILE A 1 1299 ? 159.81300 180.51000 118.11400 1.000 166.90000 1299 ILE A CA 1
ATOM 10070 C C . ILE A 1 1299 ? 159.75500 179.02600 118.45400 1.000 166.90000 1299 ILE A C 1
ATOM 10071 O O . ILE A 1 1299 ? 160.77100 178.41500 118.81000 1.000 166.90000 1299 ILE A O 1
ATOM 10076 N N . GLY A 1 1300 ? 158.57000 178.42500 118.34300 1.000 160.48000 1300 GLY A N 1
ATOM 10077 C CA . GLY A 1 1300 ? 158.41500 177.03000 118.72200 1.000 160.48000 1300 GLY A CA 1
ATOM 10078 C C . GLY A 1 1300 ? 159.16900 176.07300 117.81700 1.000 160.48000 1300 GLY A C 1
ATOM 10079 O O . GLY A 1 1300 ? 159.69800 175.06000 118.28100 1.000 160.48000 1300 GLY A O 1
ATOM 10080 N N . LYS A 1 1301 ? 159.22200 176.37300 116.51600 1.000 160.02000 1301 LYS A N 1
ATOM 10081 C CA . LYS A 1 1301 ? 159.83900 175.44600 115.57100 1.000 160.02000 1301 LYS A CA 1
ATOM 10082 C C . LYS A 1 1301 ? 161.32100 175.24600 115.85900 1.000 160.02000 1301 LYS A C 1
ATOM 10083 O O . LYS A 1 1301 ? 161.86400 174.16700 115.59500 1.000 160.02000 1301 LYS A O 1
ATOM 10089 N N . SER A 1 1302 ? 161.99200 176.26700 116.39800 1.000 162.65000 1302 SER A N 1
ATOM 10090 C CA . SER A 1 1302 ? 163.42300 176.16100 116.65400 1.000 162.65000 1302 SER A CA 1
ATOM 10091 C C . SER A 1 1302 ? 163.73000 175.31600 117.88500 1.000 162.65000 1302 SER A C 1
ATOM 10092 O O . SER A 1 1302 ? 164.76000 174.63400 117.91700 1.000 162.65000 1302 SER A O 1
ATOM 10095 N N . LEU A 1 1303 ? 162.86200 175.34200 118.89500 1.000 158.24000 1303 LEU A N 1
ATOM 10096 C CA . LEU A 1 1303 ? 163.11000 174.64400 120.15100 1.000 158.24000 1303 LEU A CA 1
ATOM 10097 C C . LEU A 1 1303 ? 162.18000 173.45400 120.35000 1.000 158.24000 1303 LEU A C 1
ATOM 10098 O O . LEU A 1 1303 ? 162.64900 172.32600 120.52000 1.000 158.24000 1303 LEU A O 1
ATOM 10103 N N . LYS A 1 1304 ? 160.86400 173.67400 120.33100 1.000 145.60000 1304 LYS A N 1
ATOM 10104 C CA . LYS A 1 1304 ? 159.89200 172.60500 120.55500 1.000 145.60000 1304 LYS A CA 1
ATOM 10105 C C . LYS A 1 1304 ? 159.36500 172.12600 119.20500 1.000 145.60000 1304 LYS A C 1
ATOM 10106 O O . LYS A 1 1304 ? 158.27000 172.47900 118.76700 1.000 145.60000 1304 LYS A O 1
ATOM 10112 N N . ASN A 1 1305 ? 160.17100 171.30100 118.53900 1.000 133.47000 1305 ASN A N 1
ATOM 10113 C CA . ASN A 1 1305 ? 159.77600 170.71800 117.26400 1.000 133.47000 1305 ASN A CA 1
ATOM 10114 C C . ASN A 1 1305 ? 158.92100 169.46700 117.42200 1.000 133.47000 1305 ASN A C 1
ATOM 10115 O O . ASN A 1 1305 ? 158.41400 168.95500 116.41800 1.000 133.47000 1305 ASN A O 1
ATOM 10120 N N . ASN A 1 1306 ? 158.75500 168.96600 118.64600 1.000 121.09000 1306 ASN A N 1
ATOM 10121 C CA . ASN A 1 1306 ? 157.95200 167.77400 118.88700 1.000 121.09000 1306 ASN A CA 1
ATOM 10122 C C . ASN A 1 1306 ? 156.46500 168.07000 119.02000 1.000 121.09000 1306 ASN A C 1
ATOM 10123 O O . ASN A 1 1306 ? 155.66300 167.13100 119.01800 1.000 121.09000 1306 ASN A O 1
ATOM 10128 N N . PHE A 1 1307 ? 156.07900 169.33800 119.13300 1.000 113.27000 1307 PHE A N 1
ATOM 10129 C CA . PHE A 1 1307 ? 154.68500 169.70600 119.33100 1.000 113.27000 1307 PHE A CA 1
ATOM 10130 C C . PHE A 1 1307 ? 153.90500 169.84800 118.03200 1.000 113.27000 1307 PHE A C 1
ATOM 10131 O O . PHE A 1 1307 ? 152.67800 169.98900 118.07900 1.000 113.27000 1307 PHE A O 1
ATOM 10139 N N . TYR A 1 1308 ? 154.57300 169.81900 116.87800 1.000 117.91000 1308 TYR A N 1
ATOM 10140 C CA . TYR A 1 1308 ? 153.89200 169.94800 115.59500 1.000 117.91000 1308 TYR A CA 1
ATOM 10141 C C . TYR A 1 1308 ? 154.33300 168.94200 114.54500 1.000 117.91000 1308 TYR A C 1
ATOM 10142 O O . TYR A 1 1308 ? 153.70000 168.88000 113.48500 1.000 117.91000 1308 TYR A O 1
ATOM 10151 N N . ARG A 1 1309 ? 155.38700 168.15900 114.78900 1.000 106.78000 1309 ARG A N 1
ATOM 10152 C CA . ARG A 1 1309 ? 155.80300 167.17500 113.79000 1.000 106.78000 1309 ARG A CA 1
ATOM 10153 C C . ARG A 1 1309 ? 154.93300 165.92400 113.83600 1.000 106.78000 1309 ARG A C 1
ATOM 10154 O O . ARG A 1 1309 ? 154.55900 165.41800 112.75900 1.000 106.78000 1309 ARG A O 1
ATOM 10162 N N . PRO A 1 1310 ? 154.58900 165.36000 115.00400 1.000 88.66000 1310 PRO A N 1
ATOM 10163 C CA . PRO A 1 1310 ? 153.52900 164.34300 115.02200 1.000 88.66000 1310 PRO A CA 1
ATOM 10164 C C . PRO A 1 1310 ? 152.24800 164.80200 114.35200 1.000 88.66000 1310 PRO A C 1
ATOM 10165 O O . PRO A 1 1310 ? 151.60600 164.01300 113.65100 1.000 88.66000 1310 PRO A O 1
ATOM 10169 N N . LEU A 1 1311 ? 151.86200 166.06800 114.54200 1.000 88.90000 1311 LEU A N 1
ATOM 10170 C CA . LEU A 1 1311 ? 150.67600 166.58800 113.86900 1.000 88.90000 1311 LEU A CA 1
ATOM 10171 C C . LEU A 1 1311 ? 150.85600 166.58800 112.35500 1.000 88.90000 1311 LEU A C 1
ATOM 10172 O O . LEU A 1 1311 ? 149.92100 166.27100 111.61000 1.000 88.90000 1311 LEU A O 1
ATOM 10177 N N . LEU A 1 1312 ? 152.05100 166.94800 111.88400 1.000 96.61000 1312 LEU A N 1
ATOM 10178 C CA . LEU A 1 1312 ? 152.30600 166.96000 110.44700 1.000 96.61000 1312 LEU A CA 1
ATOM 10179 C C . LEU A 1 1312 ? 152.21300 165.55900 109.85900 1.000 96.61000 1312 LEU A C 1
ATOM 10180 O O . LEU A 1 1312 ? 151.58000 165.35500 108.81600 1.000 96.61000 1312 LEU A O 1
ATOM 10185 N N . ARG A 1 1313 ? 152.82200 164.56900 110.52100 1.000 91.24000 1313 ARG A N 1
ATOM 10186 C CA . ARG A 1 1313 ? 152.69000 163.20800 110.00800 1.000 91.24000 1313 ARG A CA 1
ATOM 10187 C C . ARG A 1 1313 ? 151.25900 162.69800 110.12000 1.000 91.24000 1313 ARG A C 1
ATOM 10188 O O . ARG A 1 1313 ? 150.81800 161.91500 109.27300 1.000 91.24000 1313 ARG A O 1
ATOM 10196 N N . SER A 1 1314 ? 150.52200 163.11300 111.15300 1.000 89.14000 1314 SER A N 1
ATOM 10197 C CA . SER A 1 1314 ? 149.12500 162.70800 111.27000 1.000 89.14000 1314 SER A CA 1
ATOM 10198 C C . SER A 1 1314 ? 148.30100 163.25000 110.11000 1.000 89.14000 1314 SER A C 1
ATOM 10199 O O . SER A 1 1314 ? 147.47800 162.53100 109.53300 1.000 89.14000 1314 SER A O 1
ATOM 10202 N N . VAL A 1 1315 ? 148.51500 164.51700 109.75000 1.000 98.25000 1315 VAL A N 1
ATOM 10203 C CA . VAL A 1 1315 ? 147.82600 165.08900 108.59500 1.000 98.25000 1315 VAL A CA 1
ATOM 10204 C C . VAL A 1 1315 ? 148.23600 164.36300 107.32200 1.000 98.25000 1315 VAL A C 1
ATOM 10205 O O . VAL A 1 1315 ? 147.40100 164.07500 106.45500 1.000 98.25000 1315 VAL A O 1
ATOM 10209 N N . LEU A 1 1316 ? 149.52900 164.05400 107.18800 1.000 102.84000 1316 LEU A N 1
ATOM 10210 C CA . LEU A 1 1316 ? 150.02000 163.40700 105.97600 1.000 102.84000 1316 LEU A CA 1
ATOM 10211 C C . LEU A 1 1316 ? 149.41600 162.01700 105.79500 1.000 102.84000 1316 LEU A C 1
ATOM 10212 O O . LEU A 1 1316 ? 148.97100 161.66200 104.69800 1.000 102.84000 1316 LEU A O 1
ATOM 10217 N N . VAL A 1 1317 ? 149.38500 161.21500 106.86300 1.000 102.26000 1317 VAL A N 1
ATOM 10218 C CA . VAL A 1 1317 ? 148.93000 159.83400 106.73800 1.000 102.26000 1317 VAL A CA 1
ATOM 10219 C C . VAL A 1 1317 ? 147.41800 159.69700 106.84600 1.000 102.26000 1317 VAL A C 1
ATOM 10220 O O . VAL A 1 1317 ? 146.86600 158.68600 106.39500 1.000 102.26000 1317 VAL A O 1
ATOM 10224 N N . LEU A 1 1318 ? 146.72300 160.67500 107.43300 1.000 106.08000 1318 LEU A N 1
ATOM 10225 C CA . LEU A 1 1318 ? 145.27100 160.58000 107.50400 1.000 106.08000 1318 LEU A CA 1
ATOM 10226 C C . LEU A 1 1318 ? 144.63900 160.87100 106.14900 1.000 106.08000 1318 LEU A C 1
ATOM 10227 O O . LEU A 1 1318 ? 143.57200 160.33300 105.83300 1.000 106.08000 1318 LEU A O 1
ATOM 10232 N N . LEU A 1 1319 ? 145.28900 161.70600 105.33500 1.000 113.79000 1319 LEU A N 1
ATOM 10233 C CA . LEU A 1 1319 ? 144.81300 161.97300 103.98300 1.000 113.79000 1319 LEU A CA 1
ATOM 10234 C C . LEU A 1 1319 ? 145.04000 160.78600 103.05500 1.000 113.79000 1319 LEU A C 1
ATOM 10235 O O . LEU A 1 1319 ? 144.43600 160.72900 101.97900 1.000 113.79000 1319 LEU A O 1
ATOM 10240 N N . GLU A 1 1320 ? 145.87500 159.82500 103.45800 1.000 117.78000 1320 GLU A N 1
ATOM 10241 C CA . GLU A 1 1320 ? 146.11900 158.63400 102.65300 1.000 117.78000 1320 GLU A CA 1
ATOM 10242 C C . GLU A 1 1320 ? 144.90600 157.71800 102.58000 1.000 117.78000 1320 GLU A C 1
ATOM 10243 O O . GLU A 1 1320 ? 144.92100 156.75800 101.80300 1.000 117.78000 1320 GLU A O 1
ATOM 10249 N N . LEU A 1 1321 ? 143.86700 157.98800 103.36500 1.000 131.21000 1321 LEU A N 1
ATOM 10250 C CA . LEU A 1 1321 ? 142.62800 157.22500 103.31400 1.000 131.21000 1321 LEU A CA 1
ATOM 10251 C C . LEU A 1 1321 ? 141.82300 157.66800 102.09400 1.000 131.21000 1321 LEU A C 1
ATOM 10252 O O . LEU A 1 1321 ? 142.33900 158.32600 101.18400 1.000 131.21000 1321 LEU A O 1
ATOM 10257 N N . VAL A 1 1322 ? 140.54400 157.28500 102.04900 1.000 147.49000 1322 VAL A N 1
ATOM 10258 C CA . VAL A 1 1322 ? 139.68900 157.66700 100.93100 1.000 147.49000 1322 VAL A CA 1
ATOM 10259 C C . VAL A 1 1322 ? 139.67000 159.18500 100.78900 1.000 147.49000 1322 VAL A C 1
ATOM 10260 O O . VAL A 1 1322 ? 139.65200 159.92600 101.78000 1.000 147.49000 1322 VAL A O 1
ATOM 10264 N N . SER A 1 1323 ? 139.71100 159.65300 99.54200 1.000 152.44000 1323 SER A N 1
ATOM 10265 C CA . SER A 1 1323 ? 139.81200 161.08100 99.27800 1.000 152.44000 1323 SER A CA 1
ATOM 10266 C C . SER A 1 1323 ? 138.56000 161.80800 99.75400 1.000 152.44000 1323 SER A C 1
ATOM 10267 O O . SER A 1 1323 ? 137.43700 161.42400 99.42000 1.000 152.44000 1323 SER A O 1
ATOM 10270 N N . SER A 1 1324 ? 138.76300 162.86200 100.53800 1.000 150.15000 1324 SER A N 1
ATOM 10271 C CA . SER A 1 1324 ? 137.68000 163.67400 101.08600 1.000 150.15000 1324 SER A CA 1
ATOM 10272 C C . SER A 1 1324 ? 137.64400 164.99100 100.31500 1.000 150.15000 1324 SER A C 1
ATOM 10273 O O . SER A 1 1324 ? 138.21900 165.99500 100.74200 1.000 150.15000 1324 SER A O 1
ATOM 10276 N N . GLY A 1 1325 ? 136.96700 164.98100 99.17000 1.000 155.94000 1325 GLY A N 1
ATOM 10277 C CA . GLY A 1 1325 ? 136.82800 166.17800 98.36500 1.000 155.94000 1325 GLY A CA 1
ATOM 10278 C C . GLY A 1 1325 ? 135.49200 166.27700 97.66100 1.000 155.94000 1325 GLY A C 1
ATOM 10279 O O . GLY A 1 1325 ? 135.33100 167.07100 96.72800 1.000 155.94000 1325 GLY A O 1
ATOM 10280 N N . ASP A 1 1326 ? 134.52000 165.47400 98.09400 1.000 171.59000 1326 ASP A N 1
ATOM 10281 C CA . ASP A 1 1326 ? 133.23700 165.37400 97.40900 1.000 171.59000 1326 ASP A CA 1
ATOM 10282 C C . ASP A 1 1326 ? 132.07100 165.86200 98.25300 1.000 171.59000 1326 ASP A C 1
ATOM 10283 O O . ASP A 1 1326 ? 131.27500 166.68400 97.78400 1.000 171.59000 1326 ASP A O 1
ATOM 10288 N N . ARG A 1 1327 ? 131.94200 165.37800 99.49100 1.000 186.77000 1327 ARG A N 1
ATOM 10289 C CA . ARG A 1 1327 ? 130.76300 165.69000 100.29200 1.000 186.77000 1327 ARG A CA 1
ATOM 10290 C C . ARG A 1 1327 ? 130.78700 167.13300 100.78000 1.000 186.77000 1327 ARG A C 1
ATOM 10291 O O . ARG A 1 1327 ? 129.89400 167.92700 100.46200 1.000 186.77000 1327 ARG A O 1
ATOM 10299 N N . PHE A 1 1328 ? 131.80600 167.49300 101.55800 1.000 175.84000 1328 PHE A N 1
ATOM 10300 C CA . PHE A 1 1328 ? 131.93000 168.82300 102.15100 1.000 175.84000 1328 PHE A CA 1
ATOM 10301 C C . PHE A 1 1328 ? 132.89500 169.70300 101.37000 1.000 175.84000 1328 PHE A C 1
ATOM 10302 O O . PHE A 1 1328 ? 133.64800 170.48200 101.96200 1.000 175.84000 1328 PHE A O 1
ATOM 10310 N N . ILE A 1 1329 ? 132.87800 169.59600 100.03700 1.000 166.85000 1329 ILE A N 1
ATOM 10311 C CA . ILE A 1 1329 ? 133.90600 170.20300 99.18900 1.000 166.85000 1329 ILE A CA 1
ATOM 10312 C C . ILE A 1 1329 ? 134.08100 171.69000 99.47000 1.000 166.85000 1329 ILE A C 1
ATOM 10313 O O . ILE A 1 1329 ? 135.18600 172.22400 99.33400 1.000 166.85000 1329 ILE A O 1
ATOM 10318 N N . GLU A 1 1330 ? 133.01900 172.37700 99.89500 1.000 161.61000 1330 GLU A N 1
ATOM 10319 C CA . GLU A 1 1330 ? 133.14600 173.79200 100.23600 1.000 161.61000 1330 GLU A CA 1
ATOM 10320 C C . GLU A 1 1330 ? 133.98200 173.97600 101.49800 1.000 161.61000 1330 GLU A C 1
ATOM 10321 O O . GLU A 1 1330 ? 135.02700 174.64300 101.47800 1.000 161.61000 1330 GLU A O 1
ATOM 10327 N N . LEU A 1 1331 ? 133.53300 173.39000 102.61000 1.000 157.99000 1331 LEU A N 1
ATOM 10328 C CA . LEU A 1 1331 ? 134.29100 173.47200 103.85400 1.000 157.99000 1331 LEU A CA 1
ATOM 10329 C C . LEU A 1 1331 ? 135.64500 172.79000 103.71700 1.000 157.99000 1331 LEU A C 1
ATOM 10330 O O . LEU A 1 1331 ? 136.64900 173.26900 104.25900 1.000 157.99000 1331 LEU A O 1
ATOM 10335 N N . ILE A 1 1332 ? 135.68900 171.66300 103.00100 1.000 157.75000 1332 ILE A N 1
ATOM 10336 C CA . ILE A 1 1332 ? 136.95600 170.97500 102.76800 1.000 157.75000 1332 ILE A CA 1
ATOM 10337 C C . ILE A 1 1332 ? 137.94200 171.90600 102.07900 1.000 157.75000 1332 ILE A C 1
ATOM 10338 O O . ILE A 1 1332 ? 139.08600 172.05900 102.51900 1.000 157.75000 1332 ILE A O 1
ATOM 10343 N N . SER A 1 1333 ? 137.50600 172.55200 100.99500 1.000 154.58000 1333 SER A N 1
ATOM 10344 C CA . SER A 1 1333 ? 138.39000 173.44300 100.25300 1.000 154.58000 1333 SER A CA 1
ATOM 10345 C C . SER A 1 1333 ? 138.82500 174.62700 101.10600 1.000 154.58000 1333 SER A C 1
ATOM 10346 O O . SER A 1 1333 ? 140.00400 174.99700 101.10500 1.000 154.58000 1333 SER A O 1
ATOM 10349 N N . ASP A 1 1334 ? 137.89200 175.22500 101.85300 1.000 151.22000 1334 ASP A N 1
ATOM 10350 C CA . ASP A 1 1334 ? 138.24000 176.38500 102.67000 1.000 151.22000 1334 ASP A CA 1
ATOM 10351 C C . ASP A 1 1334 ? 139.27600 176.02400 103.73000 1.000 151.22000 1334 ASP A C 1
ATOM 10352 O O . ASP A 1 1334 ? 140.31900 176.68300 103.84900 1.000 151.22000 1334 ASP A O 1
ATOM 10357 N N . GLN A 1 1335 ? 139.00500 174.97300 104.51000 1.000 142.18000 1335 GLN A N 1
ATOM 10358 C CA . GLN A 1 1335 ? 139.92600 174.58100 105.57000 1.000 142.18000 1335 GLN A CA 1
ATOM 10359 C C . GLN A 1 1335 ? 141.26300 174.12300 105.00300 1.000 142.18000 1335 GLN A C 1
ATOM 10360 O O . GLN A 1 1335 ? 142.32300 174.43900 105.55900 1.000 142.18000 1335 GLN A O 1
ATOM 10366 N N . LEU A 1 1336 ? 141.23700 173.36900 103.89900 1.000 144.04000 1336 LEU A N 1
ATOM 10367 C CA . LEU A 1 1336 ? 142.47700 172.89800 103.29600 1.000 144.04000 1336 LEU A CA 1
ATOM 10368 C C . LEU A 1 1336 ? 143.31800 174.06000 102.79300 1.000 144.04000 1336 LEU A C 1
ATOM 10369 O O . LEU A 1 1336 ? 144.53500 174.07700 102.99400 1.000 144.04000 1336 LEU A O 1
ATOM 10374 N N . LEU A 1 1337 ? 142.69100 175.04500 102.14500 1.000 148.97000 1337 LEU A N 1
ATOM 10375 C CA . LEU A 1 1337 ? 143.43100 176.21200 101.67900 1.000 148.97000 1337 LEU A CA 1
ATOM 10376 C C . LEU A 1 1337 ? 144.02200 176.99200 102.84500 1.000 148.97000 1337 LEU A C 1
ATOM 10377 O O . LEU A 1 1337 ? 145.18900 177.40400 102.79900 1.000 148.97000 1337 LEU A O 1
ATOM 10382 N N . GLU A 1 1338 ? 143.23300 177.19800 103.90400 1.000 142.61000 1338 GLU A N 1
ATOM 10383 C CA . GLU A 1 1338 ? 143.73000 177.93700 105.06000 1.000 142.61000 1338 GLU A CA 1
ATOM 10384 C C . GLU A 1 1338 ? 144.93000 177.23600 105.68600 1.000 142.61000 1338 GLU A C 1
ATOM 10385 O O . GLU A 1 1338 ? 145.98300 177.85000 105.89600 1.000 142.61000 1338 GLU A O 1
ATOM 10391 N N . PHE A 1 1339 ? 144.79200 175.93800 105.97200 1.000 133.34000 1339 PHE A N 1
ATOM 10392 C CA . PHE A 1 1339 ? 145.89300 175.19300 106.57600 1.000 133.34000 1339 PHE A CA 1
ATOM 10393 C C . PHE A 1 1339 ? 147.10000 175.14900 105.65200 1.000 133.34000 1339 PHE A C 1
ATOM 10394 O O . PHE A 1 1339 ? 148.24000 175.33000 106.10000 1.000 133.34000 1339 PHE A O 1
ATOM 10402 N N . PHE A 1 1340 ? 146.86800 174.92300 104.35500 1.000 146.50000 1340 PHE A N 1
ATOM 10403 C CA . PHE A 1 1340 ? 147.94700 174.85100 103.37700 1.000 146.50000 1340 PHE A CA 1
ATOM 10404 C C . PHE A 1 1340 ? 148.76700 176.13000 103.37200 1.000 146.50000 1340 PHE A C 1
ATOM 10405 O O . PHE A 1 1340 ? 149.99500 176.09300 103.51700 1.000 146.50000 1340 PHE A O 1
ATOM 10413 N N . GLU A 1 1341 ? 148.10500 177.27700 103.20600 1.000 146.58000 1341 GLU A N 1
ATOM 10414 C CA . GLU A 1 1341 ? 148.84200 178.53300 103.17000 1.000 146.58000 1341 GLU A CA 1
ATOM 10415 C C . GLU A 1 1341 ? 149.53700 178.78500 104.50200 1.000 146.58000 1341 GLU A C 1
ATOM 10416 O O . GLU A 1 1341 ? 150.74000 179.07600 104.53600 1.000 146.58000 1341 GLU A O 1
ATOM 10422 N N . LEU A 1 1342 ? 148.81800 178.57000 105.61400 1.000 144.78000 1342 LEU A N 1
ATOM 10423 C CA . LEU A 1 1342 ? 149.34800 178.90600 106.93000 1.000 144.78000 1342 LEU A CA 1
ATOM 10424 C C . LEU A 1 1342 ? 150.60900 178.11400 107.24300 1.000 144.78000 1342 LEU A C 1
ATOM 10425 O O . LEU A 1 1342 ? 151.56900 178.66200 107.79700 1.000 144.78000 1342 LEU A O 1
ATOM 10430 N N . VAL A 1 1343 ? 150.63300 176.82500 106.90700 1.000 144.57000 1343 VAL A N 1
ATOM 10431 C CA . VAL A 1 1343 ? 151.84200 176.04600 107.15000 1.000 144.57000 1343 VAL A CA 1
ATOM 10432 C C . VAL A 1 1343 ? 152.91800 176.39400 106.12700 1.000 144.57000 1343 VAL A C 1
ATOM 10433 O O . VAL A 1 1343 ? 154.01200 176.83900 106.49100 1.000 144.57000 1343 VAL A O 1
ATOM 10437 N N . PHE A 1 1344 ? 152.60700 176.26400 104.83500 1.000 150.46000 1344 PHE A N 1
ATOM 10438 C CA . PHE A 1 1344 ? 153.65600 176.27700 103.82400 1.000 150.46000 1344 PHE A CA 1
ATOM 10439 C C . PHE A 1 1344 ? 154.26300 177.66200 103.65700 1.000 150.46000 1344 PHE A C 1
ATOM 10440 O O . PHE A 1 1344 ? 155.48200 177.82700 103.78200 1.000 150.46000 1344 PHE A O 1
ATOM 10448 N N . SER A 1 1345 ? 153.43700 178.67200 103.36700 1.000 150.69000 1345 SER A N 1
ATOM 10449 C CA . SER A 1 1345 ? 153.99200 179.98900 103.08100 1.000 150.69000 1345 SER A CA 1
ATOM 10450 C C . SER A 1 1345 ? 154.77800 180.51100 104.27600 1.000 150.69000 1345 SER A C 1
ATOM 10451 O O . SER A 1 1345 ? 155.93400 180.93000 104.14200 1.000 150.69000 1345 SER A O 1
ATOM 10454 N N . LYS A 1 1346 ? 154.18200 180.43400 105.46600 1.000 152.42000 1346 LYS A N 1
ATOM 10455 C CA . LYS A 1 1346 ? 154.82500 180.97700 106.65700 1.000 152.42000 1346 LYS A CA 1
ATOM 10456 C C . LYS A 1 1346 ? 156.09300 180.20800 107.00700 1.000 152.42000 1346 LYS A C 1
ATOM 10457 O O . LYS A 1 1346 ? 157.14000 180.81500 107.25600 1.000 152.42000 1346 LYS A O 1
ATOM 10463 N N . GLY A 1 1347 ? 156.02900 178.87200 107.02800 1.000 157.29000 1347 GLY A N 1
ATOM 10464 C CA . GLY A 1 1347 ? 157.20300 178.10100 107.40000 1.000 157.29000 1347 GLY A CA 1
ATOM 10465 C C . GLY A 1 1347 ? 158.34400 178.26700 106.41800 1.000 157.29000 1347 GLY A C 1
ATOM 10466 O O . GLY A 1 1347 ? 159.49700 178.45400 106.81600 1.000 157.29000 1347 GLY A O 1
ATOM 10467 N N . VAL A 1 1348 ? 158.04000 178.20500 105.11800 1.000 159.49000 1348 VAL A N 1
ATOM 10468 C CA . VAL A 1 1348 ? 159.08000 178.36300 104.10600 1.000 159.49000 1348 VAL A CA 1
ATOM 10469 C C . VAL A 1 1348 ? 159.69900 179.75200 104.19400 1.000 159.49000 1348 VAL A C 1
ATOM 10470 O O . VAL A 1 1348 ? 160.92800 179.90500 104.18800 1.000 159.49000 1348 VAL A O 1
ATOM 10474 N N . TYR A 1 1349 ? 158.85600 180.78700 104.29700 1.000 164.68000 1349 TYR A N 1
ATOM 10475 C CA . TYR A 1 1349 ? 159.37200 182.14800 104.35600 1.000 164.68000 1349 TYR A CA 1
ATOM 10476 C C . TYR A 1 1349 ? 160.23800 182.35600 105.59000 1.000 164.68000 1349 TYR A C 1
ATOM 10477 O O . TYR A 1 1349 ? 161.31000 182.96300 105.50600 1.000 164.68000 1349 TYR A O 1
ATOM 10486 N N . LEU A 1 1350 ? 159.80400 181.84100 106.74400 1.000 164.19000 1350 LEU A N 1
ATOM 10487 C CA . LEU A 1 1350 ? 160.57200 182.02900 107.97100 1.000 164.19000 1350 LEU A CA 1
ATOM 10488 C C . LEU A 1 1350 ? 161.88700 181.25700 107.93500 1.000 164.19000 1350 LEU A C 1
ATOM 10489 O O . LEU A 1 1350 ? 162.92900 181.78100 108.34700 1.000 164.19000 1350 LEU A O 1
ATOM 10494 N N . ILE A 1 1351 ? 161.86600 180.01600 107.43700 1.000 164.64000 1351 ILE A N 1
ATOM 10495 C CA . ILE A 1 1351 ? 163.09100 179.22700 107.36300 1.000 164.64000 1351 ILE A CA 1
ATOM 10496 C C . ILE A 1 1351 ? 164.09700 179.89100 106.43200 1.000 164.64000 1351 ILE A C 1
ATOM 10497 O O . ILE A 1 1351 ? 165.28900 180.00400 106.75100 1.000 164.64000 1351 ILE A O 1
ATOM 10502 N N . LEU A 1 1352 ? 163.63500 180.35900 105.27100 1.000 164.67000 1352 LEU A N 1
ATOM 10503 C CA . LEU A 1 1352 ? 164.56400 180.96500 104.32500 1.000 164.67000 1352 LEU A CA 1
ATOM 10504 C C . LEU A 1 1352 ? 165.00400 182.35400 104.77300 1.000 164.67000 1352 LEU A C 1
ATOM 10505 O O . LEU A 1 1352 ? 166.12300 182.77300 104.46200 1.000 164.67000 1352 LEU A O 1
ATOM 10510 N N . SER A 1 1353 ? 164.16800 183.06800 105.53200 1.000 169.60000 1353 SER A N 1
ATOM 10511 C CA . SER A 1 1353 ? 164.61800 184.31100 106.15000 1.000 169.60000 1353 SER A CA 1
ATOM 10512 C C . SER A 1 1353 ? 165.70200 184.04500 107.18600 1.000 169.60000 1353 SER A C 1
ATOM 10513 O O . SER A 1 1353 ? 166.67600 184.80300 107.28400 1.000 169.60000 1353 SER A O 1
ATOM 10516 N N . GLU A 1 1354 ? 165.55800 182.97100 107.96400 1.000 172.69000 1354 GLU A N 1
ATOM 10517 C CA . GLU A 1 1354 ? 166.61900 182.58500 108.88700 1.000 172.69000 1354 GLU A CA 1
ATOM 10518 C C . GLU A 1 1354 ? 167.90100 182.25200 108.13300 1.000 172.69000 1354 GLU A C 1
ATOM 10519 O O . GLU A 1 1354 ? 168.99700 182.65000 108.55100 1.000 172.69000 1354 GLU A O 1
ATOM 10525 N N . ILE A 1 1355 ? 167.78400 181.52500 107.02000 1.000 177.48000 1355 ILE A N 1
ATOM 10526 C CA . ILE A 1 1355 ? 168.95700 181.20200 106.20900 1.000 177.48000 1355 ILE A CA 1
ATOM 10527 C C . ILE A 1 1355 ? 169.62100 182.47700 105.70200 1.000 177.48000 1355 ILE A C 1
ATOM 10528 O O . ILE A 1 1355 ? 170.85300 182.61200 105.72700 1.000 177.48000 1355 ILE A O 1
ATOM 10533 N N . LEU A 1 1356 ? 168.81300 183.43500 105.23700 1.000 185.43000 1356 LEU A N 1
ATOM 10534 C CA . LEU A 1 1356 ? 169.34000 184.74100 104.85700 1.000 185.43000 1356 LEU A CA 1
ATOM 10535 C C . LEU A 1 1356 ? 170.06800 185.39500 106.02300 1.000 185.43000 1356 LEU A C 1
ATOM 10536 O O . LEU A 1 1356 ? 171.10300 186.04600 105.83400 1.000 185.43000 1356 LEU A O 1
ATOM 10541 N N . CYS A 1 1357 ? 169.53900 185.23500 107.23600 1.000 191.42000 1357 CYS A N 1
ATOM 10542 C CA . CYS A 1 1357 ? 170.20900 185.77500 108.41400 1.000 191.42000 1357 CYS A CA 1
ATOM 10543 C C . CYS A 1 1357 ? 171.57800 185.13500 108.61400 1.000 191.42000 1357 CYS A C 1
ATOM 10544 O O . CYS A 1 1357 ? 172.55400 185.82800 108.92900 1.000 191.42000 1357 CYS A O 1
ATOM 10547 N N . GLN A 1 1358 ? 171.67700 183.81400 108.44300 1.000 192.06000 1358 GLN A N 1
ATOM 10548 C CA . GLN A 1 1358 ? 172.99500 183.19800 108.58600 1.000 192.06000 1358 GLN A CA 1
ATOM 10549 C C . GLN A 1 1358 ? 173.92200 183.46900 107.40600 1.000 192.06000 1358 GLN A C 1
ATOM 10550 O O . GLN A 1 1358 ? 175.12600 183.22200 107.52900 1.000 192.06000 1358 GLN A O 1
ATOM 10556 N N . ILE A 1 1359 ? 173.41500 183.95500 106.27100 1.000 196.02000 1359 ILE A N 1
ATOM 10557 C CA . ILE A 1 1359 ? 174.28700 184.28700 105.15400 1.000 196.02000 1359 ILE A CA 1
ATOM 10558 C C . ILE A 1 1359 ? 174.49600 185.79200 104.99800 1.000 196.02000 1359 ILE A C 1
ATOM 10559 O O . ILE A 1 1359 ? 175.54100 186.20600 104.48200 1.000 196.02000 1359 ILE A O 1
ATOM 10564 N N . ASN A 1 1360 ? 173.54700 186.62200 105.42300 1.000 200.73000 1360 ASN A N 1
ATOM 10565 C CA . ASN A 1 1360 ? 173.65900 188.06700 105.25200 1.000 200.73000 1360 ASN A CA 1
ATOM 10566 C C . ASN A 1 1360 ? 172.76200 188.74900 106.28100 1.000 200.73000 1360 ASN A C 1
ATOM 10567 O O . ASN A 1 1360 ? 172.29000 188.12000 107.23200 1.000 200.73000 1360 ASN A O 1
ATOM 10572 N N . LYS A 1 1361 ? 172.53700 190.04800 106.09300 1.000 204.92000 1361 LYS A N 1
ATOM 10573 C CA . LYS A 1 1361 ? 171.68100 190.83000 106.97700 1.000 204.92000 1361 LYS A CA 1
ATOM 10574 C C . LYS A 1 1361 ? 170.24000 190.71200 106.49300 1.000 204.92000 1361 LYS A C 1
ATOM 10575 O O . LYS A 1 1361 ? 169.88800 191.24100 105.43400 1.000 204.92000 1361 LYS A O 1
ATOM 10581 N N . CYS A 1 1362 ? 169.40700 190.01600 107.26700 1.000 205.32000 1362 CYS A N 1
ATOM 10582 C CA . CYS A 1 1362 ? 168.00100 189.84200 106.91500 1.000 205.32000 1362 CYS A CA 1
ATOM 10583 C C . CYS A 1 1362 ? 167.12100 190.89400 107.58600 1.000 205.32000 1362 CYS A C 1
ATOM 10584 O O . CYS A 1 1362 ? 166.41800 191.65100 106.90800 1.000 205.32000 1362 CYS A O 1
ATOM 10587 N N . SER A 1 1363 ? 167.15100 190.95000 108.91300 1.000 204.55000 1363 SER A N 1
ATOM 10588 C CA . SER A 1 1363 ? 166.37100 191.90300 109.69700 1.000 204.55000 1363 SER A CA 1
ATOM 10589 C C . SER A 1 1363 ? 167.26900 192.62200 110.69400 1.000 204.55000 1363 SER A C 1
ATOM 10590 O O . SER A 1 1363 ? 166.94700 192.76400 111.87600 1.000 204.55000 1363 SER A O 1
ATOM 10593 N N . THR A 1 1364 ? 168.42800 193.07700 110.21400 1.000 203.42000 1364 THR A N 1
ATOM 10594 C CA . THR A 1 1364 ? 169.44300 193.76400 111.01400 1.000 203.42000 1364 THR A CA 1
ATOM 10595 C C . THR A 1 1364 ? 169.94500 192.91000 112.17600 1.000 203.42000 1364 THR A C 1
ATOM 10596 O O . THR A 1 1364 ? 170.55500 193.43400 113.11500 1.000 203.42000 1364 THR A O 1
ATOM 10600 N N . ARG A 1 1365 ? 169.69600 191.60000 112.13400 1.000 200.99000 1365 ARG A N 1
ATOM 10601 C CA . ARG A 1 1365 ? 170.20200 190.71500 113.17700 1.000 200.99000 1365 ARG A CA 1
ATOM 10602 C C . ARG A 1 1365 ? 171.72200 190.61900 113.12800 1.000 200.99000 1365 ARG A C 1
ATOM 10603 O O . ARG A 1 1365 ? 172.38300 190.59400 114.17300 1.000 200.99000 1365 ARG A O 1
ATOM 10611 N N . GLY A 1 1366 ? 172.28800 190.56900 111.93500 1.000 194.71000 1366 GLY A N 1
ATOM 10612 C CA . GLY A 1 1366 ? 173.72200 190.45500 111.74700 1.000 194.71000 1366 GLY A CA 1
ATOM 10613 C C . GLY A 1 1366 ? 174.03800 189.44000 110.66700 1.000 194.71000 1366 GLY A C 1
ATOM 10614 O O . GLY A 1 1366 ? 173.24700 188.54900 110.35100 1.000 194.71000 1366 GLY A O 1
ATOM 10615 N N . LEU A 1 1367 ? 175.22400 189.57900 110.08300 1.000 189.33000 1367 LEU A N 1
ATOM 10616 C CA . LEU A 1 1367 ? 175.69500 188.67200 109.04500 1.000 189.33000 1367 LEU A CA 1
ATOM 10617 C C . LEU A 1 1367 ? 176.74600 187.73700 109.63100 1.000 189.33000 1367 LEU A C 1
ATOM 10618 O O . LEU A 1 1367 ? 177.69100 188.18800 110.28800 1.000 189.33000 1367 LEU A O 1
ATOM 10623 N N . SER A 1 1368 ? 176.55700 186.43900 109.42100 1.000 190.19000 1368 SER A N 1
ATOM 10624 C CA . SER A 1 1368 ? 177.45500 185.41700 109.95200 1.000 190.19000 1368 SER A CA 1
ATOM 10625 C C . SER A 1 1368 ? 177.69600 184.33800 108.90400 1.000 190.19000 1368 SER A C 1
ATOM 10626 O O . SER A 1 1368 ? 177.65000 183.14000 109.18900 1.000 190.19000 1368 SER A O 1
ATOM 10629 N N . THR A 1 1369 ? 177.94400 184.75900 107.66500 1.000 202.78000 1369 THR A N 1
ATOM 10630 C CA . THR A 1 1369 ? 178.17300 183.80600 106.58800 1.000 202.78000 1369 THR A CA 1
ATOM 10631 C C . THR A 1 1369 ? 179.42800 182.97900 106.85800 1.000 202.78000 1369 THR A C 1
ATOM 10632 O O . THR A 1 1369 ? 180.47900 183.51600 107.22300 1.000 202.78000 1369 THR A O 1
ATOM 10636 N N . ASP A 1 1370 ? 179.30300 181.66600 106.69300 1.000 231.48000 1370 ASP A N 1
ATOM 10637 C CA . ASP A 1 1370 ? 180.39100 180.73400 106.95600 1.000 231.48000 1370 ASP A CA 1
ATOM 10638 C C . ASP A 1 1370 ? 179.98200 179.36200 106.44300 1.000 231.48000 1370 ASP A C 1
ATOM 10639 O O . ASP A 1 1370 ? 178.79700 179.08900 106.23000 1.000 231.48000 1370 ASP A O 1
ATOM 10644 N N . HIS A 1 1371 ? 180.98300 178.50300 106.24300 1.000 237.35000 1371 HIS A N 1
ATOM 10645 C CA . HIS A 1 1371 ? 180.70900 177.14200 105.79400 1.000 237.35000 1371 HIS A CA 1
ATOM 10646 C C . HIS A 1 1371 ? 179.96600 176.34600 106.86000 1.000 237.35000 1371 HIS A C 1
ATOM 10647 O O . HIS A 1 1371 ? 179.04600 175.58200 106.54500 1.000 237.35000 1371 HIS A O 1
ATOM 10654 N N . THR A 1 1372 ? 180.34600 176.51300 108.12400 1.000 227.20000 1372 THR A N 1
ATOM 10655 C CA . THR A 1 1372 ? 179.75100 175.78100 109.23500 1.000 227.20000 1372 THR A CA 1
ATOM 10656 C C . THR A 1 1372 ? 178.99200 176.74400 110.13800 1.000 227.20000 1372 THR A C 1
ATOM 10657 O O . THR A 1 1372 ? 179.55500 177.73900 110.60600 1.000 227.20000 1372 THR A O 1
ATOM 10661 N N . THR A 1 1373 ? 177.71800 176.44200 110.37700 1.000 194.53000 1373 THR A N 1
ATOM 10662 C CA . THR A 1 1373 ? 176.88600 177.23500 111.27000 1.000 194.53000 1373 THR A CA 1
ATOM 10663 C C . THR A 1 1373 ? 175.79100 176.34200 111.83200 1.000 194.53000 1373 THR A C 1
ATOM 10664 O O . THR A 1 1373 ? 175.50000 175.27500 111.28800 1.000 194.53000 1373 THR A O 1
ATOM 10668 N N . GLN A 1 1374 ? 175.18900 176.80000 112.93700 1.000 176.61000 1374 GLN A N 1
ATOM 10669 C CA . GLN A 1 1374 ? 174.10300 176.11500 113.64200 1.000 176.61000 1374 GLN A CA 1
ATOM 10670 C C . GLN A 1 1374 ? 174.32700 174.60600 113.74300 1.000 176.61000 1374 GLN A C 1
ATOM 10671 O O . GLN A 1 1374 ? 175.46600 174.16200 113.91400 1.000 176.61000 1374 GLN A O 1
ATOM 10677 N N . ILE A 1 1375 ? 173.26300 173.80800 113.65100 1.000 169.52000 1375 ILE A N 1
ATOM 10678 C CA . ILE A 1 1375 ? 173.40600 172.36600 113.83400 1.000 169.52000 1375 ILE A CA 1
ATOM 10679 C C . ILE A 1 1375 ? 172.41200 171.58300 112.97800 1.000 169.52000 1375 ILE A C 1
ATOM 10680 O O . ILE A 1 1375 ? 171.19400 171.75200 113.09600 1.000 169.52000 1375 ILE A O 1
ATOM 10685 N N . VAL A 1 1376 ? 172.94700 170.72800 112.10200 1.000 168.75000 1376 VAL A N 1
ATOM 10686 C CA . VAL A 1 1376 ? 172.18200 169.81100 111.25900 1.000 168.75000 1376 VAL A CA 1
ATOM 10687 C C . VAL A 1 1376 ? 171.10300 170.58800 110.51000 1.000 168.75000 1376 VAL A C 1
ATOM 10688 O O . VAL A 1 1376 ? 169.90600 170.30100 110.63100 1.000 168.75000 1376 VAL A O 1
ATOM 10692 N N . ASN A 1 1377 ? 171.52400 171.60900 109.75700 1.000 171.32000 1377 ASN A N 1
ATOM 10693 C CA . ASN A 1 1377 ? 170.63200 172.39000 108.89500 1.000 171.32000 1377 ASN A CA 1
ATOM 10694 C C . ASN A 1 1377 ? 169.41200 172.91300 109.65000 1.000 171.32000 1377 ASN A C 1
ATOM 10695 O O . ASN A 1 1377 ? 168.34200 173.10600 109.06600 1.000 171.32000 1377 ASN A O 1
ATOM 10700 N N . LEU A 1 1378 ? 169.57100 173.15200 110.95600 1.000 172.83000 1378 LEU A N 1
ATOM 10701 C CA . LEU A 1 1378 ? 168.46500 173.52900 111.82800 1.000 172.83000 1378 LEU A CA 1
ATOM 10702 C C . LEU A 1 1378 ? 167.32500 172.52600 111.70200 1.000 172.83000 1378 LEU A C 1
ATOM 10703 O O . LEU A 1 1378 ? 167.34800 171.46500 112.33400 1.000 172.83000 1378 LEU A O 1
ATOM 10708 N N . GLU A 1 1379 ? 166.32500 172.85500 110.88500 1.000 167.97000 1379 GLU A N 1
ATOM 10709 C CA . GLU A 1 1379 ? 165.23100 171.94200 110.59600 1.000 167.97000 1379 GLU A CA 1
ATOM 10710 C C . GLU A 1 1379 ? 165.00500 171.73400 109.10400 1.000 167.97000 1379 GLU A C 1
ATOM 10711 O O . GLU A 1 1379 ? 164.11000 170.96800 108.73400 1.000 167.97000 1379 GLU A O 1
ATOM 10717 N N . ASP A 1 1380 ? 165.78800 172.38900 108.24100 1.000 165.83000 1380 ASP A N 1
ATOM 10718 C CA . ASP A 1 1380 ? 165.60400 172.23200 106.80200 1.000 165.83000 1380 ASP A CA 1
ATOM 10719 C C . ASP A 1 1380 ? 165.86600 170.80200 106.35000 1.000 165.83000 1380 ASP A C 1
ATOM 10720 O O . ASP A 1 1380 ? 165.28000 170.34600 105.36100 1.000 165.83000 1380 ASP A O 1
ATOM 10725 N N . ASN A 1 1381 ? 166.73700 170.08000 107.05800 1.000 162.23000 1381 ASN A N 1
ATOM 10726 C CA . ASN A 1 1381 ? 167.05100 168.70800 106.67300 1.000 162.23000 1381 ASN A CA 1
ATOM 10727 C C . ASN A 1 1381 ? 165.82500 167.80700 106.77500 1.000 162.23000 1381 ASN A C 1
ATOM 10728 O O . ASN A 1 1381 ? 165.64000 166.90300 105.95300 1.000 162.23000 1381 ASN A O 1
ATOM 10733 N N . THR A 1 1382 ? 164.97600 168.03900 107.77500 1.000 155.72000 1382 THR A N 1
ATOM 10734 C CA . THR A 1 1382 ? 163.80700 167.20000 108.00700 1.000 155.72000 1382 THR A CA 1
ATOM 10735 C C . THR A 1 1382 ? 162.49400 167.94400 107.81700 1.000 155.72000 1382 THR A C 1
ATOM 10736 O O . THR A 1 1382 ? 161.61000 167.45700 107.10200 1.000 155.72000 1382 THR A O 1
ATOM 10740 N N . GLN A 1 1383 ? 162.33900 169.11900 108.43100 1.000 149.38000 1383 GLN A N 1
ATOM 10741 C CA . GLN A 1 1383 ? 161.05300 169.80700 108.40900 1.000 149.38000 1383 GLN A CA 1
ATOM 10742 C C . GLN A 1 1383 ? 160.71800 170.41800 107.05500 1.000 149.38000 1383 GLN A C 1
ATOM 10743 O O . GLN A 1 1383 ? 159.58400 170.87700 106.87200 1.000 149.38000 1383 GLN A O 1
ATOM 10749 N N . ASP A 1 1384 ? 161.65600 170.44000 106.11000 1.000 159.43000 1384 ASP A N 1
ATOM 10750 C CA . ASP A 1 1384 ? 161.41600 171.06100 104.81500 1.000 159.43000 1384 ASP A CA 1
ATOM 10751 C C . ASP A 1 1384 ? 161.24900 170.07600 103.67000 1.000 159.43000 1384 ASP A C 1
ATOM 10752 O O . ASP A 1 1384 ? 160.49600 170.36600 102.73800 1.000 159.43000 1384 ASP A O 1
ATOM 10757 N N . LEU A 1 1385 ? 161.92200 168.92400 103.70600 1.000 162.02000 1385 LEU A N 1
ATOM 10758 C CA . LEU A 1 1385 ? 161.86300 167.98500 102.59500 1.000 162.02000 1385 LEU A CA 1
ATOM 10759 C C . LEU A 1 1385 ? 161.30900 166.61300 102.95700 1.000 162.02000 1385 LEU A C 1
ATOM 10760 O O . LEU A 1 1385 ? 160.93900 165.86600 102.04500 1.000 162.02000 1385 LEU A O 1
ATOM 10765 N N . LEU A 1 1386 ? 161.24500 166.25500 104.24000 1.000 156.32000 1386 LEU A N 1
ATOM 10766 C CA . LEU A 1 1386 ? 160.59800 165.00200 104.61600 1.000 156.32000 1386 LEU A CA 1
ATOM 10767 C C . LEU A 1 1386 ? 159.07800 165.10400 104.58100 1.000 156.32000 1386 LEU A C 1
ATOM 10768 O O . LEU A 1 1386 ? 158.40500 164.11800 104.26000 1.000 156.32000 1386 LEU A O 1
ATOM 10773 N N . LEU A 1 1387 ? 158.52300 166.27000 104.90400 1.000 144.07000 1387 LEU A N 1
ATOM 10774 C CA . LEU A 1 1387 ? 157.08700 166.42300 105.10700 1.000 144.07000 1387 LEU A CA 1
ATOM 10775 C C . LEU A 1 1387 ? 156.42000 167.33300 104.08700 1.000 144.07000 1387 LEU A C 1
ATOM 10776 O O . LEU A 1 1387 ? 155.39200 166.96100 103.51200 1.000 144.07000 1387 LEU A O 1
ATOM 10781 N N . LEU A 1 1388 ? 156.97100 168.52600 103.85200 1.000 148.07000 1388 LEU A N 1
ATOM 10782 C CA . LEU A 1 1388 ? 156.25900 169.53300 103.07000 1.000 148.07000 1388 LEU A CA 1
ATOM 10783 C C . LEU A 1 1388 ? 156.02600 169.07300 101.63400 1.000 148.07000 1388 LEU A C 1
ATOM 10784 O O . LEU A 1 1388 ? 154.90100 169.14100 101.12500 1.000 148.07000 1388 LEU A O 1
ATOM 10789 N N . LEU A 1 1389 ? 157.07800 168.59700 100.96200 1.000 155.09000 1389 LEU A N 1
ATOM 10790 C CA . LEU A 1 1389 ? 156.91300 168.15900 99.58000 1.000 155.09000 1389 LEU A CA 1
ATOM 10791 C C . LEU A 1 1389 ? 156.07700 166.88900 99.49000 1.000 155.09000 1389 LEU A C 1
ATOM 10792 O O . LEU A 1 1389 ? 155.35900 166.68900 98.50300 1.000 155.09000 1389 LEU A O 1
ATOM 10797 N N . SER A 1 1390 ? 156.14700 166.02500 100.50700 1.000 152.23000 1390 SER A N 1
ATOM 10798 C CA . SER A 1 1390 ? 155.29600 164.84100 100.52100 1.000 152.23000 1390 SER A CA 1
ATOM 10799 C C . SER A 1 1390 ? 153.82300 165.22600 100.56500 1.000 152.23000 1390 SER A C 1
ATOM 10800 O O . SER A 1 1390 ? 152.99800 164.64600 99.85000 1.000 152.23000 1390 SER A O 1
ATOM 10803 N N . LEU A 1 1391 ? 153.47400 166.21900 101.38600 1.000 151.23000 1391 LEU A N 1
ATOM 10804 C CA . LEU A 1 1391 ? 152.08500 166.65500 101.46000 1.000 151.23000 1391 LEU A CA 1
ATOM 10805 C C . LEU A 1 1391 ? 151.68500 167.43000 100.20700 1.000 151.23000 1391 LEU A C 1
ATOM 10806 O O . LEU A 1 1391 ? 150.52400 167.36300 99.78200 1.000 151.23000 1391 LEU A O 1
ATOM 10811 N N . PHE A 1 1392 ? 152.63000 168.15100 99.59700 1.000 154.50000 1392 PHE A N 1
ATOM 10812 C CA . PHE A 1 1392 ? 152.40200 168.72600 98.27200 1.000 154.50000 1392 PHE A CA 1
ATOM 10813 C C . PHE A 1 1392 ? 151.98600 167.65000 97.27700 1.000 154.50000 1392 PHE A C 1
ATOM 10814 O O . PHE A 1 1392 ? 150.97900 167.78500 96.57100 1.000 154.50000 1392 PHE A O 1
ATOM 10822 N N . LYS A 1 1393 ? 152.76600 166.56900 97.21100 1.000 159.54000 1393 LYS A N 1
ATOM 10823 C CA . LYS A 1 1393 ? 152.46100 165.47700 96.29300 1.000 159.54000 1393 LYS A CA 1
ATOM 10824 C C . LYS A 1 1393 ? 151.12600 164.82700 96.63500 1.000 159.54000 1393 LYS A C 1
ATOM 10825 O O . LYS A 1 1393 ? 150.36600 164.44200 95.73900 1.000 159.54000 1393 LYS A O 1
ATOM 10831 N N . LYS A 1 1394 ? 150.82800 164.69300 97.93000 1.000 154.63000 1394 LYS A N 1
ATOM 10832 C CA . LYS A 1 1394 ? 149.55600 164.10700 98.34000 1.000 154.63000 1394 LYS A CA 1
ATOM 10833 C C . LYS A 1 1394 ? 148.38000 164.95100 97.86800 1.000 154.63000 1394 LYS A C 1
ATOM 10834 O O . LYS A 1 1394 ? 147.36400 164.41300 97.41100 1.000 154.63000 1394 LYS A O 1
ATOM 10840 N N . ILE A 1 1395 ? 148.48900 166.27700 97.97800 1.000 158.07000 1395 ILE A N 1
ATOM 10841 C CA . ILE A 1 1395 ? 147.43100 167.14000 97.46000 1.000 158.07000 1395 ILE A CA 1
ATOM 10842 C C . ILE A 1 1395 ? 147.33300 167.02300 95.94300 1.000 158.07000 1395 ILE A C 1
ATOM 10843 O O . ILE A 1 1395 ? 146.23300 166.91600 95.38600 1.000 158.07000 1395 ILE A O 1
ATOM 10848 N N . THR A 1 1396 ? 148.47500 167.04300 95.24700 1.000 157.62000 1396 THR A N 1
ATOM 10849 C CA . THR A 1 1396 ? 148.43800 166.92500 93.79200 1.000 157.62000 1396 THR A CA 1
ATOM 10850 C C . THR A 1 1396 ? 147.90400 165.56600 93.35800 1.000 157.62000 1396 THR A C 1
ATOM 10851 O O . THR A 1 1396 ? 147.29000 165.45300 92.29000 1.000 157.62000 1396 THR A O 1
ATOM 10855 N N . ASN A 1 1397 ? 148.12400 164.52800 94.16400 1.000 156.34000 1397 ASN A N 1
ATOM 10856 C CA . ASN A 1 1397 ? 147.57200 163.20900 93.88500 1.000 156.34000 1397 ASN A CA 1
ATOM 10857 C C . ASN A 1 1397 ? 146.11500 163.07900 94.30600 1.000 156.34000 1397 ASN A C 1
ATOM 10858 O O . ASN A 1 1397 ? 145.48100 162.06900 93.98400 1.000 156.34000 1397 ASN A O 1
ATOM 10863 N N . VAL A 1 1398 ? 145.60800 164.12000 94.96700 1.000 155.83000 1398 VAL A N 1
ATOM 10864 C CA . VAL A 1 1398 ? 144.23200 164.19000 95.51500 1.000 155.83000 1398 VAL A CA 1
ATOM 10865 C C . VAL A 1 1398 ? 143.28000 164.84600 94.51200 1.000 155.83000 1398 VAL A C 1
ATOM 10866 O O . VAL A 1 1398 ? 142.19700 165.25900 94.95600 1.000 155.83000 1398 VAL A O 1
ATOM 10870 N N . ASN A 1 1399 ? 143.67100 164.94100 93.23600 1.000 162.10000 1399 ASN A N 1
ATOM 10871 C CA . ASN A 1 1399 ? 142.87800 165.56200 92.17900 1.000 162.10000 1399 ASN A CA 1
ATOM 10872 C C . ASN A 1 1399 ? 142.43200 166.96700 92.57100 1.000 162.10000 1399 ASN A C 1
ATOM 10873 O O . ASN A 1 1399 ? 141.24000 167.19300 92.81800 1.000 162.10000 1399 ASN A O 1
ATOM 10878 N N . PRO A 1 1400 ? 143.34600 167.93100 92.64300 1.000 170.55000 1400 PRO A N 1
ATOM 10879 C CA . PRO A 1 1400 ? 142.94500 169.30300 92.96800 1.000 170.55000 1400 PRO A CA 1
ATOM 10880 C C . PRO A 1 1400 ? 142.17600 169.94600 91.82200 1.000 170.55000 1400 PRO A C 1
ATOM 10881 O O . PRO A 1 1400 ? 142.29300 169.55800 90.65700 1.000 170.55000 1400 PRO A O 1
ATOM 10885 N N . SER A 1 1401 ? 141.37800 170.94600 92.17500 1.000 181.34000 1401 SER A N 1
ATOM 10886 C CA . SER A 1 1401 ? 140.56100 171.67500 91.21500 1.000 181.34000 1401 SER A CA 1
ATOM 10887 C C . SER A 1 1401 ? 141.28100 172.93200 90.73800 1.000 181.34000 1401 SER A C 1
ATOM 10888 O O . SER A 1 1401 ? 142.25100 173.39300 91.34500 1.000 181.34000 1401 SER A O 1
ATOM 10891 N N . LYS A 1 1402 ? 140.78300 173.48600 89.62800 1.000 184.33000 1402 LYS A N 1
ATOM 10892 C CA . LYS A 1 1402 ? 141.39500 174.68000 89.05300 1.000 184.33000 1402 LYS A CA 1
ATOM 10893 C C . LYS A 1 1402 ? 141.23100 175.88900 89.96500 1.000 184.33000 1402 LYS A C 1
ATOM 10894 O O . LYS A 1 1402 ? 142.15000 176.70800 90.09000 1.000 184.33000 1402 LYS A O 1
ATOM 10900 N N . ASN A 1 1403 ? 140.06600 176.02600 90.60400 1.000 187.97000 1403 ASN A N 1
ATOM 10901 C CA . ASN A 1 1403 ? 139.85800 177.13100 91.53500 1.000 187.97000 1403 ASN A CA 1
ATOM 10902 C C . ASN A 1 1403 ? 140.80800 177.03000 92.72200 1.000 187.97000 1403 ASN A C 1
ATOM 10903 O O . ASN A 1 1403 ? 141.30200 178.04700 93.22500 1.000 187.97000 1403 ASN A O 1
ATOM 10908 N N . PHE A 1 1404 ? 141.07100 175.80500 93.18600 1.000 178.26000 1404 PHE A N 1
ATOM 10909 C CA . PHE A 1 1404 ? 142.04700 175.61000 94.25200 1.000 178.26000 1404 PHE A CA 1
ATOM 10910 C C . PHE A 1 1404 ? 143.42300 176.10400 93.82700 1.000 178.26000 1404 PHE A C 1
ATOM 10911 O O . PHE A 1 1404 ? 144.11200 176.78400 94.59600 1.000 178.26000 1404 PHE A O 1
ATOM 10919 N N . ASN A 1 1405 ? 143.83300 175.78700 92.59600 1.000 175.46000 1405 ASN A N 1
ATOM 10920 C CA . ASN A 1 1405 ? 145.12100 176.25600 92.09700 1.000 175.46000 1405 ASN A CA 1
ATOM 10921 C C . ASN A 1 1405 ? 145.14500 177.77400 91.96100 1.000 175.46000 1405 ASN A C 1
ATOM 10922 O O . ASN A 1 1405 ? 146.17200 178.40800 92.22800 1.000 175.46000 1405 ASN A O 1
ATOM 10927 N N . VAL A 1 1406 ? 144.02900 178.37200 91.54000 1.000 170.74000 1406 VAL A N 1
ATOM 10928 C CA . VAL A 1 1406 ? 143.97300 179.82600 91.39600 1.000 170.74000 1406 VAL A CA 1
ATOM 10929 C C . VAL A 1 1406 ? 144.12800 180.50200 92.75200 1.000 170.74000 1406 VAL A C 1
ATOM 10930 O O . VAL A 1 1406 ? 144.88300 181.47200 92.90100 1.000 170.74000 1406 VAL A O 1
ATOM 10934 N N . ILE A 1 1407 ? 143.41800 179.99800 93.76400 1.000 165.11000 1407 ILE A N 1
ATOM 10935 C CA . ILE A 1 1407 ? 143.53500 180.57100 95.10300 1.000 165.11000 1407 ILE A CA 1
ATOM 10936 C C . ILE A 1 1407 ? 144.93600 180.34500 95.65900 1.000 165.11000 1407 ILE A C 1
ATOM 10937 O O . ILE A 1 1407 ? 145.49700 181.20900 96.34500 1.000 165.11000 1407 ILE A O 1
ATOM 10942 N N . LEU A 1 1408 ? 145.52600 179.18200 95.37100 1.000 160.09000 1408 LEU A N 1
ATOM 10943 C CA . LEU A 1 1408 ? 146.89400 178.90600 95.79500 1.000 160.09000 1408 LEU A CA 1
ATOM 10944 C C . LEU A 1 1408 ? 147.86400 179.90900 95.18400 1.000 160.09000 1408 LEU A C 1
ATOM 10945 O O . LEU A 1 1408 ? 148.74800 180.43900 95.86800 1.000 160.09000 1408 LEU A O 1
ATOM 10950 N N . ALA A 1 1409 ? 147.71000 180.18100 93.88700 1.000 154.85000 1409 ALA A N 1
ATOM 10951 C CA . ALA A 1 1409 ? 148.57800 181.14200 93.21400 1.000 154.85000 1409 ALA A CA 1
ATOM 10952 C C . ALA A 1 1409 ? 148.38100 182.54700 93.77000 1.000 154.85000 1409 ALA A C 1
ATOM 10953 O O . ALA A 1 1409 ? 149.34800 183.30100 93.92800 1.000 154.85000 1409 ALA A O 1
ATOM 10955 N N . SER A 1 1410 ? 147.13300 182.92000 94.06500 1.000 150.15000 1410 SER A N 1
ATOM 10956 C CA . SER A 1 1410 ? 146.87700 184.23400 94.65000 1.000 150.15000 1410 SER A CA 1
ATOM 10957 C C . SER A 1 1410 ? 147.53800 184.36700 96.01600 1.000 150.15000 1410 SER A C 1
ATOM 10958 O O . SER A 1 1410 ? 148.14900 185.39900 96.32300 1.000 150.15000 1410 SER A O 1
ATOM 10961 N N . SER A 1 1411 ? 147.43100 183.33000 96.85000 1.000 149.07000 1411 SER A N 1
ATOM 10962 C CA . SER A 1 1411 ? 148.07500 183.36700 98.16000 1.000 149.07000 1411 SER A CA 1
ATOM 10963 C C . SER A 1 1411 ? 149.59200 183.42400 98.02600 1.000 149.07000 1411 SER A C 1
ATOM 10964 O O . SER A 1 1411 ? 150.26600 184.13900 98.77900 1.000 149.07000 1411 SER A O 1
ATOM 10967 N N . LEU A 1 1412 ? 150.14900 182.67300 97.07200 1.000 149.32000 1412 LEU A N 1
ATOM 10968 C CA . LEU A 1 1412 ? 151.59000 182.70400 96.85000 1.000 149.32000 1412 LEU A CA 1
ATOM 10969 C C . LEU A 1 1412 ? 152.05100 184.08600 96.40300 1.000 149.32000 1412 LEU A C 1
ATOM 10970 O O . LEU A 1 1412 ? 153.09800 184.57300 96.84300 1.000 149.32000 1412 LEU A O 1
ATOM 10975 N N . ASN A 1 1413 ? 151.28000 184.73100 95.52200 1.000 147.10000 1413 ASN A N 1
ATOM 10976 C CA . ASN A 1 1413 ? 151.60500 186.09300 95.11100 1.000 147.10000 1413 ASN A CA 1
ATOM 10977 C C . ASN A 1 1413 ? 151.53300 187.05200 96.29200 1.000 147.10000 1413 ASN A C 1
ATOM 10978 O O . ASN A 1 1413 ? 152.38000 187.94200 96.43100 1.000 147.10000 1413 ASN A O 1
ATOM 10983 N N . GLU A 1 1414 ? 150.52200 186.89000 97.14900 1.000 142.68000 1414 GLU A N 1
ATOM 10984 C CA . GLU A 1 1414 ? 150.42700 187.72400 98.34200 1.000 142.68000 1414 GLU A CA 1
ATOM 10985 C C . GLU A 1 1414 ? 151.61500 187.51000 99.27000 1.000 142.68000 1414 GLU A C 1
ATOM 10986 O O . GLU A 1 1414 ? 152.04800 188.44500 99.95300 1.000 142.68000 1414 GLU A O 1
ATOM 10992 N N . VAL A 1 1415 ? 152.15300 186.29300 99.31000 1.000 142.62000 1415 VAL A N 1
ATOM 10993 C CA . VAL A 1 1415 ? 153.30800 186.00200 100.15500 1.000 142.62000 1415 VAL A CA 1
ATOM 10994 C C . VAL A 1 1415 ? 154.61900 186.27200 99.42500 1.000 142.62000 1415 VAL A C 1
ATOM 10995 O O . VAL A 1 1415 ? 155.53100 186.88700 99.98300 1.000 142.62000 1415 VAL A O 1
ATOM 10999 N N . GLY A 1 1416 ? 154.73500 185.83200 98.17300 1.000 146.11000 1416 GLY A N 1
ATOM 11000 C CA . GLY A 1 1416 ? 155.96300 185.99600 97.42100 1.000 146.11000 1416 GLY A CA 1
ATOM 11001 C C . GLY A 1 1416 ? 156.73900 184.70100 97.31000 1.000 146.11000 1416 GLY A C 1
ATOM 11002 O O . GLY A 1 1416 ? 157.11200 184.11000 98.33000 1.000 146.11000 1416 GLY A O 1
ATOM 11003 N N . THR A 1 1417 ? 156.99400 184.24300 96.08600 1.000 161.36000 1417 THR A N 1
ATOM 11004 C CA . THR A 1 1417 ? 157.58600 182.93200 95.86200 1.000 161.36000 1417 THR A CA 1
ATOM 11005 C C . THR A 1 1417 ? 158.73300 183.00500 94.86500 1.000 161.36000 1417 THR A C 1
ATOM 11006 O O . THR A 1 1417 ? 158.79600 183.90200 94.01700 1.000 161.36000 1417 THR A O 1
ATOM 11010 N N . LEU A 1 1418 ? 159.65200 182.04800 95.01200 1.000 173.58000 1418 LEU A N 1
ATOM 11011 C CA . LEU A 1 1418 ? 160.80100 181.78600 94.14600 1.000 173.58000 1418 LEU A CA 1
ATOM 11012 C C . LEU A 1 1418 ? 161.90600 182.82400 94.30700 1.000 173.58000 1418 LEU A C 1
ATOM 11013 O O . LEU A 1 1418 ? 163.05700 182.56400 93.94200 1.000 173.58000 1418 LEU A O 1
ATOM 11018 N N . LYS A 1 1419 ? 161.61200 183.94400 94.97000 1.000 179.51000 1419 LYS A N 1
ATOM 11019 C CA . LYS A 1 1419 ? 162.68800 184.84700 95.35200 1.000 179.51000 1419 LYS A CA 1
ATOM 11020 C C . LYS A 1 1419 ? 163.50400 184.24500 96.48500 1.000 179.51000 1419 LYS A C 1
ATOM 11021 O O . LYS A 1 1419 ? 164.74100 184.25900 96.45200 1.000 179.51000 1419 LYS A O 1
ATOM 11027 N N . VAL A 1 1420 ? 162.82300 183.66600 97.47400 1.000 178.38000 1420 VAL A N 1
ATOM 11028 C CA . VAL A 1 1420 ? 163.50900 182.92300 98.52200 1.000 178.38000 1420 VAL A CA 1
ATOM 11029 C C . VAL A 1 1420 ? 164.15600 181.66600 97.95400 1.000 178.38000 1420 VAL A C 1
ATOM 11030 O O . VAL A 1 1420 ? 165.16100 181.18700 98.48800 1.000 178.38000 1420 VAL A O 1
ATOM 11034 N N . ILE A 1 1421 ? 163.61200 181.11700 96.86500 1.000 179.92000 1421 ILE A N 1
ATOM 11035 C CA . ILE A 1 1421 ? 164.23300 179.95700 96.23000 1.000 179.92000 1421 ILE A CA 1
ATOM 11036 C C . ILE A 1 1421 ? 165.57300 180.34000 95.60900 1.000 179.92000 1421 ILE A C 1
ATOM 11037 O O . ILE A 1 1421 ? 166.58300 179.64600 95.78900 1.000 179.92000 1421 ILE A O 1
ATOM 11042 N N . LEU A 1 1422 ? 165.60800 181.45100 94.87100 1.000 180.51000 1422 LEU A N 1
ATOM 11043 C CA . LEU A 1 1422 ? 166.88300 181.93300 94.34700 1.000 180.51000 1422 LEU A CA 1
ATOM 11044 C C . LEU A 1 1422 ? 167.83200 182.31700 95.47700 1.000 180.51000 1422 LEU A C 1
ATOM 11045 O O . LEU A 1 1422 ? 169.05000 182.11600 95.37300 1.000 180.51000 1422 LEU A O 1
ATOM 11050 N N . ASN A 1 1423 ? 167.29200 182.85900 96.57100 1.000 182.61000 1423 ASN A N 1
ATOM 11051 C CA . ASN A 1 1423 ? 168.12700 183.19700 97.71900 1.000 182.61000 1423 ASN A CA 1
ATOM 11052 C C . ASN A 1 1423 ? 168.76800 181.95400 98.33000 1.000 182.61000 1423 ASN A C 1
ATOM 11053 O O . ASN A 1 1423 ? 169.95700 181.96000 98.66300 1.000 182.61000 1423 ASN A O 1
ATOM 11058 N N . LEU A 1 1424 ? 168.00100 180.86900 98.47900 1.000 179.96000 1424 LEU A N 1
ATOM 11059 C CA . LEU A 1 1424 ? 168.57500 179.64500 99.03100 1.000 179.96000 1424 LEU A CA 1
ATOM 11060 C C . LEU A 1 1424 ? 169.52000 178.98100 98.03800 1.000 179.96000 1424 LEU A C 1
ATOM 11061 O O . LEU A 1 1424 ? 170.44800 178.27500 98.44400 1.000 179.96000 1424 LEU A O 1
ATOM 11066 N N . TYR A 1 1425 ? 169.30200 179.18800 96.73800 1.000 180.86000 1425 TYR A N 1
ATOM 11067 C CA . TYR A 1 1425 ? 170.25500 178.69400 95.74800 1.000 180.86000 1425 TYR A CA 1
ATOM 11068 C C . TYR A 1 1425 ? 171.58800 179.43000 95.87000 1.000 180.86000 1425 TYR A C 1
ATOM 11069 O O . TYR A 1 1425 ? 172.66200 178.81700 95.80500 1.000 180.86000 1425 TYR A O 1
ATOM 11078 N N . SER A 1 1426 ? 171.53500 180.74700 96.08900 1.000 183.28000 1426 SER A N 1
ATOM 11079 C CA . SER A 1 1426 ? 172.75100 181.49700 96.38900 1.000 183.28000 1426 SER A CA 1
ATOM 11080 C C . SER A 1 1426 ? 173.37200 181.03800 97.70500 1.000 183.28000 1426 SER A C 1
ATOM 11081 O O . SER A 1 1426 ? 174.60100 181.01900 97.85200 1.000 183.28000 1426 SER A O 1
ATOM 11084 N N . SER A 1 1427 ? 172.53700 180.67900 98.68100 1.000 187.43000 1427 SER A N 1
ATOM 11085 C CA . SER A 1 1427 ? 173.04400 180.12900 99.93400 1.000 187.43000 1427 SER A CA 1
ATOM 11086 C C . SER A 1 1427 ? 173.81600 178.84000 99.68700 1.000 187.43000 1427 SER A C 1
ATOM 11087 O O . SER A 1 1427 ? 174.90600 178.63600 100.23300 1.000 187.43000 1427 SER A O 1
ATOM 11090 N N . ALA A 1 1428 ? 173.25500 177.95600 98.85900 1.000 188.68000 1428 ALA A N 1
ATOM 11091 C CA . ALA A 1 1428 ? 173.95300 176.73700 98.46900 1.000 188.68000 1428 ALA A CA 1
ATOM 11092 C C . ALA A 1 1428 ? 175.25800 177.05200 97.75700 1.000 188.68000 1428 ALA A C 1
ATOM 11093 O O . ALA A 1 1428 ? 176.23900 176.31400 97.90200 1.000 188.68000 1428 ALA A O 1
ATOM 11095 N N . HIS A 1 1429 ? 175.28400 178.13600 96.97800 1.000 184.88000 1429 HIS A N 1
ATOM 11096 C CA . HIS A 1 1429 ? 176.55300 178.61500 96.43700 1.000 184.88000 1429 HIS A CA 1
ATOM 11097 C C . HIS A 1 1429 ? 177.53400 178.95000 97.55500 1.000 184.88000 1429 HIS A C 1
ATOM 11098 O O . HIS A 1 1429 ? 178.71900 178.61100 97.47600 1.000 184.88000 1429 HIS A O 1
ATOM 11105 N N . LEU A 1 1430 ? 177.05400 179.61500 98.60500 1.000 193.73000 1430 LEU A N 1
ATOM 11106 C CA . LEU A 1 1430 ? 177.91300 180.11600 99.67000 1.000 193.73000 1430 LEU A CA 1
ATOM 11107 C C . LEU A 1 1430 ? 178.09400 179.13600 100.82500 1.000 193.73000 1430 LEU A C 1
ATOM 11108 O O . LEU A 1 1430 ? 178.80800 179.46100 101.77800 1.000 193.73000 1430 LEU A O 1
ATOM 11113 N N . ILE A 1 1431 ? 177.47600 177.95800 100.77200 1.000 201.10000 1431 ILE A N 1
ATOM 11114 C CA . ILE A 1 1431 ? 177.55400 176.98000 101.85100 1.000 201.10000 1431 ILE A CA 1
ATOM 11115 C C . ILE A 1 1431 ? 178.11300 175.67800 101.29500 1.000 201.10000 1431 ILE A C 1
ATOM 11116 O O . ILE A 1 1431 ? 177.61000 175.16000 100.29100 1.000 201.10000 1431 ILE A O 1
ATOM 11121 N N . ARG A 1 1432 ? 179.14500 175.15000 101.95100 1.000 211.62000 1432 ARG A N 1
ATOM 11122 C CA . ARG A 1 1432 ? 179.76000 173.88300 101.58200 1.000 211.62000 1432 ARG A CA 1
ATOM 11123 C C . ARG A 1 1432 ? 179.48000 172.85700 102.67200 1.000 211.62000 1432 ARG A C 1
ATOM 11124 O O . ARG A 1 1432 ? 179.74100 173.11300 103.85100 1.000 211.62000 1432 ARG A O 1
ATOM 11132 N N . ILE A 1 1433 ? 178.95400 171.70000 102.27600 1.000 214.52000 1433 ILE A N 1
ATOM 11133 C CA . ILE A 1 1433 ? 178.72200 170.58200 103.18500 1.000 214.52000 1433 ILE A CA 1
ATOM 11134 C C . ILE A 1 1433 ? 179.44800 169.36400 102.63400 1.000 214.52000 1433 ILE A C 1
ATOM 11135 O O . ILE A 1 1433 ? 179.22000 168.96900 101.48600 1.000 214.52000 1433 ILE A O 1
ATOM 11140 N N . ASN A 1 1434 ? 180.31100 168.76800 103.45900 1.000 215.80000 1434 ASN A N 1
ATOM 11141 C CA . ASN A 1 1434 ? 181.15000 167.64000 103.05000 1.000 215.80000 1434 ASN A CA 1
ATOM 11142 C C . ASN A 1 1434 ? 181.99900 168.00300 101.83200 1.000 215.80000 1434 ASN A C 1
ATOM 11143 O O . ASN A 1 1434 ? 182.23700 167.17700 100.94900 1.000 215.80000 1434 ASN A O 1
ATOM 11148 N N . ASP A 1 1435 ? 182.45500 169.25600 101.79200 1.000 218.86000 1435 ASP A N 1
ATOM 11149 C CA . ASP A 1 1435 ? 183.29500 169.79300 100.72100 1.000 218.86000 1435 ASP A CA 1
ATOM 11150 C C . ASP A 1 1435 ? 182.62400 169.70000 99.35100 1.000 218.86000 1435 ASP A C 1
ATOM 11151 O O . ASP A 1 1435 ? 183.30800 169.63900 98.32500 1.000 218.86000 1435 ASP A O 1
ATOM 11156 N N . GLU A 1 1436 ? 181.29500 169.69000 99.31300 1.000 216.26000 1436 GLU A N 1
ATOM 11157 C CA . GLU A 1 1436 ? 180.54000 169.64300 98.07200 1.000 216.26000 1436 GLU A CA 1
ATOM 11158 C C . GLU A 1 1436 ? 179.27300 170.47300 98.21900 1.000 216.26000 1436 GLU A C 1
ATOM 11159 O O . GLU A 1 1436 ? 178.71500 170.56600 99.31900 1.000 216.26000 1436 GLU A O 1
ATOM 11165 N N . PRO A 1 1437 ? 178.79900 171.09000 97.13400 1.000 207.60000 1437 PRO A N 1
ATOM 11166 C CA . PRO A 1 1437 ? 177.50000 171.77600 97.17200 1.000 207.60000 1437 PRO A CA 1
ATOM 11167 C C . PRO A 1 1437 ? 176.36200 170.77500 97.04900 1.000 207.60000 1437 PRO A C 1
ATOM 11168 O O . PRO A 1 1437 ? 176.07900 170.26300 95.96100 1.000 207.60000 1437 PRO A O 1
ATOM 11172 N N . ILE A 1 1438 ? 175.68900 170.50900 98.16700 1.000 191.77000 1438 ILE A N 1
ATOM 11173 C CA . ILE A 1 1438 ? 174.66600 169.46800 98.22300 1.000 191.77000 1438 ILE A CA 1
ATOM 11174 C C . ILE A 1 1438 ? 173.26100 170.01900 98.40000 1.000 191.77000 1438 ILE A C 1
ATOM 11175 O O . ILE A 1 1438 ? 172.29200 169.26300 98.21800 1.000 191.77000 1438 ILE A O 1
ATOM 11180 N N . LEU A 1 1439 ? 173.10900 171.29800 98.74700 1.000 177.60000 1439 LEU A N 1
ATOM 11181 C CA . LEU A 1 1439 ? 171.77800 171.86300 98.94200 1.000 177.60000 1439 LEU A CA 1
ATOM 11182 C C . LEU A 1 1439 ? 171.01100 172.03200 97.63800 1.000 177.60000 1439 LEU A C 1
ATOM 11183 O O . LEU A 1 1439 ? 169.80300 172.29300 97.68100 1.000 177.60000 1439 LEU A O 1
ATOM 11188 N N . GLY A 1 1440 ? 171.67300 171.89400 96.48900 1.000 168.89000 1440 GLY A N 1
ATOM 11189 C CA . GLY A 1 1440 ? 171.00000 172.01400 95.20900 1.000 168.89000 1440 GLY A CA 1
ATOM 11190 C C . GLY A 1 1440 ? 170.22600 170.79100 94.77000 1.000 168.89000 1440 GLY A C 1
ATOM 11191 O O . GLY A 1 1440 ? 169.53500 170.85000 93.74900 1.000 168.89000 1440 GLY A O 1
ATOM 11192 N N . GLN A 1 1441 ? 170.32300 169.68800 95.51400 1.000 174.96000 1441 GLN A N 1
ATOM 11193 C CA . GLN A 1 1441 ? 169.59800 168.47600 95.14700 1.000 174.96000 1441 GLN A CA 1
ATOM 11194 C C . GLN A 1 1441 ? 168.10000 168.59700 95.39300 1.000 174.96000 1441 GLN A C 1
ATOM 11195 O O . GLN A 1 1441 ? 167.32600 167.84800 94.78900 1.000 174.96000 1441 GLN A O 1
ATOM 11201 N N . ILE A 1 1442 ? 167.67800 169.51600 96.25800 1.000 167.86000 1442 ILE A N 1
ATOM 11202 C CA . ILE A 1 1442 ? 166.26100 169.72000 96.53000 1.000 167.86000 1442 ILE A CA 1
ATOM 11203 C C . ILE A 1 1442 ? 165.69700 170.94200 95.81300 1.000 167.86000 1442 ILE A C 1
ATOM 11204 O O . ILE A 1 1442 ? 164.46600 171.04200 95.67700 1.000 167.86000 1442 ILE A O 1
ATOM 11209 N N . THR A 1 1443 ? 166.54400 171.86500 95.35400 1.000 166.77000 1443 THR A N 1
ATOM 11210 C CA . THR A 1 1443 ? 166.05200 173.01400 94.60200 1.000 166.77000 1443 THR A CA 1
ATOM 11211 C C . THR A 1 1443 ? 165.35400 172.56900 93.32400 1.000 166.77000 1443 THR A C 1
ATOM 11212 O O . THR A 1 1443 ? 164.27300 173.06700 92.98900 1.000 166.77000 1443 THR A O 1
ATOM 11216 N N . LEU A 1 1444 ? 165.95600 171.62000 92.60300 1.000 169.19000 1444 LEU A N 1
ATOM 11217 C CA . LEU A 1 1444 ? 165.34500 171.11900 91.37700 1.000 169.19000 1444 LEU A CA 1
ATOM 11218 C C . LEU A 1 1444 ? 164.05800 170.35900 91.67000 1.000 169.19000 1444 LEU A C 1
ATOM 11219 O O . LEU A 1 1444 ? 163.10100 170.43700 90.89500 1.000 169.19000 1444 LEU A O 1
ATOM 11224 N N . THR A 1 1445 ? 164.01600 169.61700 92.78000 1.000 167.04000 1445 THR A N 1
ATOM 11225 C CA . THR A 1 1445 ? 162.78700 168.91800 93.14800 1.000 167.04000 1445 THR A CA 1
ATOM 11226 C C . THR A 1 1445 ? 161.66100 169.90500 93.43400 1.000 167.04000 1445 THR A C 1
ATOM 11227 O O . THR A 1 1445 ? 160.52700 169.71400 92.97900 1.000 167.04000 1445 THR A O 1
ATOM 11231 N N . PHE A 1 1446 ? 161.95900 170.97100 94.18100 1.000 165.59000 1446 PHE A N 1
ATOM 11232 C CA . PHE A 1 1446 ? 160.94600 171.98700 94.45200 1.000 165.59000 1446 PHE A CA 1
ATOM 11233 C C . PHE A 1 1446 ? 160.50800 172.68600 93.16900 1.000 165.59000 1446 PHE A C 1
ATOM 11234 O O . PHE A 1 1446 ? 159.31500 172.95600 92.97700 1.000 165.59000 1446 PHE A O 1
ATOM 11242 N N . ILE A 1 1447 ? 161.45900 172.98200 92.27900 1.000 167.54000 1447 ILE A N 1
ATOM 11243 C CA . ILE A 1 1447 ? 161.12200 173.63600 91.01700 1.000 167.54000 1447 ILE A CA 1
ATOM 11244 C C . ILE A 1 1447 ? 160.21700 172.74400 90.17700 1.000 167.54000 1447 ILE A C 1
ATOM 11245 O O . ILE A 1 1447 ? 159.22200 173.20700 89.60600 1.000 167.54000 1447 ILE A O 1
ATOM 11250 N N . SER A 1 1448 ? 160.54100 171.45200 90.09200 1.000 170.29000 1448 SER A N 1
ATOM 11251 C CA . SER A 1 1448 ? 159.71900 170.52200 89.32600 1.000 170.29000 1448 SER A CA 1
ATOM 11252 C C . SER A 1 1448 ? 158.33400 170.36900 89.94300 1.000 170.29000 1448 SER A C 1
ATOM 11253 O O . SER A 1 1448 ? 157.33400 170.28200 89.22200 1.000 170.29000 1448 SER A O 1
ATOM 11256 N N . GLU A 1 1449 ? 158.25600 170.32500 91.27700 1.000 173.98000 1449 GLU A N 1
ATOM 11257 C CA . GLU A 1 1449 ? 156.95600 170.22900 91.93300 1.000 173.98000 1449 GLU A CA 1
ATOM 11258 C C . GLU A 1 1449 ? 156.10600 171.46100 91.65100 1.000 173.98000 1449 GLU A C 1
ATOM 11259 O O . GLU A 1 1449 ? 154.89800 171.35000 91.41200 1.000 173.98000 1449 GLU A O 1
ATOM 11265 N N . LEU A 1 1450 ? 156.71900 172.64500 91.67800 1.000 176.58000 1450 LEU A N 1
ATOM 11266 C CA . LEU A 1 1450 ? 155.98000 173.86700 91.37300 1.000 176.58000 1450 LEU A CA 1
ATOM 11267 C C . LEU A 1 1450 ? 155.54900 173.90500 89.91000 1.000 176.58000 1450 LEU A C 1
ATOM 11268 O O . LEU A 1 1450 ? 154.43500 174.34500 89.59700 1.000 176.58000 1450 LEU A O 1
ATOM 11273 N N . CYS A 1 1451 ? 156.41000 173.44800 89.00300 1.000 175.03000 1451 CYS A N 1
ATOM 11274 C CA . CYS A 1 1451 ? 156.13500 173.50600 87.57300 1.000 175.03000 1451 CYS A CA 1
ATOM 11275 C C . CYS A 1 1451 ? 155.30300 172.33700 87.06800 1.000 175.03000 1451 CYS A C 1
ATOM 11276 O O . CYS A 1 1451 ? 154.95100 172.31800 85.88300 1.000 175.03000 1451 CYS A O 1
ATOM 11279 N N . SER A 1 1452 ? 154.98700 171.36400 87.92700 1.000 172.14000 1452 SER A N 1
ATOM 11280 C CA . SER A 1 1452 ? 154.21100 170.21100 87.48400 1.000 172.14000 1452 SER A CA 1
ATOM 11281 C C . SER A 1 1452 ? 152.81900 170.62000 87.01800 1.000 172.14000 1452 SER A C 1
ATOM 11282 O O . SER A 1 1452 ? 152.31000 170.08900 86.02500 1.000 172.14000 1452 SER A O 1
ATOM 11285 N N . ILE A 1 1453 ? 152.19000 171.55700 87.71900 1.000 172.34000 1453 ILE A N 1
ATOM 11286 C CA . ILE A 1 1453 ? 150.84100 171.99800 87.38900 1.000 172.34000 1453 ILE A CA 1
ATOM 11287 C C . ILE A 1 1453 ? 150.92600 173.20700 86.46800 1.000 172.34000 1453 ILE A C 1
ATOM 11288 O O . ILE A 1 1453 ? 151.89600 173.97400 86.49000 1.000 172.34000 1453 ILE A O 1
ATOM 11293 N N . GLU A 1 1454 ? 149.90300 173.36100 85.62600 1.000 172.04000 1454 GLU A N 1
ATOM 11294 C CA . GLU A 1 1454 ? 149.91200 174.42100 84.61800 1.000 172.04000 1454 GLU A CA 1
ATOM 11295 C C . GLU A 1 1454 ? 149.89600 175.83000 85.20200 1.000 172.04000 1454 GLU A C 1
ATOM 11296 O O . GLU A 1 1454 ? 150.72000 176.65600 84.77000 1.000 172.04000 1454 GLU A O 1
ATOM 11302 N N . PRO A 1 1455 ? 149.01000 176.18700 86.14500 1.000 169.74000 1455 PRO A N 1
ATOM 11303 C CA . PRO A 1 1455 ? 148.93900 177.60500 86.55400 1.000 169.74000 1455 PRO A CA 1
ATOM 11304 C C . PRO A 1 1455 ? 150.20000 178.11700 87.22700 1.000 169.74000 1455 PRO A C 1
ATOM 11305 O O . PRO A 1 1455 ? 150.67300 179.21400 86.89800 1.000 169.74000 1455 PRO A O 1
ATOM 11309 N N . ILE A 1 1456 ? 150.76000 177.35400 88.17100 1.000 170.10000 1456 ILE A N 1
ATOM 11310 C CA . ILE A 1 1456 ? 151.95900 177.80500 88.87200 1.000 170.10000 1456 ILE A CA 1
ATOM 11311 C C . ILE A 1 1456 ? 153.12600 177.94300 87.90500 1.000 170.10000 1456 ILE A C 1
ATOM 11312 O O . ILE A 1 1456 ? 153.87700 178.92700 87.94900 1.000 170.10000 1456 ILE A O 1
ATOM 11317 N N . ALA A 1 1457 ? 153.30100 176.95900 87.01800 1.000 169.83000 1457 ALA A N 1
ATOM 11318 C CA . ALA A 1 1457 ? 154.38500 177.02300 86.04300 1.000 169.83000 1457 ALA A CA 1
ATOM 11319 C C . ALA A 1 1457 ? 154.22200 178.21500 85.11200 1.000 169.83000 1457 ALA A C 1
ATOM 11320 O O . ALA A 1 1457 ? 155.19300 178.92600 84.82500 1.000 169.83000 1457 ALA A O 1
ATOM 11322 N N . ALA A 1 1458 ? 152.99700 178.45200 84.63300 1.000 168.25000 1458 ALA A N 1
ATOM 11323 C CA . ALA A 1 1458 ? 152.75500 179.58500 83.74700 1.000 168.25000 1458 ALA A CA 1
ATOM 11324 C C . ALA A 1 1458 ? 153.03100 180.90400 84.45300 1.000 168.25000 1458 ALA A C 1
ATOM 11325 O O . ALA A 1 1458 ? 153.60100 181.82700 83.85900 1.000 168.25000 1458 ALA A O 1
ATOM 11327 N N . LYS A 1 1459 ? 152.63300 181.01300 85.72200 1.000 165.23000 1459 LYS A N 1
ATOM 11328 C CA . LYS A 1 1459 ? 152.86400 182.24900 86.46000 1.000 165.23000 1459 LYS A CA 1
ATOM 11329 C C . LYS A 1 1459 ? 154.34800 182.47700 86.72000 1.000 165.23000 1459 LYS A C 1
ATOM 11330 O O . LYS A 1 1459 ? 154.83200 183.61100 86.62800 1.000 165.23000 1459 LYS A O 1
ATOM 11336 N N . LEU A 1 1460 ? 155.09200 181.41400 87.04500 1.000 166.46000 1460 LEU A N 1
ATOM 11337 C CA . LEU A 1 1460 ? 156.50500 181.59500 87.36100 1.000 166.46000 1460 LEU A CA 1
ATOM 11338 C C . LEU A 1 1460 ? 157.35300 181.82900 86.11500 1.000 166.46000 1460 LEU A C 1
ATOM 11339 O O . LEU A 1 1460 ? 158.34100 182.56800 86.18100 1.000 166.46000 1460 LEU A O 1
ATOM 11344 N N . ILE A 1 1461 ? 156.99000 181.22400 84.97800 1.000 163.94000 1461 ILE A N 1
ATOM 11345 C CA . ILE A 1 1461 ? 157.77700 181.41200 83.76100 1.000 163.94000 1461 ILE A CA 1
ATOM 11346 C C . ILE A 1 1461 ? 157.75500 182.87000 83.31700 1.000 163.94000 1461 ILE A C 1
ATOM 11347 O O . ILE A 1 1461 ? 158.73100 183.36600 82.73900 1.000 163.94000 1461 ILE A O 1
ATOM 11352 N N . ASN A 1 1462 ? 156.66600 183.58700 83.60800 1.000 157.27000 1462 ASN A N 1
ATOM 11353 C CA . ASN A 1 1462 ? 156.58400 184.99800 83.24100 1.000 157.27000 1462 ASN A CA 1
ATOM 11354 C C . ASN A 1 1462 ? 157.69700 185.81700 83.88500 1.000 157.27000 1462 ASN A C 1
ATOM 11355 O O . ASN A 1 1462 ? 158.09100 186.85700 83.34500 1.000 157.27000 1462 ASN A O 1
ATOM 11360 N N . SER A 1 1463 ? 158.21400 185.37200 85.03100 1.000 152.50000 1463 SER A N 1
ATOM 11361 C CA . SER A 1 1463 ? 159.30400 186.07500 85.69500 1.000 152.50000 1463 SER A CA 1
ATOM 11362 C C . SER A 1 1463 ? 160.67500 185.71100 85.13800 1.000 152.50000 1463 SER A C 1
ATOM 11363 O O . SER A 1 1463 ? 161.67000 186.32300 85.54300 1.000 152.50000 1463 SER A O 1
ATOM 11366 N N . GLY A 1 1464 ? 160.75500 184.74000 84.23100 1.000 156.68000 1464 GLY A N 1
ATOM 11367 C CA . GLY A 1 1464 ? 162.01200 184.40300 83.59000 1.000 156.68000 1464 GLY A CA 1
ATOM 11368 C C . GLY A 1 1464 ? 162.99100 183.66200 84.47600 1.000 156.68000 1464 GLY A C 1
ATOM 11369 O O . GLY A 1 1464 ? 164.05800 184.18900 84.80700 1.000 156.68000 1464 GLY A O 1
ATOM 11370 N N . LEU A 1 1465 ? 162.64300 182.43400 84.86900 1.000 167.17000 1465 LEU A N 1
ATOM 11371 C CA . LEU A 1 1465 ? 163.53500 181.64700 85.71500 1.000 167.17000 1465 LEU A CA 1
ATOM 11372 C C . LEU A 1 1465 ? 164.80600 181.24700 84.97600 1.000 167.17000 1465 LEU A C 1
ATOM 11373 O O . LEU A 1 1465 ? 165.86500 181.10200 85.59600 1.000 167.17000 1465 LEU A O 1
ATOM 11378 N N . TYR A 1 1466 ? 164.71900 181.06000 83.65600 1.000 174.76000 1466 TYR A N 1
ATOM 11379 C CA . TYR A 1 1466 ? 165.83300 180.50100 82.89400 1.000 174.76000 1466 TYR A CA 1
ATOM 11380 C C . TYR A 1 1466 ? 167.10100 181.33000 83.06200 1.000 174.76000 1466 TYR A C 1
ATOM 11381 O O . TYR A 1 1466 ? 168.11500 180.84300 83.57600 1.000 174.76000 1466 TYR A O 1
ATOM 11390 N N . SER A 1 1467 ? 167.06000 182.59200 82.62800 1.000 174.93000 1467 SER A N 1
ATOM 11391 C CA . SER A 1 1467 ? 168.25100 183.43400 82.68000 1.000 174.93000 1467 SER A CA 1
ATOM 11392 C C . SER A 1 1467 ? 168.69100 183.68900 84.11600 1.000 174.93000 1467 SER A C 1
ATOM 11393 O O . SER A 1 1467 ? 169.89300 183.75800 84.40200 1.000 174.93000 1467 SER A O 1
ATOM 11396 N N . VAL A 1 1468 ? 167.73200 183.83500 85.03200 1.000 174.77000 1468 VAL A N 1
ATOM 11397 C CA . VAL A 1 1468 ? 168.06900 184.11900 86.42500 1.000 174.77000 1468 VAL A CA 1
ATOM 11398 C C . VAL A 1 1468 ? 168.86400 182.96900 87.03000 1.000 174.77000 1468 VAL A C 1
ATOM 11399 O O . VAL A 1 1468 ? 169.87300 183.18600 87.71400 1.000 174.77000 1468 VAL A O 1
ATOM 11403 N N . LEU A 1 1469 ? 168.43500 181.72700 86.78600 1.000 177.33000 1469 LEU A N 1
ATOM 11404 C CA . LEU A 1 1469 ? 169.17900 180.59000 87.31900 1.000 177.33000 1469 LEU A CA 1
ATOM 11405 C C . LEU A 1 1469 ? 170.46500 180.34600 86.53900 1.000 177.33000 1469 LEU A C 1
ATOM 11406 O O . LEU A 1 1469 ? 171.43800 179.83300 87.10000 1.000 177.33000 1469 LEU A O 1
ATOM 11411 N N . LEU A 1 1470 ? 170.49300 180.70200 85.25100 1.000 180.03000 1470 LEU A N 1
ATOM 11412 C CA . LEU A 1 1470 ? 171.70500 180.51300 84.46300 1.000 180.03000 1470 LEU A CA 1
ATOM 11413 C C . LEU A 1 1470 ? 172.79400 181.51300 84.82400 1.000 180.03000 1470 LEU A C 1
ATOM 11414 O O . LEU A 1 1470 ? 173.97800 181.22000 84.62500 1.000 180.03000 1470 LEU A O 1
ATOM 11419 N N . GLU A 1 1471 ? 172.42600 182.68500 85.34700 1.000 181.71000 1471 GLU A N 1
ATOM 11420 C CA . GLU A 1 1471 ? 173.41500 183.68200 85.73900 1.000 181.71000 1471 GLU A CA 1
ATOM 11421 C C . GLU A 1 1471 ? 174.22100 183.26900 86.96300 1.000 181.71000 1471 GLU A C 1
ATOM 11422 O O . GLU A 1 1471 ? 175.23200 183.91500 87.26000 1.000 181.71000 1471 GLU A O 1
ATOM 11428 N N . SER A 1 1472 ? 173.80400 182.22700 87.67400 1.000 176.02000 1472 SER A N 1
ATOM 11429 C CA . SER A 1 1472 ? 174.53200 181.79500 88.85800 1.000 176.02000 1472 SER A CA 1
ATOM 11430 C C . SER A 1 1472 ? 175.88900 181.21600 88.46200 1.000 176.02000 1472 SER A C 1
ATOM 11431 O O . SER A 1 1472 ? 176.01800 180.61000 87.39400 1.000 176.02000 1472 SER A O 1
ATOM 11434 N N . PRO A 1 1473 ? 176.92000 181.39500 89.29500 1.000 171.49000 1473 PRO A N 1
ATOM 11435 C CA . PRO A 1 1473 ? 178.24400 180.85400 88.94400 1.000 171.49000 1473 PRO A CA 1
ATOM 11436 C C . PRO A 1 1473 ? 178.26700 179.34400 88.78500 1.000 171.49000 1473 PRO A C 1
ATOM 11437 O O . PRO A 1 1473 ? 179.02000 178.83200 87.94400 1.000 171.49000 1473 PRO A O 1
ATOM 11441 N N . LEU A 1 1474 ? 177.46900 178.60900 89.56300 1.000 171.55000 1474 LEU A N 1
ATOM 11442 C CA . LEU A 1 1474 ? 177.42000 177.16000 89.40400 1.000 171.55000 1474 LEU A CA 1
ATOM 11443 C C . LEU A 1 1474 ? 176.82800 176.77500 88.05400 1.000 171.55000 1474 LEU A C 1
ATOM 11444 O O . LEU A 1 1474 ? 177.26200 175.79700 87.43400 1.000 171.55000 1474 LEU A O 1
ATOM 11449 N N . SER A 1 1475 ? 175.83400 177.53300 87.58400 1.000 170.78000 1475 SER A N 1
ATOM 11450 C CA . SER A 1 1475 ? 175.27600 177.27700 86.26100 1.000 170.78000 1475 SER A CA 1
ATOM 11451 C C . SER A 1 1475 ? 176.32600 177.47400 85.17600 1.000 170.78000 1475 SER A C 1
ATOM 11452 O O . SER A 1 1475 ? 176.41100 176.68100 84.23400 1.000 170.78000 1475 SER A O 1
ATOM 11455 N N . VAL A 1 1476 ? 177.14300 178.52400 85.29700 1.000 168.84000 1476 VAL A N 1
ATOM 11456 C CA . VAL A 1 1476 ? 178.21700 178.74700 84.33400 1.000 168.84000 1476 VAL A CA 1
ATOM 11457 C C . VAL A 1 1476 ? 179.24900 177.62800 84.41300 1.000 168.84000 1476 VAL A C 1
ATOM 11458 O O . VAL A 1 1476 ? 179.77100 177.17200 83.38600 1.000 168.84000 1476 VAL A O 1
ATOM 11462 N N . ALA A 1 1477 ? 179.56300 177.17000 85.62800 1.000 167.35000 1477 ALA A N 1
ATOM 11463 C CA . ALA A 1 1477 ? 180.51900 176.07800 85.78400 1.000 167.35000 1477 ALA A CA 1
ATOM 11464 C C . ALA A 1 1477 ? 180.01000 174.80100 85.12600 1.000 167.35000 1477 ALA A C 1
ATOM 11465 O O . ALA A 1 1477 ? 180.78100 174.06900 84.49400 1.000 167.35000 1477 ALA A O 1
ATOM 11467 N N . ILE A 1 1478 ? 178.71500 174.51200 85.27200 1.000 173.39000 1478 ILE A N 1
ATOM 11468 C CA . ILE A 1 1478 ? 178.13800 173.34800 84.60600 1.000 173.39000 1478 ILE A CA 1
ATOM 11469 C C . ILE A 1 1478 ? 178.14000 173.54100 83.09400 1.000 173.39000 1478 ILE A C 1
ATOM 11470 O O . ILE A 1 1478 ? 178.41800 172.60400 82.33400 1.000 173.39000 1478 ILE A O 1
ATOM 11475 N N . GLN A 1 1479 ? 177.84000 174.75700 82.62900 1.000 175.07000 1479 GLN A N 1
ATOM 11476 C CA . GLN A 1 1479 ? 177.86400 175.04900 81.20000 1.000 175.07000 1479 GLN A CA 1
ATOM 11477 C C . GLN A 1 1479 ? 179.26600 174.98200 80.61500 1.000 175.07000 1479 GLN A C 1
ATOM 11478 O O . GLN A 1 1479 ? 179.40800 174.86200 79.39300 1.000 175.07000 1479 GLN A O 1
ATOM 11484 N N . GLN A 1 1480 ? 180.30200 175.06500 81.45300 1.000 170.15000 1480 GLN A N 1
ATOM 11485 C CA . GLN A 1 1480 ? 181.67300 174.98700 80.96300 1.000 170.15000 1480 GLN A CA 1
ATOM 11486 C C . GLN A 1 1480 ? 181.96400 173.66000 80.27200 1.000 170.15000 1480 GLN A C 1
ATOM 11487 O O . GLN A 1 1480 ? 182.89600 173.58500 79.46200 1.000 170.15000 1480 GLN A O 1
ATOM 11493 N N . GLY A 1 1481 ? 181.18800 172.62000 80.56400 1.000 167.11000 1481 GLY A N 1
ATOM 11494 C CA . GLY A 1 1481 ? 181.36200 171.33900 79.91100 1.000 167.11000 1481 GLY A CA 1
ATOM 11495 C C . GLY A 1 1481 ? 182.38200 170.45700 80.59900 1.000 167.11000 1481 GLY A C 1
ATOM 11496 O O . GLY A 1 1481 ? 182.91900 170.76500 81.66700 1.000 167.11000 1481 GLY A O 1
ATOM 11497 N N . ASP A 1 1482 ? 182.64100 169.31700 79.95800 1.000 167.58000 1482 ASP A N 1
ATOM 11498 C CA . ASP A 1 1482 ? 183.58200 168.30600 80.43500 1.000 167.58000 1482 ASP A CA 1
ATOM 11499 C C . ASP A 1 1482 ? 183.20500 167.76500 81.81100 1.000 167.58000 1482 ASP A C 1
ATOM 11500 O O . ASP A 1 1482 ? 184.07000 167.28800 82.55100 1.000 167.58000 1482 ASP A O 1
ATOM 11505 N N . ILE A 1 1483 ? 181.92600 167.82800 82.16700 1.000 173.11000 1483 ILE A N 1
ATOM 11506 C CA . ILE A 1 1483 ? 181.45700 167.28300 83.43500 1.000 173.11000 1483 ILE A CA 1
ATOM 11507 C C . ILE A 1 1483 ? 181.21200 165.79000 83.26600 1.000 173.11000 1483 ILE A C 1
ATOM 11508 O O . ILE A 1 1483 ? 180.49200 165.36500 82.35300 1.000 173.11000 1483 ILE A O 1
ATOM 11513 N N . LYS A 1 1484 ? 181.80800 164.99200 84.14400 1.000 175.81000 1484 LYS A N 1
ATOM 11514 C CA . LYS A 1 1484 ? 181.73400 163.54500 84.05700 1.000 175.81000 1484 LYS A CA 1
ATOM 11515 C C . LYS A 1 1484 ? 181.28300 162.96400 85.38700 1.000 175.81000 1484 LYS A C 1
ATOM 11516 O O . LYS A 1 1484 ? 181.50400 163.56900 86.44200 1.000 175.81000 1484 LYS A O 1
ATOM 11522 N N . PRO A 1 1485 ? 180.63900 161.79100 85.36800 1.000 176.69000 1485 PRO A N 1
ATOM 11523 C CA . PRO A 1 1485 ? 180.21500 161.16900 86.63300 1.000 176.69000 1485 PRO A CA 1
ATOM 11524 C C . PRO A 1 1485 ? 181.36900 160.75700 87.52900 1.000 176.69000 1485 PRO A C 1
ATOM 11525 O O . PRO A 1 1485 ? 181.14000 160.49600 88.71600 1.000 176.69000 1485 PRO A O 1
ATOM 11529 N N . GLU A 1 1486 ? 182.59500 160.67700 87.00700 1.000 175.83000 1486 GLU A N 1
ATOM 11530 C CA . GLU A 1 1486 ? 183.72200 160.25500 87.83400 1.000 175.83000 1486 GLU A CA 1
ATOM 11531 C C . GLU A 1 1486 ? 183.98200 161.22300 88.98100 1.000 175.83000 1486 GLU A C 1
ATOM 11532 O O . GLU A 1 1486 ? 184.48500 160.81500 90.03400 1.000 175.83000 1486 GLU A O 1
ATOM 11538 N N . PHE A 1 1487 ? 183.64800 162.50200 88.80400 1.000 176.38000 1487 PHE A N 1
ATOM 11539 C CA . PHE A 1 1487 ? 183.92300 163.49400 89.84000 1.000 176.38000 1487 PHE A CA 1
ATOM 11540 C C . PHE A 1 1487 ? 182.84100 163.49400 90.91800 1.000 176.38000 1487 PHE A C 1
ATOM 11541 O O . PHE A 1 1487 ? 183.11200 163.19200 92.08700 1.000 176.38000 1487 PHE A O 1
ATOM 11549 N N . SER A 1 1488 ? 181.60800 163.82800 90.54300 1.000 184.80000 1488 SER A N 1
ATOM 11550 C CA . SER A 1 1488 ? 180.47600 163.89700 91.46800 1.000 184.80000 1488 SER A CA 1
ATOM 11551 C C . SER A 1 1488 ? 179.29900 163.16600 90.83800 1.000 184.80000 1488 SER A C 1
ATOM 11552 O O . SER A 1 1488 ? 178.37200 163.79600 90.30900 1.000 184.80000 1488 SER A O 1
ATOM 11555 N N . PRO A 1 1489 ? 179.29400 161.83000 90.88900 1.000 191.03000 1489 PRO A N 1
ATOM 11556 C CA . PRO A 1 1489 ? 178.29600 161.06000 90.13400 1.000 191.03000 1489 PRO A CA 1
ATOM 11557 C C . PRO A 1 1489 ? 176.86000 161.33300 90.55200 1.000 191.03000 1489 PRO A C 1
ATOM 11558 O O . PRO A 1 1489 ? 176.03600 161.74900 89.73000 1.000 191.03000 1489 PRO A O 1
ATOM 11562 N N . ARG A 1 1490 ? 176.56400 161.11600 91.83600 1.000 199.45000 1490 ARG A N 1
ATOM 11563 C CA . ARG A 1 1490 ? 175.18800 161.22100 92.31100 1.000 199.45000 1490 ARG A CA 1
ATOM 11564 C C . ARG A 1 1490 ? 174.64100 162.62300 92.09000 1.000 199.45000 1490 ARG A C 1
ATOM 11565 O O . ARG A 1 1490 ? 173.59000 162.80400 91.46700 1.000 199.45000 1490 ARG A O 1
ATOM 11573 N N . LEU A 1 1491 ? 175.36500 163.63400 92.57300 1.000 199.21000 1491 LEU A N 1
ATOM 11574 C CA . LEU A 1 1491 ? 174.88200 165.00700 92.48500 1.000 199.21000 1491 LEU A CA 1
ATOM 11575 C C . LEU A 1 1491 ? 174.79600 165.47800 91.03800 1.000 199.21000 1491 LEU A C 1
ATOM 11576 O O . LEU A 1 1491 ? 173.81800 166.12800 90.64900 1.000 199.21000 1491 LEU A O 1
ATOM 11581 N N . HIS A 1 1492 ? 175.81600 165.16700 90.23000 1.000 193.57000 1492 HIS A N 1
ATOM 11582 C CA . HIS A 1 1492 ? 175.81500 165.59800 88.83700 1.000 193.57000 1492 HIS A CA 1
ATOM 11583 C C . HIS A 1 1492 ? 174.63500 165.00200 88.08400 1.000 193.57000 1492 HIS A C 1
ATOM 11584 O O . HIS A 1 1492 ? 173.91300 165.71400 87.37300 1.000 193.57000 1492 HIS A O 1
ATOM 11591 N N . ASN A 1 1493 ? 174.41400 163.69200 88.24000 1.000 194.91000 1493 ASN A N 1
ATOM 11592 C CA . ASN A 1 1493 ? 173.25700 163.07000 87.61400 1.000 194.91000 1493 ASN A CA 1
ATOM 11593 C C . ASN A 1 1493 ? 171.96400 163.66700 88.14700 1.000 194.91000 1493 ASN A C 1
ATOM 11594 O O . ASN A 1 1493 ? 170.99600 163.83200 87.39800 1.000 194.91000 1493 ASN A O 1
ATOM 11599 N N . ILE A 1 1494 ? 171.93800 164.02600 89.43400 1.000 196.14000 1494 ILE A N 1
ATOM 11600 C CA . ILE A 1 1494 ? 170.72500 164.58700 90.02000 1.000 196.14000 1494 ILE A CA 1
ATOM 11601 C C . ILE A 1 1494 ? 170.36700 165.90900 89.35000 1.000 196.14000 1494 ILE A C 1
ATOM 11602 O O . ILE A 1 1494 ? 169.23300 166.09900 88.89200 1.000 196.14000 1494 ILE A O 1
ATOM 11607 N N . TRP A 1 1495 ? 171.32900 166.83600 89.25200 1.000 190.77000 1495 TRP A N 1
ATOM 11608 C CA . TRP A 1 1495 ? 170.96300 168.12200 88.65500 1.000 190.77000 1495 TRP A CA 1
ATOM 11609 C C . TRP A 1 1495 ? 170.73000 167.98700 87.15400 1.000 190.77000 1495 TRP A C 1
ATOM 11610 O O . TRP A 1 1495 ? 169.85900 168.66900 86.60100 1.000 190.77000 1495 TRP A O 1
ATOM 11621 N N . SER A 1 1496 ? 171.48500 167.11600 86.47700 1.000 185.97000 1496 SER A N 1
ATOM 11622 C CA . SER A 1 1496 ? 171.26200 166.92300 85.04700 1.000 185.97000 1496 SER A CA 1
ATOM 11623 C C . SER A 1 1496 ? 169.85600 166.39900 84.77900 1.000 185.97000 1496 SER A C 1
ATOM 11624 O O . SER A 1 1496 ? 169.13600 166.92300 83.91900 1.000 185.97000 1496 SER A O 1
ATOM 11627 N N . ASN A 1 1497 ? 169.43900 165.37400 85.52800 1.000 181.82000 1497 ASN A N 1
ATOM 11628 C CA . ASN A 1 1497 ? 168.10100 164.82300 85.35300 1.000 181.82000 1497 ASN A CA 1
ATOM 11629 C C . ASN A 1 1497 ? 167.03500 165.84200 85.72600 1.000 181.82000 1497 ASN A C 1
ATOM 11630 O O . ASN A 1 1497 ? 166.00300 165.93700 85.05300 1.000 181.82000 1497 ASN A O 1
ATOM 11635 N N . GLY A 1 1498 ? 167.26200 166.61800 86.78900 1.000 167.12000 1498 GLY A N 1
ATOM 11636 C CA . GLY A 1 1498 ? 166.28100 167.62100 87.17200 1.000 167.12000 1498 GLY A CA 1
ATOM 11637 C C . GLY A 1 1498 ? 166.08300 168.67900 86.10300 1.000 167.12000 1498 GLY A C 1
ATOM 11638 O O . GLY A 1 1498 ? 164.94700 169.01200 85.74400 1.000 167.12000 1498 GLY A O 1
ATOM 11639 N N . LEU A 1 1499 ? 167.18500 169.21600 85.57200 1.000 166.73000 1499 LEU A N 1
ATOM 11640 C CA . LEU A 1 1499 ? 167.06800 170.24100 84.53900 1.000 166.73000 1499 LEU A CA 1
ATOM 11641 C C . LEU A 1 1499 ? 166.44800 169.67300 83.26700 1.000 166.73000 1499 LEU A C 1
ATOM 11642 O O . LEU A 1 1499 ? 165.59400 170.31900 82.64600 1.000 166.73000 1499 LEU A O 1
ATOM 11647 N N . LEU A 1 1500 ? 166.84900 168.46000 82.87100 1.000 166.03000 1500 LEU A N 1
ATOM 11648 C CA . LEU A 1 1500 ? 166.26200 167.85800 81.67900 1.000 166.03000 1500 LEU A CA 1
ATOM 11649 C C . LEU A 1 1500 ? 164.76700 167.62800 81.85900 1.000 166.03000 1500 LEU A C 1
ATOM 11650 O O . LEU A 1 1500 ? 163.97600 167.91100 80.95200 1.000 166.03000 1500 LEU A O 1
ATOM 11655 N N . SER A 1 1501 ? 164.35900 167.13700 83.03300 1.000 160.62000 1501 SER A N 1
ATOM 11656 C CA . SER A 1 1501 ? 162.94700 166.87600 83.28200 1.000 160.62000 1501 SER A CA 1
ATOM 11657 C C . SER A 1 1501 ? 162.13300 168.16200 83.28500 1.000 160.62000 1501 SER A C 1
ATOM 11658 O O . SER A 1 1501 ? 161.04200 168.20900 82.70400 1.000 160.62000 1501 SER A O 1
ATOM 11661 N N . ILE A 1 1502 ? 162.63600 169.21900 83.93200 1.000 158.95000 1502 ILE A N 1
ATOM 11662 C CA . ILE A 1 1502 ? 161.86400 170.45800 83.97800 1.000 158.95000 1502 ILE A CA 1
ATOM 11663 C C . ILE A 1 1502 ? 161.76700 171.07900 82.58800 1.000 158.95000 1502 ILE A C 1
ATOM 11664 O O . ILE A 1 1502 ? 160.70100 171.56800 82.18900 1.000 158.95000 1502 ILE A O 1
ATOM 11669 N N . VAL A 1 1503 ? 162.86000 171.04500 81.81600 1.000 160.50000 1503 VAL A N 1
ATOM 11670 C CA . VAL A 1 1503 ? 162.81700 171.57800 80.45800 1.000 160.50000 1503 VAL A CA 1
ATOM 11671 C C . VAL A 1 1503 ? 161.82700 170.79200 79.60800 1.000 160.50000 1503 VAL A C 1
ATOM 11672 O O . VAL A 1 1503 ? 161.01500 171.37400 78.87600 1.000 160.50000 1503 VAL A O 1
ATOM 11676 N N . LEU A 1 1504 ? 161.86600 169.46100 79.70400 1.000 165.42000 1504 LEU A N 1
ATOM 11677 C CA . LEU A 1 1504 ? 160.95900 168.63400 78.91500 1.000 165.42000 1504 LEU A CA 1
ATOM 11678 C C . LEU A 1 1504 ? 159.50600 168.89300 79.28800 1.000 165.42000 1504 LEU A C 1
ATOM 11679 O O . LEU A 1 1504 ? 158.64800 169.02100 78.40800 1.000 165.42000 1504 LEU A O 1
ATOM 11684 N N . LEU A 1 1505 ? 159.20700 168.97700 80.58800 1.000 164.93000 1505 LEU A N 1
ATOM 11685 C CA . LEU A 1 1505 ? 157.82200 169.17900 80.99700 1.000 164.93000 1505 LEU A CA 1
ATOM 11686 C C . LEU A 1 1505 ? 157.31600 170.55600 80.58900 1.000 164.93000 1505 LEU A C 1
ATOM 11687 O O . LEU A 1 1505 ? 156.17200 170.68700 80.13700 1.000 164.93000 1505 LEU A O 1
ATOM 11692 N N . LEU A 1 1506 ? 158.14300 171.59900 80.73300 1.000 168.19000 1506 LEU A N 1
ATOM 11693 C CA . LEU A 1 1506 ? 157.69500 172.92300 80.31200 1.000 168.19000 1506 LEU A CA 1
ATOM 11694 C C . LEU A 1 1506 ? 157.48800 172.98200 78.80200 1.000 168.19000 1506 LEU A C 1
ATOM 11695 O O . LEU A 1 1506 ? 156.50500 173.56700 78.33000 1.000 168.19000 1506 LEU A O 1
ATOM 11700 N N . LEU A 1 1507 ? 158.38800 172.36600 78.02900 1.000 174.08000 1507 LEU A N 1
ATOM 11701 C CA . LEU A 1 1507 ? 158.22000 172.35200 76.57900 1.000 174.08000 1507 LEU A CA 1
ATOM 11702 C C . LEU A 1 1507 ? 156.95700 171.60200 76.17600 1.000 174.08000 1507 LEU A C 1
ATOM 11703 O O . LEU A 1 1507 ? 156.21900 172.04400 75.28700 1.000 174.08000 1507 LEU A O 1
ATOM 11708 N N . SER A 1 1508 ? 156.69100 170.45900 76.81700 1.000 174.09000 1508 SER A N 1
ATOM 11709 C CA . SER A 1 1508 ? 155.50200 169.68400 76.48100 1.000 174.09000 1508 SER A CA 1
ATOM 11710 C C . SER A 1 1508 ? 154.22500 170.42200 76.86100 1.000 174.09000 1508 SER A C 1
ATOM 11711 O O . SER A 1 1508 ? 153.25400 170.42700 76.09400 1.000 174.09000 1508 SER A O 1
ATOM 11714 N N . GLN A 1 1509 ? 154.20300 171.05200 78.03900 1.000 176.22000 1509 GLN A N 1
ATOM 11715 C CA . GLN A 1 1509 ? 152.98100 171.69900 78.50400 1.000 176.22000 1509 GLN A CA 1
ATOM 11716 C C . GLN A 1 1509 ? 152.69200 172.98000 77.73000 1.000 176.22000 1509 GLN A C 1
ATOM 11717 O O . GLN A 1 1509 ? 151.55000 173.22000 77.32400 1.000 176.22000 1509 GLN A O 1
ATOM 11723 N N . PHE A 1 1510 ? 153.70800 173.81100 77.51500 1.000 173.48000 1510 PHE A N 1
ATOM 11724 C CA . PHE A 1 1510 ? 153.48900 175.12500 76.93500 1.000 173.48000 1510 PHE A CA 1
ATOM 11725 C C . PHE A 1 1510 ? 153.64400 175.09200 75.41700 1.000 173.48000 1510 PHE A C 1
ATOM 11726 O O . PHE A 1 1510 ? 154.28100 174.20000 74.84800 1.000 173.48000 1510 PHE A O 1
ATOM 11734 N N . GLY A 1 1511 ? 153.04900 176.08400 74.76600 1.000 162.31000 1511 GLY A N 1
ATOM 11735 C CA . GLY A 1 1511 ? 153.00600 176.16400 73.31900 1.000 162.31000 1511 GLY A CA 1
ATOM 11736 C C . GLY A 1 1511 ? 154.16300 176.93600 72.72600 1.000 162.31000 1511 GLY A C 1
ATOM 11737 O O . GLY A 1 1511 ? 155.27400 176.95600 73.26500 1.000 162.31000 1511 GLY A O 1
ATOM 11738 N N . ILE A 1 1512 ? 153.89300 177.59300 71.59300 1.000 161.57000 1512 ILE A N 1
ATOM 11739 C CA . ILE A 1 1512 ? 154.93600 178.29800 70.84900 1.000 161.57000 1512 ILE A CA 1
ATOM 11740 C C . ILE A 1 1512 ? 155.46900 179.52600 71.56700 1.000 161.57000 1512 ILE A C 1
ATOM 11741 O O . ILE A 1 1512 ? 156.46600 180.10500 71.11600 1.000 161.57000 1512 ILE A O 1
ATOM 11746 N N . LYS A 1 1513 ? 154.84100 179.94400 72.66500 1.000 168.72000 1513 LYS A N 1
ATOM 11747 C CA . LYS A 1 1513 ? 155.29600 181.11600 73.40300 1.000 168.72000 1513 LYS A CA 1
ATOM 11748 C C . LYS A 1 1513 ? 156.50500 180.83200 74.28500 1.000 168.72000 1513 LYS A C 1
ATOM 11749 O O . LYS A 1 1513 ? 157.06200 181.77100 74.86500 1.000 168.72000 1513 LYS A O 1
ATOM 11755 N N . VAL A 1 1514 ? 156.92300 179.57400 74.40100 1.000 176.39000 1514 VAL A N 1
ATOM 11756 C CA . VAL A 1 1514 ? 158.09100 179.21200 75.19800 1.000 176.39000 1514 VAL A CA 1
ATOM 11757 C C . VAL A 1 1514 ? 159.24400 178.70700 74.34300 1.000 176.39000 1514 VAL A C 1
ATOM 11758 O O . VAL A 1 1514 ? 160.36600 178.57700 74.85700 1.000 176.39000 1514 VAL A O 1
ATOM 11762 N N . LEU A 1 1515 ? 159.01600 178.44200 73.05500 1.000 177.59000 1515 LEU A N 1
ATOM 11763 C CA . LEU A 1 1515 ? 160.07000 177.89400 72.20000 1.000 177.59000 1515 LEU A CA 1
ATOM 11764 C C . LEU A 1 1515 ? 161.33000 178.75100 72.15100 1.000 177.59000 1515 LEU A C 1
ATOM 11765 O O . LEU A 1 1515 ? 162.43100 178.18000 72.22200 1.000 177.59000 1515 LEU A O 1
ATOM 11770 N N . PRO A 1 1516 ? 161.26900 180.08300 72.00000 1.000 180.33000 1516 PRO A N 1
ATOM 11771 C CA . PRO A 1 1516 ? 162.52600 180.85600 72.02800 1.000 180.33000 1516 PRO A CA 1
ATOM 11772 C C . PRO A 1 1516 ? 163.30200 180.70500 73.32600 1.000 180.33000 1516 PRO A C 1
ATOM 11773 O O . PRO A 1 1516 ? 164.53800 180.62200 73.30100 1.000 180.33000 1516 PRO A O 1
ATOM 11777 N N . GLU A 1 1517 ? 162.60700 180.65600 74.46400 1.000 181.75000 1517 GLU A N 1
ATOM 11778 C CA . GLU A 1 1517 ? 163.29200 180.49700 75.74400 1.000 181.75000 1517 GLU A CA 1
ATOM 11779 C C . GLU A 1 1517 ? 163.98100 179.14300 75.83700 1.000 181.75000 1517 GLU A C 1
ATOM 11780 O O . GLU A 1 1517 ? 165.14000 179.05600 76.26300 1.000 181.75000 1517 GLU A O 1
ATOM 11786 N N . THR A 1 1518 ? 163.29200 178.07300 75.43200 1.000 181.54000 1518 THR A N 1
ATOM 11787 C CA . THR A 1 1518 ? 163.91000 176.75200 75.43400 1.000 181.54000 1518 THR A CA 1
ATOM 11788 C C . THR A 1 1518 ? 165.08700 176.69600 74.46800 1.000 181.54000 1518 THR A C 1
ATOM 11789 O O . THR A 1 1518 ? 166.11300 176.07100 74.76100 1.000 181.54000 1518 THR A O 1
ATOM 11793 N N . CYS A 1 1519 ? 164.95300 177.34100 73.30800 1.000 178.28000 1519 CYS A N 1
ATOM 11794 C CA . CYS A 1 1519 ? 166.02900 177.34500 72.32400 1.000 178.28000 1519 CYS A CA 1
ATOM 11795 C C . CYS A 1 1519 ? 167.27100 178.03900 72.87000 1.000 178.28000 1519 CYS A C 1
ATOM 11796 O O . CYS A 1 1519 ? 168.38800 177.52300 72.74400 1.000 178.28000 1519 CYS A O 1
ATOM 11799 N N . LEU A 1 1520 ? 167.09600 179.20800 73.49200 1.000 180.26000 1520 LEU A N 1
ATOM 11800 C CA . LEU A 1 1520 ? 168.25500 179.89900 74.05400 1.000 180.26000 1520 LEU A CA 1
ATOM 11801 C C . LEU A 1 1520 ? 168.83600 179.12900 75.23500 1.000 180.26000 1520 LEU A C 1
ATOM 11802 O O . LEU A 1 1520 ? 170.05700 179.11300 75.43100 1.000 180.26000 1520 LEU A O 1
ATOM 11807 N N . PHE A 1 1521 ? 167.97900 178.47400 76.02600 1.000 179.01000 1521 PHE A N 1
ATOM 11808 C CA . PHE A 1 1521 ? 168.46900 177.67700 77.14700 1.000 179.01000 1521 PHE A CA 1
ATOM 11809 C C . PHE A 1 1521 ? 169.32200 176.50800 76.66700 1.000 179.01000 1521 PHE A C 1
ATOM 11810 O O . PHE A 1 1521 ? 170.38800 176.23700 77.23100 1.000 179.01000 1521 PHE A O 1
ATOM 11818 N N . VAL A 1 1522 ? 168.87200 175.80400 75.62600 1.000 179.31000 1522 VAL A N 1
ATOM 11819 C CA . VAL A 1 1522 ? 169.64100 174.66100 75.13900 1.000 179.31000 1522 VAL A CA 1
ATOM 11820 C C . VAL A 1 1522 ? 170.86600 175.12600 74.36300 1.000 179.31000 1522 VAL A C 1
ATOM 11821 O O . VAL A 1 1522 ? 171.87000 174.40700 74.29000 1.000 179.31000 1522 VAL A O 1
ATOM 11825 N N . SER A 1 1523 ? 170.81600 176.32200 73.76700 1.000 180.39000 1523 SER A N 1
ATOM 11826 C CA . SER A 1 1523 ? 172.01100 176.87300 73.13400 1.000 180.39000 1523 SER A CA 1
ATOM 11827 C C . SER A 1 1523 ? 173.07300 177.21200 74.17200 1.000 180.39000 1523 SER A C 1
ATOM 11828 O O . SER A 1 1523 ? 174.26000 176.93500 73.96700 1.000 180.39000 1523 SER A O 1
ATOM 11831 N N . TYR A 1 1524 ? 172.66500 177.81500 75.29100 1.000 182.45000 1524 TYR A N 1
ATOM 11832 C CA . TYR A 1 1524 ? 173.61200 178.10700 76.36200 1.000 182.45000 1524 TYR A CA 1
ATOM 11833 C C . TYR A 1 1524 ? 174.13200 176.82700 77.00400 1.000 182.45000 1524 TYR A C 1
ATOM 11834 O O . TYR A 1 1524 ? 175.31500 176.73500 77.35100 1.000 182.45000 1524 TYR A O 1
ATOM 11843 N N . PHE A 1 1525 ? 173.26500 175.83200 77.16700 1.000 183.73000 1525 PHE A N 1
ATOM 11844 C CA . PHE A 1 1525 ? 173.62900 174.56600 77.78900 1.000 183.73000 1525 PHE A CA 1
ATOM 11845 C C . PHE A 1 1525 ? 174.13800 173.53500 76.78900 1.000 183.73000 1525 PHE A C 1
ATOM 11846 O O . PHE A 1 1525 ? 174.43200 172.40200 77.18500 1.000 183.73000 1525 PHE A O 1
ATOM 11854 N N . GLY A 1 1526 ? 174.25100 173.89700 75.51000 1.000 183.02000 1526 GLY A N 1
ATOM 11855 C CA . GLY A 1 1526 ? 174.69100 172.94800 74.50100 1.000 183.02000 1526 GLY A CA 1
ATOM 11856 C C . GLY A 1 1526 ? 176.14500 172.54600 74.61800 1.000 183.02000 1526 GLY A C 1
ATOM 11857 O O . GLY A 1 1526 ? 176.53100 171.50100 74.08300 1.000 183.02000 1526 GLY A O 1
ATOM 11858 N N . LYS A 1 1527 ? 176.96400 173.35400 75.29600 1.000 180.97000 1527 LYS A N 1
ATOM 11859 C CA . LYS A 1 1527 ? 178.37400 173.01100 75.45700 1.000 180.97000 1527 LYS A CA 1
ATOM 11860 C C . LYS A 1 1527 ? 178.54300 171.72700 76.26000 1.000 180.97000 1527 LYS A C 1
ATOM 11861 O O . LYS A 1 1527 ? 179.36800 170.87500 75.90800 1.000 180.97000 1527 LYS A O 1
ATOM 11867 N N . GLN A 1 1528 ? 177.77100 171.57000 77.33700 1.000 185.16000 1528 GLN A N 1
ATOM 11868 C CA . GLN A 1 1528 ? 177.84700 170.34800 78.13400 1.000 185.16000 1528 GLN A CA 1
ATOM 11869 C C . GLN A 1 1528 ? 177.41500 169.13100 77.32500 1.000 185.16000 1528 GLN A C 1
ATOM 11870 O O . GLN A 1 1528 ? 178.04200 168.06900 77.40600 1.000 185.16000 1528 GLN A O 1
ATOM 11876 N N . ILE A 1 1529 ? 176.34600 169.27000 76.53600 1.000 188.65000 1529 ILE A N 1
ATOM 11877 C CA . ILE A 1 1529 ? 175.87700 168.15900 75.71200 1.000 188.65000 1529 ILE A CA 1
ATOM 11878 C C . ILE A 1 1529 ? 176.92700 167.78200 74.67500 1.000 188.65000 1529 ILE A C 1
ATOM 11879 O O . ILE A 1 1529 ? 177.19000 166.59600 74.43500 1.000 188.65000 1529 ILE A O 1
ATOM 11884 N N . LYS A 1 1530 ? 177.54000 168.78500 74.03800 1.000 190.56000 1530 LYS A N 1
ATOM 11885 C CA . LYS A 1 1530 ? 178.58100 168.51100 73.05300 1.000 190.56000 1530 LYS A CA 1
ATOM 11886 C C . LYS A 1 1530 ? 179.78200 167.83000 73.69400 1.000 190.56000 1530 LYS A C 1
ATOM 11887 O O . LYS A 1 1530 ? 180.35300 166.89300 73.12000 1.000 190.56000 1530 LYS A O 1
ATOM 11893 N N . SER A 1 1531 ? 180.18300 168.28500 74.88400 1.000 193.18000 1531 SER A N 1
ATOM 11894 C CA . SER A 1 1531 ? 181.29900 167.65500 75.58000 1.000 193.18000 1531 SER A CA 1
ATOM 11895 C C . SER A 1 1531 ? 180.98100 166.20900 75.93700 1.000 193.18000 1531 SER A C 1
ATOM 11896 O O . SER A 1 1531 ? 181.83000 165.32300 75.79100 1.000 193.18000 1531 SER A O 1
ATOM 11899 N N . THR A 1 1532 ? 179.75900 165.94900 76.41100 1.000 197.72000 1532 THR A N 1
ATOM 11900 C CA . THR A 1 1532 ? 179.36600 164.58400 76.74200 1.000 197.72000 1532 THR A CA 1
ATOM 11901 C C . THR A 1 1532 ? 179.36200 163.69400 75.50400 1.000 197.72000 1532 THR A C 1
ATOM 11902 O O . THR A 1 1532 ? 179.82000 162.54700 75.55300 1.000 197.72000 1532 THR A O 1
ATOM 11906 N N . ILE A 1 1533 ? 178.84900 164.20900 74.38300 1.000 202.41000 1533 ILE A N 1
ATOM 11907 C CA . ILE A 1 1533 ? 178.82900 163.43200 73.14500 1.000 202.41000 1533 ILE A CA 1
ATOM 11908 C C . ILE A 1 1533 ? 180.24800 163.12800 72.68200 1.000 202.41000 1533 ILE A C 1
ATOM 11909 O O . ILE A 1 1533 ? 180.55500 162.00500 72.26500 1.000 202.41000 1533 ILE A O 1
ATOM 11914 N N . TYR A 1 1534 ? 181.13500 164.12600 72.74600 1.000 203.69000 1534 TYR A N 1
ATOM 11915 C CA . TYR A 1 1534 ? 182.52100 163.91100 72.34000 1.000 203.69000 1534 TYR A CA 1
ATOM 11916 C C . TYR A 1 1534 ? 183.21100 162.89400 73.24100 1.000 203.69000 1534 TYR A C 1
ATOM 11917 O O . TYR A 1 1534 ? 183.96800 162.04400 72.75900 1.000 203.69000 1534 TYR A O 1
ATOM 11926 N N . ASN A 1 1535 ? 182.96400 162.96700 74.55200 1.000 201.58000 1535 ASN A N 1
ATOM 11927 C CA . ASN A 1 1535 ? 183.56300 162.00400 75.47200 1.000 201.58000 1535 ASN A CA 1
ATOM 11928 C C . ASN A 1 1535 ? 183.04500 160.59600 75.21100 1.000 201.58000 1535 ASN A C 1
ATOM 11929 O O . ASN A 1 1535 ? 183.81200 159.62600 75.26000 1.000 201.58000 1535 ASN A O 1
ATOM 11934 N N . TRP A 1 1536 ? 181.74400 160.46100 74.94100 1.000 207.74000 1536 TRP A N 1
ATOM 11935 C CA . TRP A 1 1536 ? 181.18700 159.14700 74.63100 1.000 207.74000 1536 TRP A CA 1
ATOM 11936 C C . TRP A 1 1536 ? 181.76800 158.59200 73.33600 1.000 207.74000 1536 TRP A C 1
ATOM 11937 O O . TRP A 1 1536 ? 182.06900 157.39600 73.24700 1.000 207.74000 1536 TRP A O 1
ATOM 11948 N N . GLY A 1 1537 ? 181.92700 159.44300 72.32200 1.000 208.65000 1537 GLY A N 1
ATOM 11949 C CA . GLY A 1 1537 ? 182.54000 158.99400 71.08200 1.000 208.65000 1537 GLY A CA 1
ATOM 11950 C C . GLY A 1 1537 ? 183.99600 158.60600 71.25900 1.000 208.65000 1537 GLY A C 1
ATOM 11951 O O . GLY A 1 1537 ? 184.48000 157.66600 70.62000 1.000 208.65000 1537 GLY A O 1
ATOM 11952 N N . ASP A 1 1538 ? 184.71300 159.31800 72.12400 1.000 206.53000 1538 ASP A N 1
ATOM 11953 C CA . ASP A 1 1538 ? 186.11200 159.03000 72.40900 1.000 206.53000 1538 ASP A CA 1
ATOM 11954 C C . ASP A 1 1538 ? 186.28400 157.93000 73.45000 1.000 206.53000 1538 ASP A C 1
ATOM 11955 O O . ASP A 1 1538 ? 187.42200 157.55100 73.74500 1.000 206.53000 1538 ASP A O 1
ATOM 11960 N N . ASN A 1 1539 ? 185.18400 157.41600 74.00500 1.000 200.16000 1539 ASN A N 1
ATOM 11961 C CA . ASN A 1 1539 ? 185.20300 156.35000 75.00300 1.000 200.16000 1539 ASN A CA 1
ATOM 11962 C C . ASN A 1 1539 ? 185.94800 156.78300 76.25900 1.000 200.16000 1539 ASN A C 1
ATOM 11963 O O . ASN A 1 1539 ? 186.05800 157.98000 76.54000 1.000 200.16000 1539 ASN A O 1
ATOM 11968 N N . LYS A 1 1540 ? 186.45700 155.80900 77.01900 1.000 189.62000 1540 LYS A N 1
ATOM 11969 C CA . LYS A 1 1540 ? 187.13100 156.06100 78.29500 1.000 189.62000 1540 LYS A CA 1
ATOM 11970 C C . LYS A 1 1540 ? 186.23300 156.84200 79.25100 1.000 189.62000 1540 LYS A C 1
ATOM 11971 O O . LYS A 1 1540 ? 186.68600 157.72900 79.97800 1.000 189.62000 1540 LYS A O 1
ATOM 11977 N N . LEU A 1 1541 ? 184.94300 156.51100 79.25000 1.000 187.31000 1541 LEU A N 1
ATOM 11978 C CA . LEU A 1 1541 ? 183.96100 157.16200 80.10300 1.000 187.31000 1541 LEU A CA 1
ATOM 11979 C C . LEU A 1 1541 ? 183.09500 156.10700 80.77800 1.000 187.31000 1541 LEU A C 1
ATOM 11980 O O . LEU A 1 1541 ? 182.67200 155.13700 80.14200 1.000 187.31000 1541 LEU A O 1
ATOM 11985 N N . ALA A 1 1542 ? 182.83400 156.30400 82.06900 1.000 181.16000 1542 ALA A N 1
ATOM 11986 C CA . ALA A 1 1542 ? 181.98800 155.39300 82.83400 1.000 181.16000 1542 ALA A CA 1
ATOM 11987 C C . ALA A 1 1542 ? 180.52900 155.73600 82.56400 1.000 181.16000 1542 ALA A C 1
ATOM 11988 O O . ALA A 1 1542 ? 180.08700 156.85900 82.83000 1.000 181.16000 1542 ALA A O 1
ATOM 11990 N N . VAL A 1 1543 ? 179.77700 154.77200 82.04100 1.000 177.73000 1543 VAL A N 1
ATOM 11991 C CA . VAL A 1 1543 ? 178.38000 154.96400 81.67200 1.000 177.73000 1543 VAL A CA 1
ATOM 11992 C C . VAL A 1 1543 ? 177.51700 154.08200 82.56200 1.000 177.73000 1543 VAL A C 1
ATOM 11993 O O . VAL A 1 1543 ? 177.75300 152.87200 82.66300 1.000 177.73000 1543 VAL A O 1
ATOM 11997 N N . SER A 1 1544 ? 176.51800 154.68800 83.20400 1.000 174.93000 1544 SER A N 1
ATOM 11998 C CA . SER A 1 1544 ? 175.61600 153.95700 84.08300 1.000 174.93000 1544 SER A CA 1
ATOM 11999 C C . SER A 1 1544 ? 174.16500 154.20500 83.69200 1.000 174.93000 1544 SER A C 1
ATOM 12000 O O . SER A 1 1544 ? 173.89300 154.79600 82.64100 1.000 174.93000 1544 SER A O 1
ATOM 12003 N N . SER A 1 1545 ? 173.22800 153.75400 84.53000 1.000 171.40000 1545 SER A N 1
ATOM 12004 C CA . SER A 1 1545 ? 171.81100 153.94900 84.23700 1.000 171.40000 1545 SER A CA 1
ATOM 12005 C C . SER A 1 1545 ? 171.43800 155.42600 84.21000 1.000 171.40000 1545 SER A C 1
ATOM 12006 O O . SER A 1 1545 ? 170.57300 155.83300 83.42600 1.000 171.40000 1545 SER A O 1
ATOM 12009 N N . SER A 1 1546 ? 172.06800 156.23700 85.06300 1.000 175.02000 1546 SER A N 1
ATOM 12010 C CA . SER A 1 1546 ? 171.79900 157.67200 85.05500 1.000 175.02000 1546 SER A CA 1
ATOM 12011 C C . SER A 1 1546 ? 172.21600 158.30200 83.73200 1.000 175.02000 1546 SER A C 1
ATOM 12012 O O . SER A 1 1546 ? 171.51900 159.17800 83.20600 1.000 175.02000 1546 SER A O 1
ATOM 12015 N N . LEU A 1 1547 ? 173.35300 157.87400 83.18000 1.000 176.98000 1547 LEU A N 1
ATOM 12016 C CA . LEU A 1 1547 ? 173.77000 158.37400 81.87400 1.000 176.98000 1547 LEU A CA 1
ATOM 12017 C C . LEU A 1 1547 ? 172.80000 157.94000 80.78300 1.000 176.98000 1547 LEU A C 1
ATOM 12018 O O . LEU A 1 1547 ? 172.52500 158.70300 79.85100 1.000 176.98000 1547 LEU A O 1
ATOM 12023 N N . ILE A 1 1548 ? 172.26800 156.71800 80.88400 1.000 180.51000 1548 ILE A N 1
ATOM 12024 C CA . ILE A 1 1548 ? 171.26200 156.26500 79.92700 1.000 180.51000 1548 ILE A CA 1
ATOM 12025 C C . ILE A 1 1548 ? 170.01900 157.13900 80.01200 1.000 180.51000 1548 ILE A C 1
ATOM 12026 O O . ILE A 1 1548 ? 169.44000 157.52400 78.98900 1.000 180.51000 1548 ILE A O 1
ATOM 12031 N N . LYS A 1 1549 ? 169.58300 157.46000 81.23400 1.000 183.03000 1549 LYS A N 1
ATOM 12032 C CA . LYS A 1 1549 ? 168.41700 158.32300 81.40300 1.000 183.03000 1549 LYS A CA 1
ATOM 12033 C C . LYS A 1 1549 ? 168.67200 159.71600 80.84000 1.000 183.03000 1549 LYS A C 1
ATOM 12034 O O . LYS A 1 1549 ? 167.79700 160.30200 80.19200 1.000 183.03000 1549 LYS A O 1
ATOM 12040 N N . GLU A 1 1550 ? 169.86800 160.26000 81.07700 1.000 182.05000 1550 GLU A N 1
ATOM 12041 C CA . GLU A 1 1550 ? 170.20600 161.57500 80.53600 1.000 182.05000 1550 GLU A CA 1
ATOM 12042 C C . GLU A 1 1550 ? 170.21200 161.56100 79.01200 1.000 182.05000 1550 GLU A C 1
ATOM 12043 O O . GLU A 1 1550 ? 169.69300 162.48700 78.37200 1.000 182.05000 1550 GLU A O 1
ATOM 12049 N N . THR A 1 1551 ? 170.78900 160.51700 78.41200 1.000 182.85000 1551 THR A N 1
ATOM 12050 C CA . THR A 1 1551 ? 170.80400 160.41100 76.95700 1.000 182.85000 1551 THR A CA 1
ATOM 12051 C C . THR A 1 1551 ? 169.39400 160.26800 76.40000 1.000 182.85000 1551 THR A C 1
ATOM 12052 O O . THR A 1 1551 ? 169.06400 160.86000 75.36700 1.000 182.85000 1551 THR A O 1
ATOM 12056 N N . ASN A 1 1552 ? 168.54800 159.48300 77.07200 1.000 182.07000 1552 ASN A N 1
ATOM 12057 C CA . ASN A 1 1552 ? 167.16800 159.32800 76.62800 1.000 182.07000 1552 ASN A CA 1
ATOM 12058 C C . ASN A 1 1552 ? 166.41200 160.64700 76.71100 1.000 182.07000 1552 ASN A C 1
ATOM 12059 O O . ASN A 1 1552 ? 165.62900 160.97800 75.81300 1.000 182.07000 1552 ASN A O 1
ATOM 12064 N N . GLN A 1 1553 ? 166.62900 161.41300 77.78300 1.000 179.90000 1553 GLN A N 1
ATOM 12065 C CA . GLN A 1 1553 ? 165.98300 162.71600 77.90400 1.000 179.90000 1553 GLN A CA 1
ATOM 12066 C C . GLN A 1 1553 ? 166.46000 163.67200 76.81600 1.000 179.90000 1553 GLN A C 1
ATOM 12067 O O . GLN A 1 1553 ? 165.66100 164.42300 76.24300 1.000 179.90000 1553 GLN A O 1
ATOM 12073 N N . LEU A 1 1554 ? 167.76300 163.65900 76.52100 1.000 184.96000 1554 LEU A N 1
ATOM 12074 C CA . LEU A 1 1554 ? 168.28400 164.50300 75.45000 1.000 184.96000 1554 LEU A CA 1
ATOM 12075 C C . LEU A 1 1554 ? 167.68600 164.11600 74.10300 1.000 184.96000 1554 LEU A C 1
ATOM 12076 O O . LEU A 1 1554 ? 167.30600 164.98500 73.30800 1.000 184.96000 1554 LEU A O 1
ATOM 12081 N N . VAL A 1 1555 ? 167.58000 162.81300 73.83500 1.000 186.69000 1555 VAL A N 1
ATOM 12082 C CA . VAL A 1 1555 ? 166.98800 162.35800 72.57900 1.000 186.69000 1555 VAL A CA 1
ATOM 12083 C C . VAL A 1 1555 ? 165.51900 162.75300 72.50500 1.000 186.69000 1555 VAL A C 1
ATOM 12084 O O . VAL A 1 1555 ? 165.02500 163.15600 71.44600 1.000 186.69000 1555 VAL A O 1
ATOM 12088 N N . LEU A 1 1556 ? 164.79600 162.64300 73.62200 1.000 185.49000 1556 LEU A N 1
ATOM 12089 C CA . LEU A 1 1556 ? 163.39400 163.04500 73.64100 1.000 185.49000 1556 LEU A CA 1
ATOM 12090 C C . LEU A 1 1556 ? 163.24500 164.53600 73.36200 1.000 185.49000 1556 LEU A C 1
ATOM 12091 O O . LEU A 1 1556 ? 162.34100 164.95000 72.62700 1.000 185.49000 1556 LEU A O 1
ATOM 12096 N N . LEU A 1 1557 ? 164.12000 165.35800 73.94600 1.000 191.24000 1557 LEU A N 1
ATOM 12097 C CA . LEU A 1 1557 ? 164.10600 166.78900 73.65100 1.000 191.24000 1557 LEU A CA 1
ATOM 12098 C C . LEU A 1 1557 ? 164.46900 167.06200 72.19700 1.000 191.24000 1557 LEU A C 1
ATOM 12099 O O . LEU A 1 1557 ? 164.02700 168.06300 71.61700 1.000 191.24000 1557 LEU A O 1
ATOM 12104 N N . GLN A 1 1558 ? 165.28800 166.19800 71.60100 1.000 191.06000 1558 GLN A N 1
ATOM 12105 C CA . GLN A 1 1558 ? 165.67900 166.35200 70.20800 1.000 191.06000 1558 GLN A CA 1
ATOM 12106 C C . GLN A 1 1558 ? 164.60600 165.76300 69.29600 1.000 191.06000 1558 GLN A C 1
ATOM 12107 O O . GLN A 1 1558 ? 163.98800 164.74400 69.61400 1.000 191.06000 1558 GLN A O 1
ATOM 12113 N N . LYS A 1 1559 ? 164.37100 166.44800 68.17400 1.000 193.59000 1559 LYS A N 1
ATOM 12114 C CA . LYS A 1 1559 ? 163.24500 166.27300 67.25100 1.000 193.59000 1559 LYS A CA 1
ATOM 12115 C C . LYS A 1 1559 ? 161.95300 166.81300 67.85300 1.000 193.59000 1559 LYS A C 1
ATOM 12116 O O . LYS A 1 1559 ? 160.98800 167.06100 67.12400 1.000 193.59000 1559 LYS A O 1
ATOM 12122 N N . MET A 1 1560 ? 161.95600 167.09300 69.15600 1.000 195.82000 1560 MET A N 1
ATOM 12123 C CA . MET A 1 1560 ? 160.80600 167.71200 69.80600 1.000 195.82000 1560 MET A CA 1
ATOM 12124 C C . MET A 1 1560 ? 160.95400 169.22300 69.83300 1.000 195.82000 1560 MET A C 1
ATOM 12125 O O . MET A 1 1560 ? 159.96600 169.95200 69.69600 1.000 195.82000 1560 MET A O 1
ATOM 12130 N N . LEU A 1 1561 ? 162.18800 169.69600 70.00400 1.000 196.49000 1561 LEU A N 1
ATOM 12131 C CA . LEU A 1 1561 ? 162.50300 171.08500 69.70600 1.000 196.49000 1561 LEU A CA 1
ATOM 12132 C C . LEU A 1 1561 ? 162.48500 171.36400 68.20800 1.000 196.49000 1561 LEU A C 1
ATOM 12133 O O . LEU A 1 1561 ? 162.56700 172.53000 67.80900 1.000 196.49000 1561 LEU A O 1
ATOM 12138 N N . ASN A 1 1562 ? 162.37800 170.32400 67.37700 1.000 197.39000 1562 ASN A N 1
ATOM 12139 C CA . ASN A 1 1562 ? 162.40900 170.47000 65.92500 1.000 197.39000 1562 ASN A CA 1
ATOM 12140 C C . ASN A 1 1562 ? 161.00800 170.46700 65.31500 1.000 197.39000 1562 ASN A C 1
ATOM 12141 O O . ASN A 1 1562 ? 160.64500 171.39600 64.58600 1.000 197.39000 1562 ASN A O 1
ATOM 12146 N N . LEU A 1 1563 ? 160.21100 169.42800 65.59600 1.000 198.29000 1563 LEU A N 1
ATOM 12147 C CA . LEU A 1 1563 ? 158.89400 169.33900 64.97500 1.000 198.29000 1563 LEU A CA 1
ATOM 12148 C C . LEU A 1 1563 ? 157.94200 170.42100 65.47000 1.000 198.29000 1563 LEU A C 1
ATOM 12149 O O . LEU A 1 1563 ? 156.95700 170.72100 64.78600 1.000 198.29000 1563 LEU A O 1
ATOM 12154 N N . LEU A 1 1564 ? 158.20900 171.01000 66.63300 1.000 192.71000 1564 LEU A N 1
ATOM 12155 C CA . LEU A 1 1564 ? 157.36700 172.07600 67.17400 1.000 192.71000 1564 LEU A CA 1
ATOM 12156 C C . LEU A 1 1564 ? 157.94300 173.43600 66.77800 1.000 192.71000 1564 LEU A C 1
ATOM 12157 O O . LEU A 1 1564 ? 158.39500 174.22900 67.60500 1.000 192.71000 1564 LEU A O 1
ATOM 12162 N N . ASN A 1 1565 ? 157.91900 173.69100 65.47300 1.000 187.20000 1565 ASN A N 1
ATOM 12163 C CA . ASN A 1 1565 ? 158.41700 174.94800 64.92900 1.000 187.20000 1565 ASN A CA 1
ATOM 12164 C C . ASN A 1 1565 ? 157.48200 176.10300 65.27700 1.000 187.20000 1565 ASN A C 1
ATOM 12165 O O . ASN A 1 1565 ? 157.70300 177.23900 64.85900 1.000 187.20000 1565 ASN A O 1
ATOM 12170 N N . LEU A 1 1585 ? 170.24600 174.66600 65.51900 1.000 167.31000 1585 LEU A N 1
ATOM 12171 C CA . LEU A 1 1585 ? 169.69200 174.77400 66.86300 1.000 167.31000 1585 LEU A CA 1
ATOM 12172 C C . LEU A 1 1585 ? 170.45400 173.89300 67.84700 1.000 167.31000 1585 LEU A C 1
ATOM 12173 O O . LEU A 1 1585 ? 171.19300 174.39100 68.69700 1.000 167.31000 1585 LEU A O 1
ATOM 12178 N N . VAL A 1 1586 ? 170.27100 172.58100 67.72400 1.000 171.83000 1586 VAL A N 1
ATOM 12179 C CA . VAL A 1 1586 ? 170.92300 171.61400 68.60100 1.000 171.83000 1586 VAL A CA 1
ATOM 12180 C C . VAL A 1 1586 ? 172.21500 171.18100 67.91600 1.000 171.83000 1586 VAL A C 1
ATOM 12181 O O . VAL A 1 1586 ? 172.19900 170.39700 66.96500 1.000 171.83000 1586 VAL A O 1
ATOM 12185 N N . ILE A 1 1587 ? 173.34300 171.69900 68.40100 1.000 170.78000 1587 ILE A N 1
ATOM 12186 C CA . ILE A 1 1587 ? 174.63800 171.33300 67.84200 1.000 170.78000 1587 ILE A CA 1
ATOM 12187 C C . ILE A 1 1587 ? 174.96800 169.89900 68.23400 1.000 170.78000 1587 ILE A C 1
ATOM 12188 O O . ILE A 1 1587 ? 174.83200 169.50800 69.40000 1.000 170.78000 1587 ILE A O 1
ATOM 12193 N N . GLY A 1 1588 ? 175.40200 169.10700 67.25500 1.000 179.63000 1588 GLY A N 1
ATOM 12194 C CA . GLY A 1 1588 ? 175.73300 167.71800 67.47800 1.000 179.63000 1588 GLY A CA 1
ATOM 12195 C C . GLY A 1 1588 ? 174.59100 166.74500 67.28800 1.000 179.63000 1588 GLY A C 1
ATOM 12196 O O . GLY A 1 1588 ? 174.81900 165.53000 67.34500 1.000 179.63000 1588 GLY A O 1
ATOM 12197 N N . LEU A 1 1589 ? 173.36800 167.23500 67.07200 1.000 188.68000 1589 LEU A N 1
ATOM 12198 C CA . LEU A 1 1589 ? 172.23000 166.35700 66.83700 1.000 188.68000 1589 LEU A CA 1
ATOM 12199 C C . LEU A 1 1589 ? 171.32500 166.79700 65.69600 1.000 188.68000 1589 LEU A C 1
ATOM 12200 O O . LEU A 1 1589 ? 170.47300 166.00400 65.28500 1.000 188.68000 1589 LEU A O 1
ATOM 12205 N N . ASP A 1 1590 ? 171.46300 168.01800 65.17500 1.000 190.57000 1590 ASP A N 1
ATOM 12206 C CA . ASP A 1 1590 ? 170.57100 168.47500 64.11300 1.000 190.57000 1590 ASP A CA 1
ATOM 12207 C C . ASP A 1 1590 ? 170.88700 167.78800 62.78900 1.000 190.57000 1590 ASP A C 1
ATOM 12208 O O . ASP A 1 1590 ? 169.98100 167.33100 62.08300 1.000 190.57000 1590 ASP A O 1
ATOM 12213 N N . SER A 1 1591 ? 172.16700 167.70500 62.43500 1.000 207.69000 1591 SER A N 1
ATOM 12214 C CA . SER A 1 1591 ? 172.55400 167.11600 61.16000 1.000 207.69000 1591 SER A CA 1
ATOM 12215 C C . SER A 1 1591 ? 172.43700 165.59800 61.20900 1.000 207.69000 1591 SER A C 1
ATOM 12216 O O . SER A 1 1591 ? 172.77700 164.96300 62.21100 1.000 207.69000 1591 SER A O 1
ATOM 12219 N N . GLU A 1 1592 ? 171.95600 165.01200 60.10800 1.000 211.06000 1592 GLU A N 1
ATOM 12220 C CA . GLU A 1 1592 ? 171.79300 163.56500 60.03900 1.000 211.06000 1592 GLU A CA 1
ATOM 12221 C C . GLU A 1 1592 ? 173.12400 162.82500 60.05900 1.000 211.06000 1592 GLU A C 1
ATOM 12222 O O . GLU A 1 1592 ? 173.15500 161.63800 60.40200 1.000 211.06000 1592 GLU A O 1
ATOM 12228 N N . HIS A 1 1593 ? 174.22000 163.49800 59.70000 1.000 210.55000 1593 HIS A N 1
ATOM 12229 C CA . HIS A 1 1593 ? 175.53200 162.86600 59.77700 1.000 210.55000 1593 HIS A CA 1
ATOM 12230 C C . HIS A 1 1593 ? 175.87900 162.50400 61.21500 1.000 210.55000 1593 HIS A C 1
ATOM 12231 O O . HIS A 1 1593 ? 176.53600 161.48700 61.46800 1.000 210.55000 1593 HIS A O 1
ATOM 12238 N N . ASP A 1 1594 ? 175.44700 163.32900 62.17200 1.000 201.66000 1594 ASP A N 1
ATOM 12239 C CA . ASP A 1 1594 ? 175.67600 163.01400 63.57800 1.000 201.66000 1594 ASP A CA 1
ATOM 12240 C C . ASP A 1 1594 ? 174.95300 161.73400 63.98100 1.000 201.66000 1594 ASP A C 1
ATOM 12241 O O . ASP A 1 1594 ? 175.52600 160.88300 64.67100 1.000 201.66000 1594 ASP A O 1
ATOM 12246 N N . LYS A 1 1595 ? 173.69700 161.57400 63.55600 1.000 202.23000 1595 LYS A N 1
ATOM 12247 C CA . LYS A 1 1595 ? 172.97600 160.34100 63.85900 1.000 202.23000 1595 LYS A CA 1
ATOM 12248 C C . LYS A 1 1595 ? 173.60300 159.14600 63.15600 1.000 202.23000 1595 LYS A C 1
ATOM 12249 O O . LYS A 1 1595 ? 173.63100 158.04000 63.70700 1.000 202.23000 1595 LYS A O 1
ATOM 12255 N N . LYS A 1 1596 ? 174.10000 159.34000 61.93100 1.000 198.26000 1596 LYS A N 1
ATOM 12256 C CA . LYS A 1 1596 ? 174.77600 158.24700 61.23700 1.000 198.26000 1596 LYS A CA 1
ATOM 12257 C C . LYS A 1 1596 ? 176.03500 157.81400 61.98000 1.000 198.26000 1596 LYS A C 1
ATOM 12258 O O . LYS A 1 1596 ? 176.29500 156.61300 62.13200 1.000 198.26000 1596 LYS A O 1
ATOM 12264 N N . ARG A 1 1597 ? 176.82600 158.78000 62.45500 1.000 188.44000 1597 ARG A N 1
ATOM 12265 C CA . ARG A 1 1597 ? 178.01400 158.45300 63.23700 1.000 188.44000 1597 ARG A CA 1
ATOM 12266 C C . ARG A 1 1597 ? 177.64100 157.75600 64.54000 1.000 188.44000 1597 ARG A C 1
ATOM 12267 O O . ARG A 1 1597 ? 178.31100 156.80400 64.96100 1.000 188.44000 1597 ARG A O 1
ATOM 12275 N N . LEU A 1 1598 ? 176.57700 158.22400 65.19700 1.000 184.17000 1598 LEU A N 1
ATOM 12276 C CA . LEU A 1 1598 ? 176.12700 157.57900 66.42600 1.000 184.17000 1598 LEU A CA 1
ATOM 12277 C C . LEU A 1 1598 ? 175.69300 156.14300 66.16700 1.000 184.17000 1598 LEU A C 1
ATOM 12278 O O . LEU A 1 1598 ? 176.00700 155.24400 66.95100 1.000 184.17000 1598 LEU A O 1
ATOM 12283 N N . SER A 1 1599 ? 174.97400 155.90600 65.06700 1.000 174.81000 1599 SER A N 1
ATOM 12284 C CA . SER A 1 1599 ? 174.55300 154.55100 64.72600 1.000 174.81000 1599 SER A CA 1
ATOM 12285 C C . SER A 1 1599 ? 175.75000 153.66300 64.40700 1.000 174.81000 1599 SER A C 1
ATOM 12286 O O . SER A 1 1599 ? 175.76500 152.47800 64.76200 1.000 174.81000 1599 SER A O 1
ATOM 12289 N N . ALA A 1 1600 ? 176.75600 154.21500 63.72700 1.000 174.21000 1600 ALA A N 1
ATOM 12290 C CA . ALA A 1 1600 ? 177.97300 153.45100 63.46900 1.000 174.21000 1600 ALA A CA 1
ATOM 12291 C C . ALA A 1 1600 ? 178.66600 153.07100 64.77100 1.000 174.21000 1600 ALA A C 1
ATOM 12292 O O . ALA A 1 1600 ? 179.10300 151.92600 64.94200 1.000 174.21000 1600 ALA A O 1
ATOM 12294 N N . ALA A 1 1601 ? 178.75800 154.01400 65.71200 1.000 175.89000 1601 ALA A N 1
ATOM 12295 C CA . ALA A 1 1601 ? 179.34800 153.70500 67.01100 1.000 175.89000 1601 ALA A CA 1
ATOM 12296 C C . ALA A 1 1601 ? 178.53100 152.65200 67.75000 1.000 175.89000 1601 ALA A C 1
ATOM 12297 O O . ALA A 1 1601 ? 179.09200 151.77800 68.42500 1.000 175.89000 1601 ALA A O 1
ATOM 12299 N N . LEU A 1 1602 ? 177.20100 152.73400 67.64800 1.000 177.87000 1602 LEU A N 1
ATOM 12300 C CA . LEU A 1 1602 ? 176.32900 151.74000 68.26500 1.000 177.87000 1602 LEU A CA 1
ATOM 12301 C C . LEU A 1 1602 ? 176.59400 150.35300 67.70300 1.000 177.87000 1602 LEU A C 1
ATOM 12302 O O . LEU A 1 1602 ? 176.70200 149.37800 68.45500 1.000 177.87000 1602 LEU A O 1
ATOM 12307 N N . SER A 1 1603 ? 176.69900 150.24400 66.37800 1.000 179.81000 1603 SER A N 1
ATOM 12308 C CA . SER A 1 1603 ? 177.04600 148.96600 65.77000 1.000 179.81000 1603 SER A CA 1
ATOM 12309 C C . SER A 1 1603 ? 178.43500 148.51200 66.19800 1.000 179.81000 1603 SER A C 1
ATOM 12310 O O . SER A 1 1603 ? 178.69800 147.30700 66.28000 1.000 179.81000 1603 SER A O 1
ATOM 12313 N N . LYS A 1 1604 ? 179.33300 149.46000 66.47100 1.000 178.95000 1604 LYS A N 1
ATOM 12314 C CA . LYS A 1 1604 ? 180.68100 149.10000 66.90100 1.000 178.95000 1604 LYS A CA 1
ATOM 12315 C C . LYS A 1 1604 ? 180.68000 148.47900 68.29500 1.000 178.95000 1604 LYS A C 1
ATOM 12316 O O . LYS A 1 1604 ? 181.27800 147.41800 68.50900 1.000 178.95000 1604 LYS A O 1
ATOM 12322 N N . PHE A 1 1605 ? 180.01600 149.11800 69.26300 1.000 183.70000 1605 PHE A N 1
ATOM 12323 C CA . PHE A 1 1605 ? 180.18200 148.64400 70.63700 1.000 183.70000 1605 PHE A CA 1
ATOM 12324 C C . PHE A 1 1605 ? 179.10200 147.66200 71.07300 1.000 183.70000 1605 PHE A C 1
ATOM 12325 O O . PHE A 1 1605 ? 179.34700 146.85600 71.97800 1.000 183.70000 1605 PHE A O 1
ATOM 12333 N N . LEU A 1 1606 ? 177.91600 147.69700 70.46000 1.000 180.96000 1606 LEU A N 1
ATOM 12334 C CA . LEU A 1 1606 ? 176.82700 146.83300 70.90000 1.000 180.96000 1606 LEU A CA 1
ATOM 12335 C C . LEU A 1 1606 ? 177.10500 145.35600 70.64400 1.000 180.96000 1606 LEU A C 1
ATOM 12336 O O . LEU A 1 1606 ? 176.41800 144.50400 71.21600 1.000 180.96000 1606 LEU A O 1
ATOM 12341 N N . THR A 1 1607 ? 178.08700 145.03600 69.80600 1.000 178.69000 1607 THR A N 1
ATOM 12342 C CA . THR A 1 1607 ? 178.42600 143.65300 69.49900 1.000 178.69000 1607 THR A CA 1
ATOM 12343 C C . THR A 1 1607 ? 179.42200 143.04800 70.47900 1.000 178.69000 1607 THR A C 1
ATOM 12344 O O . THR A 1 1607 ? 179.73100 141.85600 70.36600 1.000 178.69000 1607 THR A O 1
ATOM 12348 N N . HIS A 1 1608 ? 179.92900 143.83000 71.43100 1.000 179.18000 1608 HIS A N 1
ATOM 12349 C CA . HIS A 1 1608 ? 180.93500 143.36900 72.39000 1.000 179.18000 1608 HIS A CA 1
ATOM 12350 C C . HIS A 1 1608 ? 180.46900 143.70500 73.80000 1.000 179.18000 1608 HIS A C 1
ATOM 12351 O O . HIS A 1 1608 ? 180.88400 144.71700 74.38000 1.000 179.18000 1608 HIS A O 1
ATOM 12358 N N . PRO A 1 1609 ? 179.59100 142.88000 74.37900 1.000 181.26000 1609 PRO A N 1
ATOM 12359 C CA . PRO A 1 1609 ? 179.16200 143.13000 75.76700 1.000 181.26000 1609 PRO A CA 1
ATOM 12360 C C . PRO A 1 1609 ? 180.30000 143.08500 76.77100 1.000 181.26000 1609 PRO A C 1
ATOM 12361 O O . PRO A 1 1609 ? 180.25900 143.81300 77.77100 1.000 181.26000 1609 PRO A O 1
ATOM 12365 N N . LYS A 1 1610 ? 181.31300 142.24900 76.53900 1.000 182.38000 1610 LYS A N 1
ATOM 12366 C CA . LYS A 1 1610 ? 182.45200 142.18900 77.45200 1.000 182.38000 1610 LYS A CA 1
ATOM 12367 C C . LYS A 1 1610 ? 183.22100 143.50400 77.45900 1.000 182.38000 1610 LYS A C 1
ATOM 12368 O O . LYS A 1 1610 ? 183.70800 143.94100 78.51000 1.000 182.38000 1610 LYS A O 1
ATOM 12374 N N . TYR A 1 1611 ? 183.34200 144.15000 76.29600 1.000 187.91000 1611 TYR A N 1
ATOM 12375 C CA . TYR A 1 1611 ? 183.98400 145.45900 76.24000 1.000 187.91000 1611 TYR A CA 1
ATOM 12376 C C . TYR A 1 1611 ? 183.21300 146.48300 77.06100 1.000 187.91000 1611 TYR A C 1
ATOM 12377 O O . TYR A 1 1611 ? 183.81200 147.30500 77.76500 1.000 187.91000 1611 TYR A O 1
ATOM 12386 N N . LEU A 1 1612 ? 181.88000 146.44900 76.98600 1.000 189.15000 1612 LEU A N 1
ATOM 12387 C CA . LEU A 1 1612 ? 181.06800 147.35500 77.79100 1.000 189.15000 1612 LEU A CA 1
ATOM 12388 C C . LEU A 1 1612 ? 181.22800 147.06800 79.27800 1.000 189.15000 1612 LEU A C 1
ATOM 12389 O O . LEU A 1 1612 ? 181.31600 147.99700 80.08800 1.000 189.15000 1612 LEU A O 1
ATOM 12394 N N . ASN A 1 1613 ? 181.26400 145.78700 79.65700 1.000 189.00000 1613 ASN A N 1
ATOM 12395 C CA . ASN A 1 1613 ? 181.45400 145.43700 81.06100 1.000 189.00000 1613 ASN A CA 1
ATOM 12396 C C . ASN A 1 1613 ? 182.80500 145.92100 81.57000 1.000 189.00000 1613 ASN A C 1
ATOM 12397 O O . ASN A 1 1613 ? 182.91100 146.41400 82.69900 1.000 189.00000 1613 ASN A O 1
ATOM 12402 N N . SER A 1 1614 ? 183.85200 145.78200 80.75300 1.000 189.45000 1614 SER A N 1
ATOM 12403 C CA . SER A 1 1614 ? 185.16000 146.30300 81.13200 1.000 189.45000 1614 SER A CA 1
ATOM 12404 C C . SER A 1 1614 ? 185.13500 147.82300 81.24700 1.000 189.45000 1614 SER A C 1
ATOM 12405 O O . SER A 1 1614 ? 185.75200 148.39500 82.15200 1.000 189.45000 1614 SER A O 1
ATOM 12408 N N . ARG A 1 1615 ? 184.42400 148.49300 80.33600 1.000 189.78000 1615 ARG A N 1
ATOM 12409 C CA . ARG A 1 1615 ? 184.34800 149.94900 80.38100 1.000 189.78000 1615 ARG A CA 1
ATOM 12410 C C . ARG A 1 1615 ? 183.47300 150.43700 81.52900 1.000 189.78000 1615 ARG A C 1
ATOM 12411 O O . ARG A 1 1615 ? 183.61500 151.58300 81.96800 1.000 189.78000 1615 ARG A O 1
ATOM 12419 N N . ILE A 1 1616 ? 182.56600 149.59300 82.02200 1.000 189.06000 1616 ILE A N 1
ATOM 12420 C CA . ILE A 1 1616 ? 181.68500 149.99400 83.11300 1.000 189.06000 1616 ILE A CA 1
ATOM 12421 C C . ILE A 1 1616 ? 182.48800 150.08600 84.40300 1.000 189.06000 1616 ILE A C 1
ATOM 12422 O O . ILE A 1 1616 ? 183.17200 149.13400 84.79900 1.000 189.06000 1616 ILE A O 1
ATOM 12427 N N . ILE A 1 1617 ? 182.41300 151.23900 85.05800 1.000 184.86000 1617 ILE A N 1
ATOM 12428 C CA . ILE A 1 1617 ? 183.07500 151.48200 86.33000 1.000 184.86000 1617 ILE A CA 1
ATOM 12429 C C . ILE A 1 1617 ? 182.00700 151.89500 87.33600 1.000 184.86000 1617 ILE A C 1
ATOM 12430 O O . ILE A 1 1617 ? 181.35500 152.92800 87.15400 1.000 184.86000 1617 ILE A O 1
ATOM 12435 N N . PRO A 1 1618 ? 181.78500 151.13000 88.40700 1.000 187.28000 1618 PRO A N 1
ATOM 12436 C CA . PRO A 1 1618 ? 180.73600 151.50100 89.36700 1.000 187.28000 1618 PRO A CA 1
ATOM 12437 C C . PRO A 1 1618 ? 181.12800 152.70100 90.21400 1.000 187.28000 1618 PRO A C 1
ATOM 12438 O O . PRO A 1 1618 ? 181.96500 152.59400 91.11700 1.000 187.28000 1618 PRO A O 1
ATOM 12442 N N . THR A 1 1619 ? 180.52200 153.85300 89.92700 1.000 186.21000 1619 THR A N 1
ATOM 12443 C CA . THR A 1 1619 ? 180.79700 155.08500 90.65100 1.000 186.21000 1619 THR A CA 1
ATOM 12444 C C . THR A 1 1619 ? 179.69600 155.44700 91.64100 1.000 186.21000 1619 THR A C 1
ATOM 12445 O O . THR A 1 1619 ? 179.79400 156.48500 92.30100 1.000 186.21000 1619 THR A O 1
ATOM 12449 N N . THR A 1 1620 ? 178.66100 154.61800 91.76200 1.000 192.73000 1620 THR A N 1
ATOM 12450 C CA . THR A 1 1620 ? 177.55300 154.86800 92.67100 1.000 192.73000 1620 THR A CA 1
ATOM 12451 C C . THR A 1 1620 ? 177.29700 153.61300 93.49400 1.000 192.73000 1620 THR A C 1
ATOM 12452 O O . THR A 1 1620 ? 177.51600 152.49200 93.02800 1.000 192.73000 1620 THR A O 1
ATOM 12456 N N . LEU A 1 1621 ? 176.83100 153.81600 94.73200 1.000 196.68000 1621 LEU A N 1
ATOM 12457 C CA . LEU A 1 1621 ? 176.61600 152.68900 95.63700 1.000 196.68000 1621 LEU A CA 1
ATOM 12458 C C . LEU A 1 1621 ? 175.58500 151.71600 95.07800 1.000 196.68000 1621 LEU A C 1
ATOM 12459 O O . LEU A 1 1621 ? 175.75800 150.49500 95.17600 1.000 196.68000 1621 LEU A O 1
ATOM 12464 N N . GLU A 1 1622 ? 174.50400 152.23800 94.49300 1.000 196.31000 1622 GLU A N 1
ATOM 12465 C CA . GLU A 1 1622 ? 173.51600 151.36300 93.86900 1.000 196.31000 1622 GLU A CA 1
ATOM 12466 C C . GLU A 1 1622 ? 174.12200 150.60100 92.69600 1.000 196.31000 1622 GLU A C 1
ATOM 12467 O O . GLU A 1 1622 ? 173.81500 149.42200 92.48800 1.000 196.31000 1622 GLU A O 1
ATOM 12473 N N . GLU A 1 1623 ? 174.99500 151.25500 91.92600 1.000 193.90000 1623 GLU A N 1
ATOM 12474 C CA . GLU A 1 1623 ? 175.67400 150.57100 90.83100 1.000 193.90000 1623 GLU A CA 1
ATOM 12475 C C . GLU A 1 1623 ? 176.58300 149.46600 91.35300 1.000 193.90000 1623 GLU A C 1
ATOM 12476 O O . GLU A 1 1623 ? 176.64700 148.37700 90.77000 1.000 193.90000 1623 GLU A O 1
ATOM 12482 N N . GLN A 1 1624 ? 177.29800 149.72800 92.45200 1.000 196.59000 1624 GLN A N 1
ATOM 12483 C CA . GLN A 1 1624 ? 178.14500 148.69900 93.04600 1.000 196.59000 1624 GLN A CA 1
ATOM 12484 C C . GLN A 1 1624 ? 177.31700 147.51900 93.53600 1.000 196.59000 1624 GLN A C 1
ATOM 12485 O O . GLN A 1 1624 ? 177.69900 146.35900 93.34000 1.000 196.59000 1624 GLN A O 1
ATOM 12491 N N . GLN A 1 1625 ? 176.17800 147.79500 94.18000 1.000 199.24000 1625 GLN A N 1
ATOM 12492 C CA . GLN A 1 1625 ? 175.31300 146.71500 94.64400 1.000 199.24000 1625 GLN A CA 1
ATOM 12493 C C . GLN A 1 1625 ? 174.76900 145.90200 93.47600 1.000 199.24000 1625 GLN A C 1
ATOM 12494 O O . GLN A 1 1625 ? 174.69900 144.67000 93.54700 1.000 199.24000 1625 GLN A O 1
ATOM 12500 N N . GLN A 1 1626 ? 174.37000 146.57600 92.39500 1.000 198.83000 1626 GLN A N 1
ATOM 12501 C CA . GLN A 1 1626 ? 173.85800 145.86600 91.22700 1.000 198.83000 1626 GLN A CA 1
ATOM 12502 C C . GLN A 1 1626 ? 174.94000 145.00700 90.58400 1.000 198.83000 1626 GLN A C 1
ATOM 12503 O O . GLN A 1 1626 ? 174.67900 143.86900 90.17700 1.000 198.83000 1626 GLN A O 1
ATOM 12509 N N . LEU A 1 1627 ? 176.16300 145.53400 90.48400 1.000 197.94000 1627 LEU A N 1
ATOM 12510 C CA . LEU A 1 1627 ? 177.25500 144.76400 89.89400 1.000 197.94000 1627 LEU A CA 1
ATOM 12511 C C . LEU A 1 1627 ? 177.67200 143.60300 90.78600 1.000 197.94000 1627 LEU A C 1
ATOM 12512 O O . LEU A 1 1627 ? 178.15500 142.58100 90.28300 1.000 197.94000 1627 LEU A O 1
ATOM 12517 N N . GLU A 1 1628 ? 177.50900 143.74200 92.10300 1.000 201.54000 1628 GLU A N 1
ATOM 12518 C CA . GLU A 1 1628 ? 177.85500 142.65100 93.00800 1.000 201.54000 1628 GLU A CA 1
ATOM 12519 C C . GLU A 1 1628 ? 176.93000 141.45500 92.81400 1.000 201.54000 1628 GLU A C 1
ATOM 12520 O O . GLU A 1 1628 ? 177.37700 140.30300 92.86700 1.000 201.54000 1628 GLU A O 1
ATOM 12526 N N . ASP A 1 1629 ? 175.64300 141.70500 92.58400 1.000 194.86000 1629 ASP A N 1
ATOM 12527 C CA . ASP A 1 1629 ? 174.64100 140.64900 92.45500 1.000 194.86000 1629 ASP A CA 1
ATOM 12528 C C . ASP A 1 1629 ? 174.40000 140.37900 90.97300 1.000 194.86000 1629 ASP A C 1
ATOM 12529 O O . ASP A 1 1629 ? 173.66900 141.11900 90.30800 1.000 194.86000 1629 ASP A O 1
ATOM 12534 N N . GLU A 1 1630 ? 175.02100 139.31400 90.46300 1.000 184.18000 1630 GLU A N 1
ATOM 12535 C CA . GLU A 1 1630 ? 174.84100 138.85900 89.08100 1.000 184.18000 1630 GLU A CA 1
ATOM 12536 C C . GLU A 1 1630 ? 175.18300 139.94900 88.06700 1.000 184.18000 1630 GLU A C 1
ATOM 12537 O O . GLU A 1 1630 ? 174.60500 139.99500 86.97600 1.000 184.18000 1630 GLU A O 1
ATOM 12543 N N . SER A 1 1631 ? 176.12000 140.83000 88.42300 1.000 189.79000 1631 SER A N 1
ATOM 12544 C CA . SER A 1 1631 ? 176.59900 141.89500 87.54600 1.000 189.79000 1631 SER A CA 1
ATOM 12545 C C . SER A 1 1631 ? 175.47600 142.82100 87.09000 1.000 189.79000 1631 SER A C 1
ATOM 12546 O O . SER A 1 1631 ? 174.34500 142.73500 87.58000 1.000 189.79000 1631 SER A O 1
ATOM 12549 N N . SER A 1 1632 ? 175.78900 143.72100 86.15900 1.000 192.39000 1632 SER A N 1
ATOM 12550 C CA . SER A 1 1632 ? 174.81100 144.64400 85.60600 1.000 192.39000 1632 SER A CA 1
ATOM 12551 C C . SER A 1 1632 ? 174.90600 144.77200 84.09300 1.000 192.39000 1632 SER A C 1
ATOM 12552 O O . SER A 1 1632 ? 174.15600 145.56300 83.50900 1.000 192.39000 1632 SER A O 1
ATOM 12555 N N . ARG A 1 1633 ? 175.80900 144.02600 83.45100 1.000 190.68000 1633 ARG A N 1
ATOM 12556 C CA . ARG A 1 1633 ? 176.03100 144.17400 82.01700 1.000 190.68000 1633 ARG A CA 1
ATOM 12557 C C . ARG A 1 1633 ? 174.78800 143.80400 81.21700 1.000 190.68000 1633 ARG A C 1
ATOM 12558 O O . ARG A 1 1633 ? 174.46300 144.46500 80.22500 1.000 190.68000 1633 ARG A O 1
ATOM 12566 N N . LEU A 1 1634 ? 174.08900 142.74400 81.62700 1.000 193.90000 1634 LEU A N 1
ATOM 12567 C CA . LEU A 1 1634 ? 172.89700 142.31500 80.89900 1.000 193.90000 1634 LEU A CA 1
ATOM 12568 C C . LEU A 1 1634 ? 171.83600 143.40700 80.89400 1.000 193.90000 1634 LEU A C 1
ATOM 12569 O O . LEU A 1 1634 ? 171.31500 143.77600 79.83400 1.000 193.90000 1634 LEU A O 1
ATOM 12574 N N . GLU A 1 1635 ? 171.51100 143.94400 82.07100 1.000 192.17000 1635 GLU A N 1
ATOM 12575 C CA . GLU A 1 1635 ? 170.51700 145.01000 82.15100 1.000 192.17000 1635 GLU A CA 1
ATOM 12576 C C . GLU A 1 1635 ? 170.98400 146.25400 81.40900 1.000 192.17000 1635 GLU A C 1
ATOM 12577 O O . GLU A 1 1635 ? 170.19500 146.90200 80.71200 1.000 192.17000 1635 GLU A O 1
ATOM 12583 N N . PHE A 1 1636 ? 172.26900 146.59700 81.54100 1.000 187.68000 1636 PHE A N 1
ATOM 12584 C CA . PHE A 1 1636 ? 172.81900 147.76200 80.85600 1.000 187.68000 1636 PHE A CA 1
ATOM 12585 C C . PHE A 1 1636 ? 172.62300 147.65300 79.34700 1.000 187.68000 1636 PHE A C 1
ATOM 12586 O O . PHE A 1 1636 ? 172.05500 148.55400 78.71100 1.000 187.68000 1636 PHE A O 1
ATOM 12594 N N . VAL A 1 1637 ? 173.05800 146.53400 78.76200 1.000 189.53000 1637 VAL A N 1
ATOM 12595 C CA . VAL A 1 1637 ? 172.99500 146.37900 77.31400 1.000 189.53000 1637 VAL A CA 1
ATOM 12596 C C . VAL A 1 1637 ? 171.54800 146.25600 76.85000 1.000 189.53000 1637 VAL A C 1
ATOM 12597 O O . VAL A 1 1637 ? 171.18300 146.79100 75.79900 1.000 189.53000 1637 VAL A O 1
ATOM 12601 N N . LYS A 1 1638 ? 170.69800 145.57200 77.62100 1.000 185.71000 1638 LYS A N 1
ATOM 12602 C CA . LYS A 1 1638 ? 169.30200 145.42800 77.22100 1.000 185.71000 1638 LYS A CA 1
ATOM 12603 C C . LYS A 1 1638 ? 168.59600 146.77700 77.20400 1.000 185.71000 1638 LYS A C 1
ATOM 12604 O O . LYS A 1 1638 ? 167.89700 147.11500 76.24100 1.000 185.71000 1638 LYS A O 1
ATOM 12610 N N . GLY A 1 1639 ? 168.77700 147.57100 78.26300 1.000 180.35000 1639 GLY A N 1
ATOM 12611 C CA . GLY A 1 1639 ? 168.15500 148.88200 78.30500 1.000 180.35000 1639 GLY A CA 1
ATOM 12612 C C . GLY A 1 1639 ? 168.65800 149.79200 77.20300 1.000 180.35000 1639 GLY A C 1
ATOM 12613 O O . GLY A 1 1639 ? 167.87000 150.46700 76.53000 1.000 180.35000 1639 GLY A O 1
ATOM 12614 N N . ILE A 1 1640 ? 169.97900 149.81500 76.99300 1.000 182.44000 1640 ILE A N 1
ATOM 12615 C CA . ILE A 1 1640 ? 170.53500 150.66000 75.94000 1.000 182.44000 1640 ILE A CA 1
ATOM 12616 C C . ILE A 1 1640 ? 169.99100 150.24100 74.58100 1.000 182.44000 1640 ILE A C 1
ATOM 12617 O O . ILE A 1 1640 ? 169.52500 151.07500 73.79700 1.000 182.44000 1640 ILE A O 1
ATOM 12622 N N . SER A 1 1641 ? 170.02500 148.93700 74.29000 1.000 183.99000 1641 SER A N 1
ATOM 12623 C CA . SER A 1 1641 ? 169.55100 148.45700 72.99900 1.000 183.99000 1641 SER A CA 1
ATOM 12624 C C . SER A 1 1641 ? 168.09000 148.82700 72.78100 1.000 183.99000 1641 SER A C 1
ATOM 12625 O O . SER A 1 1641 ? 167.73500 149.40300 71.74700 1.000 183.99000 1641 SER A O 1
ATOM 12628 N N . ARG A 1 1642 ? 167.23400 148.53700 73.76400 1.000 183.90000 1642 ARG A N 1
ATOM 12629 C CA . ARG A 1 1642 ? 165.80900 148.81200 73.60400 1.000 183.90000 1642 ARG A CA 1
ATOM 12630 C C . ARG A 1 1642 ? 165.55300 150.29900 73.39200 1.000 183.90000 1642 ARG A C 1
ATOM 12631 O O . ARG A 1 1642 ? 164.89100 150.69300 72.42300 1.000 183.90000 1642 ARG A O 1
ATOM 12639 N N . ASP A 1 1643 ? 166.08400 151.14400 74.28100 1.000 183.09000 1643 ASP A N 1
ATOM 12640 C CA . ASP A 1 1643 ? 165.80100 152.57400 74.20000 1.000 183.09000 1643 ASP A CA 1
ATOM 12641 C C . ASP A 1 1643 ? 166.33900 153.17600 72.90700 1.000 183.09000 1643 ASP A C 1
ATOM 12642 O O . ASP A 1 1643 ? 165.63200 153.92200 72.21400 1.000 183.09000 1643 ASP A O 1
ATOM 12647 N N . ILE A 1 1644 ? 167.59100 152.86000 72.56000 1.000 186.01000 1644 ILE A N 1
ATOM 12648 C CA . ILE A 1 1644 ? 168.19800 153.46700 71.38400 1.000 186.01000 1644 ILE A CA 1
ATOM 12649 C C . ILE A 1 1644 ? 167.52900 152.97200 70.10900 1.000 186.01000 1644 ILE A C 1
ATOM 12650 O O . ILE A 1 1644 ? 167.30100 153.75000 69.17700 1.000 186.01000 1644 ILE A O 1
ATOM 12655 N N . LYS A 1 1645 ? 167.19600 151.67900 70.04000 1.000 189.88000 1645 LYS A N 1
ATOM 12656 C CA . LYS A 1 1645 ? 166.49800 151.17300 68.86500 1.000 189.88000 1645 LYS A CA 1
ATOM 12657 C C . LYS A 1 1645 ? 165.13000 151.82400 68.71600 1.000 189.88000 1645 LYS A C 1
ATOM 12658 O O . LYS A 1 1645 ? 164.73100 152.19400 67.60600 1.000 189.88000 1645 LYS A O 1
ATOM 12664 N N . ALA A 1 1646 ? 164.40400 151.99100 69.82700 1.000 191.78000 1646 ALA A N 1
ATOM 12665 C CA . ALA A 1 1646 ? 163.09200 152.62600 69.75500 1.000 191.78000 1646 ALA A CA 1
ATOM 12666 C C . ALA A 1 1646 ? 163.20300 154.06600 69.26800 1.000 191.78000 1646 ALA A C 1
ATOM 12667 O O . ALA A 1 1646 ? 162.44800 154.49500 68.38600 1.000 191.78000 1646 ALA A O 1
ATOM 12669 N N . LEU A 1 1647 ? 164.15500 154.82800 69.81900 1.000 190.79000 1647 LEU A N 1
ATOM 12670 C CA . LEU A 1 1647 ? 164.27100 156.22800 69.41900 1.000 190.79000 1647 LEU A CA 1
ATOM 12671 C C . LEU A 1 1647 ? 164.75800 156.35800 67.97900 1.000 190.79000 1647 LEU A C 1
ATOM 12672 O O . LEU A 1 1647 ? 164.30500 157.24600 67.24800 1.000 190.79000 1647 LEU A O 1
ATOM 12677 N N . GLN A 1 1648 ? 165.66900 155.48000 67.55000 1.000 194.00000 1648 GLN A N 1
ATOM 12678 C CA . GLN A 1 1648 ? 166.13300 155.52000 66.16700 1.000 194.00000 1648 GLN A CA 1
ATOM 12679 C C . GLN A 1 1648 ? 165.01500 155.16500 65.19700 1.000 194.00000 1648 GLN A C 1
ATOM 12680 O O . GLN A 1 1648 ? 164.88500 155.79100 64.13700 1.000 194.00000 1648 GLN A O 1
ATOM 12686 N N . ASP A 1 1649 ? 164.19800 154.16400 65.53700 1.000 191.91000 1649 ASP A N 1
ATOM 12687 C CA . ASP A 1 1649 ? 163.06100 153.82300 64.68900 1.000 191.91000 1649 ASP A CA 1
ATOM 12688 C C . ASP A 1 1649 ? 162.06400 154.97200 64.62000 1.000 191.91000 1649 ASP A C 1
ATOM 12689 O O . ASP A 1 1649 ? 161.52400 155.27200 63.54800 1.000 191.91000 1649 ASP A O 1
ATOM 12694 N N . SER A 1 1650 ? 161.81000 155.63100 65.75500 1.000 189.64000 1650 SER A N 1
ATOM 12695 C CA . SER A 1 1650 ? 160.90700 156.77900 65.75200 1.000 189.64000 1650 SER A CA 1
ATOM 12696 C C . SER A 1 1650 ? 161.45200 157.90800 64.88500 1.000 189.64000 1650 SER A C 1
ATOM 12697 O O . SER A 1 1650 ? 160.70400 158.53400 64.12400 1.000 189.64000 1650 SER A O 1
ATOM 12700 N N . LEU A 1 1651 ? 162.75600 158.18300 64.98700 1.000 192.15000 1651 LEU A N 1
ATOM 12701 C CA . LEU A 1 1651 ? 163.36300 159.22500 64.16500 1.000 192.15000 1651 LEU A CA 1
ATOM 12702 C C . LEU A 1 1651 ? 163.28100 158.88300 62.68300 1.000 192.15000 1651 LEU A C 1
ATOM 12703 O O . LEU A 1 1651 ? 162.96900 159.74800 61.85400 1.000 192.15000 1651 LEU A O 1
ATOM 12708 N N . PHE A 1 1652 ? 163.56000 157.62700 62.32700 1.000 191.66000 1652 PHE A N 1
ATOM 12709 C CA . PHE A 1 1652 ? 163.50300 157.22700 60.92400 1.000 191.66000 1652 PHE A CA 1
ATOM 12710 C C . PHE A 1 1652 ? 162.08200 157.30900 60.38300 1.000 191.66000 1652 PHE A C 1
ATOM 12711 O O . PHE A 1 1652 ? 161.87300 157.72300 59.23500 1.000 191.66000 1652 PHE A O 1
ATOM 12719 N N . LYS A 1 1653 ? 161.09200 156.91200 61.18600 1.000 189.44000 1653 LYS A N 1
ATOM 12720 C CA . LYS A 1 1653 ? 159.70300 157.02600 60.75400 1.000 189.44000 1653 LYS A CA 1
ATOM 12721 C C . LYS A 1 1653 ? 159.29000 158.48400 60.58800 1.000 189.44000 1653 LYS A C 1
ATOM 12722 O O . LYS A 1 1653 ? 158.60700 158.83400 59.61800 1.000 189.44000 1653 LYS A O 1
ATOM 12728 N N . ASP A 1 1654 ? 159.69200 159.34600 61.52400 1.000 190.84000 1654 ASP A N 1
ATOM 12729 C CA . ASP A 1 1654 ? 159.32600 160.75700 61.43800 1.000 190.84000 1654 ASP A CA 1
ATOM 12730 C C . ASP A 1 1654 ? 159.96300 161.42800 60.22600 1.000 190.84000 1654 ASP A C 1
ATOM 12731 O O . ASP A 1 1654 ? 159.31400 162.22700 59.54000 1.000 190.84000 1654 ASP A O 1
ATOM 12736 N N . VAL A 1 1655 ? 161.22600 161.12100 59.94900 1.000 195.36000 1655 VAL A N 1
ATOM 12737 C CA . VAL A 1 1655 ? 161.93000 161.72600 58.82400 1.000 195.36000 1655 VAL A CA 1
ATOM 12738 C C . VAL A 1 1655 ? 161.47100 161.09700 57.51200 1.000 195.36000 1655 VAL A C 1
ATOM 12739 O O . VAL A 1 1655 ? 161.15100 161.79600 56.54900 1.000 195.36000 1655 VAL A O 1
#

InterPro domains:
  IPR018864 Nucleoporin Nup188, N-terminal [PF10487] (32-474)
  IPR041634 Nuclear pore protein Nup188, C-terminal [PF18378] (1303-1627)
  IPR044840 Nucleoporin Nup188 [PTHR31431] (12-1627)
  IPR048883 Nucleoporin Nup188, N-terminal subdomain III [PF21093] (552-975)